Protein AF-0000000084470052 (afdb_homodimer)

Nearest PDB structures (foldseek):
  7vq7-assembly1_B  TM=6.741E-01  e=6.170E-05  Arabidopsis thaliana
  7vq3-assembly1_A  TM=6.318E-01  e=5.942E-04  Arabidopsis thaliana
  7vq7-assembly1_B  TM=6.779E-01  e=2.596E-05  Arabidopsis thaliana
  7vq3-assembly1_A  TM=6.323E-01  e=2.381E-04  Arabidopsis thaliana
  7voj-assembly1_B  TM=6.260E-01  e=2.100E-03  Arabidopsis thaliana

Foldseek 3Di:
DLVLLLLCLPFVSVVVLHLVSLVLLLLCLLQPLPDFDLLSVLLVVLLVVLLVVLLVLLLVLLVQLQVQADDADPVLLVVQLVVQVPDPPVVSVVLSLLLCRQFDQSSLVSLLLSLLQVLLVLVLLLVLQPPFSNNSSSLLSNLLSLQSSLRSRSDNDSDSCSSVSSVSSSVVSVVVNNVVCVVDGDWLVLVLLVLLCQQLVLVLVLLVLLLVVLVVLLVVVVVPPPDDPDDDCDPVNVVVLLVLLVVLLVSLVVSLVSLVSSVVSVVVNVVSLLCQQFIWDWFLDGSVLSNVLSVLSVLLSLLSVLSSVLSVVSNCLSVVCLLPFLQDDLVVLQVLVVVPDPPPPPPPPPPPPPDDPDDPDDDDDDDDDDDPPDDDDDDDDDDDDDDDDDDDYDDDYDYDDDYYDYDDDDDDYDDDDDDDDDDDPDDDDDDDDDDDDDDDDDDDDDDDDDDDDDDDDDDDDDDDPPDPPDVVVVVVVVVVVVVVVVVVCVVCVVVVVVDDNRACNLFSVVSVVVSVVQVVCSSVLSVLVSQLSVLCSQLSVLVSQLSVLVSVCSVCCRPDPPVSLVSLVVSLVSNVVSLVSSLVPLLSSCVVVQLCQVVPRDNPPVVQFHLPVSLLSSLSNNVSSNSSSVSSSVSSVSSSVSSVVRPDIDTDRHDPVSSVVCSVVSSPVCSPAADPPFPVVVVPVVQVVVVPPPPDPDDDDDDPVDDDDPDPVVNVVVVVVVVVVVCPTLSNVLSSLLSVLLSVLSVLSSDSNRVSVCFQLVSSLLSSLLSVLADSALLSSVVSLVLLLVLLLQLLVLLLVLQCQQANPALGDSVSSSVSCVVVVVVLSCCQPVPPDDNVSSSSNSSNSSCQNSVSNCCRPNDVRHPAHHRVSSSVSSSVSNNNNSVSNSVSCPPPPHDALLLVLLLLLLVLLVVLLVLVVLLVVQLPDQVLPPVVVVLVVSLVVLVSSLSNLVVSLVCLVSNQSNDDPPDGDPSSLVVRLSVLSNVLSSLSNVSSVLRSVAHSLLSVQLCLLQVVVPVVLVVLLSCLSNQLSVCSNVLAAAASDGPDLSLVVRVLHPDGHLATPQPDPDDPPDDRDDHSVNSSDPNVSSSSNSNVSSSSSSSSSSSSSSSSCSRRPHDDDDPPDPSPPCVVVSD/DLVLLLLCLPFVSVVVLHLVSLVLLLLCLLQPLPDFQLLSVLLVVLLVVLLVVLLVLLLVLLVQLQVQADDADPVLLVVQLVVQVPDPPVVSVVLSLLLCRQFDQSSLVSLLVSLLQVLLVLVLLLVLQPPFSNNSSSLLSNLLSLQSSLRSSSDNDSDSCSSVSSVSSSVVSVVVNSVVCVVDGDWLVLVLLVLLCQQLVLVLVLLVLLLVVLVVLLVVLVVPPPDDPDDDCDPVNVVVLLVLLVVLLVSLVVSLVSLVSSVVSVVVNVVSLLCQQFIWDWFLDGSVLSNVLSVLSVLLSLLSVLSSVLSVVSNCLSVVCLLPFLQDDLVVLQVLVVVVDDPPPPPPPPPCPDDDDPPDDDDPDDPPDDDDDDDDDDDDDDDDDDDDDDDDDDDDYDDDYDYYYDDDPDDDDDDYDYDYYDDDDDDDDDDDDDDDDDDDDDDDDDDDDDDDYDDDDDDDDDDPPDDPPDVPPVVVVVVVVVVVVVVVCVVCVVVVVVDDNRAQNLFSVVSVVVSVVQVVCSSVLSSLVSQLSVLCSQLSVLVSQLSVLVSVCSVCCRPDPPVSLVSLVVSLVSNVVSLVSSLVPLLSSCVVVQLCQVVPDDNPPVVQFRLPVSLLSSLSNNVSSNSSSVSSSVSSVSSSVSSVVRPDIDTDRHDPVSSVVCSVCSSPVCSPAADPPFPVVVVPVVQVVVVPPPPDPDDDDDDPVDDDDPDPVVNVVVVVVVVVVVCPTLSNVLSSLLSVLLSVLSVLSSDSNRVSVCFQLVSSLLSSLLSVLADSALLSSVVSLVLLLVLLLQLLVLLLVLQCQQANPALGDSVSSSVSCVVVVVVLSCCQPVPPDDNVSSSSNSSNSSCQNSVSNCCRPNDVRHPAHHRPSSSVSSSVSNNNNSVSNSVSCPPPPHDALLLVLLLLLLVLLVVLLVLVVLLVVQLQDLPLPPCVVVLVVSLVVLVSSLSNLVVSLVCLVSNQSPDDPPDGDPSSLVVRSSVLSNVLSSLSNVSSVLRSVAHSLLSVQLCLLQVVVPVVLVVLLSCLSNQLSVCSNVLAAAASDGPDLSLVVRVLHPDRHLATPQPPPDDPPDDRDDHSVNSSDPNVSSSSNSNVSSSSSSSSSSSSSSSSCSRRPHDDDDPPDDSPPCVVVSD

Solvent-accessible surface area (backbone atoms only — not comparable to full-atom values): 125231 Å² total; per-residue (Å²): 88,66,67,47,49,49,43,54,58,38,63,72,52,24,63,67,39,38,92,38,42,47,46,20,44,42,46,37,61,74,63,53,66,77,53,32,48,63,61,41,50,50,32,50,52,40,27,56,49,43,36,49,50,37,47,52,54,49,45,55,47,46,54,56,24,53,71,51,58,72,89,77,62,64,67,64,54,50,54,49,52,60,72,41,62,87,51,57,70,70,58,31,54,50,50,46,29,53,46,26,70,51,52,49,69,53,24,25,52,46,30,45,52,48,38,17,52,54,42,13,54,47,52,33,51,38,61,58,26,47,77,30,72,50,39,64,27,46,52,52,21,40,49,44,40,52,57,36,41,61,46,51,38,30,42,88,57,84,63,82,61,57,51,47,41,58,51,45,14,49,51,54,38,49,50,51,40,53,52,52,32,66,72,62,65,43,36,53,53,59,54,53,46,59,45,50,45,46,31,44,48,32,49,29,52,30,32,50,50,49,42,52,52,23,54,54,37,30,60,56,51,66,68,64,69,69,76,89,82,84,77,76,87,52,77,67,54,56,54,50,52,50,48,50,48,50,48,53,27,54,54,29,49,54,44,33,55,37,46,53,48,22,59,62,30,46,56,67,51,62,72,50,54,79,48,29,62,44,28,63,39,78,39,46,72,50,35,67,59,51,50,54,53,45,56,39,48,51,50,31,53,56,33,49,51,47,48,38,47,51,30,47,52,49,29,29,64,68,66,66,39,59,60,40,40,80,43,33,53,51,67,58,27,46,53,55,58,59,67,61,54,81,78,78,76,76,77,78,71,78,77,72,75,74,82,72,82,81,73,91,83,67,94,76,82,88,76,80,87,78,85,67,88,79,74,94,75,90,82,92,84,90,86,85,92,89,82,87,82,84,85,80,80,87,82,82,86,83,86,80,86,85,83,83,79,85,81,82,88,79,86,85,84,85,86,88,93,90,91,81,95,78,85,83,79,70,82,80,93,84,85,92,80,88,85,93,78,95,94,84,81,94,79,94,83,95,84,91,92,84,93,87,87,91,90,86,87,92,87,78,98,77,79,88,74,63,82,80,58,64,80,56,48,64,63,41,52,60,42,46,56,46,39,53,48,37,44,52,42,41,47,44,41,44,45,51,67,68,39,75,75,72,54,50,52,60,43,35,51,55,48,50,58,55,48,64,66,55,59,81,50,54,68,57,27,53,56,43,50,29,49,45,21,55,57,44,41,65,38,37,52,32,49,31,51,37,38,51,42,51,50,50,41,58,75,32,53,84,78,50,47,70,67,45,49,51,52,44,51,52,33,51,53,50,34,54,52,33,49,56,52,35,71,68,48,55,57,64,65,51,54,84,54,48,56,79,61,36,85,84,45,76,77,56,68,67,64,65,70,42,66,59,60,34,59,44,52,50,37,36,46,51,48,33,51,50,51,29,51,52,35,45,49,52,41,52,50,48,51,51,48,48,54,69,71,39,77,58,72,42,81,44,73,46,50,68,70,56,42,57,50,46,64,57,42,54,50,55,61,40,38,76,47,77,77,72,71,44,79,78,63,64,52,64,57,76,59,62,72,56,57,75,71,72,55,78,84,60,51,47,76,35,57,63,67,35,38,74,54,86,48,70,71,52,41,54,46,24,55,55,47,48,50,60,50,52,58,66,24,74,60,40,44,41,15,51,48,45,12,49,49,38,36,62,56,43,41,46,50,62,33,64,87,34,15,33,55,28,56,36,66,44,39,62,53,16,31,53,37,18,50,70,41,50,50,75,28,45,19,53,18,48,52,43,41,53,42,49,52,51,21,32,53,53,12,24,50,51,15,30,52,51,37,41,72,22,28,51,97,54,59,62,38,61,67,35,42,55,57,49,44,64,60,49,48,54,60,50,50,49,43,53,73,65,50,88,60,67,62,65,42,35,42,45,19,55,37,30,22,42,47,30,43,38,48,17,41,35,36,47,73,72,50,80,70,47,79,44,56,52,40,64,45,40,25,50,50,50,44,53,29,39,53,51,9,32,50,51,25,49,56,54,43,68,44,82,84,68,46,60,47,55,58,51,52,42,43,50,52,19,49,51,42,43,46,50,46,44,51,51,24,50,50,50,22,58,61,47,38,80,76,65,80,75,47,56,63,53,50,50,51,53,49,51,49,52,53,52,51,52,51,44,52,55,51,53,60,63,46,52,65,43,39,60,58,33,87,51,58,58,28,48,54,56,60,54,44,53,50,17,49,50,54,51,52,54,49,47,51,52,44,51,51,50,53,60,61,48,53,81,75,47,57,68,66,58,40,49,46,47,30,61,52,65,36,69,69,36,64,68,58,42,3,42,55,44,39,53,38,49,31,52,18,28,17,50,56,56,64,40,47,38,56,54,49,42,65,53,43,46,55,63,63,52,63,70,43,88,55,59,52,79,56,49,63,73,66,65,94,82,66,81,87,63,69,62,64,72,40,70,65,49,64,64,31,70,65,43,32,52,47,39,36,51,54,53,44,52,52,52,45,36,36,44,54,40,24,50,51,44,40,48,26,64,36,17,14,24,32,57,54,56,52,73,67,74,78,70,70,59,63,62,72,77,103,89,68,68,47,50,50,44,53,59,37,63,72,49,25,63,67,39,38,95,38,39,48,46,20,43,43,46,38,62,74,61,53,67,78,54,32,47,64,61,41,50,51,34,51,51,39,28,56,50,42,37,50,50,37,46,52,54,48,45,56,46,46,55,56,23,53,70,51,57,72,87,77,63,66,66,63,54,52,53,50,52,61,72,43,64,88,50,58,71,70,58,29,53,49,49,45,29,53,48,26,70,51,53,49,69,53,24,26,52,47,30,42,50,48,38,18,53,53,41,12,53,45,50,31,50,36,61,58,24,48,78,31,72,50,39,66,27,45,52,54,21,39,50,44,41,52,57,34,40,62,46,52,40,28,43,89,61,86,62,84,60,55,50,48,39,58,52,44,12,48,49,53,37,50,51,52,40,53,52,51,32,66,71,63,65,43,35,52,52,60,53,53,45,60,44,50,45,47,31,44,48,31,48,29,51,29,32,49,52,48,41,52,52,23,51,56,36,30,60,56,50,67,67,65,70,69,77,89,82,84,76,78,87,51,79,68,53,55,53,51,51,51,49,50,48,51,48,53,27,54,52,29,50,52,42,34,54,36,46,53,48,22,60,63,29,48,55,68,52,63,71,48,53,78,47,29,61,45,29,60,40,78,38,46,72,52,34,67,58,50,51,53,50,45,56,40,47,51,50,29,54,56,33,48,50,48,47,36,45,51,30,47,51,49,29,28,66,67,65,67,38,60,59,41,40,80,43,32,53,50,68,59,27,45,54,56,54,61,73,58,58,83,82,80,80,80,82,76,75,82,74,80,73,76,68,82,76,71,77,88,90,83,66,94,68,78,74,72,76,77,83,82,85,90,78,85,76,89,79,90,78,88,85,68,91,72,71,88,76,75,79,85,72,95,74,91,84,91,75,90,84,84,85,84,88,85,86,71,94,75,75,90,76,84,83,89,82,86,82,81,83,82,82,87,79,87,85,94,88,91,97,88,81,85,92,90,81,82,88,79,81,89,79,91,78,90,91,77,90,76,92,83,86,88,88,88,84,92,84,79,96,72,78,87,64,71,83,79,61,70,78,57,54,70,62,45,56,62,44,50,60,48,43,55,52,38,46,54,44,40,47,48,42,45,49,49,66,68,39,75,75,71,54,51,51,60,45,34,51,55,50,50,57,54,47,65,67,54,59,82,50,54,66,57,28,53,56,43,50,27,50,44,22,55,56,44,40,63,38,37,52,32,49,30,52,35,38,52,44,53,50,49,40,57,75,32,54,86,78,49,46,70,68,45,50,52,52,45,50,50,34,50,53,49,33,53,52,32,49,55,50,35,70,66,48,54,57,63,64,50,55,84,53,48,57,77,62,37,84,83,44,75,78,57,69,67,63,64,70,43,65,58,59,36,59,42,53,50,37,36,47,51,50,32,52,49,52,32,50,51,35,46,49,52,41,51,50,49,52,52,50,48,53,69,71,38,77,57,71,44,79,44,74,46,50,68,69,58,43,56,50,44,66,57,42,55,50,54,60,41,39,77,48,77,79,71,71,45,79,78,61,63,52,65,55,77,59,61,72,54,57,75,72,70,56,80,85,59,53,48,76,35,59,61,67,36,39,72,53,88,47,69,72,51,42,54,44,25,56,53,46,48,51,62,49,52,57,66,25,74,60,40,43,42,14,52,48,43,13,50,49,39,36,63,56,44,43,46,49,59,34,62,89,34,16,32,57,26,56,35,66,45,40,62,53,17,29,52,37,18,50,71,40,50,52,75,28,47,18,53,19,48,53,44,40,54,41,48,52,52,21,33,52,54,12,24,51,51,15,32,52,51,38,41,70,24,28,49,96,54,59,62,38,62,67,35,41,53,56,50,44,63,58,50,48,53,60,50,50,49,44,52,72,64,49,89,60,66,63,66,42,37,41,46,19,54,37,30,21,43,47,30,43,38,48,18,41,35,36,47,72,72,49,79,72,48,79,44,57,51,39,62,46,38,25,50,51,50,42,53,30,38,51,51,10,32,50,50,23,48,56,53,44,71,44,83,85,68,48,59,45,54,60,52,52,42,43,51,52,18,48,52,42,44,48,50,45,42,51,51,24,51,49,50,21,57,61,48,40,82,74,67,78,77,45,56,61,52,47,50,52,53,48,52,50,52,51,52,51,53,49,44,51,54,51,53,60,62,46,51,64,43,39,61,58,33,88,52,57,59,28,48,55,57,60,55,44,52,50,19,49,51,53,49,50,54,50,45,51,52,43,52,52,50,53,60,63,49,53,81,75,47,57,68,65,57,39,51,45,47,31,61,51,63,36,70,68,36,63,69,56,42,3,42,54,44,39,53,38,49,30,51,18,26,17,50,57,53,63,40,48,38,56,55,50,42,64,53,45,45,54,64,62,52,63,71,41,90,55,60,52,82,55,49,61,75,69,62,97,80,66,81,87,64,71,65,65,73,42,71,67,49,65,64,31,71,64,43,33,51,47,40,37,51,54,53,43,52,52,52,44,37,36,43,54,40,24,50,51,45,40,49,25,65,36,18,16,23,32,57,53,58,52,72,67,72,78,72,69,58,62,62,72,76,104

Organism: NCBI:txid879819

Sequence (2270 aa):
MWIGLLFLLIHPVGLEVGQAAFLVLIMSVMVPPSAPFVQFIEVMCNLYFYISLAWAWCCIGIRVADATRQPFDSAKVAAKMAQYAGESPTNQQMRVMFDGTYLQAGPAIVSCVWLSVGTAALLWWKMRTAPSPATLPLVLACILIDVTFTLVPLYPVADYLIPWIVYKPMCFQGAIALVCSILIPQSVSGQFRGRFNGVLTPLRDAMGDIESLFSDASSMSTFGAHGRQGSIVSFDERTEIDQKITAWGDRSAEIRVVLLKSLAGMHPLNAQQRYLDVDISYGRIPGRDLREIFNVLASVQTRASGFSFFFNTIVNKVRRTHLDSKGFNAQRSLSMATLSRPTSRSFSRPVSRPGSAISLKDLRDPRRSSASYRDVRRTSDVEDVPPTPRSVGFDDTPRDTPHEETTDAGTPDVSDDEASEREHREMWRGRAKHESLAHRLFHLPRSRDTSPHHDGDHDRSKERRRSRDRRRRRIKELKEHKDSLKGSALSLLDQLRKSQQPVGVYESQRYMDLESGNDRDLEKVIEQLELLSTSALPLVKALRGALTEACTWVVTSDKKRYAQARDVASATARLRVALAEFQEHRGVVTRPYRHLFDPSHKRDAHLSQSQHMGLFYCLVASYHLIEFSDSLLKLLDMLVDTDARRQRRRLWFPNLVKLFKQFRTSVKSDVSDGREETQEADSFNHAEENEDTDLLGQARRRNPDYKPYGSWGMGMLSRLATVPDILFSRSAMYGLKAGALGCLTSLPAFLASSASFYYYNRGIWCTIMAQMTLAVFAGDTFSSWVSRLLASFWGGLVGMVAWYIGSGSGPGNPYGIAAVTAVLFLPLMLFRVHWPGPPLTAIVFCTSVNLVIGYSYLNGHLFRMSNATWGFDVAWLRFVCVVIGITAAWIFSLVPPVYSAKRAIRYSYARAIANVGYILCQELSAANDPHSHANMEFNQHVRAELLSQRAKLTKLGMRHEFAQKELSLRGRWPKDVYAGLQSTLVETMSLLAMFNHLLPQMPPTWRKALLLRTRMCDPLFLGDVLAVISMTSSALRAATPLPQITPGPLIAKYHMNRYKGVELPDPAEGWEGMPTHVTADVLQSDDYMRYALGVSTIYALMSRLDSIVVVCKTLLGENYHIENLKLVETAQMIAMWIGLLFLLIHPVGLEVGQAAFLVLIMSVMVPPSAPFVQFIEVMCNLYFYISLAWAWCCIGIRVADATRQPFDSAKVAAKMAQYAGESPTNQQMRVMFDGTYLQAGPAIVSCVWLSVGTAALLWWKMRTAPSPATLPLVLACILIDVTFTLVPLYPVADYLIPWIVYKPMCFQGAIALVCSILIPQSVSGQFRGRFNGVLTPLRDAMGDIESLFSDASSMSTFGAHGRQGSIVSFDERTEIDQKITAWGDRSAEIRVVLLKSLAGMHPLNAQQRYLDVDISYGRIPGRDLREIFNVLASVQTRASGFSFFFNTIVNKVRRTHLDSKGFNAQRSLSMATLSRPTSRSFSRPVSRPGSAISLKDLRDPRRSSASYRDVRRTSDVEDVPPTPRSVGFDDTPRDTPHEETTDAGTPDVSDDEASEREHREMWRGRAKHESLAHRLFHLPRSRDTSPHHDGDHDRSKERRRSRDRRRRRIKELKEHKDSLKGSALSLLDQLRKSQQPVGVYESQRYMDLESGNDRDLEKVIEQLELLSTSALPLVKALRGALTEACTWVVTSDKKRYAQARDVASATARLRVALAEFQEHRGVVTRPYRHLFDPSHKRDAHLSQSQHMGLFYCLVASYHLIEFSDSLLKLLDMLVDTDARRQRRRLWFPNLVKLFKQFRTSVKSDVSDGREETQEADSFNHAEENEDTDLLGQARRRNPDYKPYGSWGMGMLSRLATVPDILFSRSAMYGLKAGALGCLTSLPAFLASSASFYYYNRGIWCTIMAQMTLAVFAGDTFSSWVSRLLASFWGGLVGMVAWYIGSGSGPGNPYGIAAVTAVLFLPLMLFRVHWPGPPLTAIVFCTSVNLVIGYSYLNGHLFRMSNATWGFDVAWLRFVCVVIGITAAWIFSLVPPVYSAKRAIRYSYARAIANVGYILCQELSAANDPHSHANMEFNQHVRAELLSQRAKLTKLGMRHEFAQKELSLRGRWPKDVYAGLQSTLVETMSLLAMFNHLLPQMPPTWRKALLLRTRMCDPLFLGDVLAVISMTSSALRAATPLPQITPGPLIAKYHMNRYKGVELPDPAEGWEGMPTHVTADVLQSDDYMRYALGVSTIYALMSRLDSIVVVCKTLLGENYHIENLKLVETAQMIA

Structure (mmCIF, N/CA/C/O backbone):
data_AF-0000000084470052-model_v1
#
loop_
_entity.id
_entity.type
_entity.pdbx_description
1 polymer 'ER transporter 6TM N-terminal domain-containing protein'
#
loop_
_atom_site.group_PDB
_atom_site.id
_atom_site.type_symbol
_atom_site.label_atom_id
_atom_site.label_alt_id
_atom_site.label_comp_id
_atom_site.label_asym_id
_atom_site.label_entity_id
_atom_site.label_seq_id
_atom_site.pdbx_PDB_ins_code
_atom_site.Cartn_x
_atom_site.Cartn_y
_atom_site.Cartn_z
_atom_site.occupancy
_atom_site.B_iso_or_equiv
_atom_site.auth_seq_id
_atom_site.auth_comp_id
_atom_site.auth_asym_id
_atom_site.auth_atom_id
_atom_site.pdbx_PDB_model_num
ATOM 1 N N . MET A 1 1 ? -46.375 -20.016 -1.114 1 91.88 1 MET A N 1
ATOM 2 C CA . MET A 1 1 ? -45.625 -21.203 -0.698 1 91.88 1 MET A CA 1
ATOM 3 C C . MET A 1 1 ? -46.562 -22.391 -0.484 1 91.88 1 MET A C 1
ATOM 5 O O . MET A 1 1 ? -46.312 -23.484 -1.006 1 91.88 1 MET A O 1
ATOM 9 N N . TRP A 1 2 ? -47.656 -22.141 0.213 1 93 2 TRP A N 1
ATOM 10 C CA . TRP A 1 2 ? -48.594 -23.234 0.495 1 93 2 TRP A CA 1
ATOM 11 C C . TRP A 1 2 ? -49.281 -23.703 -0.782 1 93 2 TRP A C 1
ATOM 13 O O . TRP A 1 2 ? -49.469 -24.906 -0.975 1 93 2 TRP A O 1
ATOM 23 N N . ILE A 1 3 ? -49.656 -22.797 -1.666 1 92.5 3 ILE A N 1
ATOM 24 C CA . ILE A 1 3 ? -50.25 -23.172 -2.945 1 92.5 3 ILE A CA 1
ATOM 25 C C . ILE A 1 3 ? -49.25 -24 -3.748 1 92.5 3 ILE A C 1
ATOM 27 O O . ILE A 1 3 ? -49.625 -24.969 -4.414 1 92.5 3 ILE A O 1
ATOM 31 N N . GLY A 1 4 ? -48 -23.594 -3.68 1 92 4 GLY A N 1
ATOM 32 C CA . GLY A 1 4 ? -46.969 -24.359 -4.359 1 92 4 GLY A CA 1
ATOM 33 C C . GLY A 1 4 ? -46.844 -25.781 -3.846 1 92 4 GLY A C 1
ATOM 34 O O . GLY A 1 4 ? -46.656 -26.719 -4.625 1 92 4 GLY A O 1
ATOM 35 N N . LEU A 1 5 ? -46.969 -25.953 -2.512 1 93.31 5 LEU A N 1
ATOM 36 C CA . LEU A 1 5 ? -46.906 -27.281 -1.92 1 93.31 5 LEU A CA 1
ATOM 37 C C . LEU A 1 5 ? -48.125 -28.094 -2.314 1 93.31 5 LEU A C 1
ATOM 39 O O . LEU A 1 5 ? -48.031 -29.297 -2.566 1 93.31 5 LEU A O 1
ATOM 43 N N . LEU A 1 6 ? -49.312 -27.469 -2.438 1 93.06 6 LEU A N 1
ATOM 44 C CA . LEU A 1 6 ? -50.531 -28.156 -2.84 1 93.06 6 LEU A CA 1
ATOM 45 C C . LEU A 1 6 ? -50.375 -28.703 -4.258 1 93.06 6 LEU A C 1
ATOM 47 O O . LEU A 1 6 ? -50.875 -29.797 -4.555 1 93.06 6 LEU A O 1
ATOM 51 N N . PHE A 1 7 ? -49.719 -27.906 -5.098 1 91.19 7 PHE A N 1
ATOM 52 C CA . PHE A 1 7 ? -49.5 -28.375 -6.461 1 91.19 7 PHE A CA 1
ATOM 53 C C . PHE A 1 7 ? -48.594 -29.609 -6.469 1 91.19 7 PHE A C 1
ATOM 55 O O . PHE A 1 7 ? -48.75 -30.484 -7.324 1 91.19 7 PHE A O 1
ATOM 62 N N . LEU A 1 8 ? -47.719 -29.719 -5.504 1 89.62 8 LEU A N 1
ATOM 63 C CA . LEU A 1 8 ? -46.844 -30.875 -5.395 1 89.62 8 LEU A CA 1
ATOM 64 C C . LEU A 1 8 ? -47.594 -32.062 -4.848 1 89.62 8 LEU A C 1
ATOM 66 O O . LEU A 1 8 ? -47.312 -33.219 -5.238 1 89.62 8 LEU A O 1
ATOM 70 N N . LEU A 1 9 ? -48.594 -31.859 -3.938 1 90.19 9 LEU A N 1
ATOM 71 C CA . LEU A 1 9 ? -49.312 -32.938 -3.264 1 90.19 9 LEU A CA 1
ATOM 72 C C . LEU A 1 9 ? -50.375 -33.531 -4.172 1 90.19 9 LEU A C 1
ATOM 74 O O . LEU A 1 9 ? -50.719 -34.719 -4.027 1 90.19 9 LEU A O 1
ATOM 78 N N . ILE A 1 10 ? -50.844 -32.719 -5.164 1 91.38 10 ILE A N 1
ATOM 79 C CA . ILE A 1 10 ? -51.781 -33.25 -6.137 1 91.38 10 ILE A CA 1
ATOM 80 C C . ILE A 1 10 ? -51.031 -34.094 -7.168 1 91.38 10 ILE A C 1
ATOM 82 O O . ILE A 1 10 ? -50.25 -33.594 -7.961 1 91.38 10 ILE A O 1
ATOM 86 N N . HIS A 1 11 ? -51.25 -35.375 -7.195 1 88.06 11 HIS A N 1
ATOM 87 C CA . HIS A 1 11 ? -50.469 -36.375 -7.902 1 88.06 11 HIS A CA 1
ATOM 88 C C . HIS A 1 11 ? -50.344 -36.031 -9.383 1 88.06 11 HIS A C 1
ATOM 90 O O . HIS A 1 11 ? -49.25 -36 -9.93 1 88.06 11 HIS A O 1
ATOM 96 N N . PRO A 1 12 ? -51.469 -35.625 -10.086 1 90.19 12 PRO A N 1
ATOM 97 C CA . PRO A 1 12 ? -51.281 -35.344 -11.508 1 90.19 12 PRO A CA 1
ATOM 98 C C . PRO A 1 12 ? -50.5 -34.062 -11.758 1 90.19 12 PRO A C 1
ATOM 100 O O . PRO A 1 12 ? -49.75 -34 -12.742 1 90.19 12 PRO A O 1
ATOM 103 N N . VAL A 1 13 ? -50.625 -33.156 -10.93 1 90.94 13 VAL A N 1
ATOM 104 C CA . VAL A 1 13 ? -49.875 -31.906 -11.086 1 90.94 13 VAL A CA 1
ATOM 105 C C . VAL A 1 13 ? -48.406 -32.125 -10.742 1 90.94 13 VAL A C 1
ATOM 107 O O . VAL A 1 13 ? -47.5 -31.625 -11.43 1 90.94 13 VAL A O 1
ATOM 110 N N . GLY A 1 14 ? -48.219 -32.906 -9.742 1 88.19 14 GLY A N 1
ATOM 111 C CA . GLY A 1 14 ? -46.844 -33.25 -9.375 1 88.19 14 GLY A CA 1
ATOM 112 C C . GLY A 1 14 ? -46.094 -33.969 -10.469 1 88.19 14 GLY A C 1
ATOM 113 O O . GLY A 1 14 ? -44.906 -33.719 -10.68 1 88.19 14 GLY A O 1
ATOM 114 N N . LEU A 1 15 ? -46.781 -34.812 -11.164 1 87 15 LEU A N 1
ATOM 115 C CA . LEU A 1 15 ? -46.156 -35.562 -12.258 1 87 15 LEU A CA 1
ATOM 116 C C . LEU A 1 15 ? -45.875 -34.656 -13.445 1 87 15 LEU A C 1
ATOM 118 O O . LEU A 1 15 ? -44.875 -34.812 -14.156 1 87 15 LEU A O 1
ATOM 122 N N . GLU A 1 16 ? -46.719 -33.594 -13.555 1 88.81 16 GLU A N 1
ATOM 123 C CA . GLU A 1 16 ? -46.562 -32.656 -14.664 1 88.81 16 GLU A CA 1
ATOM 124 C C . GLU A 1 16 ? -45.375 -31.719 -14.398 1 88.81 16 GLU A C 1
ATOM 126 O O . GLU A 1 16 ? -44.688 -31.328 -15.328 1 88.81 16 GLU A O 1
ATOM 131 N N . VAL A 1 17 ? -45.156 -31.328 -13.219 1 89.38 17 VAL A N 1
ATOM 132 C CA . VAL A 1 17 ? -44.062 -30.438 -12.883 1 89.38 17 VAL A CA 1
ATOM 133 C C . VAL A 1 17 ? -42.719 -31.156 -13.086 1 89.38 17 VAL A C 1
ATOM 135 O O . VAL A 1 17 ? -41.781 -30.578 -13.617 1 89.38 17 VAL A O 1
ATOM 138 N N . GLY A 1 18 ? -42.688 -32.375 -12.797 1 84.62 18 GLY A N 1
ATOM 139 C CA . GLY A 1 18 ? -41.531 -33.156 -13.172 1 84.62 18 GLY A CA 1
ATOM 140 C C . GLY A 1 18 ? -40.719 -33.656 -11.977 1 84.62 18 GLY A C 1
ATOM 141 O O . GLY A 1 18 ? -41.219 -33.625 -10.844 1 84.62 18 GLY A O 1
ATOM 142 N N . GLN A 1 19 ? -39.406 -33.969 -12.234 1 83 19 GLN A N 1
ATOM 143 C CA . GLN A 1 19 ? -38.531 -34.625 -11.258 1 83 19 GLN A CA 1
ATOM 144 C C . GLN A 1 19 ? -38.031 -33.625 -10.234 1 83 19 GLN A C 1
ATOM 146 O O . GLN A 1 19 ? -37.656 -33.969 -9.117 1 83 19 GLN A O 1
ATOM 151 N N . ALA A 1 20 ? -38.062 -32.438 -10.602 1 88.5 20 ALA A N 1
ATOM 152 C CA . ALA A 1 20 ? -37.594 -31.406 -9.664 1 88.5 20 ALA A CA 1
ATOM 153 C C . ALA A 1 20 ? -38.75 -30.516 -9.203 1 88.5 20 ALA A C 1
ATOM 155 O O . ALA A 1 20 ? -38.594 -29.297 -9.086 1 88.5 20 ALA A O 1
ATOM 156 N N . ALA A 1 21 ? -39.844 -31.047 -8.852 1 89.88 21 ALA A N 1
ATOM 157 C CA . ALA A 1 21 ? -41.031 -30.297 -8.43 1 89.88 21 ALA A CA 1
ATOM 158 C C . ALA A 1 21 ? -40.781 -29.594 -7.102 1 89.88 21 ALA A C 1
ATOM 160 O O . ALA A 1 21 ? -41.469 -28.609 -6.785 1 89.88 21 ALA A O 1
ATOM 161 N N . PHE A 1 22 ? -39.812 -30.109 -6.352 1 89.81 22 PHE A N 1
ATOM 162 C CA . PHE A 1 22 ? -39.5 -29.5 -5.062 1 89.81 22 PHE A CA 1
ATOM 163 C C . PHE A 1 22 ? -38.969 -28.078 -5.254 1 89.81 22 PHE A C 1
ATOM 165 O O . PHE A 1 22 ? -38.969 -27.281 -4.316 1 89.81 22 PHE A O 1
ATOM 172 N N . LEU A 1 23 ? -38.5 -27.672 -6.406 1 92.69 23 LEU A N 1
ATOM 173 C CA . LEU A 1 23 ? -37.906 -26.359 -6.684 1 92.69 23 LEU A CA 1
ATOM 174 C C . LEU A 1 23 ? -39 -25.281 -6.629 1 92.69 23 LEU A C 1
ATOM 176 O O . LEU A 1 23 ? -38.688 -24.094 -6.484 1 92.69 23 LEU A O 1
ATOM 180 N N . VAL A 1 24 ? -40.25 -25.688 -6.699 1 94.06 24 VAL A N 1
ATOM 181 C CA . VAL A 1 24 ? -41.344 -24.719 -6.555 1 94.06 24 VAL A CA 1
ATOM 182 C C . VAL A 1 24 ? -41.344 -24.125 -5.152 1 94.06 24 VAL A C 1
ATOM 184 O O . VAL A 1 24 ? -41.531 -22.922 -4.98 1 94.06 24 VAL A O 1
ATOM 187 N N . LEU A 1 25 ? -41.031 -24.969 -4.203 1 93.94 25 LEU A N 1
ATOM 188 C CA . LEU A 1 25 ? -40.969 -24.516 -2.82 1 93.94 25 LEU A CA 1
ATOM 189 C C . LEU A 1 25 ? -39.719 -23.672 -2.561 1 93.94 25 LEU A C 1
ATOM 191 O O . LEU A 1 25 ? -39.781 -22.688 -1.83 1 93.94 25 LEU A O 1
ATOM 195 N N . ILE A 1 26 ? -38.625 -24.047 -3.176 1 92.44 26 ILE A N 1
ATOM 196 C CA . ILE A 1 26 ? -37.375 -23.328 -2.98 1 92.44 26 ILE A CA 1
ATOM 197 C C . ILE A 1 26 ? -37.5 -21.938 -3.594 1 92.44 26 ILE A C 1
ATOM 199 O O . ILE A 1 26 ? -37.062 -20.953 -2.984 1 92.44 26 ILE A O 1
ATOM 203 N N . MET A 1 27 ? -38.031 -21.828 -4.699 1 94 27 MET A N 1
ATOM 204 C CA . MET A 1 27 ? -38.188 -20.531 -5.359 1 94 27 MET A CA 1
ATOM 205 C C . MET A 1 27 ? -39.125 -19.625 -4.59 1 94 27 MET A C 1
ATOM 207 O O . MET A 1 27 ? -38.969 -18.406 -4.566 1 94 27 MET A O 1
ATOM 211 N N . SER A 1 28 ? -40.156 -20.234 -3.949 1 93.62 28 SER A N 1
ATOM 212 C CA . SER A 1 28 ? -41.094 -19.438 -3.18 1 93.62 28 SER A CA 1
ATOM 213 C C . SER A 1 28 ? -40.438 -18.766 -1.991 1 93.62 28 SER A C 1
ATOM 215 O O . SER A 1 28 ? -40.875 -17.703 -1.552 1 93.62 28 SER A O 1
ATOM 217 N N . VAL A 1 29 ? -39.406 -19.391 -1.54 1 93 29 VAL A N 1
ATOM 218 C CA . VAL A 1 29 ? -38.688 -18.812 -0.409 1 93 29 VAL A CA 1
ATOM 219 C C . VAL A 1 29 ? -37.688 -17.781 -0.911 1 93 29 VAL A C 1
ATOM 221 O O . VAL A 1 29 ? -37.469 -16.75 -0.276 1 93 29 VAL A O 1
ATOM 224 N N . MET A 1 30 ? -37.031 -18.062 -2.004 1 92.56 30 MET A N 1
ATOM 225 C CA . MET A 1 30 ? -36 -17.188 -2.512 1 92.56 30 MET A CA 1
ATOM 226 C C . MET A 1 30 ? -36.594 -15.898 -3.092 1 92.56 30 MET A C 1
ATOM 228 O O . MET A 1 30 ? -36.031 -14.812 -2.877 1 92.56 30 MET A O 1
ATOM 232 N N . VAL A 1 31 ? -37.719 -16.047 -3.795 1 92.31 31 VAL A N 1
ATOM 233 C CA . VAL A 1 31 ? -38.344 -14.875 -4.414 1 92.31 31 VAL A CA 1
ATOM 234 C C . VAL A 1 31 ? -39.812 -14.773 -3.998 1 92.31 31 VAL A C 1
ATOM 236 O O . VAL A 1 31 ? -40.688 -14.953 -4.824 1 92.31 31 VAL A O 1
ATOM 239 N N . PRO A 1 32 ? -40 -14.336 -2.758 1 90.38 32 PRO A N 1
ATOM 240 C CA . PRO A 1 32 ? -41.375 -14.188 -2.328 1 90.38 32 PRO A CA 1
ATOM 241 C C . PRO A 1 32 ? -42.031 -12.914 -2.871 1 90.38 32 PRO A C 1
ATOM 243 O O . PRO A 1 32 ? -41.344 -11.938 -3.166 1 90.38 32 PRO A O 1
ATOM 246 N N . PRO A 1 33 ? -43.281 -12.969 -3.104 1 90.69 33 PRO A N 1
ATOM 247 C CA . PRO A 1 33 ? -44 -11.758 -3.521 1 90.69 33 PRO A CA 1
ATOM 248 C C . PRO A 1 33 ? -44.281 -10.82 -2.357 1 90.69 33 PRO A C 1
ATOM 250 O O . PRO A 1 33 ? -45.469 -10.5 -2.096 1 90.69 33 PRO A O 1
ATOM 253 N N . SER A 1 34 ? -43.281 -10.398 -1.661 1 87.06 34 SER A N 1
ATOM 254 C CA . SER A 1 34 ? -43.438 -9.508 -0.517 1 87.06 34 SER A CA 1
ATOM 255 C C . SER A 1 34 ? -43.188 -8.062 -0.904 1 87.06 34 SER A C 1
ATOM 257 O O . SER A 1 34 ? -43.625 -7.137 -0.232 1 87.06 34 SER A O 1
ATOM 259 N N . ALA A 1 35 ? -42.469 -7.902 -1.977 1 87.12 35 ALA A N 1
ATOM 260 C CA . ALA A 1 35 ? -42.156 -6.555 -2.438 1 87.12 35 ALA A CA 1
ATOM 261 C C . ALA A 1 35 ? -43.312 -5.973 -3.25 1 87.12 35 ALA A C 1
ATOM 263 O O . ALA A 1 35 ? -44.188 -6.703 -3.691 1 87.12 35 ALA A O 1
ATOM 264 N N . PRO A 1 36 ? -43.344 -4.668 -3.254 1 88.94 36 PRO A N 1
ATOM 265 C CA . PRO A 1 36 ? -44.375 -4.059 -4.074 1 88.94 36 PRO A CA 1
ATOM 266 C C . PRO A 1 36 ? -44.375 -4.57 -5.512 1 88.94 36 PRO A C 1
ATOM 268 O O . PRO A 1 36 ? -43.375 -5.133 -5.973 1 88.94 36 PRO A O 1
ATOM 271 N N . PHE A 1 37 ? -45.5 -4.371 -6.211 1 88.12 37 PHE A N 1
ATOM 272 C CA . PHE A 1 37 ? -45.781 -5.016 -7.484 1 88.12 37 PHE A CA 1
ATOM 273 C C . PHE A 1 37 ? -44.719 -4.684 -8.508 1 88.12 37 PHE A C 1
ATOM 275 O O . PHE A 1 37 ? -44.188 -5.574 -9.172 1 88.12 37 PHE A O 1
ATOM 282 N N . VAL A 1 38 ? -44.344 -3.479 -8.633 1 85.75 38 VAL A N 1
ATOM 283 C CA . VAL A 1 38 ? -43.406 -3.088 -9.672 1 85.75 38 VAL A CA 1
ATOM 284 C C . VAL A 1 38 ? -42.031 -3.662 -9.359 1 85.75 38 VAL A C 1
ATOM 286 O O . VAL A 1 38 ? -41.281 -4.074 -10.266 1 85.75 38 VAL A O 1
ATOM 289 N N . GLN A 1 39 ? -41.625 -3.684 -8.125 1 87.06 39 GLN A N 1
ATOM 290 C CA . GLN A 1 39 ? -40.344 -4.262 -7.738 1 87.06 39 GLN A CA 1
ATOM 291 C C . GLN A 1 39 ? -40.344 -5.773 -7.934 1 87.06 39 GLN A C 1
ATOM 293 O O . GLN A 1 39 ? -39.312 -6.355 -8.328 1 87.06 39 GLN A O 1
ATOM 298 N N . PHE A 1 40 ? -41.406 -6.352 -7.707 1 90 40 PHE A N 1
ATOM 299 C CA . PHE A 1 40 ? -41.531 -7.793 -7.879 1 90 40 PHE A CA 1
ATOM 300 C C . PHE A 1 40 ? -41.469 -8.172 -9.352 1 90 40 PHE A C 1
ATOM 302 O O . PHE A 1 40 ? -40.844 -9.172 -9.711 1 90 40 PHE A O 1
ATOM 309 N N . ILE A 1 41 ? -42.062 -7.359 -10.195 1 88.19 41 ILE A N 1
ATOM 310 C CA . ILE A 1 41 ? -42.031 -7.629 -11.625 1 88.19 41 ILE A CA 1
ATOM 311 C C . ILE A 1 41 ? -40.594 -7.477 -12.141 1 88.19 41 ILE A C 1
ATOM 313 O O . ILE A 1 41 ? -40.156 -8.219 -13.023 1 88.19 41 ILE A O 1
ATOM 317 N N . GLU A 1 42 ? -39.969 -6.566 -11.633 1 88.31 42 GLU A N 1
ATOM 318 C CA . GLU A 1 42 ? -38.562 -6.398 -12.031 1 88.31 42 GLU A CA 1
ATOM 319 C C . GLU A 1 42 ? -37.75 -7.621 -11.656 1 88.31 42 GLU A C 1
ATOM 321 O O . GLU A 1 42 ? -36.906 -8.078 -12.438 1 88.31 42 GLU A O 1
ATOM 326 N N . VAL A 1 43 ? -37.906 -8.125 -10.453 1 91.06 43 VAL A N 1
ATOM 327 C CA . VAL A 1 43 ? -37.156 -9.312 -10.016 1 91.06 43 VAL A CA 1
ATOM 328 C C . VAL A 1 43 ? -37.531 -10.5 -10.898 1 91.06 43 VAL A C 1
ATOM 330 O O . VAL A 1 43 ? -36.656 -11.297 -11.273 1 91.06 43 VAL A O 1
ATOM 333 N N . MET A 1 44 ? -38.812 -10.609 -11.297 1 92.81 44 MET A N 1
ATOM 334 C CA . MET A 1 44 ? -39.25 -11.719 -12.141 1 92.81 44 MET A CA 1
ATOM 335 C C . MET A 1 44 ? -38.688 -11.586 -13.555 1 92.81 44 MET A C 1
ATOM 337 O O . MET A 1 44 ? -38.344 -12.586 -14.172 1 92.81 44 MET A O 1
ATOM 341 N N . CYS A 1 45 ? -38.625 -10.391 -14.023 1 90.19 45 CYS A N 1
ATOM 342 C CA . CYS A 1 45 ? -38.031 -10.188 -15.344 1 90.19 45 CYS A CA 1
ATOM 343 C C . CYS A 1 45 ? -36.562 -10.547 -15.352 1 90.19 45 CYS A C 1
ATOM 345 O O . CYS A 1 45 ? -36.062 -11.148 -16.312 1 90.19 45 CYS A O 1
ATOM 347 N N . ASN A 1 46 ? -35.875 -10.219 -14.359 1 91.62 46 ASN A N 1
ATOM 348 C CA . ASN A 1 46 ? -34.469 -10.594 -14.258 1 91.62 46 ASN A CA 1
ATOM 349 C C . ASN A 1 46 ? -34.312 -12.102 -14.102 1 91.62 46 ASN A C 1
ATOM 351 O O . ASN A 1 46 ? -33.375 -12.688 -14.656 1 91.62 46 ASN A O 1
ATOM 355 N N . LEU A 1 47 ? -35.156 -12.68 -13.336 1 94.31 47 LEU A N 1
ATOM 356 C CA . LEU A 1 47 ? -35.094 -14.117 -13.125 1 94.31 47 LEU A CA 1
ATOM 357 C C . LEU A 1 47 ? -35.219 -14.875 -14.438 1 94.31 47 LEU A C 1
ATOM 359 O O . LEU A 1 47 ? -34.344 -15.688 -14.781 1 94.31 47 LEU A O 1
ATOM 363 N N . TYR A 1 48 ? -36.219 -14.547 -15.25 1 95.5 48 TYR A N 1
ATOM 364 C CA . TYR A 1 48 ? -36.469 -15.312 -16.469 1 95.5 48 TYR A CA 1
ATOM 365 C C . TYR A 1 48 ? -35.5 -14.906 -17.578 1 95.5 48 TYR A C 1
ATOM 367 O O . TYR A 1 48 ? -35.219 -15.703 -18.469 1 95.5 48 TYR A O 1
ATOM 375 N N . PHE A 1 49 ? -34.969 -13.758 -17.484 1 93.25 49 PHE A N 1
ATOM 376 C CA . PHE A 1 49 ? -33.938 -13.375 -18.438 1 93.25 49 PHE A CA 1
ATOM 377 C C . PHE A 1 49 ? -32.656 -14.156 -18.188 1 93.25 49 PHE A C 1
ATOM 379 O O . PHE A 1 49 ? -32.125 -14.766 -19.109 1 93.25 49 PHE A O 1
ATOM 386 N N . TYR A 1 50 ? -32.188 -14.25 -16.969 1 94.56 50 TYR A N 1
ATOM 387 C CA . TYR A 1 50 ? -30.906 -14.898 -16.672 1 94.56 50 TYR A CA 1
ATOM 388 C C . TYR A 1 50 ? -31.031 -16.422 -16.734 1 94.56 50 TYR A C 1
ATOM 390 O O . TYR A 1 50 ? -30.094 -17.125 -17.109 1 94.56 50 TYR A O 1
ATOM 398 N N . ILE A 1 51 ? -32.156 -16.938 -16.359 1 96 51 ILE A N 1
ATOM 399 C CA . ILE A 1 51 ? -32.344 -18.375 -16.438 1 96 51 ILE A CA 1
ATOM 400 C C . ILE A 1 51 ? -32.406 -18.812 -17.891 1 96 51 ILE A C 1
ATOM 402 O O . ILE A 1 51 ? -31.891 -19.875 -18.266 1 96 51 ILE A O 1
ATOM 406 N N . SER A 1 52 ? -33.031 -17.922 -18.719 1 96.5 52 SER A N 1
ATOM 407 C CA . SER A 1 52 ? -33.062 -18.219 -20.156 1 96.5 52 SER A CA 1
ATOM 408 C C . SER A 1 52 ? -31.656 -18.094 -20.766 1 96.5 52 SER A C 1
ATOM 410 O O . SER A 1 52 ? -31.312 -18.859 -21.672 1 96.5 52 SER A O 1
ATOM 412 N N . LEU A 1 53 ? -30.953 -17.203 -20.312 1 95.94 53 LEU A N 1
ATOM 413 C CA . LEU A 1 53 ? -29.562 -17.078 -20.766 1 95.94 53 LEU A CA 1
ATOM 414 C C . LEU A 1 53 ? -28.734 -18.281 -20.344 1 95.94 53 LEU A C 1
ATOM 416 O O . LEU A 1 53 ? -27.875 -18.734 -21.109 1 95.94 53 LEU A O 1
ATOM 420 N N . ALA A 1 54 ? -28.922 -18.719 -19.109 1 97.38 54 ALA A N 1
ATOM 421 C CA . ALA A 1 54 ? -28.234 -19.922 -18.641 1 97.38 54 ALA A CA 1
ATOM 422 C C . ALA A 1 54 ? -28.609 -21.141 -19.484 1 97.38 54 ALA A C 1
ATOM 424 O O . ALA A 1 54 ? -27.766 -21.984 -19.781 1 97.38 54 ALA A O 1
ATOM 425 N N . TRP A 1 55 ? -29.891 -21.203 -19.922 1 96.69 55 TRP A N 1
ATOM 426 C CA . TRP A 1 55 ? -30.359 -22.297 -20.781 1 96.69 55 TRP A CA 1
ATOM 427 C C . TRP A 1 55 ? -29.672 -22.234 -22.141 1 96.69 55 TRP A C 1
ATOM 429 O O . TRP A 1 55 ? -29.25 -23.266 -22.672 1 96.69 55 TRP A O 1
ATOM 439 N N . ALA A 1 56 ? -29.516 -21.094 -22.672 1 96.5 56 ALA A N 1
ATOM 440 C CA . ALA A 1 56 ? -28.812 -20.938 -23.938 1 96.5 56 ALA A CA 1
ATOM 441 C C . ALA A 1 56 ? -27.359 -21.359 -23.828 1 96.5 56 ALA A C 1
ATOM 443 O O . ALA A 1 56 ? -26.812 -22.016 -24.719 1 96.5 56 ALA A O 1
ATOM 444 N N . TRP A 1 57 ? -26.719 -20.984 -22.719 1 97 57 TRP A N 1
ATOM 445 C CA . TRP A 1 57 ? -25.344 -21.406 -22.453 1 97 57 TRP A CA 1
ATOM 446 C C . TRP A 1 57 ? -25.234 -22.922 -22.375 1 97 57 TRP A C 1
ATOM 448 O O . TRP A 1 57 ? -24.297 -23.516 -22.922 1 97 57 TRP A O 1
ATOM 458 N N . CYS A 1 58 ? -26.188 -23.547 -21.766 1 96.94 58 CYS A N 1
ATOM 459 C CA . CYS A 1 58 ? -26.172 -25 -21.625 1 96.94 58 CYS A CA 1
ATOM 460 C C . CYS A 1 58 ? -26.375 -25.672 -22.984 1 96.94 58 CYS A C 1
ATOM 462 O O . CYS A 1 58 ? -25.781 -26.703 -23.25 1 96.94 58 CYS A O 1
ATOM 464 N N . CYS A 1 59 ? -27.188 -25.062 -23.859 1 96.44 59 CYS A N 1
ATOM 465 C CA . CYS A 1 59 ? -27.422 -25.641 -25.188 1 96.44 59 CYS A CA 1
ATOM 466 C C . CYS A 1 59 ? -26.156 -25.609 -26.016 1 96.44 59 CYS A C 1
ATOM 468 O O . CYS A 1 59 ? -25.844 -26.578 -26.734 1 96.44 59 CYS A O 1
ATOM 470 N N . ILE A 1 60 ? -25.391 -24.594 -25.922 1 96 60 ILE A N 1
ATOM 471 C CA . ILE A 1 60 ? -24.125 -24.516 -26.641 1 96 60 ILE A CA 1
ATOM 472 C C . ILE A 1 60 ? -23.156 -25.547 -26.078 1 96 60 ILE A C 1
ATOM 474 O O . ILE A 1 60 ? -22.453 -26.219 -26.844 1 96 60 ILE A O 1
ATOM 478 N N . GLY A 1 61 ? -23.125 -25.719 -24.781 1 95.81 61 GLY A N 1
ATOM 479 C CA . GLY A 1 61 ? -22.25 -26.688 -24.156 1 95.81 61 GLY A CA 1
ATOM 480 C C . GLY A 1 61 ? -22.594 -28.125 -24.516 1 95.81 61 GLY A C 1
ATOM 481 O O . GLY A 1 61 ? -21.719 -28.953 -24.75 1 95.81 61 GLY A O 1
ATOM 482 N N . ILE A 1 62 ? -23.906 -28.453 -24.594 1 95.81 62 ILE A N 1
ATOM 483 C CA . ILE A 1 62 ? -24.375 -29.797 -24.938 1 95.81 62 ILE A CA 1
ATOM 484 C C . ILE A 1 62 ? -23.984 -30.109 -26.375 1 95.81 62 ILE A C 1
ATOM 486 O O . ILE A 1 62 ? -23.578 -31.219 -26.688 1 95.81 62 ILE A O 1
ATOM 490 N N . ARG A 1 63 ? -24.078 -29.078 -27.266 1 95.5 63 ARG A N 1
ATOM 491 C CA . ARG A 1 63 ? -23.703 -29.297 -28.656 1 95.5 63 ARG A CA 1
ATOM 492 C C . ARG A 1 63 ? -22.203 -29.578 -28.781 1 95.5 63 ARG A C 1
ATOM 494 O O . ARG A 1 63 ? -21.797 -30.438 -29.562 1 95.5 63 ARG A O 1
ATOM 501 N N . VAL A 1 64 ? -21.391 -28.922 -28 1 95.31 64 VAL A N 1
ATOM 502 C CA . VAL A 1 64 ? -19.953 -29.141 -28.031 1 95.31 64 VAL A CA 1
ATOM 503 C C . VAL A 1 64 ? -19.625 -30.5 -27.438 1 95.31 64 VAL A C 1
ATOM 505 O O . VAL A 1 64 ? -18.734 -31.203 -27.922 1 95.31 64 VAL A O 1
ATOM 508 N N . ALA A 1 65 ? -20.297 -30.906 -26.359 1 94.69 65 ALA A N 1
ATOM 509 C CA . ALA A 1 65 ? -20.078 -32.219 -25.734 1 94.69 65 ALA A CA 1
ATOM 510 C C . ALA A 1 65 ? -20.469 -33.344 -26.672 1 94.69 65 ALA A C 1
ATOM 512 O O . ALA A 1 65 ? -19.797 -34.375 -26.719 1 94.69 65 ALA A O 1
ATOM 513 N N . ASP A 1 66 ? -21.547 -33.156 -27.438 1 92.31 66 ASP A N 1
ATOM 514 C CA . ASP A 1 66 ? -22.016 -34.188 -28.375 1 92.31 66 ASP A CA 1
ATOM 515 C C . ASP A 1 66 ? -21.031 -34.344 -29.547 1 92.31 66 ASP A C 1
ATOM 517 O O . ASP A 1 66 ? -20.891 -35.438 -30.094 1 92.31 66 ASP A O 1
ATOM 521 N N . ALA A 1 67 ? -20.344 -33.344 -29.891 1 93.06 67 ALA A N 1
ATOM 522 C CA . ALA A 1 67 ? -19.375 -33.406 -30.984 1 93.06 67 ALA A CA 1
ATOM 523 C C . ALA A 1 67 ? -18.141 -34.188 -30.594 1 93.06 67 ALA A C 1
ATOM 525 O O . ALA A 1 67 ? -17.438 -34.75 -31.453 1 93.06 67 ALA A O 1
ATOM 526 N N . THR A 1 68 ? -17.875 -34.344 -29.312 1 91.31 68 THR A N 1
ATOM 527 C CA . THR A 1 68 ? -16.688 -35.062 -28.844 1 91.31 68 THR A CA 1
ATOM 528 C C . THR A 1 68 ? -17.031 -36.531 -28.531 1 91.31 68 THR A C 1
ATOM 530 O O . THR A 1 68 ? -16.141 -37.312 -28.219 1 91.31 68 THR A O 1
ATOM 533 N N . ARG A 1 69 ? -18.234 -37 -28.578 1 89.44 69 ARG A N 1
ATOM 534 C CA . ARG A 1 69 ? -18.688 -38.344 -28.188 1 89.44 69 ARG A CA 1
ATOM 535 C C . ARG A 1 69 ? -18.281 -39.375 -29.219 1 89.44 69 ARG A C 1
ATOM 537 O O . ARG A 1 69 ? -18.359 -39.125 -30.422 1 89.44 69 ARG A O 1
ATOM 544 N N . GLN A 1 70 ? -17.703 -40.469 -28.672 1 86.56 70 GLN A N 1
ATOM 545 C CA . GLN A 1 70 ? -17.344 -41.625 -29.484 1 86.56 70 GLN A CA 1
ATOM 546 C C . GLN A 1 70 ? -18.406 -42.719 -29.359 1 86.56 70 GLN A C 1
ATOM 548 O O . GLN A 1 70 ? -19.219 -42.719 -28.438 1 86.56 70 GLN A O 1
ATOM 553 N N . PRO A 1 71 ? -18.484 -43.656 -30.391 1 83.19 71 PRO A N 1
ATOM 554 C CA . PRO A 1 71 ? -19.484 -44.75 -30.328 1 83.19 71 PRO A CA 1
ATOM 555 C C . PRO A 1 71 ? -19.25 -45.688 -29.156 1 83.19 71 PRO A C 1
ATOM 557 O O . PRO A 1 71 ? -18.109 -45.938 -28.781 1 83.19 71 PRO A O 1
ATOM 560 N N . PHE A 1 72 ? -20.391 -45.969 -28.391 1 84.62 72 PHE A N 1
ATOM 561 C CA . PHE A 1 72 ? -20.375 -46.75 -27.156 1 84.62 72 PHE A CA 1
ATOM 562 C C . PHE A 1 72 ? -20.016 -48.188 -27.422 1 84.62 72 PHE A C 1
ATOM 564 O O . PHE A 1 72 ? -20.312 -48.719 -28.5 1 84.62 72 PHE A O 1
ATOM 571 N N . ASP A 1 73 ? -19.156 -48.75 -26.531 1 78.5 73 ASP A N 1
ATOM 572 C CA . ASP A 1 73 ? -18.859 -50.156 -26.562 1 78.5 73 ASP A CA 1
ATOM 573 C C . ASP A 1 73 ? -20.109 -51 -26.25 1 78.5 73 ASP A C 1
ATOM 575 O O . ASP A 1 73 ? -20.609 -50.969 -25.125 1 78.5 73 ASP A O 1
ATOM 579 N N . SER A 1 74 ? -20.719 -51.562 -27.203 1 79.81 74 SER A N 1
ATOM 580 C CA . SER A 1 74 ? -21.969 -52.312 -27.094 1 79.81 74 SER A CA 1
ATOM 581 C C . SER A 1 74 ? -21.828 -53.469 -26.078 1 79.81 74 SER A C 1
ATOM 583 O O . SER A 1 74 ? -22.797 -53.781 -25.391 1 79.81 74 SER A O 1
ATOM 585 N N . ALA A 1 75 ? -20.641 -53.969 -25.859 1 78.31 75 ALA A N 1
ATOM 586 C CA . ALA A 1 75 ? -20.469 -55.062 -24.922 1 78.31 75 ALA A CA 1
ATOM 587 C C . ALA A 1 75 ? -20.594 -54.562 -23.469 1 78.31 75 ALA A C 1
ATOM 589 O O . ALA A 1 75 ? -21.203 -55.25 -22.641 1 78.31 75 ALA A O 1
ATOM 590 N N . LYS A 1 76 ? -20.172 -53.375 -23.141 1 79.69 76 LYS A N 1
ATOM 591 C CA . LYS A 1 76 ? -20.266 -52.844 -21.781 1 79.69 76 LYS A CA 1
ATOM 592 C C . LYS A 1 76 ? -21.703 -52.469 -21.422 1 79.69 76 LYS A C 1
ATOM 594 O O . LYS A 1 76 ? -22.141 -52.688 -20.297 1 79.69 76 LYS A O 1
ATOM 599 N N . VAL A 1 77 ? -22.422 -52 -22.422 1 83.12 77 VAL A N 1
ATOM 600 C CA . VAL A 1 77 ? -23.812 -51.594 -22.203 1 83.12 77 VAL A CA 1
ATOM 601 C C . VAL A 1 77 ? -24.672 -52.844 -21.984 1 83.12 77 VAL A C 1
ATOM 603 O O . VAL A 1 77 ? -25.531 -52.844 -21.094 1 83.12 77 VAL A O 1
ATOM 606 N N . ALA A 1 78 ? -24.328 -53.906 -22.719 1 81.56 78 ALA A N 1
ATOM 607 C CA . ALA A 1 78 ? -25.109 -55.156 -22.594 1 81.56 78 ALA A CA 1
ATOM 608 C C . ALA A 1 78 ? -24.844 -55.844 -21.266 1 81.56 78 ALA A C 1
ATOM 610 O O . ALA A 1 78 ? -25.766 -56.375 -20.641 1 81.56 78 ALA A O 1
ATOM 611 N N . ALA A 1 79 ? -23.719 -55.75 -20.797 1 81.5 79 ALA A N 1
ATOM 612 C CA . ALA A 1 79 ? -23.359 -56.375 -19.531 1 81.5 79 ALA A CA 1
ATOM 613 C C . ALA A 1 79 ? -24.062 -55.688 -18.359 1 81.5 79 ALA A C 1
ATOM 615 O O . ALA A 1 79 ? -24.531 -56.344 -17.438 1 81.5 79 ALA A O 1
ATOM 616 N N . LYS A 1 80 ? -24.172 -54.344 -18.469 1 81.88 80 LYS A N 1
ATOM 617 C CA . LYS A 1 80 ? -24.797 -53.594 -17.375 1 81.88 80 LYS A CA 1
ATOM 618 C C . LYS A 1 80 ? -26.328 -53.719 -17.453 1 81.88 80 LYS A C 1
ATOM 620 O O . LYS A 1 80 ? -27 -53.75 -16.422 1 81.88 80 LYS A O 1
ATOM 625 N N . MET A 1 81 ? -26.859 -53.844 -18.609 1 82.5 81 MET A N 1
ATOM 626 C CA . MET A 1 81 ? -28.297 -54.062 -18.766 1 82.5 81 MET A CA 1
ATOM 627 C C . MET A 1 81 ? -28.703 -55.406 -18.203 1 82.5 81 MET A C 1
ATOM 629 O O . MET A 1 81 ? -29.797 -55.562 -17.625 1 82.5 81 MET A O 1
ATOM 633 N N . ALA A 1 82 ? -27.766 -56.344 -18.25 1 80.38 82 ALA A N 1
ATOM 634 C CA . ALA A 1 82 ? -28.047 -57.688 -17.734 1 80.38 82 ALA A CA 1
ATOM 635 C C . ALA A 1 82 ? -27.984 -57.688 -16.203 1 80.38 82 ALA A C 1
ATOM 637 O O . ALA A 1 82 ? -28.703 -58.469 -15.555 1 80.38 82 ALA A O 1
ATOM 638 N N . GLN A 1 83 ? -27.219 -56.812 -15.68 1 80.5 83 GLN A N 1
ATOM 639 C CA . GLN A 1 83 ? -27.078 -56.75 -14.227 1 80.5 83 GLN A CA 1
ATOM 640 C C . GLN A 1 83 ? -28.359 -56.25 -13.578 1 80.5 83 GLN A C 1
ATOM 642 O O . GLN A 1 83 ? -28.703 -56.656 -12.469 1 80.5 83 GLN A O 1
ATOM 647 N N . TYR A 1 84 ? -29.094 -55.344 -14.289 1 76.88 84 TYR A N 1
ATOM 648 C CA . TYR A 1 84 ? -30.312 -54.75 -13.727 1 76.88 84 TYR A CA 1
ATOM 649 C C . TYR A 1 84 ? -31.547 -55.344 -14.383 1 76.88 84 TYR A C 1
ATOM 651 O O . TYR A 1 84 ? -32.594 -54.719 -14.445 1 76.88 84 TYR A O 1
ATOM 659 N N . ALA A 1 85 ? -31.719 -56.469 -14.922 1 75.94 85 ALA A N 1
ATOM 660 C CA . ALA A 1 85 ? -32.812 -57.125 -15.641 1 75.94 85 ALA A CA 1
ATOM 661 C C . ALA A 1 85 ? -34.031 -57.312 -14.742 1 75.94 85 ALA A C 1
ATOM 663 O O . ALA A 1 85 ? -35.156 -57.375 -15.227 1 75.94 85 ALA A O 1
ATOM 664 N N . GLY A 1 86 ? -34 -57.25 -13.477 1 68.12 86 GLY A N 1
ATOM 665 C CA . GLY A 1 86 ? -35.125 -57.5 -12.609 1 68.12 86 GLY A CA 1
ATOM 666 C C . GLY A 1 86 ? -36.031 -56.312 -12.422 1 68.12 86 GLY A C 1
ATOM 667 O O . GLY A 1 86 ? -37.156 -56.438 -11.906 1 68.12 86 GLY A O 1
ATOM 668 N N . GLU A 1 87 ? -35.688 -55.156 -12.734 1 72.44 87 GLU A N 1
ATOM 669 C CA . GLU A 1 87 ? -36.469 -53.938 -12.484 1 72.44 87 GLU A CA 1
ATOM 670 C C . GLU A 1 87 ? -37.312 -53.562 -13.703 1 72.44 87 GLU A C 1
ATOM 672 O O . GLU A 1 87 ? -37.156 -54.156 -14.773 1 72.44 87 GLU A O 1
ATOM 677 N N . SER A 1 88 ? -38.375 -52.781 -13.594 1 73.44 88 SER A N 1
ATOM 678 C CA . SER A 1 88 ? -39.156 -52.25 -14.703 1 73.44 88 SER A CA 1
ATOM 679 C C . SER A 1 88 ? -38.281 -51.656 -15.789 1 73.44 88 SER A C 1
ATOM 681 O O . SER A 1 88 ? -37.188 -51.188 -15.508 1 73.44 88 SER A O 1
ATOM 683 N N . PRO A 1 89 ? -38.656 -51.844 -17.047 1 76.94 89 PRO A N 1
ATOM 684 C CA . PRO A 1 89 ? -37.844 -51.406 -18.156 1 76.94 89 PRO A CA 1
ATOM 685 C C . PRO A 1 89 ? -37.406 -49.938 -18.047 1 76.94 89 PRO A C 1
ATOM 687 O O . PRO A 1 89 ? -36.281 -49.594 -18.359 1 76.94 89 PRO A O 1
ATOM 690 N N . THR A 1 90 ? -38.281 -49.094 -17.594 1 74.94 90 THR A N 1
ATOM 691 C CA . THR A 1 90 ? -37.938 -47.688 -17.469 1 74.94 90 THR A CA 1
ATOM 692 C C . THR A 1 90 ? -36.906 -47.469 -16.359 1 74.94 90 THR A C 1
ATOM 694 O O . THR A 1 90 ? -36 -46.656 -16.516 1 74.94 90 THR A O 1
ATOM 697 N N . ASN A 1 91 ? -37.062 -48.156 -15.336 1 76.06 91 ASN A N 1
ATOM 698 C CA . ASN A 1 91 ? -36.125 -48.031 -14.219 1 76.06 91 ASN A CA 1
ATOM 699 C C . ASN A 1 91 ? -34.781 -48.656 -14.539 1 76.06 91 ASN A C 1
ATOM 701 O O . ASN A 1 91 ? -33.75 -48.188 -14.086 1 76.06 91 ASN A O 1
ATOM 705 N N . GLN A 1 92 ? -34.906 -49.688 -15.391 1 79.69 92 GLN A N 1
ATOM 706 C CA . GLN A 1 92 ? -33.656 -50.344 -15.805 1 79.69 92 GLN A CA 1
ATOM 707 C C . GLN A 1 92 ? -32.812 -49.406 -16.656 1 79.69 92 GLN A C 1
ATOM 709 O O . GLN A 1 92 ? -31.609 -49.281 -16.438 1 79.69 92 GLN A O 1
ATOM 714 N N . GLN A 1 93 ? -33.469 -48.719 -17.516 1 79.5 93 GLN A N 1
ATOM 715 C CA . GLN A 1 93 ? -32.75 -47.781 -18.375 1 79.5 93 GLN A CA 1
ATOM 716 C C . GLN A 1 93 ? -32.188 -46.625 -17.562 1 79.5 93 GLN A C 1
ATOM 718 O O . GLN A 1 93 ? -31.047 -46.188 -17.828 1 79.5 93 GLN A O 1
ATOM 723 N N . MET A 1 94 ? -32.875 -46.188 -16.594 1 78.94 94 MET A N 1
ATOM 724 C CA . MET A 1 94 ? -32.438 -45.062 -15.789 1 78.94 94 MET A CA 1
ATOM 725 C C . MET A 1 94 ? -31.266 -45.469 -14.898 1 78.94 94 MET A C 1
ATOM 727 O O . MET A 1 94 ? -30.328 -44.688 -14.711 1 78.94 94 MET A O 1
ATOM 731 N N . ARG A 1 95 ? -31.297 -46.625 -14.43 1 81.38 95 ARG A N 1
ATOM 732 C CA . ARG A 1 95 ? -30.219 -47.062 -13.547 1 81.38 95 ARG A CA 1
ATOM 733 C C . ARG A 1 95 ? -28.922 -47.281 -14.328 1 81.38 95 ARG A C 1
ATOM 735 O O . ARG A 1 95 ? -27.844 -47.031 -13.812 1 81.38 95 ARG A O 1
ATOM 742 N N . VAL A 1 96 ? -29.141 -47.781 -15.516 1 84.19 96 VAL A N 1
ATOM 743 C CA . VAL A 1 96 ? -27.953 -47.969 -16.344 1 84.19 96 VAL A CA 1
ATOM 744 C C . VAL A 1 96 ? -27.359 -46.625 -16.719 1 84.19 96 VAL A C 1
ATOM 746 O O . VAL A 1 96 ? -26.141 -46.469 -16.766 1 84.19 96 VAL A O 1
ATOM 749 N N . MET A 1 97 ? -28.188 -45.656 -16.922 1 83.12 97 MET A N 1
ATOM 750 C CA . MET A 1 97 ? -27.734 -44.312 -17.312 1 83.12 97 MET A CA 1
ATOM 751 C C . MET A 1 97 ? -27.016 -43.625 -16.141 1 83.12 97 MET A C 1
ATOM 753 O O . MET A 1 97 ? -25.953 -43.031 -16.344 1 83.12 97 MET A O 1
ATOM 757 N N . PHE A 1 98 ? -27.516 -43.719 -14.938 1 84.69 98 PHE A N 1
ATOM 758 C CA . PHE A 1 98 ? -27 -42.969 -13.82 1 84.69 98 PHE A CA 1
ATOM 759 C C . PHE A 1 98 ? -25.875 -43.719 -13.109 1 84.69 98 PHE A C 1
ATOM 761 O O . PHE A 1 98 ? -25.219 -43.156 -12.234 1 84.69 98 PHE A O 1
ATOM 768 N N . ASP A 1 99 ? -25.594 -44.969 -13.57 1 82.94 99 ASP A N 1
ATOM 769 C CA . ASP A 1 99 ? -24.453 -45.688 -13.055 1 82.94 99 ASP A CA 1
ATOM 770 C C . ASP A 1 99 ? -23.188 -45.344 -13.836 1 82.94 99 ASP A C 1
ATOM 772 O O . ASP A 1 99 ? -22.094 -45.812 -13.484 1 82.94 99 ASP A O 1
ATOM 776 N N . GLY A 1 100 ? -23.234 -44.406 -14.766 1 82.62 100 GLY A N 1
ATOM 777 C CA . GLY A 1 100 ? -22.078 -43.938 -15.477 1 82.62 100 GLY A CA 1
ATOM 778 C C . GLY A 1 100 ? -21.625 -44.844 -16.609 1 82.62 100 GLY A C 1
ATOM 779 O O . GLY A 1 100 ? -20.438 -44.906 -16.922 1 82.62 100 GLY A O 1
ATOM 780 N N . THR A 1 101 ? -22.484 -45.625 -17.172 1 83.69 101 THR A N 1
ATOM 781 C CA . THR A 1 101 ? -22.125 -46.562 -18.234 1 83.69 101 THR A CA 1
ATOM 782 C C . THR A 1 101 ? -21.812 -45.812 -19.516 1 83.69 101 THR A C 1
ATOM 784 O O . THR A 1 101 ? -20.953 -46.219 -20.297 1 83.69 101 THR A O 1
ATOM 787 N N . TYR A 1 102 ? -22.469 -44.75 -19.672 1 86.69 102 TYR A N 1
ATOM 788 C CA . TYR A 1 102 ? -22.297 -44 -20.906 1 86.69 102 TYR A CA 1
ATOM 789 C C . TYR A 1 102 ? -21.281 -42.875 -20.719 1 86.69 102 TYR A C 1
ATOM 791 O O . TYR A 1 102 ? -21.125 -42 -21.594 1 86.69 102 TYR A O 1
ATOM 799 N N . LEU A 1 103 ? -20.578 -42.812 -19.609 1 89.12 103 LEU A N 1
ATOM 800 C CA . LEU A 1 103 ? -19.641 -41.75 -19.312 1 89.12 103 LEU A CA 1
ATOM 801 C C . LEU A 1 103 ? -18.359 -41.906 -20.109 1 89.12 103 LEU A C 1
ATOM 803 O O . LEU A 1 103 ? -17.781 -43 -20.156 1 89.12 103 LEU A O 1
ATOM 807 N N . GLN A 1 104 ? -18.047 -40.906 -20.906 1 88.81 104 GLN A N 1
ATOM 808 C CA . GLN A 1 104 ? -16.797 -40.812 -21.672 1 88.81 104 GLN A CA 1
ATOM 809 C C . GLN A 1 104 ? -15.953 -39.625 -21.234 1 88.81 104 GLN A C 1
ATOM 811 O O . GLN A 1 104 ? -16.484 -38.656 -20.672 1 88.81 104 GLN A O 1
ATOM 816 N N . ALA A 1 105 ? -14.703 -39.656 -21.406 1 86.56 105 ALA A N 1
ATOM 817 C CA . ALA A 1 105 ? -13.789 -38.625 -20.953 1 86.56 105 ALA A CA 1
ATOM 818 C C . ALA A 1 105 ? -14 -37.312 -21.734 1 86.56 105 ALA A C 1
ATOM 820 O O . ALA A 1 105 ? -13.953 -36.219 -21.172 1 86.56 105 ALA A O 1
ATOM 821 N N . GLY A 1 106 ? -14.242 -37.375 -23.047 1 88.69 106 GLY A N 1
ATOM 822 C CA . GLY A 1 106 ? -14.422 -36.188 -23.859 1 88.69 106 GLY A CA 1
ATOM 823 C C . GLY A 1 106 ? -15.586 -35.312 -23.406 1 88.69 106 GLY A C 1
ATOM 824 O O . GLY A 1 106 ? -15.383 -34.188 -22.953 1 88.69 106 GLY A O 1
ATOM 825 N N . PRO A 1 107 ? -16.781 -35.969 -23.422 1 91.38 107 PRO A N 1
ATOM 826 C CA . PRO A 1 107 ? -17.922 -35.156 -22.984 1 91.38 107 PRO A CA 1
ATOM 827 C C . PRO A 1 107 ? -17.844 -34.781 -21.516 1 91.38 107 PRO A C 1
ATOM 829 O O . PRO A 1 107 ? -18.359 -33.719 -21.109 1 91.38 107 PRO A O 1
ATOM 832 N N . ALA A 1 108 ? -17.172 -35.5 -20.719 1 92.44 108 ALA A N 1
ATOM 833 C CA . ALA A 1 108 ? -17.047 -35.156 -19.297 1 92.44 108 ALA A CA 1
ATOM 834 C C . ALA A 1 108 ? -16.156 -33.938 -19.094 1 92.44 108 ALA A C 1
ATOM 836 O O . ALA A 1 108 ? -16.484 -33.062 -18.281 1 92.44 108 ALA A O 1
ATOM 837 N N . ILE A 1 109 ? -15.07 -33.812 -19.844 1 91.69 109 ILE A N 1
ATOM 838 C CA . ILE A 1 109 ? -14.164 -32.688 -19.703 1 91.69 109 ILE A CA 1
ATOM 839 C C . ILE A 1 109 ? -14.844 -31.422 -20.203 1 91.69 109 ILE A C 1
ATOM 841 O O . ILE A 1 109 ? -14.75 -30.359 -19.578 1 91.69 109 ILE A O 1
ATOM 845 N N . VAL A 1 110 ? -15.547 -31.594 -21.266 1 93.56 110 VAL A N 1
ATOM 846 C CA . VAL A 1 110 ? -16.234 -30.422 -21.828 1 93.56 110 VAL A CA 1
ATOM 847 C C . VAL A 1 110 ? -17.297 -29.938 -20.859 1 93.56 110 VAL A C 1
ATOM 849 O O . VAL A 1 110 ? -17.438 -28.734 -20.625 1 93.56 110 VAL A O 1
ATOM 852 N N . SER A 1 111 ? -18.047 -30.875 -20.297 1 94.44 111 SER A N 1
ATOM 853 C CA . SER A 1 111 ? -19.094 -30.484 -19.359 1 94.44 111 SER A CA 1
ATOM 854 C C . SER A 1 111 ? -18.5 -29.844 -18.109 1 94.44 111 SER A C 1
ATOM 856 O O . SER A 1 111 ? -19.062 -28.875 -17.562 1 94.44 111 SER A O 1
ATOM 858 N N . CYS A 1 112 ? -17.422 -30.312 -17.719 1 93.81 112 CYS A N 1
ATOM 859 C CA . CYS A 1 112 ? -16.797 -29.734 -16.531 1 93.81 112 CYS A CA 1
ATOM 860 C C . CYS A 1 112 ? -16.297 -28.328 -16.812 1 93.81 112 CYS A C 1
ATOM 862 O O . CYS A 1 112 ? -16.469 -27.422 -15.984 1 93.81 112 CYS A O 1
ATOM 864 N N . VAL A 1 113 ? -15.703 -28.062 -17.953 1 93.44 113 VAL A N 1
ATOM 865 C CA . VAL A 1 113 ? -15.172 -26.75 -18.297 1 93.44 113 VAL A CA 1
ATOM 866 C C . VAL A 1 113 ? -16.328 -25.766 -18.5 1 93.44 113 VAL A C 1
ATOM 868 O O . VAL A 1 113 ? -16.266 -24.625 -18.031 1 93.44 113 VAL A O 1
ATOM 871 N N . TRP A 1 114 ? -17.359 -26.234 -19.125 1 95.38 114 TRP A N 1
ATOM 872 C CA . TRP A 1 114 ? -18.484 -25.344 -19.375 1 95.38 114 TRP A CA 1
ATOM 873 C C . TRP A 1 114 ? -19.25 -25.047 -18.094 1 95.38 114 TRP A C 1
ATOM 875 O O . TRP A 1 114 ? -19.828 -23.969 -17.938 1 95.38 114 TRP A O 1
ATOM 885 N N . LEU A 1 115 ? -19.281 -25.969 -17.219 1 96.44 115 LEU A N 1
ATOM 886 C CA . LEU A 1 115 ? -19.875 -25.734 -15.914 1 96.44 115 LEU A CA 1
ATOM 887 C C . LEU A 1 115 ? -19.062 -24.688 -15.148 1 96.44 115 LEU A C 1
ATOM 889 O O . LEU A 1 115 ? -19.641 -23.75 -14.594 1 96.44 115 LEU A O 1
ATOM 893 N N . SER A 1 116 ? -17.781 -24.859 -15.141 1 95.25 116 SER A N 1
ATOM 894 C CA . SER A 1 116 ? -16.906 -23.969 -14.367 1 95.25 116 SER A CA 1
ATOM 895 C C . SER A 1 116 ? -16.891 -22.562 -14.961 1 95.25 116 SER A C 1
ATOM 897 O O . SER A 1 116 ? -17 -21.578 -14.227 1 95.25 116 SER A O 1
ATOM 899 N N . VAL A 1 117 ? -16.859 -22.391 -16.281 1 94.62 117 VAL A N 1
ATOM 900 C CA . VAL A 1 117 ? -16.781 -21.094 -16.922 1 94.62 117 VAL A CA 1
ATOM 901 C C . VAL A 1 117 ? -18.141 -20.391 -16.828 1 94.62 117 VAL A C 1
ATOM 903 O O . VAL A 1 117 ? -18.203 -19.172 -16.594 1 94.62 117 VAL A O 1
ATOM 906 N N . GLY A 1 118 ? -19.172 -21.141 -17.016 1 95.31 118 GLY A N 1
ATOM 907 C CA . GLY A 1 118 ? -20.5 -20.547 -16.922 1 95.31 118 GLY A CA 1
ATOM 908 C C . GLY A 1 118 ? -20.844 -20.047 -15.539 1 95.31 118 GLY A C 1
ATOM 909 O O . GLY A 1 118 ? -21.312 -18.922 -15.375 1 95.31 118 GLY A O 1
ATOM 910 N N . THR A 1 119 ? -20.578 -20.828 -14.555 1 95.75 119 THR A N 1
ATOM 911 C CA . THR A 1 119 ? -20.859 -20.406 -13.195 1 95.75 119 THR A CA 1
ATOM 912 C C . THR A 1 119 ? -19.906 -19.312 -12.75 1 95.75 119 THR A C 1
ATOM 914 O O . THR A 1 119 ? -20.281 -18.391 -12.016 1 95.75 119 THR A O 1
ATOM 917 N N . ALA A 1 120 ? -18.641 -19.359 -13.188 1 94.31 120 ALA A N 1
ATOM 918 C CA . ALA A 1 120 ? -17.672 -18.297 -12.852 1 94.31 120 ALA A CA 1
ATOM 919 C C . ALA A 1 120 ? -18.125 -16.953 -13.414 1 94.31 120 ALA A C 1
ATOM 921 O O . ALA A 1 120 ? -18.047 -15.938 -12.727 1 94.31 120 ALA A O 1
ATOM 922 N N . ALA A 1 121 ? -18.609 -16.938 -14.586 1 93.19 121 ALA A N 1
ATOM 923 C CA . ALA A 1 121 ? -19.047 -15.695 -15.227 1 93.19 121 ALA A CA 1
ATOM 924 C C . ALA A 1 121 ? -20.281 -15.125 -14.523 1 93.19 121 ALA A C 1
ATOM 926 O O . ALA A 1 121 ? -20.359 -13.914 -14.297 1 93.19 121 ALA A O 1
ATOM 927 N N . LEU A 1 122 ? -21.172 -15.961 -14.141 1 94.56 122 LEU A N 1
ATOM 928 C CA . LEU A 1 122 ? -22.375 -15.484 -13.484 1 94.56 122 LEU A CA 1
ATOM 929 C C . LEU A 1 122 ? -22.078 -15.008 -12.07 1 94.56 122 LEU A C 1
ATOM 931 O O . LEU A 1 122 ? -22.641 -14.008 -11.617 1 94.56 122 LEU A O 1
ATOM 935 N N . LEU A 1 123 ? -21.281 -15.742 -11.414 1 92.88 123 LEU A N 1
ATOM 936 C CA . LEU A 1 123 ? -20.938 -15.328 -10.055 1 92.88 123 LEU A CA 1
ATOM 937 C C . LEU A 1 123 ? -20.109 -14.047 -10.078 1 92.88 123 LEU A C 1
ATOM 939 O O . LEU A 1 123 ? -20.203 -13.227 -9.164 1 92.88 123 LEU A O 1
ATOM 943 N N . TRP A 1 124 ? -19.234 -13.906 -11.078 1 90.44 124 TRP A N 1
ATOM 944 C CA . TRP A 1 124 ? -18.5 -12.656 -11.25 1 90.44 124 TRP A CA 1
ATOM 945 C C . TRP A 1 124 ? -19.469 -11.492 -11.477 1 90.44 124 TRP A C 1
ATOM 947 O O . TRP A 1 124 ? -19.297 -10.422 -10.883 1 90.44 124 TRP A O 1
ATOM 957 N N . TRP A 1 125 ? -20.453 -11.781 -12.219 1 87.5 125 TRP A N 1
ATOM 958 C CA . TRP A 1 125 ? -21.453 -10.75 -12.484 1 87.5 125 TRP A CA 1
ATOM 959 C C . TRP A 1 125 ? -22.297 -10.469 -11.25 1 87.5 125 TRP A C 1
ATOM 961 O O . TRP A 1 125 ? -22.688 -9.328 -10.992 1 87.5 125 TRP A O 1
ATOM 971 N N . LYS A 1 126 ? -22.578 -11.391 -10.523 1 89.38 126 LYS A N 1
ATOM 972 C CA . LYS A 1 126 ? -23.328 -11.234 -9.281 1 89.38 126 LYS A CA 1
ATOM 973 C C . LYS A 1 126 ? -22.562 -10.367 -8.289 1 89.38 126 LYS A C 1
ATOM 975 O O . LYS A 1 126 ? -23.141 -9.508 -7.625 1 89.38 126 LYS A O 1
ATOM 980 N N . MET A 1 127 ? -21.312 -10.594 -8.242 1 85.06 127 MET A N 1
ATOM 981 C CA . MET A 1 127 ? -20.5 -9.852 -7.285 1 85.06 127 MET A CA 1
ATOM 982 C C . MET A 1 127 ? -20.406 -8.383 -7.676 1 85.06 127 MET A C 1
ATOM 984 O O . MET A 1 127 ? -20.422 -7.504 -6.812 1 85.06 127 MET A O 1
ATOM 988 N N . ARG A 1 128 ? -20.375 -8.078 -8.883 1 79.88 128 ARG A N 1
ATOM 989 C CA . ARG A 1 128 ? -20.234 -6.703 -9.352 1 79.88 128 ARG A CA 1
ATOM 990 C C . ARG A 1 128 ? -21.547 -5.93 -9.188 1 79.88 128 ARG A C 1
ATOM 992 O O . ARG A 1 128 ? -21.531 -4.711 -9 1 79.88 128 ARG A O 1
ATOM 999 N N . THR A 1 129 ? -22.609 -6.648 -9.188 1 77.75 129 THR A N 1
ATOM 1000 C CA . THR A 1 129 ? -23.891 -5.953 -9.172 1 77.75 129 THR A CA 1
ATOM 1001 C C . THR A 1 129 ? -24.562 -6.074 -7.801 1 77.75 129 THR A C 1
ATOM 1003 O O . THR A 1 129 ? -25.531 -5.383 -7.512 1 77.75 129 THR A O 1
ATOM 1006 N N . ALA A 1 130 ? -24.047 -6.824 -6.941 1 76.12 130 ALA A N 1
ATOM 1007 C CA . ALA A 1 130 ? -24.703 -7.031 -5.652 1 76.12 130 ALA A CA 1
ATOM 1008 C C . ALA A 1 130 ? -24.531 -5.812 -4.75 1 76.12 130 ALA A C 1
ATOM 1010 O O . ALA A 1 130 ? -23.469 -5.184 -4.73 1 76.12 130 ALA A O 1
ATOM 1011 N N . PRO A 1 131 ? -25.594 -5.348 -4.215 1 76.88 131 PRO A N 1
ATOM 1012 C CA . PRO A 1 131 ? -26.938 -5.906 -4.059 1 76.88 131 PRO A CA 1
ATOM 1013 C C . PRO A 1 131 ? -27.922 -5.363 -5.09 1 76.88 131 PRO A C 1
ATOM 1015 O O . PRO A 1 131 ? -28.062 -4.145 -5.238 1 76.88 131 PRO A O 1
ATOM 1018 N N . SER A 1 132 ? -28.312 -6.188 -6.016 1 80.12 132 SER A N 1
ATOM 1019 C CA . SER A 1 132 ? -29.25 -5.844 -7.07 1 80.12 132 SER A CA 1
ATOM 1020 C C . SER A 1 132 ? -30.406 -6.848 -7.133 1 80.12 132 SER A C 1
ATOM 1022 O O . SER A 1 132 ? -30.328 -7.914 -6.52 1 80.12 132 SER A O 1
ATOM 1024 N N . PRO A 1 133 ? -31.531 -6.379 -7.613 1 85.88 133 PRO A N 1
ATOM 1025 C CA . PRO A 1 133 ? -32.625 -7.328 -7.797 1 85.88 133 PRO A CA 1
ATOM 1026 C C . PRO A 1 133 ? -32.25 -8.523 -8.672 1 85.88 133 PRO A C 1
ATOM 1028 O O . PRO A 1 133 ? -32.969 -9.523 -8.703 1 85.88 133 PRO A O 1
ATOM 1031 N N . ALA A 1 134 ? -31.078 -8.453 -9.195 1 88.5 134 ALA A N 1
ATOM 1032 C CA . ALA A 1 134 ? -30.609 -9.555 -10.039 1 88.5 134 ALA A CA 1
ATOM 1033 C C . ALA A 1 134 ? -29.781 -10.555 -9.234 1 88.5 134 ALA A C 1
ATOM 1035 O O . ALA A 1 134 ? -29.406 -11.602 -9.742 1 88.5 134 ALA A O 1
ATOM 1036 N N . THR A 1 135 ? -29.672 -10.383 -7.945 1 89.31 135 THR A N 1
ATOM 1037 C CA . THR A 1 135 ? -28.766 -11.211 -7.164 1 89.31 135 THR A CA 1
ATOM 1038 C C . THR A 1 135 ? -29.312 -12.625 -7.012 1 89.31 135 THR A C 1
ATOM 1040 O O . THR A 1 135 ? -28.625 -13.602 -7.316 1 89.31 135 THR A O 1
ATOM 1043 N N . LEU A 1 136 ? -30.547 -12.812 -6.602 1 91.19 136 LEU A N 1
ATOM 1044 C CA . LEU A 1 136 ? -31.109 -14.133 -6.371 1 91.19 136 LEU A CA 1
ATOM 1045 C C . LEU A 1 136 ? -31.391 -14.844 -7.691 1 91.19 136 LEU A C 1
ATOM 1047 O O . LEU A 1 136 ? -31.156 -16.047 -7.82 1 91.19 136 LEU A O 1
ATOM 1051 N N . PRO A 1 137 ? -31.828 -14.047 -8.703 1 92.75 137 PRO A N 1
ATOM 1052 C CA . PRO A 1 137 ? -31.969 -14.688 -10.016 1 92.75 137 PRO A CA 1
ATOM 1053 C C . PRO A 1 137 ? -30.656 -15.234 -10.547 1 92.75 137 PRO A C 1
ATOM 1055 O O . PRO A 1 137 ? -30.641 -16.281 -11.195 1 92.75 137 PRO A O 1
ATOM 1058 N N . LEU A 1 138 ? -29.625 -14.625 -10.266 1 93.69 138 LEU A N 1
ATOM 1059 C CA . LEU A 1 138 ? -28.328 -15.102 -10.727 1 93.69 138 LEU A CA 1
ATOM 1060 C C . LEU A 1 138 ? -27.938 -16.375 -9.992 1 93.69 138 LEU A C 1
ATOM 1062 O O . LEU A 1 138 ? -27.281 -17.25 -10.57 1 93.69 138 LEU A O 1
ATOM 1066 N N . VAL A 1 139 ? -28.312 -16.5 -8.742 1 93.44 139 VAL A N 1
ATOM 1067 C CA . VAL A 1 139 ? -28.062 -17.719 -7.984 1 93.44 139 VAL A CA 1
ATOM 1068 C C . VAL A 1 139 ? -28.844 -18.875 -8.578 1 93.44 139 VAL A C 1
ATOM 1070 O O . VAL A 1 139 ? -28.312 -19.984 -8.75 1 93.44 139 VAL A O 1
ATOM 1073 N N . LEU A 1 140 ? -30.062 -18.641 -8.945 1 95.06 140 LEU A N 1
ATOM 1074 C CA . LEU A 1 140 ? -30.891 -19.688 -9.523 1 95.06 140 LEU A CA 1
ATOM 1075 C C . LEU A 1 140 ? -30.406 -20.078 -10.914 1 95.06 140 LEU A C 1
ATOM 1077 O O . LEU A 1 140 ? -30.5 -21.234 -11.312 1 95.06 140 LEU A O 1
ATOM 1081 N N . ALA A 1 141 ? -29.891 -19.094 -11.602 1 96.06 141 ALA A N 1
ATOM 1082 C CA . ALA A 1 141 ? -29.297 -19.391 -12.898 1 96.06 141 ALA A CA 1
ATOM 1083 C C . ALA A 1 141 ? -28.062 -20.281 -12.742 1 96.06 141 ALA A C 1
ATOM 1085 O O . ALA A 1 141 ? -27.812 -21.156 -13.57 1 96.06 141 ALA A O 1
ATOM 1086 N N . CYS A 1 142 ? -27.344 -20.109 -11.727 1 95.31 142 CYS A N 1
ATOM 1087 C CA . CYS A 1 142 ? -26.188 -20.953 -11.445 1 95.31 142 CYS A CA 1
ATOM 1088 C C . CYS A 1 142 ? -26.609 -22.375 -11.133 1 95.31 142 CYS A C 1
ATOM 1090 O O . CYS A 1 142 ? -25.969 -23.344 -11.562 1 95.31 142 CYS A O 1
ATOM 1092 N N . ILE A 1 143 ? -27.672 -22.484 -10.422 1 94.75 143 ILE A N 1
ATOM 1093 C CA . ILE A 1 143 ? -28.188 -23.797 -10.078 1 94.75 143 ILE A CA 1
ATOM 1094 C C . ILE A 1 143 ? -28.594 -24.547 -11.344 1 94.75 143 ILE A C 1
ATOM 1096 O O . ILE A 1 143 ? -28.344 -25.75 -11.477 1 94.75 143 ILE A O 1
ATOM 1100 N N . LEU A 1 144 ? -29.188 -23.859 -12.25 1 96.38 144 LEU A N 1
ATOM 1101 C CA . LEU A 1 144 ? -29.594 -24.469 -13.508 1 96.38 144 LEU A CA 1
ATOM 1102 C C . LEU A 1 144 ? -28.391 -25 -14.273 1 96.38 144 LEU A C 1
ATOM 1104 O O . LEU A 1 144 ? -28.406 -26.109 -14.797 1 96.38 144 LEU A O 1
ATOM 1108 N N . ILE A 1 145 ? -27.328 -24.281 -14.328 1 96.69 145 ILE A N 1
ATOM 1109 C CA . ILE A 1 145 ? -26.125 -24.703 -15.039 1 96.69 145 ILE A CA 1
ATOM 1110 C C . ILE A 1 145 ? -25.516 -25.922 -14.336 1 96.69 145 ILE A C 1
ATOM 1112 O O . ILE A 1 145 ? -25.094 -26.875 -14.992 1 96.69 145 ILE A O 1
ATOM 1116 N N . ASP A 1 146 ? -25.5 -25.875 -13.031 1 96.19 146 ASP A N 1
ATOM 1117 C CA . ASP A 1 146 ? -24.906 -26.953 -12.25 1 96.19 146 ASP A CA 1
ATOM 1118 C C . ASP A 1 146 ? -25.656 -28.266 -12.469 1 96.19 146 ASP A C 1
ATOM 1120 O O . ASP A 1 146 ? -25.047 -29.312 -12.711 1 96.19 146 ASP A O 1
ATOM 1124 N N . VAL A 1 147 ? -26.969 -28.219 -12.422 1 94.5 147 VAL A N 1
ATOM 1125 C CA . VAL A 1 147 ? -27.766 -29.422 -12.562 1 94.5 147 VAL A CA 1
ATOM 1126 C C . VAL A 1 147 ? -27.672 -29.953 -13.992 1 94.5 147 VAL A C 1
ATOM 1128 O O . VAL A 1 147 ? -27.516 -31.156 -14.195 1 94.5 147 VAL A O 1
ATOM 1131 N N . THR A 1 148 ? -27.609 -29.109 -14.953 1 95.44 148 THR A N 1
ATOM 1132 C CA . THR A 1 148 ? -27.625 -29.531 -16.344 1 95.44 148 THR A CA 1
ATOM 1133 C C . THR A 1 148 ? -26.312 -30.203 -16.719 1 95.44 148 THR A C 1
ATOM 1135 O O . THR A 1 148 ? -26.297 -31.312 -17.266 1 95.44 148 THR A O 1
ATOM 1138 N N . PHE A 1 149 ? -25.203 -29.656 -16.375 1 95.5 149 PHE A N 1
ATOM 1139 C CA . PHE A 1 149 ? -23.938 -30.172 -16.859 1 95.5 149 PHE A CA 1
ATOM 1140 C C . PHE A 1 149 ? -23.469 -31.359 -16.016 1 95.5 149 PHE A C 1
ATOM 1142 O O . PHE A 1 149 ? -22.562 -32.094 -16.406 1 95.5 149 PHE A O 1
ATOM 1149 N N . THR A 1 150 ? -24.062 -31.578 -14.844 1 93.25 150 THR A N 1
ATOM 1150 C CA . THR A 1 150 ? -23.75 -32.781 -14.094 1 93.25 150 THR A CA 1
ATOM 1151 C C . THR A 1 150 ? -24.562 -33.969 -14.617 1 93.25 150 THR A C 1
ATOM 1153 O O . THR A 1 150 ? -24.203 -35.125 -14.383 1 93.25 150 THR A O 1
ATOM 1156 N N . LEU A 1 151 ? -25.641 -33.688 -15.391 1 91.94 151 LEU A N 1
ATOM 1157 C CA . LEU A 1 151 ? -26.5 -34.75 -15.914 1 91.94 151 LEU A CA 1
ATOM 1158 C C . LEU A 1 151 ? -26.172 -35.062 -17.375 1 91.94 151 LEU A C 1
ATOM 1160 O O . LEU A 1 151 ? -26.344 -36.188 -17.844 1 91.94 151 LEU A O 1
ATOM 1164 N N . VAL A 1 152 ? -25.625 -34.156 -18.109 1 93 152 VAL A N 1
ATOM 1165 C CA . VAL A 1 152 ? -25.438 -34.25 -19.547 1 93 152 VAL A CA 1
ATOM 1166 C C . VAL A 1 152 ? -24.5 -35.406 -19.891 1 93 152 VAL A C 1
ATOM 1168 O O . VAL A 1 152 ? -24.797 -36.219 -20.75 1 93 152 VAL A O 1
ATOM 1171 N N . PRO A 1 153 ? -23.359 -35.594 -19.172 1 91.25 153 PRO A N 1
ATOM 1172 C CA . PRO A 1 153 ? -22.469 -36.688 -19.578 1 91.25 153 PRO A CA 1
ATOM 1173 C C . PRO A 1 153 ? -23.047 -38.062 -19.266 1 91.25 153 PRO A C 1
ATOM 1175 O O . PRO A 1 153 ? -22.562 -39.062 -19.797 1 91.25 153 PRO A O 1
ATOM 1178 N N . LEU A 1 154 ? -24.125 -38.125 -18.484 1 89.56 154 LEU A N 1
ATOM 1179 C CA . LEU A 1 154 ? -24.719 -39.406 -18.094 1 89.56 154 LEU A CA 1
ATOM 1180 C C . LEU A 1 154 ? -25.734 -39.875 -19.141 1 89.56 154 LEU A C 1
ATOM 1182 O O . LEU A 1 154 ? -26.078 -41.031 -19.188 1 89.56 154 LEU A O 1
ATOM 1186 N N . TYR A 1 155 ? -26.219 -38.969 -19.969 1 88.12 155 TYR A N 1
ATOM 1187 C CA . TYR A 1 155 ? -27.188 -39.312 -21 1 88.12 155 TYR A CA 1
ATOM 1188 C C . TYR A 1 155 ? -26.484 -39.812 -22.266 1 88.12 155 TYR A C 1
ATOM 1190 O O . TYR A 1 155 ? -25.438 -39.281 -22.625 1 88.12 155 TYR A O 1
ATOM 1198 N N . PRO A 1 156 ? -27.016 -40.844 -22.922 1 86 156 PRO A N 1
ATOM 1199 C CA . PRO A 1 156 ? -26.406 -41.375 -24.141 1 86 156 PRO A CA 1
ATOM 1200 C C . PRO A 1 156 ? -26.609 -40.438 -25.344 1 86 156 PRO A C 1
ATOM 1202 O O . PRO A 1 156 ? -25.812 -40.469 -26.297 1 86 156 PRO A O 1
ATOM 1205 N N . VAL A 1 157 ? -27.75 -39.688 -25.312 1 86 157 VAL A N 1
ATOM 1206 C CA . VAL A 1 157 ? -28.047 -38.812 -26.438 1 86 157 VAL A CA 1
ATOM 1207 C C . VAL A 1 157 ? -28.016 -37.344 -25.984 1 86 157 VAL A C 1
ATOM 1209 O O . VAL A 1 157 ? -28.172 -37.062 -24.797 1 86 157 VAL A O 1
ATOM 1212 N N . ALA A 1 158 ? -27.641 -36.5 -27.031 1 89.19 158 ALA A N 1
ATOM 1213 C CA . ALA A 1 158 ? -27.672 -35.062 -26.734 1 89.19 158 ALA A CA 1
ATOM 1214 C C . ALA A 1 158 ? -29.109 -34.594 -26.516 1 89.19 158 ALA A C 1
ATOM 1216 O O . ALA A 1 158 ? -29.906 -34.531 -27.453 1 89.19 158 ALA A O 1
ATOM 1217 N N . ASP A 1 159 ? -29.531 -34.438 -25.219 1 89.19 159 ASP A N 1
ATOM 1218 C CA . ASP A 1 159 ? -30.859 -33.938 -24.875 1 89.19 159 ASP A CA 1
ATOM 1219 C C . ASP A 1 159 ? -30.797 -32.438 -24.484 1 89.19 159 ASP A C 1
ATOM 1221 O O . ASP A 1 159 ? -30.328 -32.094 -23.406 1 89.19 159 ASP A O 1
ATOM 1225 N N . TYR A 1 160 ? -31.328 -31.578 -25.328 1 92.88 160 TYR A N 1
ATOM 1226 C CA . TYR A 1 160 ? -31.297 -30.125 -25.109 1 92.88 160 TYR A CA 1
ATOM 1227 C C . TYR A 1 160 ? -32.375 -29.703 -24.141 1 92.88 160 TYR A C 1
ATOM 1229 O O . TYR A 1 160 ? -32.438 -28.547 -23.734 1 92.88 160 TYR A O 1
ATOM 1237 N N . LEU A 1 161 ? -33.25 -30.656 -23.609 1 92.31 161 LEU A N 1
ATOM 1238 C CA . LEU A 1 161 ? -34.375 -30.312 -22.719 1 92.31 161 LEU A CA 1
ATOM 1239 C C . LEU A 1 161 ? -34.031 -30.688 -21.281 1 92.31 161 LEU A C 1
ATOM 1241 O O . LEU A 1 161 ? -34.875 -30.578 -20.406 1 92.31 161 LEU A O 1
ATOM 1245 N N . ILE A 1 162 ? -32.844 -30.984 -21.031 1 92.12 162 ILE A N 1
ATOM 1246 C CA . ILE A 1 162 ? -32.469 -31.312 -19.672 1 92.12 162 ILE A CA 1
ATOM 1247 C C . ILE A 1 162 ? -32.719 -30.109 -18.75 1 92.12 162 ILE A C 1
ATOM 1249 O O . ILE A 1 162 ? -33.25 -30.266 -17.656 1 92.12 162 ILE A O 1
ATOM 1253 N N . PRO A 1 163 ? -32.375 -28.875 -19.234 1 94.12 163 PRO A N 1
ATOM 1254 C CA . PRO A 1 163 ? -32.625 -27.734 -18.344 1 94.12 163 PRO A CA 1
ATOM 1255 C C . PRO A 1 163 ? -34.094 -27.516 -18.062 1 94.12 163 PRO A C 1
ATOM 1257 O O . PRO A 1 163 ? -34.469 -26.797 -17.125 1 94.12 163 PRO A O 1
ATOM 1260 N N . TRP A 1 164 ? -34.969 -28.141 -18.766 1 93.06 164 TRP A N 1
ATOM 1261 C CA . TRP A 1 164 ? -36.406 -28.031 -18.562 1 93.06 164 TRP A CA 1
ATOM 1262 C C . TRP A 1 164 ? -36.781 -28.594 -17.203 1 93.06 164 TRP A C 1
ATOM 1264 O O . TRP A 1 164 ? -37.812 -28.203 -16.625 1 93.06 164 TRP A O 1
ATOM 1274 N N . ILE A 1 165 ? -35.938 -29.375 -16.656 1 90 165 ILE A N 1
ATOM 1275 C CA . ILE A 1 165 ? -36.188 -29.984 -15.359 1 90 165 ILE A CA 1
ATOM 1276 C C . ILE A 1 165 ? -36.219 -28.906 -14.281 1 90 165 ILE A C 1
ATOM 1278 O O . ILE A 1 165 ? -37.031 -28.953 -13.367 1 90 165 ILE A O 1
ATOM 1282 N N . VAL A 1 166 ? -35.375 -27.906 -14.414 1 93.06 166 VAL A N 1
ATOM 1283 C CA . VAL A 1 166 ? -35.281 -26.844 -13.422 1 93.06 166 VAL A CA 1
ATOM 1284 C C . VAL A 1 166 ? -36.125 -25.656 -13.844 1 93.06 166 VAL A C 1
ATOM 1286 O O . VAL A 1 166 ? -36.75 -24.984 -13.008 1 93.06 166 VAL A O 1
ATOM 1289 N N . TYR A 1 167 ? -36.312 -25.438 -15.141 1 94.75 167 TYR A N 1
ATOM 1290 C CA . TYR A 1 167 ? -37 -24.266 -15.672 1 94.75 167 TYR A CA 1
ATOM 1291 C C . TYR A 1 167 ? -38.5 -24.391 -15.445 1 94.75 167 TYR A C 1
ATOM 1293 O O . TYR A 1 167 ? -39.156 -23.406 -15.086 1 94.75 167 TYR A O 1
ATOM 1301 N N . LYS A 1 168 ? -39.125 -25.562 -15.555 1 94.19 168 LYS A N 1
ATOM 1302 C CA . LYS A 1 168 ? -40.594 -25.781 -15.484 1 94.19 168 LYS A CA 1
ATOM 1303 C C . LYS A 1 168 ? -41.125 -25.484 -14.086 1 94.19 168 LYS A C 1
ATOM 1305 O O . LYS A 1 168 ? -42.062 -24.719 -13.922 1 94.19 168 LYS A O 1
ATOM 1310 N N . PRO A 1 169 ? -40.5 -26.062 -13.086 1 94.19 169 PRO A N 1
ATOM 1311 C CA . PRO A 1 169 ? -41 -25.703 -11.758 1 94.19 169 PRO A CA 1
ATOM 1312 C C . PRO A 1 169 ? -40.875 -24.219 -11.445 1 94.19 169 PRO A C 1
ATOM 1314 O O . PRO A 1 169 ? -41.719 -23.656 -10.727 1 94.19 169 PRO A O 1
ATOM 1317 N N . MET A 1 170 ? -39.906 -23.594 -11.914 1 94.56 170 MET A N 1
ATOM 1318 C CA . MET A 1 170 ? -39.719 -22.172 -11.656 1 94.56 170 MET A CA 1
ATOM 1319 C C . MET A 1 170 ? -40.812 -21.359 -12.352 1 94.56 170 MET A C 1
ATOM 1321 O O . MET A 1 170 ? -41.219 -20.312 -11.852 1 94.56 170 MET A O 1
ATOM 1325 N N . CYS A 1 171 ? -41.312 -21.797 -13.438 1 94.12 171 CYS A N 1
ATOM 1326 C CA . CYS A 1 171 ? -42.375 -21.109 -14.133 1 94.12 171 CYS A CA 1
ATOM 1327 C C . CYS A 1 171 ? -43.719 -21.281 -13.391 1 94.12 171 CYS A C 1
ATOM 1329 O O . CYS A 1 171 ? -44.5 -20.359 -13.328 1 94.12 171 CYS A O 1
ATOM 1331 N N . PHE A 1 172 ? -43.906 -22.438 -12.789 1 94.25 172 PHE A N 1
ATOM 1332 C CA . PHE A 1 172 ? -45.125 -22.656 -12.008 1 94.25 172 PHE A CA 1
ATOM 1333 C C . PHE A 1 172 ? -45.156 -21.734 -10.797 1 94.25 172 PHE A C 1
ATOM 1335 O O . PHE A 1 172 ? -46.156 -21.062 -10.539 1 94.25 172 PHE A O 1
ATOM 1342 N N . GLN A 1 173 ? -44.094 -21.734 -10.164 1 94.69 173 GLN A N 1
ATOM 1343 C CA . GLN A 1 173 ? -44.062 -20.875 -8.984 1 94.69 173 GLN A CA 1
ATOM 1344 C C . GLN A 1 173 ? -44.094 -19.391 -9.383 1 94.69 173 GLN A C 1
ATOM 1346 O O . GLN A 1 173 ? -44.688 -18.578 -8.664 1 94.69 173 GLN A O 1
ATOM 1351 N N . GLY A 1 174 ? -43.438 -19.016 -10.492 1 93.94 174 GLY A N 1
ATOM 1352 C CA . GLY A 1 174 ? -43.562 -17.656 -10.977 1 93.94 174 GLY A CA 1
ATOM 1353 C C . GLY A 1 174 ? -44.969 -17.234 -11.289 1 93.94 174 GLY A C 1
ATOM 1354 O O . GLY A 1 174 ? -45.375 -16.109 -10.992 1 93.94 174 GLY A O 1
ATOM 1355 N N . ALA A 1 175 ? -45.719 -18.125 -11.742 1 94 175 ALA A N 1
ATOM 1356 C CA . ALA A 1 175 ? -47.125 -17.844 -12.055 1 94 175 ALA A CA 1
ATOM 1357 C C . ALA A 1 175 ? -47.938 -17.688 -10.773 1 94 175 ALA A C 1
ATOM 1359 O O . ALA A 1 175 ? -48.812 -16.797 -10.68 1 94 175 ALA A O 1
ATOM 1360 N N . ILE A 1 176 ? -47.688 -18.516 -9.797 1 94.06 176 ILE A N 1
ATOM 1361 C CA . ILE A 1 176 ? -48.406 -18.406 -8.516 1 94.06 176 ILE A CA 1
ATOM 1362 C C . ILE A 1 176 ? -48.062 -17.078 -7.852 1 94.06 176 ILE A C 1
ATOM 1364 O O . ILE A 1 176 ? -48.938 -16.391 -7.344 1 94.06 176 ILE A O 1
ATOM 1368 N N . ALA A 1 177 ? -46.812 -16.812 -7.855 1 94.62 177 ALA A N 1
ATOM 1369 C CA . ALA A 1 177 ? -46.375 -15.578 -7.223 1 94.62 177 ALA A CA 1
ATOM 1370 C C . ALA A 1 177 ? -46.938 -14.359 -7.93 1 94.62 177 ALA A C 1
ATOM 1372 O O . ALA A 1 177 ? -47.312 -13.367 -7.285 1 94.62 177 ALA A O 1
ATOM 1373 N N . LEU A 1 178 ? -47.062 -14.383 -9.234 1 92.75 178 LEU A N 1
ATOM 1374 C CA . LEU A 1 178 ? -47.656 -13.281 -9.992 1 92.75 178 LEU A CA 1
ATOM 1375 C C . LEU A 1 178 ? -49.125 -13.109 -9.664 1 92.75 178 LEU A C 1
ATOM 1377 O O . LEU A 1 178 ? -49.625 -11.977 -9.5 1 92.75 178 LEU A O 1
ATOM 1381 N N . VAL A 1 179 ? -49.875 -14.18 -9.445 1 92.5 179 VAL A N 1
ATOM 1382 C CA . VAL A 1 179 ? -51.281 -14.117 -9.117 1 92.5 179 VAL A CA 1
ATOM 1383 C C . VAL A 1 179 ? -51.469 -13.578 -7.699 1 92.5 179 VAL A C 1
ATOM 1385 O O . VAL A 1 179 ? -52.344 -12.766 -7.445 1 92.5 179 VAL A O 1
ATOM 1388 N N . CYS A 1 180 ? -50.594 -14.031 -6.84 1 90.81 180 CYS A N 1
ATOM 1389 C CA . CYS A 1 180 ? -50.688 -13.555 -5.465 1 90.81 180 CYS A CA 1
ATOM 1390 C C . CYS A 1 180 ? -50.312 -12.07 -5.383 1 90.81 180 CYS A C 1
ATOM 1392 O O . CYS A 1 180 ? -50.906 -11.336 -4.57 1 90.81 180 CYS A O 1
ATOM 1394 N N . SER A 1 181 ? -49.469 -11.602 -6.195 1 91.38 181 SER A N 1
ATOM 1395 C CA . SER A 1 181 ? -49.062 -10.195 -6.188 1 91.38 181 SER A CA 1
ATOM 1396 C C . SER A 1 181 ? -50.188 -9.312 -6.754 1 91.38 181 SER A C 1
ATOM 1398 O O . SER A 1 181 ? -50.312 -8.148 -6.359 1 91.38 181 SER A O 1
ATOM 1400 N N . ILE A 1 182 ? -50.969 -9.859 -7.605 1 87.94 182 ILE A N 1
ATOM 1401 C CA . ILE A 1 182 ? -52.062 -9.109 -8.211 1 87.94 182 ILE A CA 1
ATOM 1402 C C . ILE A 1 182 ? -53.25 -9.109 -7.266 1 87.94 182 ILE A C 1
ATOM 1404 O O . ILE A 1 182 ? -53.969 -8.117 -7.172 1 87.94 182 ILE A O 1
ATOM 1408 N N . LEU A 1 183 ? -53.375 -10.125 -6.43 1 87.62 183 LEU A N 1
ATOM 1409 C CA . LEU A 1 183 ? -54.531 -10.234 -5.547 1 87.62 183 LEU A CA 1
ATOM 1410 C C . LEU A 1 183 ? -54.344 -9.367 -4.305 1 87.62 183 LEU A C 1
ATOM 1412 O O . LEU A 1 183 ? -55.312 -8.789 -3.801 1 87.62 183 LEU A O 1
ATOM 1416 N N . ILE A 1 184 ? -53.188 -9.305 -3.811 1 81.75 184 ILE A N 1
ATOM 1417 C CA . ILE A 1 184 ? -52.906 -8.477 -2.645 1 81.75 184 ILE A CA 1
ATOM 1418 C C . ILE A 1 184 ? -51.844 -7.43 -3 1 81.75 184 ILE A C 1
ATOM 1420 O O . ILE A 1 184 ? -50.688 -7.527 -2.568 1 81.75 184 ILE A O 1
ATOM 1424 N N . PRO A 1 185 ? -52.344 -6.438 -3.75 1 78.12 185 PRO A N 1
ATOM 1425 C CA . PRO A 1 185 ? -51.375 -5.508 -4.301 1 78.12 185 PRO A CA 1
ATOM 1426 C C . PRO A 1 185 ? -50.906 -4.457 -3.287 1 78.12 185 PRO A C 1
ATOM 1428 O O . PRO A 1 185 ? -51.688 -4.066 -2.412 1 78.12 185 PRO A O 1
ATOM 1431 N N . GLN A 1 186 ? -49.656 -4.418 -3.127 1 85.38 186 GLN A N 1
ATOM 1432 C CA . GLN A 1 186 ? -49.062 -3.277 -2.43 1 85.38 186 GLN A CA 1
ATOM 1433 C C . GLN A 1 186 ? -48.344 -2.359 -3.4 1 85.38 186 GLN A C 1
ATOM 1435 O O . GLN A 1 186 ? -47.594 -2.832 -4.281 1 85.38 186 GLN A O 1
ATOM 1440 N N . SER A 1 187 ? -48.75 -1.069 -3.33 1 87 187 SER A N 1
ATOM 1441 C CA . SER A 1 187 ? -48.094 -0.122 -4.215 1 87 187 SER A CA 1
ATOM 1442 C C . SER A 1 187 ? -46.906 0.527 -3.525 1 87 187 SER A C 1
ATOM 1444 O O . SER A 1 187 ? -46.812 0.535 -2.295 1 87 187 SER A O 1
ATOM 1446 N N . VAL A 1 188 ? -45.938 0.917 -4.277 1 89.38 188 VAL A N 1
ATOM 1447 C CA . VAL A 1 188 ? -44.781 1.601 -3.764 1 89.38 188 VAL A CA 1
ATOM 1448 C C . VAL A 1 188 ? -45.156 2.943 -3.158 1 89.38 188 VAL A C 1
ATOM 1450 O O . VAL A 1 188 ? -44.625 3.354 -2.129 1 89.38 188 VAL A O 1
ATOM 1453 N N . SER A 1 189 ? -46.125 3.598 -3.705 1 87.81 189 SER A N 1
ATOM 1454 C CA . SER A 1 189 ? -46.562 4.902 -3.223 1 87.81 189 SER A CA 1
ATOM 1455 C C . SER A 1 189 ? -47.219 4.793 -1.839 1 87.81 189 SER A C 1
ATOM 1457 O O . SER A 1 189 ? -47 5.66 -0.987 1 87.81 189 SER A O 1
ATOM 1459 N N . GLY A 1 190 ? -47.969 3.721 -1.695 1 83.56 190 GLY A N 1
ATOM 1460 C CA . GLY A 1 190 ? -48.562 3.518 -0.387 1 83.56 190 GLY A CA 1
ATOM 1461 C C . GLY A 1 190 ? -47.562 3.229 0.699 1 83.56 190 GLY A C 1
ATOM 1462 O O . GLY A 1 190 ? -47.656 3.76 1.808 1 83.56 190 GLY A O 1
ATOM 1463 N N . GLN A 1 191 ? -46.688 2.395 0.391 1 87.62 191 GLN A N 1
ATOM 1464 C CA . GLN A 1 191 ? -45.656 2.08 1.356 1 87.62 191 GLN A CA 1
ATOM 1465 C C . GLN A 1 191 ? -44.75 3.295 1.619 1 87.62 191 GLN A C 1
ATOM 1467 O O . GLN A 1 191 ? -44.312 3.52 2.75 1 87.62 191 GLN A O 1
ATOM 1472 N N . PHE A 1 192 ? -44.438 4.062 0.582 1 89.81 192 PHE A N 1
ATOM 1473 C CA . PHE A 1 192 ? -43.625 5.266 0.687 1 89.81 192 PHE A CA 1
ATOM 1474 C C . PHE A 1 192 ? -44.281 6.281 1.617 1 89.81 192 PHE A C 1
ATOM 1476 O O . PHE A 1 192 ? -43.594 6.898 2.445 1 89.81 192 PHE A O 1
ATOM 1483 N N . ARG A 1 193 ? -45.5 6.461 1.522 1 87.75 193 ARG A N 1
ATOM 1484 C CA . ARG A 1 193 ? -46.219 7.395 2.363 1 87.75 193 ARG A CA 1
ATOM 1485 C C . ARG A 1 193 ? -46.219 6.953 3.822 1 87.75 193 ARG A C 1
ATOM 1487 O O . ARG A 1 193 ? -46.031 7.777 4.723 1 87.75 193 ARG A O 1
ATOM 1494 N N . GLY A 1 194 ? -46.312 5.676 3.998 1 85.38 194 GLY A N 1
ATOM 1495 C CA . GLY A 1 194 ? -46.281 5.16 5.355 1 85.38 194 GLY A CA 1
ATOM 1496 C C . GLY A 1 194 ? -44.938 5.312 6.027 1 85.38 194 GLY A C 1
ATOM 1497 O O . GLY A 1 194 ? -44.844 5.449 7.25 1 85.38 194 GLY A O 1
ATOM 1498 N N . ARG A 1 195 ? -43.969 5.367 5.297 1 89.56 195 ARG A N 1
ATOM 1499 C CA . ARG A 1 195 ? -42.594 5.434 5.844 1 89.56 195 ARG A CA 1
ATOM 1500 C C . ARG A 1 195 ? -42.219 6.875 6.152 1 89.56 195 ARG A C 1
ATOM 1502 O O . ARG A 1 195 ? -41.156 7.121 6.734 1 89.56 195 ARG A O 1
ATOM 1509 N N . PHE A 1 196 ? -42.938 7.902 5.816 1 91.06 196 PHE A N 1
ATOM 1510 C CA . PHE A 1 196 ? -42.688 9.289 6.184 1 91.06 196 PHE A CA 1
ATOM 1511 C C . PHE A 1 196 ? -42.656 9.445 7.699 1 91.06 196 PHE A C 1
ATOM 1513 O O . PHE A 1 196 ? -41.875 10.25 8.227 1 91.06 196 PHE A O 1
ATOM 1520 N N . ASN A 1 197 ? -43.406 8.625 8.328 1 90.75 197 ASN A N 1
ATOM 1521 C CA . ASN A 1 197 ? -43.5 8.727 9.781 1 90.75 197 ASN A CA 1
ATOM 1522 C C . ASN A 1 197 ? -42.219 8.203 10.453 1 90.75 197 ASN A C 1
ATOM 1524 O O . ASN A 1 197 ? -41.969 8.5 11.617 1 90.75 197 ASN A O 1
ATOM 1528 N N . GLY A 1 198 ? -41.562 7.445 9.719 1 89.5 198 GLY A N 1
ATOM 1529 C CA . GLY A 1 198 ? -40.25 7.059 10.25 1 89.5 198 GLY A CA 1
ATOM 1530 C C . GLY A 1 198 ? -39.312 8.234 10.453 1 89.5 198 GLY A C 1
ATOM 1531 O O . GLY A 1 198 ? -38.438 8.195 11.305 1 89.5 198 GLY A O 1
ATOM 1532 N N . VAL A 1 199 ? -39.5 9.32 9.727 1 90.94 199 VAL A N 1
ATOM 1533 C CA . VAL A 1 199 ? -38.656 10.523 9.828 1 90.94 199 VAL A CA 1
ATOM 1534 C C . VAL A 1 199 ? -39.344 11.547 10.727 1 90.94 199 VAL A C 1
ATOM 1536 O O . VAL A 1 199 ? -38.688 12.172 11.57 1 90.94 199 VAL A O 1
ATOM 1539 N N . LEU A 1 200 ? -40.688 11.68 10.688 1 93.81 200 LEU A N 1
ATOM 1540 C CA . LEU A 1 200 ? -41.406 12.758 11.352 1 93.81 200 LEU A CA 1
ATOM 1541 C C . LEU A 1 200 ? -41.625 12.438 12.82 1 93.81 200 LEU A C 1
ATOM 1543 O O . LEU A 1 200 ? -41.594 13.328 13.672 1 93.81 200 LEU A O 1
ATOM 1547 N N . THR A 1 201 ? -41.781 11.195 13.195 1 93.38 201 THR A N 1
ATOM 1548 C CA . THR A 1 201 ? -42.094 10.844 14.57 1 93.38 201 THR A CA 1
ATOM 1549 C C . THR A 1 201 ? -40.906 11.125 15.484 1 93.38 201 THR A C 1
ATOM 1551 O O . THR A 1 201 ? -41.062 11.695 16.562 1 93.38 201 THR A O 1
ATOM 1554 N N . PRO A 1 202 ? -39.75 10.766 15.07 1 93 202 PRO A N 1
ATOM 1555 C CA . PRO A 1 202 ? -38.625 11.117 15.93 1 93 202 PRO A CA 1
ATOM 1556 C C . PRO A 1 202 ? -38.406 12.625 16.047 1 93 202 PRO A C 1
ATOM 1558 O O . PRO A 1 202 ? -37.969 13.117 17.094 1 93 202 PRO A O 1
ATOM 1561 N N . LEU A 1 203 ? -38.719 13.367 15.031 1 93.81 203 LEU A N 1
ATOM 1562 C CA . LEU A 1 203 ? -38.594 14.812 15.102 1 93.81 203 LEU A CA 1
ATOM 1563 C C . LEU A 1 203 ? -39.594 15.398 16.094 1 93.81 203 LEU A C 1
ATOM 1565 O O . LEU A 1 203 ? -39.281 16.328 16.828 1 93.81 203 LEU A O 1
ATOM 1569 N N . ARG A 1 204 ? -40.812 14.852 16.094 1 94.25 204 ARG A N 1
ATOM 1570 C CA . ARG A 1 204 ? -41.844 15.273 17.047 1 94.25 204 ARG A CA 1
ATOM 1571 C C . ARG A 1 204 ? -41.406 14.969 18.484 1 94.25 204 ARG A C 1
ATOM 1573 O O . ARG A 1 204 ? -41.562 15.82 19.359 1 94.25 204 ARG A O 1
ATOM 1580 N N . ASP A 1 205 ? -40.875 13.852 18.672 1 93.94 205 ASP A N 1
ATOM 1581 C CA . ASP A 1 205 ? -40.406 13.469 20 1 93.94 205 ASP A CA 1
ATOM 1582 C C . ASP A 1 205 ? -39.219 14.312 20.453 1 93.94 205 ASP A C 1
ATOM 1584 O O . ASP A 1 205 ? -39.094 14.641 21.641 1 93.94 205 ASP A O 1
ATOM 1588 N N . ALA A 1 206 ? -38.375 14.641 19.578 1 93.38 206 ALA A N 1
ATOM 1589 C CA . ALA A 1 206 ? -37.219 15.5 19.906 1 93.38 206 ALA A CA 1
ATOM 1590 C C . ALA A 1 206 ? -37.688 16.891 20.328 1 93.38 206 ALA A C 1
ATOM 1592 O O . ALA A 1 206 ? -37.156 17.484 21.266 1 93.38 206 ALA A O 1
ATOM 1593 N N . MET A 1 207 ? -38.719 17.391 19.609 1 93.69 207 MET A N 1
ATOM 1594 C CA . MET A 1 207 ? -39.25 18.703 19.969 1 93.69 207 MET A CA 1
ATOM 1595 C C . MET A 1 207 ? -39.938 18.641 21.328 1 93.69 207 MET A C 1
ATOM 1597 O O . MET A 1 207 ? -39.938 19.625 22.078 1 93.69 207 MET A O 1
ATOM 1601 N N . GLY A 1 208 ? -40.5 17.484 21.625 1 92.75 208 GLY A N 1
ATOM 1602 C CA . GLY A 1 208 ? -41.062 17.297 22.953 1 92.75 208 GLY A CA 1
ATOM 1603 C C . GLY A 1 208 ? -40.031 17.312 24.047 1 92.75 208 GLY A C 1
ATOM 1604 O O . GLY A 1 208 ? -40.219 17.906 25.109 1 92.75 208 GLY A O 1
ATOM 1605 N N . ASP A 1 209 ? -38.906 16.797 23.812 1 92.62 209 ASP A N 1
ATOM 1606 C CA . ASP A 1 209 ? -37.812 16.797 24.766 1 92.62 209 ASP A CA 1
ATOM 1607 C C . ASP A 1 209 ? -37.188 18.188 24.922 1 92.62 209 ASP A C 1
ATOM 1609 O O . ASP A 1 209 ? -36.781 18.578 26.016 1 92.62 209 ASP A O 1
ATOM 1613 N N . ILE A 1 210 ? -37.094 18.875 23.828 1 91.94 210 ILE A N 1
ATOM 1614 C CA . ILE A 1 210 ? -36.562 20.234 23.875 1 91.94 210 ILE A CA 1
ATOM 1615 C C . ILE A 1 210 ? -37.531 21.141 24.672 1 91.94 210 ILE A C 1
ATOM 1617 O O . ILE A 1 210 ? -37.062 21.984 25.438 1 91.94 210 ILE A O 1
ATOM 1621 N N . GLU A 1 211 ? -38.844 20.922 24.469 1 92.56 211 GLU A N 1
ATOM 1622 C CA . GLU A 1 211 ? -39.844 21.672 25.234 1 92.56 211 GLU A CA 1
ATOM 1623 C C . GLU A 1 211 ? -39.656 21.438 26.734 1 92.56 211 GLU A C 1
ATOM 1625 O O . GLU A 1 211 ? -39.719 22.375 27.516 1 92.56 211 GLU A O 1
ATOM 1630 N N . SER A 1 212 ? -39.438 20.266 27.062 1 91 212 SER A N 1
ATOM 1631 C CA . SER A 1 212 ? -39.25 19.953 28.469 1 91 212 SER A CA 1
ATOM 1632 C C . SER A 1 212 ? -37.969 20.578 29.016 1 91 212 SER A C 1
ATOM 1634 O O . SER A 1 212 ? -37.938 21.094 30.141 1 91 212 SER A O 1
ATOM 1636 N N . LEU A 1 213 ? -36.906 20.547 28.266 1 89.56 213 LEU A N 1
ATOM 1637 C CA . LEU A 1 213 ? -35.656 21.141 28.672 1 89.56 213 LEU A CA 1
ATOM 1638 C C . LEU A 1 213 ? -35.781 22.641 28.812 1 89.56 213 LEU A C 1
ATOM 1640 O O . LEU A 1 213 ? -35.312 23.219 29.812 1 89.56 213 LEU A O 1
ATOM 1644 N N . PHE A 1 214 ? -36.406 23.266 27.828 1 89 214 PHE A N 1
ATOM 1645 C CA . PHE A 1 214 ? -36.531 24.719 27.828 1 89 214 PHE A CA 1
ATOM 1646 C C . PHE A 1 214 ? -37.5 25.172 28.906 1 89 214 PHE A C 1
ATOM 1648 O O . PHE A 1 214 ? -37.312 26.234 29.5 1 89 214 PHE A O 1
ATOM 1655 N N . SER A 1 215 ? -38.531 24.438 29.219 1 87.62 215 SER A N 1
ATOM 1656 C CA . SER A 1 215 ? -39.469 24.781 30.266 1 87.62 215 SER A CA 1
ATOM 1657 C C . SER A 1 215 ? -38.812 24.688 31.641 1 87.62 215 SER A C 1
ATOM 1659 O O . SER A 1 215 ? -39.031 25.562 32.5 1 87.62 215 SER A O 1
ATOM 1661 N N . ASP A 1 216 ? -38 23.688 31.828 1 83.62 216 ASP A N 1
ATOM 1662 C CA . ASP A 1 216 ? -37.281 23.562 33.094 1 83.62 216 ASP A CA 1
ATOM 1663 C C . ASP A 1 216 ? -36.25 24.672 33.25 1 83.62 216 ASP A C 1
ATOM 1665 O O . ASP A 1 216 ? -36.062 25.172 34.344 1 83.62 216 ASP A O 1
ATOM 1669 N N . ALA A 1 217 ? -35.594 25.016 32.219 1 82.12 217 ALA A N 1
ATOM 1670 C CA . ALA A 1 217 ? -34.562 26.062 32.25 1 82.12 217 ALA A CA 1
ATOM 1671 C C . ALA A 1 217 ? -35.188 27.422 32.5 1 82.12 217 ALA A C 1
ATOM 1673 O O . ALA A 1 217 ? -34.625 28.266 33.188 1 82.12 217 ALA A O 1
ATOM 1674 N N . SER A 1 218 ? -36.344 27.688 31.906 1 77.25 218 SER A N 1
ATOM 1675 C CA . SER A 1 218 ? -37.031 28.953 32.094 1 77.25 218 SER A CA 1
ATOM 1676 C C . SER A 1 218 ? -37.562 29.109 33.5 1 77.25 218 SER A C 1
ATOM 1678 O O . SER A 1 218 ? -37.562 30.203 34.062 1 77.25 218 SER A O 1
ATOM 1680 N N . SER A 1 219 ? -38 28.062 34.094 1 69.19 219 SER A N 1
ATOM 1681 C CA . SER A 1 219 ? -38.531 28.125 35.469 1 69.19 219 SER A CA 1
ATOM 1682 C C . SER A 1 219 ? -37.406 28.359 36.469 1 69.19 219 SER A C 1
ATOM 1684 O O . SER A 1 219 ? -37.625 29.016 37.5 1 69.19 219 SER A O 1
ATOM 1686 N N . MET A 1 220 ? -36.25 27.969 36.156 1 60.22 220 MET A N 1
ATOM 1687 C CA . MET A 1 220 ? -35.094 28.156 37.062 1 60.22 220 MET A CA 1
ATOM 1688 C C . MET A 1 220 ? -34.594 29.594 37 1 60.22 220 MET A C 1
ATOM 1690 O O . MET A 1 220 ? -34.062 30.109 37.969 1 60.22 220 MET A O 1
ATOM 1694 N N . SER A 1 221 ? -34.562 30.281 35.875 1 56.34 221 SER A N 1
ATOM 1695 C CA . SER A 1 221 ? -34.125 31.672 35.75 1 56.34 221 SER A CA 1
ATOM 1696 C C . SER A 1 221 ? -35.062 32.625 36.469 1 56.34 221 SER A C 1
ATOM 1698 O O . SER A 1 221 ? -34.594 33.625 37.031 1 56.34 221 SER A O 1
ATOM 1700 N N . THR A 1 222 ? -36.344 32.5 36.438 1 46.91 222 THR A N 1
ATOM 1701 C CA . THR A 1 222 ? -37.281 33.438 37.094 1 46.91 222 THR A CA 1
ATOM 1702 C C . THR A 1 222 ? -37.125 33.406 38.594 1 46.91 222 THR A C 1
ATOM 1704 O O . THR A 1 222 ? -37.375 34.406 39.281 1 46.91 222 THR A O 1
ATOM 1707 N N . PHE A 1 223 ? -36.656 32.406 39.125 1 39.91 223 PHE A N 1
ATOM 1708 C CA . PHE A 1 223 ? -36.5 32.406 40.562 1 39.91 223 PHE A CA 1
ATOM 1709 C C . PHE A 1 223 ? -35.25 33.188 40.969 1 39.91 223 PHE A C 1
ATOM 1711 O O . PHE A 1 223 ? -35.125 33.688 42.094 1 39.91 223 PHE A O 1
ATOM 1718 N N . GLY A 1 224 ? -34.188 33.312 40.125 1 37.78 224 GLY A N 1
ATOM 1719 C CA . GLY A 1 224 ? -32.969 34 40.5 1 37.78 224 GLY A CA 1
ATOM 1720 C C . GLY A 1 224 ? -33.062 35.5 40.344 1 37.78 224 GLY A C 1
ATOM 1721 O O . GLY A 1 224 ? -32.125 36.219 40.656 1 37.78 224 GLY A O 1
ATOM 1722 N N . ALA A 1 225 ? -33.781 36.156 39.469 1 37 225 ALA A N 1
ATOM 1723 C CA . ALA A 1 225 ? -33.75 37.625 39.344 1 37 225 ALA A CA 1
ATOM 1724 C C . ALA A 1 225 ? -34.219 38.281 40.625 1 37 225 ALA A C 1
ATOM 1726 O O . ALA A 1 225 ? -34.125 39.5 40.781 1 37 225 ALA A O 1
ATOM 1727 N N . HIS A 1 226 ? -35.188 37.875 41.406 1 32.5 226 HIS A N 1
ATOM 1728 C CA . HIS A 1 226 ? -35.531 38.781 42.469 1 32.5 226 HIS A CA 1
ATOM 1729 C C . HIS A 1 226 ? -34.344 39.062 43.375 1 32.5 226 HIS A C 1
ATOM 1731 O O . HIS A 1 226 ? -34.031 40.219 43.688 1 32.5 226 HIS A O 1
ATOM 1737 N N . GLY A 1 227 ? -34.188 38.531 44.625 1 30.53 227 GLY A N 1
ATOM 1738 C CA . GLY A 1 227 ? -33.625 39.156 45.812 1 30.53 227 GLY A CA 1
ATOM 1739 C C . GLY A 1 227 ? -32.125 39.25 45.812 1 30.53 227 GLY A C 1
ATOM 1740 O O . GLY A 1 227 ? -31.531 39.844 46.688 1 30.53 227 GLY A O 1
ATOM 1741 N N . ARG A 1 228 ? -31.266 38.156 45.656 1 34.59 228 ARG A N 1
ATOM 1742 C CA . ARG A 1 228 ? -30 38.219 46.406 1 34.59 228 ARG A CA 1
ATOM 1743 C C . ARG A 1 228 ? -28.953 39.031 45.656 1 34.59 228 ARG A C 1
ATOM 1745 O O . ARG A 1 228 ? -28.531 38.625 44.562 1 34.59 228 ARG A O 1
ATOM 1752 N N . GLN A 1 229 ? -28.906 40.344 45.812 1 29.92 229 GLN A N 1
ATOM 1753 C CA . GLN A 1 229 ? -27.781 41.25 45.531 1 29.92 229 GLN A CA 1
ATOM 1754 C C . GLN A 1 229 ? -26.453 40.531 45.719 1 29.92 229 GLN A C 1
ATOM 1756 O O . GLN A 1 229 ? -25.625 40.531 44.781 1 29.92 229 GLN A O 1
ATOM 1761 N N . GLY A 1 230 ? -25.578 41.094 46.906 1 29.89 230 GLY A N 1
ATOM 1762 C CA . GLY A 1 230 ? -24.203 41.312 47.312 1 29.89 230 GLY A CA 1
ATOM 1763 C C . GLY A 1 230 ? -23.438 40.031 47.531 1 29.89 230 GLY A C 1
ATOM 1764 O O . GLY A 1 230 ? -22.234 40.031 47.812 1 29.89 230 GLY A O 1
ATOM 1765 N N . SER A 1 231 ? -24.031 39.094 48.438 1 27.56 231 SER A N 1
ATOM 1766 C CA . SER A 1 231 ? -23.141 38.281 49.281 1 27.56 231 SER A CA 1
ATOM 1767 C C . SER A 1 231 ? -22.281 37.344 48.438 1 27.56 231 SER A C 1
ATOM 1769 O O . SER A 1 231 ? -22.625 37.031 47.312 1 27.56 231 SER A O 1
ATOM 1771 N N . ILE A 1 232 ? -21.172 36.781 49.156 1 31.8 232 ILE A N 1
ATOM 1772 C CA . ILE A 1 232 ? -20.094 35.812 48.938 1 31.8 232 ILE A CA 1
ATOM 1773 C C . ILE A 1 232 ? -20.609 34.594 48.188 1 31.8 232 ILE A C 1
ATOM 1775 O O . ILE A 1 232 ? -21.609 34 48.594 1 31.8 232 ILE A O 1
ATOM 1779 N N . VAL A 1 233 ? -20.5 34.469 46.906 1 39.94 233 VAL A N 1
ATOM 1780 C CA . VAL A 1 233 ? -20.688 33.25 46.094 1 39.94 233 VAL A CA 1
ATOM 1781 C C . VAL A 1 233 ? -20.469 32 46.938 1 39.94 233 VAL A C 1
ATOM 1783 O O . VAL A 1 233 ? -19.344 31.734 47.375 1 39.94 233 VAL A O 1
ATOM 1786 N N . SER A 1 234 ? -21.281 31.641 48 1 36.53 234 SER A N 1
ATOM 1787 C CA . SER A 1 234 ? -21.141 30.516 48.938 1 36.53 234 SER A CA 1
ATOM 1788 C C . SER A 1 234 ? -20.891 29.219 48.188 1 36.53 234 SER A C 1
ATOM 1790 O O . SER A 1 234 ? -21.219 29.109 47 1 36.53 234 SER A O 1
ATOM 1792 N N . PHE A 1 235 ? -20.016 28.219 48.656 1 44.06 235 PHE A N 1
ATOM 1793 C CA . PHE A 1 235 ? -19.656 26.859 48.281 1 44.06 235 PHE A CA 1
ATOM 1794 C C . PHE A 1 235 ? -20.844 26.125 47.688 1 44.06 235 PHE A C 1
ATOM 1796 O O . PHE A 1 235 ? -20.672 25.359 46.719 1 44.06 235 PHE A O 1
ATOM 1803 N N . ASP A 1 236 ? -22.062 26.375 48.156 1 45.62 236 ASP A N 1
ATOM 1804 C CA . ASP A 1 236 ? -23.266 25.672 47.75 1 45.62 236 ASP A CA 1
ATOM 1805 C C . ASP A 1 236 ? -23.719 26.109 46.344 1 45.62 236 ASP A C 1
ATOM 1807 O O . ASP A 1 236 ? -24.234 25.312 45.562 1 45.62 236 ASP A O 1
ATOM 1811 N N . GLU A 1 237 ? -23.391 27.25 45.906 1 50.34 237 GLU A N 1
ATOM 1812 C CA . GLU A 1 237 ? -23.797 27.797 44.625 1 50.34 237 GLU A CA 1
ATOM 1813 C C . GLU A 1 237 ? -22.953 27.234 43.5 1 50.34 237 GLU A C 1
ATOM 1815 O O . GLU A 1 237 ? -23.453 26.953 42.406 1 50.34 237 GLU A O 1
ATOM 1820 N N . ARG A 1 238 ? -21.719 27.016 43.844 1 57.12 238 ARG A N 1
ATOM 1821 C CA . ARG A 1 238 ? -20.859 26.391 42.844 1 57.12 238 ARG A CA 1
ATOM 1822 C C . ARG A 1 238 ? -21.312 24.969 42.531 1 57.12 238 ARG A C 1
ATOM 1824 O O . ARG A 1 238 ? -21.266 24.531 41.375 1 57.12 238 ARG A O 1
ATOM 1831 N N . THR A 1 239 ? -21.75 24.344 43.594 1 61.84 239 THR A N 1
ATOM 1832 C CA . THR A 1 239 ? -22.203 22.969 43.375 1 61.84 239 THR A CA 1
ATOM 1833 C C . THR A 1 239 ? -23.5 22.953 42.562 1 61.84 239 THR A C 1
ATOM 1835 O O . THR A 1 239 ? -23.719 22.047 41.781 1 61.84 239 THR A O 1
ATOM 1838 N N . GLU A 1 240 ? -24.312 23.984 42.781 1 64.06 240 GLU A N 1
ATOM 1839 C CA . GLU A 1 240 ? -25.562 24.047 42.031 1 64.06 240 GLU A CA 1
ATOM 1840 C C . GLU A 1 240 ? -25.312 24.344 40.562 1 64.06 240 GLU A C 1
ATOM 1842 O O . GLU A 1 240 ? -25.953 23.781 39.688 1 64.06 240 GLU A O 1
ATOM 1847 N N . ILE A 1 241 ? -24.359 25.172 40.281 1 69.69 241 ILE A N 1
ATOM 1848 C CA . ILE A 1 241 ? -24.031 25.5 38.906 1 69.69 241 ILE A CA 1
ATOM 1849 C C . ILE A 1 241 ? -23.406 24.281 38.219 1 69.69 241 ILE A C 1
ATOM 1851 O O . ILE A 1 241 ? -23.688 24.016 37.031 1 69.69 241 ILE A O 1
ATOM 1855 N N . ASP A 1 242 ? -22.703 23.578 39.031 1 72.38 242 ASP A N 1
ATOM 1856 C CA . ASP A 1 242 ? -22.094 22.391 38.469 1 72.38 242 ASP A CA 1
ATOM 1857 C C . ASP A 1 242 ? -23.156 21.328 38.156 1 72.38 242 ASP A C 1
ATOM 1859 O O . ASP A 1 242 ? -23.047 20.625 37.125 1 72.38 242 ASP A O 1
ATOM 1863 N N . GLN A 1 243 ? -24.141 21.281 38.906 1 75.5 243 GLN A N 1
ATOM 1864 C CA . GLN A 1 243 ? -25.219 20.328 38.625 1 75.5 243 GLN A CA 1
ATOM 1865 C C . GLN A 1 243 ? -26.047 20.766 37.438 1 75.5 243 GLN A C 1
ATOM 1867 O O . GLN A 1 243 ? -26.469 19.922 36.625 1 75.5 243 GLN A O 1
ATOM 1872 N N . LYS A 1 244 ? -26.234 22.062 37.281 1 76.81 244 LYS A N 1
ATOM 1873 C CA . LYS A 1 244 ? -26.953 22.562 36.125 1 76.81 244 LYS A CA 1
ATOM 1874 C C . LYS A 1 244 ? -26.188 22.297 34.844 1 76.81 244 LYS A C 1
ATOM 1876 O O . LYS A 1 244 ? -26.766 21.922 33.812 1 76.81 244 LYS A O 1
ATOM 1881 N N . ILE A 1 245 ? -24.969 22.453 35 1 77 245 ILE A N 1
ATOM 1882 C CA . ILE A 1 245 ? -24.109 22.234 33.844 1 77 245 ILE A CA 1
ATOM 1883 C C . ILE A 1 245 ? -24.156 20.766 33.438 1 77 245 ILE A C 1
ATOM 1885 O O . ILE A 1 245 ? -24.328 20.453 32.25 1 77 245 ILE A O 1
ATOM 1889 N N . THR A 1 246 ? -24.094 19.906 34.344 1 79.69 246 THR A N 1
ATOM 1890 C CA . THR A 1 246 ? -24.125 18.469 34.031 1 79.69 246 THR A CA 1
ATOM 1891 C C . THR A 1 246 ? -25.5 18.047 33.531 1 79.69 246 THR A C 1
ATOM 1893 O O . THR A 1 246 ? -25.609 17.188 32.656 1 79.69 246 THR A O 1
ATOM 1896 N N . ALA A 1 247 ? -26.484 18.656 34.062 1 80.81 247 ALA A N 1
ATOM 1897 C CA . ALA A 1 247 ? -27.844 18.328 33.625 1 80.81 247 ALA A CA 1
ATOM 1898 C C . ALA A 1 247 ? -28.062 18.75 32.156 1 80.81 247 ALA A C 1
ATOM 1900 O O . ALA A 1 247 ? -28.672 18.031 31.375 1 80.81 247 ALA A O 1
ATOM 1901 N N . TRP A 1 248 ? -27.609 19.953 31.812 1 81.69 248 TRP A N 1
ATOM 1902 C CA . TRP A 1 248 ? -27.688 20.406 30.438 1 81.69 248 TRP A CA 1
ATOM 1903 C C . TRP A 1 248 ? -26.922 19.469 29.5 1 81.69 248 TRP A C 1
ATOM 1905 O O . TRP A 1 248 ? -27.375 19.188 28.391 1 81.69 248 TRP A O 1
ATOM 1915 N N . GLY A 1 249 ? -25.844 18.984 30.031 1 78.44 249 GLY A N 1
ATOM 1916 C CA . GLY A 1 249 ? -25.047 18.078 29.219 1 78.44 249 GLY A CA 1
ATOM 1917 C C . GLY A 1 249 ? -25.719 16.75 28.984 1 78.44 249 GLY A C 1
ATOM 1918 O O . GLY A 1 249 ? -25.781 16.281 27.844 1 78.44 249 GLY A O 1
ATOM 1919 N N . ASP A 1 250 ? -26.297 16.188 29.938 1 83.12 250 ASP A N 1
ATOM 1920 C CA . ASP A 1 250 ? -26.938 14.875 29.812 1 83.12 250 ASP A CA 1
ATOM 1921 C C . ASP A 1 250 ? -28.219 14.961 29 1 83.12 250 ASP A C 1
ATOM 1923 O O . ASP A 1 250 ? -28.453 14.109 28.141 1 83.12 250 ASP A O 1
ATOM 1927 N N . ARG A 1 251 ? -28.984 15.945 29.203 1 86.69 251 ARG A N 1
ATOM 1928 C CA . ARG A 1 251 ? -30.234 16.094 28.469 1 86.69 251 ARG A CA 1
ATOM 1929 C C . ARG A 1 251 ? -29.953 16.422 27 1 86.69 251 ARG A C 1
ATOM 1931 O O . ARG A 1 251 ? -30.688 15.969 26.109 1 86.69 251 ARG A O 1
ATOM 1938 N N . SER A 1 252 ? -28.969 17.219 26.812 1 86.75 252 SER A N 1
ATOM 1939 C CA . SER A 1 252 ? -28.609 17.547 25.438 1 86.75 252 SER A CA 1
ATOM 1940 C C . SER A 1 252 ? -28.109 16.297 24.703 1 86.75 252 SER A C 1
ATOM 1942 O O . SER A 1 252 ? -28.359 16.141 23.5 1 86.75 252 SER A O 1
ATOM 1944 N N . ALA A 1 253 ? -27.453 15.445 25.391 1 85.62 253 ALA A N 1
ATOM 1945 C CA . ALA A 1 253 ? -26.969 14.211 24.781 1 85.62 253 ALA A CA 1
ATOM 1946 C C . ALA A 1 253 ? -28.141 13.297 24.391 1 85.62 253 ALA A C 1
ATOM 1948 O O . ALA A 1 253 ? -28.109 12.664 23.328 1 85.62 253 ALA A O 1
ATOM 1949 N N . GLU A 1 254 ? -29.125 13.25 25.156 1 86.5 254 GLU A N 1
ATOM 1950 C CA . GLU A 1 254 ? -30.297 12.422 24.875 1 86.5 254 GLU A CA 1
ATOM 1951 C C . GLU A 1 254 ? -31.078 12.969 23.688 1 86.5 254 GLU A C 1
ATOM 1953 O O . GLU A 1 254 ? -31.578 12.203 22.859 1 86.5 254 GLU A O 1
ATOM 1958 N N . ILE A 1 255 ? -31.266 14.289 23.609 1 89.19 255 ILE A N 1
ATOM 1959 C CA . ILE A 1 255 ? -31.969 14.922 22.5 1 89.19 255 ILE A CA 1
ATOM 1960 C C . ILE A 1 255 ? -31.234 14.633 21.188 1 89.19 255 ILE A C 1
ATOM 1962 O O . ILE A 1 255 ? -31.875 14.391 20.156 1 89.19 255 ILE A O 1
ATOM 1966 N N . ARG A 1 256 ? -29.984 14.641 21.312 1 85.81 256 ARG A N 1
ATOM 1967 C CA . ARG A 1 256 ? -29.172 14.383 20.125 1 85.81 256 ARG A CA 1
ATOM 1968 C C . ARG A 1 256 ? -29.422 12.977 19.594 1 85.81 256 ARG A C 1
ATOM 1970 O O . ARG A 1 256 ? -29.531 12.773 18.391 1 85.81 256 ARG A O 1
ATOM 1977 N N . VAL A 1 257 ? -29.547 12.023 20.438 1 83 257 VAL A N 1
ATOM 1978 C CA . VAL A 1 257 ? -29.75 10.633 20.031 1 83 257 VAL A CA 1
ATOM 1979 C C . VAL A 1 257 ? -31.094 10.484 19.328 1 83 257 VAL A C 1
ATOM 1981 O O . VAL A 1 257 ? -31.219 9.773 18.328 1 83 257 VAL A O 1
ATOM 1984 N N . VAL A 1 258 ? -32.062 11.195 19.797 1 87.31 258 VAL A N 1
ATOM 1985 C CA . VAL A 1 258 ? -33.406 11.125 19.219 1 87.31 258 VAL A CA 1
ATOM 1986 C C . VAL A 1 258 ? -33.406 11.797 17.844 1 87.31 258 VAL A C 1
ATOM 1988 O O . VAL A 1 258 ? -34.094 11.328 16.922 1 87.31 258 VAL A O 1
ATOM 1991 N N . LEU A 1 259 ? -32.688 12.836 17.734 1 86.38 259 LEU A N 1
ATOM 1992 C CA . LEU A 1 259 ? -32.594 13.531 16.453 1 86.38 259 LEU A CA 1
ATOM 1993 C C . LEU A 1 259 ? -31.891 12.68 15.422 1 86.38 259 LEU A C 1
ATOM 1995 O O . LEU A 1 259 ? -32.25 12.688 14.242 1 86.38 259 LEU A O 1
ATOM 1999 N N . LEU A 1 260 ? -30.938 11.891 15.859 1 77.75 260 LEU A N 1
ATOM 2000 C CA . LEU A 1 260 ? -30.172 11.055 14.938 1 77.75 260 LEU A CA 1
ATOM 2001 C C . LEU A 1 260 ? -31.016 9.867 14.469 1 77.75 260 LEU A C 1
ATOM 2003 O O . LEU A 1 260 ? -30.75 9.305 13.398 1 77.75 260 LEU A O 1
ATOM 2007 N N . LYS A 1 261 ? -32.031 9.531 15.172 1 81.56 261 LYS A N 1
ATOM 2008 C CA . LYS A 1 261 ? -32.938 8.469 14.75 1 81.56 261 LYS A CA 1
ATOM 2009 C C . LYS A 1 261 ? -33.75 8.898 13.523 1 81.56 261 LYS A C 1
ATOM 2011 O O . LYS A 1 261 ? -34.156 8.062 12.711 1 81.56 261 LYS A O 1
ATOM 2016 N N . SER A 1 262 ? -34 10.18 13.422 1 87.19 262 SER A N 1
ATOM 2017 C CA . SER A 1 262 ? -34.719 10.695 12.25 1 87.19 262 SER A CA 1
ATOM 2018 C C . SER A 1 262 ? -33.875 10.531 10.984 1 87.19 262 SER A C 1
ATOM 2020 O O . SER A 1 262 ? -34.406 10.336 9.898 1 87.19 262 SER A O 1
ATOM 2022 N N . LEU A 1 263 ? -32.594 10.562 11.156 1 77.38 263 LEU A N 1
ATOM 2023 C CA . LEU A 1 263 ? -31.703 10.391 10.008 1 77.38 263 LEU A CA 1
ATOM 2024 C C . LEU A 1 263 ? -31.719 8.945 9.531 1 77.38 263 LEU A C 1
ATOM 2026 O O . LEU A 1 263 ? -31.641 8.68 8.328 1 77.38 263 LEU A O 1
ATOM 2030 N N . ALA A 1 264 ? -31.906 8.047 10.406 1 75.81 264 ALA A N 1
ATOM 2031 C CA . ALA A 1 264 ? -31.953 6.629 10.047 1 75.81 264 ALA A CA 1
ATOM 2032 C C . ALA A 1 264 ? -33.219 6.305 9.25 1 75.81 264 ALA A C 1
ATOM 2034 O O . ALA A 1 264 ? -33.25 5.359 8.461 1 75.81 264 ALA A O 1
ATOM 2035 N N . GLY A 1 265 ? -34.219 7.137 9.406 1 79.81 265 GLY A N 1
ATOM 2036 C CA . GLY A 1 265 ? -35.469 6.93 8.688 1 79.81 265 GLY A CA 1
ATOM 2037 C C . GLY A 1 265 ? -35.406 7.348 7.234 1 79.81 265 GLY A C 1
ATOM 2038 O O . GLY A 1 265 ? -36.25 6.961 6.426 1 79.81 265 GLY A O 1
ATOM 2039 N N . MET A 1 266 ? -34.344 7.984 6.809 1 81.75 266 MET A N 1
ATOM 2040 C CA . MET A 1 266 ? -34.219 8.492 5.445 1 81.75 266 MET A CA 1
ATOM 2041 C C . MET A 1 266 ? -33.719 7.402 4.504 1 81.75 266 MET A C 1
ATOM 2043 O O . MET A 1 266 ? -34.031 7.41 3.312 1 81.75 266 MET A O 1
ATOM 2047 N N . HIS A 1 267 ? -33.062 6.414 5.043 1 75.38 267 HIS A N 1
ATOM 2048 C CA . HIS A 1 267 ? -32.406 5.418 4.199 1 75.38 267 HIS A CA 1
ATOM 2049 C C . HIS A 1 267 ? -33.438 4.578 3.451 1 75.38 267 HIS A C 1
ATOM 2051 O O . HIS A 1 267 ? -33.375 4.41 2.234 1 75.38 267 HIS A O 1
ATOM 2057 N N . PRO A 1 268 ? -34.469 4.078 4.121 1 80 268 PRO A N 1
ATOM 2058 C CA . PRO A 1 268 ? -35.438 3.275 3.395 1 80 268 PRO A CA 1
ATOM 2059 C C . PRO A 1 268 ? -36.219 4.086 2.352 1 80 268 PRO A C 1
ATOM 2061 O O . PRO A 1 268 ? -36.625 3.543 1.327 1 80 268 PRO A O 1
ATOM 2064 N N . LEU A 1 269 ? -36.375 5.379 2.555 1 86.81 269 LEU A N 1
ATOM 2065 C CA . LEU A 1 269 ? -37.062 6.234 1.608 1 86.81 269 LEU A CA 1
ATOM 2066 C C . LEU A 1 269 ? -36.219 6.5 0.375 1 86.81 269 LEU A C 1
ATOM 2068 O O . LEU A 1 269 ? -36.719 6.484 -0.75 1 86.81 269 LEU A O 1
ATOM 2072 N N . ASN A 1 270 ? -35 6.652 0.55 1 78.56 270 ASN A N 1
ATOM 2073 C CA . ASN A 1 270 ? -34.125 6.875 -0.577 1 78.56 270 ASN A CA 1
ATOM 2074 C C . ASN A 1 270 ? -34 5.641 -1.47 1 78.56 270 ASN A C 1
ATOM 2076 O O . ASN A 1 270 ? -33.875 5.762 -2.689 1 78.56 270 ASN A O 1
ATOM 2080 N N . ALA A 1 271 ? -34.062 4.488 -0.826 1 75.25 271 ALA A N 1
ATOM 2081 C CA . ALA A 1 271 ? -33.969 3.246 -1.591 1 75.25 271 ALA A CA 1
ATOM 2082 C C . ALA A 1 271 ? -35.219 3.041 -2.457 1 75.25 271 ALA A C 1
ATOM 2084 O O . ALA A 1 271 ? -35.125 2.455 -3.539 1 75.25 271 ALA A O 1
ATOM 2085 N N . GLN A 1 272 ? -36.406 3.604 -2.068 1 83.44 272 GLN A N 1
ATOM 2086 C CA . GLN A 1 272 ? -37.656 3.373 -2.775 1 83.44 272 GLN A CA 1
ATOM 2087 C C . GLN A 1 272 ? -38 4.547 -3.688 1 83.44 272 GLN A C 1
ATOM 2089 O O . GLN A 1 272 ? -38.875 4.449 -4.527 1 83.44 272 GLN A O 1
ATOM 2094 N N . GLN A 1 273 ? -37.25 5.602 -3.611 1 84.12 273 GLN A N 1
ATOM 2095 C CA . GLN A 1 273 ? -37.562 6.812 -4.363 1 84.12 273 GLN A CA 1
ATOM 2096 C C . GLN A 1 273 ? -37.5 6.562 -5.867 1 84.12 273 GLN A C 1
ATOM 2098 O O . GLN A 1 273 ? -38.25 7.129 -6.641 1 84.12 273 GLN A O 1
ATOM 2103 N N . ARG A 1 274 ? -36.656 5.629 -6.277 1 78.75 274 ARG A N 1
ATOM 2104 C CA . ARG A 1 274 ? -36.438 5.402 -7.703 1 78.75 274 ARG A CA 1
ATOM 2105 C C . ARG A 1 274 ? -37.656 4.734 -8.344 1 78.75 274 ARG A C 1
ATOM 2107 O O . ARG A 1 274 ? -37.875 4.848 -9.555 1 78.75 274 ARG A O 1
ATOM 2114 N N . TYR A 1 275 ? -38.469 4.086 -7.477 1 84.31 275 TYR A N 1
ATOM 2115 C CA . TYR A 1 275 ? -39.594 3.311 -8.016 1 84.31 275 TYR A CA 1
ATOM 2116 C C . TYR A 1 275 ? -40.875 4.121 -7.996 1 84.31 275 TYR A C 1
ATOM 2118 O O . TYR A 1 275 ? -41.906 3.654 -8.469 1 84.31 275 TYR A O 1
ATOM 2126 N N . LEU A 1 276 ? -40.875 5.344 -7.543 1 86.25 276 LEU A N 1
ATOM 2127 C CA . LEU A 1 276 ? -42.094 6.133 -7.418 1 86.25 276 LEU A CA 1
ATOM 2128 C C . LEU A 1 276 ? -42.625 6.547 -8.789 1 86.25 276 LEU A C 1
ATOM 2130 O O . LEU A 1 276 ? -43.812 6.586 -9.016 1 86.25 276 LEU A O 1
ATOM 2134 N N . ASP A 1 277 ? -41.719 6.742 -9.727 1 80.94 277 ASP A N 1
ATOM 2135 C CA . ASP A 1 277 ? -42.125 7.23 -11.039 1 80.94 277 ASP A CA 1
ATOM 2136 C C . ASP A 1 277 ? -42.688 6.094 -11.891 1 80.94 277 ASP A C 1
ATOM 2138 O O . ASP A 1 277 ? -43.375 6.34 -12.875 1 80.94 277 ASP A O 1
ATOM 2142 N N . VAL A 1 278 ? -42.375 4.941 -11.5 1 84.31 278 VAL A N 1
ATOM 2143 C CA . VAL A 1 278 ? -42.812 3.82 -12.336 1 84.31 278 VAL A CA 1
ATOM 2144 C C . VAL A 1 278 ? -43.844 2.996 -11.602 1 84.31 278 VAL A C 1
ATOM 2146 O O . VAL A 1 278 ? -44.219 1.902 -12.039 1 84.31 278 VAL A O 1
ATOM 2149 N N . ASP A 1 279 ? -44.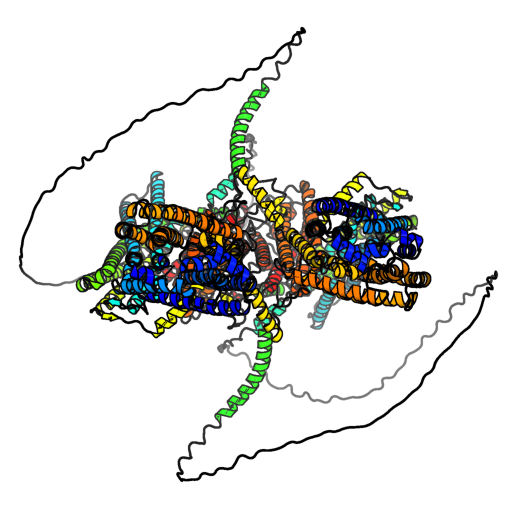469 3.525 -10.602 1 85.44 279 ASP A N 1
ATOM 2150 C CA . ASP A 1 279 ? -45.406 2.775 -9.773 1 85.44 279 ASP A CA 1
ATOM 2151 C C . ASP A 1 279 ? -46.812 2.865 -10.336 1 85.44 279 ASP A C 1
ATOM 2153 O O . ASP A 1 279 ? -47.156 3.791 -11.078 1 85.44 279 ASP A O 1
ATOM 2157 N N . ILE A 1 280 ? -47.562 1.75 -10.18 1 84.12 280 ILE A N 1
ATOM 2158 C CA . ILE A 1 280 ? -49 1.728 -10.422 1 84.12 280 ILE A CA 1
ATOM 2159 C C . ILE A 1 280 ? -49.75 1.855 -9.094 1 84.12 280 ILE A C 1
ATOM 2161 O O . ILE A 1 280 ? -49.625 1.005 -8.211 1 84.12 280 ILE A O 1
ATOM 2165 N N . SER A 1 281 ? -50.406 2.99 -8.883 1 85.38 281 SER A N 1
ATOM 2166 C CA . SER A 1 281 ? -51.062 3.178 -7.582 1 85.38 281 SER A CA 1
ATOM 2167 C C . SER A 1 281 ? -52.438 3.764 -7.73 1 85.38 281 SER A C 1
ATOM 2169 O O . SER A 1 281 ? -52.75 4.457 -8.711 1 85.38 281 SER A O 1
ATOM 2171 N N . TYR A 1 282 ? -53.219 3.27 -6.859 1 84.19 282 TYR A N 1
ATOM 2172 C CA . TYR A 1 282 ? -54.531 3.846 -6.711 1 84.19 282 TYR A CA 1
ATOM 2173 C C . TYR A 1 282 ? -54.625 4.715 -5.461 1 84.19 282 TYR A C 1
ATOM 2175 O O . TYR A 1 282 ? -54.438 4.223 -4.344 1 84.19 282 TYR A O 1
ATOM 2183 N N . GLY A 1 283 ? -54.625 5.957 -5.598 1 82.06 283 GLY A N 1
ATOM 2184 C CA . GLY A 1 283 ? -54.688 6.891 -4.484 1 82.06 283 GLY A CA 1
ATOM 2185 C C . GLY A 1 283 ? -54.875 8.328 -4.922 1 82.06 283 GLY A C 1
ATOM 2186 O O . GLY A 1 283 ? -55.062 8.602 -6.109 1 82.06 283 GLY A O 1
ATOM 2187 N N . ARG A 1 284 ? -54.906 9.172 -3.971 1 86.69 284 ARG A N 1
ATOM 2188 C CA . ARG A 1 284 ? -55.094 10.586 -4.238 1 86.69 284 ARG A CA 1
ATOM 2189 C C . ARG A 1 284 ? -53.781 11.25 -4.695 1 86.69 284 ARG A C 1
ATOM 2191 O O . ARG A 1 284 ? -53.812 12.094 -5.59 1 86.69 284 ARG A O 1
ATOM 2198 N N . ILE A 1 285 ? -52.75 10.766 -4.082 1 87.56 285 ILE A N 1
ATOM 2199 C CA . ILE A 1 285 ? -51.5 11.43 -4.332 1 87.56 285 ILE A CA 1
ATOM 2200 C C . ILE A 1 285 ? -50.625 10.562 -5.238 1 87.56 285 ILE A C 1
ATOM 2202 O O . ILE A 1 285 ? -50.281 9.43 -4.887 1 87.56 285 ILE A O 1
ATOM 2206 N N . PRO A 1 286 ? -50.312 11.109 -6.391 1 86.81 286 PRO A N 1
ATOM 2207 C CA . PRO A 1 286 ? -49.469 10.328 -7.293 1 86.81 286 PRO A CA 1
ATOM 2208 C C . PRO A 1 286 ? -48 10.281 -6.828 1 86.81 286 PRO A C 1
ATOM 2210 O O . PRO A 1 286 ? -47.625 10.992 -5.895 1 86.81 286 PRO A O 1
ATOM 2213 N N . GLY A 1 287 ? -47.188 9.414 -7.414 1 86.5 287 GLY A N 1
ATOM 2214 C CA . GLY A 1 287 ? -45.781 9.242 -7.086 1 86.5 287 GLY A CA 1
ATOM 2215 C C . GLY A 1 287 ? -44.969 10.492 -7.316 1 86.5 287 GLY A C 1
ATOM 2216 O O . GLY A 1 287 ? -44.031 10.781 -6.551 1 86.5 287 GLY A O 1
ATOM 2217 N N . ARG A 1 288 ? -45.219 11.258 -8.297 1 84.44 288 ARG A N 1
ATOM 2218 C CA . ARG A 1 288 ? -44.5 12.477 -8.594 1 84.44 288 ARG A CA 1
ATOM 2219 C C . ARG A 1 288 ? -44.625 13.492 -7.465 1 84.44 288 ARG A C 1
ATOM 2221 O O . ARG A 1 288 ? -43.656 14.148 -7.098 1 84.44 288 ARG A O 1
ATOM 2228 N N . ASP A 1 289 ? -45.844 13.641 -6.957 1 88.56 289 ASP A N 1
ATOM 2229 C CA . ASP A 1 289 ? -46.062 14.578 -5.859 1 88.56 289 ASP A CA 1
ATOM 2230 C C . ASP A 1 289 ? -45.375 14.086 -4.578 1 88.56 289 ASP A C 1
ATOM 2232 O O . ASP A 1 289 ? -44.875 14.883 -3.785 1 88.56 289 ASP A O 1
ATOM 2236 N N . LEU A 1 290 ? -45.469 12.812 -4.426 1 90.5 290 LEU A N 1
ATOM 2237 C CA . LEU A 1 290 ? -44.812 12.258 -3.246 1 90.5 290 LEU A CA 1
ATOM 2238 C C . LEU A 1 290 ? -43.281 12.5 -3.303 1 90.5 290 LEU A C 1
ATOM 2240 O O . LEU A 1 290 ? -42.656 12.703 -2.268 1 90.5 290 LEU A O 1
ATOM 2244 N N . ARG A 1 291 ? -42.75 12.453 -4.477 1 89.88 291 ARG A N 1
ATOM 2245 C CA . ARG A 1 291 ? -41.344 12.742 -4.637 1 89.88 291 ARG A CA 1
ATOM 2246 C C . ARG A 1 291 ? -41.031 14.195 -4.281 1 89.88 291 ARG A C 1
ATOM 2248 O O . ARG A 1 291 ? -40 14.484 -3.684 1 89.88 291 ARG A O 1
ATOM 2255 N N . GLU A 1 292 ? -41.844 15.039 -4.621 1 89.56 292 GLU A N 1
ATOM 2256 C CA . GLU A 1 292 ? -41.656 16.453 -4.273 1 89.56 292 GLU A CA 1
ATOM 2257 C C . GLU A 1 292 ? -41.781 16.672 -2.77 1 89.56 292 GLU A C 1
ATOM 2259 O O . GLU A 1 292 ? -41.031 17.453 -2.191 1 89.56 292 GLU A O 1
ATOM 2264 N N . ILE A 1 293 ? -42.75 15.977 -2.178 1 90.69 293 ILE A N 1
ATOM 2265 C CA . ILE A 1 293 ? -42.906 16.078 -0.73 1 90.69 293 ILE A CA 1
ATOM 2266 C C . ILE A 1 293 ? -41.656 15.5 -0.038 1 90.69 293 ILE A C 1
ATOM 2268 O O . ILE A 1 293 ? -41.219 16.031 0.981 1 90.69 293 ILE A O 1
ATOM 2272 N N . PHE A 1 294 ? -41.188 14.492 -0.63 1 90.5 294 PHE A N 1
ATOM 2273 C CA . PHE A 1 294 ? -40 13.859 -0.059 1 90.5 294 PHE A CA 1
ATOM 2274 C C . PHE A 1 294 ? -38.812 14.805 -0.112 1 90.5 294 PHE A C 1
ATOM 2276 O O . PHE A 1 294 ? -38 14.859 0.823 1 90.5 294 PHE A O 1
ATOM 2283 N N . ASN A 1 295 ? -38.625 15.547 -1.195 1 86.88 295 ASN A N 1
ATOM 2284 C CA . ASN A 1 295 ? -37.531 16.484 -1.308 1 86.88 295 ASN A CA 1
ATOM 2285 C C . ASN A 1 295 ? -37.594 17.562 -0.226 1 86.88 295 ASN A C 1
ATOM 2287 O O . ASN A 1 295 ? -36.562 17.938 0.334 1 86.88 295 ASN A O 1
ATOM 2291 N N . VAL A 1 296 ? -38.75 17.969 0.063 1 90.19 296 VAL A N 1
ATOM 2292 C CA . VAL A 1 296 ? -38.906 18.984 1.098 1 90.19 296 VAL A CA 1
ATOM 2293 C C . VAL A 1 296 ? -38.719 18.359 2.477 1 90.19 296 VAL A C 1
ATOM 2295 O O . VAL A 1 296 ? -38.156 18.984 3.377 1 90.19 296 VAL A O 1
ATOM 2298 N N . LEU A 1 297 ? -39.188 17.141 2.611 1 90.5 297 LEU A N 1
ATOM 2299 C CA . LEU A 1 297 ? -39 16.422 3.865 1 90.5 297 LEU A CA 1
ATOM 2300 C C . LEU A 1 297 ? -37.531 16.203 4.129 1 90.5 297 LEU A C 1
ATOM 2302 O O . LEU A 1 297 ? -37.062 16.281 5.273 1 90.5 297 LEU A O 1
ATOM 2306 N N . ALA A 1 298 ? -36.844 15.898 3.082 1 83.75 298 ALA A N 1
ATOM 2307 C CA . ALA A 1 298 ? -35.406 15.711 3.211 1 83.75 298 ALA A CA 1
ATOM 2308 C C . ALA A 1 298 ? -34.719 17 3.664 1 83.75 298 ALA A C 1
ATOM 2310 O O . ALA A 1 298 ? -33.75 16.953 4.434 1 83.75 298 ALA A O 1
ATOM 2311 N N . SER A 1 299 ? -35.219 18.078 3.211 1 83.69 299 SER A N 1
ATOM 2312 C CA . SER A 1 299 ? -34.656 19.359 3.631 1 83.69 299 SER A CA 1
ATOM 2313 C C . SER A 1 299 ? -34.938 19.625 5.105 1 83.69 299 SER A C 1
ATOM 2315 O O . SER A 1 299 ? -34.094 20.188 5.809 1 83.69 299 SER A O 1
ATOM 2317 N N . VAL A 1 300 ? -36.094 19.234 5.574 1 89.38 300 VAL A N 1
ATOM 2318 C CA . VAL A 1 300 ? -36.438 19.391 6.984 1 89.38 300 VAL A CA 1
ATOM 2319 C C . VAL A 1 300 ? -35.5 18.547 7.844 1 89.38 300 VAL A C 1
ATOM 2321 O O . VAL A 1 300 ? -35.031 19 8.883 1 89.38 300 VAL A O 1
ATOM 2324 N N . GLN A 1 301 ? -35.312 17.406 7.438 1 87.06 301 GLN A N 1
ATOM 2325 C CA . GLN A 1 301 ? -34.406 16.516 8.188 1 87.06 301 GLN A CA 1
ATOM 2326 C C . GLN A 1 301 ? -32.969 17.062 8.203 1 87.06 301 GLN A C 1
ATOM 2328 O O . GLN A 1 301 ? -32.281 16.922 9.195 1 87.06 301 GLN A O 1
ATOM 2333 N N . THR A 1 302 ? -32.531 17.578 7.129 1 78.25 302 THR A N 1
ATOM 2334 C CA . THR A 1 302 ? -31.203 18.141 7.07 1 78.25 302 THR A CA 1
ATOM 2335 C C . THR A 1 302 ? -31.062 19.312 8.031 1 78.25 302 THR A C 1
ATOM 2337 O O . THR A 1 302 ? -30 19.484 8.656 1 78.25 302 THR A O 1
ATOM 2340 N N . ARG A 1 303 ? -32.094 20.062 8.164 1 85 303 ARG A N 1
ATOM 2341 C CA . ARG A 1 303 ? -32.062 21.203 9.078 1 85 303 ARG A CA 1
ATOM 2342 C C . ARG A 1 303 ? -32.094 20.734 10.531 1 85 303 ARG A C 1
ATOM 2344 O O . ARG A 1 303 ? -31.562 21.406 11.414 1 85 303 ARG A O 1
ATOM 2351 N N . ALA A 1 304 ? -32.688 19.656 10.711 1 87.12 304 ALA A N 1
ATOM 2352 C CA . ALA A 1 304 ? -32.719 19.094 12.062 1 87.12 304 ALA A CA 1
ATOM 2353 C C . ALA A 1 304 ? -31.328 18.641 12.492 1 87.12 304 ALA A C 1
ATOM 2355 O O . ALA A 1 304 ? -31.016 18.609 13.68 1 87.12 304 ALA A O 1
ATOM 2356 N N . SER A 1 305 ? -30.562 18.328 11.57 1 81.56 305 SER A N 1
ATOM 2357 C CA . SER A 1 305 ? -29.188 17.953 11.883 1 81.56 305 SER A CA 1
ATOM 2358 C C . SER A 1 305 ? -28.391 19.141 12.398 1 81.56 305 SER A C 1
ATOM 2360 O O . SER A 1 305 ? -27.438 18.984 13.156 1 81.56 305 SER A O 1
ATOM 2362 N N . GLY A 1 306 ? -28.797 20.281 12 1 81.62 306 GLY A N 1
ATOM 2363 C CA . GLY A 1 306 ? -28.188 21.484 12.57 1 81.62 306 GLY A CA 1
ATOM 2364 C C . GLY A 1 306 ? -28.438 21.625 14.055 1 81.62 306 GLY A C 1
ATOM 2365 O O . GLY A 1 306 ? -27.531 22 14.812 1 81.62 306 GLY A O 1
ATOM 2366 N N . PHE A 1 307 ? -29.609 21.188 14.547 1 84.88 307 PHE A N 1
ATOM 2367 C CA . PHE A 1 307 ? -29.922 21.188 15.969 1 84.88 307 PHE A CA 1
ATOM 2368 C C . PHE A 1 307 ? -29.047 20.188 16.719 1 84.88 307 PHE A C 1
ATOM 2370 O O . PHE A 1 307 ? -28.625 20.453 17.859 1 84.88 307 PHE A O 1
ATOM 2377 N N . SER A 1 308 ? -28.891 19.172 16.047 1 83.44 308 SER A N 1
ATOM 2378 C CA . SER A 1 308 ? -28.047 18.172 16.672 1 83.44 308 SER A CA 1
ATOM 2379 C C . SER A 1 308 ? -26.625 18.688 16.875 1 83.44 308 SER A C 1
ATOM 2381 O O . SER A 1 308 ? -25.969 18.344 17.859 1 83.44 308 SER A O 1
ATOM 2383 N N . PHE A 1 309 ? -26.234 19.531 16.078 1 82.5 309 PHE A N 1
ATOM 2384 C CA . PHE A 1 309 ? -24.922 20.156 16.203 1 82.5 309 PHE A CA 1
ATOM 2385 C C . PHE A 1 309 ? -24.875 21.047 17.438 1 82.5 309 PHE A C 1
ATOM 2387 O O . PHE A 1 309 ? -23.891 21.047 18.172 1 82.5 309 PHE A O 1
ATOM 2394 N N . PHE A 1 310 ? -25.922 21.875 17.562 1 86.12 310 PHE A N 1
ATOM 2395 C CA . PHE A 1 310 ? -25.969 22.766 18.719 1 86.12 310 PHE A CA 1
ATOM 2396 C C . PHE A 1 310 ? -25.875 21.969 20.016 1 86.12 310 PHE A C 1
ATOM 2398 O O . PHE A 1 310 ? -25.062 22.281 20.891 1 86.12 310 PHE A O 1
ATOM 2405 N N . PHE A 1 311 ? -26.562 20.938 20.094 1 85.94 311 PHE A N 1
ATOM 2406 C CA . PHE A 1 311 ? -26.562 20.156 21.312 1 85.94 311 PHE A CA 1
ATOM 2407 C C . PHE A 1 311 ? -25.25 19.406 21.484 1 85.94 311 PHE A C 1
ATOM 2409 O O . PHE A 1 311 ? -24.797 19.188 22.609 1 85.94 311 PHE A O 1
ATOM 2416 N N . ASN A 1 312 ? -24.734 19.031 20.422 1 81.25 312 ASN A N 1
ATOM 2417 C CA . ASN A 1 312 ? -23.438 18.375 20.5 1 81.25 312 ASN A CA 1
ATOM 2418 C C . ASN A 1 312 ? -22.344 19.312 21 1 81.25 312 ASN A C 1
ATOM 2420 O O . ASN A 1 312 ? -21.453 18.906 21.734 1 81.25 312 ASN A O 1
ATOM 2424 N N . THR A 1 313 ? -22.406 20.5 20.562 1 82.5 313 THR A N 1
ATOM 2425 C CA . THR A 1 313 ? -21.422 21.5 20.969 1 82.5 313 THR A CA 1
ATOM 2426 C C . THR A 1 313 ? -21.516 21.766 22.469 1 82.5 313 THR A C 1
ATOM 2428 O O . THR A 1 313 ? -20.5 21.969 23.125 1 82.5 313 THR A O 1
ATOM 2431 N N . ILE A 1 314 ? -22.719 21.75 22.953 1 82 314 ILE A N 1
ATOM 2432 C CA . ILE A 1 314 ? -22.906 21.984 24.391 1 82 314 ILE A CA 1
ATOM 2433 C C . ILE A 1 314 ? -22.359 20.797 25.172 1 82 314 ILE A C 1
ATOM 2435 O O . ILE A 1 314 ? -21.688 20.984 26.188 1 82 314 ILE A O 1
ATOM 2439 N N . VAL A 1 315 ? -22.578 19.688 24.719 1 77.44 315 VAL A N 1
ATOM 2440 C CA . VAL A 1 315 ? -22.094 18.484 25.391 1 77.44 315 VAL A CA 1
ATOM 2441 C C . VAL A 1 315 ? -20.562 18.484 25.391 1 77.44 315 VAL A C 1
ATOM 2443 O O . VAL A 1 315 ? -19.938 18.203 26.422 1 77.44 315 VAL A O 1
ATOM 2446 N N . ASN A 1 316 ? -20.016 18.844 24.25 1 76.69 316 ASN A N 1
ATOM 2447 C CA . ASN A 1 316 ? -18.562 18.844 24.141 1 76.69 316 ASN A CA 1
ATOM 2448 C C . ASN A 1 316 ? -17.922 19.891 25.031 1 76.69 316 ASN A C 1
ATOM 2450 O O . ASN A 1 316 ? -16.844 19.672 25.578 1 76.69 316 ASN A O 1
ATOM 2454 N N . LYS A 1 317 ? -18.578 20.984 25.109 1 76.31 317 LYS A N 1
ATOM 2455 C CA . LYS A 1 317 ? -18.031 22.047 25.938 1 76.31 317 LYS A CA 1
ATOM 2456 C C . LYS A 1 317 ? -18.125 21.703 27.422 1 76.31 317 LYS A C 1
ATOM 2458 O O . LYS A 1 317 ? -17.188 21.938 28.188 1 76.31 317 LYS A O 1
ATOM 2463 N N . VAL A 1 318 ? -19.203 21.016 27.859 1 73.94 318 VAL A N 1
ATOM 2464 C CA . VAL A 1 318 ? -19.438 20.703 29.266 1 73.94 318 VAL A CA 1
ATOM 2465 C C . VAL A 1 318 ? -18.562 19.516 29.672 1 73.94 318 VAL A C 1
ATOM 2467 O O . VAL A 1 318 ? -17.938 19.531 30.734 1 73.94 318 VAL A O 1
ATOM 2470 N N . ARG A 1 319 ? -18.484 18.562 28.812 1 72.69 319 ARG A N 1
ATOM 2471 C CA . ARG A 1 319 ? -17.75 17.344 29.156 1 72.69 319 ARG A CA 1
ATOM 2472 C C . ARG A 1 319 ? -16.297 17.422 28.703 1 72.69 319 ARG A C 1
ATOM 2474 O O . ARG A 1 319 ? -15.484 16.562 29.047 1 72.69 319 ARG A O 1
ATOM 2481 N N . ARG A 1 320 ? -15.859 18.406 28.109 1 71.06 320 ARG A N 1
ATOM 2482 C CA . ARG A 1 320 ? -14.5 18.578 27.609 1 71.06 320 ARG A CA 1
ATOM 2483 C C . ARG A 1 320 ? -14.086 17.406 26.719 1 71.06 320 ARG A C 1
ATOM 2485 O O . ARG A 1 320 ? -13.023 16.812 26.922 1 71.06 320 ARG A O 1
ATOM 2492 N N . THR A 1 321 ? -14.961 17.031 25.859 1 69.38 321 THR A N 1
ATOM 2493 C CA . THR A 1 321 ? -14.719 15.852 25.031 1 69.38 321 THR A CA 1
ATOM 2494 C C . THR A 1 321 ? -14.5 16.25 23.578 1 69.38 321 THR A C 1
ATOM 2496 O O . THR A 1 321 ? -14.883 15.508 22.656 1 69.38 321 THR A O 1
ATOM 2499 N N . HIS A 1 322 ? -13.812 17.422 23.375 1 69.94 322 HIS A N 1
ATOM 2500 C CA . HIS A 1 322 ? -13.641 17.828 22 1 69.94 322 HIS A CA 1
ATOM 2501 C C . HIS A 1 322 ? -12.68 16.906 21.266 1 69.94 322 HIS A C 1
ATOM 2503 O O . HIS A 1 322 ? -12.812 16.688 20.047 1 69.94 322 HIS A O 1
ATOM 2509 N N . LEU A 1 323 ? -11.703 16.375 22.031 1 75.56 323 LEU A N 1
ATOM 2510 C CA . LEU A 1 323 ? -10.703 15.516 21.422 1 75.56 323 LEU A CA 1
ATOM 2511 C C . LEU A 1 323 ? -11.055 14.047 21.625 1 75.56 323 LEU A C 1
ATOM 2513 O O . LEU A 1 323 ? -10.453 13.164 21 1 75.56 323 LEU A O 1
ATOM 2517 N N . ASP A 1 324 ? -12.109 13.844 22.438 1 71.25 324 ASP A N 1
ATOM 2518 C CA . ASP A 1 324 ? -12.398 12.461 22.812 1 71.25 324 ASP A CA 1
ATOM 2519 C C . ASP A 1 324 ? -13.312 11.797 21.781 1 71.25 324 ASP A C 1
ATOM 2521 O O . ASP A 1 324 ? -14.125 12.461 21.156 1 71.25 324 ASP A O 1
ATOM 2525 N N . SER A 1 325 ? -12.828 10.688 21.469 1 69.75 325 SER A N 1
ATOM 2526 C CA . SER A 1 325 ? -13.656 9.789 20.672 1 69.75 325 SER A CA 1
ATOM 2527 C C . SER A 1 325 ? -13.844 8.445 21.359 1 69.75 325 SER A C 1
ATOM 2529 O O . SER A 1 325 ? -13.289 8.203 22.438 1 69.75 325 SER A O 1
ATOM 2531 N N . LYS A 1 326 ? -14.711 7.734 21.016 1 67.62 326 LYS A N 1
ATOM 2532 C CA . LYS A 1 326 ? -14.891 6.391 21.547 1 67.62 326 LYS A CA 1
ATOM 2533 C C . LYS A 1 326 ? -13.578 5.609 21.547 1 67.62 326 LYS A C 1
ATOM 2535 O O . LYS A 1 326 ? -13.367 4.734 22.391 1 67.62 326 LYS A O 1
ATOM 2540 N N . GLY A 1 327 ? -12.758 6.098 20.672 1 70.12 327 GLY A N 1
ATOM 2541 C CA . GLY A 1 327 ? -11.508 5.371 20.547 1 70.12 327 GLY A CA 1
ATOM 2542 C C . GLY A 1 327 ? -10.367 6.004 21.328 1 70.12 327 GLY A C 1
ATOM 2543 O O . GLY A 1 327 ? -9.328 5.379 21.531 1 70.12 327 GLY A O 1
ATOM 2544 N N . PHE A 1 328 ? -10.578 7.293 21.766 1 75.12 328 PHE A N 1
ATOM 2545 C CA . PHE A 1 328 ? -9.492 8.016 22.422 1 75.12 328 PHE A CA 1
ATOM 2546 C C . PHE A 1 328 ? -10.031 8.914 23.516 1 75.12 328 PHE A C 1
ATOM 2548 O O . PHE A 1 328 ? -11.078 9.547 23.359 1 75.12 328 PHE A O 1
ATOM 2555 N N . ASN A 1 329 ? -9.336 8.781 24.688 1 70.81 329 ASN A N 1
ATOM 2556 C CA . ASN A 1 329 ? -9.617 9.68 25.797 1 70.81 329 ASN A CA 1
ATOM 2557 C C . ASN A 1 329 ? -8.375 10.453 26.234 1 70.81 329 ASN A C 1
ATOM 2559 O O . ASN A 1 329 ? -7.387 9.852 26.656 1 70.81 329 ASN A O 1
ATOM 2563 N N . ALA A 1 330 ? -8.422 11.742 26.047 1 74.56 330 ALA A N 1
ATOM 2564 C CA . ALA A 1 330 ? -7.281 12.617 26.312 1 74.56 330 ALA A CA 1
ATOM 2565 C C . ALA A 1 330 ? -6.863 12.547 27.766 1 74.56 330 ALA A C 1
ATOM 2567 O O . ALA A 1 330 ? -5.672 12.484 28.078 1 74.56 330 ALA A O 1
ATOM 2568 N N . GLN A 1 331 ? -7.832 12.539 28.781 1 70.88 331 GLN A N 1
ATOM 2569 C CA . GLN A 1 331 ? -7.504 12.523 30.203 1 70.88 331 GLN A CA 1
ATOM 2570 C C . GLN A 1 331 ? -6.828 11.211 30.594 1 70.88 331 GLN A C 1
ATOM 2572 O O . GLN A 1 331 ? -5.891 11.203 31.391 1 70.88 331 GLN A O 1
ATOM 2577 N N . ARG A 1 332 ? -7.266 10.242 29.953 1 71 332 ARG A N 1
ATOM 2578 C CA . ARG A 1 332 ? -6.68 8.938 30.234 1 71 332 ARG A CA 1
ATOM 2579 C C . ARG A 1 332 ? -5.258 8.852 29.703 1 71 332 ARG A C 1
ATOM 2581 O O . ARG A 1 332 ? -4.379 8.273 30.344 1 71 332 ARG A O 1
ATOM 2588 N N . SER A 1 333 ? -5.082 9.422 28.594 1 72.31 333 SER A N 1
ATOM 2589 C CA . SER A 1 333 ? -3.75 9.383 28 1 72.31 333 SER A CA 1
ATOM 2590 C C . SER A 1 333 ? -2.752 10.188 28.828 1 72.31 333 SER A C 1
ATOM 2592 O O . SER A 1 333 ? -1.6 9.781 28.984 1 72.31 333 SER A O 1
ATOM 2594 N N . LEU A 1 334 ? -3.156 11.344 29.344 1 73.19 334 LEU A N 1
ATOM 2595 C CA . LEU A 1 334 ? -2.285 12.188 30.156 1 73.19 334 LEU A CA 1
ATOM 2596 C C . LEU A 1 334 ? -2.021 11.555 31.516 1 73.19 334 LEU A C 1
ATOM 2598 O O . LEU A 1 334 ? -0.899 11.609 32.031 1 73.19 334 LEU A O 1
ATOM 2602 N N . SER A 1 335 ? -3.088 11 32.094 1 63.19 335 SER A N 1
ATOM 2603 C CA . SER A 1 335 ? -2.928 10.344 33.375 1 63.19 335 SER A CA 1
ATOM 2604 C C . SER A 1 335 ? -1.963 9.164 33.281 1 63.19 335 SER A C 1
ATOM 2606 O O . SER A 1 335 ? -1.147 8.945 34.188 1 63.19 335 SER A O 1
ATOM 2608 N N . MET A 1 336 ? -2.053 8.586 32.219 1 63.28 336 MET A N 1
ATOM 2609 C CA . MET A 1 336 ? -1.171 7.445 32 1 63.28 336 MET A CA 1
ATOM 2610 C C . MET A 1 336 ? 0.266 7.898 31.766 1 63.28 336 MET A C 1
ATOM 2612 O O . MET A 1 336 ? 1.21 7.234 32.188 1 63.28 336 MET A O 1
ATOM 2616 N N . ALA A 1 337 ? 0.449 9.023 31.109 1 62.56 337 ALA A N 1
ATOM 2617 C CA . ALA A 1 337 ? 1.776 9.562 30.828 1 62.56 337 ALA A CA 1
ATOM 2618 C C . ALA A 1 337 ? 2.441 10.086 32.094 1 62.56 337 ALA A C 1
ATOM 2620 O O . ALA A 1 337 ? 3.656 9.961 32.281 1 62.56 337 ALA A O 1
ATOM 2621 N N . THR A 1 338 ? 1.682 10.773 33.062 1 54.16 338 THR A N 1
ATOM 2622 C CA . THR A 1 338 ? 2.207 11.305 34.312 1 54.16 338 THR A CA 1
ATOM 2623 C C . THR A 1 338 ? 2.578 10.18 35.25 1 54.16 338 THR A C 1
ATOM 2625 O O . THR A 1 338 ? 3.51 10.312 36.062 1 54.16 338 THR A O 1
ATOM 2628 N N . LEU A 1 339 ? 1.81 9.164 35.312 1 45.88 339 LEU A N 1
ATOM 2629 C CA . LEU A 1 339 ? 2.102 8.031 36.188 1 45.88 339 LEU A CA 1
ATOM 2630 C C . LEU A 1 339 ? 3.422 7.375 35.812 1 45.88 339 LEU A C 1
ATOM 2632 O O . LEU A 1 339 ? 4.082 6.762 36.656 1 45.88 339 LEU A O 1
ATOM 2636 N N . SER A 1 340 ? 3.861 7.395 34.719 1 42.78 340 SER A N 1
ATOM 2637 C CA . SER A 1 340 ? 5.078 6.711 34.281 1 42.78 340 SER A CA 1
ATOM 2638 C C . SER A 1 340 ? 6.32 7.523 34.625 1 42.78 340 SER A C 1
ATOM 2640 O O . SER A 1 340 ? 7.445 7.078 34.406 1 42.78 340 SER A O 1
ATOM 2642 N N . ARG A 1 341 ? 6.402 8.789 35.156 1 39.19 341 ARG A N 1
ATOM 2643 C CA . ARG A 1 341 ? 7.605 9.484 35.594 1 39.19 341 ARG A CA 1
ATOM 2644 C C . ARG A 1 341 ? 7.887 9.219 37.094 1 39.19 341 ARG A C 1
ATOM 2646 O O . ARG A 1 341 ? 7 9.375 37.938 1 39.19 341 ARG A O 1
ATOM 2653 N N . PRO A 1 342 ? 8.953 8.43 37.562 1 32.38 342 PRO A N 1
ATOM 2654 C CA . PRO A 1 342 ? 9.266 8.312 39 1 32.38 342 PRO A CA 1
ATOM 2655 C C . PRO A 1 342 ? 9.25 9.656 39.719 1 32.38 342 PRO A C 1
ATOM 2657 O O . PRO A 1 342 ? 9.656 10.672 39.125 1 32.38 342 PRO A O 1
ATOM 2660 N N . THR A 1 343 ? 8.484 9.766 40.812 1 27.69 343 THR A N 1
ATOM 2661 C CA . THR A 1 343 ? 8.539 10.922 41.688 1 27.69 343 THR A CA 1
ATOM 2662 C C . THR A 1 343 ? 9.93 11.078 42.281 1 27.69 343 THR A C 1
ATOM 2664 O O . THR A 1 343 ? 10.383 10.227 43.062 1 27.69 343 THR A O 1
ATOM 2667 N N . SER A 1 344 ? 11.023 11.453 41.844 1 26.75 344 SER A N 1
ATOM 2668 C CA . SER A 1 344 ? 12.133 11.875 42.656 1 26.75 344 SER A CA 1
ATOM 2669 C C . SER A 1 344 ? 11.656 12.773 43.812 1 26.75 344 SER A C 1
ATOM 2671 O O . SER A 1 344 ? 11.023 13.805 43.562 1 26.75 344 SER A O 1
ATOM 2673 N N . ARG A 1 345 ? 11.461 12.195 45.031 1 26.62 345 ARG A N 1
ATOM 2674 C CA . ARG A 1 345 ? 11.266 12.898 46.312 1 26.62 345 ARG A CA 1
ATOM 2675 C C . ARG A 1 345 ? 12.398 13.883 46.562 1 26.62 345 ARG A C 1
ATOM 2677 O O . ARG A 1 345 ? 13.57 13.492 46.594 1 26.62 345 ARG A O 1
ATOM 2684 N N . SER A 1 346 ? 12.266 15.07 46.281 1 24.69 346 SER A N 1
ATOM 2685 C CA . SER A 1 346 ? 13.125 16.125 46.812 1 24.69 346 SER A CA 1
ATOM 2686 C C . SER A 1 346 ? 13.273 16 48.312 1 24.69 346 SER A C 1
ATOM 2688 O O . SER A 1 346 ? 12.273 15.93 49.031 1 24.69 346 SER A O 1
ATOM 2690 N N . PHE A 1 347 ? 14.195 15.344 48.938 1 22.67 347 PHE A N 1
ATOM 2691 C CA . PHE A 1 347 ? 14.656 15.469 50.312 1 22.67 347 PHE A CA 1
ATOM 2692 C C . PHE A 1 347 ? 14.672 16.938 50.75 1 22.67 347 PHE A C 1
ATOM 2694 O O . PHE A 1 347 ? 15.266 17.781 50.062 1 22.67 347 PHE A O 1
ATOM 2701 N N . SER A 1 348 ? 13.742 17.312 51.562 1 21.14 348 SER A N 1
ATOM 2702 C CA . SER A 1 348 ? 13.547 18.656 52.125 1 21.14 348 SER A CA 1
ATOM 2703 C C . SER A 1 348 ? 14.758 19.094 52.938 1 21.14 348 SER A C 1
ATOM 2705 O O . SER A 1 348 ? 15.055 18.5 54 1 21.14 348 SER A O 1
ATOM 2707 N N . ARG A 1 349 ? 15.953 19.344 52.438 1 23.7 349 ARG A N 1
ATOM 2708 C CA . ARG A 1 349 ? 17.016 19.891 53.281 1 23.7 349 ARG A CA 1
ATOM 2709 C C . ARG A 1 349 ? 16.469 21 54.188 1 23.7 349 ARG A C 1
ATOM 2711 O O . ARG A 1 349 ? 15.625 21.797 53.781 1 23.7 349 ARG A O 1
ATOM 2718 N N . PRO A 1 350 ? 16.594 20.875 55.469 1 21.05 350 PRO A N 1
ATOM 2719 C CA . PRO A 1 350 ? 16.156 21.875 56.469 1 21.05 350 PRO A CA 1
ATOM 2720 C C . PRO A 1 350 ? 16.672 23.266 56.125 1 21.05 350 PRO A C 1
ATOM 2722 O O . PRO A 1 350 ? 17.766 23.422 55.594 1 21.05 350 PRO A O 1
ATOM 2725 N N . VAL A 1 351 ? 15.836 24.141 55.75 1 19.95 351 VAL A N 1
ATOM 2726 C CA . VAL A 1 351 ? 16.141 25.516 55.406 1 19.95 351 VAL A CA 1
ATOM 2727 C C . VAL A 1 351 ? 16.984 26.156 56.531 1 19.95 351 VAL A C 1
ATOM 2729 O O . VAL A 1 351 ? 16.531 26.266 57.656 1 19.95 351 VAL A O 1
ATOM 2732 N N . SER A 1 352 ? 18.203 25.703 56.75 1 18.48 352 SER A N 1
ATOM 2733 C CA . SER A 1 352 ? 18.922 26.547 57.719 1 18.48 352 SER A CA 1
ATOM 2734 C C . SER A 1 352 ? 18.703 28.031 57.406 1 18.48 352 SER A C 1
ATOM 2736 O O . SER A 1 352 ? 18.531 28.406 56.25 1 18.48 352 SER A O 1
ATOM 2738 N N . ARG A 1 353 ? 18.328 28.844 58.469 1 19.8 353 ARG A N 1
ATOM 2739 C CA . ARG A 1 353 ? 17.984 30.266 58.625 1 19.8 353 ARG A CA 1
ATOM 2740 C C . ARG A 1 353 ? 19.109 31.156 58.094 1 19.8 353 ARG A C 1
ATOM 2742 O O . ARG A 1 353 ? 20.141 31.312 58.75 1 19.8 353 ARG A O 1
ATOM 2749 N N . PRO A 1 354 ? 19.75 30.906 57 1 19.41 354 PRO A N 1
ATOM 2750 C CA . PRO A 1 354 ? 20.922 31.781 57 1 19.41 354 PRO A CA 1
ATOM 2751 C C . PRO A 1 354 ? 20.578 33.219 57.469 1 19.41 354 PRO A C 1
ATOM 2753 O O . PRO A 1 354 ? 19.438 33.656 57.344 1 19.41 354 PRO A O 1
ATOM 2756 N N . GLY A 1 355 ? 21.5 33.875 58.25 1 17.33 355 GLY A N 1
ATOM 2757 C CA . GLY A 1 355 ? 21.547 35.125 58.938 1 17.33 355 GLY A CA 1
ATOM 2758 C C . GLY A 1 355 ? 21.016 36.281 58.094 1 17.33 355 GLY A C 1
ATOM 2759 O O . GLY A 1 355 ? 20.766 36.125 56.906 1 17.33 355 GLY A O 1
ATOM 2760 N N . SER A 1 356 ? 21.047 37.562 58.781 1 16.48 356 SER A N 1
ATOM 2761 C CA . SER A 1 356 ? 20.609 38.969 58.781 1 16.48 356 SER A CA 1
ATOM 2762 C C . SER A 1 356 ? 21.25 39.75 57.656 1 16.48 356 SER A C 1
ATOM 2764 O O . SER A 1 356 ? 21.172 40.969 57.625 1 16.48 356 SER A O 1
ATOM 2766 N N . ALA A 1 357 ? 21.719 39.25 56.594 1 17.12 357 ALA A N 1
ATOM 2767 C CA . ALA A 1 357 ? 22.562 40.312 56.062 1 17.12 357 ALA A CA 1
ATOM 2768 C C . ALA A 1 357 ? 21.875 41.656 56.094 1 17.12 357 ALA A C 1
ATOM 2770 O O . ALA A 1 357 ? 20.641 41.75 56 1 17.12 357 ALA A O 1
ATOM 2771 N N . ILE A 1 358 ? 22.703 42.781 56.375 1 16.53 358 ILE A N 1
ATOM 2772 C CA . ILE A 1 358 ? 22.734 44.219 56.75 1 16.53 358 ILE A CA 1
ATOM 2773 C C . ILE A 1 358 ? 21.891 45 55.75 1 16.53 358 ILE A C 1
ATOM 2775 O O . ILE A 1 358 ? 21.781 44.625 54.562 1 16.53 358 ILE A O 1
ATOM 2779 N N . SER A 1 359 ? 21.281 46.125 56.25 1 16.12 359 SER A N 1
ATOM 2780 C CA . SER A 1 359 ? 20.453 47.312 56 1 16.12 359 SER A CA 1
ATOM 2781 C C . SER A 1 359 ? 21.047 48.156 54.875 1 16.12 359 SER A C 1
ATOM 2783 O O . SER A 1 359 ? 21.141 49.375 55.031 1 16.12 359 SER A O 1
ATOM 2785 N N . LEU A 1 360 ? 22 47.75 54.062 1 15.07 360 LEU A N 1
ATOM 2786 C CA . LEU A 1 360 ? 22.672 48.938 53.562 1 15.07 360 LEU A CA 1
ATOM 2787 C C . LEU A 1 360 ? 21.641 50 53.188 1 15.07 360 LEU A C 1
ATOM 2789 O O . LEU A 1 360 ? 20.75 49.75 52.375 1 15.07 360 LEU A O 1
ATOM 2793 N N . LYS A 1 361 ? 21.672 51.312 53.906 1 15.62 361 LYS A N 1
ATOM 2794 C CA . LYS A 1 361 ? 21.156 52.656 54.094 1 15.62 361 LYS A CA 1
ATOM 2795 C C . LYS A 1 361 ? 20.984 53.375 52.75 1 15.62 361 LYS A C 1
ATOM 2797 O O . LYS A 1 361 ? 19.891 53.844 52.438 1 15.62 361 LYS A O 1
ATOM 2802 N N . ASP A 1 362 ? 22 54.469 52.531 1 14.57 362 ASP A N 1
ATOM 2803 C CA . ASP A 1 362 ? 21.891 55.906 52.5 1 14.57 362 ASP A CA 1
ATOM 2804 C C . ASP A 1 362 ? 21.859 56.406 51.031 1 14.57 362 ASP A C 1
ATOM 2806 O O . ASP A 1 362 ? 21.766 57.625 50.781 1 14.57 362 ASP A O 1
ATOM 2810 N N . LEU A 1 363 ? 22.672 55.75 50.188 1 15.16 363 LEU A N 1
ATOM 2811 C CA . LEU A 1 363 ? 23.359 56.781 49.438 1 15.16 363 LEU A CA 1
ATOM 2812 C C . LEU A 1 363 ? 22.375 57.781 48.844 1 15.16 363 LEU A C 1
ATOM 2814 O O . LEU A 1 363 ? 21.328 57.406 48.312 1 15.16 363 LEU A O 1
ATOM 2818 N N . ARG A 1 364 ? 22.859 59.156 48.781 1 14.89 364 ARG A N 1
ATOM 2819 C CA . ARG A 1 364 ? 22.578 60.594 48.812 1 14.89 364 ARG A CA 1
ATOM 2820 C C . ARG A 1 364 ? 21.953 61.062 47.5 1 14.89 364 ARG A C 1
ATOM 2822 O O . ARG A 1 364 ? 20.922 61.75 47.5 1 14.89 364 ARG A O 1
ATOM 2829 N N . ASP A 1 365 ? 22.953 61.375 46.5 1 14.64 365 ASP A N 1
ATOM 2830 C CA . ASP A 1 365 ? 23.031 62.781 46.188 1 14.64 365 ASP A CA 1
ATOM 2831 C C . ASP A 1 365 ? 21.844 63.25 45.344 1 14.64 365 ASP A C 1
ATOM 2833 O O . ASP A 1 365 ? 21.141 62.406 44.75 1 14.64 365 ASP A O 1
ATOM 2837 N N . PRO A 1 366 ? 22.391 64.188 44.312 1 15.12 366 PRO A N 1
ATOM 2838 C CA . PRO A 1 366 ? 22.031 65.562 44.094 1 15.12 366 PRO A CA 1
ATOM 2839 C C . PRO A 1 366 ? 20.766 65.75 43.25 1 15.12 366 PRO A C 1
ATOM 2841 O O . PRO A 1 366 ? 20.281 64.75 42.688 1 15.12 366 PRO A O 1
ATOM 2844 N N . ARG A 1 367 ? 21.078 66.625 42.094 1 15.27 367 ARG A N 1
ATOM 2845 C CA . ARG A 1 367 ? 20.469 67.875 41.656 1 15.27 367 ARG A CA 1
ATOM 2846 C C . ARG A 1 367 ? 19.328 67.625 40.688 1 15.27 367 ARG A C 1
ATOM 2848 O O . ARG A 1 367 ? 18.234 68.125 40.875 1 15.27 367 ARG A O 1
ATOM 2855 N N . ARG A 1 368 ? 19.797 67.562 39.406 1 15.18 368 ARG A N 1
ATOM 2856 C CA . ARG A 1 368 ? 19.391 68.75 38.656 1 15.18 368 ARG A CA 1
ATOM 2857 C C . ARG A 1 368 ? 17.891 68.688 38.312 1 15.18 368 ARG A C 1
ATOM 2859 O O . ARG A 1 368 ? 17.25 67.688 38.5 1 15.18 368 ARG A O 1
ATOM 2866 N N . SER A 1 369 ? 17.766 68.875 37 1 14.84 369 SER A N 1
ATOM 2867 C CA . SER A 1 369 ? 17.156 70 36.375 1 14.84 369 SER A CA 1
ATOM 2868 C C . SER A 1 369 ? 15.641 69.938 36.375 1 14.84 369 SER A C 1
ATOM 2870 O O . SER A 1 369 ? 15.078 68.875 36.531 1 14.84 369 SER A O 1
ATOM 2872 N N . SER A 1 370 ? 15.094 71 35.812 1 13.69 370 SER A N 1
ATOM 2873 C CA . SER A 1 370 ? 14.031 72 36 1 13.69 370 SER A CA 1
ATOM 2874 C C . SER A 1 370 ? 12.68 71.438 35.594 1 13.69 370 SER A C 1
ATOM 2876 O O . SER A 1 370 ? 11.711 71.438 36.344 1 13.69 370 SER A O 1
ATOM 2878 N N . ALA A 1 371 ? 12.523 71.25 34.156 1 14.93 371 ALA A N 1
ATOM 2879 C CA . ALA A 1 371 ? 11.625 72.25 33.594 1 14.93 371 ALA A CA 1
ATOM 2880 C C . ALA A 1 371 ? 10.164 71.875 33.844 1 14.93 371 ALA A C 1
ATOM 2882 O O . ALA A 1 371 ? 9.812 70.688 33.844 1 14.93 371 ALA A O 1
ATOM 2883 N N . SER A 1 372 ? 9.5 72.875 34.406 1 13.28 372 SER A N 1
ATOM 2884 C CA . SER A 1 372 ? 8.18 73.188 34.938 1 13.28 372 SER A CA 1
ATOM 2885 C C . SER A 1 372 ? 7.09 72.938 33.906 1 13.28 372 SER A C 1
ATOM 2887 O O . SER A 1 372 ? 5.902 73.062 34.219 1 13.28 372 SER A O 1
ATOM 2889 N N . TYR A 1 373 ? 7.488 72.75 32.562 1 13.72 373 TYR A N 1
ATOM 2890 C CA . TYR A 1 373 ? 6.555 73.562 31.797 1 13.72 373 TYR A CA 1
ATOM 2891 C C . TYR A 1 373 ? 5.121 73.375 32.25 1 13.72 373 TYR A C 1
ATOM 2893 O O . TYR A 1 373 ? 4.699 72.188 32.406 1 13.72 373 TYR A O 1
ATOM 2901 N N . ARG A 1 374 ? 4.402 74.375 32.75 1 13.95 374 ARG A N 1
ATOM 2902 C CA . ARG A 1 374 ? 3.225 74.938 33.406 1 13.95 374 ARG A CA 1
ATOM 2903 C C . ARG A 1 374 ? 1.943 74.438 32.781 1 13.95 374 ARG A C 1
ATOM 2905 O O . ARG A 1 374 ? 1.053 73.938 33.469 1 13.95 374 ARG A O 1
ATOM 2912 N N . ASP A 1 375 ? 1.444 75.25 31.797 1 13 375 ASP A N 1
ATOM 2913 C CA . ASP A 1 375 ? 0.326 76.188 31.922 1 13 375 ASP A CA 1
ATOM 2914 C C . ASP A 1 375 ? -0.983 75.562 31.484 1 13 375 ASP A C 1
ATOM 2916 O O . ASP A 1 375 ? -2.025 75.75 32.125 1 13 375 ASP A O 1
ATOM 2920 N N . VAL A 1 376 ? -1.058 75.25 30.109 1 14.05 376 VAL A N 1
ATOM 2921 C CA . VAL A 1 376 ? -2.008 76 29.328 1 14.05 376 VAL A CA 1
ATOM 2922 C C . VAL A 1 376 ? -3.434 75.688 29.781 1 14.05 376 VAL A C 1
ATOM 2924 O O . VAL A 1 376 ? -3.811 74.5 29.891 1 14.05 376 VAL A O 1
ATOM 2927 N N . ARG A 1 377 ? -4.387 76.75 29.969 1 13.74 377 ARG A N 1
ATOM 2928 C CA . ARG A 1 377 ? -5.551 77.375 30.609 1 13.74 377 ARG A CA 1
ATOM 2929 C C . ARG A 1 377 ? -6.844 76.75 30.094 1 13.74 377 ARG A C 1
ATOM 2931 O O . ARG A 1 377 ? -7.777 76.5 30.875 1 13.74 377 ARG A O 1
ATOM 2938 N N . ARG A 1 378 ? -7.215 76.938 28.766 1 14.03 378 ARG A N 1
ATOM 2939 C CA . ARG A 1 378 ? -8.312 77.812 28.5 1 14.03 378 ARG A CA 1
ATOM 2940 C C . ARG A 1 378 ? -9.633 77.312 29.047 1 14.03 378 ARG A C 1
ATOM 2942 O O . ARG A 1 378 ? -9.789 76.062 29.188 1 14.03 378 ARG A O 1
ATOM 2949 N N . THR A 1 379 ? -10.75 78.25 29.031 1 13.02 379 THR A N 1
ATOM 2950 C CA . THR A 1 379 ? -11.938 78.812 29.656 1 13.02 379 THR A CA 1
ATOM 2951 C C . THR A 1 379 ? -13.148 77.938 29.438 1 13.02 379 THR A C 1
ATOM 2953 O O . THR A 1 379 ? -13.859 77.562 30.391 1 13.02 379 THR A O 1
ATOM 2956 N N . SER A 1 380 ? -14.008 78.125 28.281 1 13.39 380 SER A N 1
ATOM 2957 C CA . SER A 1 380 ? -15.273 78.875 28.375 1 13.39 380 SER A CA 1
ATOM 2958 C C . SER A 1 380 ? -16.391 77.938 28.875 1 13.39 380 SER A C 1
ATOM 2960 O O . SER A 1 380 ? -16.25 76.75 28.844 1 13.39 380 SER A O 1
ATOM 2962 N N . ASP A 1 381 ? -17.859 78.5 28.641 1 13.53 381 ASP A N 1
ATOM 2963 C CA . ASP A 1 381 ? -19.109 78.938 29.266 1 13.53 381 ASP A CA 1
ATOM 2964 C C . ASP A 1 381 ? -20.141 77.812 29.219 1 13.53 381 ASP A C 1
ATOM 2966 O O . ASP A 1 381 ? -20.797 77.5 30.219 1 13.53 381 ASP A O 1
ATOM 2970 N N . VAL A 1 382 ? -20.797 77.438 28.047 1 13.71 382 VAL A N 1
ATOM 2971 C CA . VAL A 1 382 ? -22.172 77.875 27.828 1 13.71 382 VAL A CA 1
ATOM 2972 C C . VAL A 1 382 ? -23.125 77 28.609 1 13.71 382 VAL A C 1
ATOM 2974 O O . VAL A 1 382 ? -22.828 75.812 28.859 1 13.71 382 VAL A O 1
ATOM 2977 N N . GLU A 1 383 ? -24.469 77.5 28.766 1 13.89 383 GLU A N 1
ATOM 2978 C CA . GLU A 1 383 ? -25.641 77.688 29.625 1 13.89 383 GLU A CA 1
ATOM 2979 C C . GLU A 1 383 ? -26.422 76.375 29.797 1 13.89 383 GLU A C 1
ATOM 2981 O O . GLU A 1 383 ? -26.672 75.938 30.906 1 13.89 383 GLU A O 1
ATOM 2986 N N . ASP A 1 384 ? -27.688 76.375 29.125 1 13.63 384 ASP A N 1
ATOM 2987 C CA . ASP A 1 384 ? -29.047 76.688 29.578 1 13.63 384 ASP A CA 1
ATOM 2988 C C . ASP A 1 384 ? -29.828 75.438 29.906 1 13.63 384 ASP A C 1
ATOM 2990 O O . ASP A 1 384 ? -29.266 74.312 29.844 1 13.63 384 ASP A O 1
ATOM 2994 N N . VAL A 1 385 ? -31.078 75.25 29.156 1 13.99 385 VAL A N 1
ATOM 2995 C CA . VAL A 1 385 ? -32.5 75.5 29.5 1 13.99 385 VAL A CA 1
ATOM 2996 C C . VAL A 1 385 ? -33.125 74.125 29.875 1 13.99 385 VAL A C 1
ATOM 2998 O O . VAL A 1 385 ? -32.656 73.062 29.453 1 13.99 385 VAL A O 1
ATOM 3001 N N . PRO A 1 386 ? -34.438 74.312 30.469 1 14.59 386 PRO A N 1
ATOM 3002 C CA . PRO A 1 386 ? -35.375 73.812 31.484 1 14.59 386 PRO A CA 1
ATOM 3003 C C . PRO A 1 386 ? -35.969 72.5 31.141 1 14.59 386 PRO A C 1
ATOM 3005 O O . PRO A 1 386 ? -35.844 71.5 31.906 1 14.59 386 PRO A O 1
ATOM 3008 N N . PRO A 1 387 ? -37.312 72.562 30.797 1 13.38 387 PRO A N 1
ATOM 3009 C CA . PRO A 1 387 ? -38.594 72.312 31.469 1 13.38 387 PRO A CA 1
ATOM 3010 C C . PRO A 1 387 ? -39.219 71 31.109 1 13.38 387 PRO A C 1
ATOM 3012 O O . PRO A 1 387 ? -39.594 70.188 31.984 1 13.38 387 PRO A O 1
ATOM 3015 N N . THR A 1 388 ? -39.844 71 29.891 1 13.68 388 THR A N 1
ATOM 3016 C CA . THR A 1 388 ? -41.312 71.062 29.766 1 13.68 388 THR A CA 1
ATOM 3017 C C . THR A 1 388 ? -41.906 69.688 29.75 1 13.68 388 THR A C 1
ATOM 3019 O O . THR A 1 388 ? -41.219 68.688 29.438 1 13.68 388 THR A O 1
ATOM 3022 N N . PRO A 1 389 ? -43.156 69.75 29.312 1 13.39 389 PRO A N 1
ATOM 3023 C CA . PRO A 1 389 ? -44.531 69.5 29.781 1 13.39 389 PRO A CA 1
ATOM 3024 C C . PRO A 1 389 ? -45.094 68.125 29.438 1 13.39 389 PRO A C 1
ATOM 3026 O O . PRO A 1 389 ? -45.656 67.5 30.297 1 13.39 389 PRO A O 1
ATOM 3029 N N . ARG A 1 390 ? -45.344 67.812 28.094 1 14.45 390 ARG A N 1
ATOM 3030 C CA . ARG A 1 390 ? -46.719 68 27.656 1 14.45 390 ARG A CA 1
ATOM 3031 C C . ARG A 1 390 ? -47.531 66.688 27.938 1 14.45 390 ARG A C 1
ATOM 3033 O O . ARG A 1 390 ? -46.938 65.625 28.078 1 14.45 390 ARG A O 1
ATOM 3040 N N . SER A 1 391 ? -48.562 66.875 27.188 1 13.45 391 SER A N 1
ATOM 3041 C CA . SER A 1 391 ? -50.031 66.75 27.141 1 13.45 391 SER A CA 1
ATOM 3042 C C . SER A 1 391 ? -50.469 65.312 27.109 1 13.45 391 SER A C 1
ATOM 3044 O O . SER A 1 391 ? -49.688 64.375 26.828 1 13.45 391 SER A O 1
ATOM 3046 N N . VAL A 1 392 ? -51.5 65.188 26.281 1 14 392 VAL A N 1
ATOM 3047 C CA . VAL A 1 392 ? -52.938 65.062 26.438 1 14 392 VAL A CA 1
ATOM 3048 C C . VAL A 1 392 ? -53.312 63.594 26.328 1 14 392 VAL A C 1
ATOM 3050 O O . VAL A 1 392 ? -53.969 63.031 27.219 1 14 392 VAL A O 1
ATOM 3053 N N . GLY A 1 393 ? -53.938 63.344 25.172 1 13.18 393 GLY A N 1
ATOM 3054 C CA . GLY A 1 393 ? -55.375 63.156 24.984 1 13.18 393 GLY A CA 1
ATOM 3055 C C . GLY A 1 393 ? -55.812 61.719 25.062 1 13.18 393 GLY A C 1
ATOM 3056 O O . GLY A 1 393 ? -54.969 60.812 25.125 1 13.18 393 GLY A O 1
ATOM 3057 N N . PHE A 1 394 ? -56.469 61.406 23.938 1 14.56 394 PHE A N 1
ATOM 3058 C CA . PHE A 1 394 ? -57.906 61.156 23.766 1 14.56 394 PHE A CA 1
ATOM 3059 C C . PHE A 1 394 ? -58.25 59.688 24.016 1 14.56 394 PHE A C 1
ATOM 3061 O O . PHE A 1 394 ? -57.344 58.844 23.984 1 14.56 394 PHE A O 1
ATOM 3068 N N . ASP A 1 395 ? -59.219 59.312 23.281 1 13.62 395 ASP A N 1
ATOM 3069 C CA . ASP A 1 395 ? -60.656 59.031 23.312 1 13.62 395 ASP A CA 1
ATOM 3070 C C . ASP A 1 395 ? -60.938 57.562 23.406 1 13.62 395 ASP A C 1
ATOM 3072 O O . ASP A 1 395 ? -61.656 57.094 24.297 1 13.62 395 ASP A O 1
ATOM 3076 N N . ASP A 1 396 ? -61.656 57.156 22.203 1 14.12 396 ASP A N 1
ATOM 3077 C CA . ASP A 1 396 ? -63.062 56.781 22.078 1 14.12 396 ASP A CA 1
ATOM 3078 C C . ASP A 1 396 ? -63.25 55.312 22.359 1 14.12 396 ASP A C 1
ATOM 3080 O O . ASP A 1 396 ? -62.312 54.531 22.328 1 14.12 396 ASP A O 1
ATOM 3084 N N . THR A 1 397 ? -64.062 54.844 21.469 1 14.09 397 THR A N 1
ATOM 3085 C CA . THR A 1 397 ? -65.438 54.375 21.469 1 14.09 397 THR A CA 1
ATOM 3086 C C . THR A 1 397 ? -65.5 52.875 21.703 1 14.09 397 THR A C 1
ATOM 3088 O O . THR A 1 397 ? -64.5 52.156 21.547 1 14.09 397 THR A O 1
ATOM 3091 N N . PRO A 1 398 ? -66.562 52.375 20.938 1 14.72 398 PRO A N 1
ATOM 3092 C CA . PRO A 1 398 ? -67.812 51.844 21.375 1 14.72 398 PRO A CA 1
ATOM 3093 C C . PRO A 1 398 ? -67.812 50.344 21.641 1 14.72 398 PRO A C 1
ATOM 3095 O O . PRO A 1 398 ? -68.188 49.906 22.734 1 14.72 398 PRO A O 1
ATOM 3098 N N . ARG A 1 399 ? -68.438 49.75 20.672 1 14.33 399 ARG A N 1
ATOM 3099 C CA . ARG A 1 399 ? -69.75 49.156 20.688 1 14.33 399 ARG A CA 1
ATOM 3100 C C . ARG A 1 399 ? -69.688 47.656 21.016 1 14.33 399 ARG A C 1
ATOM 3102 O O . ARG A 1 399 ? -68.625 47.031 20.875 1 14.33 399 ARG A O 1
ATOM 3109 N N . ASP A 1 400 ? -70.5 47.062 20.156 1 13.67 400 ASP A N 1
ATOM 3110 C CA . ASP A 1 400 ? -71.75 46.344 20.359 1 13.67 400 ASP A CA 1
ATOM 3111 C C . ASP A 1 400 ? -71.5 44.844 20.641 1 13.67 400 ASP A C 1
ATOM 3113 O O . ASP A 1 400 ? -71.938 44.312 21.656 1 13.67 400 ASP A O 1
ATOM 3117 N N . THR A 1 401 ? -72.062 44.125 19.688 1 14.12 401 THR A N 1
ATOM 3118 C CA . THR A 1 401 ? -73.312 43.375 19.875 1 14.12 401 THR A CA 1
ATOM 3119 C C . THR A 1 401 ? -73 41.969 20.328 1 14.12 401 THR A C 1
ATOM 3121 O O . THR A 1 401 ? -71.875 41.469 20.141 1 14.12 401 THR A O 1
ATOM 3124 N N . PRO A 1 402 ? -74 41.094 19.875 1 14.16 402 PRO A N 1
ATOM 3125 C CA . PRO A 1 402 ? -75 40.281 20.531 1 14.16 402 PRO A CA 1
ATOM 3126 C C . PRO A 1 402 ? -74.562 38.875 20.797 1 14.16 402 PRO A C 1
ATOM 3128 O O . PRO A 1 402 ? -74.438 38.469 21.969 1 14.16 402 PRO A O 1
ATOM 3131 N N . HIS A 1 403 ? -75.375 38.031 20.156 1 13.58 403 HIS A N 1
ATOM 3132 C CA . HIS A 1 403 ? -76.438 37.094 20.625 1 13.58 403 HIS A CA 1
ATOM 3133 C C . HIS A 1 403 ? -75.875 35.688 20.797 1 13.58 403 HIS A C 1
ATOM 3135 O O . HIS A 1 403 ? -76 35.094 21.859 1 13.58 403 HIS A O 1
ATOM 3141 N N . GLU A 1 404 ? -76.625 34.781 20 1 13.77 404 GLU A N 1
ATOM 3142 C CA . GLU A 1 404 ? -77.625 33.781 20.375 1 13.77 404 GLU A CA 1
ATOM 3143 C C . GLU A 1 404 ? -77 32.406 20.547 1 13.77 404 GLU A C 1
ATOM 3145 O O . GLU A 1 404 ? -77.125 31.781 21.594 1 13.77 404 GLU A O 1
ATOM 3150 N N . GLU A 1 405 ? -77.688 31.469 19.828 1 13.64 405 GLU A N 1
ATOM 3151 C CA . GLU A 1 405 ? -78.625 30.391 20.188 1 13.64 405 GLU A CA 1
ATOM 3152 C C . GLU A 1 405 ? -77.875 29.062 20.281 1 13.64 405 GLU A C 1
ATOM 3154 O O . GLU A 1 405 ? -77.938 28.359 21.297 1 13.64 405 GLU A O 1
ATOM 3159 N N . THR A 1 406 ? -78.312 28.203 19.344 1 13.68 406 THR A N 1
ATOM 3160 C CA . THR A 1 406 ? -79.188 27.094 19.547 1 13.68 406 THR A CA 1
ATOM 3161 C C . THR A 1 406 ? -78.438 25.797 19.75 1 13.68 406 THR A C 1
ATOM 3163 O O . THR A 1 406 ? -77.25 25.703 19.453 1 13.68 406 THR A O 1
ATOM 3166 N N . THR A 1 407 ? -79 24.844 19 1 13.62 407 THR A N 1
ATOM 3167 C CA . THR A 1 407 ? -79.812 23.703 19.344 1 13.62 407 THR A CA 1
ATOM 3168 C C . THR A 1 407 ? -79 22.438 19.531 1 13.62 407 THR A C 1
ATOM 3170 O O . THR A 1 407 ? -79.062 21.781 20.578 1 13.62 407 THR A O 1
ATOM 3173 N N . ASP A 1 408 ? -79.5 21.406 18.734 1 13.74 408 ASP A N 1
ATOM 3174 C CA . ASP A 1 408 ? -80.25 20.25 19.125 1 13.74 408 ASP A CA 1
ATOM 3175 C C . ASP A 1 408 ? -79.375 19.031 19.375 1 13.74 408 ASP A C 1
ATOM 3177 O O . ASP A 1 408 ? -79.5 18.391 20.422 1 13.74 408 ASP A O 1
ATOM 3181 N N . ALA A 1 409 ? -79.438 18.141 18.312 1 14.52 409 ALA A N 1
ATOM 3182 C CA . ALA A 1 409 ? -80.188 16.891 18.312 1 14.52 409 ALA A CA 1
ATOM 3183 C C . ALA A 1 409 ? -79.312 15.727 18.797 1 14.52 409 ALA A C 1
ATOM 3185 O O . ALA A 1 409 ? -78.125 15.773 18.656 1 14.52 409 ALA A O 1
ATOM 3186 N N . GLY A 1 410 ? -80.062 14.594 18.875 1 13.3 410 GLY A N 1
ATOM 3187 C CA . GLY A 1 410 ? -80.438 13.461 19.719 1 13.3 410 GLY A CA 1
ATOM 3188 C C . GLY A 1 410 ? -79.5 12.312 19.641 1 13.3 410 GLY A C 1
ATOM 3189 O O . GLY A 1 410 ? -79.062 11.797 20.672 1 13.3 410 GLY A O 1
ATOM 3190 N N . THR A 1 411 ? -79.562 11.633 18.438 1 14.3 411 THR A N 1
ATOM 3191 C CA . THR A 1 411 ? -80.188 10.328 18.562 1 14.3 411 THR A CA 1
ATOM 3192 C C . THR A 1 411 ? -79.25 9.305 19.172 1 14.3 411 THR A C 1
ATOM 3194 O O . THR A 1 411 ? -78 9.461 19.094 1 14.3 411 THR A O 1
ATOM 3197 N N . PRO A 1 412 ? -79.75 8.016 18.922 1 14.5 412 PRO A N 1
ATOM 3198 C CA . PRO A 1 412 ? -80.25 6.938 19.766 1 14.5 412 PRO A CA 1
ATOM 3199 C C . PRO A 1 412 ? -79.188 5.934 20.188 1 14.5 412 PRO A C 1
ATOM 3201 O O . PRO A 1 412 ? -78.75 5.926 21.344 1 14.5 412 PRO A O 1
ATOM 3204 N N . ASP A 1 413 ? -79.438 4.738 19.656 1 14.06 413 ASP A N 1
ATOM 3205 C CA . ASP A 1 413 ? -79.938 3.527 20.281 1 14.06 413 ASP A CA 1
ATOM 3206 C C . ASP A 1 413 ? -78.812 2.605 20.703 1 14.06 413 ASP A C 1
ATOM 3208 O O . ASP A 1 413 ? -77.688 2.732 20.219 1 14.06 413 ASP A O 1
ATOM 3212 N N . VAL A 1 414 ? -79.062 1.253 20.359 1 14.4 414 VAL A N 1
ATOM 3213 C CA . VAL A 1 414 ? -79.562 0.124 21.156 1 14.4 414 VAL A CA 1
ATOM 3214 C C . VAL A 1 414 ? -78.375 -0.766 21.531 1 14.4 414 VAL A C 1
ATOM 3216 O O . VAL A 1 414 ? -77.25 -0.529 21.078 1 14.4 414 VAL A O 1
ATOM 3219 N N . SER A 1 415 ? -78.438 -2.092 21.047 1 14 415 SER A N 1
ATOM 3220 C CA . SER A 1 415 ? -78.812 -3.25 21.844 1 14 415 SER A CA 1
ATOM 3221 C C . SER A 1 415 ? -77.562 -3.986 22.359 1 14 415 SER A C 1
ATOM 3223 O O . SER A 1 415 ? -77.438 -4.219 23.562 1 14 415 SER A O 1
ATOM 3225 N N . ASP A 1 416 ? -77.438 -5.398 21.922 1 13.85 416 ASP A N 1
ATOM 3226 C CA . ASP A 1 416 ? -77.75 -6.617 22.672 1 13.85 416 ASP A CA 1
ATOM 3227 C C . ASP A 1 416 ? -76.5 -7.203 23.312 1 13.85 416 ASP A C 1
ATOM 3229 O O . ASP A 1 416 ? -75.375 -6.859 22.938 1 13.85 416 ASP A O 1
ATOM 3233 N N . ASP A 1 417 ? -76.312 -8.672 23.141 1 14.15 417 ASP A N 1
ATOM 3234 C CA . ASP A 1 417 ? -76.5 -9.82 24.031 1 14.15 417 ASP A CA 1
ATOM 3235 C C . ASP A 1 417 ? -75.125 -10.281 24.609 1 14.15 417 ASP A C 1
ATOM 3237 O O . ASP A 1 417 ? -74.062 -9.961 24.062 1 14.15 417 ASP A O 1
ATOM 3241 N N . GLU A 1 418 ? -75.125 -11.695 25.094 1 14.29 418 GLU A N 1
ATOM 3242 C CA . GLU A 1 418 ? -75 -12.477 26.328 1 14.29 418 GLU A CA 1
ATOM 3243 C C . GLU A 1 418 ? -73.562 -12.961 26.547 1 14.29 418 GLU A C 1
ATOM 3245 O O . GLU A 1 418 ? -72.938 -12.703 27.594 1 14.29 418 GLU A O 1
ATOM 3250 N N . ALA A 1 419 ? -73.312 -14.484 26.641 1 14.54 419 ALA A N 1
ATOM 3251 C CA . ALA A 1 419 ? -73.25 -15.438 27.734 1 14.54 419 ALA A CA 1
ATOM 3252 C C . ALA A 1 419 ? -71.812 -15.883 27.984 1 14.54 419 ALA A C 1
ATOM 3254 O O . ALA A 1 419 ? -70.938 -15.617 27.172 1 14.54 419 ALA A O 1
ATOM 3255 N N . SER A 1 420 ? -71.562 -17.406 28.188 1 13.72 420 SER A N 1
ATOM 3256 C CA . SER A 1 420 ? -71.25 -18.312 29.297 1 13.72 420 SER A CA 1
ATOM 3257 C C . SER A 1 420 ? -69.812 -18.734 29.266 1 13.72 420 SER A C 1
ATOM 3259 O O . SER A 1 420 ? -69.125 -18.75 30.297 1 13.72 420 SER A O 1
ATOM 3261 N N . GLU A 1 421 ? -69.188 -19.516 28.234 1 14.01 421 GLU A N 1
ATOM 3262 C CA . GLU A 1 421 ? -68.812 -20.906 28.516 1 14.01 421 GLU A CA 1
ATOM 3263 C C . GLU A 1 421 ? -67.438 -20.969 29.219 1 14.01 421 GLU A C 1
ATOM 3265 O O . GLU A 1 421 ? -66.5 -20.297 28.812 1 14.01 421 GLU A O 1
ATOM 3270 N N . ARG A 1 422 ? -67.25 -21.703 30.391 1 14.72 422 ARG A N 1
ATOM 3271 C CA . ARG A 1 422 ? -66.562 -22.062 31.641 1 14.72 422 ARG A CA 1
ATOM 3272 C C . ARG A 1 422 ? -65.188 -22.672 31.375 1 14.72 422 ARG A C 1
ATOM 3274 O O . ARG A 1 422 ? -64.25 -22.266 31.984 1 14.72 422 ARG A O 1
ATOM 3281 N N . GLU A 1 423 ? -65.188 -24.016 30.969 1 14.12 423 GLU A N 1
ATOM 3282 C CA . GLU A 1 423 ? -64.75 -25.078 31.875 1 14.12 423 GLU A CA 1
ATOM 3283 C C . GLU A 1 423 ? -63.219 -25.219 31.891 1 14.12 423 GLU A C 1
ATOM 3285 O O . GLU A 1 423 ? -62.531 -24.641 31.047 1 14.12 423 GLU A O 1
ATOM 3290 N N . HIS A 1 424 ? -62.812 -26.547 31.797 1 13.96 424 HIS A N 1
ATOM 3291 C CA . HIS A 1 424 ? -62.156 -27.578 32.594 1 13.96 424 HIS A CA 1
ATOM 3292 C C . HIS A 1 424 ? -60.688 -27.734 32.188 1 13.96 424 HIS A C 1
ATOM 3294 O O . HIS A 1 424 ? -60.406 -28.062 31.031 1 13.96 424 HIS A O 1
ATOM 3300 N N . ARG A 1 425 ? -59.75 -27.031 32.594 1 13.66 425 ARG A N 1
ATOM 3301 C CA . ARG A 1 425 ? -58.312 -27 32.406 1 13.66 425 ARG A CA 1
ATOM 3302 C C . ARG A 1 425 ? -57.688 -28.328 32.844 1 13.66 425 ARG A C 1
ATOM 3304 O O . ARG A 1 425 ? -56.438 -28.438 32.938 1 13.66 425 ARG A O 1
ATOM 3311 N N . GLU A 1 426 ? -58.438 -29.266 33.375 1 13.62 426 GLU A N 1
ATOM 3312 C CA . GLU A 1 426 ? -57.719 -30.062 34.375 1 13.62 426 GLU A CA 1
ATOM 3313 C C . GLU A 1 426 ? -56.594 -30.875 33.719 1 13.62 426 GLU A C 1
ATOM 3315 O O . GLU A 1 426 ? -55.781 -31.484 34.438 1 13.62 426 GLU A O 1
ATOM 3320 N N . MET A 1 427 ? -56.562 -30.984 32.469 1 13.93 427 MET A N 1
ATOM 3321 C CA . MET A 1 427 ? -56.25 -32.406 32.219 1 13.93 427 MET A CA 1
ATOM 3322 C C . MET A 1 427 ? -54.969 -32.781 32.938 1 13.93 427 MET A C 1
ATOM 3324 O O . MET A 1 427 ? -54.125 -31.938 33.219 1 13.93 427 MET A O 1
ATOM 3328 N N . TRP A 1 428 ? -54.625 -34.156 32.75 1 13.53 428 TRP A N 1
ATOM 3329 C CA . TRP A 1 428 ? -54.219 -35.438 33.281 1 13.53 428 TRP A CA 1
ATOM 3330 C C . TRP A 1 428 ? -52.688 -35.531 33.406 1 13.53 428 TRP A C 1
ATOM 3332 O O . TRP A 1 428 ? -52.188 -35.875 34.5 1 13.53 428 TRP A O 1
ATOM 3342 N N . ARG A 1 429 ? -51.969 -36.156 32.438 1 14.35 429 ARG A N 1
ATOM 3343 C CA . ARG A 1 429 ? -51.531 -37.562 32.625 1 14.35 429 ARG A CA 1
ATOM 3344 C C . ARG A 1 429 ? -50.219 -37.625 33.406 1 14.35 429 ARG A C 1
ATOM 3346 O O . ARG A 1 429 ? -49.438 -36.656 33.406 1 14.35 429 ARG A O 1
ATOM 3353 N N . GLY A 1 430 ? -49.844 -38.844 33.875 1 13.7 430 GLY A N 1
ATOM 3354 C CA . GLY A 1 430 ? -49.312 -39.719 34.906 1 13.7 430 GLY A CA 1
ATOM 3355 C C . GLY A 1 430 ? -47.812 -39.75 34.969 1 13.7 430 GLY A C 1
ATOM 3356 O O . GLY A 1 430 ? -47.188 -39.25 35.906 1 13.7 430 GLY A O 1
ATOM 3357 N N . ARG A 1 431 ? -47.188 -40.938 34.438 1 14.3 431 ARG A N 1
ATOM 3358 C CA . ARG A 1 431 ? -46.594 -42.031 35.219 1 14.3 431 ARG A CA 1
ATOM 3359 C C . ARG A 1 431 ? -45.094 -41.781 35.469 1 14.3 431 ARG A C 1
ATOM 3361 O O . ARG A 1 431 ? -44.688 -41.625 36.625 1 14.3 431 ARG A O 1
ATOM 3368 N N . ALA A 1 432 ? -44.219 -42.781 34.906 1 14.12 432 ALA A N 1
ATOM 3369 C CA . ALA A 1 432 ? -43.5 -43.906 35.531 1 14.12 432 ALA A CA 1
ATOM 3370 C C . ALA A 1 432 ? -42.062 -43.469 35.906 1 14.12 432 ALA A C 1
ATOM 3372 O O . ALA A 1 432 ? -41.5 -42.594 35.25 1 14.12 432 ALA A O 1
ATOM 3373 N N . LYS A 1 433 ? -41.469 -43.969 37.062 1 14.17 433 LYS A N 1
ATOM 3374 C CA . LYS A 1 433 ? -40.5 -44.188 38.156 1 14.17 433 LYS A CA 1
ATOM 3375 C C . LYS A 1 433 ? -39.219 -44.812 37.625 1 14.17 433 LYS A C 1
ATOM 3377 O O . LYS A 1 433 ? -38.156 -44.75 38.25 1 14.17 433 LYS A O 1
ATOM 3382 N N . HIS A 1 434 ? -39.219 -45.688 36.625 1 14.09 434 HIS A N 1
ATOM 3383 C CA . HIS A 1 434 ? -38.531 -46.938 36.969 1 14.09 434 HIS A CA 1
ATOM 3384 C C . HIS A 1 434 ? -37.062 -46.688 37.312 1 14.09 434 HIS A C 1
ATOM 3386 O O . HIS A 1 434 ? -36.5 -45.688 36.906 1 14.09 434 HIS A O 1
ATOM 3392 N N . GLU A 1 435 ? -36.25 -47.844 37.656 1 14.21 435 GLU A N 1
ATOM 3393 C CA . GLU A 1 435 ? -35.469 -48.719 38.5 1 14.21 435 GLU A CA 1
ATOM 3394 C C . GLU A 1 435 ? -33.969 -48.562 38.219 1 14.21 435 GLU A C 1
ATOM 3396 O O . GLU A 1 435 ? -33.156 -48.312 39.125 1 14.21 435 GLU A O 1
ATOM 3401 N N . SER A 1 436 ? -33.312 -49.594 37.531 1 14.59 436 SER A N 1
ATOM 3402 C CA . SER A 1 436 ? -32.469 -50.656 38.062 1 14.59 436 SER A CA 1
ATOM 3403 C C . SER A 1 436 ? -31 -50.281 38.062 1 14.59 436 SER A C 1
ATOM 3405 O O . SER A 1 436 ? -30.594 -49.344 37.375 1 14.59 436 SER A O 1
ATOM 3407 N N . LEU A 1 437 ? -29.906 -51.375 37.969 1 13.78 437 LEU A N 1
ATOM 3408 C CA . LEU A 1 437 ? -29.016 -52.281 38.688 1 13.78 437 LEU A CA 1
ATOM 3409 C C . LEU A 1 437 ? -27.547 -52 38.344 1 13.78 437 LEU A C 1
ATOM 3411 O O . LEU A 1 437 ? -26.719 -51.906 39.25 1 13.78 437 LEU A O 1
ATOM 3415 N N . ALA A 1 438 ? -26.812 -52.312 37.156 1 14.84 438 ALA A N 1
ATOM 3416 C CA . ALA A 1 438 ? -25.875 -53.438 37.375 1 14.84 438 ALA A CA 1
ATOM 3417 C C . ALA A 1 438 ? -24.609 -52.938 38.062 1 14.84 438 ALA A C 1
ATOM 3419 O O . ALA A 1 438 ? -24.297 -51.75 38.062 1 14.84 438 ALA A O 1
ATOM 3420 N N . HIS A 1 439 ? -23.438 -53.938 38.188 1 14.51 439 HIS A N 1
ATOM 3421 C CA . HIS A 1 439 ? -22.422 -54.688 38.938 1 14.51 439 HIS A CA 1
ATOM 3422 C C . HIS A 1 439 ? -21.078 -53.969 38.906 1 14.51 439 HIS A C 1
ATOM 3424 O O . HIS A 1 439 ? -20.812 -53.125 38.031 1 14.51 439 HIS A O 1
ATOM 3430 N N . ARG A 1 440 ? -19.938 -54.438 39.969 1 14.66 440 ARG A N 1
ATOM 3431 C CA . ARG A 1 440 ? -18.812 -54.406 40.906 1 14.66 440 ARG A CA 1
ATOM 3432 C C . ARG A 1 440 ? -17.484 -54.625 40.156 1 14.66 440 ARG A C 1
ATOM 3434 O O . ARG A 1 440 ? -16.422 -54.375 40.75 1 14.66 440 ARG A O 1
ATOM 3441 N N . LEU A 1 441 ? -17.141 -55.344 39.219 1 14.46 441 LEU A N 1
ATOM 3442 C CA . LEU A 1 441 ? -16.234 -56.438 39.438 1 14.46 441 LEU A CA 1
ATOM 3443 C C . LEU A 1 441 ? -14.82 -55.969 39.719 1 14.46 441 LEU A C 1
ATOM 3445 O O . LEU A 1 441 ? -14.188 -56.375 40.688 1 14.46 441 LEU A O 1
ATOM 3449 N N . PHE A 1 442 ? -13.664 -56.438 39 1 15.29 442 PHE A N 1
ATOM 3450 C CA . PHE A 1 442 ? -12.594 -57.344 39.344 1 15.29 442 PHE A CA 1
ATOM 3451 C C . PHE A 1 442 ? -11.375 -56.594 39.875 1 15.29 442 PHE A C 1
ATOM 3453 O O . PHE A 1 442 ? -11.188 -55.438 39.562 1 15.29 442 PHE A O 1
ATOM 3460 N N . HIS A 1 443 ? -10.18 -57.375 40.625 1 14.66 443 HIS A N 1
ATOM 3461 C CA . HIS A 1 443 ? -9.203 -57.75 41.625 1 14.66 443 HIS A CA 1
ATOM 3462 C C . HIS A 1 443 ? -7.797 -57.312 41.219 1 14.66 443 HIS A C 1
ATOM 3464 O O . HIS A 1 443 ? -6.992 -56.938 42.094 1 14.66 443 HIS A O 1
ATOM 3470 N N . LEU A 1 444 ? -6.918 -57.469 40.219 1 15.69 444 LEU A N 1
ATOM 3471 C CA . LEU A 1 444 ? -5.824 -58.406 40.469 1 15.69 444 LEU A CA 1
ATOM 3472 C C . LEU A 1 444 ? -4.785 -57.781 41.375 1 15.69 444 LEU A C 1
ATOM 3474 O O . LEU A 1 444 ? -4.652 -56.562 41.438 1 15.69 444 LEU A O 1
ATOM 3478 N N . PRO A 1 445 ? -3.656 -58.625 42.156 1 15.02 445 PRO A N 1
ATOM 3479 C CA . PRO A 1 445 ? -2.83 -58.969 43.312 1 15.02 445 PRO A CA 1
ATOM 3480 C C . PRO A 1 445 ? -1.513 -58.188 43.375 1 15.02 445 PRO A C 1
ATOM 3482 O O . PRO A 1 445 ? -1.13 -57.688 44.438 1 15.02 445 PRO A O 1
ATOM 3485 N N . ARG A 1 446 ? -0.311 -58.344 42.625 1 15.34 446 ARG A N 1
ATOM 3486 C CA . ARG A 1 446 ? 0.804 -59.062 43.219 1 15.34 446 ARG A CA 1
ATOM 3487 C C . ARG A 1 446 ? 1.516 -58.25 44.25 1 15.34 446 ARG A C 1
ATOM 3489 O O . ARG A 1 446 ? 1.433 -57 44.25 1 15.34 446 ARG A O 1
ATOM 3496 N N . SER A 1 447 ? 2.852 -58.781 44.969 1 14.55 447 SER A N 1
ATOM 3497 C CA . SER A 1 447 ? 3.666 -59.219 46.094 1 14.55 447 SER A CA 1
ATOM 3498 C C . SER A 1 447 ? 4.73 -58.188 46.469 1 14.55 447 SER A C 1
ATOM 3500 O O . SER A 1 447 ? 4.859 -57.812 47.625 1 14.55 447 SER A O 1
ATOM 3502 N N . ARG A 1 448 ? 6.125 -58.219 46 1 15.14 448 ARG A N 1
ATOM 3503 C CA . ARG A 1 448 ? 7.246 -58.688 46.812 1 15.14 448 ARG A CA 1
ATOM 3504 C C . ARG A 1 448 ? 7.723 -57.594 47.75 1 15.14 448 ARG A C 1
ATOM 3506 O O . ARG A 1 448 ? 7.449 -56.438 47.531 1 15.14 448 ARG A O 1
ATOM 3513 N N . ASP A 1 449 ? 9.164 -57.625 48.219 1 14.8 449 ASP A N 1
ATOM 3514 C CA . ASP A 1 449 ? 10.031 -58.031 49.312 1 14.8 449 ASP A CA 1
ATOM 3515 C C . ASP A 1 449 ? 10.633 -56.812 50.031 1 14.8 449 ASP A C 1
ATOM 3517 O O . ASP A 1 449 ? 10.539 -55.688 49.531 1 14.8 449 ASP A O 1
ATOM 3521 N N . THR A 1 450 ? 12.125 -56.812 50.281 1 14.88 450 THR A N 1
ATOM 3522 C CA . THR A 1 450 ? 13.016 -57.094 51.406 1 14.88 450 THR A CA 1
ATOM 3523 C C . THR A 1 450 ? 13.633 -55.812 51.938 1 14.88 450 THR A C 1
ATOM 3525 O O . THR A 1 450 ? 13.547 -55.531 53.125 1 14.88 450 THR A O 1
ATOM 3528 N N . SER A 1 451 ? 15.156 -55.5 51.906 1 15.41 451 SER A N 1
ATOM 3529 C CA . SER A 1 451 ? 16.078 -55.656 53.031 1 15.41 451 SER A CA 1
ATOM 3530 C C . SER A 1 451 ? 16.297 -54.344 53.75 1 15.41 451 SER A C 1
ATOM 3532 O O . SER A 1 451 ? 16 -53.25 53.219 1 15.41 451 SER A O 1
ATOM 3534 N N . PRO A 1 452 ? 17.625 -54.125 54.531 1 15.99 452 PRO A N 1
ATOM 3535 C CA . PRO A 1 452 ? 18.062 -54 55.906 1 15.99 452 PRO A CA 1
ATOM 3536 C C . PRO A 1 452 ? 18.391 -52.562 56.281 1 15.99 452 PRO A C 1
ATOM 3538 O O . PRO A 1 452 ? 17.828 -52 57.25 1 15.99 452 PRO A O 1
ATOM 3541 N N . HIS A 1 453 ? 19.828 -52.094 56.406 1 15.22 453 HIS A N 1
ATOM 3542 C CA . HIS A 1 453 ? 20.625 -51.938 57.625 1 15.22 453 HIS A CA 1
ATOM 3543 C C . HIS A 1 453 ? 20.688 -50.469 58.031 1 15.22 453 HIS A C 1
ATOM 3545 O O . HIS A 1 453 ? 20.359 -50.156 59.188 1 15.22 453 HIS A O 1
ATOM 3551 N N . HIS A 1 454 ? 22.047 -49.75 58.094 1 15.5 454 HIS A N 1
ATOM 3552 C CA . HIS A 1 454 ? 22.922 -49.438 59.219 1 15.5 454 HIS A CA 1
ATOM 3553 C C . HIS A 1 454 ? 22.734 -48 59.688 1 15.5 454 HIS A C 1
ATOM 3555 O O . HIS A 1 454 ? 22.219 -47.156 58.938 1 15.5 454 HIS A O 1
ATOM 3561 N N . ASP A 1 455 ? 23.812 -47.344 60.531 1 15.76 455 ASP A N 1
ATOM 3562 C CA . ASP A 1 455 ? 24 -46.844 61.875 1 15.76 455 ASP A CA 1
ATOM 3563 C C . ASP A 1 455 ? 23.938 -45.312 61.906 1 15.76 455 ASP A C 1
ATOM 3565 O O . ASP A 1 455 ? 22.984 -44.719 62.406 1 15.76 455 ASP A O 1
ATOM 3569 N N . GLY A 1 456 ? 25.141 -44.531 62.469 1 15.56 456 GLY A N 1
ATOM 3570 C CA . GLY A 1 456 ? 25.375 -43.906 63.781 1 15.56 456 GLY A CA 1
ATOM 3571 C C . GLY A 1 456 ? 25.234 -42.375 63.75 1 15.56 456 GLY A C 1
ATOM 3572 O O . GLY A 1 456 ? 24.375 -41.812 64.438 1 15.56 456 GLY A O 1
ATOM 3573 N N . ASP A 1 457 ? 26.391 -41.5 63.688 1 16.22 457 ASP A N 1
ATOM 3574 C CA . ASP A 1 457 ? 27.016 -40.75 64.75 1 16.22 457 ASP A CA 1
ATOM 3575 C C . ASP A 1 457 ? 26.516 -39.312 64.812 1 16.22 457 ASP A C 1
ATOM 3577 O O . ASP A 1 457 ? 25.922 -38.844 65.75 1 16.22 457 ASP A O 1
ATOM 3581 N N . HIS A 1 458 ? 27.484 -38.219 64.562 1 17.52 458 HIS A N 1
ATOM 3582 C CA . HIS A 1 458 ? 28.172 -37.281 65.5 1 17.52 458 HIS A CA 1
ATOM 3583 C C . HIS A 1 458 ? 27.484 -35.938 65.5 1 17.52 458 HIS A C 1
ATOM 3585 O O . HIS A 1 458 ? 26.844 -35.531 64.5 1 17.52 458 HIS A O 1
ATOM 3591 N N . ASP A 1 459 ? 27.594 -34.969 66.625 1 16.78 459 ASP A N 1
ATOM 3592 C CA . ASP A 1 459 ? 26.953 -34.094 67.625 1 16.78 459 ASP A CA 1
ATOM 3593 C C . ASP A 1 459 ? 26.938 -32.656 67.125 1 16.78 459 ASP A C 1
ATOM 3595 O O . ASP A 1 459 ? 25.906 -31.984 67.125 1 16.78 459 ASP A O 1
ATOM 3599 N N . ARG A 1 460 ? 28.172 -31.812 67.125 1 16.59 460 ARG A N 1
ATOM 3600 C CA . ARG A 1 460 ? 28.438 -30.719 68.062 1 16.59 460 ARG A CA 1
ATOM 3601 C C . ARG A 1 460 ? 27.812 -29.422 67.562 1 16.59 460 ARG A C 1
ATOM 3603 O O . ARG A 1 460 ? 27.203 -28.688 68.312 1 16.59 460 ARG A O 1
ATOM 3610 N N . SER A 1 461 ? 28.422 -28.719 66.5 1 19.34 461 SER A N 1
ATOM 3611 C CA . SER A 1 461 ? 29.016 -27.391 66.562 1 19.34 461 SER A CA 1
ATOM 3612 C C . SER A 1 461 ? 27.969 -26.297 66.438 1 19.34 461 SER A C 1
ATOM 3614 O O . SER A 1 461 ? 27.312 -26.219 65.375 1 19.34 461 SER A O 1
ATOM 3616 N N . LYS A 1 462 ? 27.391 -25.672 67.562 1 19.23 462 LYS A N 1
ATOM 3617 C CA . LYS A 1 462 ? 26.234 -24.922 68.062 1 19.23 462 LYS A CA 1
ATOM 3618 C C . LYS A 1 462 ? 26.203 -23.5 67.5 1 19.23 462 LYS A C 1
ATOM 3620 O O . LYS A 1 462 ? 25.156 -23.047 67 1 19.23 462 LYS A O 1
ATOM 3625 N N . GLU A 1 463 ? 27.156 -22.641 67.938 1 17.8 463 GLU A N 1
ATOM 3626 C CA . GLU A 1 463 ? 26.828 -21.469 68.75 1 17.8 463 GLU A CA 1
ATOM 3627 C C . GLU A 1 463 ? 26.359 -20.312 67.875 1 17.8 463 GLU A C 1
ATOM 3629 O O . GLU A 1 463 ? 25.375 -19.641 68.188 1 17.8 463 GLU A O 1
ATOM 3634 N N . ARG A 1 464 ? 27.359 -19.672 67.188 1 20.34 464 ARG A N 1
ATOM 3635 C CA . ARG A 1 464 ? 27.703 -18.25 67.188 1 20.34 464 ARG A CA 1
ATOM 3636 C C . ARG A 1 464 ? 26.719 -17.484 66.312 1 20.34 464 ARG A C 1
ATOM 3638 O O . ARG A 1 464 ? 27.078 -16.438 65.75 1 20.34 464 ARG A O 1
ATOM 3645 N N . ARG A 1 465 ? 25.609 -17.906 65.812 1 19.5 465 ARG A N 1
ATOM 3646 C CA . ARG A 1 465 ? 24.891 -17.438 64.688 1 19.5 465 ARG A CA 1
ATOM 3647 C C . ARG A 1 465 ? 24 -16.25 65 1 19.5 465 ARG A C 1
ATOM 3649 O O . ARG A 1 465 ? 22.906 -16.094 64.5 1 19.5 465 ARG A O 1
ATOM 3656 N N . ARG A 1 466 ? 24.188 -15.781 66.25 1 19.77 466 ARG A N 1
ATOM 3657 C CA . ARG A 1 466 ? 23.016 -15.055 66.75 1 19.77 466 ARG A CA 1
ATOM 3658 C C . ARG A 1 466 ? 22.734 -13.82 65.938 1 19.77 466 ARG A C 1
ATOM 3660 O O . ARG A 1 466 ? 21.578 -13.516 65.625 1 19.77 466 ARG A O 1
ATOM 3667 N N . SER A 1 467 ? 23.766 -12.914 65.938 1 22.27 467 SER A N 1
ATOM 3668 C CA . SER A 1 467 ? 23.594 -11.477 66.125 1 22.27 467 SER A CA 1
ATOM 3669 C C . SER A 1 467 ? 23.031 -10.828 64.875 1 22.27 467 SER A C 1
ATOM 3671 O O . SER A 1 467 ? 22.859 -9.609 64.812 1 22.27 467 SER A O 1
ATOM 3673 N N . ARG A 1 468 ? 23.281 -11.375 63.719 1 21.58 468 ARG A N 1
ATOM 3674 C CA . ARG A 1 468 ? 23.109 -10.766 62.406 1 21.58 468 ARG A CA 1
ATOM 3675 C C . ARG A 1 468 ? 21.641 -10.484 62.125 1 21.58 468 ARG A C 1
ATOM 3677 O O . ARG A 1 468 ? 21.281 -10.125 61 1 21.58 468 ARG A O 1
ATOM 3684 N N . ASP A 1 469 ? 20.75 -10.773 63.062 1 23.56 469 ASP A N 1
ATOM 3685 C CA . ASP A 1 469 ? 19.391 -11.07 62.656 1 23.56 469 ASP A CA 1
ATOM 3686 C C . ASP A 1 469 ? 18.578 -9.789 62.469 1 23.56 469 ASP A C 1
ATOM 3688 O O . ASP A 1 469 ? 17.484 -9.805 61.875 1 23.56 469 ASP A O 1
ATOM 3692 N N . ARG A 1 470 ? 18.844 -8.805 63.344 1 25.09 470 ARG A N 1
ATOM 3693 C CA . ARG A 1 470 ? 17.828 -7.781 63.562 1 25.09 470 ARG A CA 1
ATOM 3694 C C . ARG A 1 470 ? 17.688 -6.887 62.344 1 25.09 470 ARG A C 1
ATOM 3696 O O . ARG A 1 470 ? 16.625 -6.32 62.094 1 25.09 470 ARG A O 1
ATOM 3703 N N . ARG A 1 471 ? 18.859 -6.348 61.812 1 26.45 471 ARG A N 1
ATOM 3704 C CA . ARG A 1 471 ? 18.906 -5.336 60.781 1 26.45 471 ARG A CA 1
ATOM 3705 C C . ARG A 1 471 ? 18.156 -5.809 59.531 1 26.45 471 ARG A C 1
ATOM 3707 O O . ARG A 1 471 ? 18.062 -5.074 58.531 1 26.45 471 ARG A O 1
ATOM 3714 N N . ARG A 1 472 ? 17.922 -7.113 59.438 1 25.8 472 ARG A N 1
ATOM 3715 C CA . ARG A 1 472 ? 17.25 -7.699 58.281 1 25.8 472 ARG A CA 1
ATOM 3716 C C . ARG A 1 472 ? 15.766 -7.359 58.281 1 25.8 472 ARG A C 1
ATOM 3718 O O . ARG A 1 472 ? 15.047 -7.703 57.344 1 25.8 472 ARG A O 1
ATOM 3725 N N . ARG A 1 473 ? 15.188 -7.078 59.469 1 28.58 473 ARG A N 1
ATOM 3726 C CA . ARG A 1 473 ? 13.734 -6.984 59.5 1 28.58 473 ARG A CA 1
ATOM 3727 C C . ARG A 1 473 ? 13.25 -5.723 58.812 1 28.58 473 ARG A C 1
ATOM 3729 O O . ARG A 1 473 ? 12.234 -5.746 58.094 1 28.58 473 ARG A O 1
ATOM 3736 N N . ARG A 1 474 ? 13.836 -4.523 59.312 1 29.52 474 ARG A N 1
ATOM 3737 C CA . ARG A 1 474 ? 13.266 -3.26 58.844 1 29.52 474 ARG A CA 1
ATOM 3738 C C . ARG A 1 474 ? 13.391 -3.119 57.344 1 29.52 474 ARG A C 1
ATOM 3740 O O . ARG A 1 474 ? 12.609 -2.414 56.719 1 29.52 474 ARG A O 1
ATOM 3747 N N . ILE A 1 475 ? 14.594 -3.625 56.75 1 29.83 475 ILE A N 1
ATOM 3748 C CA . ILE A 1 475 ? 14.742 -3.664 55.312 1 29.83 475 ILE A CA 1
ATOM 3749 C C . ILE A 1 475 ? 13.68 -4.574 54.688 1 29.83 475 ILE A C 1
ATOM 3751 O O . ILE A 1 475 ? 13.414 -4.52 53.5 1 29.83 475 ILE A O 1
ATOM 3755 N N . LYS A 1 476 ? 13.07 -5.559 55.5 1 31.62 476 LYS A N 1
ATOM 3756 C CA . LYS A 1 476 ? 12.008 -6.449 55.062 1 31.62 476 LYS A CA 1
ATOM 3757 C C . LYS A 1 476 ? 10.695 -5.691 54.906 1 31.62 476 LYS A C 1
ATOM 3759 O O . LYS A 1 476 ? 9.914 -5.977 53.969 1 31.62 476 LYS A O 1
ATOM 3764 N N . GLU A 1 477 ? 10.281 -4.934 56 1 33.19 477 GLU A N 1
ATOM 3765 C CA . GLU A 1 477 ? 9.023 -4.203 55.906 1 33.19 477 GLU A CA 1
ATOM 3766 C C . GLU A 1 477 ? 9.055 -3.166 54.781 1 33.19 477 GLU A C 1
ATOM 3768 O O . GLU A 1 477 ? 8.039 -2.93 54.125 1 33.19 477 GLU A O 1
ATOM 3773 N N . LEU A 1 478 ? 10.172 -2.25 54.688 1 30.66 478 LEU A N 1
ATOM 3774 C CA . LEU A 1 478 ? 10.281 -1.361 53.531 1 30.66 478 LEU A CA 1
ATOM 3775 C C . LEU A 1 478 ? 10.328 -2.158 52.25 1 30.66 478 LEU A C 1
ATOM 3777 O O . LEU A 1 478 ? 9.953 -1.649 51.188 1 30.66 478 LEU A O 1
ATOM 3781 N N . LYS A 1 479 ? 10.844 -3.482 52.219 1 31.5 479 LYS A N 1
ATOM 3782 C CA . LYS A 1 479 ? 10.766 -4.422 51.094 1 31.5 479 LYS A CA 1
ATOM 3783 C C . LYS A 1 479 ? 9.336 -4.883 50.875 1 31.5 479 LYS A C 1
ATOM 3785 O O . LYS A 1 479 ? 8.945 -5.164 49.719 1 31.5 479 LYS A O 1
ATOM 3790 N N . GLU A 1 480 ? 8.531 -5.18 52 1 33.25 480 GLU A N 1
ATOM 3791 C CA . GLU A 1 480 ? 7.141 -5.582 51.812 1 33.25 480 GLU A CA 1
ATOM 3792 C C . GLU A 1 480 ? 6.32 -4.457 51.188 1 33.25 480 GLU A C 1
ATOM 3794 O O . GLU A 1 480 ? 5.43 -4.707 50.375 1 33.25 480 GLU A O 1
ATOM 3799 N N . HIS A 1 481 ? 6.391 -3.195 51.844 1 31.14 481 HIS A N 1
ATOM 3800 C CA . HIS A 1 481 ? 5.68 -2.113 51.156 1 31.14 481 HIS A CA 1
ATOM 3801 C C . HIS A 1 481 ? 6.266 -1.845 49.781 1 31.14 481 HIS A C 1
ATOM 3803 O O . HIS A 1 481 ? 5.59 -1.285 48.906 1 31.14 481 HIS A O 1
ATOM 3809 N N . LYS A 1 482 ? 7.699 -1.962 49.562 1 31.12 482 LYS A N 1
ATOM 3810 C CA . LYS A 1 482 ? 8.266 -1.943 48.219 1 31.12 482 LYS A CA 1
ATOM 3811 C C . LYS A 1 482 ? 7.738 -3.105 47.375 1 31.12 482 LYS A C 1
ATOM 3813 O O . LYS A 1 482 ? 7.617 -2.994 46.156 1 31.12 482 LYS A O 1
ATOM 3818 N N . ASP A 1 483 ? 7.5 -4.289 48.031 1 32.97 483 ASP A N 1
ATOM 3819 C CA . ASP A 1 483 ? 6.918 -5.391 47.281 1 32.97 483 ASP A CA 1
ATOM 3820 C C . ASP A 1 483 ? 5.461 -5.109 46.906 1 32.97 483 ASP A C 1
ATOM 3822 O O . ASP A 1 483 ? 4.961 -5.566 45.875 1 32.97 483 ASP A O 1
ATOM 3826 N N . SER A 1 484 ? 4.648 -4.676 47.969 1 33.34 484 SER A N 1
ATOM 3827 C CA . SER A 1 484 ? 3.289 -4.332 47.562 1 33.34 484 SER A CA 1
ATOM 3828 C C . SER A 1 484 ? 3.287 -3.189 46.562 1 33.34 484 SER A C 1
ATOM 3830 O O . SER A 1 484 ? 2.406 -3.111 45.688 1 33.34 484 SER A O 1
ATOM 3832 N N . LEU A 1 485 ? 4.152 -2.189 46.75 1 32.06 485 LEU A N 1
ATOM 3833 C CA . LEU A 1 485 ? 4.352 -1.199 45.688 1 32.06 485 LEU A CA 1
ATOM 3834 C C . LEU A 1 485 ? 5.012 -1.831 44.469 1 32.06 485 LEU A C 1
ATOM 3836 O O . LEU A 1 485 ? 4.797 -1.38 43.344 1 32.06 485 LEU A O 1
ATOM 3840 N N . LYS A 1 486 ? 5.902 -2.92 44.688 1 34.91 486 LYS A N 1
ATOM 3841 C CA . LYS A 1 486 ? 6.391 -3.709 43.562 1 34.91 486 LYS A CA 1
ATOM 3842 C C . LYS A 1 486 ? 5.258 -4.477 42.875 1 34.91 486 LYS A C 1
ATOM 3844 O O . LYS A 1 486 ? 5.25 -4.641 41.656 1 34.91 486 LYS A O 1
ATOM 3849 N N . GLY A 1 487 ? 4.379 -5.102 43.688 1 34.19 487 GLY A N 1
ATOM 3850 C CA . GLY A 1 487 ? 3.236 -5.746 43.062 1 34.19 487 GLY A CA 1
ATOM 3851 C C . GLY A 1 487 ? 2.346 -4.777 42.312 1 34.19 487 GLY A C 1
ATOM 3852 O O . GLY A 1 487 ? 1.841 -5.105 41.25 1 34.19 487 GLY A O 1
ATOM 3853 N N . SER A 1 488 ? 1.883 -3.705 43.062 1 35.22 488 SER A N 1
ATOM 3854 C CA . SER A 1 488 ? 1.106 -2.701 42.344 1 35.22 488 SER A CA 1
ATOM 3855 C C . SER A 1 488 ? 1.936 -2.049 41.25 1 35.22 488 SER A C 1
ATOM 3857 O O . SER A 1 488 ? 1.396 -1.635 40.219 1 35.22 488 SER A O 1
ATOM 3859 N N . ALA A 1 489 ? 3.291 -1.83 41.469 1 35.75 489 ALA A N 1
ATOM 3860 C CA . ALA A 1 489 ? 4.184 -1.386 40.406 1 35.75 489 ALA A CA 1
ATOM 3861 C C . ALA A 1 489 ? 4.34 -2.465 39.344 1 35.75 489 ALA A C 1
ATOM 3863 O O . ALA A 1 489 ? 4.402 -2.162 38.156 1 35.75 489 ALA A O 1
ATOM 3864 N N . LEU A 1 490 ? 4.488 -3.768 39.812 1 36.56 490 LEU A N 1
ATOM 3865 C CA . LEU A 1 490 ? 4.496 -4.836 38.812 1 36.56 490 LEU A CA 1
ATOM 3866 C C . LEU A 1 490 ? 3.141 -4.949 38.125 1 36.56 490 LEU A C 1
ATOM 3868 O O . LEU A 1 490 ? 3.074 -5.152 36.906 1 36.56 490 LEU A O 1
ATOM 3872 N N . SER A 1 491 ? 2.018 -4.973 38.875 1 39.44 491 SER A N 1
ATOM 3873 C CA . SER A 1 491 ? 0.718 -4.949 38.219 1 39.44 491 SER A CA 1
ATOM 3874 C C . SER A 1 491 ? 0.542 -3.682 37.375 1 39.44 491 SER A C 1
ATOM 3876 O O . SER A 1 491 ? -0.022 -3.721 36.281 1 39.44 491 SER A O 1
ATOM 3878 N N . LEU A 1 492 ? 0.892 -2.508 38 1 38.16 492 LEU A N 1
ATOM 3879 C CA . LEU A 1 492 ? 0.915 -1.301 37.188 1 38.16 492 LEU A CA 1
ATOM 3880 C C . LEU A 1 492 ? 1.951 -1.419 36.062 1 38.16 492 LEU A C 1
ATOM 3882 O O . LEU A 1 492 ? 1.7 -1.01 34.938 1 38.16 492 LEU A O 1
ATOM 3886 N N . LEU A 1 493 ? 3.191 -1.916 36.469 1 38.59 493 LEU A N 1
ATOM 3887 C CA . LEU A 1 493 ? 4.152 -2.207 35.406 1 38.59 493 LEU A CA 1
ATOM 3888 C C . LEU A 1 493 ? 3.605 -3.266 34.469 1 38.59 493 LEU A C 1
ATOM 3890 O O . LEU A 1 493 ? 3.807 -3.178 33.25 1 38.59 493 LEU A O 1
ATOM 3894 N N . ASP A 1 494 ? 3.027 -4.371 35 1 42 494 ASP A N 1
ATOM 3895 C CA . ASP A 1 494 ? 2.379 -5.355 34.125 1 42 494 ASP A CA 1
ATOM 3896 C C . ASP A 1 494 ? 1.218 -4.73 33.375 1 42 494 ASP A C 1
ATOM 3898 O O . ASP A 1 494 ? 1.017 -5.023 32.188 1 42 494 ASP A O 1
ATOM 3902 N N . GLN A 1 495 ? 0.335 -4.02 34.125 1 43.72 495 GLN A N 1
ATOM 3903 C CA . GLN A 1 495 ? -0.695 -3.281 33.406 1 43.72 495 GLN A CA 1
ATOM 3904 C C . GLN A 1 495 ? -0.076 -2.242 32.5 1 43.72 495 GLN A C 1
ATOM 3906 O O . GLN A 1 495 ? -0.583 -2.006 31.391 1 43.72 495 GLN A O 1
ATOM 3911 N N . LEU A 1 496 ? 0.969 -1.57 33.031 1 43.69 496 LEU A N 1
ATOM 3912 C CA . LEU A 1 496 ? 1.709 -0.632 32.188 1 43.69 496 LEU A CA 1
ATOM 3913 C C . LEU A 1 496 ? 2.428 -1.362 31.047 1 43.69 496 LEU A C 1
ATOM 3915 O O . LEU A 1 496 ? 2.545 -0.835 29.938 1 43.69 496 LEU A O 1
ATOM 3919 N N . ARG A 1 497 ? 2.98 -2.527 31.422 1 44.88 497 ARG A N 1
ATOM 3920 C CA . ARG A 1 497 ? 3.602 -3.326 30.375 1 44.88 497 ARG A CA 1
ATOM 3921 C C . ARG A 1 497 ? 2.564 -3.803 29.359 1 44.88 497 ARG A C 1
ATOM 3923 O O . ARG A 1 497 ? 2.865 -3.938 28.172 1 44.88 497 ARG A O 1
ATOM 3930 N N . LYS A 1 498 ? 1.319 -4.285 30.016 1 51.19 498 LYS A N 1
ATOM 3931 C CA . LYS A 1 498 ? 0.271 -4.797 29.141 1 51.19 498 LYS A CA 1
ATOM 3932 C C . LYS A 1 498 ? -0.398 -3.666 28.359 1 51.19 498 LYS A C 1
ATOM 3934 O O . LYS A 1 498 ? -0.989 -3.896 27.297 1 51.19 498 LYS A O 1
ATOM 3939 N N . SER A 1 499 ? -0.442 -2.426 28.953 1 53.41 499 SER A N 1
ATOM 3940 C CA . SER A 1 499 ? -1.17 -1.346 28.297 1 53.41 499 SER A CA 1
ATOM 3941 C C . SER A 1 499 ? -0.304 -0.657 27.25 1 53.41 499 SER A C 1
ATOM 3943 O O . SER A 1 499 ? 0.895 -0.458 27.453 1 53.41 499 SER A O 1
ATOM 3945 N N . GLN A 1 500 ? -0.825 -0.731 26.047 1 66.31 500 GLN A N 1
ATOM 3946 C CA . GLN A 1 500 ? -0.179 -0.039 24.938 1 66.31 500 GLN A CA 1
ATOM 3947 C C . GLN A 1 500 ? 0.236 1.374 25.344 1 66.31 500 GLN A C 1
ATOM 3949 O O . GLN A 1 500 ? -0.43 2.016 26.156 1 66.31 500 GLN A O 1
ATOM 3954 N N . GLN A 1 501 ? 1.451 1.784 25.125 1 71.25 501 GLN A N 1
ATOM 3955 C CA . GLN A 1 501 ? 1.979 3.117 25.391 1 71.25 501 GLN A CA 1
ATOM 3956 C C . GLN A 1 501 ? 0.992 4.195 24.953 1 71.25 501 GLN A C 1
ATOM 3958 O O . GLN A 1 501 ? 0.331 4.062 23.922 1 71.25 501 GLN A O 1
ATOM 3963 N N . PRO A 1 502 ? 0.778 5.133 25.906 1 78.56 502 PRO A N 1
ATOM 3964 C CA . PRO A 1 502 ? -0.144 6.211 25.531 1 78.56 502 PRO A CA 1
ATOM 3965 C C . PRO A 1 502 ? 0.302 6.961 24.281 1 78.56 502 PRO A C 1
ATOM 3967 O O . PRO A 1 502 ? 1.501 7.156 24.062 1 78.56 502 PRO A O 1
ATOM 3970 N N . VAL A 1 503 ? -0.605 7.172 23.484 1 85.06 503 VAL A N 1
ATOM 3971 C CA . VAL A 1 503 ? -0.357 7.887 22.25 1 85.06 503 VAL A CA 1
ATOM 3972 C C . VAL A 1 503 ? -1.056 9.242 22.281 1 85.06 503 VAL A C 1
ATOM 3974 O O . VAL A 1 503 ? -1.97 9.461 23.078 1 85.06 503 VAL A O 1
ATOM 3977 N N . GLY A 1 504 ? -0.646 10.305 21.672 1 82.06 504 GLY A N 1
ATOM 3978 C CA . GLY A 1 504 ? -1.246 11.617 21.547 1 82.06 504 GLY A CA 1
ATOM 3979 C C . GLY A 1 504 ? -1.059 12.484 22.766 1 82.06 504 GLY A C 1
ATOM 3980 O O . GLY A 1 504 ? -1.96 13.234 23.156 1 82.06 504 GLY A O 1
ATOM 3981 N N . VAL A 1 505 ? 0.013 12.32 23.422 1 78.94 505 VAL A N 1
ATOM 3982 C CA . VAL A 1 505 ? 0.262 13.07 24.641 1 78.94 505 VAL A CA 1
ATOM 3983 C C . VAL A 1 505 ? 0.521 14.531 24.297 1 78.94 505 VAL A C 1
ATOM 3985 O O . VAL A 1 505 ? 0.06 15.43 25.016 1 78.94 505 VAL A O 1
ATOM 3988 N N . TYR A 1 506 ? 1.211 14.82 23.25 1 81.06 506 TYR A N 1
ATOM 3989 C CA . TYR A 1 506 ? 1.499 16.188 22.828 1 81.06 506 TYR A CA 1
ATOM 3990 C C . TYR A 1 506 ? 0.215 16.938 22.5 1 81.06 506 TYR A C 1
ATOM 3992 O O . TYR A 1 506 ? 0.014 18.062 22.969 1 81.06 506 TYR A O 1
ATOM 4000 N N . GLU A 1 507 ? -0.626 16.312 21.766 1 83.06 507 GLU A N 1
ATOM 4001 C CA . GLU A 1 507 ? -1.873 16.953 21.375 1 83.06 507 GLU A CA 1
ATOM 4002 C C . GLU A 1 507 ? -2.812 17.125 22.562 1 83.06 507 GLU A C 1
ATOM 4004 O O . GLU A 1 507 ? -3.486 18.141 22.688 1 83.06 507 GLU A O 1
ATOM 4009 N N . SER A 1 508 ? -2.82 16.094 23.453 1 81.94 508 SER A N 1
ATOM 4010 C CA . SER A 1 508 ? -3.721 16.156 24.594 1 81.94 508 SER A CA 1
ATOM 4011 C C . SER A 1 508 ? -3.275 17.219 25.594 1 81.94 508 SER A C 1
ATOM 4013 O O . SER A 1 508 ? -4.109 17.922 26.172 1 81.94 508 SER A O 1
ATOM 4015 N N . GLN A 1 509 ? -2.02 17.391 25.734 1 77.75 509 GLN A N 1
ATOM 4016 C CA . GLN A 1 509 ? -1.521 18.406 26.656 1 77.75 509 GLN A CA 1
ATOM 4017 C C . GLN A 1 509 ? -1.815 19.812 26.141 1 77.75 509 GLN A C 1
ATOM 4019 O O . GLN A 1 509 ? -2.273 20.672 26.906 1 77.75 509 GLN A O 1
ATOM 4024 N N . ARG A 1 510 ? -1.596 20 24.906 1 79.38 510 ARG A N 1
ATOM 4025 C CA . ARG A 1 510 ? -1.851 21.312 24.328 1 79.38 510 ARG A CA 1
ATOM 4026 C C . ARG A 1 510 ? -3.342 21.641 24.328 1 79.38 510 ARG A C 1
ATOM 4028 O O . ARG A 1 510 ? -3.736 22.781 24.516 1 79.38 510 ARG A O 1
ATOM 4035 N N . TYR A 1 511 ? -4.172 20.656 24.125 1 78.62 511 TYR A N 1
ATOM 4036 C CA . TYR A 1 511 ? -5.617 20.859 24.141 1 78.62 511 TYR A CA 1
ATOM 4037 C C . TYR A 1 511 ? -6.117 21.188 25.531 1 78.62 511 TYR A C 1
ATOM 4039 O O . TYR A 1 511 ? -6.961 22.062 25.703 1 78.62 511 TYR A O 1
ATOM 4047 N N . MET A 1 512 ? -5.59 20.484 26.516 1 75.69 512 MET A N 1
ATOM 4048 C CA . MET A 1 512 ? -6.023 20.734 27.891 1 75.69 512 MET A CA 1
ATOM 4049 C C . MET A 1 512 ? -5.59 22.109 28.359 1 75.69 512 MET A C 1
ATOM 4051 O O . MET A 1 512 ? -6.305 22.766 29.125 1 75.69 512 MET A O 1
ATOM 4055 N N . ASP A 1 513 ? -4.48 22.547 27.828 1 72.62 513 ASP A N 1
ATOM 4056 C CA . ASP A 1 513 ? -4.027 23.891 28.172 1 72.62 513 ASP A CA 1
ATOM 4057 C C . ASP A 1 513 ? -4.953 24.953 27.578 1 72.62 513 ASP A C 1
ATOM 4059 O O . ASP A 1 513 ? -5.223 25.969 28.203 1 72.62 513 ASP A O 1
ATOM 4063 N N . LEU A 1 514 ? -5.445 24.641 26.438 1 73.94 514 LEU A N 1
ATOM 4064 C CA . LEU A 1 514 ? -6.352 25.578 25.766 1 73.94 514 LEU A CA 1
ATOM 4065 C C . LEU A 1 514 ? -7.723 25.562 26.438 1 73.94 514 LEU A C 1
ATOM 4067 O O . LEU A 1 514 ? -8.344 26.625 26.609 1 73.94 514 LEU A O 1
ATOM 4071 N N . GLU A 1 515 ? -8.203 24.438 26.922 1 72.56 515 GLU A N 1
ATOM 4072 C CA . GLU A 1 515 ? -9.531 24.312 27.531 1 72.56 515 GLU A CA 1
ATOM 4073 C C . GLU A 1 515 ? -9.555 24.891 28.938 1 72.56 515 GLU A C 1
ATOM 4075 O O . GLU A 1 515 ? -10.578 25.438 29.375 1 72.56 515 GLU A O 1
ATOM 4080 N N . SER A 1 516 ? -8.469 24.734 29.594 1 69.88 516 SER A N 1
ATOM 4081 C CA . SER A 1 516 ? -8.422 25.297 30.938 1 69.88 516 SER A CA 1
ATOM 4082 C C . SER A 1 516 ? -8.508 26.812 30.922 1 69.88 516 SER A C 1
ATOM 4084 O O . SER A 1 516 ? -9.094 27.422 31.812 1 69.88 516 SER A O 1
ATOM 4086 N N . GLY A 1 517 ? -8.117 27.359 29.797 1 63.12 517 GLY A N 1
ATOM 4087 C CA . GLY A 1 517 ? -8.242 28.797 29.656 1 63.12 517 GLY A CA 1
ATOM 4088 C C . GLY A 1 517 ? -9.656 29.25 29.344 1 63.12 517 GLY A C 1
ATOM 4089 O O . GLY A 1 517 ? -10.086 30.312 29.766 1 63.12 517 GLY A O 1
ATOM 4090 N N . ASN A 1 518 ? -10.484 28.359 28.828 1 63.78 518 ASN A N 1
ATOM 4091 C CA . ASN A 1 518 ? -11.836 28.688 28.391 1 63.78 518 ASN A CA 1
ATOM 4092 C C . ASN A 1 518 ? -12.859 28.375 29.484 1 63.78 518 ASN A C 1
ATOM 4094 O O . ASN A 1 518 ? -14 28.844 29.422 1 63.78 518 ASN A O 1
ATOM 4098 N N . ASP A 1 519 ? -12.672 27.562 30.516 1 63.19 519 ASP A N 1
ATOM 4099 C CA . ASP A 1 519 ? -13.609 27.125 31.531 1 63.19 519 ASP A CA 1
ATOM 4100 C C . ASP A 1 519 ? -14.047 28.281 32.438 1 63.19 519 ASP A C 1
ATOM 4102 O O . ASP A 1 519 ? -15.102 28.219 33.062 1 63.19 519 ASP A O 1
ATOM 4106 N N . ARG A 1 520 ? -13.461 29.375 32.375 1 61.06 520 ARG A N 1
ATOM 4107 C CA . ARG A 1 520 ? -13.836 30.5 33.188 1 61.06 520 ARG A CA 1
ATOM 4108 C C . ARG A 1 520 ? -15.156 31.109 32.75 1 61.06 520 ARG A C 1
ATOM 4110 O O . ARG A 1 520 ? -15.891 31.688 33.531 1 61.06 520 ARG A O 1
ATOM 4117 N N . ASP A 1 521 ? -15.602 30.641 31.516 1 68.88 521 ASP A N 1
ATOM 4118 C CA . ASP A 1 521 ? -16.781 31.281 30.938 1 68.88 521 ASP A CA 1
ATOM 4119 C C . ASP A 1 521 ? -17.984 30.344 30.953 1 68.88 521 ASP A C 1
ATOM 4121 O O . ASP A 1 521 ? -19.031 30.656 30.406 1 68.88 521 ASP A O 1
ATOM 4125 N N . LEU A 1 522 ? -18.062 29.188 31.656 1 76.12 522 LEU A N 1
ATOM 4126 C CA . LEU A 1 522 ? -19.156 28.219 31.578 1 76.12 522 LEU A CA 1
ATOM 4127 C C . LEU A 1 522 ? -20.391 28.719 32.312 1 76.12 522 LEU A C 1
ATOM 4129 O O . LEU A 1 522 ? -21.516 28.438 31.875 1 76.12 522 LEU A O 1
ATOM 4133 N N . GLU A 1 523 ? -20.203 29.484 33.344 1 73.5 523 GLU A N 1
ATOM 4134 C CA . GLU A 1 523 ? -21.344 30.016 34.062 1 73.5 523 GLU A CA 1
ATOM 4135 C C . GLU A 1 523 ? -22.109 31.031 33.219 1 73.5 523 GLU A C 1
ATOM 4137 O O . GLU A 1 523 ? -23.344 31.031 33.219 1 73.5 523 GLU A O 1
ATOM 4142 N N . LYS A 1 524 ? -21.391 31.734 32.531 1 76.5 524 LYS A N 1
ATOM 4143 C CA . LYS A 1 524 ? -22.031 32.719 31.672 1 76.5 524 LYS A CA 1
ATOM 4144 C C . LYS A 1 524 ? -22.75 32.062 30.5 1 76.5 524 LYS A C 1
ATOM 4146 O O . LYS A 1 524 ? -23.781 32.531 30.031 1 76.5 524 LYS A O 1
ATOM 4151 N N . VAL A 1 525 ? -22.281 30.953 30.125 1 82.19 525 VAL A N 1
ATOM 4152 C CA . VAL A 1 525 ? -22.891 30.219 29.031 1 82.19 525 VAL A CA 1
ATOM 4153 C C . VAL A 1 525 ? -24.25 29.688 29.453 1 82.19 525 VAL A C 1
ATOM 4155 O O . VAL A 1 525 ? -25.219 29.75 28.688 1 82.19 525 VAL A O 1
ATOM 4158 N N . ILE A 1 526 ? -24.391 29.188 30.656 1 80.38 526 ILE A N 1
ATOM 4159 C CA . ILE A 1 526 ? -25.641 28.609 31.125 1 80.38 526 ILE A CA 1
ATOM 4160 C C . ILE A 1 526 ? -26.688 29.719 31.312 1 80.38 526 ILE A C 1
ATOM 4162 O O . ILE A 1 526 ? -27.859 29.531 31.016 1 80.38 526 ILE A O 1
ATOM 4166 N N . GLU A 1 527 ? -26.219 30.859 31.781 1 79.94 527 GLU A N 1
ATOM 4167 C CA . GLU A 1 527 ? -27.141 31.984 31.922 1 79.94 527 GLU A CA 1
ATOM 4168 C C . GLU A 1 527 ? -27.688 32.406 30.578 1 79.94 527 GLU A C 1
ATOM 4170 O O . GLU A 1 527 ? -28.875 32.75 30.469 1 79.94 527 GLU A O 1
ATOM 4175 N N . GLN A 1 528 ? -26.859 32.375 29.625 1 84.62 528 GLN A N 1
ATOM 4176 C CA . GLN A 1 528 ? -27.297 32.75 28.281 1 84.62 528 GLN A CA 1
ATOM 4177 C C . GLN A 1 528 ? -28.234 31.703 27.688 1 84.62 528 GLN A C 1
ATOM 4179 O O . GLN A 1 528 ? -29.188 32.031 26.984 1 84.62 528 GLN A O 1
ATOM 4184 N N . LEU A 1 529 ? -28.047 30.469 27.984 1 86.75 529 LEU A N 1
ATOM 4185 C CA . LEU A 1 529 ? -28.906 29.406 27.484 1 86.75 529 LEU A CA 1
ATOM 4186 C C . LEU A 1 529 ? -30.281 29.469 28.141 1 86.75 529 LEU A C 1
ATOM 4188 O O . LEU A 1 529 ? -31.297 29.109 27.516 1 86.75 529 LEU A O 1
ATOM 4192 N N . GLU A 1 530 ? -30.297 29.891 29.344 1 85.69 530 GLU A N 1
ATOM 4193 C CA . GLU A 1 530 ? -31.578 30.062 30.031 1 85.69 530 GLU A CA 1
ATOM 4194 C C . GLU A 1 530 ? -32.375 31.203 29.422 1 85.69 530 GLU A C 1
ATOM 4196 O O . GLU A 1 530 ? -33.594 31.125 29.312 1 85.69 530 GLU A O 1
ATOM 4201 N N . LEU A 1 531 ? -31.688 32.25 29.016 1 86.5 531 LEU A N 1
ATOM 4202 C CA . LEU A 1 531 ? -32.344 33.375 28.328 1 86.5 531 LEU A CA 1
ATOM 4203 C C . LEU A 1 531 ? -32.906 32.906 26.984 1 86.5 531 LEU A C 1
ATOM 4205 O O . LEU A 1 531 ? -34 33.312 26.594 1 86.5 531 LEU A O 1
ATOM 4209 N N . LEU A 1 532 ? -32.156 32.156 26.312 1 89.06 532 LEU A N 1
ATOM 4210 C CA . LEU A 1 532 ? -32.625 31.625 25.016 1 89.06 532 LEU A CA 1
ATOM 4211 C C . LEU A 1 532 ? -33.812 30.703 25.188 1 89.06 532 LEU A C 1
ATOM 4213 O O . LEU A 1 532 ? -34.75 30.734 24.375 1 89.06 532 LEU A O 1
ATOM 4217 N N . SER A 1 533 ? -33.781 29.906 26.25 1 88.94 533 SER A N 1
ATOM 4218 C CA . SER A 1 533 ? -34.875 28.969 26.484 1 88.94 533 SER A CA 1
ATOM 4219 C C . SER A 1 533 ? -36.188 29.688 26.75 1 88.94 533 SER A C 1
ATOM 4221 O O . SER A 1 533 ? -37.25 29.25 26.297 1 88.94 533 SER A O 1
ATOM 4223 N N . THR A 1 534 ? -36.156 30.766 27.391 1 87.44 534 THR A N 1
ATOM 4224 C CA . THR A 1 534 ? -37.344 31.531 27.703 1 87.44 534 THR A CA 1
ATOM 4225 C C . THR A 1 534 ? -37.906 32.188 26.438 1 87.44 534 THR A C 1
ATOM 4227 O O . THR A 1 534 ? -39.125 32.219 26.234 1 87.44 534 THR A O 1
ATOM 4230 N N . SER A 1 535 ? -37.062 32.625 25.594 1 88.75 535 SER A N 1
ATOM 4231 C CA . SER A 1 535 ? -37.5 33.281 24.375 1 88.75 535 SER A CA 1
ATOM 4232 C C . SER A 1 535 ? -37.938 32.25 23.328 1 88.75 535 SER A C 1
ATOM 4234 O O . SER A 1 535 ? -38.812 32.562 22.5 1 88.75 535 SER A O 1
ATOM 4236 N N . ALA A 1 536 ? -37.438 31.094 23.281 1 92.38 536 ALA A N 1
ATOM 4237 C CA . ALA A 1 536 ? -37.656 30.109 22.219 1 92.38 536 ALA A CA 1
ATOM 4238 C C . ALA A 1 536 ? -38.781 29.156 22.609 1 92.38 536 ALA A C 1
ATOM 4240 O O . ALA A 1 536 ? -39.312 28.422 21.75 1 92.38 536 ALA A O 1
ATOM 4241 N N . LEU A 1 537 ? -39.312 29.062 23.828 1 91.44 537 LEU A N 1
ATOM 4242 C CA . LEU A 1 537 ? -40.25 28.094 24.328 1 91.44 537 LEU A CA 1
ATOM 4243 C C . LEU A 1 537 ? -41.562 28.141 23.531 1 91.44 537 LEU A C 1
ATOM 4245 O O . LEU A 1 537 ? -42.062 27.109 23.078 1 91.44 537 LEU A O 1
ATOM 4249 N N . PRO A 1 538 ? -42.125 29.344 23.219 1 91.88 538 PRO A N 1
ATOM 4250 C CA . PRO A 1 538 ? -43.375 29.344 22.438 1 91.88 538 PRO A CA 1
ATOM 4251 C C . PRO A 1 538 ? -43.188 28.781 21.031 1 91.88 538 PRO A C 1
ATOM 4253 O O . PRO A 1 538 ? -44.094 28.125 20.5 1 91.88 538 PRO A O 1
ATOM 4256 N N . LEU A 1 539 ? -42.125 29.031 20.453 1 94.56 539 LEU A N 1
ATOM 4257 C CA . LEU A 1 539 ? -41.875 28.516 19.125 1 94.56 539 LEU A CA 1
ATOM 4258 C C . LEU A 1 539 ? -41.719 27 19.156 1 94.56 539 LEU A C 1
ATOM 4260 O O . LEU A 1 539 ? -42.219 26.297 18.266 1 94.56 539 LEU A O 1
ATOM 4264 N N . VAL A 1 540 ? -41.031 26.438 20.172 1 94.94 540 VAL A N 1
ATOM 4265 C CA . VAL A 1 540 ? -40.844 25 20.297 1 94.94 540 VAL A CA 1
ATOM 4266 C C . VAL A 1 540 ? -42.188 24.297 20.5 1 94.94 540 VAL A C 1
ATOM 4268 O O . VAL A 1 540 ? -42.406 23.219 19.969 1 94.94 540 VAL A O 1
ATOM 4271 N N . LYS A 1 541 ? -43.031 24.922 21.219 1 94 541 LYS A N 1
ATOM 4272 C CA . LYS A 1 541 ? -44.375 24.359 21.422 1 94 541 LYS A CA 1
ATOM 4273 C C . LYS A 1 541 ? -45.156 24.344 20.109 1 94 541 LYS A C 1
ATOM 4275 O O . LYS A 1 541 ? -45.875 23.359 19.812 1 94 541 LYS A O 1
ATOM 4280 N N . ALA A 1 542 ? -45.062 25.406 19.359 1 95.62 542 ALA A N 1
ATOM 4281 C CA . ALA A 1 542 ? -45.719 25.469 18.062 1 95.62 542 ALA A CA 1
ATOM 4282 C C . ALA A 1 542 ? -45.125 24.438 17.094 1 95.62 542 ALA A C 1
ATOM 4284 O O . ALA A 1 542 ? -45.875 23.859 16.281 1 95.62 542 ALA A O 1
ATOM 4285 N N . LEU A 1 543 ? -43.844 24.25 17.156 1 96.25 543 LEU A N 1
ATOM 4286 C CA . LEU A 1 543 ? -43.219 23.266 16.312 1 96.25 543 LEU A CA 1
ATOM 4287 C C . LEU A 1 543 ? -43.688 21.859 16.641 1 96.25 543 LEU A C 1
ATOM 4289 O O . LEU A 1 543 ? -43.938 21.047 15.742 1 96.25 543 LEU A O 1
ATOM 4293 N N . ARG A 1 544 ? -43.75 21.516 17.969 1 95.44 544 ARG A N 1
ATOM 4294 C CA . ARG A 1 544 ? -44.25 20.203 18.375 1 95.44 544 ARG A CA 1
ATOM 4295 C C . ARG A 1 544 ? -45.688 20 17.891 1 95.44 544 ARG A C 1
ATOM 4297 O O . ARG A 1 544 ? -46.031 18.922 17.406 1 95.44 544 ARG A O 1
ATOM 4304 N N . GLY A 1 545 ? -46.469 21.016 17.969 1 93.62 545 GLY A N 1
ATOM 4305 C CA . GLY A 1 545 ? -47.844 20.938 17.484 1 93.62 545 GLY A CA 1
ATOM 4306 C C . GLY A 1 545 ? -47.969 20.734 15.992 1 93.62 545 GLY A C 1
ATOM 4307 O O . GLY A 1 545 ? -48.781 19.938 15.523 1 93.62 545 GLY A O 1
ATOM 4308 N N . ALA A 1 546 ? -47.188 21.422 15.258 1 95.69 546 ALA A N 1
ATOM 4309 C CA . ALA A 1 546 ? -47.188 21.297 13.805 1 95.69 546 ALA A CA 1
ATOM 4310 C C . ALA A 1 546 ? -46.719 19.906 13.375 1 95.69 546 ALA A C 1
ATOM 4312 O O . ALA A 1 546 ? -47.25 19.328 12.422 1 95.69 546 ALA A O 1
ATOM 4313 N N . LEU A 1 547 ? -45.656 19.344 14.023 1 95.69 547 LEU A N 1
ATOM 4314 C CA . LEU A 1 547 ? -45.125 18.031 13.688 1 95.69 547 LEU A CA 1
ATOM 4315 C C . LEU A 1 547 ? -46.156 16.938 14.031 1 95.69 547 LEU A C 1
ATOM 4317 O O . LEU A 1 547 ? -46.25 15.93 13.32 1 95.69 547 LEU A O 1
ATOM 4321 N N . THR A 1 548 ? -46.906 17.125 15.07 1 93.56 548 THR A N 1
ATOM 4322 C CA . THR A 1 548 ? -47.938 16.156 15.438 1 93.56 548 THR A CA 1
ATOM 4323 C C . THR A 1 548 ? -49.031 16.094 14.375 1 93.56 548 THR A C 1
ATOM 4325 O O . THR A 1 548 ? -49.5 15.016 14.008 1 93.56 548 THR A O 1
ATOM 4328 N N . GLU A 1 549 ? -49.375 17.234 13.82 1 92.56 549 GLU A N 1
ATOM 4329 C CA . GLU A 1 549 ? -50.406 17.266 12.766 1 92.56 549 GLU A CA 1
ATOM 4330 C C . GLU A 1 549 ? -49.844 16.688 11.461 1 92.56 549 GLU A C 1
ATOM 4332 O O . GLU A 1 549 ? -50.594 16.078 10.695 1 92.56 549 GLU A O 1
ATOM 4337 N N . ALA A 1 550 ? -48.656 16.938 11.188 1 92.44 550 ALA A N 1
ATOM 4338 C CA . ALA A 1 550 ? -48.062 16.359 9.992 1 92.44 550 ALA A CA 1
ATOM 4339 C C . ALA A 1 550 ? -48 14.844 10.078 1 92.44 550 ALA A C 1
ATOM 4341 O O . ALA A 1 550 ? -48.219 14.148 9.078 1 92.44 550 ALA A O 1
ATOM 4342 N N . CYS A 1 551 ? -47.688 14.258 11.289 1 91.81 551 CYS A N 1
ATOM 4343 C CA . CYS A 1 551 ? -47.688 12.812 11.484 1 91.81 551 CYS A CA 1
ATOM 4344 C C . CYS A 1 551 ? -49.062 12.227 11.273 1 91.81 551 CYS A C 1
ATOM 4346 O O . CYS A 1 551 ? -49.219 11.164 10.68 1 91.81 551 CYS A O 1
ATOM 4348 N N . THR A 1 552 ? -50.031 12.945 11.68 1 89.5 552 THR A N 1
ATOM 4349 C CA . THR A 1 552 ? -51.406 12.477 11.531 1 89.5 552 THR A CA 1
ATOM 4350 C C . THR A 1 552 ? -51.875 12.578 10.078 1 89.5 552 THR A C 1
ATOM 4352 O O . THR A 1 552 ? -52.625 11.734 9.594 1 89.5 552 THR A O 1
ATOM 4355 N N . TRP A 1 553 ? -51.438 13.594 9.367 1 89.44 553 TRP A N 1
ATOM 4356 C CA . TRP A 1 553 ? -51.781 13.766 7.953 1 89.44 553 TRP A CA 1
ATOM 4357 C C . TRP A 1 553 ? -51.281 12.578 7.133 1 89.44 553 TRP A C 1
ATOM 4359 O O . TRP A 1 553 ? -51.938 12.133 6.203 1 89.44 553 TRP A O 1
ATOM 4369 N N . VAL A 1 554 ? -50.125 12.008 7.438 1 87.88 554 VAL A N 1
ATOM 4370 C CA . VAL A 1 554 ? -49.531 10.922 6.672 1 87.88 554 VAL A CA 1
ATOM 4371 C C . VAL A 1 554 ? -50.406 9.672 6.773 1 87.88 554 VAL A C 1
ATOM 4373 O O . VAL A 1 554 ? -50.562 8.938 5.793 1 87.88 554 VAL A O 1
ATOM 4376 N N . VAL A 1 555 ? -50.938 9.484 7.914 1 83.31 555 VAL A N 1
ATOM 4377 C CA . VAL A 1 555 ? -51.688 8.266 8.133 1 83.31 555 VAL A CA 1
ATOM 4378 C C . VAL A 1 555 ? -53.125 8.453 7.633 1 83.31 555 VAL A C 1
ATOM 4380 O O . VAL A 1 555 ? -53.719 7.535 7.051 1 83.31 555 VAL A O 1
ATOM 4383 N N . THR A 1 556 ? -53.719 9.68 7.652 1 79.62 556 THR A N 1
ATOM 4384 C CA . THR A 1 556 ? -55.156 9.859 7.449 1 79.62 556 THR A CA 1
ATOM 4385 C C . THR A 1 556 ? -55.438 10.586 6.133 1 79.62 556 THR A C 1
ATOM 4387 O O . THR A 1 556 ? -56.594 10.859 5.797 1 79.62 556 THR A O 1
ATOM 4390 N N . SER A 1 557 ? -54.5 10.883 5.41 1 76.12 557 SER A N 1
ATOM 4391 C CA . SER A 1 557 ? -54.688 11.734 4.238 1 76.12 557 SER A CA 1
ATOM 4392 C C . SER A 1 557 ? -55.688 11.133 3.279 1 76.12 557 SER A C 1
ATOM 4394 O O . SER A 1 557 ? -56.438 11.867 2.611 1 76.12 557 SER A O 1
ATOM 4396 N N . ASP A 1 558 ? -55.812 9.812 3.307 1 73.69 558 ASP A N 1
ATOM 4397 C CA . ASP A 1 558 ? -56.719 9.211 2.332 1 73.69 558 ASP A CA 1
ATOM 4398 C C . ASP A 1 558 ? -58.125 9.047 2.912 1 73.69 558 ASP A C 1
ATOM 4400 O O . ASP A 1 558 ? -59.125 9.078 2.176 1 73.69 558 ASP A O 1
ATOM 4404 N N . LYS A 1 559 ? -58.312 9 4.242 1 71.44 559 LYS A N 1
ATOM 4405 C CA . LYS A 1 559 ? -59.594 8.688 4.848 1 71.44 559 LYS A CA 1
ATOM 4406 C C . LYS A 1 559 ? -60.312 9.961 5.273 1 71.44 559 LYS A C 1
ATOM 4408 O O . LYS A 1 559 ? -61.531 10.117 5 1 71.44 559 LYS A O 1
ATOM 4413 N N . LYS A 1 560 ? -59.688 10.875 6.043 1 68.88 560 LYS A N 1
ATOM 4414 C CA . LYS A 1 560 ? -60.312 12.055 6.645 1 68.88 560 LYS A CA 1
ATOM 4415 C C . LYS A 1 560 ? -59.688 13.344 6.102 1 68.88 560 LYS A C 1
ATOM 4417 O O . LYS A 1 560 ? -59.094 14.117 6.852 1 68.88 560 LYS A O 1
ATOM 4422 N N . ARG A 1 561 ? -59.969 13.609 4.844 1 69.38 561 ARG A N 1
ATOM 4423 C CA . ARG A 1 561 ? -59.25 14.664 4.133 1 69.38 561 ARG A CA 1
ATOM 4424 C C . ARG A 1 561 ? -59.625 16.047 4.68 1 69.38 561 ARG A C 1
ATOM 4426 O O . ARG A 1 561 ? -58.75 16.859 4.957 1 69.38 561 ARG A O 1
ATOM 4433 N N . TYR A 1 562 ? -60.906 16.312 4.863 1 70.88 562 TYR A N 1
ATOM 4434 C CA . TYR A 1 562 ? -61.344 17.672 5.156 1 70.88 562 TYR A CA 1
ATOM 4435 C C . TYR A 1 562 ? -60.938 18.078 6.574 1 70.88 562 TYR A C 1
ATOM 4437 O O . TYR A 1 562 ? -60.438 19.172 6.797 1 70.88 562 TYR A O 1
ATOM 4445 N N . ALA A 1 563 ? -61.125 17.188 7.547 1 70.38 563 ALA A N 1
ATOM 4446 C CA . ALA A 1 563 ? -60.781 17.5 8.93 1 70.38 563 ALA A CA 1
ATOM 4447 C C . ALA A 1 563 ? -59.281 17.688 9.078 1 70.38 563 ALA A C 1
ATOM 4449 O O . ALA A 1 563 ? -58.812 18.609 9.75 1 70.38 563 ALA A O 1
ATOM 4450 N N . GLN A 1 564 ? -58.625 16.969 8.312 1 78.88 564 GLN A N 1
ATOM 4451 C CA . GLN A 1 564 ? -57.156 17 8.469 1 78.88 564 GLN A CA 1
ATOM 4452 C C . GLN A 1 564 ? -56.562 18.203 7.746 1 78.88 564 GLN A C 1
ATOM 4454 O O . GLN A 1 564 ? -55.594 18.797 8.211 1 78.88 564 GLN A O 1
ATOM 4459 N N . ALA A 1 565 ? -57.156 18.609 6.68 1 81.88 565 ALA A N 1
ATOM 4460 C CA . ALA A 1 565 ? -56.688 19.781 5.965 1 81.88 565 ALA A CA 1
ATOM 4461 C C . ALA A 1 565 ? -56.844 21.047 6.809 1 81.88 565 ALA A C 1
ATOM 4463 O O . ALA A 1 565 ? -56 21.922 6.809 1 81.88 565 ALA A O 1
ATOM 4464 N N . ARG A 1 566 ? -57.938 21.078 7.633 1 85.12 566 ARG A N 1
ATOM 4465 C CA . ARG A 1 566 ? -58.156 22.219 8.5 1 85.12 566 ARG A CA 1
ATOM 4466 C C . ARG A 1 566 ? -57.188 22.25 9.664 1 85.12 566 ARG A C 1
ATOM 4468 O O . ARG A 1 566 ? -56.688 23.312 10.047 1 85.12 566 ARG A O 1
ATOM 4475 N N . ASP A 1 567 ? -56.938 21.125 10.203 1 87.94 567 ASP A N 1
ATOM 4476 C CA . ASP A 1 567 ? -56.031 21.062 11.336 1 87.94 567 ASP A CA 1
ATOM 4477 C C . ASP A 1 567 ? -54.594 21.438 10.922 1 87.94 567 ASP A C 1
ATOM 4479 O O . ASP A 1 567 ? -53.906 22.125 11.648 1 87.94 567 ASP A O 1
ATOM 4483 N N . VAL A 1 568 ? -54.219 20.984 9.75 1 92.44 568 VAL A N 1
ATOM 4484 C CA . VAL A 1 568 ? -52.875 21.312 9.258 1 92.44 568 VAL A CA 1
ATOM 4485 C C . VAL A 1 568 ? -52.781 22.797 8.938 1 92.44 568 VAL A C 1
ATOM 4487 O O . VAL A 1 568 ? -51.781 23.438 9.211 1 92.44 568 VAL A O 1
ATOM 4490 N N . ALA A 1 569 ? -53.812 23.375 8.391 1 91.5 569 ALA A N 1
ATOM 4491 C CA . ALA A 1 569 ? -53.844 24.797 8.07 1 91.5 569 ALA A CA 1
ATOM 4492 C C . ALA A 1 569 ? -53.781 25.641 9.344 1 91.5 569 ALA A C 1
ATOM 4494 O O . ALA A 1 569 ? -53.094 26.672 9.391 1 91.5 569 ALA A O 1
ATOM 4495 N N . SER A 1 570 ? -54.5 25.203 10.414 1 91.62 570 SER A N 1
ATOM 4496 C CA . SER A 1 570 ? -54.469 25.922 11.68 1 91.62 570 SER A CA 1
ATOM 4497 C C . SER A 1 570 ? -53.094 25.828 12.344 1 91.62 570 SER A C 1
ATOM 4499 O O . SER A 1 570 ? -52.625 26.812 12.922 1 91.62 570 SER A O 1
ATOM 4501 N N . ALA A 1 571 ? -52.562 24.672 12.266 1 93.75 571 ALA A N 1
ATOM 4502 C CA . ALA A 1 571 ? -51.25 24.5 12.844 1 93.75 571 ALA A CA 1
ATOM 4503 C C . ALA A 1 571 ? -50.219 25.328 12.094 1 93.75 571 ALA A C 1
ATOM 4505 O O . ALA A 1 571 ? -49.281 25.859 12.695 1 93.75 571 ALA A O 1
ATOM 4506 N N . THR A 1 572 ? -50.344 25.438 10.75 1 95.06 572 THR A N 1
ATOM 4507 C CA . THR A 1 572 ? -49.438 26.234 9.93 1 95.06 572 THR A CA 1
ATOM 4508 C C . THR A 1 572 ? -49.531 27.719 10.297 1 95.06 572 THR A C 1
ATOM 4510 O O . THR A 1 572 ? -48.531 28.422 10.383 1 95.06 572 THR A O 1
ATOM 4513 N N . ALA A 1 573 ? -50.719 28.203 10.57 1 94 573 ALA A N 1
ATOM 4514 C CA . ALA A 1 573 ? -50.938 29.594 10.938 1 94 573 ALA A CA 1
ATOM 4515 C C . ALA A 1 573 ? -50.344 29.891 12.32 1 94 573 ALA A C 1
ATOM 4517 O O . ALA A 1 573 ? -49.75 30.938 12.531 1 94 573 ALA A O 1
ATOM 4518 N N . ARG A 1 574 ? -50.531 28.953 13.219 1 93.94 574 ARG A N 1
ATOM 4519 C CA . ARG A 1 574 ? -49.969 29.125 14.555 1 93.94 574 ARG A CA 1
ATOM 4520 C C . ARG A 1 574 ? -48.438 29.172 14.516 1 93.94 574 ARG A C 1
ATOM 4522 O O . ARG A 1 574 ? -47.812 29.938 15.234 1 93.94 574 ARG A O 1
ATOM 4529 N N . LEU A 1 575 ? -47.875 28.297 13.711 1 96.56 575 LEU A N 1
ATOM 4530 C CA . LEU A 1 575 ? -46.438 28.25 13.594 1 96.56 575 LEU A CA 1
ATOM 4531 C C . LEU A 1 575 ? -45.906 29.531 12.953 1 96.56 575 LEU A C 1
ATOM 4533 O O . LEU A 1 575 ? -44.844 30.031 13.344 1 96.56 575 LEU A O 1
ATOM 4537 N N . ARG A 1 576 ? -46.562 30.094 11.953 1 95.81 576 ARG A N 1
ATOM 4538 C CA . ARG A 1 576 ? -46.125 31.328 11.305 1 95.81 576 ARG A CA 1
ATOM 4539 C C . ARG A 1 576 ? -46.125 32.5 12.289 1 95.81 576 ARG A C 1
ATOM 4541 O O . ARG A 1 576 ? -45.219 33.312 12.273 1 95.81 576 ARG A O 1
ATOM 4548 N N . VAL A 1 577 ? -47.094 32.531 13.219 1 94.56 577 VAL A N 1
ATOM 4549 C CA . VAL A 1 577 ? -47.188 33.594 14.219 1 94.56 577 VAL A CA 1
ATOM 4550 C C . VAL A 1 577 ? -46.094 33.406 15.258 1 94.56 577 VAL A C 1
ATOM 4552 O O . VAL A 1 577 ? -45.406 34.375 15.641 1 94.56 577 VAL A O 1
ATOM 4555 N N . ALA A 1 578 ? -45.938 32.188 15.641 1 94.94 578 ALA A N 1
ATOM 4556 C CA . ALA A 1 578 ? -44.906 31.922 16.641 1 94.94 578 ALA A CA 1
ATOM 4557 C C . ALA A 1 578 ? -43.531 32.25 16.078 1 94.94 578 ALA A C 1
ATOM 4559 O O . ALA A 1 578 ? -42.656 32.719 16.812 1 94.94 578 ALA A O 1
ATOM 4560 N N . LEU A 1 579 ? -43.25 31.953 14.82 1 95.69 579 LEU A N 1
ATOM 4561 C CA . LEU A 1 579 ? -41.969 32.219 14.195 1 95.69 579 LEU A CA 1
ATOM 4562 C C . LEU A 1 579 ? -41.719 33.75 14.086 1 95.69 579 LEU A C 1
ATOM 4564 O O . LEU A 1 579 ? -40.625 34.219 14.359 1 95.69 579 LEU A O 1
ATOM 4568 N N . ALA A 1 580 ? -42.719 34.5 13.727 1 93.62 580 ALA A N 1
ATOM 4569 C CA . ALA A 1 580 ? -42.594 35.969 13.625 1 93.62 580 ALA A CA 1
ATOM 4570 C C . ALA A 1 580 ? -42.344 36.594 14.992 1 93.62 580 ALA A C 1
ATOM 4572 O O . ALA A 1 580 ? -41.531 37.531 15.109 1 93.62 580 ALA A O 1
ATOM 4573 N N . GLU A 1 581 ? -42.938 36.031 16.031 1 92.5 581 GLU A N 1
ATOM 4574 C CA . GLU A 1 581 ? -42.719 36.531 17.391 1 92.5 581 GLU A CA 1
ATOM 4575 C C . GLU A 1 581 ? -41.281 36.219 17.859 1 92.5 581 GLU A C 1
ATOM 4577 O O . GLU A 1 581 ? -40.656 37.031 18.531 1 92.5 581 GLU A O 1
ATOM 4582 N N . PHE A 1 582 ? -40.875 35.125 17.516 1 92.75 582 PHE A N 1
ATOM 4583 C CA . PHE A 1 582 ? -39.531 34.781 17.922 1 92.75 582 PHE A CA 1
ATOM 4584 C C . PHE A 1 582 ? -38.5 35.625 17.203 1 92.75 582 PHE A C 1
ATOM 4586 O O . PHE A 1 582 ? -37.469 36.031 17.781 1 92.75 582 PHE A O 1
ATOM 4593 N N . GLN A 1 583 ? -38.625 35.875 15.938 1 90.19 583 GLN A N 1
ATOM 4594 C CA . GLN A 1 583 ? -37.688 36.688 15.164 1 90.19 583 GLN A CA 1
ATOM 4595 C C . GLN A 1 583 ? -37.594 38.094 15.719 1 90.19 583 GLN A C 1
ATOM 4597 O O . GLN A 1 583 ? -36.531 38.719 15.656 1 90.19 583 GLN A O 1
ATOM 4602 N N . GLU A 1 584 ? -38.656 38.531 16.391 1 84.81 584 GLU A N 1
ATOM 4603 C CA . GLU A 1 584 ? -38.688 39.875 16.984 1 84.81 584 GLU A CA 1
ATOM 4604 C C . GLU A 1 584 ? -38.062 39.844 18.375 1 84.81 584 GLU A C 1
ATOM 4606 O O . GLU A 1 584 ? -37.344 40.781 18.75 1 84.81 584 GLU A O 1
ATOM 4611 N N . HIS A 1 585 ? -38.219 38.75 19.094 1 83.56 585 HIS A N 1
ATOM 4612 C CA . HIS A 1 585 ? -37.75 38.688 20.469 1 83.56 585 HIS A CA 1
ATOM 4613 C C . HIS A 1 585 ? -36.406 38.031 20.594 1 83.56 585 HIS A C 1
ATOM 4615 O O . HIS A 1 585 ? -35.875 37.906 21.703 1 83.56 585 HIS A O 1
ATOM 4621 N N . ARG A 1 586 ? -35.875 37.75 19.547 1 84 586 ARG A N 1
ATOM 4622 C CA . ARG A 1 586 ? -34.625 37.031 19.609 1 84 586 ARG A CA 1
ATOM 4623 C C . ARG A 1 586 ? -33.5 37.938 20.172 1 84 586 ARG A C 1
ATOM 4625 O O . ARG A 1 586 ? -32.5 37.406 20.688 1 84 586 ARG A O 1
ATOM 4632 N N . GLY A 1 587 ? -33.656 39.188 20.141 1 79.25 587 GLY A N 1
ATOM 4633 C CA . GLY A 1 587 ? -32.625 40.125 20.609 1 79.25 587 GLY A CA 1
ATOM 4634 C C . GLY A 1 587 ? -32.469 40.125 22.109 1 79.25 587 GLY A C 1
ATOM 4635 O O . GLY A 1 587 ? -31.516 40.719 22.625 1 79.25 587 GLY A O 1
ATOM 4636 N N . VAL A 1 588 ? -33.25 39.312 22.844 1 80.19 588 VAL A N 1
ATOM 4637 C CA . VAL A 1 588 ? -33.125 39.25 24.312 1 80.19 588 VAL A CA 1
ATOM 4638 C C . VAL A 1 588 ? -31.797 38.656 24.703 1 80.19 588 VAL A C 1
ATOM 4640 O O . VAL A 1 588 ? -31.25 38.969 25.75 1 80.19 588 VAL A O 1
ATOM 4643 N N . VAL A 1 589 ? -31.25 37.875 23.844 1 81.5 589 VAL A N 1
ATOM 4644 C CA . VAL A 1 589 ? -30 37.188 24.156 1 81.5 589 VAL A CA 1
ATOM 4645 C C . VAL A 1 589 ? -28.844 38.188 24.141 1 81.5 589 VAL A C 1
ATOM 4647 O O . VAL A 1 589 ? -27.828 37.938 24.781 1 81.5 589 VAL A O 1
ATOM 4650 N N . THR A 1 590 ? -28.938 39.281 23.453 1 80 590 THR A N 1
ATOM 4651 C CA . THR A 1 590 ? -27.844 40.25 23.328 1 80 590 THR A CA 1
ATOM 4652 C C . THR A 1 590 ? -27.938 41.312 24.422 1 80 590 THR A C 1
ATOM 4654 O O . THR A 1 590 ? -27.031 42.125 24.578 1 80 590 THR A O 1
ATOM 4657 N N . ARG A 1 591 ? -28.922 41.25 25.344 1 75.88 591 ARG A N 1
ATOM 4658 C CA . ARG A 1 591 ? -29.156 42.281 26.344 1 75.88 591 ARG A CA 1
ATOM 4659 C C . ARG A 1 591 ? -28 42.375 27.328 1 75.88 591 ARG A C 1
ATOM 4661 O O . ARG A 1 591 ? -27.531 43.469 27.672 1 75.88 591 ARG A O 1
ATOM 4668 N N . PRO A 1 592 ? -27.531 41.156 27.688 1 75 592 PRO A N 1
ATOM 4669 C CA . PRO A 1 592 ? -26.438 41.25 28.656 1 75 592 PRO A CA 1
ATOM 4670 C C . PRO A 1 592 ? -25.172 41.906 28.062 1 75 592 PRO A C 1
ATOM 4672 O O . PRO A 1 592 ? -24.312 42.375 28.797 1 75 592 PRO A O 1
ATOM 4675 N N . TYR A 1 593 ? -25.094 41.969 26.781 1 73.38 593 TYR A N 1
ATOM 4676 C CA . TYR A 1 593 ? -23.875 42.469 26.141 1 73.38 593 TYR A CA 1
ATOM 4677 C C . TYR A 1 593 ? -24.062 43.906 25.656 1 73.38 593 TYR A C 1
ATOM 4679 O O . TYR A 1 593 ? -23.141 44.531 25.141 1 73.38 593 TYR A O 1
ATOM 4687 N N . ARG A 1 594 ? -25.125 44.531 25.875 1 69.56 594 ARG A N 1
ATOM 4688 C CA . ARG A 1 594 ? -25.422 45.875 25.406 1 69.56 594 ARG A CA 1
ATOM 4689 C C . ARG A 1 594 ? -24.547 46.906 26.094 1 69.56 594 ARG A C 1
ATOM 4691 O O . ARG A 1 594 ? -24.203 47.938 25.516 1 69.56 594 ARG A O 1
ATOM 4698 N N . HIS A 1 595 ? -24.172 46.469 27.281 1 64.5 595 HIS A N 1
ATOM 4699 C CA . HIS A 1 595 ? -23.359 47.438 28.031 1 64.5 595 HIS A CA 1
ATOM 4700 C C . HIS A 1 595 ? -21.969 47.562 27.422 1 64.5 595 HIS A C 1
ATOM 4702 O O . HIS A 1 595 ? -21.297 48.562 27.609 1 64.5 595 HIS A O 1
ATOM 4708 N N . LEU A 1 596 ? -21.547 46.5 26.672 1 66.5 596 LEU A N 1
ATOM 4709 C CA . LEU A 1 596 ? -20.203 46.5 26.094 1 66.5 596 LEU A CA 1
ATOM 4710 C C . LEU A 1 596 ? -20.094 47.531 24.969 1 66.5 596 LEU A C 1
ATOM 4712 O O . LEU A 1 596 ? -19 48 24.656 1 66.5 596 LEU A O 1
ATOM 4716 N N . PHE A 1 597 ? -21.234 47.906 24.438 1 62.69 597 PHE A N 1
ATOM 4717 C CA . PHE A 1 597 ? -21.203 48.812 23.281 1 62.69 597 PHE A CA 1
ATOM 4718 C C . PHE A 1 597 ? -21.547 50.219 23.703 1 62.69 597 PHE A C 1
ATOM 4720 O O . PHE A 1 597 ? -21.562 51.156 22.875 1 62.69 597 PHE A O 1
ATOM 4727 N N . ASP A 1 598 ? -21.969 50.375 24.984 1 56.69 598 ASP A N 1
ATOM 4728 C CA . ASP A 1 598 ? -22.234 51.719 25.484 1 56.69 598 ASP A CA 1
ATOM 4729 C C . ASP A 1 598 ? -20.938 52.469 25.781 1 56.69 598 ASP A C 1
ATOM 4731 O O . ASP A 1 598 ? -20.062 51.969 26.5 1 56.69 598 ASP A O 1
ATOM 4735 N N . PRO A 1 599 ? -20.469 53.375 24.891 1 55.72 599 PRO A N 1
ATOM 4736 C CA . PRO A 1 599 ? -19.234 54.125 25.094 1 55.72 599 PRO A CA 1
ATOM 4737 C C . PRO A 1 599 ? -19.062 54.594 26.547 1 55.72 599 PRO A C 1
ATOM 4739 O O . PRO A 1 599 ? -17.953 54.938 26.969 1 55.72 599 PRO A O 1
ATOM 4742 N N . SER A 1 600 ? -20.156 54.844 27.266 1 51.22 600 SER A N 1
ATOM 4743 C CA . SER A 1 600 ? -20.031 55.375 28.609 1 51.22 600 SER A CA 1
ATOM 4744 C C . SER A 1 600 ? -19.5 54.344 29.594 1 51.22 600 SER A C 1
ATOM 4746 O O . SER A 1 600 ? -19.156 54.656 30.719 1 51.22 600 SER A O 1
ATOM 4748 N N . HIS A 1 601 ? -19.812 53.125 29.297 1 50.72 601 HIS A N 1
ATOM 4749 C CA . HIS A 1 601 ? -19.406 52.125 30.281 1 50.72 601 HIS A CA 1
ATOM 4750 C C . HIS A 1 601 ? -17.938 51.75 30.109 1 50.72 601 HIS A C 1
ATOM 4752 O O . HIS A 1 601 ? -17.438 51.688 28.984 1 50.72 601 HIS A O 1
ATOM 4758 N N . LYS A 1 602 ? -17.203 52.031 31.109 1 49.44 602 LYS A N 1
ATOM 4759 C CA . LYS A 1 602 ? -15.773 51.719 31.188 1 49.44 602 LYS A CA 1
ATOM 4760 C C . LYS A 1 602 ? -15.484 50.344 30.578 1 49.44 602 LYS A C 1
ATOM 4762 O O . LYS A 1 602 ? -16.188 49.375 30.859 1 49.44 602 LYS A O 1
ATOM 4767 N N . ARG A 1 603 ? -14.883 50.281 29.469 1 52.28 603 ARG A N 1
ATOM 4768 C CA . ARG A 1 603 ? -14.383 49.125 28.766 1 52.28 603 ARG A CA 1
ATOM 4769 C C . ARG A 1 603 ? -13.797 48.094 29.75 1 52.28 603 ARG A C 1
ATOM 4771 O O . ARG A 1 603 ? -12.758 48.344 30.359 1 52.28 603 ARG A O 1
ATOM 4778 N N . ASP A 1 604 ? -14.477 47.438 30.578 1 45.88 604 ASP A N 1
ATOM 4779 C CA . ASP A 1 604 ? -13.859 46.438 31.422 1 45.88 604 ASP A CA 1
ATOM 4780 C C . ASP A 1 604 ? -12.969 45.5 30.594 1 45.88 604 ASP A C 1
ATOM 4782 O O . ASP A 1 604 ? -13.43 44.875 29.641 1 45.88 604 ASP A O 1
ATOM 4786 N N . ALA A 1 605 ? -11.68 45.688 30.609 1 47.66 605 ALA A N 1
ATOM 4787 C CA . ALA A 1 605 ? -10.578 44.969 29.984 1 47.66 605 ALA A CA 1
ATOM 4788 C C . ALA A 1 605 ? -10.828 43.438 30.031 1 47.66 605 ALA A C 1
ATOM 4790 O O . ALA A 1 605 ? -10.43 42.719 29.125 1 47.66 605 ALA A O 1
ATOM 4791 N N . HIS A 1 606 ? -11.43 43 31.141 1 47.03 606 HIS A N 1
ATOM 4792 C CA . HIS A 1 606 ? -11.57 41.562 31.312 1 47.03 606 HIS A CA 1
ATOM 4793 C C . HIS A 1 606 ? -12.609 41 30.359 1 47.03 606 HIS A C 1
ATOM 4795 O O . HIS A 1 606 ? -12.508 39.812 29.953 1 47.03 606 HIS A O 1
ATOM 4801 N N . LEU A 1 607 ? -13.594 41.719 30.172 1 49.88 607 LEU A N 1
ATOM 4802 C CA . LEU A 1 607 ? -14.656 41.219 29.297 1 49.88 607 LEU A CA 1
ATOM 4803 C C . LEU A 1 607 ? -14.195 41.156 27.844 1 49.88 607 LEU A C 1
ATOM 4805 O O . LEU A 1 607 ? -14.711 40.375 27.062 1 49.88 607 LEU A O 1
ATOM 4809 N N . SER A 1 608 ? -13.258 42.125 27.547 1 48.72 608 SER A N 1
ATOM 4810 C CA . SER A 1 608 ? -12.758 42.125 26.172 1 48.72 608 SER A CA 1
ATOM 4811 C C . SER A 1 608 ? -11.984 40.844 25.875 1 48.72 608 SER A C 1
ATOM 4813 O O . SER A 1 608 ? -11.945 40.406 24.734 1 48.72 608 SER A O 1
ATOM 4815 N N . GLN A 1 609 ? -11.445 40.312 26.953 1 51.22 609 GLN A N 1
ATOM 4816 C CA . GLN A 1 609 ? -10.609 39.125 26.688 1 51.22 609 GLN A CA 1
ATOM 4817 C C . GLN A 1 609 ? -11.438 37.844 26.672 1 51.22 609 GLN A C 1
ATOM 4819 O O . GLN A 1 609 ? -10.945 36.781 26.281 1 51.22 609 GLN A O 1
ATOM 4824 N N . SER A 1 610 ? -12.75 37.969 27.125 1 55.72 610 SER A N 1
ATOM 4825 C CA . SER A 1 610 ? -13.492 36.719 27.25 1 55.72 610 SER A CA 1
ATOM 4826 C C . SER A 1 610 ? -14.078 36.312 25.906 1 55.72 610 SER A C 1
ATOM 4828 O O . SER A 1 610 ? -14.406 37.156 25.062 1 55.72 610 SER A O 1
ATOM 4830 N N . GLN A 1 611 ? -13.859 35.125 25.328 1 61.69 611 GLN A N 1
ATOM 4831 C CA . GLN A 1 611 ? -14.211 34.531 24.047 1 61.69 611 GLN A CA 1
ATOM 4832 C C . GLN A 1 611 ? -15.727 34.469 23.859 1 61.69 611 GLN A C 1
ATOM 4834 O O . GLN A 1 611 ? -16.219 34.344 22.734 1 61.69 611 GLN A O 1
ATOM 4839 N N . HIS A 1 612 ? -16.594 35.188 24.641 1 70.62 612 HIS A N 1
ATOM 4840 C CA . HIS A 1 612 ? -18.047 35.25 24.594 1 70.62 612 HIS A CA 1
ATOM 4841 C C . HIS A 1 612 ? -18.641 34.094 23.828 1 70.62 612 HIS A C 1
ATOM 4843 O O . HIS A 1 612 ? -19.469 34.25 22.953 1 70.62 612 HIS A O 1
ATOM 4849 N N . MET A 1 613 ? -18.328 32.875 24.172 1 77.44 613 MET A N 1
ATOM 4850 C CA . MET A 1 613 ? -18.797 31.641 23.516 1 77.44 613 MET A CA 1
ATOM 4851 C C . MET A 1 613 ? -20.297 31.453 23.719 1 77.44 613 MET A C 1
ATOM 4853 O O . MET A 1 613 ? -20.969 30.891 22.844 1 77.44 613 MET A O 1
ATOM 4857 N N . GLY A 1 614 ? -20.781 31.938 24.828 1 78.19 614 GLY A N 1
ATOM 4858 C CA . GLY A 1 614 ? -22.203 31.812 25.094 1 78.19 614 GLY A CA 1
ATOM 4859 C C . GLY A 1 614 ? -23.062 32.531 24.094 1 78.19 614 GLY A C 1
ATOM 4860 O O . GLY A 1 614 ? -24.109 32.031 23.672 1 78.19 614 GLY A O 1
ATOM 4861 N N . LEU A 1 615 ? -22.594 33.688 23.734 1 82.69 615 LEU A N 1
ATOM 4862 C CA . LEU A 1 615 ? -23.344 34.469 22.734 1 82.69 615 LEU A CA 1
ATOM 4863 C C . LEU A 1 615 ? -23.344 33.719 21.391 1 82.69 615 LEU A C 1
ATOM 4865 O O . LEU A 1 615 ? -24.359 33.688 20.719 1 82.69 615 LEU A O 1
ATOM 4869 N N . PHE A 1 616 ? -22.219 33.188 21.016 1 85 616 PHE A N 1
ATOM 4870 C CA . PHE A 1 616 ? -22.125 32.469 19.75 1 85 616 PHE A CA 1
ATOM 4871 C C . PHE A 1 616 ? -23.016 31.234 19.75 1 85 616 PHE A C 1
ATOM 4873 O O . PHE A 1 616 ? -23.656 30.922 18.75 1 85 616 PHE A O 1
ATOM 4880 N N . TYR A 1 617 ? -23.141 30.547 20.844 1 87.31 617 TYR A N 1
ATOM 4881 C CA . TYR A 1 617 ? -23.984 29.359 20.938 1 87.31 617 TYR A CA 1
ATOM 4882 C C . TYR A 1 617 ? -25.453 29.734 20.812 1 87.31 617 TYR A C 1
ATOM 4884 O O . TYR A 1 617 ? -26.234 29.016 20.172 1 87.31 617 TYR A O 1
ATOM 4892 N N . CYS A 1 618 ? -25.781 30.812 21.375 1 88.62 618 CYS A N 1
ATOM 4893 C CA . CYS A 1 618 ? -27.172 31.25 21.297 1 88.62 618 CYS A CA 1
ATOM 4894 C C . CYS A 1 618 ? -27.547 31.688 19.875 1 88.62 618 CYS A C 1
ATOM 4896 O O . CYS A 1 618 ? -28.656 31.422 19.406 1 88.62 618 CYS A O 1
ATOM 4898 N N . LEU A 1 619 ? -26.609 32.344 19.25 1 88.75 619 LEU A N 1
ATOM 4899 C CA . LEU A 1 619 ? -26.859 32.75 17.875 1 88.75 619 LEU A CA 1
ATOM 4900 C C . LEU A 1 619 ? -26.953 31.547 16.953 1 88.75 619 LEU A C 1
ATOM 4902 O O . LEU A 1 619 ? -27.766 31.516 16.031 1 88.75 619 LEU A O 1
ATOM 4906 N N . VAL A 1 620 ? -26.188 30.578 17.25 1 90.81 620 VAL A N 1
ATOM 4907 C CA . VAL A 1 620 ? -26.234 29.344 16.484 1 90.81 620 VAL A CA 1
ATOM 4908 C C . VAL A 1 620 ? -27.562 28.641 16.703 1 90.81 620 VAL A C 1
ATOM 4910 O O . VAL A 1 620 ? -28.188 28.172 15.75 1 90.81 620 VAL A O 1
ATOM 4913 N N . ALA A 1 621 ? -28.047 28.516 17.891 1 90.38 621 ALA A N 1
ATOM 4914 C CA . ALA A 1 621 ? -29.328 27.906 18.203 1 90.38 621 ALA A CA 1
ATOM 4915 C C . ALA A 1 621 ? -30.469 28.672 17.531 1 90.38 621 ALA A C 1
ATOM 4917 O O . ALA A 1 621 ? -31.406 28.062 17.016 1 90.38 621 ALA A O 1
ATOM 4918 N N . SER A 1 622 ? -30.391 30.016 17.562 1 91.06 622 SER A N 1
ATOM 4919 C CA . SER A 1 622 ? -31.438 30.828 16.953 1 91.06 622 SER A CA 1
ATOM 4920 C C . SER A 1 622 ? -31.484 30.625 15.438 1 91.06 622 SER A C 1
ATOM 4922 O O . SER A 1 622 ? -32.562 30.562 14.852 1 91.06 622 SER A O 1
ATOM 4924 N N . TYR A 1 623 ? -30.312 30.453 14.852 1 91.38 623 TYR A N 1
ATOM 4925 C CA . TYR A 1 623 ? -30.281 30.219 13.414 1 91.38 623 TYR A CA 1
ATOM 4926 C C . TYR A 1 623 ? -30.938 28.875 13.07 1 91.38 623 TYR A C 1
ATOM 4928 O O . TYR A 1 623 ? -31.75 28.797 12.148 1 91.38 623 TYR A O 1
ATOM 4936 N N . HIS A 1 624 ? -30.594 27.891 13.781 1 91.19 624 HIS A N 1
ATOM 4937 C CA . HIS A 1 624 ? -31.125 26.562 13.469 1 91.19 624 HIS A CA 1
ATOM 4938 C C . HIS A 1 624 ? -3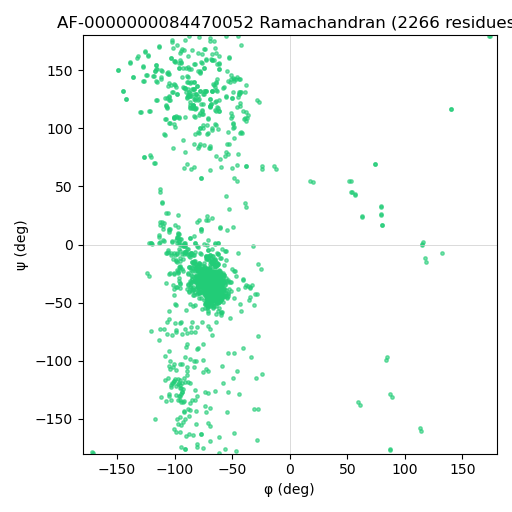2.625 26.484 13.773 1 91.19 624 HIS A C 1
ATOM 4940 O O . HIS A 1 624 ? -33.344 25.781 13.078 1 91.19 624 HIS A O 1
ATOM 4946 N N . LEU A 1 625 ? -33.031 27.141 14.758 1 91.5 625 LEU A N 1
ATOM 4947 C CA . LEU A 1 625 ? -34.469 27.172 15.078 1 91.5 625 LEU A CA 1
ATOM 4948 C C . LEU A 1 625 ? -35.25 27.859 13.961 1 91.5 625 LEU A C 1
ATOM 4950 O O . LEU A 1 625 ? -36.312 27.391 13.578 1 91.5 625 LEU A O 1
ATOM 4954 N N . ILE A 1 626 ? -34.719 28.922 13.461 1 91.88 626 ILE A N 1
ATOM 4955 C CA . ILE A 1 626 ? -35.406 29.656 12.406 1 91.88 626 ILE A CA 1
ATOM 4956 C C . ILE A 1 626 ? -35.406 28.844 11.117 1 91.88 626 ILE A C 1
ATOM 4958 O O . ILE A 1 626 ? -36.469 28.703 10.469 1 91.88 626 ILE A O 1
ATOM 4962 N N . GLU A 1 627 ? -34.25 28.312 10.82 1 90.31 627 GLU A N 1
ATOM 4963 C CA . GLU A 1 627 ? -34.156 27.547 9.578 1 90.31 627 GLU A CA 1
ATOM 4964 C C . GLU A 1 627 ? -35 26.281 9.625 1 90.31 627 GLU A C 1
ATOM 4966 O O . GLU A 1 627 ? -35.594 25.891 8.617 1 90.31 627 GLU A O 1
ATOM 4971 N N . PHE A 1 628 ? -35.031 25.641 10.727 1 92.19 628 PHE A N 1
ATOM 4972 C CA . PHE A 1 628 ? -35.875 24.469 10.875 1 92.19 628 PHE A CA 1
ATOM 4973 C C . PHE A 1 628 ? -37.344 24.828 10.766 1 92.19 628 PHE A C 1
ATOM 4975 O O . PHE A 1 628 ? -38.125 24.109 10.117 1 92.19 628 PHE A O 1
ATOM 4982 N N . SER A 1 629 ? -37.75 25.891 11.391 1 94.25 629 SER A N 1
ATOM 4983 C CA . SER A 1 629 ? -39.156 26.328 11.336 1 94.25 629 SER A CA 1
ATOM 4984 C C . SER A 1 629 ? -39.531 26.719 9.914 1 94.25 629 SER A C 1
ATOM 4986 O O . SER A 1 629 ? -40.656 26.391 9.469 1 94.25 629 SER A O 1
ATOM 4988 N N . ASP A 1 630 ? -38.656 27.328 9.234 1 92.56 630 ASP A N 1
ATOM 4989 C CA . ASP A 1 630 ? -38.938 27.703 7.855 1 92.56 630 ASP A CA 1
ATOM 4990 C C . ASP A 1 630 ? -39.062 26.469 6.965 1 92.56 630 ASP A C 1
ATOM 4992 O O . ASP A 1 630 ? -39.938 26.438 6.082 1 92.56 630 ASP A O 1
ATOM 4996 N N . SER A 1 631 ? -38.188 25.578 7.16 1 92.69 631 SER A N 1
ATOM 4997 C CA . SER A 1 631 ? -38.281 24.359 6.355 1 92.69 631 SER A CA 1
ATOM 4998 C C . SER A 1 631 ? -39.531 23.578 6.668 1 92.69 631 SER A C 1
ATOM 5000 O O . SER A 1 631 ? -40.125 22.969 5.777 1 92.69 631 SER A O 1
ATOM 5002 N N . LEU A 1 632 ? -39.875 23.5 7.91 1 95.12 632 LEU A N 1
ATOM 5003 C CA . LEU A 1 632 ? -41.094 22.797 8.281 1 95.12 632 LEU A CA 1
ATOM 5004 C C . LEU A 1 632 ? -42.312 23.516 7.711 1 95.12 632 LEU A C 1
ATOM 5006 O O . LEU A 1 632 ? -43.312 22.875 7.312 1 95.12 632 LEU A O 1
ATOM 5010 N N . LEU A 1 633 ? -42.344 24.875 7.664 1 95.44 633 LEU A N 1
ATOM 5011 C CA . LEU A 1 633 ? -43.438 25.641 7.074 1 95.44 633 LEU A CA 1
ATOM 5012 C C . LEU A 1 633 ? -43.562 25.328 5.586 1 95.44 633 LEU A C 1
ATOM 5014 O O . LEU A 1 633 ? -44.688 25.219 5.074 1 95.44 633 LEU A O 1
ATOM 5018 N N . LYS A 1 634 ? -42.469 25.188 4.945 1 94 634 LYS A N 1
ATOM 5019 C CA . LYS A 1 634 ? -42.5 24.828 3.531 1 94 634 LYS A CA 1
ATOM 5020 C C . LYS A 1 634 ? -43.125 23.453 3.336 1 94 634 LYS A C 1
ATOM 5022 O O . LYS A 1 634 ? -43.875 23.234 2.375 1 94 634 LYS A O 1
ATOM 5027 N N . LEU A 1 635 ? -42.812 22.531 4.23 1 94.62 635 LEU A N 1
ATOM 5028 C CA . LEU A 1 635 ? -43.406 21.203 4.148 1 94.62 635 LEU A CA 1
ATOM 5029 C C . LEU A 1 635 ? -44.906 21.25 4.395 1 94.62 635 LEU A C 1
ATOM 5031 O O . LEU A 1 635 ? -45.656 20.656 3.65 1 94.62 635 LEU A O 1
ATOM 5035 N N . LEU A 1 636 ? -45.344 21.984 5.387 1 94.44 636 LEU A N 1
ATOM 5036 C CA . LEU A 1 636 ? -46.781 22.078 5.715 1 94.44 636 LEU A CA 1
ATOM 5037 C C . LEU A 1 636 ? -47.531 22.797 4.609 1 94.44 636 LEU A C 1
ATOM 5039 O O . LEU A 1 636 ? -48.656 22.406 4.277 1 94.44 636 LEU A O 1
ATOM 5043 N N . ASP A 1 637 ? -46.938 23.797 4.043 1 93.25 637 ASP A N 1
ATOM 5044 C CA . ASP A 1 637 ? -47.562 24.484 2.92 1 93.25 637 ASP A CA 1
ATOM 5045 C C . ASP A 1 637 ? -47.719 23.531 1.729 1 93.25 637 ASP A C 1
ATOM 5047 O O . ASP A 1 637 ? -48.75 23.594 1.031 1 93.25 637 ASP A O 1
ATOM 5051 N N . MET A 1 638 ? -46.719 22.75 1.558 1 92.5 638 MET A N 1
ATOM 5052 C CA . MET A 1 638 ? -46.812 21.797 0.455 1 92.5 638 MET A CA 1
ATOM 5053 C C . MET A 1 638 ? -47.906 20.766 0.714 1 92.5 638 MET A C 1
ATOM 5055 O O . MET A 1 638 ? -48.562 20.312 -0.218 1 92.5 638 MET A O 1
ATOM 5059 N N . LEU A 1 639 ? -48.094 20.344 1.947 1 91 639 LEU A N 1
ATOM 5060 C CA . LEU A 1 639 ? -49.156 19.391 2.283 1 91 639 LEU A CA 1
ATOM 5061 C C . LEU A 1 639 ? -50.531 19.984 2.07 1 91 639 LEU A C 1
ATOM 5063 O O . LEU A 1 639 ? -51.406 19.328 1.528 1 91 639 LEU A O 1
ATOM 5067 N N . VAL A 1 640 ? -50.688 21.234 2.42 1 89.25 640 VAL A N 1
ATOM 5068 C CA . VAL A 1 640 ? -51.969 21.922 2.254 1 89.25 640 VAL A CA 1
ATOM 5069 C C . VAL A 1 640 ? -52.25 22.125 0.77 1 89.25 640 VAL A C 1
ATOM 5071 O O . VAL A 1 640 ? -53.375 21.938 0.318 1 89.25 640 VAL A O 1
ATOM 5074 N N . ASP A 1 641 ? -51.25 22.453 0.054 1 89.56 641 ASP A N 1
ATOM 5075 C CA . ASP A 1 641 ? -51.406 22.656 -1.382 1 89.56 641 ASP A CA 1
ATOM 5076 C C . ASP A 1 641 ? -51.75 21.359 -2.092 1 89.56 641 ASP A C 1
ATOM 5078 O O . ASP A 1 641 ? -52.562 21.344 -3.018 1 89.56 641 ASP A O 1
ATOM 5082 N N . THR A 1 642 ? -51.062 20.281 -1.713 1 89.19 642 THR A N 1
ATOM 5083 C CA . THR A 1 642 ? -51.344 18.984 -2.332 1 89.19 642 THR A CA 1
ATOM 5084 C C . THR A 1 642 ? -52.75 18.531 -2.014 1 89.19 642 THR A C 1
ATOM 5086 O O . THR A 1 642 ? -53.406 17.922 -2.857 1 89.19 642 THR A O 1
ATOM 5089 N N . ASP A 1 643 ? -53.219 18.812 -0.792 1 86.94 643 ASP A N 1
ATOM 5090 C CA . ASP A 1 643 ? -54.562 18.438 -0.418 1 86.94 643 ASP A CA 1
ATOM 5091 C C . ASP A 1 643 ? -55.594 19.234 -1.215 1 86.94 643 ASP A C 1
ATOM 5093 O O . ASP A 1 643 ? -56.688 18.734 -1.527 1 86.94 643 ASP A O 1
ATOM 5097 N N . ALA A 1 644 ? -55.25 20.438 -1.553 1 85.19 644 ALA A N 1
ATOM 5098 C CA . ALA A 1 644 ? -56.156 21.281 -2.322 1 85.19 644 ALA A CA 1
ATOM 5099 C C . ALA A 1 644 ? -56.156 20.891 -3.797 1 85.19 644 ALA A C 1
ATOM 5101 O O . ALA A 1 644 ? -57.188 20.953 -4.461 1 85.19 644 ALA A O 1
ATOM 5102 N N . ARG A 1 645 ? -55.031 20.391 -4.281 1 86.94 645 ARG A N 1
ATOM 5103 C CA . ARG A 1 645 ? -54.906 20.047 -5.699 1 86.94 645 ARG A CA 1
ATOM 5104 C C . ARG A 1 645 ? -55.5 18.672 -5.988 1 86.94 645 ARG A C 1
ATOM 5106 O O . ARG A 1 645 ? -56.094 18.453 -7.047 1 86.94 645 ARG A O 1
ATOM 5113 N N . ARG A 1 646 ? -55.188 17.812 -5.016 1 87.06 646 ARG A N 1
ATOM 5114 C CA . ARG A 1 646 ? -55.562 16.422 -5.258 1 87.06 646 ARG A CA 1
ATOM 5115 C C . ARG A 1 646 ? -56.75 16.016 -4.355 1 87.06 646 ARG A C 1
ATOM 5117 O O . ARG A 1 646 ? -56.531 15.43 -3.289 1 87.06 646 ARG A O 1
ATOM 5124 N N . GLN A 1 647 ? -57.938 16.078 -4.758 1 81.88 647 GLN A N 1
ATOM 5125 C CA . GLN A 1 647 ? -59.094 15.859 -3.896 1 81.88 647 GLN A CA 1
ATOM 5126 C C . GLN A 1 647 ? -59.719 14.492 -4.152 1 81.88 647 GLN A C 1
ATOM 5128 O O . GLN A 1 647 ? -60.344 13.906 -3.258 1 81.88 647 GLN A O 1
ATOM 5133 N N . ARG A 1 648 ? -59.531 13.945 -5.344 1 82.94 648 ARG A N 1
ATOM 5134 C CA . ARG A 1 648 ? -60.219 12.688 -5.676 1 82.94 648 ARG A CA 1
ATOM 5135 C C . ARG A 1 648 ? -59.188 11.586 -5.945 1 82.94 648 ARG A C 1
ATOM 5137 O O . ARG A 1 648 ? -58.062 11.859 -6.375 1 82.94 648 ARG A O 1
ATOM 5144 N N . ARG A 1 649 ? -59.562 10.367 -5.535 1 86.31 649 ARG A N 1
ATOM 5145 C CA . ARG A 1 649 ? -58.719 9.195 -5.785 1 86.31 649 ARG A CA 1
ATOM 5146 C C . ARG A 1 649 ? -58.75 8.805 -7.258 1 86.31 649 ARG A C 1
ATOM 5148 O O . ARG A 1 649 ? -59.781 8.906 -7.914 1 86.31 649 ARG A O 1
ATOM 5155 N N . ARG A 1 650 ? -57.594 8.578 -7.844 1 84.94 650 ARG A N 1
ATOM 5156 C CA . ARG A 1 650 ? -57.469 8.156 -9.234 1 84.94 650 ARG A CA 1
ATOM 5157 C C . ARG A 1 650 ? -56.406 7.078 -9.383 1 84.94 650 ARG A C 1
ATOM 5159 O O . ARG A 1 650 ? -55.625 6.848 -8.461 1 84.94 650 ARG A O 1
ATOM 5166 N N . LEU A 1 651 ? -56.562 6.293 -10.492 1 86.38 651 LEU A N 1
ATOM 5167 C CA . LEU A 1 651 ? -55.531 5.305 -10.836 1 86.38 651 LEU A CA 1
ATOM 5168 C C . LEU A 1 651 ? -54.406 5.949 -11.625 1 86.38 651 LEU A C 1
ATOM 5170 O O . LEU A 1 651 ? -54.656 6.555 -12.672 1 86.38 651 LEU A O 1
ATOM 5174 N N . TRP A 1 652 ? -53.312 5.887 -11.031 1 86.75 652 TRP A N 1
ATOM 5175 C CA . TRP A 1 652 ? -52.156 6.488 -11.656 1 86.75 652 TRP A CA 1
ATOM 5176 C C . TRP A 1 652 ? -51.312 5.434 -12.391 1 86.75 652 TRP A C 1
ATOM 5178 O O . TRP A 1 652 ? -51.062 4.355 -11.852 1 86.75 652 TRP A O 1
ATOM 5188 N N . PHE A 1 653 ? -50.906 5.582 -13.656 1 82.31 653 PHE A N 1
ATOM 5189 C CA . PHE A 1 653 ? -50.125 4.648 -14.469 1 82.31 653 PHE A CA 1
ATOM 5190 C C . PHE A 1 653 ? -48.688 5.137 -14.633 1 82.31 653 PHE A C 1
ATOM 5192 O O . PHE A 1 653 ? -48.438 6.344 -14.617 1 82.31 653 PHE A O 1
ATOM 5199 N N . PRO A 1 654 ? -47.75 4.086 -14.742 1 80.69 654 PRO A N 1
ATOM 5200 C CA . PRO A 1 654 ? -46.344 4.453 -14.906 1 80.69 654 PRO A CA 1
ATOM 5201 C C . PRO A 1 654 ? -46.031 4.965 -16.312 1 80.69 654 PRO A C 1
ATOM 5203 O O . PRO A 1 654 ? -46.781 4.684 -17.25 1 80.69 654 PRO A O 1
ATOM 5206 N N . ASN A 1 655 ? -44.969 5.875 -16.375 1 77.56 655 ASN A N 1
ATOM 5207 C CA . ASN A 1 655 ? -44.406 6.246 -17.672 1 77.56 655 ASN A CA 1
ATOM 5208 C C . ASN A 1 655 ? -43.531 5.129 -18.234 1 77.56 655 ASN A C 1
ATOM 5210 O O . ASN A 1 655 ? -42.562 4.719 -17.609 1 77.56 655 ASN A O 1
ATOM 5214 N N . LEU A 1 656 ? -43.875 4.48 -19.266 1 72.56 656 LEU A N 1
ATOM 5215 C CA . LEU A 1 656 ? -43.219 3.314 -19.859 1 72.56 656 LEU A CA 1
ATOM 5216 C C . LEU A 1 656 ? -41.781 3.607 -20.188 1 72.56 656 LEU A C 1
ATOM 5218 O O . LEU A 1 656 ? -40.906 2.738 -20.031 1 72.56 656 LEU A O 1
ATOM 5222 N N . VAL A 1 657 ? -41.469 4.75 -20.578 1 70.38 657 VAL A N 1
ATOM 5223 C CA . VAL A 1 657 ? -40.094 5.094 -20.938 1 70.38 657 VAL A CA 1
ATOM 5224 C C . VAL A 1 657 ? -39.188 5.07 -19.688 1 70.38 657 VAL A C 1
ATOM 5226 O O . VAL A 1 657 ? -38.094 4.555 -19.719 1 70.38 657 VAL A O 1
ATOM 5229 N N . LYS A 1 658 ? -39.719 5.488 -18.641 1 77.19 658 LYS A N 1
ATOM 5230 C CA . LYS A 1 658 ? -38.938 5.535 -17.406 1 77.19 658 LYS A CA 1
ATOM 5231 C C . LYS A 1 658 ? -38.781 4.148 -16.781 1 77.19 658 LYS A C 1
ATOM 5233 O O . LYS A 1 658 ? -37.781 3.859 -16.125 1 77.19 658 LYS A O 1
ATOM 5238 N N . LEU A 1 659 ? -39.75 3.383 -17.094 1 75.19 659 LEU A N 1
ATOM 5239 C CA . LEU A 1 659 ? -39.688 2.008 -16.609 1 75.19 659 LEU A CA 1
ATOM 5240 C C . LEU A 1 659 ? -38.5 1.263 -17.25 1 75.19 659 LEU A C 1
ATOM 5242 O O . LEU A 1 659 ? -37.781 0.551 -16.578 1 75.19 659 LEU A O 1
ATOM 5246 N N . PHE A 1 660 ? -38.281 1.502 -18.547 1 72.81 660 PHE A N 1
ATOM 5247 C CA . PHE A 1 660 ? -37.219 0.811 -19.234 1 72.81 660 PHE A CA 1
ATOM 5248 C C . PHE A 1 660 ? -35.844 1.361 -18.812 1 72.81 660 PHE A C 1
ATOM 5250 O O . PHE A 1 660 ? -34.875 0.611 -18.688 1 72.81 660 PHE A O 1
ATOM 5257 N N . LYS A 1 661 ? -35.844 2.57 -18.547 1 73.56 661 LYS A N 1
ATOM 5258 C CA . LYS A 1 661 ? -34.594 3.166 -18.094 1 73.56 661 LYS A CA 1
ATOM 5259 C C . LYS A 1 661 ? -34.25 2.68 -16.688 1 73.56 661 LYS A C 1
ATOM 5261 O O . LYS A 1 661 ? -33.062 2.449 -16.391 1 73.56 661 LYS A O 1
ATOM 5266 N N . GLN A 1 662 ? -35.219 2.434 -15.938 1 74.44 662 GLN A N 1
ATOM 5267 C CA . GLN A 1 662 ? -35 1.955 -14.578 1 74.44 662 GLN A CA 1
ATOM 5268 C C . GLN A 1 662 ? -34.469 0.528 -14.578 1 74.44 662 GLN A C 1
ATOM 5270 O O . GLN A 1 662 ? -33.594 0.19 -13.773 1 74.44 662 GLN A O 1
ATOM 5275 N N . PHE A 1 663 ? -34.969 -0.157 -15.484 1 68.5 663 PHE A N 1
ATOM 5276 C CA . PHE A 1 663 ? -34.5 -1.536 -15.57 1 68.5 663 PHE A CA 1
ATOM 5277 C C . PHE A 1 663 ? -33 -1.585 -15.914 1 68.5 663 PHE A C 1
ATOM 5279 O O . PHE A 1 663 ? -32.281 -2.443 -15.414 1 68.5 663 PHE A O 1
ATOM 5286 N N . ARG A 1 664 ? -32.562 -0.556 -16.578 1 64.5 664 ARG A N 1
ATOM 5287 C CA . ARG A 1 664 ? -31.172 -0.514 -17 1 64.5 664 ARG A CA 1
ATOM 5288 C C . ARG A 1 664 ? -30.281 0.049 -15.914 1 64.5 664 ARG A C 1
ATOM 5290 O O . ARG A 1 664 ? -29.172 -0.458 -15.68 1 64.5 664 ARG A O 1
ATOM 5297 N N . THR A 1 665 ? -30.734 0.997 -15.195 1 63.22 665 THR A N 1
ATOM 5298 C CA . THR A 1 665 ? -29.891 1.713 -14.242 1 63.22 665 THR A CA 1
ATOM 5299 C C . THR A 1 665 ? -29.828 0.972 -12.906 1 63.22 665 THR A C 1
ATOM 5301 O O . THR A 1 665 ? -28.875 1.122 -12.148 1 63.22 665 THR A O 1
ATOM 5304 N N . SER A 1 666 ? -30.828 0.277 -12.664 1 58.62 666 SER A N 1
ATOM 5305 C CA . SER A 1 666 ? -30.875 -0.42 -11.383 1 58.62 666 SER A CA 1
ATOM 5306 C C . SER A 1 666 ? -29.719 -1.414 -11.25 1 58.62 666 SER A C 1
ATOM 5308 O O . SER A 1 666 ? -29.188 -1.616 -10.164 1 58.62 666 SER A O 1
ATOM 5310 N N . VAL A 1 667 ? -29.344 -1.842 -12.344 1 52.72 667 VAL A N 1
ATOM 5311 C CA . VAL A 1 667 ? -28.25 -2.816 -12.297 1 52.72 667 VAL A CA 1
ATOM 5312 C C . VAL A 1 667 ? -26.922 -2.096 -12.141 1 52.72 667 VAL A C 1
ATOM 5314 O O . VAL A 1 667 ? -26.047 -2.562 -11.414 1 52.72 667 VAL A O 1
ATOM 5317 N N . LYS A 1 668 ? -26.719 -0.836 -12.734 1 51.28 668 LYS A N 1
ATOM 5318 C CA . LYS A 1 668 ? -25.438 -0.12 -12.742 1 51.28 668 LYS A CA 1
ATOM 5319 C C . LYS A 1 668 ? -25.219 0.628 -11.43 1 51.28 668 LYS A C 1
ATOM 5321 O O . LYS A 1 668 ? -24.094 0.709 -10.938 1 51.28 668 LYS A O 1
ATOM 5326 N N . SER A 1 669 ? -26.203 1.43 -11.047 1 48.41 669 SER A N 1
ATOM 5327 C CA . SER A 1 669 ? -26.062 2.424 -9.984 1 48.41 669 SER A CA 1
ATOM 5328 C C . SER A 1 669 ? -25.641 1.775 -8.672 1 48.41 669 SER A C 1
ATOM 5330 O O . SER A 1 669 ? -24.922 2.379 -7.879 1 48.41 669 SER A O 1
ATOM 5332 N N . ASP A 1 670 ? -26.188 0.618 -8.461 1 44.5 670 ASP A N 1
ATOM 5333 C CA . ASP A 1 670 ? -25.891 0.109 -7.121 1 44.5 670 ASP A CA 1
ATOM 5334 C C . ASP A 1 670 ? -24.438 -0.344 -7.012 1 44.5 670 ASP A C 1
ATOM 5336 O O . ASP A 1 670 ? -24.016 -0.842 -5.965 1 44.5 670 ASP A O 1
ATOM 5340 N N . VAL A 1 671 ? -23.812 -0.383 -8.141 1 39.66 671 VAL A N 1
ATOM 5341 C CA . VAL A 1 671 ? -22.391 -0.697 -8.203 1 39.66 671 VAL A CA 1
ATOM 5342 C C . VAL A 1 671 ? -21.594 0.366 -7.445 1 39.66 671 VAL A C 1
ATOM 5344 O O . VAL A 1 671 ? -20.562 0.065 -6.84 1 39.66 671 VAL A O 1
ATOM 5347 N N . SER A 1 672 ? -22 1.523 -7.539 1 38.56 672 SER A N 1
ATOM 5348 C CA . SER A 1 672 ? -21.25 2.611 -6.918 1 38.56 672 SER A CA 1
ATOM 5349 C C . SER A 1 672 ? -21.188 2.451 -5.402 1 38.56 672 SER A C 1
ATOM 5351 O O . SER A 1 672 ? -20.547 3.244 -4.711 1 38.56 672 SER A O 1
ATOM 5353 N N . ASP A 1 673 ? -22.062 1.629 -4.906 1 37.91 673 ASP A N 1
ATOM 5354 C CA . ASP A 1 673 ? -22.094 1.54 -3.449 1 37.91 673 ASP A CA 1
ATOM 5355 C C . ASP A 1 673 ? -20.844 0.879 -2.9 1 37.91 673 ASP A C 1
ATOM 5357 O O . ASP A 1 673 ? -20.031 0.345 -3.662 1 37.91 673 ASP A O 1
ATOM 5361 N N . GLY A 1 674 ? -20.859 0.21 -1.562 1 36.03 674 GLY A N 1
ATOM 5362 C CA . GLY A 1 674 ? -19.891 -0.057 -0.509 1 36.03 674 GLY A CA 1
ATOM 5363 C C . GLY A 1 674 ? -18.844 -1.08 -0.906 1 36.03 674 GLY A C 1
ATOM 5364 O O . GLY A 1 674 ? -17.875 -1.308 -0.171 1 36.03 674 GLY A O 1
ATOM 5365 N N . ARG A 1 675 ? -19.281 -2.346 -1.532 1 35.16 675 ARG A N 1
ATOM 5366 C CA . ARG A 1 675 ? -18.359 -3.469 -1.375 1 35.16 675 ARG A CA 1
ATOM 5367 C C . ARG A 1 675 ? -17.109 -3.277 -2.223 1 35.16 675 ARG A C 1
ATOM 5369 O O . ARG A 1 675 ? -16.031 -3.746 -1.857 1 35.16 675 ARG A O 1
ATOM 5376 N N . GLU A 1 676 ? -17.328 -3.139 -3.562 1 37.12 676 GLU A N 1
ATOM 5377 C CA . GLU A 1 676 ? -16.125 -3.326 -4.359 1 37.12 676 GLU A CA 1
ATOM 5378 C C . GLU A 1 676 ? -15.156 -2.152 -4.188 1 37.12 676 GLU A C 1
ATOM 5380 O O . GLU A 1 676 ? -15.047 -1.3 -5.07 1 37.12 676 GLU A O 1
ATOM 5385 N N . GLU A 1 677 ? -15.156 -1.401 -3.27 1 35.66 677 GLU A N 1
ATOM 5386 C CA . GLU A 1 677 ? -14.016 -0.495 -3.385 1 35.66 677 GLU A CA 1
ATOM 5387 C C . GLU A 1 677 ? -12.727 -1.26 -3.674 1 35.66 677 GLU A C 1
ATOM 5389 O O . GLU A 1 677 ? -12.156 -1.888 -2.779 1 35.66 677 GLU A O 1
ATOM 5394 N N . THR A 1 678 ? -12.648 -2.043 -4.727 1 33.97 678 THR A N 1
ATOM 5395 C CA . THR A 1 678 ? -11.453 -2.674 -5.27 1 33.97 678 THR A CA 1
ATOM 5396 C C . THR A 1 678 ? -10.211 -1.844 -4.953 1 33.97 678 THR A C 1
ATOM 5398 O O . THR A 1 678 ? -10.258 -0.612 -4.988 1 33.97 678 THR A O 1
ATOM 5401 N N . GLN A 1 679 ? -9.344 -2.326 -4.406 1 37.34 679 GLN A N 1
ATOM 5402 C CA . GLN A 1 679 ? -7.98 -1.819 -4.391 1 37.34 679 GLN A CA 1
ATOM 5403 C C . GLN A 1 679 ? -7.656 -1.076 -5.684 1 37.34 679 GLN A C 1
ATOM 5405 O O . GLN A 1 679 ? -6.785 -0.201 -5.703 1 37.34 679 GLN A O 1
ATOM 5410 N N . GLU A 1 680 ? -8.062 -1.604 -6.836 1 35.12 680 GLU A N 1
ATOM 5411 C CA . GLU A 1 680 ? -7.695 -1.019 -8.117 1 35.12 680 GLU A CA 1
ATOM 5412 C C . GLU A 1 680 ? -8.312 0.366 -8.297 1 35.12 680 GLU A C 1
ATOM 5414 O O . GLU A 1 680 ? -7.797 1.191 -9.047 1 35.12 680 GLU A O 1
ATOM 5419 N N . ALA A 1 681 ? -9.602 0.533 -8.008 1 36.31 681 ALA A N 1
ATOM 5420 C CA . ALA A 1 681 ? -10.234 1.846 -8.102 1 36.31 681 ALA A CA 1
ATOM 5421 C C . ALA A 1 681 ? -9.609 2.83 -7.117 1 36.31 681 ALA A C 1
ATOM 5423 O O . ALA A 1 681 ? -10.281 3.746 -6.637 1 36.31 681 ALA A O 1
ATOM 5424 N N . ASP A 1 682 ? -8.828 2.492 -6.324 1 36.12 682 ASP A N 1
ATOM 5425 C CA . ASP A 1 682 ? -8.078 3.561 -5.672 1 36.12 682 ASP A CA 1
ATOM 5426 C C . ASP A 1 682 ? -7.957 4.781 -6.578 1 36.12 682 ASP A C 1
ATOM 5428 O O . ASP A 1 682 ? -7.141 5.672 -6.328 1 36.12 682 ASP A O 1
ATOM 5432 N N . SER A 1 683 ? -8.195 4.602 -7.809 1 32.94 683 SER A N 1
ATOM 5433 C CA . SER A 1 683 ? -8.203 5.871 -8.531 1 32.94 683 SER A CA 1
ATOM 5434 C C . SER A 1 683 ? -9.188 6.855 -7.906 1 32.94 683 SER A C 1
ATOM 5436 O O . SER A 1 683 ? -10.344 6.508 -7.648 1 32.94 683 SER A O 1
ATOM 5438 N N . PHE A 1 684 ? -8.891 7.465 -6.934 1 34.28 684 PHE A N 1
ATOM 5439 C CA . PHE A 1 684 ? -9.625 8.688 -6.641 1 34.28 684 PHE A CA 1
ATOM 5440 C C . PHE A 1 684 ? -10.445 9.133 -7.848 1 34.28 684 PHE A C 1
ATOM 5442 O O . PHE A 1 684 ? -9.891 9.648 -8.82 1 34.28 684 PHE A O 1
ATOM 5449 N N . ASN A 1 685 ? -11.367 8.477 -8.211 1 34 685 ASN A N 1
ATOM 5450 C CA . ASN A 1 685 ? -12.305 8.711 -9.305 1 34 685 ASN A CA 1
ATOM 5451 C C . ASN A 1 685 ? -12.617 10.195 -9.461 1 34 685 ASN A C 1
ATOM 5453 O O . ASN A 1 685 ? -13.258 10.602 -10.438 1 34 685 ASN A O 1
ATOM 5457 N N . HIS A 1 686 ? -12.68 10.875 -8.422 1 35.88 686 HIS A N 1
ATOM 5458 C CA . HIS A 1 686 ? -13.102 12.227 -8.758 1 35.88 686 HIS A CA 1
ATOM 5459 C C . HIS A 1 686 ? -12.195 12.836 -9.82 1 35.88 686 HIS A C 1
ATOM 5461 O O . HIS A 1 686 ? -12.57 13.805 -10.484 1 35.88 686 HIS A O 1
ATOM 5467 N N . ALA A 1 687 ? -10.922 12.477 -9.844 1 35.97 687 ALA A N 1
ATOM 5468 C CA . ALA A 1 687 ? -10.008 13.133 -10.773 1 35.97 687 ALA A CA 1
ATOM 5469 C C . ALA A 1 687 ? -10.203 12.602 -12.195 1 35.97 687 ALA A C 1
ATOM 5471 O O . ALA A 1 687 ? -9.773 13.234 -13.164 1 35.97 687 ALA A O 1
ATOM 5472 N N . GLU A 1 688 ? -10.5 11.375 -12.445 1 34.44 688 GLU A N 1
ATOM 5473 C CA . GLU A 1 688 ? -10.594 10.93 -13.836 1 34.44 688 GLU A CA 1
ATOM 5474 C C . GLU A 1 688 ? -11.711 11.648 -14.57 1 34.44 688 GLU A C 1
ATOM 5476 O O . GLU A 1 688 ? -11.648 11.828 -15.789 1 34.44 688 GLU A O 1
ATOM 5481 N N . GLU A 1 689 ? -12.836 11.68 -14.039 1 34.03 689 GLU A N 1
ATOM 5482 C CA . GLU A 1 689 ? -13.844 12.297 -14.906 1 34.03 689 GLU A CA 1
ATOM 5483 C C . GLU A 1 689 ? -13.414 13.703 -15.336 1 34.03 689 GLU A C 1
ATOM 5485 O O . GLU A 1 689 ? -13.922 14.234 -16.328 1 34.03 689 GLU A O 1
ATOM 5490 N N . ASN A 1 690 ? -12.898 14.469 -14.547 1 33.22 690 ASN A N 1
ATOM 5491 C CA . ASN A 1 690 ? -12.664 15.812 -15.078 1 33.22 690 ASN A CA 1
ATOM 5492 C C . ASN A 1 690 ? -11.422 15.859 -15.961 1 33.22 690 ASN A C 1
ATOM 5494 O O . ASN A 1 690 ? -10.422 16.484 -15.594 1 33.22 690 ASN A O 1
ATOM 5498 N N . GLU A 1 691 ? -11.008 14.836 -16.453 1 34.34 691 GLU A N 1
ATOM 5499 C CA . GLU A 1 691 ? -9.938 14.922 -17.453 1 34.34 691 GLU A CA 1
ATOM 5500 C C . GLU A 1 691 ? -10.086 16.172 -18.312 1 34.34 691 GLU A C 1
ATOM 5502 O O . GLU A 1 691 ? -9.102 16.703 -18.828 1 34.34 691 GLU A O 1
ATOM 5507 N N . ASP A 1 692 ? -11.312 16.375 -18.781 1 32.84 692 ASP A N 1
ATOM 5508 C CA . ASP A 1 692 ? -11.375 17.312 -19.906 1 32.84 692 ASP A CA 1
ATOM 5509 C C . ASP A 1 692 ? -10.938 18.719 -19.484 1 32.84 692 ASP A C 1
ATOM 5511 O O . ASP A 1 692 ? -10.758 19.594 -20.328 1 32.84 692 ASP A O 1
ATOM 5515 N N . THR A 1 693 ? -11.438 19.219 -18.375 1 33.41 693 THR A N 1
ATOM 5516 C CA . THR A 1 693 ? -11.211 20.656 -18.344 1 33.41 693 THR A CA 1
ATOM 5517 C C . THR A 1 693 ? -9.812 20.969 -17.828 1 33.41 693 THR A C 1
ATOM 5519 O O . THR A 1 693 ? -9.539 20.812 -16.641 1 33.41 693 THR A O 1
ATOM 5522 N N . ASP A 1 694 ? -8.891 20.625 -18.547 1 37.72 694 ASP A N 1
ATOM 5523 C CA . ASP A 1 694 ? -7.473 20.953 -18.438 1 37.72 694 ASP A CA 1
ATOM 5524 C C . ASP A 1 694 ? -7.277 22.391 -17.984 1 37.72 694 ASP A C 1
ATOM 5526 O O . ASP A 1 694 ? -7 23.281 -18.797 1 37.72 694 ASP A O 1
ATOM 5530 N N . LEU A 1 695 ? -8.109 22.906 -17.219 1 37.5 695 LEU A N 1
ATOM 5531 C CA . LEU A 1 695 ? -7.727 24.266 -16.844 1 37.5 695 LEU A CA 1
ATOM 5532 C C . LEU A 1 695 ? -6.406 24.266 -16.078 1 37.5 695 LEU A C 1
ATOM 5534 O O . LEU A 1 695 ? -6.152 23.375 -15.266 1 37.5 695 LEU A O 1
ATOM 5538 N N . LEU A 1 696 ? -5.477 24.812 -16.516 1 38.66 696 LEU A N 1
ATOM 5539 C CA . LEU A 1 696 ? -4.145 25.172 -16.047 1 38.66 696 LEU A CA 1
ATOM 5540 C C . LEU A 1 696 ? -4.176 25.547 -14.57 1 38.66 696 LEU A C 1
ATOM 5542 O O . LEU A 1 696 ? -5.035 26.312 -14.133 1 38.66 696 LEU A O 1
ATOM 5546 N N . GLY A 1 697 ? -3.568 24.766 -13.547 1 55.16 697 GLY A N 1
ATOM 5547 C CA . GLY A 1 697 ? -3.451 24.953 -12.109 1 55.16 697 GLY A CA 1
ATOM 5548 C C . GLY A 1 697 ? -4.184 23.891 -11.305 1 55.16 697 GLY A C 1
ATOM 5549 O O . GLY A 1 697 ? -4.215 23.953 -10.078 1 55.16 697 GLY A O 1
ATOM 5550 N N . GLN A 1 698 ? -4.715 23.016 -12.07 1 68.38 698 GLN A N 1
ATOM 5551 C CA . GLN A 1 698 ? -5.48 22.031 -11.312 1 68.38 698 GLN A CA 1
ATOM 5552 C C . GLN A 1 698 ? -4.609 20.844 -10.898 1 68.38 698 GLN A C 1
ATOM 5554 O O . GLN A 1 698 ? -3.648 20.516 -11.594 1 68.38 698 GLN A O 1
ATOM 5559 N N . ALA A 1 699 ? -4.688 20.5 -9.648 1 78.56 699 ALA A N 1
ATOM 5560 C CA . ALA A 1 699 ? -3.947 19.391 -9.047 1 78.56 699 ALA A CA 1
ATOM 5561 C C . ALA A 1 699 ? -4.367 18.062 -9.656 1 78.56 699 ALA A C 1
ATOM 5563 O O . ALA A 1 699 ? -5.562 17.812 -9.844 1 78.56 699 ALA A O 1
ATOM 5564 N N . ARG A 1 700 ? -3.312 17.422 -10.375 1 78.06 700 ARG A N 1
ATOM 5565 C CA . ARG A 1 700 ? -3.596 16.094 -10.914 1 78.06 700 ARG A CA 1
ATOM 5566 C C . ARG A 1 700 ? -2.699 15.031 -10.281 1 78.06 700 ARG A C 1
ATOM 5568 O O . ARG A 1 700 ? -1.571 15.328 -9.875 1 78.06 700 ARG A O 1
ATOM 5575 N N . ARG A 1 701 ? -3.227 13.898 -10.195 1 81.56 701 ARG A N 1
ATOM 5576 C CA . ARG A 1 701 ? -2.475 12.766 -9.656 1 81.56 701 ARG A CA 1
ATOM 5577 C C . ARG A 1 701 ? -1.553 12.172 -10.719 1 81.56 701 ARG A C 1
ATOM 5579 O O . ARG A 1 701 ? -1.896 12.141 -11.898 1 81.56 701 ARG A O 1
ATOM 5586 N N . ARG A 1 702 ? -0.335 11.867 -10.367 1 81.94 702 ARG A N 1
ATOM 5587 C CA . ARG A 1 702 ? 0.635 11.195 -11.227 1 81.94 702 ARG A CA 1
ATOM 5588 C C . ARG A 1 702 ? 1.009 9.828 -10.656 1 81.94 702 ARG A C 1
ATOM 5590 O O . ARG A 1 702 ? 0.965 9.625 -9.438 1 81.94 702 ARG A O 1
ATOM 5597 N N . ASN A 1 703 ? 1.157 8.836 -11.555 1 78.12 703 ASN A N 1
ATOM 5598 C CA . ASN A 1 703 ? 1.643 7.531 -11.117 1 78.12 703 ASN A CA 1
ATOM 5599 C C . ASN A 1 703 ? 3.168 7.488 -11.055 1 78.12 703 ASN A C 1
ATOM 5601 O O . ASN A 1 703 ? 3.84 7.777 -12.047 1 78.12 703 ASN A O 1
ATOM 5605 N N . PRO A 1 704 ? 3.717 7.242 -9.93 1 85 704 PRO A N 1
ATOM 5606 C CA . PRO A 1 704 ? 5.172 7.266 -9.758 1 85 704 PRO A CA 1
ATOM 5607 C C . PRO A 1 704 ? 5.867 6.121 -10.492 1 85 704 PRO A C 1
ATOM 5609 O O . PRO A 1 704 ? 7.078 6.176 -10.727 1 85 704 PRO A O 1
ATOM 5612 N N . ASP A 1 705 ? 5.172 5.086 -10.93 1 81.12 705 ASP A N 1
ATOM 5613 C CA . ASP A 1 705 ? 5.816 3.92 -11.523 1 81.12 705 ASP A CA 1
ATOM 5614 C C . ASP A 1 705 ? 5.852 4.023 -13.047 1 81.12 705 ASP A C 1
ATOM 5616 O O . ASP A 1 705 ? 6.641 3.34 -13.703 1 81.12 705 ASP A O 1
ATOM 5620 N N . TYR A 1 706 ? 4.93 4.902 -13.609 1 81.44 706 TYR A N 1
ATOM 5621 C CA . TYR A 1 706 ? 4.879 4.969 -15.07 1 81.44 706 TYR A CA 1
ATOM 5622 C C . TYR A 1 706 ? 4.633 6.395 -15.539 1 81.44 706 TYR A C 1
ATOM 5624 O O . TYR A 1 706 ? 3.791 7.105 -14.984 1 81.44 706 TYR A O 1
ATOM 5632 N N . LYS A 1 707 ? 5.477 6.883 -16.375 1 78.19 707 LYS A N 1
ATOM 5633 C CA . LYS A 1 707 ? 5.199 8.102 -17.125 1 78.19 707 LYS A CA 1
ATOM 5634 C C . LYS A 1 707 ? 4.43 7.793 -18.406 1 78.19 707 LYS A C 1
ATOM 5636 O O . LYS A 1 707 ? 4.812 6.898 -19.172 1 78.19 707 LYS A O 1
ATOM 5641 N N . PRO A 1 708 ? 3.254 8.352 -18.547 1 74.12 708 PRO A N 1
ATOM 5642 C CA . PRO A 1 708 ? 2.459 8.047 -19.734 1 74.12 708 PRO A CA 1
ATOM 5643 C C . PRO A 1 708 ? 3.225 8.281 -21.031 1 74.12 708 PRO A C 1
ATOM 5645 O O . PRO A 1 708 ? 4.098 9.156 -21.094 1 74.12 708 PRO A O 1
ATOM 5648 N N . TYR A 1 709 ? 2.957 7.285 -22.016 1 70.25 709 TYR A N 1
ATOM 5649 C CA . TYR A 1 709 ? 3.625 7.363 -23.297 1 70.25 709 TYR A CA 1
ATOM 5650 C C . TYR A 1 709 ? 3.141 8.57 -24.094 1 70.25 709 TYR A C 1
ATOM 5652 O O . TYR A 1 709 ? 1.976 8.961 -23.984 1 70.25 709 TYR A O 1
ATOM 5660 N N . GLY A 1 710 ? 4.012 9.305 -24.625 1 64.12 710 GLY A N 1
ATOM 5661 C CA . GLY A 1 710 ? 3.652 10.445 -25.438 1 64.12 710 GLY A CA 1
ATOM 5662 C C . GLY A 1 710 ? 3.084 10.062 -26.797 1 64.12 710 GLY A C 1
ATOM 5663 O O . GLY A 1 710 ? 2.256 10.781 -27.344 1 64.12 710 GLY A O 1
ATOM 5664 N N . SER A 1 711 ? 3.451 8.859 -27.25 1 67.06 711 SER A N 1
ATOM 5665 C CA . SER A 1 711 ? 3.062 8.508 -28.609 1 67.06 711 SER A CA 1
ATOM 5666 C C . SER A 1 711 ? 1.722 7.781 -28.625 1 67.06 711 SER A C 1
ATOM 5668 O O . SER A 1 711 ? 1.342 7.133 -27.656 1 67.06 711 SER A O 1
ATOM 5670 N N . TRP A 1 712 ? 0.815 8.148 -29.531 1 63.66 712 TRP A N 1
ATOM 5671 C CA . TRP A 1 712 ? -0.533 7.609 -29.688 1 63.66 712 TRP A CA 1
ATOM 5672 C C . TRP A 1 712 ? -0.503 6.086 -29.812 1 63.66 712 TRP A C 1
ATOM 5674 O O . TRP A 1 712 ? -1.351 5.398 -29.234 1 63.66 712 TRP A O 1
ATOM 5684 N N . GLY A 1 713 ? 0.449 5.539 -30.578 1 62.16 713 GLY A N 1
ATOM 5685 C CA . GLY A 1 713 ? 0.516 4.098 -30.719 1 62.16 713 GLY A CA 1
ATOM 5686 C C . GLY A 1 713 ? 0.82 3.373 -29.422 1 62.16 713 GLY A C 1
ATOM 5687 O O . GLY A 1 713 ? 0.204 2.35 -29.125 1 62.16 713 GLY A O 1
ATOM 5688 N N . MET A 1 714 ? 1.637 3.977 -28.781 1 71.94 714 MET A N 1
ATOM 5689 C CA . MET A 1 714 ? 2.029 3.365 -27.516 1 71.94 714 MET A CA 1
ATOM 5690 C C . MET A 1 714 ? 0.949 3.561 -26.453 1 71.94 714 MET A C 1
ATOM 5692 O O . MET A 1 714 ? 0.837 2.766 -25.516 1 71.94 714 MET A O 1
ATOM 5696 N N . GLY A 1 715 ? 0.139 4.594 -26.703 1 70.94 715 GLY A N 1
ATOM 5697 C CA . GLY A 1 715 ? -0.993 4.797 -25.812 1 70.94 715 GLY A CA 1
ATOM 5698 C C . GLY A 1 715 ? -2.051 3.715 -25.938 1 70.94 715 GLY A C 1
ATOM 5699 O O . GLY A 1 715 ? -2.66 3.316 -24.938 1 70.94 715 GLY A O 1
ATOM 5700 N N . MET A 1 716 ? -2.193 3.18 -27.141 1 72.56 716 MET A N 1
ATOM 5701 C CA . MET A 1 716 ? -3.141 2.088 -27.359 1 72.56 716 MET A CA 1
ATOM 5702 C C . MET A 1 716 ? -2.656 0.81 -26.688 1 72.56 716 MET A C 1
ATOM 5704 O O . MET A 1 716 ? -3.461 0.027 -26.172 1 72.56 716 MET A O 1
ATOM 5708 N N . LEU A 1 717 ? -1.354 0.715 -26.766 1 71.19 717 LEU A N 1
ATOM 5709 C CA . LEU A 1 717 ? -0.789 -0.452 -26.094 1 71.19 717 LEU A CA 1
ATOM 5710 C C . LEU A 1 717 ? -1.008 -0.374 -24.594 1 71.19 717 LEU A C 1
ATOM 5712 O O . LEU A 1 717 ? -1.243 -1.395 -23.938 1 71.19 717 LEU A O 1
ATOM 5716 N N . SER A 1 718 ? -1 0.898 -24.219 1 76.56 718 SER A N 1
ATOM 5717 C CA . SER A 1 718 ? -1.225 1.079 -22.781 1 76.56 718 SER A CA 1
ATOM 5718 C C . SER A 1 718 ? -2.654 0.712 -22.406 1 76.56 718 SER A C 1
ATOM 5720 O O . SER A 1 718 ? -2.904 0.265 -21.281 1 76.56 718 SER A O 1
ATOM 5722 N N . ARG A 1 719 ? -3.525 0.853 -23.281 1 76.19 719 ARG A N 1
ATOM 5723 C CA . ARG A 1 719 ? -4.91 0.491 -23 1 76.19 719 ARG A CA 1
ATOM 5724 C C . ARG A 1 719 ? -5.094 -1.023 -23 1 76.19 719 ARG A C 1
ATOM 5726 O O . ARG A 1 719 ? -5.965 -1.552 -22.312 1 76.19 719 ARG A O 1
ATOM 5733 N N . LEU A 1 720 ? -4.215 -1.706 -23.734 1 76.31 720 LEU A N 1
ATOM 5734 C CA . LEU A 1 720 ? -4.258 -3.164 -23.734 1 76.31 720 LEU A CA 1
ATOM 5735 C C . LEU A 1 720 ? -3.781 -3.725 -22.406 1 76.31 720 LEU A C 1
ATOM 5737 O O . LEU A 1 720 ? -4.145 -4.84 -22.016 1 76.31 720 LEU A O 1
ATOM 5741 N N . ALA A 1 721 ? -2.992 -2.895 -21.859 1 74.06 721 ALA A N 1
ATOM 5742 C CA . ALA A 1 721 ? -2.494 -3.324 -20.562 1 74.06 721 ALA A CA 1
ATOM 5743 C C . ALA A 1 721 ? -3.611 -3.33 -19.516 1 74.06 721 ALA A C 1
ATOM 5745 O O . ALA A 1 721 ? -3.484 -3.955 -18.469 1 74.06 721 ALA A O 1
ATOM 5746 N N . THR A 1 722 ? -4.773 -2.791 -19.875 1 74.12 722 THR A N 1
ATOM 5747 C CA . THR A 1 722 ? -5.898 -2.783 -18.938 1 74.12 722 THR A CA 1
ATOM 5748 C C . THR A 1 722 ? -6.582 -4.148 -18.906 1 74.12 722 THR A C 1
ATOM 5750 O O . THR A 1 722 ? -7.273 -4.477 -17.938 1 74.12 722 THR A O 1
ATOM 5753 N N . VAL A 1 723 ? -6.305 -4.98 -19.906 1 73.81 723 VAL A N 1
ATOM 5754 C CA . VAL A 1 723 ? -6.953 -6.285 -20 1 73.81 723 VAL A CA 1
ATOM 5755 C C . VAL A 1 723 ? -6.418 -7.207 -18.922 1 73.81 723 VAL A C 1
ATOM 5757 O O . VAL A 1 723 ? -7.191 -7.781 -18.141 1 73.81 723 VAL A O 1
ATOM 5760 N N . PRO A 1 724 ? -5.102 -7.344 -18.859 1 73.31 724 PRO A N 1
ATOM 5761 C CA . PRO A 1 724 ? -4.641 -8.18 -17.75 1 73.31 724 PRO A CA 1
ATOM 5762 C C . PRO A 1 724 ? -5.035 -7.609 -16.391 1 73.31 724 PRO A C 1
ATOM 5764 O O . PRO A 1 724 ? -5.238 -8.367 -15.438 1 73.31 724 PRO A O 1
ATOM 5767 N N . ASP A 1 725 ? -5.273 -6.305 -16.359 1 70.88 725 ASP A N 1
ATOM 5768 C CA . ASP A 1 725 ? -5.684 -5.707 -15.094 1 70.88 725 ASP A CA 1
ATOM 5769 C C . ASP A 1 725 ? -7.102 -6.133 -14.719 1 70.88 725 ASP A C 1
ATOM 5771 O O . ASP A 1 725 ? -7.402 -6.348 -13.547 1 70.88 725 ASP A O 1
ATOM 5775 N N . ILE A 1 726 ? -7.848 -6.312 -15.695 1 70.56 726 ILE A N 1
ATOM 5776 C CA . ILE A 1 726 ? -9.219 -6.75 -15.453 1 70.56 726 ILE A CA 1
ATOM 5777 C C . ILE A 1 726 ? -9.227 -8.227 -15.078 1 70.56 726 ILE A C 1
ATOM 5779 O O . ILE A 1 726 ? -9.969 -8.641 -14.18 1 70.56 726 ILE A O 1
ATOM 5783 N N . LEU A 1 727 ? -8.312 -8.961 -15.68 1 73 727 LEU A N 1
ATOM 5784 C CA . LEU A 1 727 ? -8.273 -10.398 -15.445 1 73 727 LEU A CA 1
ATOM 5785 C C . LEU A 1 727 ? -7.688 -10.703 -14.07 1 73 727 LEU A C 1
ATOM 5787 O O . LEU A 1 727 ? -8.078 -11.68 -13.43 1 73 727 LEU A O 1
ATOM 5791 N N . PHE A 1 728 ? -6.922 -9.789 -13.672 1 71.69 728 PHE A N 1
ATOM 5792 C CA . PHE A 1 728 ? -6.289 -10.055 -12.391 1 71.69 728 PHE A CA 1
ATOM 5793 C C . PHE A 1 728 ? -6.852 -9.148 -11.305 1 71.69 728 PHE A C 1
ATOM 5795 O O . PHE A 1 728 ? -6.25 -8.992 -10.242 1 71.69 728 PHE A O 1
ATOM 5802 N N . SER A 1 729 ? -7.992 -8.672 -11.695 1 76.31 729 SER A N 1
ATOM 5803 C CA . SER A 1 729 ? -8.68 -7.879 -10.68 1 76.31 729 SER A CA 1
ATOM 5804 C C . SER A 1 729 ? -9.25 -8.766 -9.578 1 76.31 729 SER A C 1
ATOM 5806 O O . SER A 1 729 ? -9.328 -9.992 -9.734 1 76.31 729 SER A O 1
ATOM 5808 N N . ARG A 1 730 ? -9.516 -8.227 -8.406 1 78.06 730 ARG A N 1
ATOM 5809 C CA . ARG A 1 730 ? -10.055 -8.961 -7.258 1 78.06 730 ARG A CA 1
ATOM 5810 C C . ARG A 1 730 ? -11.352 -9.664 -7.621 1 78.06 730 ARG A C 1
ATOM 5812 O O . ARG A 1 730 ? -11.578 -10.812 -7.211 1 78.06 730 ARG A O 1
ATOM 5819 N N . SER A 1 731 ? -12.188 -8.961 -8.43 1 83 731 SER A N 1
ATOM 5820 C CA . SER A 1 731 ? -13.469 -9.547 -8.805 1 83 731 SER A CA 1
ATOM 5821 C C . SER A 1 731 ? -13.289 -10.695 -9.789 1 83 731 SER A C 1
ATOM 5823 O O . SER A 1 731 ? -13.969 -11.719 -9.688 1 83 731 SER A O 1
ATOM 5825 N N . ALA A 1 732 ? -12.344 -10.5 -10.664 1 82.81 732 ALA A N 1
ATOM 5826 C CA . ALA A 1 732 ? -12.094 -11.555 -11.641 1 82.81 732 ALA A CA 1
ATOM 5827 C C . ALA A 1 732 ? -11.438 -12.766 -10.992 1 82.81 732 ALA A C 1
ATOM 5829 O O . ALA A 1 732 ? -11.734 -13.906 -11.352 1 82.81 732 ALA A O 1
ATOM 5830 N N . MET A 1 733 ? -10.617 -12.508 -10.086 1 84.19 733 MET A N 1
ATOM 5831 C CA . MET A 1 733 ? -9.984 -13.617 -9.383 1 84.19 733 MET A CA 1
ATOM 5832 C C . MET A 1 733 ? -11.008 -14.375 -8.531 1 84.19 733 MET A C 1
ATOM 5834 O O . MET A 1 733 ? -10.898 -15.586 -8.359 1 84.19 733 MET A O 1
ATOM 5838 N N . TYR A 1 734 ? -11.953 -13.719 -7.965 1 87.88 734 TYR A N 1
ATOM 5839 C CA . TYR A 1 734 ? -13.047 -14.383 -7.262 1 87.88 734 TYR A CA 1
ATOM 5840 C C . TYR A 1 734 ? -13.82 -15.297 -8.203 1 87.88 734 TYR A C 1
ATOM 5842 O O . TYR A 1 734 ? -14.117 -16.438 -7.855 1 87.88 734 TYR A O 1
ATOM 5850 N N . GLY A 1 735 ? -14.133 -14.711 -9.359 1 87.69 735 GLY A N 1
ATOM 5851 C CA . GLY A 1 735 ? -14.836 -15.523 -10.344 1 87.69 735 GLY A CA 1
ATOM 5852 C C . GLY A 1 735 ? -14.07 -16.766 -10.742 1 87.69 735 GLY A C 1
ATOM 5853 O O . GLY A 1 735 ? -14.641 -17.859 -10.844 1 87.69 735 GLY A O 1
ATOM 5854 N N . LEU A 1 736 ? -12.82 -16.625 -10.891 1 87.06 736 LEU A N 1
ATOM 5855 C CA . LEU A 1 736 ? -11.992 -17.766 -11.273 1 87.06 736 LEU A CA 1
ATOM 5856 C C . LEU A 1 736 ? -11.906 -18.781 -10.141 1 87.06 736 LEU A C 1
ATOM 5858 O O . LEU A 1 736 ? -11.938 -19.984 -10.375 1 87.06 736 LEU A O 1
ATOM 5862 N N . LYS A 1 737 ? -11.844 -18.281 -8.961 1 89.88 737 LYS A N 1
ATOM 5863 C CA . LYS A 1 737 ? -11.797 -19.188 -7.812 1 89.88 737 LYS A CA 1
ATOM 5864 C C . LYS A 1 737 ? -13.133 -19.891 -7.621 1 89.88 737 LYS A C 1
ATOM 5866 O O . LYS A 1 737 ? -13.164 -21.078 -7.273 1 89.88 737 LYS A O 1
ATOM 5871 N N . ALA A 1 738 ? -14.141 -19.141 -7.773 1 92.31 738 ALA A N 1
ATOM 5872 C CA . ALA A 1 738 ? -15.461 -19.75 -7.645 1 92.31 738 ALA A CA 1
ATOM 5873 C C . ALA A 1 738 ? -15.68 -20.812 -8.719 1 92.31 738 ALA A C 1
ATOM 5875 O O . ALA A 1 738 ? -16.266 -21.875 -8.445 1 92.31 738 ALA A O 1
ATOM 5876 N N . GLY A 1 739 ? -15.219 -20.547 -9.922 1 91.25 739 GLY A N 1
ATOM 5877 C CA . GLY A 1 739 ? -15.312 -21.547 -10.984 1 91.25 739 GLY A CA 1
ATOM 5878 C C . GLY A 1 739 ? -14.453 -22.766 -10.734 1 91.25 739 GLY A C 1
ATOM 5879 O O . GLY A 1 739 ? -14.891 -23.891 -10.969 1 91.25 739 GLY A O 1
ATOM 5880 N N . ALA A 1 740 ? -13.273 -22.578 -10.195 1 91.56 740 ALA A N 1
ATOM 5881 C CA . ALA A 1 740 ? -12.398 -23.688 -9.875 1 91.56 740 ALA A CA 1
ATOM 5882 C C . ALA A 1 740 ? -12.984 -24.547 -8.766 1 91.56 740 ALA A C 1
ATOM 5884 O O . ALA A 1 740 ? -12.867 -25.781 -8.789 1 91.56 740 ALA A O 1
ATOM 5885 N N . LEU A 1 741 ? -13.594 -23.875 -7.797 1 94 741 LEU A N 1
ATOM 5886 C CA . LEU A 1 741 ? -14.242 -24.609 -6.715 1 94 741 LEU A CA 1
ATOM 5887 C C . LEU A 1 741 ? -15.414 -25.422 -7.246 1 94 741 LEU A C 1
ATOM 5889 O O . LEU A 1 741 ? -15.633 -26.562 -6.812 1 94 741 LEU A O 1
ATOM 5893 N N . GLY A 1 742 ? -16.156 -24.844 -8.156 1 93.06 742 GLY A N 1
ATOM 5894 C CA . GLY A 1 742 ? -17.219 -25.594 -8.797 1 93.06 742 GLY A CA 1
ATOM 5895 C C . GLY A 1 742 ? -16.719 -26.812 -9.555 1 93.06 742 GLY A C 1
ATOM 5896 O O . GLY A 1 742 ? -17.344 -27.875 -9.5 1 93.06 742 GLY A O 1
ATOM 5897 N N . CYS A 1 743 ? -15.594 -26.641 -10.125 1 91.81 743 CYS A N 1
ATOM 5898 C CA . CYS A 1 743 ? -14.992 -27.75 -10.852 1 91.81 743 CYS A CA 1
ATOM 5899 C C . CYS A 1 743 ? -14.508 -28.844 -9.898 1 91.81 743 CYS A C 1
ATOM 5901 O O . CYS A 1 743 ? -14.766 -30.031 -10.117 1 91.81 743 CYS A O 1
ATOM 5903 N N . LEU A 1 744 ? -13.922 -28.469 -8.781 1 92.5 744 LEU A N 1
ATOM 5904 C CA . LEU A 1 744 ? -13.359 -29.438 -7.84 1 92.5 744 LEU A CA 1
ATOM 5905 C C . LEU A 1 744 ? -14.461 -30.188 -7.117 1 92.5 744 LEU A C 1
ATOM 5907 O O . LEU A 1 744 ? -14.32 -31.391 -6.855 1 92.5 744 LEU A O 1
ATOM 5911 N N . THR A 1 745 ? -15.5 -29.547 -6.77 1 94.06 745 THR A N 1
ATOM 5912 C CA . THR A 1 745 ? -16.578 -30.188 -6.031 1 94.06 745 THR A CA 1
ATOM 5913 C C . THR A 1 745 ? -17.438 -31.047 -6.961 1 94.06 745 THR A C 1
ATOM 5915 O O . THR A 1 745 ? -18.094 -31.984 -6.516 1 94.06 745 THR A O 1
ATOM 5918 N N . SER A 1 746 ? -17.453 -30.781 -8.273 1 94.69 746 SER A N 1
ATOM 5919 C CA . SER A 1 746 ? -18.234 -31.578 -9.219 1 94.69 746 SER A CA 1
ATOM 5920 C C . SER A 1 746 ? -17.375 -32.656 -9.891 1 94.69 746 SER A C 1
ATOM 5922 O O . SER A 1 746 ? -17.875 -33.438 -10.688 1 94.69 746 SER A O 1
ATOM 5924 N N . LEU A 1 747 ? -16.172 -32.781 -9.539 1 91.88 747 LEU A N 1
ATOM 5925 C CA . LEU A 1 747 ? -15.242 -33.688 -10.164 1 91.88 747 LEU A CA 1
ATOM 5926 C C . LEU A 1 747 ? -15.727 -35.125 -10 1 91.88 747 LEU A C 1
ATOM 5928 O O . LEU A 1 747 ? -15.656 -35.938 -10.945 1 91.88 747 LEU A O 1
ATOM 5932 N N . PRO A 1 748 ? -16.312 -35.5 -8.82 1 91 748 PRO A N 1
ATOM 5933 C CA . PRO A 1 748 ? -16.766 -36.875 -8.672 1 91 748 PRO A CA 1
ATOM 5934 C C . PRO A 1 748 ? -17.922 -37.219 -9.625 1 91 748 PRO A C 1
ATOM 5936 O O . PRO A 1 748 ? -18.188 -38.406 -9.867 1 91 748 PRO A O 1
ATOM 5939 N N . ALA A 1 749 ? -18.562 -36.25 -10.164 1 91.94 749 ALA A N 1
ATOM 5940 C CA . ALA A 1 749 ? -19.656 -36.5 -11.102 1 91.94 749 ALA A CA 1
ATOM 5941 C C . ALA A 1 749 ? -19.109 -36.875 -12.477 1 91.94 749 ALA A C 1
ATOM 5943 O O . ALA A 1 749 ? -19.812 -37.5 -13.273 1 91.94 749 ALA A O 1
ATOM 5944 N N . PHE A 1 750 ? -17.828 -36.625 -12.797 1 91.44 750 PHE A N 1
ATOM 5945 C CA . PHE A 1 750 ? -17.281 -36.781 -14.133 1 91.44 750 PHE A CA 1
ATOM 5946 C C . PHE A 1 750 ? -16.312 -37.969 -14.172 1 91.44 750 PHE A C 1
ATOM 5948 O O . PHE A 1 750 ? -15.758 -38.281 -15.227 1 91.44 750 PHE A O 1
ATOM 5955 N N . LEU A 1 751 ? -16.234 -38.656 -13.008 1 87.69 751 LEU A N 1
ATOM 5956 C CA . LEU A 1 751 ? -15.406 -39.844 -12.945 1 87.69 751 LEU A CA 1
ATOM 5957 C C . LEU A 1 751 ? -16.266 -41.094 -12.961 1 87.69 751 LEU A C 1
ATOM 5959 O O . LEU A 1 751 ? -17.312 -41.156 -12.305 1 87.69 751 LEU A O 1
ATOM 5963 N N . ALA A 1 752 ? -15.875 -42.188 -13.719 1 83 752 ALA A N 1
ATOM 5964 C CA . ALA A 1 752 ? -16.672 -43.375 -13.922 1 83 752 ALA A CA 1
ATOM 5965 C C . ALA A 1 752 ? -16.859 -44.125 -12.609 1 83 752 ALA A C 1
ATOM 5967 O O . ALA A 1 752 ? -17.922 -44.688 -12.359 1 83 752 ALA A O 1
ATOM 5968 N N . SER A 1 753 ? -15.898 -44.031 -11.719 1 82.69 753 SER A N 1
ATOM 5969 C CA . SER A 1 753 ? -15.961 -44.812 -10.477 1 82.69 753 SER A CA 1
ATOM 5970 C C . SER A 1 753 ? -16.844 -44.094 -9.445 1 82.69 753 SER A C 1
ATOM 5972 O O . SER A 1 753 ? -17.438 -44.75 -8.586 1 82.69 753 SER A O 1
ATOM 5974 N N . SER A 1 754 ? -17.062 -42.781 -9.5 1 89.44 754 SER A N 1
ATOM 5975 C CA . SER A 1 754 ? -17.75 -42.062 -8.445 1 89.44 754 SER A CA 1
ATOM 5976 C C . SER A 1 754 ? -19 -41.375 -8.984 1 89.44 754 SER A C 1
ATOM 5978 O O . SER A 1 754 ? -19.719 -40.688 -8.234 1 89.44 754 SER A O 1
ATOM 5980 N N . ALA A 1 755 ? -19.328 -41.5 -10.242 1 88.62 755 ALA A N 1
ATOM 5981 C CA . ALA A 1 755 ? -20.484 -40.812 -10.828 1 88.62 755 ALA A CA 1
ATOM 5982 C C . ALA A 1 755 ? -21.781 -41.312 -10.211 1 88.62 755 ALA A C 1
ATOM 5984 O O . ALA A 1 755 ? -22.688 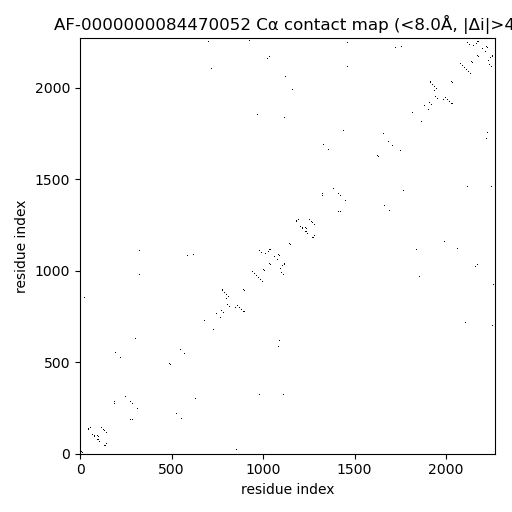-40.531 -9.938 1 88.62 755 ALA A O 1
ATOM 5985 N N . SER A 1 756 ? -21.859 -42.719 -10.031 1 87.31 756 SER A N 1
ATOM 5986 C CA . SER A 1 756 ? -23.078 -43.25 -9.43 1 87.31 756 SER A CA 1
ATOM 5987 C C . SER A 1 756 ? -23.234 -42.812 -7.98 1 87.31 756 SER A C 1
ATOM 5989 O O . SER A 1 756 ? -24.344 -42.531 -7.531 1 87.31 756 SER A O 1
ATOM 5991 N N . PHE A 1 757 ? -22.141 -42.656 -7.297 1 88.56 757 PHE A N 1
ATOM 5992 C CA . PHE A 1 757 ? -22.156 -42.219 -5.91 1 88.56 757 PHE A CA 1
ATOM 5993 C C . PHE A 1 757 ? -22.594 -40.75 -5.824 1 88.56 757 PHE A C 1
ATOM 5995 O O . PHE A 1 757 ? -23.375 -40.375 -4.953 1 88.56 757 PHE A O 1
ATOM 6002 N N . TYR A 1 758 ? -22.094 -39.938 -6.68 1 91.56 758 TYR A N 1
ATOM 6003 C CA . TYR A 1 758 ? -22.422 -38.531 -6.703 1 91.56 758 TYR A CA 1
ATOM 6004 C C . TYR A 1 758 ? -23.906 -38.312 -7.012 1 91.56 758 TYR A C 1
ATOM 6006 O O . TYR A 1 758 ? -24.547 -37.438 -6.402 1 91.56 758 TYR A O 1
ATOM 6014 N N . TYR A 1 759 ? -24.469 -39.031 -7.91 1 88.69 759 TYR A N 1
ATOM 6015 C CA . TYR A 1 759 ? -25.844 -38.844 -8.32 1 88.69 759 TYR A CA 1
ATOM 6016 C C . TYR A 1 759 ? -26.812 -39.344 -7.238 1 88.69 759 TYR A C 1
ATOM 6018 O O . TYR A 1 759 ? -27.719 -38.625 -6.84 1 88.69 759 TYR A O 1
ATOM 6026 N N . TYR A 1 760 ? -26.578 -40.5 -6.629 1 88.88 760 TYR A N 1
ATOM 6027 C CA . TYR A 1 760 ? -27.547 -41.094 -5.707 1 88.88 760 TYR A CA 1
ATOM 6028 C C . TYR A 1 760 ? -27.422 -40.5 -4.316 1 88.88 760 TYR A C 1
ATOM 6030 O O . TYR A 1 760 ? -28.359 -40.531 -3.529 1 88.88 760 TYR A O 1
ATOM 6038 N N . ASN A 1 761 ? -26.266 -39.844 -4.035 1 89.56 761 ASN A N 1
ATOM 6039 C CA . ASN A 1 761 ? -26.125 -39.156 -2.756 1 89.56 761 ASN A CA 1
ATOM 6040 C C . ASN A 1 761 ? -26.25 -37.656 -2.908 1 89.56 761 ASN A C 1
ATOM 6042 O O . ASN A 1 761 ? -25.922 -36.906 -1.99 1 89.56 761 ASN A O 1
ATOM 6046 N N . ARG A 1 762 ? -26.719 -37.219 -4.039 1 90.19 762 ARG A N 1
ATOM 6047 C CA . ARG A 1 762 ? -27.016 -35.844 -4.34 1 90.19 762 ARG A CA 1
ATOM 6048 C C . ARG A 1 762 ? -25.812 -34.938 -4.051 1 90.19 762 ARG A C 1
ATOM 6050 O O . ARG A 1 762 ? -25.938 -33.938 -3.336 1 90.19 762 ARG A O 1
ATOM 6057 N N . GLY A 1 763 ? -24.734 -35.312 -4.645 1 91.25 763 GLY A N 1
ATOM 6058 C CA . GLY A 1 763 ? -23.531 -34.5 -4.562 1 91.25 763 GLY A CA 1
ATOM 6059 C C . GLY A 1 763 ? -23.719 -33.094 -5.129 1 91.25 763 GLY A C 1
ATOM 6060 O O . GLY A 1 763 ? -22.938 -32.188 -4.816 1 91.25 763 GLY A O 1
ATOM 6061 N N . ILE A 1 764 ? -24.875 -32.875 -5.836 1 91.69 764 ILE A N 1
ATOM 6062 C CA . ILE A 1 764 ? -25.141 -31.594 -6.461 1 91.69 764 ILE A CA 1
ATOM 6063 C C . ILE A 1 764 ? -25.391 -30.531 -5.383 1 91.69 764 ILE A C 1
ATOM 6065 O O . ILE A 1 764 ? -25.094 -29.359 -5.574 1 91.69 764 ILE A O 1
ATOM 6069 N N . TRP A 1 765 ? -25.969 -30.984 -4.23 1 93.81 765 TRP A N 1
ATOM 6070 C CA . TRP A 1 765 ? -26.219 -30.047 -3.133 1 93.81 765 TRP A CA 1
ATOM 6071 C C . TRP A 1 765 ? -24.906 -29.516 -2.568 1 93.81 765 TRP A C 1
ATOM 6073 O O . TRP A 1 765 ? -24.828 -28.375 -2.135 1 93.81 765 TRP A O 1
ATOM 6083 N N . CYS A 1 766 ? -23.859 -30.328 -2.637 1 94.88 766 CYS A N 1
ATOM 6084 C CA . CYS A 1 766 ? -22.531 -29.906 -2.184 1 94.88 766 CYS A CA 1
ATOM 6085 C C . CYS A 1 766 ? -21.969 -28.828 -3.096 1 94.88 766 CYS A C 1
ATOM 6087 O O . CYS A 1 766 ? -21.438 -27.828 -2.619 1 94.88 766 CYS A O 1
ATOM 6089 N N . THR A 1 767 ? -22.125 -29.062 -4.391 1 95.25 767 THR A N 1
ATOM 6090 C CA . THR A 1 767 ? -21.562 -28.125 -5.359 1 95.25 767 THR A CA 1
ATOM 6091 C C . THR A 1 767 ? -22.281 -26.781 -5.289 1 95.25 767 THR A C 1
ATOM 6093 O O . THR A 1 767 ? -21.625 -25.734 -5.297 1 95.25 767 THR A O 1
ATOM 6096 N N . ILE A 1 768 ? -23.547 -26.781 -5.121 1 93.75 768 ILE A N 1
ATOM 6097 C CA . ILE A 1 768 ? -24.328 -25.547 -5.059 1 93.75 768 ILE A CA 1
ATOM 6098 C C . ILE A 1 768 ? -23.969 -24.781 -3.795 1 93.75 768 ILE A C 1
ATOM 6100 O O . ILE A 1 768 ? -23.734 -23.562 -3.848 1 93.75 768 ILE A O 1
ATOM 6104 N N . MET A 1 769 ? -23.906 -25.453 -2.705 1 94.88 769 MET A N 1
ATOM 6105 C CA . MET A 1 769 ? -23.609 -24.797 -1.439 1 94.88 769 MET A CA 1
ATOM 6106 C C . MET A 1 769 ? -22.172 -24.266 -1.415 1 94.88 769 MET A C 1
ATOM 6108 O O . MET A 1 769 ? -21.906 -23.219 -0.819 1 94.88 769 MET A O 1
ATOM 6112 N N . ALA A 1 770 ? -21.312 -24.984 -2.025 1 95.19 770 ALA A N 1
ATOM 6113 C CA . ALA A 1 770 ? -19.922 -24.516 -2.084 1 95.19 770 ALA A CA 1
ATOM 6114 C C . ALA A 1 770 ? -19.812 -23.234 -2.889 1 95.19 770 ALA A C 1
ATOM 6116 O O . ALA A 1 770 ? -19.156 -22.281 -2.455 1 95.19 770 ALA A O 1
ATOM 6117 N N . GLN A 1 771 ? -20.516 -23.156 -3.967 1 93.06 771 GLN A N 1
ATOM 6118 C CA . GLN A 1 771 ? -20.453 -22 -4.848 1 93.06 771 GLN A CA 1
ATOM 6119 C C . GLN A 1 771 ? -21.094 -20.781 -4.203 1 93.06 771 GLN A C 1
ATOM 6121 O O . GLN A 1 771 ? -20.594 -19.656 -4.324 1 93.06 771 GLN A O 1
ATOM 6126 N N . MET A 1 772 ? -22.062 -20.984 -3.486 1 91.5 772 MET A N 1
ATOM 6127 C CA . MET A 1 772 ? -22.828 -19.875 -2.947 1 91.5 772 MET A CA 1
ATOM 6128 C C . MET A 1 772 ? -22.203 -19.344 -1.658 1 91.5 772 MET A C 1
ATOM 6130 O O . MET A 1 772 ? -22.469 -18.219 -1.253 1 91.5 772 MET A O 1
ATOM 6134 N N . THR A 1 773 ? -21.422 -20.141 -1.062 1 92.69 773 THR A N 1
ATOM 6135 C CA . THR A 1 773 ? -20.844 -19.734 0.212 1 92.69 773 THR A CA 1
ATOM 6136 C C . THR A 1 773 ? -19.547 -18.969 -0.009 1 92.69 773 THR A C 1
ATOM 6138 O O . THR A 1 773 ? -19.172 -18.125 0.814 1 92.69 773 THR A O 1
ATOM 6141 N N . LEU A 1 774 ? -18.906 -19.203 -1.1 1 91.94 774 LEU A N 1
ATOM 6142 C CA . LEU A 1 774 ? -17.625 -18.562 -1.342 1 91.94 774 LEU A CA 1
ATOM 6143 C C . LEU A 1 774 ? -17.797 -17.062 -1.563 1 91.94 774 LEU A C 1
ATOM 6145 O O . LEU A 1 774 ? -18.641 -16.641 -2.367 1 91.94 774 LEU A O 1
ATOM 6149 N N . ALA A 1 775 ? -17.172 -16.297 -0.695 1 88.56 775 ALA A N 1
ATOM 6150 C CA . ALA A 1 775 ? -17.172 -14.844 -0.821 1 88.56 775 ALA A CA 1
ATOM 6151 C C . ALA A 1 775 ? -15.781 -14.32 -1.131 1 88.56 775 ALA A C 1
ATOM 6153 O O . ALA A 1 775 ? -14.82 -15.094 -1.211 1 88.56 775 ALA A O 1
ATOM 6154 N N . VAL A 1 776 ? -15.727 -13.039 -1.45 1 83.62 776 VAL A N 1
ATOM 6155 C CA . VAL A 1 776 ? -14.461 -12.43 -1.838 1 83.62 776 VAL A CA 1
ATOM 6156 C C . VAL A 1 776 ? -13.516 -12.383 -0.635 1 83.62 776 VAL A C 1
ATOM 6158 O O . VAL A 1 776 ? -12.328 -12.703 -0.752 1 83.62 776 VAL A O 1
ATOM 6161 N N . PHE A 1 777 ? -14.109 -12.047 0.559 1 83.12 777 PHE A N 1
ATOM 6162 C CA . PHE A 1 777 ? -13.281 -11.914 1.747 1 83.12 777 PHE A CA 1
ATOM 6163 C C . PHE A 1 777 ? -13.367 -13.164 2.615 1 83.12 777 PHE A C 1
ATOM 6165 O O . PHE A 1 777 ? -14.445 -13.734 2.785 1 83.12 777 PHE A O 1
ATOM 6172 N N . ALA A 1 778 ? -12.266 -13.602 3.125 1 82.5 778 ALA A N 1
ATOM 6173 C CA . ALA A 1 778 ? -12.219 -14.812 3.943 1 82.5 778 ALA A CA 1
ATOM 6174 C C . ALA A 1 778 ? -13.086 -14.664 5.191 1 82.5 778 ALA A C 1
ATOM 6176 O O . ALA A 1 778 ? -13.664 -15.648 5.672 1 82.5 778 ALA A O 1
ATOM 6177 N N . GLY A 1 779 ? -13.164 -13.477 5.781 1 80.75 779 GLY A N 1
ATOM 6178 C CA . GLY A 1 779 ? -14.016 -13.266 6.941 1 80.75 779 GLY A CA 1
ATOM 6179 C C . GLY A 1 779 ? -15.492 -13.43 6.633 1 80.75 779 GLY A C 1
ATOM 6180 O O . GLY A 1 779 ? -16.234 -13.977 7.441 1 80.75 779 GLY A O 1
ATOM 6181 N N . ASP A 1 780 ? -15.883 -12.992 5.461 1 85.06 780 ASP A N 1
ATOM 6182 C CA . ASP A 1 780 ? -17.281 -13.141 5.043 1 85.06 780 ASP A CA 1
ATOM 6183 C C . ASP A 1 780 ? -17.609 -14.609 4.781 1 85.06 780 ASP A C 1
ATOM 6185 O O . ASP A 1 780 ? -18.734 -15.055 5.055 1 85.06 780 ASP A O 1
ATOM 6189 N N . THR A 1 781 ? -16.625 -15.344 4.223 1 89.25 781 THR A N 1
ATOM 6190 C CA . THR A 1 781 ? -16.859 -16.75 3.955 1 89.25 781 THR A CA 1
ATOM 6191 C C . THR A 1 781 ? -17 -17.531 5.258 1 89.25 781 THR A C 1
ATOM 6193 O O . THR A 1 781 ? -17.844 -18.422 5.363 1 89.25 781 THR A O 1
ATOM 6196 N N . PHE A 1 782 ? -16.281 -17.219 6.262 1 87.06 782 PHE A N 1
ATOM 6197 C CA . PHE A 1 782 ? -16.375 -17.906 7.539 1 87.06 782 PHE A CA 1
ATOM 6198 C C . PHE A 1 782 ? -17.703 -17.578 8.234 1 87.06 782 PHE A C 1
ATOM 6200 O O . PHE A 1 782 ? -18.328 -18.453 8.836 1 87.06 782 PHE A O 1
ATOM 6207 N N . SER A 1 783 ? -18.031 -16.312 8.195 1 87 783 SER A N 1
ATOM 6208 C CA . SER A 1 783 ? -19.297 -15.93 8.789 1 87 783 SER A CA 1
ATOM 6209 C C . SER A 1 783 ? -20.469 -16.641 8.102 1 87 783 SER A C 1
ATOM 6211 O O . SER A 1 783 ? -21.422 -17.047 8.758 1 87 783 SER A O 1
ATOM 6213 N N . SER A 1 784 ? -20.375 -16.734 6.777 1 89.81 784 SER A N 1
ATOM 6214 C CA . SER A 1 784 ? -21.406 -17.453 6.039 1 89.81 784 SER A CA 1
ATOM 6215 C C . SER A 1 784 ? -21.375 -18.938 6.363 1 89.81 784 SER A C 1
ATOM 6217 O O . SER A 1 784 ? -22.406 -19.594 6.395 1 89.81 784 SER A O 1
ATOM 6219 N N . TRP A 1 785 ? -20.156 -19.484 6.602 1 92.06 785 TRP A N 1
ATOM 6220 C CA . TRP A 1 785 ? -20.031 -20.891 6.984 1 92.06 785 TRP A CA 1
ATOM 6221 C C . TRP A 1 785 ? -20.766 -21.172 8.289 1 92.06 785 TRP A C 1
ATOM 6223 O O . TRP A 1 785 ? -21.516 -22.141 8.391 1 92.06 785 TRP A O 1
ATOM 6233 N N . VAL A 1 786 ? -20.688 -20.266 9.305 1 89.62 786 VAL A N 1
ATOM 6234 C CA . VAL A 1 786 ? -21.312 -20.453 10.609 1 89.62 786 VAL A CA 1
ATOM 6235 C C . VAL A 1 786 ? -22.828 -20.297 10.484 1 89.62 786 VAL A C 1
ATOM 6237 O O . VAL A 1 786 ? -23.594 -21.094 11.039 1 89.62 786 VAL A O 1
ATOM 6240 N N . SER A 1 787 ? -23.188 -19.297 9.758 1 91.44 787 SER A N 1
ATOM 6241 C CA . SER A 1 787 ? -24.609 -19.031 9.609 1 91.44 787 SER A CA 1
ATOM 6242 C C . SER A 1 787 ? -25.297 -20.172 8.859 1 91.44 787 SER A C 1
ATOM 6244 O O . SER A 1 787 ? -26.391 -20.594 9.242 1 91.44 787 SER A O 1
ATOM 6246 N N . ARG A 1 788 ? -24.672 -20.641 7.82 1 93.81 788 ARG A N 1
ATOM 6247 C CA . ARG A 1 788 ? -25.297 -21.703 7.031 1 93.81 788 ARG A CA 1
ATOM 6248 C C . ARG A 1 788 ? -25.266 -23.031 7.785 1 93.81 788 ARG A C 1
ATOM 6250 O O . ARG A 1 788 ? -26.156 -23.859 7.613 1 93.81 788 ARG A O 1
ATOM 6257 N N . LEU A 1 789 ? -24.234 -23.203 8.57 1 94.75 789 LEU A N 1
ATOM 6258 C CA . LEU A 1 789 ? -24.172 -24.406 9.391 1 94.75 789 LEU A CA 1
ATOM 6259 C C . LEU A 1 789 ? -25.328 -24.438 10.391 1 94.75 789 LEU A C 1
ATOM 6261 O O . LEU A 1 789 ? -26.031 -25.453 10.5 1 94.75 789 LEU A O 1
ATOM 6265 N N . LEU A 1 790 ? -25.609 -23.312 11.008 1 94 790 LEU A N 1
ATOM 6266 C CA . LEU A 1 790 ? -26.672 -23.234 12 1 94 790 LEU A CA 1
ATOM 6267 C C . LEU A 1 790 ? -28.047 -23.25 11.32 1 94 790 LEU A C 1
ATOM 6269 O O . LEU A 1 790 ? -28.969 -23.906 11.805 1 94 790 LEU A O 1
ATOM 6273 N N . ALA A 1 791 ? -28.109 -22.531 10.273 1 95.25 791 ALA A N 1
ATOM 6274 C CA . ALA A 1 791 ? -29.375 -22.469 9.57 1 95.25 791 ALA A CA 1
ATOM 6275 C C . ALA A 1 791 ? -29.781 -23.844 9.016 1 95.25 791 ALA A C 1
ATOM 6277 O O . ALA A 1 791 ? -30.938 -24.234 9.102 1 95.25 791 ALA A O 1
ATOM 6278 N N . SER A 1 792 ? -28.828 -24.547 8.422 1 95.88 792 SER A N 1
ATOM 6279 C CA . SER A 1 792 ? -29.141 -25.859 7.848 1 95.88 792 SER A CA 1
ATOM 6280 C C . SER A 1 792 ? -29.438 -26.875 8.938 1 95.88 792 SER A C 1
ATOM 6282 O O . SER A 1 792 ? -30.281 -27.766 8.758 1 95.88 792 SER A O 1
ATOM 6284 N N . PHE A 1 793 ? -28.75 -26.812 10.047 1 95.94 793 PHE A N 1
ATOM 6285 C CA . PHE A 1 793 ? -28.984 -27.75 11.141 1 95.94 793 PHE A CA 1
ATOM 6286 C C . PHE A 1 793 ? -30.391 -27.578 11.695 1 95.94 793 PHE A C 1
ATOM 6288 O O . PHE A 1 793 ? -31.156 -28.531 11.789 1 95.94 793 PHE A O 1
ATOM 6295 N N . TRP A 1 794 ? -30.766 -26.312 11.977 1 95.25 794 TRP A N 1
ATOM 6296 C CA . TRP A 1 794 ? -32.094 -26.031 12.531 1 95.25 794 TRP A CA 1
ATOM 6297 C C . TRP A 1 794 ? -33.188 -26.203 11.461 1 95.25 794 TRP A C 1
ATOM 6299 O O . TRP A 1 794 ? -34.281 -26.625 11.766 1 95.25 794 TRP A O 1
ATOM 6309 N N . GLY A 1 795 ? -32.906 -25.828 10.273 1 95.75 795 GLY A N 1
ATOM 6310 C CA . GLY A 1 795 ? -33.844 -26.047 9.188 1 95.75 795 GLY A CA 1
ATOM 6311 C C . GLY A 1 795 ? -34.125 -27.516 8.945 1 95.75 795 GLY A C 1
ATOM 6312 O O . GLY A 1 795 ? -35.281 -27.891 8.734 1 95.75 795 GLY A O 1
ATOM 6313 N N . GLY A 1 796 ? -33.062 -28.312 8.891 1 95.19 796 GLY A N 1
ATOM 6314 C CA . GLY A 1 796 ? -33.25 -29.75 8.758 1 95.19 796 GLY A CA 1
ATOM 6315 C C . GLY A 1 796 ? -34.062 -30.344 9.891 1 95.19 796 GLY A C 1
ATOM 6316 O O . GLY A 1 796 ? -34.906 -31.203 9.672 1 95.19 796 GLY A O 1
ATOM 6317 N N . LEU A 1 797 ? -33.812 -29.844 11.102 1 95 797 LEU A N 1
ATOM 6318 C CA . LEU A 1 797 ? -34.531 -30.359 12.273 1 95 797 LEU A CA 1
ATOM 6319 C C . LEU A 1 797 ? -36 -30 12.211 1 95 797 LEU A C 1
ATOM 6321 O O . LEU A 1 797 ? -36.875 -30.844 12.453 1 95 797 LEU A O 1
ATOM 6325 N N . VAL A 1 798 ? -36.375 -28.781 11.875 1 95.44 798 VAL A N 1
ATOM 6326 C CA . VAL A 1 798 ? -37.75 -28.344 11.781 1 95.44 798 VAL A CA 1
ATOM 6327 C C . VAL A 1 798 ? -38.469 -29.062 10.641 1 95.44 798 VAL A C 1
ATOM 6329 O O . VAL A 1 798 ? -39.625 -29.453 10.758 1 95.44 798 VAL A O 1
ATOM 6332 N N . GLY A 1 799 ? -37.781 -29.203 9.523 1 94.56 799 GLY A N 1
ATOM 6333 C CA . GLY A 1 799 ? -38.344 -29.953 8.414 1 94.56 799 GLY A CA 1
ATOM 6334 C C . GLY A 1 799 ? -38.625 -31.406 8.758 1 94.56 799 GLY A C 1
ATOM 6335 O O . GLY A 1 799 ? -39.688 -31.938 8.367 1 94.56 799 GLY A O 1
ATOM 6336 N N . MET A 1 800 ? -37.75 -32 9.539 1 94 800 MET A N 1
ATOM 6337 C CA . MET A 1 800 ? -37.938 -33.375 9.953 1 94 800 MET A CA 1
ATOM 6338 C C . MET A 1 800 ? -39.125 -33.531 10.906 1 94 800 MET A C 1
ATOM 6340 O O . MET A 1 800 ? -39.906 -34.438 10.797 1 94 800 MET A O 1
ATOM 6344 N N . VAL A 1 801 ? -39.188 -32.562 11.836 1 93.69 801 VAL A N 1
ATOM 6345 C CA . VAL A 1 801 ? -40.281 -32.594 12.797 1 93.69 801 VAL A CA 1
ATOM 6346 C C . VAL A 1 801 ? -41.625 -32.406 12.078 1 93.69 801 VAL A C 1
ATOM 6348 O O . VAL A 1 801 ? -42.594 -33.062 12.391 1 93.69 801 VAL A O 1
ATOM 6351 N N . ALA A 1 802 ? -41.656 -31.516 11.117 1 94.25 802 ALA A N 1
ATOM 6352 C CA . ALA A 1 802 ? -42.875 -31.266 10.336 1 94.25 802 ALA A CA 1
ATOM 6353 C C . ALA A 1 802 ? -43.25 -32.531 9.547 1 94.25 802 ALA A C 1
ATOM 6355 O O . ALA A 1 802 ? -44.438 -32.844 9.422 1 94.25 802 ALA A O 1
ATOM 6356 N N . TRP A 1 803 ? -42.312 -33.25 9 1 93.19 803 TRP A N 1
ATOM 6357 C CA . TRP A 1 803 ? -42.562 -34.469 8.234 1 93.19 803 TRP A CA 1
ATOM 6358 C C . TRP A 1 803 ? -43.156 -35.562 9.133 1 93.19 803 TRP A C 1
ATOM 6360 O O . TRP A 1 803 ? -44.156 -36.188 8.781 1 93.19 803 TRP A O 1
ATOM 6370 N N . TYR A 1 804 ? -42.562 -35.75 10.352 1 92.94 804 TYR A N 1
ATOM 6371 C CA . TYR A 1 804 ? -43 -36.844 11.227 1 92.94 804 TYR A CA 1
ATOM 6372 C C . TYR A 1 804 ? -44.375 -36.531 11.852 1 92.94 804 TYR A C 1
ATOM 6374 O O . TYR A 1 804 ? -45.156 -37.438 12.141 1 92.94 804 TYR A O 1
ATOM 6382 N N . ILE A 1 805 ? -44.688 -35.312 12.031 1 92.5 805 ILE A N 1
ATOM 6383 C CA . ILE A 1 805 ? -46.031 -34.938 12.539 1 92.5 805 ILE A CA 1
ATOM 6384 C C . ILE A 1 805 ? -47.062 -35.188 11.461 1 92.5 805 ILE A C 1
ATOM 6386 O O . ILE A 1 805 ? -48.156 -35.688 11.758 1 92.5 805 ILE A O 1
ATOM 6390 N N . GLY A 1 806 ? -46.812 -34.875 10.281 1 90.25 806 GLY A N 1
ATOM 6391 C CA . GLY A 1 806 ? -47.781 -35 9.195 1 90.25 806 GLY A CA 1
ATOM 6392 C C . GLY A 1 806 ? -47.906 -36.406 8.672 1 90.25 806 GLY A C 1
ATOM 6393 O O . GLY A 1 806 ? -49 -36.844 8.305 1 90.25 806 GLY A O 1
ATOM 6394 N N . SER A 1 807 ? -46.812 -37.188 8.484 1 88.44 807 SER A N 1
ATOM 6395 C CA . SER A 1 807 ? -46.844 -38.469 7.797 1 88.44 807 SER A CA 1
ATOM 6396 C C . SER A 1 807 ? -46.375 -39.594 8.719 1 88.44 807 SER A C 1
ATOM 6398 O O . SER A 1 807 ? -46.406 -40.75 8.344 1 88.44 807 SER A O 1
ATOM 6400 N N . GLY A 1 808 ? -46.031 -39.375 9.953 1 81.88 808 GLY A N 1
ATOM 6401 C CA . GLY A 1 808 ? -45.531 -40.438 10.812 1 81.88 808 GLY A CA 1
ATOM 6402 C C . GLY A 1 808 ? -44.25 -41.062 10.281 1 81.88 808 GLY A C 1
ATOM 6403 O O . GLY A 1 808 ? -43.344 -40.344 9.812 1 81.88 808 GLY A O 1
ATOM 6404 N N . SER A 1 809 ? -44.062 -42.406 10.32 1 80.12 809 SER A N 1
ATOM 6405 C CA . SER A 1 809 ? -42.875 -43.125 9.844 1 80.12 809 SER A CA 1
ATOM 6406 C C . SER A 1 809 ? -43.094 -43.656 8.43 1 80.12 809 SER A C 1
ATOM 6408 O O . SER A 1 809 ? -42.219 -44.375 7.895 1 80.12 809 SER A O 1
ATOM 6410 N N . GLY A 1 810 ? -44.188 -43.094 7.734 1 78.75 810 GLY A N 1
ATOM 6411 C CA . GLY A 1 810 ? -44.531 -43.625 6.434 1 78.75 810 GLY A CA 1
ATOM 6412 C C . GLY A 1 810 ? -44.062 -42.75 5.281 1 78.75 810 GLY A C 1
ATOM 6413 O O . GLY A 1 810 ? -43.375 -41.75 5.488 1 78.75 810 GLY A O 1
ATOM 6414 N N . PRO A 1 811 ? -44.25 -43.25 3.959 1 80.06 811 PRO A N 1
ATOM 6415 C CA . PRO A 1 811 ? -43.781 -42.562 2.752 1 80.06 811 PRO A CA 1
ATOM 6416 C C . PRO A 1 811 ? -44.438 -41.219 2.514 1 80.06 811 PRO A C 1
ATOM 6418 O O . PRO A 1 811 ? -43.906 -40.375 1.791 1 80.06 811 PRO A O 1
ATOM 6421 N N . GLY A 1 812 ? -45.562 -40.812 3.141 1 81.69 812 GLY A N 1
ATOM 6422 C CA . GLY A 1 812 ? -46.125 -39.5 2.994 1 81.69 812 GLY A CA 1
ATOM 6423 C C . GLY A 1 812 ? -47.625 -39.469 2.902 1 81.69 812 GLY A C 1
ATOM 6424 O O . GLY A 1 812 ? -48.219 -40.219 2.096 1 81.69 812 GLY A O 1
ATOM 6425 N N . ASN A 1 813 ? -48.344 -38.875 3.82 1 87.19 813 ASN A N 1
ATOM 6426 C CA . ASN A 1 813 ? -49.781 -38.625 3.756 1 87.19 813 ASN A CA 1
ATOM 6427 C C . ASN A 1 813 ? -50.062 -37.219 3.248 1 87.19 813 ASN A C 1
ATOM 6429 O O . ASN A 1 813 ? -49.75 -36.219 3.92 1 87.19 813 ASN A O 1
ATOM 6433 N N . PRO A 1 814 ? -50.594 -37.125 1.986 1 89.69 814 PRO A N 1
ATOM 6434 C CA . PRO A 1 814 ? -50.781 -35.781 1.408 1 89.69 814 PRO A CA 1
ATOM 6435 C C . PRO A 1 814 ? -51.688 -34.875 2.275 1 89.69 814 PRO A C 1
ATOM 6437 O O . PRO A 1 814 ? -51.438 -33.688 2.379 1 89.69 814 PRO A O 1
ATOM 6440 N N . TYR A 1 815 ? -52.656 -35.406 3.002 1 90.75 815 TYR A N 1
ATOM 6441 C CA . TYR A 1 815 ? -53.562 -34.625 3.816 1 90.75 815 TYR A CA 1
ATOM 6442 C C . TYR A 1 815 ? -52.875 -34.188 5.113 1 90.75 815 TYR A C 1
ATOM 6444 O O . TYR A 1 815 ? -53.062 -33.031 5.551 1 90.75 815 TYR A O 1
ATOM 6452 N N . GLY A 1 816 ? -52.125 -35.031 5.707 1 91.44 816 GLY A N 1
ATOM 6453 C CA . GLY A 1 816 ? -51.406 -34.656 6.918 1 91.44 816 GLY A CA 1
ATOM 6454 C C . GLY A 1 816 ? -50.344 -33.625 6.688 1 91.44 816 GLY A C 1
ATOM 6455 O O . GLY A 1 816 ? -50.219 -32.656 7.469 1 91.44 816 GLY A O 1
ATOM 6456 N N . ILE A 1 817 ? -49.594 -33.719 5.621 1 92.69 817 ILE A N 1
ATOM 6457 C CA . ILE A 1 817 ? -48.531 -32.781 5.309 1 92.69 817 ILE A CA 1
ATOM 6458 C C . ILE A 1 817 ? -49.156 -31.422 4.961 1 92.69 817 ILE A C 1
ATOM 6460 O O . ILE A 1 817 ? -48.594 -30.375 5.336 1 92.69 817 ILE A O 1
ATOM 6464 N N . ALA A 1 818 ? -50.25 -31.406 4.223 1 94.06 818 ALA A N 1
ATOM 6465 C CA . ALA A 1 818 ? -50.938 -30.172 3.867 1 94.06 818 ALA A CA 1
ATOM 6466 C C . ALA A 1 818 ? -51.406 -29.438 5.113 1 94.06 818 ALA A C 1
ATOM 6468 O O . ALA A 1 818 ? -51.312 -28.203 5.199 1 94.06 818 ALA A O 1
ATOM 6469 N N . ALA A 1 819 ? -51.906 -30.188 6.113 1 93.44 819 ALA A N 1
ATOM 6470 C CA . ALA A 1 819 ? -52.406 -29.578 7.336 1 93.44 819 ALA A CA 1
ATOM 6471 C C . ALA A 1 819 ? -51.281 -29 8.195 1 93.44 819 ALA A C 1
ATOM 6473 O O . ALA A 1 819 ? -51.406 -27.875 8.695 1 93.44 819 ALA A O 1
ATOM 6474 N N . VAL A 1 820 ? -50.281 -29.719 8.336 1 93.62 820 VAL A N 1
ATOM 6475 C CA . VAL A 1 820 ? -49.188 -29.281 9.18 1 93.62 820 VAL A CA 1
ATOM 6476 C C . VAL A 1 820 ? -48.5 -28.078 8.539 1 93.62 820 VAL A C 1
ATOM 6478 O O . VAL A 1 820 ? -48.094 -27.125 9.227 1 93.62 820 VAL A O 1
ATOM 6481 N N . THR A 1 821 ? -48.312 -28.125 7.258 1 93.94 821 THR A N 1
ATOM 6482 C CA . THR A 1 821 ? -47.594 -27.047 6.582 1 93.94 821 THR A CA 1
ATOM 6483 C C . THR A 1 821 ? -48.469 -25.797 6.496 1 93.94 821 THR A C 1
ATOM 6485 O O . THR A 1 821 ? -47.938 -24.672 6.406 1 93.94 821 THR A O 1
ATOM 6488 N N . ALA A 1 822 ? -49.719 -25.891 6.488 1 94.12 822 ALA A N 1
ATOM 6489 C CA . ALA A 1 822 ? -50.594 -24.719 6.5 1 94.12 822 ALA A CA 1
ATOM 6490 C C . ALA A 1 822 ? -50.344 -23.875 7.746 1 94.12 822 ALA A C 1
ATOM 6492 O O . ALA A 1 822 ? -50.406 -22.641 7.684 1 94.12 822 ALA A O 1
ATOM 6493 N N . VAL A 1 823 ? -50.031 -24.5 8.797 1 93.12 823 VAL A N 1
ATOM 6494 C CA . VAL A 1 823 ? -49.781 -23.797 10.047 1 93.12 823 VAL A CA 1
ATOM 6495 C C . VAL A 1 823 ? -48.312 -23.375 10.117 1 93.12 823 VAL A C 1
ATOM 6497 O O . VAL A 1 823 ? -48 -22.25 10.516 1 93.12 823 VAL A O 1
ATOM 6500 N N . LEU A 1 824 ? -47.406 -24.188 9.688 1 94.44 824 LEU A N 1
ATOM 6501 C CA . LEU A 1 824 ? -45.969 -23.953 9.82 1 94.44 824 LEU A CA 1
ATOM 6502 C C . LEU A 1 824 ? -45.5 -22.875 8.844 1 94.44 824 LEU A C 1
ATOM 6504 O O . LEU A 1 824 ? -44.594 -22.125 9.148 1 94.44 824 LEU A O 1
ATOM 6508 N N . PHE A 1 825 ? -46.094 -22.766 7.699 1 94.88 825 PHE A N 1
ATOM 6509 C CA . PHE A 1 825 ? -45.625 -21.844 6.664 1 94.88 825 PHE A CA 1
ATOM 6510 C C . PHE A 1 825 ? -45.906 -20.406 7.059 1 94.88 825 PHE A C 1
ATOM 6512 O O . PHE A 1 825 ? -45.219 -19.484 6.602 1 94.88 825 PHE A O 1
ATOM 6519 N N . LEU A 1 826 ? -46.781 -20.172 7.902 1 92.5 826 LEU A N 1
ATOM 6520 C CA . LEU A 1 826 ? -47.062 -18.812 8.344 1 92.5 826 LEU A CA 1
ATOM 6521 C C . LEU A 1 826 ? -45.906 -18.266 9.18 1 92.5 826 LEU A C 1
ATOM 6523 O O . LEU A 1 826 ? -45.312 -17.234 8.844 1 92.5 826 LEU A O 1
ATOM 6527 N N . PRO A 1 827 ? -45.5 -19.016 10.234 1 92.12 827 PRO A N 1
ATOM 6528 C CA . PRO A 1 827 ? -44.344 -18.516 10.969 1 92.12 827 PRO A CA 1
ATOM 6529 C C . PRO A 1 827 ? -43.062 -18.562 10.148 1 92.12 827 PRO A C 1
ATOM 6531 O O . PRO A 1 827 ? -42.188 -17.719 10.32 1 92.12 827 PRO A O 1
ATOM 6534 N N . LEU A 1 828 ? -42.906 -19.453 9.219 1 93.31 828 LEU A N 1
ATOM 6535 C CA . LEU A 1 828 ? -41.719 -19.562 8.375 1 93.31 828 LEU A CA 1
ATOM 6536 C C . LEU A 1 828 ? -41.594 -18.344 7.457 1 93.31 828 LEU A C 1
ATOM 6538 O O . LEU A 1 828 ? -40.5 -17.781 7.297 1 93.31 828 LEU A O 1
ATOM 6542 N N . MET A 1 829 ? -42.688 -17.984 6.887 1 92.12 829 MET A N 1
ATOM 6543 C CA . MET A 1 829 ? -42.656 -16.844 5.98 1 92.12 829 MET A CA 1
ATOM 6544 C C . MET A 1 829 ? -42.469 -15.531 6.758 1 92.12 829 MET A C 1
ATOM 6546 O O . MET A 1 829 ? -41.844 -14.594 6.262 1 92.12 829 MET A O 1
ATOM 6550 N N . LEU A 1 830 ? -43 -15.453 7.988 1 91.06 830 LEU A N 1
ATOM 6551 C CA . LEU A 1 830 ? -42.75 -14.289 8.836 1 91.06 830 LEU A CA 1
ATOM 6552 C C . LEU A 1 830 ? -41.281 -14.188 9.195 1 91.06 830 LEU A C 1
ATOM 6554 O O . LEU A 1 830 ? -40.719 -13.086 9.25 1 91.06 830 LEU A O 1
ATOM 6558 N N . PHE A 1 831 ? -40.75 -15.367 9.328 1 90.44 831 PHE A N 1
ATOM 6559 C CA . PHE A 1 831 ? -39.312 -15.398 9.609 1 90.44 831 PHE A CA 1
ATOM 6560 C C . PHE A 1 831 ? -38.5 -14.992 8.375 1 90.44 831 PHE A C 1
ATOM 6562 O O . PHE A 1 831 ? -37.5 -14.281 8.492 1 90.44 831 PHE A O 1
ATOM 6569 N N . ARG A 1 832 ? -38.812 -15.305 7.246 1 92.12 832 ARG A N 1
ATOM 6570 C CA . ARG A 1 832 ? -38.094 -15.008 6.004 1 92.12 832 ARG A CA 1
ATOM 6571 C C . ARG A 1 832 ? -38.188 -13.523 5.672 1 92.12 832 ARG A C 1
ATOM 6573 O O . ARG A 1 832 ? -37.188 -12.914 5.27 1 92.12 832 ARG A O 1
ATOM 6580 N N . VAL A 1 833 ? -39.281 -12.914 5.902 1 86.88 833 VAL A N 1
ATOM 6581 C CA . VAL A 1 833 ? -39.531 -11.562 5.406 1 86.88 833 VAL A CA 1
ATOM 6582 C C . VAL A 1 833 ? -39.188 -10.547 6.496 1 86.88 833 VAL A C 1
ATOM 6584 O O . VAL A 1 833 ? -38.625 -9.484 6.207 1 86.88 833 VAL A O 1
ATOM 6587 N N . HIS A 1 834 ? -39.406 -10.883 7.781 1 84.44 834 HIS A N 1
ATOM 6588 C CA . HIS A 1 834 ? -39.281 -9.852 8.805 1 84.44 834 HIS A CA 1
ATOM 6589 C C . HIS A 1 834 ? -38.125 -10.117 9.727 1 84.44 834 HIS A C 1
ATOM 6591 O O . HIS A 1 834 ? -37.875 -9.359 10.672 1 84.44 834 HIS A O 1
ATOM 6597 N N . TRP A 1 835 ? -37.344 -11.047 9.438 1 81.31 835 TRP A N 1
ATOM 6598 C CA . TRP A 1 835 ? -36.156 -11.328 10.25 1 81.31 835 TRP A CA 1
ATOM 6599 C C . TRP A 1 835 ? -35.125 -10.203 10.133 1 81.31 835 TRP A C 1
ATOM 6601 O O . TRP A 1 835 ? -34.781 -9.789 9.023 1 81.31 835 TRP A O 1
ATOM 6611 N N . PRO A 1 836 ? -34.75 -9.562 11.25 1 78.12 836 PRO A N 1
ATOM 6612 C CA . PRO A 1 836 ? -33.812 -8.438 11.227 1 78.12 836 PRO A CA 1
ATOM 6613 C C . PRO A 1 836 ? -32.375 -8.867 10.914 1 78.12 836 PRO A C 1
ATOM 6615 O O . PRO A 1 836 ? -31.547 -8.023 10.586 1 78.12 836 PRO A O 1
ATOM 6618 N N . GLY A 1 837 ? -32.062 -10.094 10.789 1 74 837 GLY A N 1
ATOM 6619 C CA . GLY A 1 837 ? -30.719 -10.562 10.539 1 74 837 GLY A CA 1
ATOM 6620 C C . GLY A 1 837 ? -30.406 -10.695 9.055 1 74 837 GLY A C 1
ATOM 6621 O O . GLY A 1 837 ? -31.125 -10.164 8.211 1 74 837 GLY A O 1
ATOM 6622 N N . PRO A 1 838 ? -29.234 -11.188 8.734 1 77.88 838 PRO A N 1
ATOM 6623 C CA . PRO A 1 838 ? -28.875 -11.375 7.328 1 77.88 838 PRO A CA 1
ATOM 6624 C C . PRO A 1 838 ? -29.891 -12.227 6.57 1 77.88 838 PRO A C 1
ATOM 6626 O O . PRO A 1 838 ? -30.297 -13.289 7.051 1 77.88 838 PRO A O 1
ATOM 6629 N N . PRO A 1 839 ? -30.328 -11.688 5.516 1 83.06 839 PRO A N 1
ATOM 6630 C CA . PRO A 1 839 ? -31.375 -12.391 4.754 1 83.06 839 PRO A CA 1
ATOM 6631 C C . PRO A 1 839 ? -30.922 -13.773 4.281 1 83.06 839 PRO A C 1
ATOM 6633 O O . PRO A 1 839 ? -31.75 -14.672 4.133 1 83.06 839 PRO A O 1
ATOM 6636 N N . LEU A 1 840 ? -29.703 -13.969 4.102 1 85.12 840 LEU A N 1
ATOM 6637 C CA . LEU A 1 840 ? -29.219 -15.242 3.57 1 85.12 840 LEU A CA 1
ATOM 6638 C C . LEU A 1 840 ? -29.422 -16.359 4.582 1 85.12 840 LEU A C 1
ATOM 6640 O O . LEU A 1 840 ? -29.688 -17.516 4.203 1 85.12 840 LEU A O 1
ATOM 6644 N N . THR A 1 841 ? -29.375 -16 5.883 1 88.38 841 THR A N 1
ATOM 6645 C CA . THR A 1 841 ? -29.609 -17.016 6.914 1 88.38 841 THR A CA 1
ATOM 6646 C C . THR A 1 841 ? -31.062 -17.453 6.918 1 88.38 841 THR A C 1
ATOM 6648 O O . THR A 1 841 ? -31.359 -18.641 7.051 1 88.38 841 THR A O 1
ATOM 6651 N N . ALA A 1 842 ? -31.875 -16.516 6.734 1 92.25 842 ALA A N 1
ATOM 6652 C CA . ALA A 1 842 ? -33.312 -16.844 6.695 1 92.25 842 ALA A CA 1
ATOM 6653 C C . ALA A 1 842 ? -33.625 -17.641 5.449 1 92.25 842 ALA A C 1
ATOM 6655 O O . ALA A 1 842 ? -34.469 -18.547 5.5 1 92.25 842 ALA A O 1
ATOM 6656 N N . ILE A 1 843 ? -33 -17.406 4.375 1 92.44 843 ILE A N 1
ATOM 6657 C CA . ILE A 1 843 ? -33.281 -18.109 3.129 1 92.44 843 ILE A CA 1
ATOM 6658 C C . ILE A 1 843 ? -32.812 -19.562 3.242 1 92.44 843 ILE A C 1
ATOM 6660 O O . ILE A 1 843 ? -33.531 -20.484 2.875 1 92.44 843 ILE A O 1
ATOM 6664 N N . VAL A 1 844 ? -31.609 -19.766 3.762 1 92.88 844 VAL A N 1
ATOM 6665 C CA . VAL A 1 844 ? -31.062 -21.109 3.855 1 92.88 844 VAL A CA 1
ATOM 6666 C C . VAL A 1 844 ? -31.859 -21.922 4.867 1 92.88 844 VAL A C 1
ATOM 6668 O O . VAL A 1 844 ? -32.094 -23.109 4.664 1 92.88 844 VAL A O 1
ATOM 6671 N N . PHE A 1 845 ? -32.344 -21.297 5.961 1 94.5 845 PHE A N 1
ATOM 6672 C CA . PHE A 1 845 ? -33.156 -21.969 6.961 1 94.5 845 PHE A CA 1
ATOM 6673 C C . PHE A 1 845 ? -34.469 -22.438 6.348 1 94.5 845 PHE A C 1
ATOM 6675 O O . PHE A 1 845 ? -34.812 -23.625 6.438 1 94.5 845 PHE A O 1
ATOM 6682 N N . CYS A 1 846 ? -35.156 -21.562 5.637 1 94.69 846 CYS A N 1
ATOM 6683 C CA . CYS A 1 846 ? -36.438 -21.891 5.051 1 94.69 846 CYS A CA 1
ATOM 6684 C C . CYS A 1 846 ? -36.281 -22.875 3.895 1 94.69 846 CYS A C 1
ATOM 6686 O O . CYS A 1 846 ? -37.125 -23.75 3.693 1 94.69 846 CYS A O 1
ATOM 6688 N N . THR A 1 847 ? -35.219 -22.719 3.131 1 94.25 847 THR A N 1
ATOM 6689 C CA . THR A 1 847 ? -34.969 -23.641 2.021 1 94.25 847 THR A CA 1
ATOM 6690 C C . THR A 1 847 ? -34.719 -25.047 2.535 1 94.25 847 THR A C 1
ATOM 6692 O O . THR A 1 847 ? -35.188 -26.016 1.94 1 94.25 847 THR A O 1
ATOM 6695 N N . SER A 1 848 ? -33.969 -25.188 3.609 1 95.38 848 SER A N 1
ATOM 6696 C CA . SER A 1 848 ? -33.688 -26.516 4.16 1 95.38 848 SER A CA 1
ATOM 6697 C C . SER A 1 848 ? -34.938 -27.172 4.703 1 95.38 848 SER A C 1
ATOM 6699 O O . SER A 1 848 ? -35.125 -28.375 4.547 1 95.38 848 SER A O 1
ATOM 6701 N N . VAL A 1 849 ? -35.844 -26.406 5.289 1 95.5 849 VAL A N 1
ATOM 6702 C CA . VAL A 1 849 ? -37.094 -26.938 5.773 1 95.5 849 VAL A CA 1
ATOM 6703 C C . VAL A 1 849 ? -37.906 -27.484 4.602 1 95.5 849 VAL A C 1
ATOM 6705 O O . VAL A 1 849 ? -38.406 -28.609 4.645 1 95.5 849 VAL A O 1
ATOM 6708 N N . ASN A 1 850 ? -38 -26.688 3.576 1 94.88 850 ASN A N 1
ATOM 6709 C CA . ASN A 1 850 ? -38.812 -27.062 2.426 1 94.88 850 ASN A CA 1
ATOM 6710 C C . ASN A 1 850 ? -38.188 -28.188 1.626 1 94.88 850 ASN A C 1
ATOM 6712 O O . ASN A 1 850 ? -38.906 -29.016 1.037 1 94.88 850 ASN A O 1
ATOM 6716 N N . LEU A 1 851 ? -36.875 -28.203 1.55 1 93.25 851 LEU A N 1
ATOM 6717 C CA . LEU A 1 851 ? -36.219 -29.281 0.832 1 93.25 851 LEU A CA 1
ATOM 6718 C C . LEU A 1 851 ? -36.438 -30.625 1.518 1 93.25 851 LEU A C 1
ATOM 6720 O O . LEU A 1 851 ? -36.625 -31.641 0.849 1 93.25 851 LEU A O 1
ATOM 6724 N N . VAL A 1 852 ? -36.438 -30.625 2.826 1 92.94 852 VAL A N 1
ATOM 6725 C CA . VAL A 1 852 ? -36.656 -31.875 3.562 1 92.94 852 VAL A CA 1
ATOM 6726 C C . VAL A 1 852 ? -38.094 -32.344 3.346 1 92.94 852 VAL A C 1
ATOM 6728 O O . VAL A 1 852 ? -38.344 -33.531 3.066 1 92.94 852 VAL A O 1
ATOM 6731 N N . ILE A 1 853 ? -39.031 -31.484 3.342 1 91.81 853 ILE A N 1
ATOM 6732 C CA . ILE A 1 853 ? -40.438 -31.828 3.176 1 91.81 853 ILE A CA 1
ATOM 6733 C C . ILE A 1 853 ? -40.719 -32.219 1.725 1 91.81 853 ILE A C 1
ATOM 6735 O O . ILE A 1 853 ? -41.281 -33.281 1.457 1 91.81 853 ILE A O 1
ATOM 6739 N N . GLY A 1 854 ? -40.281 -31.328 0.818 1 89.69 854 GLY A N 1
ATOM 6740 C CA . GLY A 1 854 ? -40.562 -31.547 -0.591 1 89.69 854 GLY A CA 1
ATOM 6741 C C . GLY A 1 854 ? -39.875 -32.781 -1.158 1 89.69 854 GLY A C 1
ATOM 6742 O O . GLY A 1 854 ? -40.469 -33.562 -1.899 1 89.69 854 GLY A O 1
ATOM 6743 N N . TYR A 1 855 ? -38.625 -32.906 -0.837 1 89.62 855 TYR A N 1
ATOM 6744 C CA . TYR A 1 855 ? -37.844 -34.031 -1.364 1 89.62 855 TYR A CA 1
ATOM 6745 C C . TYR A 1 855 ? -38.281 -35.344 -0.745 1 89.62 855 TYR A C 1
ATOM 6747 O O . TYR A 1 855 ? -38.281 -36.406 -1.406 1 89.62 855 TYR A O 1
ATOM 6755 N N . SER A 1 856 ? -38.719 -35.375 0.537 1 89.62 856 SER A N 1
ATOM 6756 C CA . SER A 1 856 ? -39.219 -36.594 1.181 1 89.62 856 SER A CA 1
ATOM 6757 C C . SER A 1 856 ? -40.531 -37.062 0.527 1 89.62 856 SER A C 1
ATOM 6759 O O . SER A 1 856 ? -40.75 -38.25 0.345 1 89.62 856 SER A O 1
ATOM 6761 N N . TYR A 1 857 ? -41.344 -36.125 0.167 1 89.88 857 TYR A N 1
ATOM 6762 C CA . TYR A 1 857 ? -42.594 -36.5 -0.49 1 89.88 857 TYR A CA 1
ATOM 6763 C C . TYR A 1 857 ? -42.344 -37 -1.902 1 89.88 857 TYR A C 1
ATOM 6765 O O . TYR A 1 857 ? -43 -37.938 -2.357 1 89.88 857 TYR A O 1
ATOM 6773 N N . LEU A 1 858 ? -41.406 -36.438 -2.621 1 87.38 858 LEU A N 1
ATOM 6774 C CA . LEU A 1 858 ? -41.094 -36.844 -3.982 1 87.38 858 LEU A CA 1
ATOM 6775 C C . LEU A 1 858 ? -40.531 -38.25 -4 1 87.38 858 LEU A C 1
ATOM 6777 O O . LEU A 1 858 ? -40.875 -39.062 -4.863 1 87.38 858 LEU A O 1
ATOM 6781 N N . ASN A 1 859 ? -39.625 -38.562 -3.035 1 84.69 859 ASN A N 1
ATOM 6782 C CA . ASN A 1 859 ? -39.031 -39.906 -2.965 1 84.69 859 ASN A CA 1
ATOM 6783 C C . ASN A 1 859 ? -40.062 -40.969 -2.576 1 84.69 859 ASN A C 1
ATOM 6785 O O . ASN A 1 859 ? -39.938 -42.125 -2.973 1 84.69 859 ASN A O 1
ATOM 6789 N N . GLY A 1 860 ? -41.062 -40.625 -1.861 1 80.75 860 GLY A N 1
ATOM 6790 C CA . GLY A 1 860 ? -42.031 -41.562 -1.386 1 80.75 860 GLY A CA 1
ATOM 6791 C C . GLY A 1 860 ? -43.156 -41.844 -2.395 1 80.75 860 GLY A C 1
ATOM 6792 O O . GLY A 1 860 ? -43.656 -42.938 -2.49 1 80.75 860 GLY A O 1
ATOM 6793 N N . HIS A 1 861 ? -43.5 -40.875 -3.162 1 80.19 861 HIS A N 1
ATOM 6794 C CA . HIS A 1 861 ? -44.719 -41.062 -3.955 1 80.19 861 HIS A CA 1
ATOM 6795 C C . HIS A 1 861 ? -44.438 -40.875 -5.441 1 80.19 861 HIS A C 1
ATOM 6797 O O . HIS A 1 861 ? -45.125 -41.438 -6.281 1 80.19 861 HIS A O 1
ATOM 6803 N N . LEU A 1 862 ? -43.438 -40.156 -5.848 1 74.44 862 LEU A N 1
ATOM 6804 C CA . LEU A 1 862 ? -43.344 -39.781 -7.254 1 74.44 862 LEU A CA 1
ATOM 6805 C C . LEU A 1 862 ? -42.156 -40.469 -7.922 1 74.44 862 LEU A C 1
ATOM 6807 O O . LEU A 1 862 ? -42.344 -41.281 -8.836 1 74.44 862 LEU A O 1
ATOM 6811 N N . PHE A 1 863 ? -40.969 -40.062 -7.629 1 73.69 863 PHE A N 1
ATOM 6812 C CA . PHE A 1 863 ? -39.75 -40.562 -8.305 1 73.69 863 PHE A CA 1
ATOM 6813 C C . PHE A 1 863 ? -38.719 -41 -7.297 1 73.69 863 PHE A C 1
ATOM 6815 O O . PHE A 1 863 ? -38.406 -40.281 -6.363 1 73.69 863 PHE A O 1
ATOM 6822 N N . ARG A 1 864 ? -38.406 -42.312 -7.258 1 67.88 864 ARG A N 1
ATOM 6823 C CA . ARG A 1 864 ? -37.344 -42.719 -6.355 1 67.88 864 ARG A CA 1
ATOM 6824 C C . ARG A 1 864 ? -35.969 -42.406 -6.957 1 67.88 864 ARG A C 1
ATOM 6826 O O . ARG A 1 864 ? -35.438 -43.188 -7.742 1 67.88 864 ARG A O 1
ATOM 6833 N N . MET A 1 865 ? -35.5 -41.219 -6.793 1 70.19 865 MET A N 1
ATOM 6834 C CA . MET A 1 865 ? -34.312 -40.75 -7.492 1 70.19 865 MET A CA 1
ATOM 6835 C C . MET A 1 865 ? -33.062 -40.844 -6.598 1 70.19 865 MET A C 1
ATOM 6837 O O . MET A 1 865 ? -31.938 -40.75 -7.078 1 70.19 865 MET A O 1
ATOM 6841 N N . SER A 1 866 ? -33.188 -41.062 -5.266 1 76.62 866 SER A N 1
ATOM 6842 C CA . SER A 1 866 ? -32.031 -41.062 -4.379 1 76.62 866 SER A CA 1
ATOM 6843 C C . SER A 1 866 ? -32.031 -42.281 -3.447 1 76.62 866 SER A C 1
ATOM 6845 O O . SER A 1 866 ? -33.031 -43 -3.365 1 76.62 866 SER A O 1
ATOM 6847 N N . ASN A 1 867 ? -30.875 -42.594 -2.857 1 79.06 867 ASN A N 1
ATOM 6848 C CA . ASN A 1 867 ? -30.75 -43.656 -1.863 1 79.06 867 ASN A CA 1
ATOM 6849 C C . ASN A 1 867 ? -31.406 -43.25 -0.546 1 79.06 867 ASN A C 1
ATOM 6851 O O . ASN A 1 867 ? -31.703 -44.125 0.28 1 79.06 867 ASN A O 1
ATOM 6855 N N . ALA A 1 868 ? -31.75 -41.875 -0.523 1 81.38 868 ALA A N 1
ATOM 6856 C CA . ALA A 1 868 ? -32.375 -41.438 0.712 1 81.38 868 ALA A CA 1
ATOM 6857 C C . ALA A 1 868 ? -33.906 -41.719 0.667 1 81.38 868 ALA A C 1
ATOM 6859 O O . ALA A 1 868 ? -34.531 -41.5 -0.362 1 81.38 868 ALA A O 1
ATOM 6860 N N . THR A 1 869 ? -34.406 -42.281 1.748 1 83.19 869 THR A N 1
ATOM 6861 C CA . THR A 1 869 ? -35.844 -42.594 1.803 1 83.19 869 THR A CA 1
ATOM 6862 C C . THR A 1 869 ? -36.656 -41.375 2.166 1 83.19 869 THR A C 1
ATOM 6864 O O . THR A 1 869 ? -36.938 -40.531 1.311 1 83.19 869 THR A O 1
ATOM 6867 N N . TRP A 1 870 ? -37.062 -41.281 3.463 1 87.69 870 TRP A N 1
ATOM 6868 C CA . TRP A 1 870 ? -37.875 -40.094 3.816 1 87.69 870 TRP A CA 1
ATOM 6869 C C . TRP A 1 870 ? -37.625 -39.688 5.266 1 87.69 870 TRP A C 1
ATOM 6871 O O . TRP A 1 870 ? -37.094 -40.469 6.055 1 87.69 870 TRP A O 1
ATOM 6881 N N . GLY A 1 871 ? -37.75 -38.406 5.551 1 88 871 GLY A N 1
ATOM 6882 C CA . GLY A 1 871 ? -37.719 -37.844 6.895 1 88 871 GLY A CA 1
ATOM 6883 C C . GLY A 1 871 ? -36.281 -37.594 7.391 1 88 871 GLY A C 1
ATOM 6884 O O . GLY A 1 871 ? -35.625 -36.656 6.969 1 88 871 GLY A O 1
ATOM 6885 N N . PHE A 1 872 ? -35.75 -38.562 8.18 1 90.44 872 PHE A N 1
ATOM 6886 C CA . PHE A 1 872 ? -34.406 -38.406 8.781 1 90.44 872 PHE A CA 1
ATOM 6887 C C . PHE A 1 872 ? -33.312 -38.625 7.738 1 90.44 872 PHE A C 1
ATOM 6889 O O . PHE A 1 872 ? -32.312 -37.906 7.762 1 90.44 872 PHE A O 1
ATOM 6896 N N . ASP A 1 873 ? -33.5 -39.469 6.801 1 90.75 873 ASP A N 1
ATOM 6897 C CA . ASP A 1 873 ? -32.5 -39.75 5.801 1 90.75 873 ASP A CA 1
ATOM 6898 C C . ASP A 1 873 ? -32.25 -38.562 4.883 1 90.75 873 ASP A C 1
ATOM 6900 O O . ASP A 1 873 ? -31.109 -38.25 4.531 1 90.75 873 ASP A O 1
ATOM 6904 N N . VAL A 1 874 ? -33.312 -37.906 4.559 1 91.31 874 VAL A N 1
ATOM 6905 C CA . VAL A 1 874 ? -33.188 -36.75 3.674 1 91.31 874 VAL A CA 1
ATOM 6906 C C . VAL A 1 874 ? -32.562 -35.594 4.438 1 91.31 874 VAL A C 1
ATOM 6908 O O . VAL A 1 874 ? -31.688 -34.875 3.914 1 91.31 874 VAL A O 1
ATOM 6911 N N . ALA A 1 875 ? -32.969 -35.406 5.68 1 94.31 875 ALA A N 1
ATOM 6912 C CA . ALA A 1 875 ? -32.406 -34.344 6.492 1 94.31 875 ALA A CA 1
ATOM 6913 C C . ALA A 1 875 ? -30.938 -34.562 6.77 1 94.31 875 ALA A C 1
ATOM 6915 O O . ALA A 1 875 ? -30.141 -33.625 6.723 1 94.31 875 ALA A O 1
ATOM 6916 N N . TRP A 1 876 ? -30.578 -35.719 7.051 1 93.62 876 TRP A N 1
ATOM 6917 C CA . TRP A 1 876 ? -29.172 -36.062 7.316 1 93.62 876 TRP A CA 1
ATOM 6918 C C . TRP A 1 876 ? -28.328 -35.906 6.059 1 93.62 876 TRP A C 1
ATOM 6920 O O . TRP A 1 876 ? -27.219 -35.344 6.121 1 93.62 876 TRP A O 1
ATOM 6930 N N . LEU A 1 877 ? -28.844 -36.344 4.957 1 93.31 877 LEU A N 1
ATOM 6931 C CA . LEU A 1 877 ? -28.125 -36.219 3.699 1 93.31 877 LEU A CA 1
ATOM 6932 C C . LEU A 1 877 ? -27.922 -34.719 3.359 1 93.31 877 LEU A C 1
ATOM 6934 O O . LEU A 1 877 ? -26.844 -34.344 2.922 1 93.31 877 LEU A O 1
ATOM 6938 N N . ARG A 1 878 ? -28.953 -33.969 3.516 1 93.25 878 ARG A N 1
ATOM 6939 C CA . ARG A 1 878 ? -28.844 -32.531 3.242 1 93.25 878 ARG A CA 1
ATOM 6940 C C . ARG A 1 878 ? -27.812 -31.859 4.156 1 93.25 878 ARG A C 1
ATOM 6942 O O . ARG A 1 878 ? -26.984 -31.078 3.699 1 93.25 878 ARG A O 1
ATOM 6949 N N . PHE A 1 879 ? -27.891 -32.25 5.391 1 95.25 879 PHE A N 1
ATOM 6950 C CA . PHE A 1 879 ? -26.984 -31.641 6.355 1 95.25 879 PHE A CA 1
ATOM 6951 C C . PHE A 1 879 ? -25.531 -32 6.043 1 95.25 879 PHE A C 1
ATOM 6953 O O . PHE A 1 879 ? -24.656 -31.141 6.062 1 95.25 879 PHE A O 1
ATOM 6960 N N . VAL A 1 880 ? -25.266 -33.219 5.75 1 94.88 880 VAL A N 1
ATOM 6961 C CA . VAL A 1 880 ? -23.906 -33.688 5.461 1 94.88 880 VAL A CA 1
ATOM 6962 C C . VAL A 1 880 ? -23.406 -33 4.18 1 94.88 880 VAL A C 1
ATOM 6964 O O . VAL A 1 880 ? -22.25 -32.562 4.109 1 94.88 880 VAL A O 1
ATOM 6967 N N . CYS A 1 881 ? -24.266 -32.906 3.172 1 94.69 881 CYS A N 1
ATOM 6968 C CA . CYS A 1 881 ? -23.859 -32.312 1.905 1 94.69 881 CYS A CA 1
ATOM 6969 C C . CYS A 1 881 ? -23.578 -30.828 2.08 1 94.69 881 CYS A C 1
ATOM 6971 O O . CYS A 1 881 ? -22.625 -30.312 1.498 1 94.69 881 CYS A O 1
ATOM 6973 N N . VAL A 1 882 ? -24.375 -30.266 2.842 1 95.62 882 VAL A N 1
ATOM 6974 C CA . VAL A 1 882 ? -24.172 -28.844 3.074 1 95.62 882 VAL A CA 1
ATOM 6975 C C . VAL A 1 882 ? -22.875 -28.625 3.832 1 95.62 882 VAL A C 1
ATOM 6977 O O . VAL A 1 882 ? -22.078 -27.75 3.475 1 95.62 882 VAL A O 1
ATOM 6980 N N . VAL A 1 883 ? -22.594 -29.438 4.848 1 96.12 883 VAL A N 1
ATOM 6981 C CA . VAL A 1 883 ? -21.391 -29.297 5.652 1 96.12 883 VAL A CA 1
ATOM 6982 C C . VAL A 1 883 ? -20.156 -29.516 4.781 1 96.12 883 VAL A C 1
ATOM 6984 O O . VAL A 1 883 ? -19.172 -28.797 4.902 1 96.12 883 VAL A O 1
ATOM 6987 N N . ILE A 1 884 ? -20.234 -30.406 3.838 1 95.81 884 ILE A N 1
ATOM 6988 C CA . ILE A 1 884 ? -19.109 -30.656 2.943 1 95.81 884 ILE A CA 1
ATOM 6989 C C . ILE A 1 884 ? -18.938 -29.484 1.987 1 95.81 884 ILE A C 1
ATOM 6991 O O . ILE A 1 884 ? -17.812 -29.016 1.775 1 95.81 884 ILE A O 1
ATOM 6995 N N . GLY A 1 885 ? -20.031 -29.062 1.482 1 95.75 885 GLY A N 1
ATOM 6996 C CA . GLY A 1 885 ? -19.953 -27.953 0.55 1 95.75 885 GLY A CA 1
ATOM 6997 C C . GLY A 1 885 ? -19.422 -26.672 1.179 1 95.75 885 GLY A C 1
ATOM 6998 O O . GLY A 1 885 ? -18.516 -26.047 0.643 1 95.75 885 GLY A O 1
ATOM 6999 N N . ILE A 1 886 ? -19.922 -26.328 2.318 1 95.56 886 ILE A N 1
ATOM 7000 C CA . ILE A 1 886 ? -19.531 -25.078 2.961 1 95.56 886 ILE A CA 1
ATOM 7001 C C . ILE A 1 886 ? -18.094 -25.188 3.473 1 95.56 886 ILE A C 1
ATOM 7003 O O . ILE A 1 886 ? -17.344 -24.203 3.441 1 95.56 886 ILE A O 1
ATOM 7007 N N . THR A 1 887 ? -17.703 -26.344 3.971 1 95.56 887 THR A N 1
ATOM 7008 C CA . THR A 1 887 ? -16.344 -26.531 4.453 1 95.56 887 THR A CA 1
ATOM 7009 C C . THR A 1 887 ? -15.344 -26.5 3.297 1 95.56 887 THR A C 1
ATOM 7011 O O . THR A 1 887 ? -14.234 -25.984 3.438 1 95.56 887 THR A O 1
ATOM 7014 N N . ALA A 1 888 ? -15.758 -27.016 2.156 1 94.94 888 ALA A N 1
ATOM 7015 C CA . ALA A 1 888 ? -14.914 -26.906 0.971 1 94.94 888 ALA A CA 1
ATOM 7016 C C . ALA A 1 888 ? -14.711 -25.453 0.561 1 94.94 888 ALA A C 1
ATOM 7018 O O . ALA A 1 888 ? -13.609 -25.062 0.179 1 94.94 888 ALA A O 1
ATOM 7019 N N . ALA A 1 889 ? -15.766 -24.766 0.621 1 94.81 889 ALA A N 1
ATOM 7020 C CA . ALA A 1 889 ? -15.672 -23.344 0.29 1 94.81 889 ALA A CA 1
ATOM 7021 C C . ALA A 1 889 ? -14.766 -22.609 1.279 1 94.81 889 ALA A C 1
ATOM 7023 O O . ALA A 1 889 ? -13.977 -21.75 0.887 1 94.81 889 ALA A O 1
ATOM 7024 N N . TRP A 1 890 ? -14.828 -22.922 2.598 1 91.75 890 TRP A N 1
ATOM 7025 C CA . TRP A 1 890 ? -14.008 -22.297 3.625 1 91.75 890 TRP A CA 1
ATOM 7026 C C . TRP A 1 890 ? -12.531 -22.625 3.434 1 91.75 890 TRP A C 1
ATOM 7028 O O . TRP A 1 890 ? -11.672 -21.75 3.516 1 91.75 890 TRP A O 1
ATOM 7038 N N . ILE A 1 891 ? -12.219 -23.781 3.072 1 88.44 891 ILE A N 1
ATOM 7039 C CA . ILE A 1 891 ? -10.836 -24.219 2.865 1 88.44 891 ILE A CA 1
ATOM 7040 C C . ILE A 1 891 ? -10.273 -23.562 1.611 1 88.44 891 ILE A C 1
ATOM 7042 O O . ILE A 1 891 ? -9.125 -23.109 1.604 1 88.44 891 ILE A O 1
ATOM 7046 N N . PHE A 1 892 ? -11.125 -23.516 0.629 1 90.12 892 PHE A N 1
ATOM 7047 C CA . PHE A 1 892 ? -10.672 -22.953 -0.635 1 90.12 892 PHE A CA 1
ATOM 7048 C C . PHE A 1 892 ? -10.477 -21.438 -0.512 1 90.12 892 PHE A C 1
ATOM 7050 O O . PHE A 1 892 ? -9.75 -20.844 -1.303 1 90.12 892 PHE A O 1
ATOM 7057 N N . SER A 1 893 ? -11.211 -20.844 0.435 1 87.69 893 SER A N 1
ATOM 7058 C CA . SER A 1 893 ? -11.062 -19.406 0.639 1 87.69 893 SER A CA 1
ATOM 7059 C C . SER A 1 893 ? -9.68 -19.078 1.198 1 87.69 893 SER A C 1
ATOM 7061 O O . SER A 1 893 ? -9.211 -17.938 1.074 1 87.69 893 SER A O 1
ATOM 7063 N N . LEU A 1 894 ? -8.945 -20.125 1.743 1 80.19 894 LEU A N 1
ATOM 7064 C CA . LEU A 1 894 ? -7.617 -19.906 2.318 1 80.19 894 LEU A CA 1
ATOM 7065 C C . LEU A 1 894 ? -6.531 -20.094 1.265 1 80.19 894 LEU A C 1
ATOM 7067 O O . LEU A 1 894 ? -5.367 -19.766 1.5 1 80.19 894 LEU A O 1
ATOM 7071 N N . VAL A 1 895 ? -6.957 -20.547 0.062 1 78.44 895 VAL A N 1
ATOM 7072 C CA . VAL A 1 895 ? -6.016 -20.719 -1.039 1 78.44 895 VAL A CA 1
ATOM 7073 C C . VAL A 1 895 ? -5.703 -19.359 -1.666 1 78.44 895 VAL A C 1
ATOM 7075 O O . VAL A 1 895 ? -6.609 -18.578 -1.944 1 78.44 895 VAL A O 1
ATOM 7078 N N . PRO A 1 896 ? -4.402 -19.062 -1.884 1 75.12 896 PRO A N 1
ATOM 7079 C CA . PRO A 1 896 ? -4.047 -17.766 -2.455 1 75.12 896 PRO A CA 1
ATOM 7080 C C . PRO A 1 896 ? -4.582 -17.562 -3.873 1 75.12 896 PRO A C 1
ATOM 7082 O O . PRO A 1 896 ? -4.66 -18.531 -4.641 1 75.12 896 PRO A O 1
ATOM 7085 N N . PRO A 1 897 ? -5.062 -16.359 -4.16 1 77.62 897 PRO A N 1
ATOM 7086 C CA . PRO A 1 897 ? -4.914 -15.055 -3.521 1 77.62 897 PRO A CA 1
ATOM 7087 C C . PRO A 1 897 ? -5.973 -14.789 -2.453 1 77.62 897 PRO A C 1
ATOM 7089 O O . PRO A 1 897 ? -7.16 -15.047 -2.678 1 77.62 897 PRO A O 1
ATOM 7092 N N . VAL A 1 898 ? -5.496 -14.414 -1.188 1 76.81 898 VAL A N 1
ATOM 7093 C CA . VAL A 1 898 ? -6.402 -14.195 -0.067 1 76.81 898 VAL A CA 1
ATOM 7094 C C . VAL A 1 898 ? -6.555 -12.695 0.188 1 76.81 898 VAL A C 1
ATOM 7096 O O . VAL A 1 898 ? -5.562 -11.961 0.208 1 76.81 898 VAL A O 1
ATOM 7099 N N . TYR A 1 899 ? -7.84 -12.195 0.176 1 78.5 899 TYR A N 1
ATOM 7100 C CA . TYR A 1 899 ? -8.117 -10.797 0.491 1 78.5 899 TYR A CA 1
ATOM 7101 C C . TYR A 1 899 ? -8.719 -10.664 1.882 1 78.5 899 TYR A C 1
ATOM 7103 O O . TYR A 1 899 ? -9.625 -11.422 2.25 1 78.5 899 TYR A O 1
ATOM 7111 N N . SER A 1 900 ? -8.125 -9.797 2.721 1 80.44 900 SER A N 1
ATOM 7112 C CA . SER A 1 900 ? -8.594 -9.602 4.09 1 80.44 900 SER A CA 1
ATOM 7113 C C . SER A 1 900 ? -9.617 -8.477 4.168 1 80.44 900 SER A C 1
ATOM 7115 O O . SER A 1 900 ? -9.461 -7.434 3.521 1 80.44 900 SER A O 1
ATOM 7117 N N . ALA A 1 901 ? -10.703 -8.672 4.875 1 83.44 901 ALA A N 1
ATOM 7118 C CA . ALA A 1 901 ? -11.727 -7.652 5.102 1 83.44 901 ALA A CA 1
ATOM 7119 C C . ALA A 1 901 ? -11.188 -6.52 5.973 1 83.44 901 ALA A C 1
ATOM 7121 O O . ALA A 1 901 ? -11.609 -5.371 5.832 1 83.44 901 ALA A O 1
ATOM 7122 N N . LYS A 1 902 ? -10.281 -6.852 6.879 1 87.5 902 LYS A N 1
ATOM 7123 C CA . LYS A 1 902 ? -9.711 -5.848 7.773 1 87.5 902 LYS A CA 1
ATOM 7124 C C . LYS A 1 902 ? -8.93 -4.793 6.988 1 87.5 902 LYS A C 1
ATOM 7126 O O . LYS A 1 902 ? -9.07 -3.596 7.246 1 87.5 902 LYS A O 1
ATOM 7131 N N . ARG A 1 903 ? -8.219 -5.234 6.02 1 86.12 903 ARG A N 1
ATOM 7132 C CA . ARG A 1 903 ? -7.441 -4.309 5.203 1 86.12 903 ARG A CA 1
ATOM 7133 C C . ARG A 1 903 ? -8.352 -3.473 4.309 1 86.12 903 ARG A C 1
ATOM 7135 O O . ARG A 1 903 ? -8.086 -2.293 4.066 1 86.12 903 ARG A O 1
ATOM 7142 N N . ALA A 1 904 ? -9.383 -4.074 3.871 1 85.56 904 ALA A N 1
ATOM 7143 C CA . ALA A 1 904 ? -10.328 -3.352 3.02 1 85.56 904 ALA A CA 1
ATOM 7144 C C . ALA A 1 904 ? -11.023 -2.232 3.793 1 85.56 904 ALA A C 1
ATOM 7146 O O . ALA A 1 904 ? -11.25 -1.149 3.254 1 85.56 904 ALA A O 1
ATOM 7147 N N . ILE A 1 905 ? -11.367 -2.451 5.02 1 89.81 905 ILE A N 1
ATOM 7148 C CA . ILE A 1 905 ? -12.008 -1.437 5.852 1 89.81 905 ILE A CA 1
ATOM 7149 C C . ILE A 1 905 ? -11.031 -0.294 6.113 1 89.81 905 ILE A C 1
ATOM 7151 O O . ILE A 1 905 ? -11.414 0.878 6.086 1 89.81 905 ILE A O 1
ATOM 7155 N N . ARG A 1 906 ? -9.812 -0.655 6.387 1 90.88 906 ARG A N 1
ATOM 7156 C CA . ARG A 1 906 ? -8.789 0.366 6.609 1 90.88 906 ARG A CA 1
ATOM 7157 C C . ARG A 1 906 ? -8.625 1.251 5.379 1 90.88 906 ARG A C 1
ATOM 7159 O O . ARG A 1 906 ? -8.539 2.475 5.496 1 90.88 906 ARG A O 1
ATOM 7166 N N . TYR A 1 907 ? -8.664 0.727 4.195 1 88.38 907 TYR A N 1
ATOM 7167 C CA . TYR A 1 907 ? -8.523 1.485 2.957 1 88.38 907 TYR A CA 1
ATOM 7168 C C . TYR A 1 907 ? -9.727 2.389 2.732 1 88.38 907 TYR A C 1
ATOM 7170 O O . TYR A 1 907 ? -9.586 3.518 2.254 1 88.38 907 TYR A O 1
ATOM 7178 N N . SER A 1 908 ? -10.82 1.87 3.104 1 91 908 SER A N 1
ATOM 7179 C CA . SER A 1 908 ? -12.031 2.672 2.926 1 91 908 SER A CA 1
ATOM 7180 C C . SER A 1 908 ? -12.031 3.883 3.854 1 91 908 SER A C 1
ATOM 7182 O O . SER A 1 908 ? -12.461 4.969 3.463 1 91 908 SER A O 1
ATOM 7184 N N . TYR A 1 909 ? -11.578 3.693 5.07 1 93.94 909 TYR A N 1
ATOM 7185 C CA . TYR A 1 909 ? -11.492 4.828 5.98 1 93.94 909 TYR A CA 1
ATOM 7186 C C . TYR A 1 909 ? -10.438 5.824 5.52 1 93.94 909 TYR A C 1
ATOM 7188 O O . TYR A 1 909 ? -10.609 7.035 5.66 1 93.94 909 TYR A O 1
ATOM 7196 N N . ALA A 1 910 ? -9.312 5.355 5.02 1 93.62 910 ALA A N 1
ATOM 7197 C CA . ALA A 1 910 ? -8.289 6.25 4.484 1 93.62 910 ALA A CA 1
ATOM 7198 C C . ALA A 1 910 ? -8.836 7.082 3.328 1 93.62 910 ALA A C 1
ATOM 7200 O O . ALA A 1 910 ? -8.562 8.281 3.24 1 93.62 910 ALA A O 1
ATOM 7201 N N . ARG A 1 911 ? -9.664 6.527 2.564 1 90.88 911 ARG A N 1
ATOM 7202 C CA . ARG A 1 911 ? -10.281 7.242 1.449 1 90.88 911 ARG A CA 1
ATOM 7203 C C . ARG A 1 911 ? -11.297 8.266 1.945 1 90.88 911 ARG A C 1
ATOM 7205 O O . ARG A 1 911 ? -11.422 9.344 1.367 1 90.88 911 ARG A O 1
ATOM 7212 N N . ALA A 1 912 ? -11.961 7.844 2.912 1 93.12 912 ALA A N 1
ATOM 7213 C CA . ALA A 1 912 ? -12.93 8.773 3.484 1 93.12 912 ALA A CA 1
ATOM 7214 C C . ALA A 1 912 ? -12.242 10.023 4.027 1 93.12 912 ALA A C 1
ATOM 7216 O O . ALA A 1 912 ? -12.742 11.141 3.857 1 93.12 912 ALA A O 1
ATOM 7217 N N . ILE A 1 913 ? -11.102 9.883 4.656 1 94.88 913 ILE A N 1
ATOM 7218 C CA . ILE A 1 913 ? -10.352 11.016 5.18 1 94.88 913 ILE A CA 1
ATOM 7219 C C . ILE A 1 913 ? -9.844 11.875 4.023 1 94.88 913 ILE A C 1
ATOM 7221 O O . ILE A 1 913 ? -9.883 13.102 4.09 1 94.88 913 ILE A O 1
ATOM 7225 N N . ALA A 1 914 ? -9.367 11.242 3.008 1 93 914 ALA A N 1
ATOM 7226 C CA . ALA A 1 914 ? -8.891 11.984 1.84 1 93 914 ALA A CA 1
ATOM 7227 C C . ALA A 1 914 ? -10.031 12.773 1.196 1 93 914 ALA A C 1
ATOM 7229 O O . ALA A 1 914 ? -9.82 13.898 0.729 1 93 914 ALA A O 1
ATOM 7230 N N . ASN A 1 915 ? -11.211 12.258 1.19 1 91.5 915 ASN A N 1
ATOM 7231 C CA . ASN A 1 915 ? -12.359 12.938 0.604 1 91.5 915 ASN A CA 1
ATOM 7232 C C . ASN A 1 915 ? -12.789 14.133 1.448 1 91.5 915 ASN A C 1
ATOM 7234 O O . ASN A 1 915 ? -13.367 15.094 0.928 1 91.5 915 ASN A O 1
ATOM 7238 N N . VAL A 1 916 ? -12.523 14.047 2.752 1 93.88 916 VAL A N 1
ATOM 7239 C CA . VAL A 1 916 ? -12.781 15.203 3.604 1 93.88 916 VAL A CA 1
ATOM 7240 C C . VAL A 1 916 ? -11.945 16.391 3.123 1 93.88 916 VAL A C 1
ATOM 7242 O O . VAL A 1 916 ? -12.453 17.516 3.037 1 93.88 916 VAL A O 1
ATOM 7245 N N . GLY A 1 917 ? -10.68 16.078 2.791 1 92.38 917 GLY A N 1
ATOM 7246 C CA . GLY A 1 917 ? -9.828 17.156 2.287 1 92.38 917 GLY A CA 1
ATOM 7247 C C . GLY A 1 917 ? -10.266 17.672 0.933 1 92.38 917 GLY A C 1
ATOM 7248 O O . GLY A 1 917 ? -10.242 18.875 0.691 1 92.38 917 GLY A O 1
ATOM 7249 N N . TYR A 1 918 ? -10.766 16.844 0.168 1 90.62 918 TYR A N 1
ATOM 7250 C CA . TYR A 1 918 ? -11.227 17.234 -1.161 1 90.62 918 TYR A CA 1
ATOM 7251 C C . TYR A 1 918 ? -12.469 18.109 -1.076 1 90.62 918 TYR A C 1
ATOM 7253 O O . TYR A 1 918 ? -12.555 19.156 -1.729 1 90.62 918 TYR A O 1
ATOM 7261 N N . ILE A 1 919 ? -13.43 17.781 -0.261 1 92.12 919 ILE A N 1
ATOM 7262 C CA . ILE A 1 919 ? -14.672 18.531 -0.119 1 92.12 919 ILE A CA 1
ATOM 7263 C C . ILE A 1 919 ? -14.383 19.875 0.535 1 92.12 919 ILE A C 1
ATOM 7265 O O . ILE A 1 919 ? -14.961 20.891 0.149 1 92.12 919 ILE A O 1
ATOM 7269 N N . LEU A 1 920 ? -13.531 19.859 1.532 1 92.75 920 LEU A N 1
ATOM 7270 C CA . LEU A 1 920 ? -13.156 21.125 2.178 1 92.75 920 LEU A CA 1
ATOM 7271 C C . LEU A 1 920 ? -12.57 22.094 1.165 1 92.75 920 LEU A C 1
ATOM 7273 O O . LEU A 1 920 ? -12.93 23.281 1.163 1 92.75 920 LEU A O 1
ATOM 7277 N N . CYS A 1 921 ? -11.703 21.641 0.302 1 90.69 921 CYS A N 1
ATOM 7278 C CA . CYS A 1 921 ? -11.078 22.516 -0.684 1 90.69 921 CYS A CA 1
ATOM 7279 C C . CYS A 1 921 ? -12.094 23 -1.712 1 90.69 921 CYS A C 1
ATOM 7281 O O . CYS A 1 921 ? -12 24.125 -2.205 1 90.69 921 CYS A O 1
ATOM 7283 N N . GLN A 1 922 ? -13.078 22.188 -2.027 1 88.06 922 GLN A N 1
ATOM 7284 C CA . GLN A 1 922 ? -14.141 22.609 -2.932 1 88.06 922 GLN A CA 1
ATOM 7285 C C . GLN A 1 922 ? -15 23.703 -2.293 1 88.06 922 GLN A C 1
ATOM 7287 O O . GLN A 1 922 ? -15.398 24.656 -2.957 1 88.06 922 GLN A O 1
ATOM 7292 N N . GLU A 1 923 ? -15.273 23.578 -1.041 1 90 923 GLU A N 1
ATOM 7293 C CA . GLU A 1 923 ? -16.078 24.578 -0.336 1 90 923 GLU A CA 1
ATOM 7294 C C . GLU A 1 923 ? -15.312 25.891 -0.193 1 90 923 GLU A C 1
ATOM 7296 O O . GLU A 1 923 ? -15.898 26.969 -0.293 1 90 923 GLU A O 1
ATOM 7301 N N . LEU A 1 924 ? -14.039 25.781 0.033 1 89.75 924 LEU A N 1
ATOM 7302 C CA . LEU A 1 924 ? -13.227 27 0.151 1 89.75 924 LEU A CA 1
ATOM 7303 C C . LEU A 1 924 ? -13.086 27.688 -1.2 1 89.75 924 LEU A C 1
ATOM 7305 O O . LEU A 1 924 ? -12.992 28.922 -1.267 1 89.75 924 LEU A O 1
ATOM 7309 N N . SER A 1 925 ? -13.047 26.859 -2.266 1 85.38 925 SER A N 1
ATOM 7310 C CA . SER A 1 925 ? -13.023 27.438 -3.602 1 85.38 925 SER A CA 1
ATOM 7311 C C . SER A 1 925 ? -14.305 28.219 -3.885 1 85.38 925 SER A C 1
ATOM 7313 O O . SER A 1 925 ? -14.266 29.297 -4.5 1 85.38 925 SER A O 1
ATOM 7315 N N . ALA A 1 926 ? -15.391 27.734 -3.361 1 83.5 926 ALA A N 1
ATOM 7316 C CA . ALA A 1 926 ? -16.672 28.422 -3.518 1 83.5 926 ALA A CA 1
ATOM 7317 C C . ALA A 1 926 ? -16.734 29.656 -2.631 1 83.5 926 ALA A C 1
ATOM 7319 O O . ALA A 1 926 ? -17.344 30.672 -3.01 1 83.5 926 ALA A O 1
ATOM 7320 N N . ALA A 1 927 ? -16.141 29.594 -1.445 1 84.5 927 ALA A N 1
ATOM 7321 C CA . ALA A 1 927 ? -16.172 30.719 -0.509 1 84.5 927 ALA A CA 1
ATOM 7322 C C . ALA A 1 927 ? -15.32 31.875 -1.019 1 84.5 927 ALA A C 1
ATOM 7324 O O . ALA A 1 927 ? -15.617 33.031 -0.747 1 84.5 927 ALA A O 1
ATOM 7325 N N . ASN A 1 928 ? -14.289 31.531 -1.797 1 80.56 928 ASN A N 1
ATOM 7326 C CA . ASN A 1 928 ? -13.383 32.562 -2.289 1 80.56 928 ASN A CA 1
ATOM 7327 C C . ASN A 1 928 ? -13.844 33.125 -3.627 1 80.56 928 ASN A C 1
ATOM 7329 O O . ASN A 1 928 ? -13.289 34.125 -4.121 1 80.56 928 ASN A O 1
ATOM 7333 N N . ASP A 1 929 ? -14.859 32.5 -4.156 1 75.62 929 ASP A N 1
ATOM 7334 C CA . ASP A 1 929 ? -15.359 33 -5.441 1 75.62 929 ASP A CA 1
ATOM 7335 C C . ASP A 1 929 ? -16.172 34.281 -5.277 1 75.62 929 ASP A C 1
ATOM 7337 O O . ASP A 1 929 ? -17.172 34.281 -4.543 1 75.62 929 ASP A O 1
ATOM 7341 N N . PRO A 1 930 ? -15.656 35.375 -5.84 1 66.19 930 PRO A N 1
ATOM 7342 C CA . PRO A 1 930 ? -16.391 36.625 -5.695 1 66.19 930 PRO A CA 1
ATOM 7343 C C . PRO A 1 930 ? -17.734 36.594 -6.418 1 66.19 930 PRO A C 1
ATOM 7345 O O . PRO A 1 930 ? -18.656 37.344 -6.055 1 66.19 930 PRO A O 1
ATOM 7348 N N . HIS A 1 931 ? -17.922 35.812 -7.488 1 60.94 931 HIS A N 1
ATOM 7349 C CA . HIS A 1 931 ? -19.141 35.875 -8.281 1 60.94 931 HIS A CA 1
ATOM 7350 C C . HIS A 1 931 ? -20.188 34.875 -7.773 1 60.94 931 HIS A C 1
ATOM 7352 O O . HIS A 1 931 ? -20.156 33.688 -8.141 1 60.94 931 HIS A O 1
ATOM 7358 N N . SER A 1 932 ? -20.734 35 -6.613 1 55.09 932 SER A N 1
ATOM 7359 C CA . SER A 1 932 ? -21.562 34.188 -5.727 1 55.09 932 SER A CA 1
ATOM 7360 C C . SER A 1 932 ? -22.672 33.469 -6.504 1 55.09 932 SER A C 1
ATOM 7362 O O . SER A 1 932 ? -23.125 32.406 -6.094 1 55.09 932 SER A O 1
ATOM 7364 N N . HIS A 1 933 ? -23.484 34.281 -7.371 1 48.28 933 HIS A N 1
ATOM 7365 C CA . HIS A 1 933 ? -24.797 33.844 -7.852 1 48.28 933 HIS A CA 1
ATOM 7366 C C . HIS A 1 933 ? -24.703 32.438 -8.484 1 48.28 933 HIS A C 1
ATOM 7368 O O . HIS A 1 933 ? -25.703 31.719 -8.531 1 48.28 933 HIS A O 1
ATOM 7374 N N . ALA A 1 934 ? -23.969 32.375 -9.5 1 46.59 934 ALA A N 1
ATOM 7375 C CA . ALA A 1 934 ? -23.875 31.344 -10.539 1 46.59 934 ALA A CA 1
ATOM 7376 C C . ALA A 1 934 ? -23.688 29.953 -9.922 1 46.59 934 ALA A C 1
ATOM 7378 O O . ALA A 1 934 ? -23.969 28.938 -10.562 1 46.59 934 ALA A O 1
ATOM 7379 N N . ASN A 1 935 ? -22.984 29.609 -8.672 1 53.38 935 ASN A N 1
ATOM 7380 C CA . ASN A 1 935 ? -22.5 28.25 -8.547 1 53.38 935 ASN A CA 1
ATOM 7381 C C . ASN A 1 935 ? -23.469 27.375 -7.754 1 53.38 935 ASN A C 1
ATOM 7383 O O . ASN A 1 935 ? -23.094 26.797 -6.727 1 53.38 935 ASN A O 1
ATOM 7387 N N . MET A 1 936 ? -24.797 27.859 -7.82 1 55.34 936 MET A N 1
ATOM 7388 C CA . MET A 1 936 ? -25.797 26.953 -7.262 1 55.34 936 MET A CA 1
ATOM 7389 C C . MET A 1 936 ? -25.547 25.516 -7.73 1 55.34 936 MET A C 1
ATOM 7391 O O . MET A 1 936 ? -25.766 24.578 -6.969 1 55.34 936 MET A O 1
ATOM 7395 N N . GLU A 1 937 ? -25.172 25.484 -8.938 1 56.69 937 GLU A N 1
ATOM 7396 C CA . GLU A 1 937 ? -24.906 24.156 -9.453 1 56.69 937 GLU A CA 1
ATOM 7397 C C . GLU A 1 937 ? -23.75 23.484 -8.719 1 56.69 937 GLU A C 1
ATOM 7399 O O . GLU A 1 937 ? -23.797 22.297 -8.43 1 56.69 937 GLU A O 1
ATOM 7404 N N . PHE A 1 938 ? -22.859 24.391 -8.352 1 62.5 938 PHE A N 1
ATOM 7405 C CA . PHE A 1 938 ? -21.703 23.859 -7.625 1 62.5 938 PHE A CA 1
ATOM 7406 C C . PHE A 1 938 ? -22.109 23.375 -6.242 1 62.5 938 PHE A C 1
ATOM 7408 O O . PHE A 1 938 ? -21.656 22.312 -5.793 1 62.5 938 PHE A O 1
ATOM 7415 N N . ASN A 1 939 ? -23.062 24.094 -5.742 1 70.31 939 ASN A N 1
ATOM 7416 C CA . ASN A 1 939 ? -23.516 23.703 -4.414 1 70.31 939 ASN A CA 1
ATOM 7417 C C . ASN A 1 939 ? -24.312 22.391 -4.445 1 70.31 939 ASN A C 1
ATOM 7419 O O . ASN A 1 939 ? -24.203 21.578 -3.527 1 70.31 939 ASN A O 1
ATOM 7423 N N . GLN A 1 940 ? -24.938 22.188 -5.605 1 71.5 940 GLN A N 1
ATOM 7424 C CA . GLN A 1 940 ? -25.719 20.953 -5.691 1 71.5 940 GLN A CA 1
ATOM 7425 C C . GLN A 1 940 ? -24.812 19.75 -5.898 1 71.5 940 GLN A C 1
ATOM 7427 O O . GLN A 1 940 ? -25.062 18.672 -5.352 1 71.5 940 GLN A O 1
ATOM 7432 N N . HIS A 1 941 ? -23.781 20.016 -6.559 1 76.5 941 HIS A N 1
ATOM 7433 C CA . HIS A 1 941 ? -22.828 18.922 -6.777 1 76.5 941 HIS A CA 1
ATOM 7434 C C . HIS A 1 941 ? -22.125 18.531 -5.484 1 76.5 941 HIS A C 1
ATOM 7436 O O . HIS A 1 941 ? -21.984 17.344 -5.184 1 76.5 941 HIS A O 1
ATOM 7442 N N . VAL A 1 942 ? -21.75 19.562 -4.707 1 81.38 942 VAL A N 1
ATOM 7443 C CA . VAL A 1 942 ? -21.047 19.297 -3.455 1 81.38 942 VAL A CA 1
ATOM 7444 C C . VAL A 1 942 ? -22 18.625 -2.459 1 81.38 942 VAL A C 1
ATOM 7446 O O . VAL A 1 942 ? -21.594 17.734 -1.703 1 81.38 942 VAL A O 1
ATOM 7449 N N . ARG A 1 943 ? -23.266 18.984 -2.588 1 76.19 943 ARG A N 1
ATOM 7450 C CA . ARG A 1 943 ? -24.25 18.391 -1.702 1 76.19 943 ARG A CA 1
ATOM 7451 C C . ARG A 1 943 ? -24.469 16.922 -2.037 1 76.19 943 ARG A C 1
ATOM 7453 O O . ARG A 1 943 ? -24.547 16.078 -1.139 1 76.19 943 ARG A O 1
ATOM 7460 N N . ALA A 1 944 ? -24.469 16.672 -3.262 1 72.38 944 ALA A N 1
ATOM 7461 C CA . ALA A 1 944 ? -24.656 15.281 -3.691 1 72.38 944 ALA A CA 1
ATOM 7462 C C . ALA A 1 944 ? -23.453 14.422 -3.289 1 72.38 944 ALA A C 1
ATOM 7464 O O . ALA A 1 944 ? -23.625 13.273 -2.889 1 72.38 944 ALA A O 1
ATOM 7465 N N . GLU A 1 945 ? -22.344 15.031 -3.369 1 80 945 GLU A N 1
ATOM 7466 C CA . GLU A 1 945 ? -21.125 14.312 -2.98 1 80 945 GLU A CA 1
ATOM 7467 C C . GLU A 1 945 ? -21.094 14.055 -1.476 1 80 945 GLU A C 1
ATOM 7469 O O . GLU A 1 945 ? -20.672 12.992 -1.031 1 80 945 GLU A O 1
ATOM 7474 N N . LEU A 1 946 ? -21.531 14.992 -0.755 1 83.44 946 LEU A N 1
ATOM 7475 C CA . LEU A 1 946 ? -21.547 14.859 0.698 1 83.44 946 LEU A CA 1
ATOM 7476 C C . LEU A 1 946 ? -22.547 13.789 1.132 1 83.44 946 LEU A C 1
ATOM 7478 O O . LEU A 1 946 ? -22.266 12.992 2.027 1 83.44 946 LEU A O 1
ATOM 7482 N N . LEU A 1 947 ? -23.641 13.648 0.422 1 71.12 947 LEU A N 1
ATOM 7483 C CA . LEU A 1 947 ? -24.641 12.648 0.747 1 71.12 947 LEU A CA 1
ATOM 7484 C C . LEU A 1 947 ? -24.156 11.25 0.385 1 71.12 947 LEU A C 1
ATOM 7486 O O . LEU A 1 947 ? -24.391 10.297 1.134 1 71.12 947 LEU A O 1
ATOM 7490 N N . SER A 1 948 ? -23.5 11.25 -0.683 1 75.38 948 SER A N 1
ATOM 7491 C CA . SER A 1 948 ? -22.953 9.961 -1.099 1 75.38 948 SER A CA 1
ATOM 7492 C C . SER A 1 948 ? -21.891 9.469 -0.125 1 75.38 948 SER A C 1
ATOM 7494 O O . SER A 1 948 ? -21.844 8.281 0.195 1 75.38 948 SER A O 1
ATOM 7496 N N . GLN A 1 949 ? -21.078 10.398 0.373 1 83.69 949 GLN A N 1
ATOM 7497 C CA . GLN A 1 949 ? -20.016 10.023 1.299 1 83.69 949 GLN A CA 1
ATOM 7498 C C . GLN A 1 949 ? -20.578 9.617 2.654 1 83.69 949 GLN A C 1
ATOM 7500 O O . GLN A 1 949 ? -20.062 8.711 3.305 1 83.69 949 GLN A O 1
ATOM 7505 N N . ARG A 1 950 ? -21.656 10.227 3.082 1 78.44 950 ARG A N 1
ATOM 7506 C CA . ARG A 1 950 ? -22.297 9.867 4.344 1 78.44 950 ARG A CA 1
ATOM 7507 C C . ARG A 1 950 ? -22.922 8.477 4.258 1 78.44 950 ARG A C 1
ATOM 7509 O O . ARG A 1 950 ? -22.844 7.699 5.211 1 78.44 950 ARG A O 1
ATOM 7516 N N . ALA A 1 951 ? -23.422 8.188 3.105 1 72.19 951 ALA A N 1
ATOM 7517 C CA . ALA A 1 951 ? -24.016 6.871 2.904 1 72.19 951 ALA A CA 1
ATOM 7518 C C . ALA A 1 951 ? -22.938 5.781 2.912 1 72.19 951 ALA A C 1
ATOM 7520 O O . ALA A 1 951 ? -23.156 4.707 3.477 1 72.19 951 ALA A O 1
ATOM 7521 N N . LYS A 1 952 ? -21.906 6.113 2.324 1 81.31 952 LYS A N 1
ATOM 7522 C CA . LYS A 1 952 ? -20.797 5.156 2.289 1 81.31 952 LYS A CA 1
ATOM 7523 C C . LYS A 1 952 ? -20.234 4.906 3.688 1 81.31 952 LYS A C 1
ATOM 7525 O O . LYS A 1 952 ? -19.875 3.775 4.023 1 81.31 952 LYS A O 1
ATOM 7530 N N . LEU A 1 953 ? -20.188 5.918 4.508 1 87.12 953 LEU A N 1
ATOM 7531 C CA . LEU A 1 953 ? -19.656 5.781 5.859 1 87.12 953 LEU A CA 1
ATOM 7532 C C . LEU A 1 953 ? -20.594 4.949 6.727 1 87.12 953 LEU A C 1
ATOM 7534 O O . LEU A 1 953 ? -20.141 4.172 7.57 1 87.12 953 LEU A O 1
ATOM 7538 N N . THR A 1 954 ? -21.859 5.055 6.5 1 76.19 954 THR A N 1
ATOM 7539 C CA . THR A 1 954 ? -22.828 4.262 7.262 1 76.19 954 THR A CA 1
ATOM 7540 C C . THR A 1 954 ? -22.75 2.791 6.867 1 76.19 954 THR A C 1
ATOM 7542 O O . THR A 1 954 ? -22.828 1.907 7.723 1 76.19 954 THR A O 1
ATOM 7545 N N . LYS A 1 955 ? -22.562 2.609 5.586 1 76.06 955 LYS A N 1
ATOM 7546 C CA . LYS A 1 955 ? -22.391 1.234 5.121 1 76.06 955 LYS A CA 1
ATOM 7547 C C . LYS A 1 955 ? -21.125 0.612 5.68 1 76.06 955 LYS A C 1
ATOM 7549 O O . LYS A 1 955 ? -21.094 -0.577 6.008 1 76.06 955 LYS A O 1
ATOM 7554 N N . LEU A 1 956 ? -20.094 1.437 5.793 1 86.38 956 LEU A N 1
ATOM 7555 C CA . LEU A 1 956 ? -18.828 0.959 6.344 1 86.38 956 LEU A CA 1
ATOM 7556 C C . LEU A 1 956 ? -18.984 0.576 7.812 1 86.38 956 LEU A C 1
ATOM 7558 O O . LEU A 1 956 ? -18.344 -0.367 8.281 1 86.38 956 LEU A O 1
ATOM 7562 N N . GLY A 1 957 ? -19.859 1.259 8.508 1 85 957 GLY A N 1
ATOM 7563 C CA . GLY A 1 957 ? -20.109 0.925 9.906 1 85 957 GLY A CA 1
ATOM 7564 C C . GLY A 1 957 ? -20.766 -0.436 10.086 1 85 957 GLY A C 1
ATOM 7565 O O . GLY A 1 957 ? -20.453 -1.155 11.039 1 85 957 GLY A O 1
ATOM 7566 N N . MET A 1 958 ? -21.438 -0.886 9.062 1 76.81 958 MET A N 1
ATOM 7567 C CA . MET A 1 958 ? -22.109 -2.186 9.125 1 76.81 958 MET A CA 1
ATOM 7568 C C . MET A 1 958 ? -21.125 -3.314 8.844 1 76.81 958 MET A C 1
ATOM 7570 O O . MET A 1 958 ? -21.312 -4.441 9.305 1 76.81 958 MET A O 1
ATOM 7574 N N . ARG A 1 959 ? -20.094 -2.969 8.242 1 84.12 959 ARG A N 1
ATOM 7575 C CA . ARG A 1 959 ? -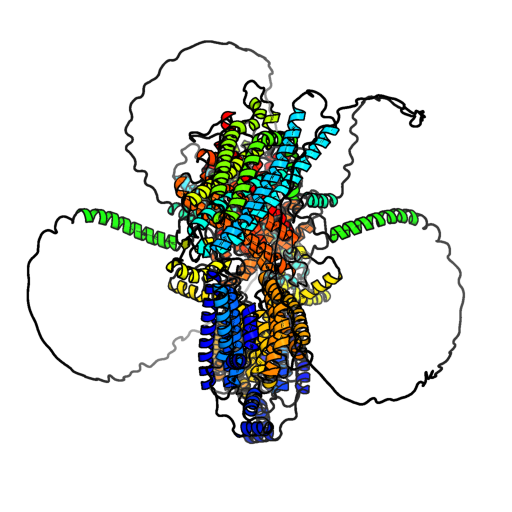19.094 -3.979 7.871 1 84.12 959 ARG A CA 1
ATOM 7576 C C . ARG A 1 959 ? -18.156 -4.277 9.031 1 84.12 959 ARG A C 1
ATOM 7578 O O . ARG A 1 959 ? -17.391 -5.246 8.992 1 84.12 959 ARG A O 1
ATOM 7585 N N . HIS A 1 960 ? -18.219 -3.508 10.125 1 87.31 960 HIS A N 1
ATOM 7586 C CA . HIS A 1 960 ? -17.359 -3.742 11.281 1 87.31 960 HIS A CA 1
ATOM 7587 C C . HIS A 1 960 ? -17.609 -5.113 11.891 1 87.31 960 HIS A C 1
ATOM 7589 O O . HIS A 1 960 ? -16.688 -5.777 12.352 1 87.31 960 HIS A O 1
ATOM 7595 N N . GLU A 1 961 ? -18.797 -5.602 11.75 1 78.12 961 GLU A N 1
ATOM 7596 C CA . GLU A 1 961 ? -19.156 -6.883 12.352 1 78.12 961 GLU A CA 1
ATOM 7597 C C . GLU A 1 961 ? -18.531 -8.047 11.586 1 78.12 961 GLU A C 1
ATOM 7599 O O . GLU A 1 961 ? -18.141 -9.055 12.18 1 78.12 961 GLU A O 1
ATOM 7604 N N . PHE A 1 962 ? -18.359 -7.824 10.352 1 76.38 962 PHE A N 1
ATOM 7605 C CA . PHE A 1 962 ? -17.781 -8.875 9.523 1 76.38 962 PHE A CA 1
ATOM 7606 C C . PHE A 1 962 ? -16.266 -8.922 9.688 1 76.38 962 PHE A C 1
ATOM 7608 O O . PHE A 1 962 ? -15.672 -10 9.633 1 76.38 962 PHE A O 1
ATOM 7615 N N . ALA A 1 963 ? -15.711 -7.793 9.906 1 82.06 963 ALA A N 1
ATOM 7616 C CA . ALA A 1 963 ? -14.258 -7.75 10.062 1 82.06 963 ALA A CA 1
ATOM 7617 C C . ALA A 1 963 ? -13.828 -8.391 11.375 1 82.06 963 ALA A C 1
ATOM 7619 O O . ALA A 1 963 ? -12.766 -9.016 11.453 1 82.06 963 ALA A O 1
ATOM 7620 N N . GLN A 1 964 ? -14.703 -8.32 12.391 1 81.88 964 GLN A N 1
ATOM 7621 C CA . GLN A 1 964 ? -14.367 -8.883 13.688 1 81.88 964 GLN A CA 1
ATOM 7622 C C . GLN A 1 964 ? -14.391 -10.406 13.648 1 81.88 964 GLN A C 1
ATOM 7624 O O . GLN A 1 964 ? -13.664 -11.07 14.391 1 81.88 964 GLN A O 1
ATOM 7629 N N . LYS A 1 965 ? -15.109 -10.906 12.695 1 76.69 965 LYS A N 1
ATOM 7630 C CA . LYS A 1 965 ? -15.289 -12.352 12.648 1 76.69 965 LYS A CA 1
ATOM 7631 C C . LYS A 1 965 ? -14.195 -13.008 11.812 1 76.69 965 LYS A C 1
ATOM 7633 O O . LYS A 1 965 ? -14.086 -14.242 11.781 1 76.69 965 LYS A O 1
ATOM 7638 N N . GLU A 1 966 ? -13.391 -12.211 11.188 1 76.56 966 GLU A N 1
ATOM 7639 C CA . GLU A 1 966 ? -12.266 -12.789 10.461 1 76.56 966 GLU A CA 1
ATOM 7640 C C . GLU A 1 966 ? -11.227 -13.375 11.422 1 76.56 966 GLU A C 1
ATOM 7642 O O . GLU A 1 966 ? -10.75 -12.68 12.32 1 76.56 966 GLU A O 1
ATOM 7647 N N . LEU A 1 967 ? -11.008 -14.641 11.32 1 70.62 967 LEU A N 1
ATOM 7648 C CA . LEU A 1 967 ? -10.102 -15.336 12.227 1 70.62 967 LEU A CA 1
ATOM 7649 C C . LEU A 1 967 ? -8.656 -14.953 11.945 1 70.62 967 LEU A C 1
ATOM 7651 O O . LEU A 1 967 ? -8.211 -14.992 10.797 1 70.62 967 LEU A O 1
ATOM 7655 N N . SER A 1 968 ? -8.109 -14.172 12.867 1 73.38 968 SER A N 1
ATOM 7656 C CA . SER A 1 968 ? -6.676 -13.898 12.766 1 73.38 968 SER A CA 1
ATOM 7657 C C . SER A 1 968 ? -5.914 -14.484 13.945 1 73.38 968 SER A C 1
ATOM 7659 O O . SER A 1 968 ? -6.375 -14.422 15.086 1 73.38 968 SER A O 1
ATOM 7661 N N . LEU A 1 969 ? -4.957 -15.273 13.68 1 72 969 LEU A N 1
ATOM 7662 C CA . LEU A 1 969 ? -4.125 -15.867 14.727 1 72 969 LEU A CA 1
ATOM 7663 C C . LEU A 1 969 ? -3.221 -14.812 15.352 1 72 969 LEU A C 1
ATOM 7665 O O . LEU A 1 969 ? -2.637 -15.047 16.422 1 72 969 LEU A O 1
ATOM 7669 N N . ARG A 1 970 ? -3.178 -13.641 14.75 1 74.75 970 ARG A N 1
ATOM 7670 C CA . ARG A 1 970 ? -2.215 -12.648 15.203 1 74.75 970 ARG A CA 1
ATOM 7671 C C . ARG A 1 970 ? -2.801 -11.797 16.328 1 74.75 970 ARG A C 1
ATOM 7673 O O . ARG A 1 970 ? -2.068 -11.305 17.188 1 74.75 970 ARG A O 1
ATOM 7680 N N . GLY A 1 971 ? -4.07 -11.492 16.328 1 77.44 971 GLY A N 1
ATOM 7681 C CA . GLY A 1 971 ? -4.688 -10.648 17.328 1 77.44 971 GLY A CA 1
ATOM 7682 C C . GLY A 1 971 ? -6.137 -10.312 17.031 1 77.44 971 GLY A C 1
ATOM 7683 O O . GLY A 1 971 ? -6.68 -10.75 16.016 1 77.44 971 GLY A O 1
ATOM 7684 N N . ARG A 1 972 ? -6.656 -9.531 18 1 81.69 972 ARG A N 1
ATOM 7685 C CA . ARG A 1 972 ? -8.047 -9.102 17.844 1 81.69 972 ARG A CA 1
ATOM 7686 C C . ARG A 1 972 ? -8.133 -7.797 17.062 1 81.69 972 ARG A C 1
ATOM 7688 O O . ARG A 1 972 ? -7.238 -6.953 17.156 1 81.69 972 ARG A O 1
ATOM 7695 N N . TRP A 1 973 ? -9.125 -7.703 16.188 1 87.56 973 TRP A N 1
ATOM 7696 C CA . TRP A 1 973 ? -9.367 -6.469 15.445 1 87.56 973 TRP A CA 1
ATOM 7697 C C . TRP A 1 973 ? -9.883 -5.371 16.375 1 87.56 973 TRP A C 1
ATOM 7699 O O . TRP A 1 973 ? -10.781 -5.602 17.172 1 87.56 973 TRP A O 1
ATOM 7709 N N . PRO A 1 974 ? -9.234 -4.152 16.438 1 87.94 974 PRO A N 1
ATOM 7710 C CA . PRO A 1 974 ? -9.672 -3.059 17.297 1 87.94 974 PRO A CA 1
ATOM 7711 C C . PRO A 1 974 ? -10.984 -2.434 16.844 1 87.94 974 PRO A C 1
ATOM 7713 O O . PRO A 1 974 ? -10.992 -1.333 16.297 1 87.94 974 PRO A O 1
ATOM 7716 N N . LYS A 1 975 ? -12.117 -2.977 17.188 1 88.56 975 LYS A N 1
ATOM 7717 C CA . LYS A 1 975 ? -13.438 -2.543 16.734 1 88.56 975 LYS A CA 1
ATOM 7718 C C . LYS A 1 975 ? -13.82 -1.2 17.359 1 88.56 975 LYS A C 1
ATOM 7720 O O . LYS A 1 975 ? -14.398 -0.342 16.688 1 88.56 975 LYS A O 1
ATOM 7725 N N . ASP A 1 976 ? -13.438 -0.894 18.594 1 87.62 976 ASP A N 1
ATOM 7726 C CA . ASP A 1 976 ? -13.844 0.32 19.297 1 87.62 976 ASP A CA 1
ATOM 7727 C C . ASP A 1 976 ? -13.141 1.548 18.719 1 87.62 976 ASP A C 1
ATOM 7729 O O . ASP A 1 976 ? -13.75 2.615 18.609 1 87.62 976 ASP A O 1
ATOM 7733 N N . VAL A 1 977 ? -11.914 1.364 18.359 1 91.12 977 VAL A N 1
ATOM 7734 C CA . VAL A 1 977 ? -11.188 2.508 17.812 1 91.12 977 VAL A CA 1
ATOM 7735 C C . VAL A 1 977 ? -11.727 2.848 16.422 1 91.12 977 VAL A C 1
ATOM 7737 O O . VAL A 1 977 ? -11.875 4.023 16.078 1 91.12 977 VAL A O 1
ATOM 7740 N N . TYR A 1 978 ? -12.078 1.804 15.594 1 92.88 978 TYR A N 1
ATOM 7741 C CA . TYR A 1 978 ? -12.641 2.07 14.281 1 92.88 978 TYR A CA 1
ATOM 7742 C C . TYR A 1 978 ? -14.055 2.627 14.391 1 92.88 978 TYR A C 1
ATOM 7744 O O . TYR A 1 978 ? -14.477 3.426 13.555 1 92.88 978 TYR A O 1
ATOM 7752 N N . ALA A 1 979 ? -14.758 2.25 15.422 1 91.19 979 ALA A N 1
ATOM 7753 C CA . ALA A 1 979 ? -16.078 2.85 15.656 1 91.19 979 ALA A CA 1
ATOM 7754 C C . ALA A 1 979 ? -15.945 4.324 16.031 1 91.19 979 ALA A C 1
ATOM 7756 O O . ALA A 1 979 ? -16.766 5.145 15.633 1 91.19 979 ALA A O 1
ATOM 7757 N N . GLY A 1 980 ? -14.891 4.602 16.812 1 89.88 980 GLY A N 1
ATOM 7758 C CA . GLY A 1 980 ? -14.609 5.992 17.125 1 89.88 980 GLY A CA 1
ATOM 7759 C C . GLY A 1 980 ? -14.234 6.809 15.906 1 89.88 980 GLY A C 1
ATOM 7760 O O . GLY A 1 980 ? -14.648 7.961 15.773 1 89.88 980 GLY A O 1
ATOM 7761 N N . LEU A 1 981 ? -13.453 6.23 15.031 1 93.56 981 LEU A N 1
ATOM 7762 C CA . LEU A 1 981 ? -13.07 6.91 13.797 1 93.56 981 LEU A CA 1
ATOM 7763 C C . LEU A 1 981 ? -14.289 7.141 12.906 1 93.56 981 LEU A C 1
ATOM 7765 O O . LEU A 1 981 ? -14.43 8.211 12.312 1 93.56 981 LEU A O 1
ATOM 7769 N N . GLN A 1 982 ? -15.227 6.16 12.812 1 92.94 982 GLN A N 1
ATOM 7770 C CA . GLN A 1 982 ? -16.438 6.285 12 1 92.94 982 GLN A CA 1
ATOM 7771 C C . GLN A 1 982 ? -17.328 7.402 12.523 1 92.94 982 GLN A C 1
ATOM 7773 O O . GLN A 1 982 ? -17.844 8.203 11.742 1 92.94 982 GLN A O 1
ATOM 7778 N N . SER A 1 983 ? -17.469 7.457 13.828 1 87.81 983 SER A N 1
ATOM 7779 C CA . SER A 1 983 ? -18.328 8.484 14.406 1 87.81 983 SER A CA 1
ATOM 7780 C C . SER A 1 983 ? -17.75 9.883 14.18 1 87.81 983 SER A C 1
ATOM 7782 O O . SER A 1 983 ? -18.484 10.828 13.891 1 87.81 983 SER A O 1
ATOM 7784 N N . THR A 1 984 ? -16.438 10.023 14.305 1 91.31 984 THR A N 1
ATOM 7785 C CA . THR A 1 984 ? -15.797 11.312 14.086 1 91.31 984 THR A CA 1
ATOM 7786 C C . THR A 1 984 ? -15.906 11.734 12.625 1 91.31 984 THR A C 1
ATOM 7788 O O . THR A 1 984 ? -16.109 12.914 12.32 1 91.31 984 THR A O 1
ATOM 7791 N N . LEU A 1 985 ? -15.805 10.812 11.727 1 93.56 985 LEU A N 1
ATOM 7792 C CA . LEU A 1 985 ? -15.867 11.133 10.305 1 93.56 985 LEU A CA 1
ATOM 7793 C C . LEU A 1 985 ? -17.297 11.5 9.891 1 93.56 985 LEU A C 1
ATOM 7795 O O . LEU A 1 985 ? -17.484 12.383 9.062 1 93.56 985 LEU A O 1
ATOM 7799 N N . VAL A 1 986 ? -18.312 10.805 10.477 1 87.12 986 VAL A N 1
ATOM 7800 C CA . VAL A 1 986 ? -19.703 11.156 10.195 1 87.12 986 VAL A CA 1
ATOM 7801 C C . VAL A 1 986 ? -19.984 12.57 10.695 1 87.12 986 VAL A C 1
ATOM 7803 O O . VAL A 1 986 ? -20.641 13.359 10.008 1 87.12 986 VAL A O 1
ATOM 7806 N N . GLU A 1 987 ? -19.422 12.93 11.828 1 86 987 GLU A N 1
ATOM 7807 C CA . GLU A 1 987 ? -19.594 14.281 12.359 1 86 987 GLU A CA 1
ATOM 7808 C C . GLU A 1 987 ? -18.875 15.305 11.484 1 86 987 GLU A C 1
ATOM 7810 O O . GLU A 1 987 ? -19.391 16.406 11.273 1 86 987 GLU A O 1
ATOM 7815 N N . THR A 1 988 ? -17.703 14.969 11.023 1 91.75 988 THR A N 1
ATOM 7816 C CA . THR A 1 988 ? -16.969 15.875 10.164 1 91.75 988 THR A CA 1
ATOM 7817 C C . THR A 1 988 ? -17.719 16.125 8.859 1 91.75 988 THR A C 1
ATOM 7819 O O . THR A 1 988 ? -17.797 17.266 8.383 1 91.75 988 THR A O 1
ATOM 7822 N N . MET A 1 989 ? -18.375 15.109 8.344 1 89.94 989 MET A N 1
ATOM 7823 C CA . MET A 1 989 ? -19.141 15.273 7.113 1 89.94 989 MET A CA 1
ATOM 7824 C C . MET A 1 989 ? -20.391 16.109 7.355 1 89.94 989 MET A C 1
ATOM 7826 O O . MET A 1 989 ? -20.797 16.875 6.488 1 89.94 989 MET A O 1
ATOM 7830 N N . SER A 1 990 ? -20.969 15.984 8.539 1 84.62 990 SER A N 1
ATOM 7831 C CA . SER A 1 990 ? -22.125 16.797 8.875 1 84.62 990 SER A CA 1
ATOM 7832 C C . SER A 1 990 ? -21.766 18.266 9.023 1 84.62 990 SER A C 1
ATOM 7834 O O . SER A 1 990 ? -22.531 19.141 8.641 1 84.62 990 SER A O 1
ATOM 7836 N N . LEU A 1 991 ? -20.578 18.516 9.523 1 90 991 LEU A N 1
ATOM 7837 C CA . LEU A 1 991 ? -20.109 19.891 9.648 1 90 991 LEU A CA 1
ATOM 7838 C C . LEU A 1 991 ? -19.812 20.5 8.281 1 90 991 LEU A C 1
ATOM 7840 O O . LEU A 1 991 ? -20.094 21.672 8.039 1 90 991 LEU A O 1
ATOM 7844 N N . LEU A 1 992 ? -19.266 19.703 7.395 1 92.12 992 LEU A N 1
ATOM 7845 C CA . LEU A 1 992 ? -19 20.188 6.043 1 92.12 992 LEU A CA 1
ATOM 7846 C C . LEU A 1 992 ? -20.297 20.453 5.297 1 92.12 992 LEU A C 1
ATOM 7848 O O . LEU A 1 992 ? -20.391 21.391 4.508 1 92.12 992 LEU A O 1
ATOM 7852 N N . ALA A 1 993 ? -21.297 19.641 5.566 1 86.19 993 ALA A N 1
ATOM 7853 C CA . ALA A 1 993 ? -22.609 19.859 4.957 1 86.19 993 ALA A CA 1
ATOM 7854 C C . ALA A 1 993 ? -23.234 21.156 5.453 1 86.19 993 ALA A C 1
ATOM 7856 O O . ALA A 1 993 ? -23.844 21.906 4.68 1 86.19 993 ALA A O 1
ATOM 7857 N N . MET A 1 994 ? -23 21.5 6.734 1 85.5 994 MET A N 1
ATOM 7858 C CA . MET A 1 994 ? -23.5 22.734 7.305 1 85.5 994 MET A CA 1
ATOM 7859 C C . MET A 1 994 ? -22.781 23.938 6.707 1 85.5 994 MET A C 1
ATOM 7861 O O . MET A 1 994 ? -23.406 24.969 6.418 1 85.5 994 MET A O 1
ATOM 7865 N N . PHE A 1 995 ? -21.531 23.844 6.52 1 89.62 995 PHE A N 1
ATOM 7866 C CA . PHE A 1 995 ? -20.75 24.922 5.934 1 89.62 995 PHE A CA 1
ATOM 7867 C C . PHE A 1 995 ? -21.156 25.172 4.488 1 89.62 995 PHE A C 1
ATOM 7869 O O . PHE A 1 995 ? -21.25 26.312 4.051 1 89.62 995 PHE A O 1
ATOM 7876 N N . ASN A 1 996 ? -21.453 24.062 3.801 1 87.56 996 ASN A N 1
ATOM 7877 C CA . ASN A 1 996 ? -21.875 24.188 2.412 1 87.56 996 ASN A CA 1
ATOM 7878 C C . ASN A 1 996 ? -23.25 24.844 2.309 1 87.56 996 ASN A C 1
ATOM 7880 O O . ASN A 1 996 ? -23.531 25.562 1.342 1 87.56 996 ASN A O 1
ATOM 7884 N N . HIS A 1 997 ? -24.031 24.641 3.305 1 81.69 997 HIS A N 1
ATOM 7885 C CA . HIS A 1 997 ? -25.375 25.219 3.314 1 81.69 997 HIS A CA 1
ATOM 7886 C C . HIS A 1 997 ? -25.328 26.703 3.652 1 81.69 997 HIS A C 1
ATOM 7888 O O . HIS A 1 997 ? -26.156 27.484 3.156 1 81.69 997 HIS A O 1
ATOM 7894 N N . LEU A 1 998 ? -24.391 27.109 4.43 1 87.75 998 LEU A N 1
ATOM 7895 C CA . LEU A 1 998 ? -24.297 28.484 4.93 1 87.75 998 LEU A CA 1
ATOM 7896 C C . LEU A 1 998 ? -23.703 29.406 3.877 1 87.75 998 LEU A C 1
ATOM 7898 O O . LEU A 1 998 ? -24.109 30.578 3.771 1 87.75 998 LEU A O 1
ATOM 7902 N N . LEU A 1 999 ? -22.859 28.969 3.025 1 87.44 999 LEU A N 1
ATOM 7903 C CA . LEU A 1 999 ? -22.031 29.812 2.162 1 87.44 999 LEU A CA 1
ATOM 7904 C C . LEU A 1 999 ? -22.906 30.547 1.149 1 87.44 999 LEU A C 1
ATOM 7906 O O . LEU A 1 999 ? -22.734 31.75 0.958 1 87.44 999 LEU A O 1
ATOM 7910 N N . PRO A 1 1000 ? -23.906 29.844 0.598 1 82.94 1000 PRO A N 1
ATOM 7911 C CA . PRO A 1 1000 ? -24.703 30.594 -0.382 1 82.94 1000 PRO A CA 1
ATOM 7912 C C . PRO A 1 1000 ? -25.594 31.656 0.263 1 82.94 1000 PRO A C 1
ATOM 7914 O O . PRO A 1 1000 ? -26.016 32.594 -0.41 1 82.94 1000 PRO A O 1
ATOM 7917 N N . GLN A 1 1001 ? -25.797 31.688 1.573 1 84.56 1001 GLN A N 1
ATOM 7918 C CA . GLN A 1 1001 ? -26.672 32.625 2.26 1 84.56 1001 GLN A CA 1
ATOM 7919 C C . GLN A 1 1001 ? -25.906 33.875 2.715 1 84.56 1001 GLN A C 1
ATOM 7921 O O . GLN A 1 1001 ? -26.516 34.875 3.088 1 84.56 1001 GLN A O 1
ATOM 7926 N N . MET A 1 1002 ? -24.594 33.844 2.586 1 86.75 1002 MET A N 1
ATOM 7927 C CA . MET A 1 1002 ? -23.781 34.969 3.062 1 86.75 1002 MET A CA 1
ATOM 7928 C C . MET A 1 1002 ? -23.344 35.875 1.902 1 86.75 1002 MET A C 1
ATOM 7930 O O . MET A 1 1002 ? -22.906 35.375 0.864 1 86.75 1002 MET A O 1
ATOM 7934 N N . PRO A 1 1003 ? -23.562 37.188 2.137 1 84.69 1003 PRO A N 1
ATOM 7935 C CA . PRO A 1 1003 ? -23 38.125 1.138 1 84.69 1003 PRO A CA 1
ATOM 7936 C C . PRO A 1 1003 ? -21.484 38.031 1.054 1 84.69 1003 PRO A C 1
ATOM 7938 O O . PRO A 1 1003 ? -20.828 37.594 2.002 1 84.69 1003 PRO A O 1
ATOM 7941 N N . PRO A 1 1004 ? -20.828 38.375 -0.027 1 82.5 1004 PRO A N 1
ATOM 7942 C CA . PRO A 1 1004 ? -19.391 38.219 -0.248 1 82.5 1004 PRO A CA 1
ATOM 7943 C C . PRO A 1 1004 ? -18.547 38.969 0.783 1 82.5 1004 PRO A C 1
ATOM 7945 O O . PRO A 1 1004 ? -17.469 38.5 1.14 1 82.5 1004 PRO A O 1
ATOM 7948 N N . THR A 1 1005 ? -19 40.094 1.302 1 82 1005 THR A N 1
ATOM 7949 C CA . THR A 1 1005 ? -18.219 40.844 2.275 1 82 1005 THR A CA 1
ATOM 7950 C C . THR A 1 1005 ? -18.109 40.062 3.592 1 82 1005 THR A C 1
ATOM 7952 O O . THR A 1 1005 ? -17.047 40.031 4.211 1 82 1005 THR A O 1
ATOM 7955 N N . TRP A 1 1006 ? -19.266 39.438 3.941 1 84.88 1006 TRP A N 1
ATOM 7956 C CA . TRP A 1 1006 ? -19.266 38.688 5.184 1 84.88 1006 TRP A CA 1
ATOM 7957 C C . TRP A 1 1006 ? -18.516 37.375 5.016 1 84.88 1006 TRP A C 1
ATOM 7959 O O . TRP A 1 1006 ? -17.953 36.844 5.977 1 84.88 1006 TRP A O 1
ATOM 7969 N N . ARG A 1 1007 ? -18.516 36.906 3.803 1 87.06 1007 ARG A N 1
ATOM 7970 C CA . ARG A 1 1007 ? -17.75 35.688 3.541 1 87.06 1007 ARG A CA 1
ATOM 7971 C C . ARG A 1 1007 ? -16.25 35.938 3.693 1 87.06 1007 ARG A C 1
ATOM 7973 O O . ARG A 1 1007 ? -15.531 35.125 4.25 1 87.06 1007 ARG A O 1
ATOM 7980 N N . LYS A 1 1008 ? -15.828 36.969 3.193 1 83.25 1008 LYS A N 1
ATOM 7981 C CA . LYS A 1 1008 ? -14.414 37.344 3.309 1 83.25 1008 LYS A CA 1
ATOM 7982 C C . LYS A 1 1008 ? -14.031 37.562 4.766 1 83.25 1008 LYS A C 1
ATOM 7984 O O . LYS A 1 1008 ? -12.922 37.219 5.184 1 83.25 1008 LYS A O 1
ATOM 7989 N N . ALA A 1 1009 ? -14.945 38.219 5.527 1 84.75 1009 ALA A N 1
ATOM 7990 C CA . ALA A 1 1009 ? -14.688 38.438 6.949 1 84.75 1009 ALA A CA 1
ATOM 7991 C C . ALA A 1 1009 ? -14.57 37.094 7.688 1 84.75 1009 ALA A C 1
ATOM 7993 O O . ALA A 1 1009 ? -13.75 36.938 8.594 1 84.75 1009 ALA A O 1
ATOM 7994 N N . LEU A 1 1010 ? -15.398 36.219 7.273 1 88.19 1010 LEU A N 1
ATOM 7995 C CA . LEU A 1 1010 ? -15.375 34.906 7.879 1 88.19 1010 LEU A CA 1
ATOM 7996 C C . LEU A 1 1010 ? -14.055 34.188 7.586 1 88.19 1010 LEU A C 1
ATOM 7998 O O . LEU A 1 1010 ? -13.445 33.625 8.484 1 88.19 1010 LEU A O 1
ATOM 8002 N N . LEU A 1 1011 ? -13.547 34.281 6.379 1 88 1011 LEU A N 1
ATOM 8003 C CA . LEU A 1 1011 ? -12.328 33.594 5.977 1 88 1011 LEU A CA 1
ATOM 8004 C C . LEU A 1 1011 ? -11.109 34.25 6.641 1 88 1011 LEU A C 1
ATOM 8006 O O . LEU A 1 1011 ? -10.148 33.531 6.984 1 88 1011 LEU A O 1
ATOM 8010 N N . LEU A 1 1012 ? -11.141 35.469 6.836 1 83.31 1012 LEU A N 1
ATOM 8011 C CA . LEU A 1 1012 ? -10.023 36.156 7.48 1 83.31 1012 LEU A CA 1
ATOM 8012 C C . LEU A 1 1012 ? -9.977 35.844 8.969 1 83.31 1012 LEU A C 1
ATOM 8014 O O . LEU A 1 1012 ? -8.906 35.625 9.531 1 83.31 1012 LEU A O 1
ATOM 8018 N N . ARG A 1 1013 ? -11.203 35.75 9.57 1 84.69 1013 ARG A N 1
ATOM 8019 C CA . ARG A 1 1013 ? -11.266 35.469 11 1 84.69 1013 ARG A CA 1
ATOM 8020 C C . ARG A 1 1013 ? -10.836 34.031 11.281 1 84.69 1013 ARG A C 1
ATOM 8022 O O . ARG A 1 1013 ? -10.188 33.75 12.297 1 84.69 1013 ARG A O 1
ATOM 8029 N N . THR A 1 1014 ? -11.203 33.156 10.406 1 88.81 1014 THR A N 1
ATOM 8030 C CA . THR A 1 1014 ? -10.906 31.75 10.617 1 88.81 1014 THR A CA 1
ATOM 8031 C C . THR A 1 1014 ? -9.57 31.375 9.969 1 88.81 1014 THR A C 1
ATOM 8033 O O . THR A 1 1014 ? -9.125 30.234 10.07 1 88.81 1014 THR A O 1
ATOM 8036 N N . ARG A 1 1015 ? -8.82 32.156 9.352 1 87.12 1015 ARG A N 1
ATOM 8037 C CA . ARG A 1 1015 ? -7.516 31.984 8.727 1 87.12 1015 ARG A CA 1
ATOM 8038 C C . ARG A 1 1015 ? -7.586 30.969 7.59 1 87.12 1015 ARG A C 1
ATOM 8040 O O . ARG A 1 1015 ? -6.59 30.312 7.27 1 87.12 1015 ARG A O 1
ATOM 8047 N N . MET A 1 1016 ? -8.781 30.828 7.055 1 89.06 1016 MET A N 1
ATOM 8048 C CA . MET A 1 1016 ? -8.914 29.859 5.969 1 89.06 1016 MET A CA 1
ATOM 8049 C C . MET A 1 1016 ? -8.469 30.469 4.645 1 89.06 1016 MET A C 1
ATOM 8051 O O . MET A 1 1016 ? -8.445 29.781 3.621 1 89.06 1016 MET A O 1
ATOM 8055 N N . CYS A 1 1017 ? -8.047 31.703 4.738 1 83.06 1017 CYS A N 1
ATOM 8056 C CA . CYS A 1 1017 ? -7.496 32.344 3.545 1 83.06 1017 CYS A CA 1
ATOM 8057 C C . CYS A 1 1017 ? -5.977 32.438 3.645 1 83.06 1017 CYS A C 1
ATOM 8059 O O . CYS A 1 1017 ? -5.312 32.812 2.674 1 83.06 1017 CYS A O 1
ATOM 8061 N N . ASP A 1 1018 ? -5.445 32.062 4.824 1 81.56 1018 ASP A N 1
ATOM 8062 C CA . ASP A 1 1018 ? -4 32.062 5.047 1 81.56 1018 ASP A CA 1
ATOM 8063 C C . ASP A 1 1018 ? -3.359 30.766 4.562 1 81.56 1018 ASP A C 1
ATOM 8065 O O . ASP A 1 1018 ? -3.641 29.688 5.098 1 81.56 1018 ASP A O 1
ATOM 8069 N N . PRO A 1 1019 ? -2.516 30.828 3.635 1 84.75 1019 PRO A N 1
ATOM 8070 C CA . PRO A 1 1019 ? -1.892 29.625 3.105 1 84.75 1019 PRO A CA 1
ATOM 8071 C C . PRO A 1 1019 ? -1.034 28.891 4.141 1 84.75 1019 PRO A C 1
ATOM 8073 O O . PRO A 1 1019 ? -0.857 27.672 4.059 1 84.75 1019 PRO A O 1
ATOM 8076 N N . LEU A 1 1020 ? -0.49 29.578 5.145 1 83.5 1020 LEU A N 1
ATOM 8077 C CA . LEU A 1 1020 ? 0.325 28.922 6.16 1 83.5 1020 LEU A CA 1
ATOM 8078 C C . LEU A 1 1020 ? -0.524 28 7.027 1 83.5 1020 LEU A C 1
ATOM 8080 O O . LEU A 1 1020 ? -0.126 26.875 7.309 1 83.5 1020 LEU A O 1
ATOM 8084 N N . PHE A 1 1021 ? -1.709 28.594 7.426 1 89.62 1021 PHE A N 1
ATOM 8085 C CA . PHE A 1 1021 ? -2.596 27.766 8.234 1 89.62 1021 PHE A CA 1
ATOM 8086 C C . PHE A 1 1021 ? -3.25 26.688 7.387 1 89.62 1021 PHE A C 1
ATOM 8088 O O . PHE A 1 1021 ? -3.414 25.547 7.84 1 89.62 1021 PHE A O 1
ATOM 8095 N N . LEU A 1 1022 ? -3.592 27 6.117 1 90.69 1022 LEU A N 1
ATOM 8096 C CA . LEU A 1 1022 ? -4.199 26.031 5.219 1 90.69 1022 LEU A CA 1
ATOM 8097 C C . LEU A 1 1022 ? -3.223 24.906 4.891 1 90.69 1022 LEU A C 1
ATOM 8099 O O . LEU A 1 1022 ? -3.629 23.75 4.715 1 90.69 1022 LEU A O 1
ATOM 8103 N N . GLY A 1 1023 ? -1.943 25.25 4.766 1 89.5 1023 GLY A N 1
ATOM 8104 C CA . GLY A 1 1023 ? -0.936 24.219 4.543 1 89.5 1023 GLY A CA 1
ATOM 8105 C C . GLY A 1 1023 ? -0.852 23.203 5.672 1 89.5 1023 GLY A C 1
ATOM 8106 O O . GLY A 1 1023 ? -0.655 22.016 5.434 1 89.5 1023 GLY A O 1
ATOM 8107 N N . ASP A 1 1024 ? -1.077 23.641 6.895 1 92.06 1024 ASP A N 1
ATOM 8108 C CA . ASP A 1 1024 ? -1.061 22.734 8.047 1 92.06 1024 ASP A CA 1
ATOM 8109 C C . ASP A 1 1024 ? -2.299 21.844 8.055 1 92.06 1024 ASP A C 1
ATOM 8111 O O . ASP A 1 1024 ? -2.211 20.656 8.391 1 92.06 1024 ASP A O 1
ATOM 8115 N N . VAL A 1 1025 ? -3.424 22.438 7.707 1 94.19 1025 VAL A N 1
ATOM 8116 C CA . VAL A 1 1025 ? -4.668 21.672 7.711 1 94.19 1025 VAL A CA 1
ATOM 8117 C C . VAL A 1 1025 ? -4.605 20.578 6.652 1 94.19 1025 VAL A C 1
ATOM 8119 O O . VAL A 1 1025 ? -4.922 19.422 6.934 1 94.19 1025 VAL A O 1
ATOM 8122 N N . LEU A 1 1026 ? -4.156 20.906 5.48 1 93.75 1026 LEU A N 1
ATOM 8123 C CA . LEU A 1 1026 ? -4.102 19.938 4.391 1 93.75 1026 LEU A CA 1
ATOM 8124 C C . LEU A 1 1026 ? -3.016 18.891 4.645 1 93.75 1026 LEU A C 1
ATOM 8126 O O . LEU A 1 1026 ? -3.154 17.734 4.242 1 93.75 1026 LEU A O 1
ATOM 8130 N N . ALA A 1 1027 ? -1.988 19.281 5.34 1 93.38 1027 ALA A N 1
ATOM 8131 C CA . ALA A 1 1027 ? -0.943 18.328 5.695 1 93.38 1027 ALA A CA 1
ATOM 8132 C C . ALA A 1 1027 ? -1.464 17.281 6.684 1 93.38 1027 ALA A C 1
ATOM 8134 O O . ALA A 1 1027 ? -1.135 16.109 6.578 1 93.38 1027 ALA A O 1
ATOM 8135 N N . VAL A 1 1028 ? -2.209 17.766 7.637 1 94.44 1028 VAL A N 1
ATOM 8136 C CA . VAL A 1 1028 ? -2.756 16.844 8.633 1 94.44 1028 VAL A CA 1
ATOM 8137 C C . VAL A 1 1028 ? -3.701 15.852 7.965 1 94.44 1028 VAL A C 1
ATOM 8139 O O . VAL A 1 1028 ? -3.662 14.656 8.258 1 94.44 1028 VAL A O 1
ATOM 8142 N N . ILE A 1 1029 ? -4.504 16.297 7.016 1 95.06 1029 ILE A N 1
ATOM 8143 C CA . ILE A 1 1029 ? -5.445 15.422 6.32 1 95.06 1029 ILE A CA 1
ATOM 8144 C C . ILE A 1 1029 ? -4.68 14.438 5.438 1 95.06 1029 ILE A C 1
ATOM 8146 O O . ILE A 1 1029 ? -4.949 13.234 5.457 1 95.06 1029 ILE A O 1
ATOM 8150 N N . SER A 1 1030 ? -3.688 14.945 4.754 1 93.88 1030 SER A N 1
ATOM 8151 C CA . SER A 1 1030 ? -2.928 14.102 3.834 1 93.88 1030 SER A CA 1
ATOM 8152 C C . SER A 1 1030 ? -2.074 13.086 4.586 1 93.88 1030 SER A C 1
ATOM 8154 O O . SER A 1 1030 ? -2.002 11.922 4.203 1 93.88 1030 SER A O 1
ATOM 8156 N N . MET A 1 1031 ? -1.418 13.5 5.621 1 93.62 1031 MET A N 1
ATOM 8157 C CA . MET A 1 1031 ? -0.554 12.602 6.391 1 93.62 1031 MET A CA 1
ATOM 8158 C C . MET A 1 1031 ? -1.368 11.5 7.062 1 93.62 1031 MET A C 1
ATOM 8160 O O . MET A 1 1031 ? -0.955 10.344 7.078 1 93.62 1031 MET A O 1
ATOM 8164 N N . THR A 1 1032 ? -2.512 11.836 7.598 1 94.5 1032 THR A N 1
ATOM 8165 C CA . THR A 1 1032 ? -3.342 10.844 8.273 1 94.5 1032 THR A CA 1
ATOM 8166 C C . THR A 1 1032 ? -3.936 9.859 7.273 1 94.5 1032 THR A C 1
ATOM 8168 O O . THR A 1 1032 ? -3.963 8.648 7.527 1 94.5 1032 THR A O 1
ATOM 8171 N N . SER A 1 1033 ? -4.379 10.375 6.156 1 94.88 1033 SER A N 1
ATOM 8172 C CA . SER A 1 1033 ? -4.961 9.508 5.137 1 94.88 1033 SER A CA 1
ATOM 8173 C C . SER A 1 1033 ? -3.92 8.555 4.551 1 94.88 1033 SER A C 1
ATOM 8175 O O . SER A 1 1033 ? -4.152 7.352 4.457 1 94.88 1033 SER A O 1
ATOM 8177 N N . SER A 1 1034 ? -2.73 9.078 4.203 1 92.94 1034 SER A N 1
ATOM 8178 C CA . SER A 1 1034 ? -1.687 8.25 3.602 1 92.94 1034 SER A CA 1
ATOM 8179 C C . SER A 1 1034 ? -1.102 7.273 4.617 1 92.94 1034 SER A C 1
ATOM 8181 O O . SER A 1 1034 ? -0.753 6.145 4.27 1 92.94 1034 SER A O 1
ATOM 8183 N N . ALA A 1 1035 ? -0.983 7.723 5.867 1 93.31 1035 ALA A N 1
ATOM 8184 C CA . ALA A 1 1035 ? -0.445 6.844 6.902 1 93.31 1035 ALA A CA 1
ATOM 8185 C C . ALA A 1 1035 ? -1.396 5.684 7.188 1 93.31 1035 ALA A C 1
ATOM 8187 O O . ALA A 1 1035 ? -0.956 4.555 7.406 1 93.31 1035 ALA A O 1
ATOM 8188 N N . LEU A 1 1036 ? -2.676 5.949 7.195 1 93.5 1036 LEU A N 1
ATOM 8189 C CA . LEU A 1 1036 ? -3.654 4.891 7.434 1 93.5 1036 LEU A CA 1
ATOM 8190 C C . LEU A 1 1036 ? -3.684 3.906 6.27 1 93.5 1036 LEU A C 1
ATOM 8192 O O . LEU A 1 1036 ? -3.84 2.701 6.473 1 93.5 1036 LEU A O 1
ATOM 8196 N N . ARG A 1 1037 ? -3.498 4.434 5.105 1 92.12 1037 ARG A N 1
ATOM 8197 C CA . ARG A 1 1037 ? -3.482 3.57 3.928 1 92.12 1037 ARG A CA 1
ATOM 8198 C C . ARG A 1 1037 ? -2.24 2.686 3.912 1 92.12 1037 ARG A C 1
ATOM 8200 O O . ARG A 1 1037 ? -2.324 1.493 3.613 1 92.12 1037 ARG A O 1
ATOM 8207 N N . ALA A 1 1038 ? -1.117 3.252 4.238 1 89.06 1038 ALA A N 1
ATOM 8208 C CA . ALA A 1 1038 ? 0.144 2.514 4.23 1 89.06 1038 ALA A CA 1
ATOM 8209 C C . ALA A 1 1038 ? 0.357 1.776 5.551 1 89.06 1038 ALA A C 1
ATOM 8211 O O . ALA A 1 1038 ? 1.257 0.941 5.664 1 89.06 1038 ALA A O 1
ATOM 8212 N N . ALA A 1 1039 ? -0.41 1.923 6.574 1 89.94 1039 ALA A N 1
ATOM 8213 C CA . ALA A 1 1039 ? -0.26 1.349 7.91 1 89.94 1039 ALA A CA 1
ATOM 8214 C C . ALA A 1 1039 ? 1.084 1.73 8.523 1 89.94 1039 ALA A C 1
ATOM 8216 O O . ALA A 1 1039 ? 1.806 0.872 9.031 1 89.94 1039 ALA A O 1
ATOM 8217 N N . THR A 1 1040 ? 1.493 3.08 8.359 1 89.69 1040 THR A N 1
ATOM 8218 C CA . THR A 1 1040 ? 2.707 3.611 8.969 1 89.69 1040 THR A CA 1
ATOM 8219 C C . THR A 1 1040 ? 2.367 4.504 10.156 1 89.69 1040 THR A C 1
ATOM 8221 O O . THR A 1 1040 ? 1.302 5.121 10.195 1 89.69 1040 THR A O 1
ATOM 8224 N N . PRO A 1 1041 ? 3.191 4.484 11.078 1 91.5 1041 PRO A N 1
ATOM 8225 C CA . PRO A 1 1041 ? 2.914 5.316 12.25 1 91.5 1041 PRO A CA 1
ATOM 8226 C C . PRO A 1 1041 ? 2.994 6.812 11.945 1 91.5 1041 PRO A C 1
ATOM 8228 O O . PRO A 1 1041 ? 3.551 7.203 10.914 1 91.5 1041 PRO A O 1
ATOM 8231 N N . LEU A 1 1042 ? 2.355 7.605 12.773 1 93.75 1042 LEU A N 1
ATOM 8232 C CA . LEU A 1 1042 ? 2.371 9.062 12.664 1 93.75 1042 LEU A CA 1
ATOM 8233 C C . LEU A 1 1042 ? 3.432 9.664 13.578 1 93.75 1042 LEU A C 1
ATOM 8235 O O . LEU A 1 1042 ? 3.846 9.031 14.555 1 93.75 1042 LEU A O 1
ATOM 8239 N N . PRO A 1 1043 ? 3.93 10.836 13.156 1 92.19 1043 PRO A N 1
ATOM 8240 C CA . PRO A 1 1043 ? 4.922 11.469 14.023 1 92.19 1043 PRO A CA 1
ATOM 8241 C C . PRO A 1 1043 ? 4.359 11.812 15.398 1 92.19 1043 PRO A C 1
ATOM 8243 O O . PRO A 1 1043 ? 3.162 12.086 15.539 1 92.19 1043 PRO A O 1
ATOM 8246 N N . GLN A 1 1044 ? 5.188 11.828 16.406 1 88.81 1044 GLN A N 1
ATOM 8247 C CA . GLN A 1 1044 ? 4.773 12.164 17.766 1 88.81 1044 GLN A CA 1
ATOM 8248 C C . GLN A 1 1044 ? 4.363 13.625 17.875 1 88.81 1044 GLN A C 1
ATOM 8250 O O . GLN A 1 1044 ? 3.404 13.961 18.578 1 88.81 1044 GLN A O 1
ATOM 8255 N N . ILE A 1 1045 ? 5.137 14.453 17.156 1 88.56 1045 ILE A N 1
ATOM 8256 C CA . ILE A 1 1045 ? 4.809 15.867 17.125 1 88.56 1045 ILE A CA 1
ATOM 8257 C C . ILE A 1 1045 ? 4.234 16.234 15.75 1 88.56 1045 ILE A C 1
ATOM 8259 O O . ILE A 1 1045 ? 4.914 16.109 14.734 1 88.56 1045 ILE A O 1
ATOM 8263 N N . THR A 1 1046 ? 2.977 16.484 15.727 1 88.69 1046 THR A N 1
ATOM 8264 C CA . THR A 1 1046 ? 2.295 16.875 14.5 1 88.69 1046 THR A CA 1
ATOM 8265 C C . THR A 1 1046 ? 2.029 18.391 14.484 1 88.69 1046 THR A C 1
ATOM 8267 O O . THR A 1 1046 ? 2.191 19.062 15.508 1 88.69 1046 THR A O 1
ATOM 8270 N N . PRO A 1 1047 ? 1.796 18.891 13.273 1 86.88 1047 PRO A N 1
ATOM 8271 C CA . PRO A 1 1047 ? 1.438 20.312 13.242 1 86.88 1047 PRO A CA 1
ATOM 8272 C C . PRO A 1 1047 ? 0.133 20.609 13.984 1 86.88 1047 PRO A C 1
ATOM 8274 O O . PRO A 1 1047 ? -0.199 21.781 14.211 1 86.88 1047 PRO A O 1
ATOM 8277 N N . GLY A 1 1048 ? -0.429 19.609 14.531 1 79 1048 GLY A N 1
ATOM 8278 C CA . GLY A 1 1048 ? -1.616 19.766 15.359 1 79 1048 GLY A CA 1
ATOM 8279 C C . GLY A 1 1048 ? -1.303 19.875 16.828 1 79 1048 GLY A C 1
ATOM 8280 O O . GLY A 1 1048 ? -0.159 19.688 17.25 1 79 1048 GLY A O 1
ATOM 8281 N N . PRO A 1 1049 ? -2.172 20.453 17.516 1 86.44 1049 PRO A N 1
ATOM 8282 C CA . PRO A 1 1049 ? -3.609 20.656 17.328 1 86.44 1049 PRO A CA 1
ATOM 8283 C C . PRO A 1 1049 ? -3.926 21.922 16.531 1 86.44 1049 PRO A C 1
ATOM 8285 O O . PRO A 1 1049 ? -3.43 23 16.859 1 86.44 1049 PRO A O 1
ATOM 8288 N N . LEU A 1 1050 ? -4.672 21.766 15.555 1 90 1050 LEU A N 1
ATOM 8289 C CA . LEU A 1 1050 ? -5.027 22.844 14.641 1 90 1050 LEU A CA 1
ATOM 8290 C C . LEU A 1 1050 ? -5.801 23.938 15.375 1 90 1050 LEU A C 1
ATOM 8292 O O . LEU A 1 1050 ? -5.715 25.125 15.008 1 90 1050 LEU A O 1
ATOM 8296 N N . ILE A 1 1051 ? -6.484 23.641 16.5 1 86.88 1051 ILE A N 1
ATOM 8297 C CA . ILE A 1 1051 ? -7.258 24.609 17.266 1 86.88 1051 ILE A CA 1
ATOM 8298 C C . ILE A 1 1051 ? -6.312 25.625 17.922 1 86.88 1051 ILE A C 1
ATOM 8300 O O . ILE A 1 1051 ? -6.648 26.797 18.062 1 86.88 1051 ILE A O 1
ATOM 8304 N N . ALA A 1 1052 ? -5.148 25.109 18.281 1 81.56 1052 ALA A N 1
ATOM 8305 C CA . ALA A 1 1052 ? -4.18 26.016 18.906 1 81.56 1052 ALA A CA 1
ATOM 8306 C C . ALA A 1 1052 ? -3.65 27.031 17.891 1 81.56 1052 ALA A C 1
ATOM 8308 O O . ALA A 1 1052 ? -3.465 28.203 18.219 1 81.56 1052 ALA A O 1
ATOM 8309 N N . LYS A 1 1053 ? -3.473 26.578 16.672 1 83.19 1053 LYS A N 1
ATOM 8310 C CA . LYS A 1 1053 ? -2.994 27.484 15.633 1 83.19 1053 LYS A CA 1
ATOM 8311 C C . LYS A 1 1053 ? -4.117 28.375 15.133 1 83.19 1053 LYS A C 1
ATOM 8313 O O . LYS A 1 1053 ? -3.861 29.484 14.656 1 83.19 1053 LYS A O 1
ATOM 8318 N N . TYR A 1 1054 ? -5.316 27.844 15.305 1 83.5 1054 TYR A N 1
ATOM 8319 C CA . TYR A 1 1054 ? -6.504 28.625 14.953 1 83.5 1054 TYR A CA 1
ATOM 8320 C C . TYR A 1 1054 ? -6.637 29.844 15.852 1 83.5 1054 TYR A C 1
ATOM 8322 O O . TYR A 1 1054 ? -7.008 30.922 15.391 1 83.5 1054 TYR A O 1
ATOM 8330 N N . HIS A 1 1055 ? -6.215 29.766 17.109 1 75.31 1055 HIS A N 1
ATOM 8331 C CA . HIS A 1 1055 ? -6.375 30.844 18.078 1 75.31 1055 HIS A CA 1
ATOM 8332 C C . HIS A 1 1055 ? -5.23 31.844 17.984 1 75.31 1055 HIS A C 1
ATOM 8334 O O . HIS A 1 1055 ? -5.285 32.906 18.594 1 75.31 1055 HIS A O 1
ATOM 8340 N N . MET A 1 1056 ? -4.219 31.484 17.172 1 67.38 1056 MET A N 1
ATOM 8341 C CA . MET A 1 1056 ? -3.107 32.438 17.016 1 67.38 1056 MET A CA 1
ATOM 8342 C C . MET A 1 1056 ? -3.484 33.562 16.094 1 67.38 1056 MET A C 1
ATOM 8344 O O . MET A 1 1056 ? -2.688 34.5 15.875 1 67.38 1056 MET A O 1
ATOM 8348 N N . ASN A 1 1057 ? -4.879 33.625 15.82 1 64.94 1057 ASN A N 1
ATOM 8349 C CA . ASN A 1 1057 ? -5.348 34.719 14.953 1 64.94 1057 ASN A CA 1
ATOM 8350 C C . ASN A 1 1057 ? -5.441 36.031 15.703 1 64.94 1057 ASN A C 1
ATOM 8352 O O . ASN A 1 1057 ? -5.609 36.062 16.922 1 64.94 1057 ASN A O 1
ATOM 8356 N N . ARG A 1 1058 ? -5.215 37.031 14.938 1 57.09 1058 ARG A N 1
ATOM 8357 C CA . ARG A 1 1058 ? -5.215 38.406 15.477 1 57.09 1058 ARG A CA 1
ATOM 8358 C C . ARG A 1 1058 ? -6.598 38.781 15.977 1 57.09 1058 ARG A C 1
ATOM 8360 O O . ARG A 1 1058 ? -6.723 39.562 16.922 1 57.09 1058 ARG A O 1
ATOM 8367 N N . TYR A 1 1059 ? -7.641 38.156 15.391 1 55.53 1059 TYR A N 1
ATOM 8368 C CA . TYR A 1 1059 ? -9 38.625 15.672 1 55.53 1059 TYR A CA 1
ATOM 8369 C C . TYR A 1 1059 ? -9.664 37.719 16.719 1 55.53 1059 TYR A C 1
ATOM 8371 O O . TYR A 1 1059 ? -9.727 36.5 16.562 1 55.53 1059 TYR A O 1
ATOM 8379 N N . LYS A 1 1060 ? -9.719 38.25 17.969 1 61 1060 LYS A N 1
ATOM 8380 C CA . LYS A 1 1060 ? -10.312 37.469 19.062 1 61 1060 LYS A CA 1
ATOM 8381 C C . LYS A 1 1060 ? -11.617 38.094 19.531 1 61 1060 LYS A C 1
ATOM 8383 O O . LYS A 1 1060 ? -11.844 39.312 19.344 1 61 1060 LYS A O 1
ATOM 8388 N N . GLY A 1 1061 ? -12.516 37.438 19.875 1 59.41 1061 GLY A N 1
ATOM 8389 C CA . GLY A 1 1061 ? -13.742 37.875 20.516 1 59.41 1061 GLY A CA 1
ATOM 8390 C C . GLY A 1 1061 ? -14.828 38.281 19.531 1 59.41 1061 GLY A C 1
ATOM 8391 O O . GLY A 1 1061 ? -15.141 37.5 18.609 1 59.41 1061 GLY A O 1
ATOM 8392 N N . VAL A 1 1062 ? -15.391 39.438 19.688 1 59.22 1062 VAL A N 1
ATOM 8393 C CA . VAL A 1 1062 ? -16.516 39.906 18.875 1 59.22 1062 VAL A CA 1
ATOM 8394 C C . VAL A 1 1062 ? -16 40.812 17.766 1 59.22 1062 VAL A C 1
ATOM 8396 O O . VAL A 1 1062 ? -16.75 41.188 16.859 1 59.22 1062 VAL A O 1
ATOM 8399 N N . GLU A 1 1063 ? -14.594 40.906 17.656 1 62.88 1063 GLU A N 1
ATOM 8400 C CA . GLU A 1 1063 ? -14.008 41.875 16.734 1 62.88 1063 GLU A CA 1
ATOM 8401 C C . GLU A 1 1063 ? -14 41.344 15.297 1 62.88 1063 GLU A C 1
ATOM 8403 O O . GLU A 1 1063 ? -13.82 40.125 15.086 1 62.88 1063 GLU A O 1
ATOM 8408 N N . LEU A 1 1064 ? -14.516 42.219 14.461 1 66.69 1064 LEU A N 1
ATOM 8409 C CA . LEU A 1 1064 ? -14.469 41.938 13.031 1 66.69 1064 LEU A CA 1
ATOM 8410 C C . LEU A 1 1064 ? -13.117 42.344 12.445 1 66.69 1064 LEU A C 1
ATOM 8412 O O . LEU A 1 1064 ? -12.469 43.25 12.945 1 66.69 1064 LEU A O 1
ATOM 8416 N N . PRO A 1 1065 ? -12.484 41.5 11.617 1 67 1065 PRO A N 1
ATOM 8417 C CA . PRO A 1 1065 ? -11.211 41.875 10.984 1 67 1065 PRO A CA 1
ATOM 8418 C C . PRO A 1 1065 ? -11.273 43.25 10.312 1 67 1065 PRO A C 1
ATOM 8420 O O . PRO A 1 1065 ? -12.32 43.656 9.805 1 67 1065 PRO A O 1
ATOM 8423 N N . ASP A 1 1066 ? -10.273 44.125 10.719 1 56.91 1066 ASP A N 1
ATOM 8424 C CA . ASP A 1 1066 ? -10.172 45.469 10.172 1 56.91 1066 ASP A CA 1
ATOM 8425 C C . ASP A 1 1066 ? -10.234 45.469 8.648 1 56.91 1066 ASP A C 1
ATOM 8427 O O . ASP A 1 1066 ? -9.516 44.688 8.008 1 56.91 1066 ASP A O 1
ATOM 8431 N N . PRO A 1 1067 ? -11.445 45.906 8.094 1 51.78 1067 PRO A N 1
ATOM 8432 C CA . PRO A 1 1067 ? -11.516 45.969 6.629 1 51.78 1067 PRO A CA 1
ATOM 8433 C C . PRO A 1 1067 ? -10.297 46.625 5.996 1 51.78 1067 PRO A C 1
ATOM 8435 O O . PRO A 1 1067 ? -10.008 47.781 6.266 1 51.78 1067 PRO A O 1
ATOM 8438 N N . ALA A 1 1068 ? -9.195 46.062 6.031 1 48.72 1068 ALA A N 1
ATOM 8439 C CA . ALA A 1 1068 ? -8.227 46.844 5.27 1 48.72 1068 ALA A CA 1
ATOM 8440 C C . ALA A 1 1068 ? -8.922 47.656 4.164 1 48.72 1068 ALA A C 1
ATOM 8442 O O . ALA A 1 1068 ? -10.125 47.5 3.955 1 48.72 1068 ALA A O 1
ATOM 8443 N N . GLU A 1 1069 ? -8.242 47.812 2.801 1 41.97 1069 GLU A N 1
ATOM 8444 C CA . GLU A 1 1069 ? -8.438 48.594 1.585 1 41.97 1069 GLU A CA 1
ATOM 8445 C C . GLU A 1 1069 ? -9.648 48.094 0.799 1 41.97 1069 GLU A C 1
ATOM 8447 O O . GLU A 1 1069 ? -9.703 46.938 0.382 1 41.97 1069 GLU A O 1
ATOM 8452 N N . GLY A 1 1070 ? -10.875 48.594 0.699 1 47.56 1070 GLY A N 1
ATOM 8453 C CA . GLY A 1 1070 ? -11.891 48.75 -0.335 1 47.56 1070 GLY A CA 1
ATOM 8454 C C . GLY A 1 1070 ? -13.141 47.938 -0.056 1 47.56 1070 GLY A C 1
ATOM 8455 O O . GLY A 1 1070 ? -13.891 47.594 -0.979 1 47.56 1070 GLY A O 1
ATOM 8456 N N . TRP A 1 1071 ? -13.188 47.156 1.118 1 55.69 1071 TRP A N 1
ATOM 8457 C CA . TRP A 1 1071 ? -14.398 46.344 1.068 1 55.69 1071 TRP A CA 1
ATOM 8458 C C . TRP A 1 1071 ? -15.617 47.156 1.461 1 55.69 1071 TRP A C 1
ATOM 8460 O O . TRP A 1 1071 ? -15.695 47.656 2.58 1 55.69 1071 TRP A O 1
ATOM 8470 N N . GLU A 1 1072 ? -16.328 47.656 0.735 1 55.94 1072 GLU A N 1
ATOM 8471 C CA . GLU A 1 1072 ? -17.531 48.469 0.89 1 55.94 1072 GLU A CA 1
ATOM 8472 C C . GLU A 1 1072 ? -18.641 47.719 1.591 1 55.94 1072 GLU A C 1
ATOM 8474 O O . GLU A 1 1072 ? -18.938 46.562 1.223 1 55.94 1072 GLU A O 1
ATOM 8479 N N . GLY A 1 1073 ? -19.172 48.062 2.863 1 60.25 1073 GLY A N 1
ATOM 8480 C CA . GLY A 1 1073 ? -20.391 47.594 3.51 1 60.25 1073 GLY A CA 1
ATOM 8481 C C . GLY A 1 1073 ? -20.141 46.844 4.801 1 60.25 1073 GLY A C 1
ATOM 8482 O O . GLY A 1 1073 ? -21.078 46.469 5.508 1 60.25 1073 GLY A O 1
ATOM 8483 N N . MET A 1 1074 ? -18.859 46.469 5.094 1 65.69 1074 MET A N 1
ATOM 8484 C CA . MET A 1 1074 ? -18.672 45.719 6.332 1 65.69 1074 MET A CA 1
ATOM 8485 C C . MET A 1 1074 ? -18.469 46.656 7.516 1 65.69 1074 MET A C 1
ATOM 8487 O O . MET A 1 1074 ? -17.734 47.625 7.422 1 65.69 1074 MET A O 1
ATOM 8491 N N . PRO A 1 1075 ? -19.312 46.344 8.523 1 65.56 1075 PRO A N 1
ATOM 8492 C CA . PRO A 1 1075 ? -19.156 47.219 9.688 1 65.56 1075 PRO A CA 1
ATOM 8493 C C . PRO A 1 1075 ? -17.781 47.062 10.344 1 65.56 1075 PRO A C 1
ATOM 8495 O O . PRO A 1 1075 ? -17.25 45.969 10.445 1 65.56 1075 PRO A O 1
ATOM 8498 N N . THR A 1 1076 ? -17.016 48 10.492 1 62.88 1076 THR A N 1
ATOM 8499 C CA . THR A 1 1076 ? -15.695 48 11.102 1 62.88 1076 THR A CA 1
ATOM 8500 C C . THR A 1 1076 ? -15.781 47.688 12.594 1 62.88 1076 THR A C 1
ATOM 8502 O O . THR A 1 1076 ? -14.867 47.062 13.156 1 62.88 1076 THR A O 1
ATOM 8505 N N . HIS A 1 1077 ? -16.969 48.094 13.227 1 64.94 1077 HIS A N 1
ATOM 8506 C CA . HIS A 1 1077 ? -17.141 47.844 14.656 1 64.94 1077 HIS A CA 1
ATOM 8507 C C . HIS A 1 1077 ? -18.438 47.125 14.945 1 64.94 1077 HIS A C 1
ATOM 8509 O O . HIS A 1 1077 ? -19.438 47.312 14.227 1 64.94 1077 HIS A O 1
ATOM 8515 N N . VAL A 1 1078 ? -18.375 46.219 15.852 1 73.94 1078 VAL A N 1
ATOM 8516 C CA . VAL A 1 1078 ? -19.547 45.469 16.234 1 73.94 1078 VAL A CA 1
ATOM 8517 C C . VAL A 1 1078 ? -20.438 46.281 17.141 1 73.94 1078 VAL A C 1
ATOM 8519 O O . VAL A 1 1078 ? -20.047 46.656 18.25 1 73.94 1078 VAL A O 1
ATOM 8522 N N . THR A 1 1079 ? -21.5 46.844 16.562 1 73.88 1079 THR A N 1
ATOM 8523 C CA . THR A 1 1079 ? -22.516 47.562 17.344 1 73.88 1079 THR A CA 1
ATOM 8524 C C . THR A 1 1079 ? -23.656 46.625 17.719 1 73.88 1079 THR A C 1
ATOM 8526 O O . THR A 1 1079 ? -23.672 45.469 17.328 1 73.88 1079 THR A O 1
ATOM 8529 N N . ALA A 1 1080 ? -24.516 47.062 18.625 1 75.12 1080 ALA A N 1
ATOM 8530 C CA . ALA A 1 1080 ? -25.656 46.281 19.062 1 75.12 1080 ALA A CA 1
ATOM 8531 C C . ALA A 1 1080 ? -26.547 45.906 17.875 1 75.12 1080 ALA A C 1
ATOM 8533 O O . ALA A 1 1080 ? -27.109 44.812 17.828 1 75.12 1080 ALA A O 1
ATOM 8534 N N . ASP A 1 1081 ? -26.594 46.812 16.875 1 76.94 1081 ASP A N 1
ATOM 8535 C CA . ASP A 1 1081 ? -27.438 46.562 15.703 1 76.94 1081 ASP A CA 1
ATOM 8536 C C . ASP A 1 1081 ? -26.812 45.469 14.82 1 76.94 1081 ASP A C 1
ATOM 8538 O O . ASP A 1 1081 ? -27.531 44.656 14.219 1 76.94 1081 ASP A O 1
ATOM 8542 N N . VAL A 1 1082 ? -25.547 45.5 14.773 1 81.81 1082 VAL A N 1
ATOM 8543 C CA . VAL A 1 1082 ? -24.875 44.469 13.969 1 81.81 1082 VAL A CA 1
ATOM 8544 C C . VAL A 1 1082 ? -25.016 43.125 14.633 1 81.81 1082 VAL A C 1
ATOM 8546 O O . VAL A 1 1082 ? -25.188 42.094 13.953 1 81.81 1082 VAL A O 1
ATOM 8549 N N . LEU A 1 1083 ? -25 43.156 15.906 1 80.62 1083 LEU A N 1
ATOM 8550 C CA . LEU A 1 1083 ? -25.125 41.906 16.641 1 80.62 1083 LEU A CA 1
ATOM 8551 C C . LEU A 1 1083 ? -26.516 41.281 16.453 1 80.62 1083 LEU A C 1
ATOM 8553 O O . LEU A 1 1083 ? -26.672 40.062 16.5 1 80.62 1083 LEU A O 1
ATOM 8557 N N . GLN A 1 1084 ? -27.484 42.125 16.266 1 82.19 1084 GLN A N 1
ATOM 8558 C CA . GLN A 1 1084 ? -28.844 41.625 16.109 1 82.19 1084 GLN A CA 1
ATOM 8559 C C . GLN A 1 1084 ? -29.188 41.375 14.648 1 82.19 1084 GLN A C 1
ATOM 8561 O O . GLN A 1 1084 ? -30.219 40.781 14.344 1 82.19 1084 GLN A O 1
ATOM 8566 N N . SER A 1 1085 ? -28.266 41.656 13.797 1 85.56 1085 SER A N 1
ATOM 8567 C CA . SER A 1 1085 ? -28.516 41.469 12.375 1 85.56 1085 SER A CA 1
ATOM 8568 C C . SER A 1 1085 ? -28.453 39.969 12.008 1 85.56 1085 SER A C 1
ATOM 8570 O O . SER A 1 1085 ? -27.828 39.188 12.711 1 85.56 1085 SER A O 1
ATOM 8572 N N . ASP A 1 1086 ? -29.109 39.625 10.938 1 87.62 1086 ASP A N 1
ATOM 8573 C CA . ASP A 1 1086 ? -29.125 38.25 10.438 1 87.62 1086 ASP A CA 1
ATOM 8574 C C . ASP A 1 1086 ? -27.766 37.875 9.859 1 87.62 1086 ASP A C 1
ATOM 8576 O O . ASP A 1 1086 ? -27.375 36.719 9.922 1 87.62 1086 ASP A O 1
ATOM 8580 N N . ASP A 1 1087 ? -27.016 38.844 9.414 1 87.44 1087 ASP A N 1
ATOM 8581 C CA . ASP A 1 1087 ? -25.719 38.531 8.82 1 87.44 1087 ASP A CA 1
ATOM 8582 C C . ASP A 1 1087 ? -24.703 38.156 9.891 1 87.44 1087 ASP A C 1
ATOM 8584 O O . ASP A 1 1087 ? -23.844 37.312 9.664 1 87.44 1087 ASP A O 1
ATOM 8588 N N . TYR A 1 1088 ? -24.844 38.812 10.977 1 87.31 1088 TYR A N 1
ATOM 8589 C CA . TYR A 1 1088 ? -23.906 38.438 12.047 1 87.31 1088 TYR A CA 1
ATOM 8590 C C . TYR A 1 1088 ? -24.234 37.062 12.617 1 87.31 1088 TYR A C 1
ATOM 8592 O O . TYR A 1 1088 ? -23.344 36.344 13.062 1 87.31 1088 TYR A O 1
ATOM 8600 N N . MET A 1 1089 ? -25.5 36.781 12.617 1 89.56 1089 MET A N 1
ATOM 8601 C CA . MET A 1 1089 ? -25.891 35.469 13.062 1 89.56 1089 MET A CA 1
ATOM 8602 C C . MET A 1 1089 ? -25.312 34.375 12.148 1 89.56 1089 MET A C 1
ATOM 8604 O O . MET A 1 1089 ? -24.797 33.375 12.625 1 89.56 1089 MET A O 1
ATOM 8608 N N . ARG A 1 1090 ? -25.328 34.625 10.891 1 91.62 1090 ARG A N 1
ATOM 8609 C CA . ARG A 1 1090 ? -24.75 33.688 9.93 1 91.62 1090 ARG A CA 1
ATOM 8610 C C . ARG A 1 1090 ? -23.234 33.656 10.062 1 91.62 1090 ARG A C 1
ATOM 8612 O O . ARG A 1 1090 ? -22.609 32.594 9.906 1 91.62 1090 ARG A O 1
ATOM 8619 N N . TYR A 1 1091 ? -22.656 34.844 10.297 1 89.56 1091 TYR A N 1
ATOM 8620 C CA . TYR A 1 1091 ? -21.219 34.938 10.531 1 89.56 1091 TYR A CA 1
ATOM 8621 C C . TYR A 1 1091 ? -20.812 34.125 11.758 1 89.56 1091 TYR A C 1
ATOM 8623 O O . TYR A 1 1091 ? -19.828 33.406 11.727 1 89.56 1091 TYR A O 1
ATOM 8631 N N . ALA A 1 1092 ? -21.625 34.219 12.781 1 87.94 1092 ALA A N 1
ATOM 8632 C CA . ALA A 1 1092 ? -21.328 33.469 14.016 1 87.94 1092 ALA A CA 1
ATOM 8633 C C . ALA A 1 1092 ? -21.469 31.969 13.797 1 87.94 1092 ALA A C 1
ATOM 8635 O O . ALA A 1 1092 ? -20.703 31.188 14.367 1 87.94 1092 ALA A O 1
ATOM 8636 N N . LEU A 1 1093 ? -22.438 31.609 13.031 1 91.31 1093 LEU A N 1
ATOM 8637 C CA . LEU A 1 1093 ? -22.578 30.188 12.711 1 91.31 1093 LEU A CA 1
ATOM 8638 C C . LEU A 1 1093 ? -21.375 29.688 11.922 1 91.31 1093 LEU A C 1
ATOM 8640 O O . LEU A 1 1093 ? -20.875 28.578 12.18 1 91.31 1093 LEU A O 1
ATOM 8644 N N . GLY A 1 1094 ? -20.906 30.438 10.977 1 91.5 1094 GLY A N 1
ATOM 8645 C CA . GLY A 1 1094 ? -19.75 30.047 10.211 1 91.5 1094 GLY A CA 1
ATOM 8646 C C . GLY A 1 1094 ? -18.5 29.875 11.055 1 91.5 1094 GLY A C 1
ATOM 8647 O O . GLY A 1 1094 ? -17.766 28.891 10.914 1 91.5 1094 GLY A O 1
ATOM 8648 N N . VAL A 1 1095 ? -18.25 30.734 11.977 1 90.06 1095 VAL A N 1
ATOM 8649 C CA . VAL A 1 1095 ? -17.078 30.688 12.844 1 90.06 1095 VAL A CA 1
ATOM 8650 C C . VAL A 1 1095 ? -17.156 29.469 13.758 1 90.06 1095 VAL A C 1
ATOM 8652 O O . VAL A 1 1095 ? -16.172 28.75 13.93 1 90.06 1095 VAL A O 1
ATOM 8655 N N . SER A 1 1096 ? -18.328 29.219 14.266 1 88.75 1096 SER A N 1
ATOM 8656 C CA . SER A 1 1096 ? -18.484 28.062 15.148 1 88.75 1096 SER A CA 1
ATOM 8657 C C . SER A 1 1096 ? -18.344 26.75 14.391 1 88.75 1096 SER A C 1
ATOM 8659 O O . SER A 1 1096 ? -17.828 25.781 14.93 1 88.75 1096 SER A O 1
ATOM 8661 N N . THR A 1 1097 ? -18.797 26.719 13.156 1 91.56 1097 THR A N 1
ATOM 8662 C CA . THR A 1 1097 ? -18.703 25.5 12.352 1 91.56 1097 THR A CA 1
ATOM 8663 C C . THR A 1 1097 ? -17.25 25.203 11.992 1 91.56 1097 THR A C 1
ATOM 8665 O O . THR A 1 1097 ? -16.812 24.047 12.07 1 91.56 1097 THR A O 1
ATOM 8668 N N . ILE A 1 1098 ? -16.484 26.156 11.609 1 92.94 1098 ILE A N 1
ATOM 8669 C CA . ILE A 1 1098 ? -15.094 25.938 11.234 1 92.94 1098 ILE A CA 1
ATOM 8670 C C . ILE A 1 1098 ? -14.281 25.562 12.477 1 92.94 1098 ILE A C 1
ATOM 8672 O O . ILE A 1 1098 ? -13.367 24.75 12.398 1 92.94 1098 ILE A O 1
ATOM 8676 N N . TYR A 1 1099 ? -14.602 26.219 13.586 1 89.44 1099 TYR A N 1
ATOM 8677 C CA . TYR A 1 1099 ? -13.945 25.828 14.836 1 89.44 1099 TYR A CA 1
ATOM 8678 C C . TYR A 1 1099 ? -14.203 24.375 15.172 1 89.44 1099 TYR A C 1
ATOM 8680 O O . TYR A 1 1099 ? -13.289 23.641 15.555 1 89.44 1099 TYR A O 1
ATOM 8688 N N . ALA A 1 1100 ? -15.422 23.953 15.07 1 89.81 1100 ALA A N 1
ATOM 8689 C CA . ALA A 1 1100 ? -15.766 22.562 15.336 1 89.81 1100 ALA A CA 1
ATOM 8690 C C . ALA A 1 1100 ? -15.109 21.625 14.32 1 89.81 1100 ALA A C 1
ATOM 8692 O O . ALA A 1 1100 ? -14.734 20.5 14.664 1 89.81 1100 ALA A O 1
ATOM 8693 N N . LEU A 1 1101 ? -15.039 22.094 13.102 1 93.31 1101 LEU A N 1
ATOM 8694 C CA . LEU A 1 1101 ? -14.391 21.297 12.062 1 93.31 1101 LEU A CA 1
ATOM 8695 C C . LEU A 1 1101 ? -12.914 21.078 12.398 1 93.31 1101 LEU A C 1
ATOM 8697 O O . LEU A 1 1101 ? -12.406 19.969 12.242 1 93.31 1101 LEU A O 1
ATOM 8701 N N . MET A 1 1102 ? -12.195 22.094 12.875 1 92.88 1102 MET A N 1
ATOM 8702 C CA . MET A 1 1102 ? -10.789 21.969 13.242 1 92.88 1102 MET A CA 1
ATOM 8703 C C . MET A 1 1102 ? -10.625 21.047 14.445 1 92.88 1102 MET A C 1
ATOM 8705 O O . MET A 1 1102 ? -9.672 20.266 14.516 1 92.88 1102 MET A O 1
ATOM 8709 N N . SER A 1 1103 ? -11.547 21.062 15.305 1 89.56 1103 SER A N 1
ATOM 8710 C CA . SER A 1 1103 ? -11.484 20.188 16.469 1 89.56 1103 SER A CA 1
ATOM 8711 C C . SER A 1 1103 ? -11.68 18.734 16.062 1 89.56 1103 SER A C 1
ATOM 8713 O O . SER A 1 1103 ? -11.039 17.844 16.625 1 89.56 1103 SER A O 1
ATOM 8715 N N . ARG A 1 1104 ? -12.508 18.547 15.141 1 92.06 1104 ARG A N 1
ATOM 8716 C CA . ARG A 1 1104 ? -12.742 17.188 14.703 1 92.06 1104 ARG A CA 1
ATOM 8717 C C . ARG A 1 1104 ? -11.562 16.656 13.891 1 92.06 1104 ARG A C 1
ATOM 8719 O O . ARG A 1 1104 ? -11.258 15.469 13.93 1 92.06 1104 ARG A O 1
ATOM 8726 N N . LEU A 1 1105 ? -10.93 17.516 13.125 1 93.62 1105 LEU A N 1
ATOM 8727 C CA . LEU A 1 1105 ? -9.734 17.094 12.406 1 93.62 1105 LEU A CA 1
ATOM 8728 C C . LEU A 1 1105 ? -8.625 16.688 13.375 1 93.62 1105 LEU A C 1
ATOM 8730 O O . LEU A 1 1105 ? -7.891 15.734 13.125 1 93.62 1105 LEU A O 1
ATOM 8734 N N . ASP A 1 1106 ? -8.562 17.391 14.508 1 92.62 1106 ASP A N 1
ATOM 8735 C CA . ASP A 1 1106 ? -7.594 17.016 15.531 1 92.62 1106 ASP A CA 1
ATOM 8736 C C . ASP A 1 1106 ? -7.953 15.672 16.172 1 92.62 1106 ASP A C 1
ATOM 8738 O O . ASP A 1 1106 ? -7.07 14.883 16.5 1 92.62 1106 ASP A O 1
ATOM 8742 N N . SER A 1 1107 ? -9.227 15.453 16.328 1 91.62 1107 SER A N 1
ATOM 8743 C CA . SER A 1 1107 ? -9.656 14.18 16.875 1 91.62 1107 SER A CA 1
ATOM 8744 C C . SER A 1 1107 ? -9.328 13.023 15.938 1 91.62 1107 SER A C 1
ATOM 8746 O O . SER A 1 1107 ? -9.031 11.914 16.391 1 91.62 1107 SER A O 1
ATOM 8748 N N . ILE A 1 1108 ? -9.391 13.289 14.656 1 93.56 1108 ILE A N 1
ATOM 8749 C CA . ILE A 1 1108 ? -9.062 12.258 13.68 1 93.56 1108 ILE A CA 1
ATOM 8750 C C . ILE A 1 1108 ? -7.582 11.891 13.797 1 93.56 1108 ILE A C 1
ATOM 8752 O O . ILE A 1 1108 ? -7.219 10.719 13.695 1 93.56 1108 ILE A O 1
ATOM 8756 N N . VAL A 1 1109 ? -6.727 12.891 14.062 1 92.94 1109 VAL A N 1
ATOM 8757 C CA . VAL A 1 1109 ? -5.297 12.633 14.18 1 92.94 1109 VAL A CA 1
ATOM 8758 C C . VAL A 1 1109 ? -5.031 11.758 15.398 1 92.94 1109 VAL A C 1
ATOM 8760 O O . VAL A 1 1109 ? -4.27 10.789 15.32 1 92.94 1109 VAL A O 1
ATOM 8763 N N . VAL A 1 1110 ? -5.699 11.977 16.531 1 91.56 1110 VAL A N 1
ATOM 8764 C CA . VAL A 1 1110 ? -5.43 11.242 17.75 1 91.56 1110 VAL A CA 1
ATOM 8765 C C . VAL A 1 1110 ? -6 9.828 17.656 1 91.56 1110 VAL A C 1
ATOM 8767 O O . VAL A 1 1110 ? -5.41 8.875 18.172 1 91.56 1110 VAL A O 1
ATOM 8770 N N . VAL A 1 1111 ? -7.109 9.711 17.016 1 92.81 1111 VAL A N 1
ATOM 8771 C CA . VAL A 1 1111 ? -7.684 8.383 16.828 1 92.81 1111 VAL A CA 1
ATOM 8772 C C . VAL A 1 1111 ? -6.781 7.559 15.914 1 92.81 1111 VAL A C 1
ATOM 8774 O O . VAL A 1 1111 ? -6.559 6.371 16.156 1 92.81 1111 VAL A O 1
ATOM 8777 N N . CYS A 1 1112 ? -6.277 8.18 14.844 1 93.06 1112 CYS A N 1
ATOM 8778 C CA . CYS A 1 1112 ? -5.379 7.469 13.938 1 93.06 1112 CYS A CA 1
ATOM 8779 C C . CYS A 1 1112 ? -4.066 7.129 14.633 1 93.06 1112 CYS A C 1
ATOM 8781 O O . CYS A 1 1112 ? -3.465 6.086 14.359 1 93.06 1112 CYS A O 1
ATOM 8783 N N . LYS A 1 1113 ? -3.576 8.016 15.57 1 91.81 1113 LYS A N 1
ATOM 8784 C CA . LYS A 1 1113 ? -2.385 7.688 16.344 1 91.81 1113 LYS A CA 1
ATOM 8785 C C . LYS A 1 1113 ? -2.629 6.477 17.25 1 91.81 1113 LYS A C 1
ATOM 8787 O O . LYS A 1 1113 ? -1.721 5.676 17.484 1 91.81 1113 LYS A O 1
ATOM 8792 N N . THR A 1 1114 ? -3.84 6.316 17.719 1 90.81 1114 THR A N 1
ATOM 8793 C CA . THR A 1 1114 ? -4.172 5.168 18.562 1 90.81 1114 THR A CA 1
ATOM 8794 C C . THR A 1 1114 ? -4.168 3.883 17.734 1 90.81 1114 THR A C 1
ATOM 8796 O O . THR A 1 1114 ? -3.863 2.807 18.25 1 90.81 1114 THR A O 1
ATOM 8799 N N . LEU A 1 1115 ? -4.48 3.986 16.5 1 92.06 1115 LEU A N 1
ATOM 8800 C CA . LEU A 1 1115 ? -4.516 2.824 15.617 1 92.06 1115 LEU A CA 1
ATOM 8801 C C . LEU A 1 1115 ? -3.123 2.504 15.078 1 92.06 1115 LEU A C 1
ATOM 8803 O O . LEU A 1 1115 ? -2.732 1.337 15.016 1 92.06 1115 LEU A O 1
ATOM 8807 N N . LEU A 1 1116 ? -2.35 3.506 14.648 1 92.56 1116 LEU A N 1
ATOM 8808 C CA . LEU A 1 1116 ? -1.106 3.32 13.906 1 92.56 1116 LEU A CA 1
ATOM 8809 C C . LEU A 1 1116 ? 0.098 3.385 14.844 1 92.56 1116 LEU A C 1
ATOM 8811 O O . LEU A 1 1116 ? 1.16 2.84 14.531 1 92.56 1116 LEU A O 1
ATOM 8815 N N . GLY A 1 1117 ? -0.021 4.027 15.969 1 89.81 1117 GLY A N 1
ATOM 8816 C CA . GLY A 1 1117 ? 1.129 4.277 16.812 1 89.81 1117 GLY A CA 1
ATOM 8817 C C . GLY A 1 1117 ? 1.88 5.543 16.453 1 89.81 1117 GLY A C 1
ATOM 8818 O O . GLY A 1 1117 ? 1.355 6.398 15.734 1 89.81 1117 GLY A O 1
ATOM 8819 N N . GLU A 1 1118 ? 2.99 5.848 17.109 1 89.31 1118 GLU A N 1
ATOM 8820 C CA . GLU A 1 1118 ? 3.785 7.055 16.891 1 89.31 1118 GLU A CA 1
ATOM 8821 C C . GLU A 1 1118 ? 5.234 6.707 16.562 1 89.31 1118 GLU A C 1
ATOM 8823 O O . GLU A 1 1118 ? 5.707 5.617 16.891 1 89.31 1118 GLU A O 1
ATOM 8828 N N . ASN A 1 1119 ? 5.797 7.586 15.672 1 88.06 1119 ASN A N 1
ATOM 8829 C CA . ASN A 1 1119 ? 7.219 7.48 15.344 1 88.06 1119 ASN A CA 1
ATOM 8830 C C . ASN A 1 1119 ? 7.945 8.805 15.578 1 88.06 1119 ASN A C 1
ATOM 8832 O O . ASN A 1 1119 ? 7.309 9.828 15.812 1 88.06 1119 ASN A O 1
ATOM 8836 N N . TYR A 1 1120 ? 9.281 8.883 15.609 1 87.62 1120 TYR A N 1
ATOM 8837 C CA . TYR A 1 1120 ? 10.141 10.055 15.719 1 87.62 1120 TYR A CA 1
ATOM 8838 C C . TYR A 1 1120 ? 10.117 10.617 17.141 1 87.62 1120 TYR A C 1
ATOM 8840 O O . TYR A 1 1120 ? 9.602 11.711 17.375 1 87.62 1120 TYR A O 1
ATOM 8848 N N . HIS A 1 1121 ? 10.641 9.961 18.016 1 83.06 1121 HIS A N 1
ATOM 8849 C CA . HIS A 1 1121 ? 10.68 10.391 19.422 1 83.06 1121 HIS A CA 1
ATOM 8850 C C . HIS A 1 1121 ? 11.898 11.273 19.672 1 83.06 1121 HIS A C 1
ATOM 8852 O O . HIS A 1 1121 ? 13 10.977 19.219 1 83.06 1121 HIS A O 1
ATOM 8858 N N . ILE A 1 1122 ? 11.734 12.453 20.234 1 83.69 1122 ILE A N 1
ATOM 8859 C CA . ILE A 1 1122 ? 12.805 13.344 20.672 1 83.69 1122 ILE A CA 1
ATOM 8860 C C . ILE A 1 1122 ? 12.891 13.359 22.188 1 83.69 1122 ILE A C 1
ATOM 8862 O O . ILE A 1 1122 ? 11.953 13.805 22.859 1 83.69 1122 ILE A O 1
ATOM 8866 N N . GLU A 1 1123 ? 13.969 12.984 22.625 1 77.94 1123 GLU A N 1
ATOM 8867 C CA . GLU A 1 1123 ? 14.172 12.938 24.062 1 77.94 1123 GLU A CA 1
ATOM 8868 C C . GLU A 1 1123 ? 14.555 14.305 24.609 1 77.94 1123 GLU A C 1
ATOM 8870 O O . GLU A 1 1123 ? 15.289 15.055 23.969 1 77.94 1123 GLU A O 1
ATOM 8875 N N . ASN A 1 1124 ? 14.094 14.797 25.75 1 70.75 1124 ASN A N 1
ATOM 8876 C CA . ASN A 1 1124 ? 14.523 15.953 26.516 1 70.75 1124 ASN A CA 1
ATOM 8877 C C . ASN A 1 1124 ? 13.961 17.25 25.938 1 70.75 1124 ASN A C 1
ATOM 8879 O O . ASN A 1 1124 ? 14.562 18.312 26.078 1 70.75 1124 ASN A O 1
ATOM 8883 N N . LEU A 1 1125 ? 12.93 17.109 25.094 1 72.12 1125 LEU A N 1
ATOM 8884 C CA . LEU A 1 1125 ? 12.305 18.328 24.609 1 72.12 1125 LEU A CA 1
ATOM 8885 C C . LEU A 1 1125 ? 11.305 18.875 25.625 1 72.12 1125 LEU A C 1
ATOM 8887 O O . LEU A 1 1125 ? 10.453 18.125 26.125 1 72.12 1125 LEU A O 1
ATOM 8891 N N . LYS A 1 1126 ? 11.594 20.031 26.297 1 59.53 1126 LYS A N 1
ATOM 8892 C CA . LYS A 1 1126 ? 10.672 20.641 27.25 1 59.53 1126 LYS A CA 1
ATOM 8893 C C . LYS A 1 1126 ? 9.469 21.25 26.531 1 59.53 1126 LYS A C 1
ATOM 8895 O O . LYS A 1 1126 ? 9.617 22.156 25.703 1 59.53 1126 LYS A O 1
ATOM 8900 N N . LEU A 1 1127 ? 8.328 20.594 26.391 1 58.53 1127 LEU A N 1
ATOM 8901 C CA . LEU A 1 1127 ? 7.121 21.047 25.719 1 58.53 1127 LEU A CA 1
ATOM 8902 C C . LEU A 1 1127 ? 6.562 22.297 26.406 1 58.53 1127 LEU A C 1
ATOM 8904 O O . LEU A 1 1127 ? 5.844 23.078 25.781 1 58.53 1127 LEU A O 1
ATOM 8908 N N . VAL A 1 1128 ? 6.637 22.656 27.766 1 47.53 1128 VAL A N 1
ATOM 8909 C CA . VAL A 1 1128 ? 5.891 23.656 28.531 1 47.53 1128 VAL A CA 1
ATOM 8910 C C . VAL A 1 1128 ? 6.48 25.047 28.297 1 47.53 1128 VAL A C 1
ATOM 8912 O O . VAL A 1 1128 ? 5.75 26.031 28.281 1 47.53 1128 VAL A O 1
ATOM 8915 N N . GLU A 1 1129 ? 7.691 25.234 28.281 1 41.84 1129 GLU A N 1
ATOM 8916 C CA . GLU A 1 1129 ? 8.211 26.594 28.438 1 41.84 1129 GLU A CA 1
ATOM 8917 C C . GLU A 1 1129 ? 7.871 27.453 27.219 1 41.84 1129 GLU A C 1
ATOM 8919 O O . GLU A 1 1129 ? 7.832 28.688 27.312 1 41.84 1129 GLU A O 1
ATOM 8924 N N . THR A 1 1130 ? 7.641 26.984 26.156 1 39.69 1130 THR A N 1
ATOM 8925 C CA . THR A 1 1130 ? 7.559 27.797 24.938 1 39.69 1130 THR A CA 1
ATOM 8926 C C . THR A 1 1130 ? 6.191 28.453 24.828 1 39.69 1130 THR A C 1
ATOM 8928 O O . THR A 1 1130 ? 5.949 29.234 23.906 1 39.69 1130 THR A O 1
ATOM 8931 N N . ALA A 1 1131 ? 5.203 28.062 25.406 1 39.31 1131 ALA A N 1
ATOM 8932 C CA . ALA A 1 1131 ? 3.93 28.766 25.422 1 39.31 1131 ALA A CA 1
ATOM 8933 C C . ALA A 1 1131 ? 4.109 30.203 25.891 1 39.31 1131 ALA A C 1
ATOM 8935 O O . ALA A 1 1131 ? 3.395 31.109 25.453 1 39.31 1131 ALA A O 1
ATOM 8936 N N . GLN A 1 1132 ? 5.055 30.453 26.734 1 35.44 1132 GLN A N 1
ATOM 8937 C CA . GLN A 1 1132 ? 5.215 31.828 27.234 1 35.44 1132 GLN A CA 1
ATOM 8938 C C . GLN A 1 1132 ? 5.902 32.719 26.203 1 35.44 1132 GLN A C 1
ATOM 8940 O O . GLN A 1 1132 ? 5.871 33.938 26.312 1 35.44 1132 GLN A O 1
ATOM 8945 N N . MET A 1 1133 ? 6.621 32.188 25.312 1 35.31 1133 MET A N 1
ATOM 8946 C CA . MET A 1 1133 ? 7.336 33.031 24.375 1 35.31 1133 MET A CA 1
ATOM 8947 C C . MET A 1 1133 ? 6.414 33.5 23.25 1 35.31 1133 MET A C 1
ATOM 8949 O O . MET A 1 1133 ? 6.754 34.406 22.5 1 35.31 1133 MET A O 1
ATOM 8953 N N . ILE A 1 1134 ? 5.465 32.781 22.938 1 36.19 1134 ILE A N 1
ATOM 8954 C CA . ILE A 1 1134 ? 4.531 33.219 21.891 1 36.19 1134 ILE A CA 1
ATOM 8955 C C . ILE A 1 1134 ? 3.455 34.125 22.5 1 36.19 1134 ILE A C 1
ATOM 8957 O O . ILE A 1 1134 ? 2.736 34.812 21.781 1 36.19 1134 ILE A O 1
ATOM 8961 N N . ALA A 1 1135 ? 3.146 34.281 23.812 1 33.5 1135 ALA A N 1
ATOM 8962 C CA . ALA A 1 1135 ? 2.252 35.312 24.375 1 33.5 1135 ALA A CA 1
ATOM 8963 C C . ALA A 1 1135 ? 2.938 36.656 24.453 1 33.5 1135 ALA A C 1
ATOM 8965 O O . ALA A 1 1135 ? 4.09 36.75 24.875 1 33.5 1135 ALA A O 1
ATOM 8966 N N . MET B 1 1 ? 42.719 -22.875 -15.641 1 92.12 1 MET B N 1
ATOM 8967 C CA . MET B 1 1 ? 41.844 -23.281 -16.719 1 92.12 1 MET B CA 1
ATOM 8968 C C . MET B 1 1 ? 42.562 -24.125 -17.75 1 92.12 1 MET B C 1
ATOM 8970 O O . MET B 1 1 ? 42.094 -25.219 -18.109 1 92.12 1 MET B O 1
ATOM 8974 N N . TRP B 1 2 ? 43.75 -23.656 -18.156 1 93.06 2 TRP B N 1
ATOM 8975 C CA . TRP B 1 2 ? 44.5 -24.375 -19.172 1 93.06 2 TRP B CA 1
ATOM 8976 C C . TRP B 1 2 ? 45 -25.719 -18.641 1 93.06 2 TRP B C 1
ATOM 8978 O O . TRP B 1 2 ? 45 -26.719 -19.344 1 93.06 2 TRP B O 1
ATOM 8988 N N . ILE B 1 3 ? 45.469 -25.766 -17.391 1 92.44 3 ILE B N 1
ATOM 8989 C CA . ILE B 1 3 ? 45.906 -27.016 -16.781 1 92.44 3 ILE B CA 1
ATOM 8990 C C . ILE B 1 3 ? 44.719 -27.984 -16.719 1 92.44 3 ILE B C 1
ATOM 8992 O O . ILE B 1 3 ? 44.875 -29.188 -16.922 1 92.44 3 ILE B O 1
ATOM 8996 N N . GLY B 1 4 ? 43.562 -27.438 -16.406 1 91.75 4 GLY B N 1
ATOM 8997 C CA . GLY B 1 4 ? 42.375 -28.281 -16.391 1 91.75 4 GLY B CA 1
ATOM 8998 C C . GLY B 1 4 ? 42.062 -28.891 -17.75 1 91.75 4 GLY B C 1
ATOM 8999 O O . GLY B 1 4 ? 41.656 -30.062 -17.828 1 91.75 4 GLY B O 1
ATOM 9000 N N . LEU B 1 5 ? 42.25 -28.109 -18.828 1 93.31 5 LEU B N 1
ATOM 9001 C CA . LEU B 1 5 ? 42.031 -28.625 -20.172 1 93.31 5 LEU B CA 1
ATOM 9002 C C . LEU B 1 5 ? 43.062 -29.672 -20.531 1 93.31 5 LEU B C 1
ATOM 9004 O O . LEU B 1 5 ? 42.75 -30.672 -21.188 1 93.31 5 LEU B O 1
ATOM 9008 N N . LEU B 1 6 ? 44.312 -29.516 -20.062 1 92.81 6 LEU B N 1
ATOM 9009 C CA . LEU B 1 6 ? 45.344 -30.5 -20.328 1 92.81 6 LEU B CA 1
ATOM 9010 C C . LEU B 1 6 ? 45.031 -31.844 -19.688 1 92.81 6 LEU B C 1
ATOM 9012 O O . LEU B 1 6 ? 45.312 -32.875 -20.266 1 92.81 6 LEU B O 1
ATOM 9016 N N . PHE B 1 7 ? 44.438 -31.734 -18.5 1 91.06 7 PHE B N 1
ATOM 9017 C CA . PHE B 1 7 ? 44.031 -32.969 -17.844 1 91.06 7 PHE B CA 1
ATOM 9018 C C . PHE B 1 7 ? 42.938 -33.688 -18.641 1 91.06 7 PHE B C 1
ATOM 9020 O O . PHE B 1 7 ? 42.875 -34.906 -18.641 1 91.06 7 PHE B O 1
ATOM 9027 N N . LEU B 1 8 ? 42.156 -32.938 -19.344 1 89.19 8 LEU B N 1
ATOM 9028 C CA . LEU B 1 8 ? 41.094 -33.531 -20.172 1 89.19 8 LEU B CA 1
ATOM 9029 C C . LEU B 1 8 ? 41.656 -34.125 -21.453 1 89.19 8 LEU B C 1
ATOM 9031 O O . LEU B 1 8 ? 41.156 -35.125 -21.953 1 89.19 8 LEU B O 1
ATOM 9035 N N . LEU B 1 9 ? 42.781 -33.531 -22.016 1 89.88 9 LEU B N 1
ATOM 9036 C CA . LEU B 1 9 ? 43.344 -33.938 -23.297 1 89.88 9 LEU B CA 1
ATOM 9037 C C . LEU B 1 9 ? 44.219 -35.156 -23.141 1 89.88 9 LEU B C 1
ATOM 9039 O O . LEU B 1 9 ? 44.375 -35.938 -24.078 1 89.88 9 LEU B O 1
ATOM 9043 N N . ILE B 1 10 ? 44.719 -35.375 -21.859 1 91.06 10 ILE B N 1
ATOM 9044 C CA . ILE B 1 10 ? 45.469 -36.594 -21.594 1 91.06 10 ILE B CA 1
ATOM 9045 C C . ILE B 1 10 ? 44.531 -37.781 -21.406 1 91.06 10 ILE B C 1
ATOM 9047 O O . ILE B 1 10 ? 43.781 -37.812 -20.422 1 91.06 10 ILE B O 1
ATOM 9051 N N . HIS B 1 11 ? 44.531 -38.688 -22.297 1 87.81 11 HIS B N 1
ATOM 9052 C CA . HIS B 1 11 ? 43.531 -39.75 -22.453 1 87.81 11 HIS B CA 1
ATOM 9053 C C . HIS B 1 11 ? 43.375 -40.531 -21.141 1 87.81 11 HIS B C 1
ATOM 9055 O O . HIS B 1 11 ? 42.25 -40.688 -20.656 1 87.81 11 HIS B O 1
ATOM 9061 N N . PRO B 1 12 ? 44.469 -40.938 -20.453 1 89.94 12 PRO B N 1
ATOM 9062 C CA . PRO B 1 12 ? 44.219 -41.688 -19.219 1 89.94 12 PRO B CA 1
ATOM 9063 C C . PRO B 1 12 ? 43.625 -40.844 -18.109 1 89.94 12 PRO B C 1
ATOM 9065 O O . PRO B 1 12 ? 42.844 -41.344 -17.297 1 89.94 12 PRO B O 1
ATOM 9068 N N . VAL B 1 13 ? 43.969 -39.625 -18.078 1 90.81 13 VAL B N 1
ATOM 9069 C CA . VAL B 1 13 ? 43.438 -38.75 -17.047 1 90.81 13 VAL B CA 1
ATOM 9070 C C . VAL B 1 13 ? 42 -38.406 -17.359 1 90.81 13 VAL B C 1
ATOM 9072 O O . VAL B 1 13 ? 41.156 -38.375 -16.453 1 90.81 13 VAL B O 1
ATOM 9075 N N . GLY B 1 14 ? 41.75 -38.219 -18.594 1 87.94 14 GLY B N 1
ATOM 9076 C CA . GLY B 1 14 ? 40.375 -37.938 -19 1 87.94 14 GLY B CA 1
ATOM 9077 C C . GLY B 1 14 ? 39.438 -39.094 -18.672 1 87.94 14 GLY B C 1
ATOM 9078 O O . GLY B 1 14 ? 38.281 -38.844 -18.266 1 87.94 14 GLY B O 1
ATOM 9079 N N . LEU B 1 15 ? 39.906 -40.312 -18.828 1 86.81 15 LEU B N 1
ATOM 9080 C CA . LEU B 1 15 ? 39.094 -41.469 -18.516 1 86.81 15 LEU B CA 1
ATOM 9081 C C . LEU B 1 15 ? 38.906 -41.625 -17.016 1 86.81 15 LEU B C 1
ATOM 9083 O O . LEU B 1 15 ? 37.844 -42.062 -16.578 1 86.81 15 LEU B O 1
ATOM 9087 N N . GLU B 1 16 ? 39.906 -41.094 -16.266 1 88.5 16 GLU B N 1
ATOM 9088 C CA . GLU B 1 16 ? 39.781 -41.188 -14.812 1 88.5 16 GLU B CA 1
ATOM 9089 C C . GLU B 1 16 ? 38.812 -40.156 -14.266 1 88.5 16 GLU B C 1
ATOM 9091 O O . GLU B 1 16 ? 38.125 -40.406 -13.289 1 88.5 16 GLU B O 1
ATOM 9096 N N . VAL B 1 17 ? 38.75 -39.031 -14.82 1 89.31 17 VAL B N 1
ATOM 9097 C CA . VAL B 1 17 ? 37.844 -37.969 -14.367 1 89.31 17 VAL B CA 1
ATOM 9098 C C . VAL B 1 17 ? 36.406 -38.406 -14.648 1 89.31 17 VAL B C 1
ATOM 9100 O O . VAL B 1 17 ? 35.5 -38.188 -13.805 1 89.31 17 VAL B O 1
ATOM 9103 N N . GLY B 1 18 ? 36.188 -39.031 -15.688 1 84.56 18 GLY B N 1
ATOM 9104 C CA . GLY B 1 18 ? 34.875 -39.625 -15.898 1 84.56 18 GLY B CA 1
ATOM 9105 C C . GLY B 1 18 ? 34.125 -39 -17.031 1 84.56 18 GLY B C 1
ATOM 9106 O O . GLY B 1 18 ? 34.688 -38.281 -17.859 1 84.56 18 GLY B O 1
ATOM 9107 N N . GLN B 1 19 ? 32.75 -39.219 -17 1 82.75 19 GLN B N 1
ATOM 9108 C CA . GLN B 1 19 ? 31.859 -38.812 -18.094 1 82.75 19 GLN B CA 1
ATOM 9109 C C . GLN B 1 19 ? 31.594 -37.312 -18.094 1 82.75 19 GLN B C 1
ATOM 9111 O O . GLN B 1 19 ? 31.25 -36.719 -19.125 1 82.75 19 GLN B O 1
ATOM 9116 N N . ALA B 1 20 ? 31.797 -36.75 -16.984 1 88.62 20 ALA B N 1
ATOM 9117 C CA . ALA B 1 20 ? 31.578 -35.281 -16.922 1 88.62 20 ALA B CA 1
ATOM 9118 C C . ALA B 1 20 ? 32.875 -34.562 -16.703 1 88.62 20 ALA B C 1
ATOM 9120 O O . ALA B 1 20 ? 32.938 -33.594 -15.93 1 88.62 20 ALA B O 1
ATOM 9121 N N . ALA B 1 21 ? 33.906 -34.844 -17.406 1 89.81 21 ALA B N 1
ATOM 9122 C CA . ALA B 1 21 ? 35.219 -34.25 -17.25 1 89.81 21 ALA B CA 1
ATOM 9123 C C . ALA B 1 21 ? 35.219 -32.781 -17.688 1 89.81 21 ALA B C 1
ATOM 9125 O O . ALA B 1 21 ? 36.062 -32 -17.281 1 89.81 21 ALA B O 1
ATOM 9126 N N . PHE B 1 22 ? 34.219 -32.469 -18.531 1 89.69 22 PHE B N 1
ATOM 9127 C CA . PHE B 1 22 ? 34.125 -31.094 -19 1 89.69 22 PHE B CA 1
ATOM 9128 C C . PHE B 1 22 ? 33.812 -30.141 -17.844 1 89.69 22 PHE B C 1
ATOM 9130 O O . PHE B 1 22 ? 34.031 -28.938 -17.953 1 89.69 22 PHE B O 1
ATOM 9137 N N . LEU B 1 23 ? 33.312 -30.578 -16.703 1 92.69 23 LEU B N 1
ATOM 9138 C CA . LEU B 1 23 ? 32.969 -29.75 -15.562 1 92.69 23 LEU B CA 1
ATOM 9139 C C . LEU B 1 23 ? 34.188 -29.141 -14.914 1 92.69 23 LEU B C 1
ATOM 9141 O O . LEU B 1 23 ? 34.094 -28.156 -14.172 1 92.69 23 LEU B O 1
ATOM 9145 N N . VAL B 1 24 ? 35.375 -29.688 -15.219 1 94 24 VAL B N 1
ATOM 9146 C CA . VAL B 1 24 ? 36.625 -29.109 -14.727 1 94 24 VAL B CA 1
ATOM 9147 C C . VAL B 1 24 ? 36.812 -27.703 -15.312 1 94 24 VAL B C 1
ATOM 9149 O O . VAL B 1 24 ? 37.188 -26.781 -14.602 1 94 24 VAL B O 1
ATOM 9152 N N . LEU B 1 25 ? 36.438 -27.578 -16.562 1 93.88 25 LEU B N 1
ATOM 9153 C CA . LEU B 1 25 ? 36.562 -26.281 -17.234 1 93.88 25 LEU B CA 1
ATOM 9154 C C . LEU B 1 25 ? 35.5 -25.312 -16.75 1 93.88 25 LEU B C 1
ATOM 9156 O O . LEU B 1 25 ? 35.75 -24.125 -16.594 1 93.88 25 LEU B O 1
ATOM 9160 N N . ILE B 1 26 ? 34.312 -25.828 -16.516 1 92.5 26 ILE B N 1
ATOM 9161 C CA . ILE B 1 26 ? 33.219 -24.969 -16.078 1 92.5 26 ILE B CA 1
ATOM 9162 C C . ILE B 1 26 ? 33.5 -24.438 -14.672 1 92.5 26 ILE B C 1
ATOM 9164 O O . ILE B 1 26 ? 33.281 -23.25 -14.391 1 92.5 26 ILE B O 1
ATOM 9168 N N . MET B 1 27 ? 33.969 -25.219 -13.828 1 94 27 MET B N 1
ATOM 9169 C CA . MET B 1 27 ? 34.281 -24.797 -12.469 1 94 27 MET B CA 1
ATOM 9170 C C . MET B 1 27 ? 35.438 -23.797 -12.453 1 94 27 MET B C 1
ATOM 9172 O O . MET B 1 27 ? 35.469 -22.891 -11.609 1 94 27 MET B O 1
ATOM 9176 N N . SER B 1 28 ? 36.375 -23.938 -13.383 1 93.56 28 SER B N 1
ATOM 9177 C CA . SER B 1 28 ? 37.5 -23.016 -13.445 1 93.56 28 SER B CA 1
ATOM 9178 C C . SER B 1 28 ? 37.031 -21.594 -13.781 1 93.56 28 SER B C 1
ATOM 9180 O O . SER B 1 28 ? 37.688 -20.625 -13.383 1 93.56 28 SER B O 1
ATOM 9182 N N . VAL B 1 29 ? 35.969 -21.562 -14.477 1 93.06 29 VAL B N 1
ATOM 9183 C CA . VAL B 1 29 ? 35.438 -20.25 -14.844 1 93.06 29 VAL B CA 1
ATOM 9184 C C . VAL B 1 29 ? 34.594 -19.703 -13.711 1 93.06 29 VAL B C 1
ATOM 9186 O O . VAL B 1 29 ? 34.594 -18.5 -13.438 1 93.06 29 VAL B O 1
ATOM 9189 N N . MET B 1 30 ? 33.844 -20.531 -13.078 1 92.62 30 MET B N 1
ATOM 9190 C CA . MET B 1 30 ? 32.906 -20.094 -12.039 1 92.62 30 MET B CA 1
ATOM 9191 C C . MET B 1 30 ? 33.656 -19.703 -10.773 1 92.62 30 MET B C 1
ATOM 9193 O O . MET B 1 30 ? 33.312 -18.688 -10.133 1 92.62 30 MET B O 1
ATOM 9197 N N . VAL B 1 31 ? 34.688 -20.484 -10.438 1 92.44 31 VAL B N 1
ATOM 9198 C CA . VAL B 1 31 ? 35.438 -20.203 -9.219 1 92.44 31 VAL B CA 1
ATOM 9199 C C . VAL B 1 31 ? 36.906 -20.094 -9.539 1 92.44 31 VAL B C 1
ATOM 9201 O O . VAL B 1 31 ? 37.719 -20.938 -9.133 1 92.44 31 VAL B O 1
ATOM 9204 N N . PRO B 1 32 ? 37.281 -18.953 -10.148 1 90.5 32 PRO B N 1
ATOM 9205 C CA . PRO B 1 32 ? 38.719 -18.797 -10.438 1 90.5 32 PRO B CA 1
ATOM 9206 C C . PRO B 1 32 ? 39.531 -18.391 -9.203 1 90.5 32 PRO B C 1
ATOM 9208 O O . PRO B 1 32 ? 38.969 -17.797 -8.266 1 90.5 32 PRO B O 1
ATOM 9211 N N . PRO B 1 33 ? 40.719 -18.812 -9.133 1 90.5 33 PRO B N 1
ATOM 9212 C CA . PRO B 1 33 ? 41.594 -18.391 -8.031 1 90.5 33 PRO B CA 1
ATOM 9213 C C . PRO B 1 33 ? 42.125 -16.969 -8.219 1 90.5 33 PRO B C 1
ATOM 9215 O O . PRO B 1 33 ? 43.344 -16.766 -8.266 1 90.5 33 PRO B O 1
ATOM 9218 N N . SER B 1 34 ? 41.25 -16 -8.359 1 87.06 34 SER B N 1
ATOM 9219 C CA . SER B 1 34 ? 41.625 -14.609 -8.562 1 87.06 34 SER B CA 1
ATOM 9220 C C . SER B 1 34 ? 41.594 -13.828 -7.258 1 87.06 34 SER B C 1
ATOM 9222 O O . SER B 1 34 ? 42.25 -12.789 -7.125 1 87.06 34 SER B O 1
ATOM 9224 N N . ALA B 1 35 ? 40.844 -14.336 -6.34 1 87.25 35 ALA B N 1
ATOM 9225 C CA . ALA B 1 35 ? 40.719 -13.656 -5.051 1 87.25 35 ALA B CA 1
ATOM 9226 C C . ALA B 1 35 ? 41.875 -14.016 -4.133 1 87.25 35 ALA B C 1
ATOM 9228 O O . ALA B 1 35 ? 42.594 -14.984 -4.383 1 87.25 35 ALA B O 1
ATOM 9229 N N . PRO B 1 36 ? 42.125 -13.125 -3.225 1 89.06 36 PRO B N 1
ATOM 9230 C CA . PRO B 1 36 ? 43.188 -13.445 -2.277 1 89.06 36 PRO B CA 1
ATOM 9231 C C . PRO B 1 36 ? 43 -14.805 -1.611 1 89.06 36 PRO B C 1
ATOM 9233 O O . PRO B 1 36 ? 41.906 -15.344 -1.613 1 89.06 36 PRO B O 1
ATOM 9236 N N . PHE B 1 37 ? 44.094 -15.344 -1.051 1 88.12 37 PHE B N 1
ATOM 9237 C CA . PHE B 1 37 ? 44.156 -16.734 -0.61 1 88.12 37 PHE B CA 1
ATOM 9238 C C . PHE B 1 37 ? 43.094 -17.031 0.424 1 88.12 37 PHE B C 1
ATOM 9240 O O . PHE B 1 37 ? 42.344 -18.016 0.309 1 88.12 37 PHE B O 1
ATOM 9247 N N . VAL B 1 38 ? 42.906 -16.203 1.368 1 85.81 38 VAL B N 1
ATOM 9248 C CA . VAL B 1 38 ? 41.969 -16.5 2.443 1 85.81 38 VAL B CA 1
ATOM 9249 C C . VAL B 1 38 ? 40.531 -16.453 1.905 1 85.81 38 VAL B C 1
ATOM 9251 O O . VAL B 1 38 ? 39.688 -17.234 2.311 1 85.81 38 VAL B O 1
ATOM 9254 N N . GLN B 1 39 ? 40.25 -15.531 1.034 1 87 39 GLN B N 1
ATOM 9255 C CA . GLN B 1 39 ? 38.906 -15.453 0.437 1 87 39 GLN B CA 1
ATOM 9256 C C . GLN B 1 39 ? 38.656 -16.641 -0.479 1 87 39 GLN B C 1
ATOM 9258 O O . GLN B 1 39 ? 37.531 -17.156 -0.536 1 87 39 GLN B O 1
ATOM 9263 N N . PHE B 1 40 ? 39.656 -17.078 -1.104 1 89.88 40 PHE B N 1
ATOM 9264 C CA . PHE B 1 40 ? 39.5 -18.234 -1.993 1 89.88 40 PHE B CA 1
ATOM 9265 C C . PHE B 1 40 ? 39.25 -19.5 -1.196 1 89.88 40 PHE B C 1
ATOM 9267 O O . PHE B 1 40 ? 38.469 -20.344 -1.602 1 89.88 40 PHE B O 1
ATOM 9274 N N . ILE B 1 41 ? 39.906 -19.625 -0.067 1 88.12 41 ILE B N 1
ATOM 9275 C CA . ILE B 1 41 ? 39.719 -20.797 0.771 1 88.12 41 ILE B CA 1
ATOM 9276 C C . ILE B 1 41 ? 38.312 -20.812 1.335 1 88.12 41 ILE B C 1
ATOM 9278 O O . ILE B 1 41 ? 37.688 -21.875 1.478 1 88.12 41 ILE B O 1
ATOM 9282 N N . GLU B 1 42 ? 37.875 -19.703 1.636 1 88.31 42 GLU B N 1
ATOM 9283 C CA . GLU B 1 42 ? 36.5 -19.625 2.127 1 88.31 42 GLU B CA 1
ATOM 9284 C C . GLU B 1 42 ? 35.531 -20.078 1.061 1 88.31 42 GLU B C 1
ATOM 9286 O O . GLU B 1 42 ? 34.562 -20.812 1.355 1 88.31 42 GLU B O 1
ATOM 9291 N N . VAL B 1 43 ? 35.656 -19.625 -0.158 1 91.06 43 VAL B N 1
ATOM 9292 C CA . VAL B 1 43 ? 34.781 -20.031 -1.246 1 91.06 43 VAL B CA 1
ATOM 9293 C C . VAL B 1 43 ? 34.875 -21.531 -1.47 1 91.06 43 VAL B C 1
ATOM 9295 O O . VAL B 1 43 ? 33.875 -22.203 -1.696 1 91.06 43 VAL B O 1
ATOM 9298 N N . MET B 1 44 ? 36.094 -22.109 -1.34 1 92.69 44 MET B N 1
ATOM 9299 C CA . MET B 1 44 ? 36.281 -23.531 -1.535 1 92.69 44 MET B CA 1
ATOM 9300 C C . MET B 1 44 ? 35.656 -24.344 -0.402 1 92.69 44 MET B C 1
ATOM 9302 O O . MET B 1 44 ? 35.094 -25.406 -0.633 1 92.69 44 MET B O 1
ATOM 9306 N N . CYS B 1 45 ? 35.75 -23.812 0.773 1 90.19 45 CYS B N 1
ATOM 9307 C CA . CYS B 1 45 ? 35.094 -24.5 1.896 1 90.19 45 CYS B CA 1
ATOM 9308 C C . CYS B 1 45 ? 33.594 -24.5 1.744 1 90.19 45 CYS B C 1
ATOM 9310 O O . CYS B 1 45 ? 32.938 -25.5 2.043 1 90.19 45 CYS B O 1
ATOM 9312 N N . ASN B 1 46 ? 33.031 -23.453 1.297 1 91.69 46 ASN B N 1
ATOM 9313 C CA . ASN B 1 46 ? 31.609 -23.422 1.057 1 91.69 46 ASN B CA 1
ATOM 9314 C C . ASN B 1 46 ? 31.203 -24.328 -0.099 1 91.69 46 ASN B C 1
ATOM 9316 O O . ASN B 1 46 ? 30.156 -24.969 -0.051 1 91.69 46 ASN B O 1
ATOM 9320 N N . LEU B 1 47 ? 32.031 -24.359 -1.104 1 94.31 47 LEU B N 1
ATOM 9321 C CA . LEU B 1 47 ? 31.719 -25.203 -2.258 1 94.31 47 LEU B CA 1
ATOM 9322 C C . LEU B 1 47 ? 31.625 -26.672 -1.854 1 94.31 47 LEU B C 1
ATOM 9324 O O . LEU B 1 47 ? 30.625 -27.328 -2.123 1 94.31 47 LEU B O 1
ATOM 9328 N N . TYR B 1 48 ? 32.594 -27.188 -1.098 1 95.5 48 TYR B N 1
ATOM 9329 C CA . TYR B 1 48 ? 32.625 -28.609 -0.782 1 95.5 48 TYR B CA 1
ATOM 9330 C C . TYR B 1 48 ? 31.672 -28.938 0.359 1 95.5 48 TYR B C 1
ATOM 9332 O O . TYR B 1 48 ? 31.203 -30.062 0.473 1 95.5 48 TYR B O 1
ATOM 9340 N N . PHE B 1 49 ? 31.359 -27.969 1.116 1 93.38 49 PHE B N 1
ATOM 9341 C CA . PHE B 1 49 ? 30.328 -28.188 2.131 1 93.38 49 PHE B CA 1
ATOM 9342 C C . PHE B 1 49 ? 28.953 -28.344 1.49 1 93.38 49 PHE B C 1
ATOM 9344 O O . PHE B 1 49 ? 28.25 -29.312 1.767 1 93.38 49 PHE B O 1
ATOM 9351 N N . TYR B 1 50 ? 28.547 -27.469 0.582 1 94.62 50 TYR B N 1
ATOM 9352 C CA . TYR B 1 50 ? 27.219 -27.5 0.001 1 94.62 50 TYR B CA 1
ATOM 9353 C C . TYR B 1 50 ? 27.094 -28.625 -1.027 1 94.62 50 TYR B C 1
ATOM 9355 O O . TYR B 1 50 ? 26.016 -29.219 -1.184 1 94.62 50 TYR B O 1
ATOM 9363 N N . ILE B 1 51 ? 28.125 -28.922 -1.734 1 96 51 ILE B N 1
ATOM 9364 C CA . ILE B 1 51 ? 28.062 -30.016 -2.695 1 96 51 ILE B CA 1
ATOM 9365 C C . ILE B 1 51 ? 27.953 -31.359 -1.956 1 96 51 ILE B C 1
ATOM 9367 O O . ILE B 1 51 ? 27.25 -32.25 -2.402 1 96 51 ILE B O 1
ATOM 9371 N N . SER B 1 52 ? 28.656 -31.422 -0.782 1 96.5 52 SER B N 1
ATOM 9372 C CA . SER B 1 52 ? 28.531 -32.625 0.023 1 96.5 52 SER B CA 1
ATOM 9373 C C . SER B 1 52 ? 27.141 -32.75 0.644 1 96.5 52 SER B C 1
ATOM 9375 O O . SER B 1 52 ? 26.594 -33.844 0.777 1 96.5 52 SER B O 1
ATOM 9377 N N . LEU B 1 53 ? 26.609 -31.656 0.993 1 96 53 LEU B N 1
ATOM 9378 C CA . LEU B 1 53 ? 25.25 -31.656 1.509 1 96 53 LEU B CA 1
ATOM 9379 C C . LEU B 1 53 ? 24.25 -32.062 0.423 1 96 53 LEU B C 1
ATOM 9381 O O . LEU B 1 53 ? 23.281 -32.781 0.697 1 96 53 LEU B O 1
ATOM 9385 N N . ALA B 1 54 ? 24.469 -31.547 -0.793 1 97.44 54 ALA B N 1
ATOM 9386 C CA . ALA B 1 54 ? 23.625 -31.938 -1.918 1 97.44 54 ALA B CA 1
ATOM 9387 C C . ALA B 1 54 ? 23.734 -33.438 -2.195 1 97.44 54 ALA B C 1
ATOM 9389 O O . ALA B 1 54 ? 22.734 -34.094 -2.516 1 97.44 54 ALA B O 1
ATOM 9390 N N . TRP B 1 55 ? 24.938 -34 -2.02 1 96.75 55 TRP B N 1
ATOM 9391 C CA . TRP B 1 55 ? 25.141 -35.438 -2.193 1 96.75 55 TRP B CA 1
ATOM 9392 C C . TRP B 1 55 ? 24.375 -36.219 -1.137 1 96.75 55 TRP B C 1
ATOM 9394 O O . TRP B 1 55 ? 23.75 -37.25 -1.446 1 96.75 55 TRP B O 1
ATOM 9404 N N . ALA B 1 56 ? 24.375 -35.781 0.058 1 96.56 56 ALA B N 1
ATOM 9405 C CA . ALA B 1 56 ? 23.625 -36.438 1.124 1 96.56 56 ALA B CA 1
ATOM 9406 C C . ALA B 1 56 ? 22.125 -36.406 0.836 1 96.56 56 ALA B C 1
ATOM 9408 O O . ALA B 1 56 ? 21.422 -37.406 1.062 1 96.56 56 ALA B O 1
ATOM 9409 N N . TRP B 1 57 ? 21.656 -35.25 0.345 1 97.12 57 TRP B N 1
ATOM 9410 C CA . TRP B 1 57 ? 20.25 -35.125 -0.036 1 97.12 57 TRP B CA 1
ATOM 9411 C C . TRP B 1 57 ? 19.891 -36.125 -1.141 1 97.12 57 TRP B C 1
ATOM 9413 O O . TRP B 1 57 ? 18.828 -36.75 -1.104 1 97.12 57 TRP B O 1
ATOM 9423 N N . CYS B 1 58 ? 20.766 -36.312 -2.09 1 96.88 58 CYS B N 1
ATOM 9424 C CA . CYS B 1 58 ? 20.516 -37.219 -3.197 1 96.88 58 CYS B CA 1
ATOM 9425 C C . CYS B 1 58 ? 20.5 -38.656 -2.715 1 96.88 58 CYS B C 1
ATOM 9427 O O . CYS B 1 58 ? 19.719 -39.469 -3.201 1 96.88 58 CYS B O 1
ATOM 9429 N N . CYS B 1 59 ? 21.344 -39 -1.716 1 96.44 59 CYS B N 1
ATOM 9430 C CA . CYS B 1 59 ? 21.375 -40.344 -1.193 1 96.44 59 CYS B CA 1
ATOM 9431 C C . CYS B 1 59 ? 20.062 -40.719 -0.5 1 96.44 59 CYS B C 1
ATOM 9433 O O . CYS B 1 59 ? 19.562 -41.812 -0.645 1 96.44 59 CYS B O 1
ATOM 9435 N N . ILE B 1 60 ? 19.5 -39.781 0.185 1 96.06 60 ILE B N 1
ATOM 9436 C CA . ILE B 1 60 ? 18.203 -40 0.835 1 96.06 60 ILE B CA 1
ATOM 9437 C C . ILE B 1 60 ? 17.109 -40.188 -0.22 1 96.06 60 ILE B C 1
ATOM 9439 O O . ILE B 1 60 ? 16.266 -41.062 -0.104 1 96.06 60 ILE B O 1
ATOM 9443 N N . GLY B 1 61 ? 17.156 -39.375 -1.257 1 95.75 61 GLY B N 1
ATOM 9444 C CA . GLY B 1 61 ? 16.188 -39.5 -2.328 1 95.75 61 GLY B CA 1
ATOM 9445 C C . GLY B 1 61 ? 16.266 -40.812 -3.086 1 95.75 61 GLY B C 1
ATOM 9446 O O . GLY B 1 61 ? 15.25 -41.375 -3.447 1 95.75 61 GLY B O 1
ATOM 9447 N N . ILE B 1 62 ? 17.516 -41.312 -3.361 1 95.69 62 ILE B N 1
ATOM 9448 C CA . ILE B 1 62 ? 17.719 -42.562 -4.078 1 95.69 62 ILE B CA 1
ATOM 9449 C C . ILE B 1 62 ? 17.188 -43.719 -3.242 1 95.69 62 ILE B C 1
ATOM 9451 O O . ILE B 1 62 ? 16.578 -44.656 -3.777 1 95.69 62 ILE B O 1
ATOM 9455 N N . ARG B 1 63 ? 17.391 -43.625 -1.887 1 95.5 63 ARG B N 1
ATOM 9456 C CA . ARG B 1 63 ? 16.875 -44.688 -1.021 1 95.5 63 ARG B CA 1
ATOM 9457 C C . ARG B 1 63 ? 15.352 -44.719 -1.04 1 95.5 63 ARG B C 1
ATOM 9459 O O . ARG B 1 63 ? 14.75 -45.781 -1.065 1 95.5 63 ARG B O 1
ATOM 9466 N N . VAL B 1 64 ? 14.719 -43.562 -1.087 1 95.38 64 VAL B N 1
ATOM 9467 C CA . VAL B 1 64 ? 13.266 -43.5 -1.12 1 95.38 64 VAL B CA 1
ATOM 9468 C C . VAL B 1 64 ? 12.75 -43.969 -2.479 1 95.38 64 VAL B C 1
ATOM 9470 O O . VAL B 1 64 ? 11.727 -44.656 -2.557 1 95.38 64 VAL B O 1
ATOM 9473 N N . ALA B 1 65 ? 13.438 -43.656 -3.59 1 94.44 65 ALA B N 1
ATOM 9474 C CA . ALA B 1 65 ? 13.055 -44.094 -4.93 1 94.44 65 ALA B CA 1
ATOM 9475 C C . ALA B 1 65 ? 13.172 -45.594 -5.066 1 94.44 65 ALA B C 1
ATOM 9477 O O . ALA B 1 65 ? 12.344 -46.25 -5.711 1 94.44 65 ALA B O 1
ATOM 9478 N N . ASP B 1 66 ? 14.219 -46.188 -4.449 1 92.19 66 ASP B N 1
ATOM 9479 C CA . ASP B 1 66 ? 14.43 -47.625 -4.52 1 92.19 66 ASP B CA 1
ATOM 9480 C C . ASP B 1 66 ? 13.359 -48.406 -3.742 1 92.19 66 ASP B C 1
ATOM 9482 O O . ASP B 1 66 ? 12.992 -49.5 -4.102 1 92.19 66 ASP B O 1
ATOM 9486 N N . ALA B 1 67 ? 12.82 -47.812 -2.744 1 93 67 ALA B N 1
ATOM 9487 C CA . ALA B 1 67 ? 11.781 -48.438 -1.936 1 93 67 ALA B CA 1
ATOM 9488 C C . ALA B 1 67 ? 10.461 -48.5 -2.697 1 93 67 ALA B C 1
ATOM 9490 O O . ALA B 1 67 ? 9.625 -49.375 -2.416 1 93 67 ALA B O 1
ATOM 9491 N N . THR B 1 68 ? 10.258 -47.656 -3.705 1 91.25 68 THR B N 1
ATOM 9492 C CA . THR B 1 68 ? 9 -47.656 -4.453 1 91.25 68 THR B CA 1
ATOM 9493 C C . THR B 1 68 ? 9.125 -48.5 -5.723 1 91.25 68 THR B C 1
ATOM 9495 O O . THR B 1 68 ? 8.141 -48.688 -6.441 1 91.25 68 THR B O 1
ATOM 9498 N N . ARG B 1 69 ? 10.242 -49.062 -6.109 1 89.25 69 ARG B N 1
ATOM 9499 C CA . ARG B 1 69 ? 10.484 -49.812 -7.348 1 89.25 69 ARG B CA 1
ATOM 9500 C C . ARG B 1 69 ? 9.828 -51.188 -7.309 1 89.25 69 ARG B C 1
ATOM 9502 O O . ARG B 1 69 ? 9.859 -51.875 -6.281 1 89.25 69 ARG B O 1
ATOM 9509 N N . GLN B 1 70 ? 9.125 -51.438 -8.43 1 86.31 70 GLN B N 1
ATOM 9510 C CA . GLN B 1 70 ? 8.523 -52.75 -8.633 1 86.31 70 GLN B CA 1
ATOM 9511 C C . GLN B 1 70 ? 9.383 -53.625 -9.555 1 86.31 70 GLN B C 1
ATOM 9513 O O . GLN B 1 70 ? 10.25 -53.094 -10.266 1 86.31 70 GLN B O 1
ATOM 9518 N N . PRO B 1 71 ? 9.234 -55.031 -9.477 1 83.06 71 PRO B N 1
ATOM 9519 C CA . PRO B 1 71 ? 10.047 -55.875 -10.336 1 83.06 71 PRO B CA 1
ATOM 9520 C C . PRO B 1 71 ? 9.75 -55.688 -11.82 1 83.06 71 PRO B C 1
ATOM 9522 O O . PRO B 1 71 ? 8.602 -55.438 -12.195 1 83.06 71 PRO B O 1
ATOM 9525 N N . PHE B 1 72 ? 10.875 -55.531 -12.648 1 84.31 72 PHE B N 1
ATOM 9526 C CA . PHE B 1 72 ? 10.82 -55.219 -14.07 1 84.31 72 PHE B CA 1
ATOM 9527 C C . PHE B 1 72 ? 10.203 -56.344 -14.867 1 84.31 72 PHE B C 1
ATOM 9529 O O . PHE B 1 72 ? 10.328 -57.531 -14.484 1 84.31 72 PHE B O 1
ATOM 9536 N N . ASP B 1 73 ? 9.336 -55.969 -15.82 1 78.25 73 ASP B N 1
ATOM 9537 C CA . ASP B 1 73 ? 8.805 -56.938 -16.766 1 78.25 73 ASP B CA 1
ATOM 9538 C C . ASP B 1 73 ? 9.914 -57.5 -17.656 1 78.25 73 ASP B C 1
ATOM 9540 O O . ASP B 1 73 ? 10.5 -56.781 -18.469 1 78.25 73 ASP B O 1
ATOM 9544 N N . SER B 1 74 ? 10.352 -58.688 -17.406 1 79.44 74 SER B N 1
ATOM 9545 C CA . SER B 1 74 ? 11.461 -59.344 -18.094 1 79.44 74 SER B CA 1
ATOM 9546 C C . SER B 1 74 ? 11.211 -59.375 -19.609 1 79.44 74 SER B C 1
ATOM 9548 O O . SER B 1 74 ? 12.156 -59.312 -20.391 1 79.44 74 SER B O 1
ATOM 9550 N N . ALA B 1 75 ? 9.977 -59.406 -20.031 1 77.75 75 ALA B N 1
ATOM 9551 C CA . ALA B 1 75 ? 9.695 -59.469 -21.453 1 77.75 75 ALA B CA 1
ATOM 9552 C C . ALA B 1 75 ? 10.008 -58.156 -22.156 1 77.75 75 ALA B C 1
ATOM 9554 O O . ALA B 1 75 ? 10.555 -58.156 -23.266 1 77.75 75 ALA B O 1
ATOM 9555 N N . LYS B 1 76 ? 9.805 -57 -21.547 1 79.31 76 LYS B N 1
ATOM 9556 C CA . LYS B 1 76 ? 10.078 -55.719 -22.156 1 79.31 76 LYS B CA 1
ATOM 9557 C C . LYS B 1 76 ? 11.578 -55.438 -22.234 1 79.31 76 LYS B C 1
ATOM 9559 O O . LYS B 1 76 ? 12.062 -54.906 -23.234 1 79.31 76 LYS B O 1
ATOM 9564 N N . VAL B 1 77 ? 12.305 -55.938 -21.234 1 82.75 77 VAL B N 1
ATOM 9565 C CA . VAL B 1 77 ? 13.75 -55.75 -21.203 1 82.75 77 VAL B CA 1
ATOM 9566 C C . VAL B 1 77 ? 14.406 -56.594 -22.281 1 82.75 77 VAL B C 1
ATOM 9568 O O . VAL B 1 77 ? 15.312 -56.156 -22.984 1 82.75 77 VAL B O 1
ATOM 9571 N N . ALA B 1 78 ? 13.836 -57.812 -22.484 1 81.12 78 ALA B N 1
ATOM 9572 C CA . ALA B 1 78 ? 14.406 -58.719 -23.469 1 81.12 78 ALA B CA 1
ATOM 9573 C C . ALA B 1 78 ? 14.125 -58.219 -24.891 1 81.12 78 ALA B C 1
ATOM 9575 O O . ALA B 1 78 ? 14.984 -58.312 -25.766 1 81.12 78 ALA B O 1
ATOM 9576 N N . ALA B 1 79 ? 13.062 -57.656 -25.078 1 81 79 ALA B N 1
ATOM 9577 C CA . ALA B 1 79 ? 12.711 -57.156 -26.406 1 81 79 ALA B CA 1
ATOM 9578 C C . ALA B 1 79 ? 13.594 -55.969 -26.797 1 81 79 ALA B C 1
ATOM 9580 O O . ALA B 1 79 ? 14.016 -55.875 -27.953 1 81 79 ALA B O 1
ATOM 9581 N N . LYS B 1 80 ? 13.906 -55.125 -25.797 1 81.38 80 LYS B N 1
ATOM 9582 C CA . LYS B 1 80 ? 14.734 -53.969 -26.109 1 81.38 80 LYS B CA 1
ATOM 9583 C C . LYS B 1 80 ? 16.203 -54.344 -26.234 1 81.38 80 LYS B C 1
ATOM 9585 O O . LYS B 1 80 ? 16.938 -53.781 -27.031 1 81.38 80 LYS B O 1
ATOM 9590 N N . MET B 1 81 ? 16.609 -55.344 -25.531 1 82.06 81 MET B N 1
ATOM 9591 C CA . MET B 1 81 ? 17.984 -55.844 -25.656 1 82.06 81 MET B CA 1
ATOM 9592 C C . MET B 1 81 ? 18.203 -56.469 -27.031 1 82.06 81 MET B C 1
ATOM 9594 O O . MET B 1 81 ? 19.297 -56.344 -27.594 1 82.06 81 MET B O 1
ATOM 9598 N N . ALA B 1 82 ? 17.109 -57 -27.594 1 79.94 82 ALA B N 1
ATOM 9599 C CA . ALA B 1 82 ? 17.203 -57.625 -28.906 1 79.94 82 ALA B CA 1
ATOM 9600 C C . ALA B 1 82 ? 17.266 -56.562 -30 1 79.94 82 ALA B C 1
ATOM 9602 O O . ALA B 1 82 ? 17.891 -56.75 -31.047 1 79.94 82 ALA B O 1
ATOM 9603 N N . GLN B 1 83 ? 16.688 -55.438 -29.703 1 80.19 83 GLN B N 1
ATOM 9604 C CA . GLN B 1 83 ? 16.688 -54.375 -30.688 1 80.19 83 GLN B CA 1
ATOM 9605 C C . GLN B 1 83 ? 18.078 -53.781 -30.875 1 80.19 83 GLN B C 1
ATOM 9607 O O . GLN B 1 83 ? 18.438 -53.344 -31.984 1 80.19 83 GLN B O 1
ATOM 9612 N N . TYR B 1 84 ? 18.906 -53.781 -29.781 1 76.56 84 TYR B N 1
ATOM 9613 C CA . TYR B 1 84 ? 20.234 -53.188 -29.859 1 76.56 84 TYR B CA 1
ATOM 9614 C C . TYR B 1 84 ? 21.312 -54.281 -29.875 1 76.56 84 TYR B C 1
ATOM 9616 O O . TYR B 1 84 ? 22.438 -54.062 -29.453 1 76.56 84 TYR B O 1
ATOM 9624 N N . ALA B 1 85 ? 21.234 -55.469 -30.281 1 75.25 85 ALA B N 1
ATOM 9625 C CA . ALA B 1 85 ? 22.125 -56.625 -30.281 1 75.25 85 ALA B CA 1
ATOM 9626 C C . ALA B 1 85 ? 23.375 -56.344 -31.125 1 75.25 85 ALA B C 1
ATOM 9628 O O . ALA B 1 85 ? 24.438 -56.906 -30.891 1 75.25 85 ALA B O 1
ATOM 9629 N N . GLY B 1 86 ? 23.453 -55.406 -31.984 1 67.44 86 GLY B N 1
ATOM 9630 C CA . GLY B 1 86 ? 24.594 -55.188 -32.875 1 67.44 86 GLY B CA 1
ATOM 9631 C C . GLY B 1 86 ? 25.703 -54.375 -32.219 1 67.44 86 GLY B C 1
ATOM 9632 O O . GLY B 1 86 ? 26.812 -54.312 -32.75 1 67.44 86 GLY B O 1
ATOM 9633 N N . GLU B 1 87 ? 25.531 -53.719 -31.172 1 72.12 87 GLU B N 1
ATOM 9634 C CA . GLU B 1 87 ? 26.516 -52.812 -30.562 1 72.12 87 GLU B CA 1
ATOM 9635 C C . GLU B 1 87 ? 27.297 -53.531 -29.453 1 72.12 87 GLU B C 1
ATOM 9637 O O . GLU B 1 87 ? 26.953 -54.656 -29.094 1 72.12 87 GLU B O 1
ATOM 9642 N N . SER B 1 88 ? 28.5 -53.125 -29.094 1 72.56 88 SER B N 1
ATOM 9643 C CA . SER B 1 88 ? 29.281 -53.656 -27.984 1 72.56 88 SER B CA 1
ATOM 9644 C C . SER B 1 88 ? 28.422 -53.844 -26.734 1 72.56 88 SER B C 1
ATOM 9646 O O . SER B 1 88 ? 27.453 -53.125 -26.531 1 72.56 88 SER B O 1
ATOM 9648 N N . PRO B 1 89 ? 28.688 -54.906 -26.016 1 76.69 89 PRO B N 1
ATOM 9649 C CA . PRO B 1 89 ? 27.844 -55.219 -24.859 1 76.69 89 PRO B CA 1
ATOM 9650 C C . PRO B 1 89 ? 27.688 -54.062 -23.891 1 76.69 89 PRO B C 1
ATOM 9652 O O . PRO B 1 89 ? 26.609 -53.844 -23.359 1 76.69 89 PRO B O 1
ATOM 9655 N N . THR B 1 90 ? 28.734 -53.312 -23.672 1 74.38 90 THR B N 1
ATOM 9656 C CA . THR B 1 90 ? 28.641 -52.188 -22.75 1 74.38 90 THR B CA 1
ATOM 9657 C C . THR B 1 90 ? 27.75 -51.094 -23.328 1 74.38 90 THR B C 1
ATOM 9659 O O . THR B 1 90 ? 26.969 -50.469 -22.594 1 74.38 90 THR B O 1
ATOM 9662 N N . ASN B 1 91 ? 27.875 -50.875 -24.516 1 75.75 91 ASN B N 1
ATOM 9663 C CA . ASN B 1 91 ? 27.062 -49.844 -25.172 1 75.75 91 ASN B CA 1
ATOM 9664 C C . ASN B 1 91 ? 25.594 -50.281 -25.297 1 75.75 91 ASN B C 1
ATOM 9666 O O . ASN B 1 91 ? 24.688 -49.438 -25.219 1 75.75 91 ASN B O 1
ATOM 9670 N N . GLN B 1 92 ? 25.5 -51.594 -25.422 1 79.06 92 GLN B N 1
ATOM 9671 C CA . GLN B 1 92 ? 24.141 -52.125 -25.5 1 79.06 92 GLN B CA 1
ATOM 9672 C C . GLN B 1 92 ? 23.391 -51.906 -24.188 1 79.06 92 GLN B C 1
ATOM 9674 O O . GLN B 1 92 ? 22.234 -51.469 -24.188 1 79.06 92 GLN B O 1
ATOM 9679 N N . GLN B 1 93 ? 24.094 -52.156 -23.141 1 79.25 93 GLN B N 1
ATOM 9680 C CA . GLN B 1 93 ? 23.469 -51.969 -21.844 1 79.25 93 GLN B CA 1
ATOM 9681 C C . GLN B 1 93 ? 23.156 -50.5 -21.562 1 79.25 93 GLN B C 1
ATOM 9683 O O . GLN B 1 93 ? 22.094 -50.188 -21.016 1 79.25 93 GLN B O 1
ATOM 9688 N N . MET B 1 94 ? 24 -49.656 -21.984 1 78.75 94 MET B N 1
ATOM 9689 C CA . MET B 1 94 ? 23.812 -48.25 -21.75 1 78.75 94 MET B CA 1
ATOM 9690 C C . MET B 1 94 ? 22.672 -47.688 -22.594 1 78.75 94 MET B C 1
ATOM 9692 O O . MET B 1 94 ? 21.891 -46.844 -22.125 1 78.75 94 MET B O 1
ATOM 9696 N N . ARG B 1 95 ? 22.547 -48.188 -23.719 1 80.69 95 ARG B N 1
ATOM 9697 C CA . ARG B 1 95 ? 21.484 -47.688 -24.594 1 80.69 95 ARG B CA 1
ATOM 9698 C C . ARG B 1 95 ? 20.109 -48.156 -24.109 1 80.69 95 ARG B C 1
ATOM 9700 O O . ARG B 1 95 ? 19.125 -47.438 -24.234 1 80.69 95 ARG B O 1
ATOM 9707 N N . VAL B 1 96 ? 20.156 -49.344 -23.625 1 83.94 96 VAL B N 1
ATOM 9708 C CA . VAL B 1 96 ? 18.891 -49.844 -23.094 1 83.94 96 VAL B CA 1
ATOM 9709 C C . VAL B 1 96 ? 18.5 -49.062 -21.844 1 83.94 96 VAL B C 1
ATOM 9711 O O . VAL B 1 96 ? 17.312 -48.781 -21.641 1 83.94 96 VAL B O 1
ATOM 9714 N N . MET B 1 97 ? 19.453 -48.688 -21.094 1 82.94 97 MET B N 1
ATOM 9715 C CA . MET B 1 97 ? 19.203 -47.969 -19.859 1 82.94 97 MET B CA 1
ATOM 9716 C C . MET B 1 97 ? 18.703 -46.562 -20.156 1 82.94 97 MET B C 1
ATOM 9718 O O . MET B 1 97 ? 17.75 -46.094 -19.547 1 82.94 97 MET B O 1
ATOM 9722 N N . PHE B 1 98 ? 19.266 -45.875 -21.125 1 84.62 98 PHE B N 1
ATOM 9723 C CA . PHE B 1 98 ? 18.969 -44.469 -21.359 1 84.62 98 PHE B CA 1
ATOM 9724 C C . PHE B 1 98 ? 17.797 -44.281 -22.312 1 84.62 98 PHE B C 1
ATOM 9726 O O . PHE B 1 98 ? 17.297 -43.188 -22.516 1 84.62 98 PHE B O 1
ATOM 9733 N N . ASP B 1 99 ? 17.297 -45.438 -22.844 1 82.69 99 ASP B N 1
ATOM 9734 C CA . ASP B 1 99 ? 16.078 -45.375 -23.656 1 82.69 99 ASP B CA 1
ATOM 9735 C C . ASP B 1 99 ? 14.836 -45.469 -22.781 1 82.69 99 ASP B C 1
ATOM 9737 O O . ASP B 1 99 ? 13.711 -45.344 -23.281 1 82.69 99 ASP B O 1
ATOM 9741 N N . GLY B 1 100 ? 14.961 -45.469 -21.484 1 82.56 100 GLY B N 1
ATOM 9742 C CA . GLY B 1 100 ? 13.836 -45.438 -20.547 1 82.56 100 GLY B CA 1
ATOM 9743 C C . GLY B 1 100 ? 13.164 -46.781 -20.359 1 82.56 100 GLY B C 1
ATOM 9744 O O . GLY B 1 100 ? 11.961 -46.844 -20.125 1 82.56 100 GLY B O 1
ATOM 9745 N N . THR B 1 101 ? 13.844 -47.875 -20.562 1 83.12 101 THR B N 1
ATOM 9746 C CA . THR B 1 101 ? 13.258 -49.188 -20.422 1 83.12 101 THR B CA 1
ATOM 9747 C C . THR B 1 101 ? 12.977 -49.5 -18.953 1 83.12 101 THR B C 1
ATOM 9749 O O . THR B 1 101 ? 12 -50.188 -18.641 1 83.12 101 THR B O 1
ATOM 9752 N N . TYR B 1 102 ? 13.789 -48.969 -18.156 1 86.38 102 TYR B N 1
ATOM 9753 C CA . TYR B 1 102 ? 13.656 -49.281 -16.734 1 86.38 102 TYR B CA 1
ATOM 9754 C C . TYR B 1 102 ? 12.859 -48.188 -16.016 1 86.38 102 TYR B C 1
ATOM 9756 O O . TYR B 1 102 ? 12.781 -48.188 -14.789 1 86.38 102 TYR B O 1
ATOM 9764 N N . LEU B 1 103 ? 12.258 -47.281 -16.734 1 89 103 LEU B N 1
ATOM 9765 C CA . LEU B 1 103 ? 11.539 -46.156 -16.125 1 89 103 LEU B CA 1
ATOM 9766 C C . LEU B 1 103 ? 10.18 -46.594 -15.594 1 89 103 LEU B C 1
ATOM 9768 O O . LEU B 1 103 ? 9.438 -47.312 -16.281 1 89 103 LEU B O 1
ATOM 9772 N N . GLN B 1 104 ? 9.992 -46.406 -14.281 1 88.69 104 GLN B N 1
ATOM 9773 C CA . GLN B 1 104 ? 8.727 -46.688 -13.609 1 88.69 104 GLN B CA 1
ATOM 9774 C C . GLN B 1 104 ? 8.125 -45.406 -13.039 1 88.69 104 GLN B C 1
ATOM 9776 O O . GLN B 1 104 ? 8.844 -44.438 -12.789 1 88.69 104 GLN B O 1
ATOM 9781 N N . ALA B 1 105 ? 6.871 -45.312 -12.859 1 86.38 105 ALA B N 1
ATOM 9782 C CA . ALA B 1 105 ? 6.176 -44.125 -12.398 1 86.38 105 ALA B CA 1
ATOM 9783 C C . ALA B 1 105 ? 6.531 -43.812 -10.945 1 86.38 105 ALA B C 1
ATOM 9785 O O . ALA B 1 105 ? 6.707 -42.656 -10.586 1 86.38 105 ALA B O 1
ATOM 9786 N N . GLY B 1 106 ? 6.664 -44.812 -10.047 1 88.75 106 GLY B N 1
ATOM 9787 C CA . GLY B 1 106 ? 6.973 -44.562 -8.648 1 88.75 106 GLY B CA 1
ATOM 9788 C C . GLY B 1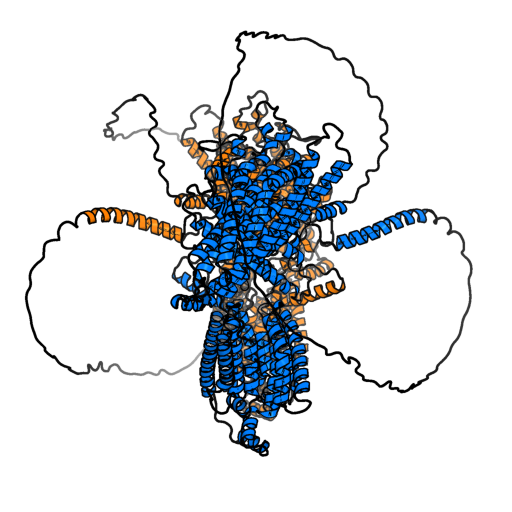 106 ? 8.289 -43.844 -8.445 1 88.75 106 GLY B C 1
ATOM 9789 O O . GLY B 1 106 ? 8.312 -42.688 -7.965 1 88.75 106 GLY B O 1
ATOM 9790 N N . PRO B 1 107 ? 9.344 -44.5 -8.961 1 91.25 107 PRO B N 1
ATOM 9791 C CA . PRO B 1 107 ? 10.633 -43.844 -8.797 1 91.25 107 PRO B CA 1
ATOM 9792 C C . PRO B 1 107 ? 10.719 -42.531 -9.57 1 91.25 107 PRO B C 1
ATOM 9794 O O . PRO B 1 107 ? 11.43 -41.594 -9.156 1 91.25 107 PRO B O 1
ATOM 9797 N N . ALA B 1 108 ? 10.016 -42.344 -10.594 1 92.38 108 ALA B N 1
ATOM 9798 C CA . ALA B 1 108 ? 10.039 -41.125 -11.375 1 92.38 108 ALA B CA 1
ATOM 9799 C C . ALA B 1 108 ? 9.391 -39.969 -10.602 1 92.38 108 ALA B C 1
ATOM 9801 O O . ALA B 1 108 ? 9.906 -38.844 -10.586 1 92.38 108 ALA B O 1
ATOM 9802 N N . ILE B 1 109 ? 8.281 -40.219 -9.922 1 91.81 109 ILE B N 1
ATOM 9803 C CA . ILE B 1 109 ? 7.59 -39.188 -9.164 1 91.81 109 ILE B CA 1
ATOM 9804 C C . ILE B 1 109 ? 8.438 -38.781 -7.965 1 91.81 109 ILE B C 1
ATOM 9806 O O . ILE B 1 109 ? 8.562 -37.594 -7.668 1 91.81 109 ILE B O 1
ATOM 9810 N N . VAL B 1 110 ? 9.031 -39.75 -7.367 1 93.5 110 VAL B N 1
ATOM 9811 C CA . VAL B 1 110 ? 9.852 -39.438 -6.203 1 93.5 110 VAL B CA 1
ATOM 9812 C C . VAL B 1 110 ? 11.055 -38.594 -6.625 1 93.5 110 VAL B C 1
ATOM 9814 O O . VAL B 1 110 ? 11.406 -37.625 -5.953 1 93.5 110 VAL B O 1
ATOM 9817 N N . SER B 1 111 ? 11.656 -39 -7.723 1 94.38 111 SER B N 1
ATOM 9818 C CA . SER B 1 111 ? 12.82 -38.25 -8.188 1 94.38 111 SER B CA 1
ATOM 9819 C C . SER B 1 111 ? 12.43 -36.812 -8.602 1 94.38 111 SER B C 1
ATOM 9821 O O . SER B 1 111 ? 13.18 -35.875 -8.352 1 94.38 111 SER B O 1
ATOM 9823 N N . CYS B 1 112 ? 11.328 -36.688 -9.133 1 93.75 112 CYS B N 1
ATOM 9824 C CA . CYS B 1 112 ? 10.883 -35.375 -9.539 1 93.75 112 CYS B CA 1
ATOM 9825 C C . CYS B 1 112 ? 10.602 -34.5 -8.328 1 93.75 112 CYS B C 1
ATOM 9827 O O . CYS B 1 112 ? 10.984 -33.312 -8.297 1 93.75 112 CYS B O 1
ATOM 9829 N N . VAL B 1 113 ? 9.984 -35 -7.289 1 93.38 113 VAL B N 1
ATOM 9830 C CA . VAL B 1 113 ? 9.648 -34.25 -6.09 1 93.38 113 VAL B CA 1
ATOM 9831 C C . VAL B 1 113 ? 10.93 -33.906 -5.332 1 93.38 113 VAL B C 1
ATOM 9833 O O . VAL B 1 113 ? 11.094 -32.75 -4.879 1 93.38 113 VAL B O 1
ATOM 9836 N N . TRP B 1 114 ? 11.82 -34.844 -5.281 1 95.31 114 TRP B N 1
ATOM 9837 C CA . TRP B 1 114 ? 13.062 -34.562 -4.551 1 95.31 114 TRP B CA 1
ATOM 9838 C C . TRP B 1 114 ? 13.953 -33.625 -5.316 1 95.31 114 TRP B C 1
ATOM 9840 O O . TRP B 1 114 ? 14.719 -32.844 -4.711 1 95.31 114 TRP B O 1
ATOM 9850 N N . LEU B 1 115 ? 13.898 -33.656 -6.586 1 96.44 115 LEU B N 1
ATOM 9851 C CA . LEU B 1 115 ? 14.625 -32.688 -7.387 1 96.44 115 LEU B CA 1
ATOM 9852 C C . LEU B 1 115 ? 14.062 -31.281 -7.16 1 96.44 115 LEU B C 1
ATOM 9854 O O . LEU B 1 115 ? 14.82 -30.328 -6.93 1 96.44 115 LEU B O 1
ATOM 9858 N N . SER B 1 116 ? 12.766 -31.156 -7.207 1 95.12 116 SER B N 1
ATOM 9859 C CA . SER B 1 116 ? 12.125 -29.859 -7.09 1 95.12 116 SER B CA 1
ATOM 9860 C C . SER B 1 116 ? 12.289 -29.281 -5.684 1 95.12 116 SER B C 1
ATOM 9862 O O . SER B 1 116 ? 12.609 -28.109 -5.523 1 95.12 116 SER B O 1
ATOM 9864 N N . VAL B 1 117 ? 12.18 -30.078 -4.621 1 94.69 117 VAL B N 1
ATOM 9865 C CA . VAL B 1 117 ? 12.273 -29.594 -3.244 1 94.69 117 VAL B CA 1
ATOM 9866 C C . VAL B 1 117 ? 13.727 -29.281 -2.908 1 94.69 117 VAL B C 1
ATOM 9868 O O . VAL B 1 117 ? 14.016 -28.281 -2.23 1 94.69 117 VAL B O 1
ATOM 9871 N N . GLY B 1 118 ? 14.609 -30.109 -3.363 1 95.44 118 GLY B N 1
ATOM 9872 C CA . GLY B 1 118 ? 16.016 -29.875 -3.1 1 95.44 118 GLY B CA 1
ATOM 9873 C C . GLY B 1 118 ? 16.531 -28.609 -3.76 1 95.44 118 GLY B C 1
ATOM 9874 O O . GLY B 1 118 ? 17.203 -27.781 -3.117 1 95.44 118 GLY B O 1
ATOM 9875 N N . THR B 1 119 ? 16.219 -28.422 -4.992 1 95.75 119 THR B N 1
ATOM 9876 C CA . THR B 1 119 ? 16.688 -27.234 -5.688 1 95.75 119 THR B CA 1
ATOM 9877 C C . THR B 1 119 ? 15.953 -25.984 -5.172 1 95.75 119 THR B C 1
ATOM 9879 O O . THR B 1 119 ? 16.547 -24.906 -5.09 1 95.75 119 THR B O 1
ATOM 9882 N N . ALA B 1 120 ? 14.664 -26.109 -4.82 1 94.31 120 ALA B N 1
ATOM 9883 C CA . ALA B 1 120 ? 13.922 -24.984 -4.266 1 94.31 120 ALA B CA 1
ATOM 9884 C C . ALA B 1 120 ? 14.547 -24.5 -2.951 1 94.31 120 ALA B C 1
ATOM 9886 O O . ALA B 1 120 ? 14.688 -23.297 -2.725 1 94.31 120 ALA B O 1
ATOM 9887 N N . ALA B 1 121 ? 14.93 -25.391 -2.127 1 93.31 121 ALA B N 1
ATOM 9888 C CA . ALA B 1 121 ? 15.516 -25.031 -0.833 1 93.31 121 ALA B CA 1
ATOM 9889 C C . ALA B 1 121 ? 16.875 -24.359 -1.007 1 93.31 121 ALA B C 1
ATOM 9891 O O . ALA B 1 121 ? 17.172 -23.375 -0.327 1 93.31 121 ALA B O 1
ATOM 9892 N N . LEU B 1 122 ? 17.641 -24.828 -1.924 1 94.56 122 LEU B N 1
ATOM 9893 C CA . LEU B 1 122 ? 18.969 -24.25 -2.137 1 94.56 122 LEU B CA 1
ATOM 9894 C C . LEU B 1 122 ? 18.859 -22.875 -2.789 1 94.56 122 LEU B C 1
ATOM 9896 O O . LEU B 1 122 ? 19.609 -21.953 -2.447 1 94.56 122 LEU B O 1
ATOM 9900 N N . LEU B 1 123 ? 17.984 -22.797 -3.721 1 92.75 123 LEU B N 1
ATOM 9901 C CA . LEU B 1 123 ? 17.828 -21.5 -4.375 1 92.75 123 LEU B CA 1
ATOM 9902 C C . LEU B 1 123 ? 17.219 -20.484 -3.42 1 92.75 123 LEU B C 1
ATOM 9904 O O . LEU B 1 123 ? 17.516 -19.297 -3.502 1 92.75 123 LEU B O 1
ATOM 9908 N N . TRP B 1 124 ? 16.312 -20.922 -2.545 1 90.5 124 TRP B N 1
ATOM 9909 C CA . TRP B 1 124 ? 15.789 -20.047 -1.501 1 90.5 124 TRP B CA 1
ATOM 9910 C C . TRP B 1 124 ? 16.906 -19.562 -0.594 1 90.5 124 TRP B C 1
ATOM 9912 O O . TRP B 1 124 ? 16.969 -18.375 -0.263 1 90.5 124 TRP B O 1
ATOM 9922 N N . TRP B 1 125 ? 17.797 -20.438 -0.326 1 87.44 125 TRP B N 1
ATOM 9923 C CA . TRP B 1 125 ? 18.922 -20.078 0.52 1 87.44 125 TRP B CA 1
ATOM 9924 C C . TRP B 1 125 ? 19.891 -19.172 -0.226 1 87.44 125 TRP B C 1
ATOM 9926 O O . TRP B 1 125 ? 20.484 -18.266 0.368 1 87.44 125 TRP B O 1
ATOM 9936 N N . LYS B 1 126 ? 20.062 -19.359 -1.398 1 89.38 126 LYS B N 1
ATOM 9937 C CA . LYS B 1 126 ? 20.922 -18.516 -2.221 1 89.38 126 LYS B CA 1
ATOM 9938 C C . LYS B 1 126 ? 20.375 -17.078 -2.279 1 89.38 126 LYS B C 1
ATOM 9940 O O . LYS B 1 126 ? 21.141 -16.125 -2.188 1 89.38 126 LYS B O 1
ATOM 9945 N N . MET B 1 127 ? 19.125 -17.016 -2.408 1 85 127 MET B N 1
ATOM 9946 C CA . MET B 1 127 ? 18.516 -15.695 -2.521 1 85 127 MET B CA 1
ATOM 9947 C C . MET B 1 127 ? 18.641 -14.922 -1.21 1 85 127 MET B C 1
ATOM 9949 O O . MET B 1 127 ? 18.844 -13.711 -1.215 1 85 127 MET B O 1
ATOM 9953 N N . ARG B 1 128 ? 18.562 -15.523 -0.125 1 80 128 ARG B N 1
ATOM 9954 C CA . ARG B 1 128 ? 18.609 -14.875 1.178 1 80 128 ARG B CA 1
ATOM 9955 C C . ARG B 1 128 ? 20.031 -14.438 1.513 1 80 128 ARG B C 1
ATOM 9957 O O . ARG B 1 128 ? 20.234 -13.461 2.234 1 80 128 ARG B O 1
ATOM 9964 N N . THR B 1 129 ? 20.969 -15.117 0.93 1 78 129 THR B N 1
ATOM 9965 C CA . THR B 1 129 ? 22.359 -14.836 1.319 1 78 129 THR B CA 1
ATOM 9966 C C . THR B 1 129 ? 23.078 -14.086 0.212 1 78 129 THR B C 1
ATOM 9968 O O . THR B 1 129 ? 24.188 -13.57 0.425 1 78 129 THR B O 1
ATOM 9971 N N . ALA B 1 130 ? 22.531 -13.922 -0.887 1 76.25 130 ALA B N 1
ATOM 9972 C CA . ALA B 1 130 ? 23.234 -13.281 -1.997 1 76.25 130 ALA B CA 1
ATOM 9973 C C . ALA B 1 130 ? 23.344 -11.781 -1.779 1 76.25 130 ALA B C 1
ATOM 9975 O O . ALA B 1 130 ? 22.406 -11.141 -1.298 1 76.25 130 ALA B O 1
ATOM 9976 N N . PRO B 1 131 ? 24.5 -11.273 -1.909 1 77.06 131 PRO B N 1
ATOM 9977 C CA . PRO B 1 131 ? 25.734 -11.781 -2.49 1 77.06 131 PRO B CA 1
ATOM 9978 C C . PRO B 1 131 ? 26.719 -12.289 -1.436 1 77.06 131 PRO B C 1
ATOM 9980 O O . PRO B 1 131 ? 27.031 -11.562 -0.487 1 77.06 131 PRO B O 1
ATOM 9983 N N . SER B 1 132 ? 26.891 -13.57 -1.378 1 80.38 132 SER B N 1
ATOM 9984 C CA . SER B 1 132 ? 27.797 -14.219 -0.445 1 80.38 132 SER B CA 1
ATOM 9985 C C . SER B 1 132 ? 28.766 -15.156 -1.173 1 80.38 132 SER B C 1
ATOM 9987 O O . SER B 1 132 ? 28.562 -15.461 -2.35 1 80.38 132 SER B O 1
ATOM 9989 N N . PRO B 1 133 ? 29.906 -15.367 -0.581 1 85.94 133 PRO B N 1
ATOM 9990 C CA . PRO B 1 133 ? 30.812 -16.344 -1.181 1 85.94 133 PRO B CA 1
ATOM 9991 C C . PRO B 1 133 ? 30.172 -17.719 -1.364 1 85.94 133 PRO B C 1
ATOM 9993 O O . PRO B 1 133 ? 30.703 -18.562 -2.094 1 85.94 133 PRO B O 1
ATOM 9996 N N . ALA B 1 134 ? 29.016 -17.828 -0.875 1 88.44 134 ALA B N 1
ATOM 9997 C CA . ALA B 1 134 ? 28.312 -19.109 -1.013 1 88.44 134 ALA B CA 1
ATOM 9998 C C . ALA B 1 134 ? 27.391 -19.109 -2.229 1 88.44 134 ALA B C 1
ATOM 10000 O O . ALA B 1 134 ? 26.797 -20.125 -2.566 1 88.44 134 ALA B O 1
ATOM 10001 N N . THR B 1 135 ? 27.406 -18.062 -3.01 1 89.25 135 THR B N 1
ATOM 10002 C CA . THR B 1 135 ? 26.422 -17.938 -4.086 1 89.25 135 THR B CA 1
ATOM 10003 C C . THR B 1 135 ? 26.75 -18.922 -5.219 1 89.25 135 THR B C 1
ATOM 10005 O O . THR B 1 135 ? 25.891 -19.703 -5.637 1 89.25 135 THR B O 1
ATOM 10008 N N . LEU B 1 136 ? 27.953 -18.969 -5.715 1 91.12 136 LEU B N 1
ATOM 10009 C CA . LEU B 1 136 ? 28.297 -19.828 -6.84 1 91.12 136 LEU B CA 1
ATOM 10010 C C . LEU B 1 136 ? 28.375 -21.297 -6.41 1 91.12 136 LEU B C 1
ATOM 10012 O O . LEU B 1 136 ? 27.938 -22.188 -7.145 1 91.12 136 LEU B O 1
ATOM 10016 N N . PRO B 1 137 ? 28.859 -21.531 -5.152 1 92.69 137 PRO B N 1
ATOM 10017 C CA . PRO B 1 137 ? 28.797 -22.906 -4.668 1 92.69 137 PRO B CA 1
ATOM 10018 C C . PRO B 1 137 ? 27.375 -23.438 -4.586 1 92.69 137 PRO B C 1
ATOM 10020 O O . PRO B 1 137 ? 27.125 -24.609 -4.855 1 92.69 137 PRO B O 1
ATOM 10023 N N . LEU B 1 138 ? 26.484 -22.641 -4.297 1 93.69 138 LEU B N 1
ATOM 10024 C CA . LEU B 1 138 ? 25.094 -23.062 -4.219 1 93.69 138 LEU B CA 1
ATOM 10025 C C . LEU B 1 138 ? 24.547 -23.375 -5.609 1 93.69 138 LEU B C 1
ATOM 10027 O O . LEU B 1 138 ? 23.719 -24.281 -5.766 1 93.69 138 LEU B O 1
ATOM 10031 N N . VAL B 1 139 ? 25 -22.656 -6.605 1 93.38 139 VAL B N 1
ATOM 10032 C CA . VAL B 1 139 ? 24.594 -22.938 -7.98 1 93.38 139 VAL B CA 1
ATOM 10033 C C . VAL B 1 139 ? 25.125 -24.297 -8.414 1 93.38 139 VAL B C 1
ATOM 10035 O O . VAL B 1 139 ? 24.406 -25.094 -9.031 1 93.38 139 VAL B O 1
ATOM 10038 N N . LEU B 1 140 ? 26.344 -24.594 -8.078 1 95 140 LEU B N 1
ATOM 10039 C CA . LEU B 1 140 ? 26.938 -25.875 -8.445 1 95 140 LEU B CA 1
ATOM 10040 C C . LEU B 1 140 ? 26.297 -27.031 -7.688 1 95 140 LEU B C 1
ATOM 10042 O O . LEU B 1 140 ? 26.156 -28.125 -8.219 1 95 140 LEU B O 1
ATOM 10046 N N . ALA B 1 141 ? 25.906 -26.734 -6.477 1 96 141 ALA B N 1
ATOM 10047 C CA . ALA B 1 141 ? 25.172 -27.75 -5.723 1 96 141 ALA B CA 1
ATOM 10048 C C . ALA B 1 141 ? 23.828 -28.031 -6.371 1 96 141 ALA B C 1
ATOM 10050 O O . ALA B 1 141 ? 23.359 -29.188 -6.371 1 96 141 ALA B O 1
ATOM 10051 N N . CYS B 1 142 ? 23.219 -27.078 -6.93 1 95.31 142 CYS B N 1
ATOM 10052 C CA . CYS B 1 142 ? 21.953 -27.281 -7.641 1 95.31 142 CYS B CA 1
ATOM 10053 C C . CYS B 1 142 ? 22.172 -28.125 -8.891 1 95.31 142 CYS B C 1
ATOM 10055 O O . CYS B 1 142 ? 21.344 -28.984 -9.211 1 95.31 142 CYS B O 1
ATOM 10057 N N . ILE B 1 143 ? 23.25 -27.906 -9.547 1 94.75 143 ILE B N 1
ATOM 10058 C CA . ILE B 1 143 ? 23.562 -28.672 -10.75 1 94.75 143 ILE B CA 1
ATOM 10059 C C . ILE B 1 143 ? 23.75 -30.156 -10.383 1 94.75 143 ILE B C 1
ATOM 10061 O O . ILE B 1 143 ? 23.297 -31.031 -11.109 1 94.75 143 ILE B O 1
ATOM 10065 N N . LEU B 1 144 ? 24.375 -30.391 -9.289 1 96.38 144 LEU B N 1
ATOM 10066 C CA . LEU B 1 144 ? 24.578 -31.766 -8.852 1 96.38 144 LEU B CA 1
ATOM 10067 C C . LEU B 1 144 ? 23.25 -32.469 -8.586 1 96.38 144 LEU B C 1
ATOM 10069 O O . LEU B 1 144 ? 23.047 -33.625 -8.992 1 96.38 144 LEU B O 1
ATOM 10073 N N . ILE B 1 145 ? 22.328 -31.828 -7.984 1 96.62 145 ILE B N 1
ATOM 10074 C CA . ILE B 1 145 ? 21.016 -32.406 -7.695 1 96.62 145 ILE B CA 1
ATOM 10075 C C . ILE B 1 145 ? 20.266 -32.656 -9 1 96.62 145 ILE B C 1
ATOM 10077 O O . ILE B 1 145 ? 19.641 -33.688 -9.172 1 96.62 145 ILE B O 1
ATOM 10081 N N . ASP B 1 146 ? 20.359 -31.719 -9.906 1 96.19 146 ASP B N 1
ATOM 10082 C CA . ASP B 1 146 ? 19.641 -31.828 -11.172 1 96.19 146 ASP B CA 1
ATOM 10083 C C . ASP B 1 146 ? 20.156 -33.031 -11.984 1 96.19 146 ASP B C 1
ATOM 10085 O O . ASP B 1 146 ? 19.359 -33.812 -12.492 1 96.19 146 ASP B O 1
ATOM 10089 N N . VAL B 1 147 ? 21.453 -33.188 -12.062 1 94.44 147 VAL B N 1
ATOM 10090 C CA . VAL B 1 147 ? 22.031 -34.25 -12.852 1 94.44 147 VAL B CA 1
ATOM 10091 C C . VAL B 1 147 ? 21.734 -35.594 -12.203 1 94.44 147 VAL B C 1
ATOM 10093 O O . VAL B 1 147 ? 21.375 -36.562 -12.883 1 94.44 147 VAL B O 1
ATOM 10096 N N . THR B 1 148 ? 21.75 -35.688 -10.922 1 95.44 148 THR B N 1
ATOM 10097 C CA . THR B 1 148 ? 21.594 -36.938 -10.219 1 95.44 148 THR B CA 1
ATOM 10098 C C . THR B 1 148 ? 20.172 -37.469 -10.336 1 95.44 148 THR B C 1
ATOM 10100 O O . THR B 1 148 ? 19.938 -38.594 -10.719 1 95.44 148 THR B O 1
ATOM 10103 N N . PHE B 1 149 ? 19.188 -36.625 -10.125 1 95.5 149 PHE B N 1
ATOM 10104 C CA . PHE B 1 149 ? 17.812 -37.125 -10.055 1 95.5 149 PHE B CA 1
ATOM 10105 C C . PHE B 1 149 ? 17.234 -37.281 -11.453 1 95.5 149 PHE B C 1
ATOM 10107 O O . PHE B 1 149 ? 16.188 -37.906 -11.625 1 95.5 149 PHE B O 1
ATOM 10114 N N . THR B 1 150 ? 17.859 -36.719 -12.492 1 93.12 150 THR B N 1
ATOM 10115 C CA . THR B 1 150 ? 17.406 -37 -13.852 1 93.12 150 THR B CA 1
ATOM 10116 C C . THR B 1 150 ? 17.969 -38.344 -14.352 1 93.12 150 THR B C 1
ATOM 10118 O O . THR B 1 150 ? 17.438 -38.906 -15.305 1 93.12 150 THR B O 1
ATOM 10121 N N . LEU B 1 151 ? 19.031 -38.875 -13.68 1 91.75 151 LEU B N 1
ATOM 10122 C CA . LEU B 1 151 ? 19.672 -40.094 -14.102 1 91.75 151 LEU B CA 1
ATOM 10123 C C . LEU B 1 151 ? 19.188 -41.281 -13.242 1 91.75 151 LEU B C 1
ATOM 10125 O O . LEU B 1 151 ? 19.141 -42.406 -13.703 1 91.75 151 LEU B O 1
ATOM 10129 N N . VAL B 1 152 ? 18.734 -41.062 -12.062 1 92.75 152 VAL B N 1
ATOM 10130 C CA . VAL B 1 152 ? 18.438 -42.094 -11.086 1 92.75 152 VAL B CA 1
ATOM 10131 C C . VAL B 1 152 ? 17.297 -42.969 -11.602 1 92.75 152 VAL B C 1
ATOM 10133 O O . VAL B 1 152 ? 17.391 -44.219 -11.57 1 92.75 152 VAL B O 1
ATOM 10136 N N . PRO B 1 153 ? 16.188 -42.406 -12.156 1 91.12 153 PRO B N 1
ATOM 10137 C CA . PRO B 1 153 ? 15.102 -43.281 -12.578 1 91.12 153 PRO B CA 1
ATOM 10138 C C . PRO B 1 153 ? 15.469 -44.156 -13.797 1 91.12 153 PRO B C 1
ATOM 10140 O O . PRO B 1 153 ? 14.789 -45.125 -14.086 1 91.12 153 PRO B O 1
ATOM 10143 N N . LEU B 1 154 ? 16.594 -43.844 -14.484 1 89.38 154 LEU B N 1
ATOM 10144 C CA . LEU B 1 154 ? 16.984 -44.562 -15.68 1 89.38 154 LEU B CA 1
ATOM 10145 C C . LEU B 1 154 ? 17.828 -45.781 -15.328 1 89.38 154 LEU B C 1
ATOM 10147 O O . LEU B 1 154 ? 17.984 -46.688 -16.141 1 89.38 154 LEU B O 1
ATOM 10151 N N . TYR B 1 155 ? 18.406 -45.844 -14.156 1 87.88 155 TYR B N 1
ATOM 10152 C CA . TYR B 1 155 ? 19.219 -46.969 -13.719 1 87.88 155 TYR B CA 1
ATOM 10153 C C . TYR B 1 155 ? 18.344 -48.031 -13.094 1 87.88 155 TYR B C 1
ATOM 10155 O O . TYR B 1 155 ? 17.359 -47.75 -12.398 1 87.88 155 TYR B O 1
ATOM 10163 N N . PRO B 1 156 ? 18.641 -49.312 -13.398 1 85.75 156 PRO B N 1
ATOM 10164 C CA . PRO B 1 156 ? 17.859 -50.438 -12.852 1 85.75 156 PRO B CA 1
ATOM 10165 C C . PRO B 1 156 ? 18.109 -50.656 -11.359 1 85.75 156 PRO B C 1
ATOM 10167 O O . PRO B 1 156 ? 17.266 -51.219 -10.664 1 85.75 156 PRO B O 1
ATOM 10170 N N . VAL B 1 157 ? 19.359 -50.281 -10.914 1 85.81 157 VAL B N 1
ATOM 10171 C CA . VAL B 1 157 ? 19.719 -50.531 -9.516 1 85.81 157 VAL B CA 1
ATOM 10172 C C . VAL B 1 157 ? 19.953 -49.188 -8.82 1 85.81 157 VAL B C 1
ATOM 10174 O O . VAL B 1 157 ? 20.219 -48.156 -9.477 1 85.81 157 VAL B O 1
ATOM 10177 N N . ALA B 1 158 ? 19.656 -49.25 -7.457 1 89.44 158 ALA B N 1
ATOM 10178 C CA . ALA B 1 158 ? 19.938 -48.062 -6.66 1 89.44 158 ALA B CA 1
ATOM 10179 C C . ALA B 1 158 ? 21.453 -47.812 -6.574 1 89.44 158 ALA B C 1
ATOM 10181 O O . ALA B 1 158 ? 22.172 -48.531 -5.879 1 89.44 158 ALA B O 1
ATOM 10182 N N . ASP B 1 159 ? 21.984 -46.875 -7.434 1 89.38 159 ASP B N 1
ATOM 10183 C CA . ASP B 1 159 ? 23.391 -46.531 -7.414 1 89.38 159 ASP B CA 1
ATOM 10184 C C . ASP B 1 159 ? 23.609 -45.219 -6.652 1 89.38 159 ASP B C 1
ATOM 10186 O O . ASP B 1 159 ? 23.281 -44.125 -7.152 1 89.38 159 ASP B O 1
ATOM 10190 N N . TYR B 1 160 ? 24.203 -45.25 -5.477 1 92.94 160 TYR B N 1
ATOM 10191 C CA . TYR B 1 160 ? 24.438 -44.094 -4.621 1 92.94 160 TYR B CA 1
ATOM 10192 C C . TYR B 1 160 ? 25.641 -43.312 -5.09 1 92.94 160 TYR B C 1
ATOM 10194 O O . TYR B 1 160 ? 25.922 -42.219 -4.582 1 92.94 160 TYR B O 1
ATOM 10202 N N . LEU B 1 161 ? 26.375 -43.75 -6.18 1 92.12 161 LEU B N 1
ATOM 10203 C CA . LEU B 1 161 ? 27.594 -43.094 -6.645 1 92.12 161 LEU B CA 1
ATOM 10204 C C . LEU B 1 161 ? 27.328 -42.281 -7.914 1 92.12 161 LEU B C 1
ATOM 10206 O O . LEU B 1 161 ? 28.25 -41.75 -8.531 1 92.12 161 LEU B O 1
ATOM 10210 N N . ILE B 1 162 ? 26.141 -42.125 -8.219 1 92 162 ILE B N 1
ATOM 10211 C CA . ILE B 1 162 ? 25.812 -41.344 -9.406 1 92 162 ILE B CA 1
ATOM 10212 C C . ILE B 1 162 ? 26.312 -39.906 -9.242 1 92 162 ILE B C 1
ATOM 10214 O O . ILE B 1 162 ? 26.906 -39.344 -10.164 1 92 162 ILE B O 1
ATOM 10218 N N . PRO B 1 163 ? 26.156 -39.312 -8.008 1 94.12 163 PRO B N 1
ATOM 10219 C CA . PRO B 1 163 ? 26.641 -37.938 -7.867 1 94.12 163 PRO B CA 1
ATOM 10220 C C . PRO B 1 163 ? 28.156 -37.844 -8.016 1 94.12 163 PRO B C 1
ATOM 10222 O O . PRO B 1 163 ? 28.688 -36.75 -8.211 1 94.12 163 PRO B O 1
ATOM 10225 N N . TRP B 1 164 ? 28.844 -38.906 -7.98 1 92.94 164 TRP B N 1
ATOM 10226 C CA . TRP B 1 164 ? 30.281 -38.938 -8.148 1 92.94 164 TRP B CA 1
ATOM 10227 C C . TRP B 1 164 ? 30.688 -38.469 -9.539 1 92.94 164 TRP B C 1
ATOM 10229 O O . TRP B 1 164 ? 31.797 -37.969 -9.734 1 92.94 164 TRP B O 1
ATOM 10239 N N . ILE B 1 165 ? 29.75 -38.469 -10.414 1 89.81 165 ILE B N 1
ATOM 10240 C CA . ILE B 1 165 ? 30 -38.031 -11.781 1 89.81 165 ILE B CA 1
ATOM 10241 C C . ILE B 1 165 ? 30.281 -36.531 -11.805 1 89.81 165 ILE B C 1
ATOM 10243 O O . ILE B 1 165 ? 31.156 -36.062 -12.547 1 89.81 165 ILE B O 1
ATOM 10247 N N . VAL B 1 166 ? 29.609 -35.812 -10.961 1 92.88 166 VAL B N 1
ATOM 10248 C CA . VAL B 1 166 ? 29.766 -34.344 -10.93 1 92.88 166 VAL B CA 1
ATOM 10249 C C . VAL B 1 166 ? 30.781 -33.969 -9.852 1 92.88 166 VAL B C 1
ATOM 10251 O O . VAL B 1 166 ? 31.547 -33 -10.016 1 92.88 166 VAL B O 1
ATOM 10254 N N . TYR B 1 167 ? 30.891 -34.719 -8.781 1 94.75 167 TYR B N 1
ATOM 10255 C CA . TYR B 1 167 ? 31.734 -34.406 -7.633 1 94.75 167 TYR B CA 1
ATOM 10256 C C . TYR B 1 167 ? 33.219 -34.562 -7.965 1 94.75 167 TYR B C 1
ATOM 10258 O O . TYR B 1 167 ? 34.031 -33.75 -7.578 1 94.75 167 TYR B O 1
ATOM 10266 N N . LYS B 1 168 ? 33.625 -35.562 -8.766 1 94.06 168 LYS B N 1
ATOM 10267 C CA . LYS B 1 168 ? 35 -35.906 -9.055 1 94.06 168 LYS B CA 1
ATOM 10268 C C . LYS B 1 168 ? 35.688 -34.812 -9.883 1 94.06 168 LYS B C 1
ATOM 10270 O O . LYS B 1 168 ? 36.75 -34.344 -9.516 1 94.06 168 LYS B O 1
ATOM 10275 N N . PRO B 1 169 ? 35.062 -34.438 -10.945 1 94.12 169 PRO B N 1
ATOM 10276 C CA . PRO B 1 169 ? 35.719 -33.344 -11.688 1 94.12 169 PRO B CA 1
ATOM 10277 C C . PRO B 1 169 ? 35.875 -32.062 -10.867 1 94.12 169 PRO B C 1
ATOM 10279 O O . PRO B 1 169 ? 36.844 -31.312 -11.039 1 94.12 169 PRO B O 1
ATOM 10282 N N . MET B 1 170 ? 34.969 -31.797 -10.039 1 94.5 170 MET B N 1
ATOM 10283 C CA . MET B 1 170 ? 35.062 -30.594 -9.219 1 94.5 170 MET B CA 1
ATOM 10284 C C . MET B 1 170 ? 36.219 -30.688 -8.219 1 94.5 170 MET B C 1
ATOM 10286 O O . MET B 1 170 ? 36.812 -29.672 -7.871 1 94.5 170 MET B O 1
ATOM 10290 N N . CYS B 1 171 ? 36.562 -31.828 -7.773 1 94.12 171 CYS B N 1
ATOM 10291 C CA . CYS B 1 171 ? 37.688 -32.031 -6.863 1 94.12 171 CYS B CA 1
ATOM 10292 C C . CYS B 1 171 ? 39 -31.844 -7.594 1 94.12 171 CYS B C 1
ATOM 10294 O O . CYS B 1 171 ? 39.938 -31.281 -7.039 1 94.12 171 CYS B O 1
ATOM 10296 N N . PHE B 1 172 ? 39.031 -32.281 -8.836 1 94.12 172 PHE B N 1
ATOM 10297 C CA . PHE B 1 172 ? 40.25 -32.062 -9.609 1 94.12 172 PHE B CA 1
ATOM 10298 C C . PHE B 1 172 ? 40.531 -30.594 -9.836 1 94.12 172 PHE B C 1
ATOM 10300 O O . PHE B 1 172 ? 41.656 -30.125 -9.625 1 94.12 172 PHE B O 1
ATOM 10307 N N . GLN B 1 173 ? 39.531 -29.969 -10.227 1 94.62 173 GLN B N 1
ATOM 10308 C CA . GLN B 1 173 ? 39.719 -28.547 -10.469 1 94.62 173 GLN B CA 1
ATOM 10309 C C . GLN B 1 173 ? 40 -27.797 -9.164 1 94.62 173 GLN B C 1
ATOM 10311 O O . GLN B 1 173 ? 40.75 -26.828 -9.141 1 94.62 173 GLN B O 1
ATOM 10316 N N . GLY B 1 174 ? 39.344 -28.188 -8.07 1 93.88 174 GLY B N 1
ATOM 10317 C CA . GLY B 1 174 ? 39.625 -27.594 -6.777 1 93.88 174 GLY B CA 1
ATOM 10318 C C . GLY B 1 174 ? 41.062 -27.75 -6.352 1 93.88 174 GLY B C 1
ATOM 10319 O O . GLY B 1 174 ? 41.656 -26.828 -5.805 1 93.88 174 GLY B O 1
ATOM 10320 N N . ALA B 1 175 ? 41.625 -28.828 -6.699 1 93.88 175 ALA B N 1
ATOM 10321 C CA . ALA B 1 175 ? 43.031 -29.078 -6.371 1 93.88 175 ALA B CA 1
ATOM 10322 C C . ALA B 1 175 ? 43.969 -28.219 -7.223 1 93.88 175 ALA B C 1
ATOM 10324 O O . ALA B 1 175 ? 44.938 -27.672 -6.727 1 93.88 175 ALA B O 1
ATOM 10325 N N . ILE B 1 176 ? 43.656 -28.094 -8.492 1 94 176 ILE B N 1
ATOM 10326 C CA . ILE B 1 176 ? 44.469 -27.25 -9.375 1 94 176 ILE B CA 1
ATOM 10327 C C . ILE B 1 176 ? 44.406 -25.797 -8.898 1 94 176 ILE B C 1
ATOM 10329 O O . ILE B 1 176 ? 45.406 -25.109 -8.844 1 94 176 ILE B O 1
ATOM 10333 N N . ALA B 1 177 ? 43.219 -25.406 -8.633 1 94.56 177 ALA B N 1
ATOM 10334 C CA . ALA B 1 177 ? 43.031 -24.031 -8.195 1 94.56 177 ALA B CA 1
ATOM 10335 C C . ALA B 1 177 ? 43.75 -23.766 -6.875 1 94.56 177 ALA B C 1
ATOM 10337 O O . ALA B 1 177 ? 44.312 -22.688 -6.668 1 94.56 177 ALA B O 1
ATOM 10338 N N . LEU B 1 178 ? 43.781 -24.703 -5.969 1 92.75 178 LEU B N 1
ATOM 10339 C CA . LEU B 1 178 ? 44.469 -24.547 -4.695 1 92.75 178 LEU B CA 1
ATOM 10340 C C . LEU B 1 178 ? 45.969 -24.453 -4.906 1 92.75 178 LEU B C 1
ATOM 10342 O O . LEU B 1 178 ? 46.656 -23.641 -4.266 1 92.75 178 LEU B O 1
ATOM 10346 N N . VAL B 1 179 ? 46.531 -25.172 -5.844 1 92.38 179 VAL B N 1
ATOM 10347 C CA . VAL B 1 179 ? 47.969 -25.141 -6.129 1 92.38 179 VAL B CA 1
ATOM 10348 C C . VAL B 1 179 ? 48.344 -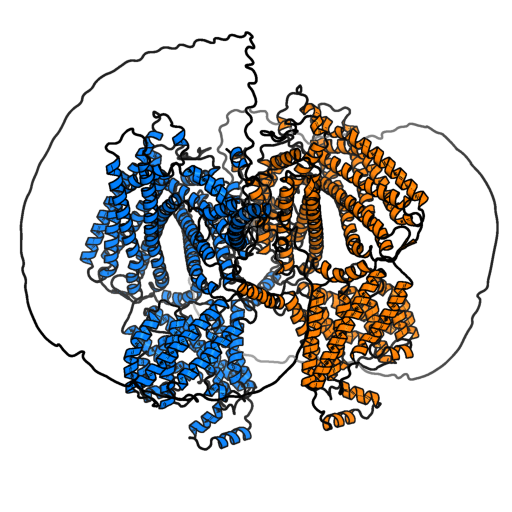23.797 -6.781 1 92.38 179 VAL B C 1
ATOM 10350 O O . VAL B 1 179 ? 49.375 -23.203 -6.453 1 92.38 179 VAL B O 1
ATOM 10353 N N . CYS B 1 180 ? 47.438 -23.375 -7.656 1 90.81 180 CYS B N 1
ATOM 10354 C CA . CYS B 1 180 ? 47.719 -22.094 -8.305 1 90.81 180 CYS B CA 1
ATOM 10355 C C . CYS B 1 180 ? 47.625 -20.953 -7.312 1 90.81 180 CYS B C 1
ATOM 10357 O O . CYS B 1 180 ? 48.375 -19.969 -7.418 1 90.81 180 CYS B O 1
ATOM 10359 N N . SER B 1 181 ? 46.781 -21.047 -6.359 1 91.38 181 SER B N 1
ATOM 10360 C CA . SER B 1 181 ? 46.625 -19.984 -5.359 1 91.38 181 SER B CA 1
ATOM 10361 C C . SER B 1 181 ? 47.844 -19.953 -4.414 1 91.38 181 SER B C 1
ATOM 10363 O O . SER B 1 181 ? 48.188 -18.891 -3.898 1 91.38 181 SER B O 1
ATOM 10365 N N . ILE B 1 182 ? 48.438 -21.047 -4.223 1 87.69 182 ILE B N 1
ATOM 10366 C CA . ILE B 1 182 ? 49.625 -21.125 -3.34 1 87.69 182 ILE B CA 1
ATOM 10367 C C . ILE B 1 182 ? 50.875 -20.672 -4.09 1 87.69 182 ILE B C 1
ATOM 10369 O O . ILE B 1 182 ? 51.75 -20.031 -3.514 1 87.69 182 ILE B O 1
ATOM 10373 N N . LEU B 1 183 ? 50.875 -20.828 -5.398 1 87.25 183 LEU B N 1
ATOM 10374 C CA . LEU B 1 183 ? 52.062 -20.484 -6.184 1 87.25 183 LEU B CA 1
ATOM 10375 C C . LEU B 1 183 ? 52.125 -18.984 -6.453 1 87.25 183 LEU B C 1
ATOM 10377 O O . LEU B 1 183 ? 53.188 -18.391 -6.477 1 87.25 183 LEU B O 1
ATOM 10381 N N . ILE B 1 184 ? 51 -18.391 -6.695 1 81.5 184 ILE B N 1
ATOM 10382 C CA . ILE B 1 184 ? 50.969 -16.953 -6.938 1 81.5 184 ILE B CA 1
ATOM 10383 C C . ILE B 1 184 ? 50.062 -16.297 -5.891 1 81.5 184 ILE B C 1
ATOM 10385 O O . ILE B 1 184 ? 48.938 -15.867 -6.199 1 81.5 184 ILE B O 1
ATOM 10389 N N . PRO B 1 185 ? 50.656 -16.188 -4.703 1 77.88 185 PRO B N 1
ATOM 10390 C CA . PRO B 1 185 ? 49.781 -15.758 -3.604 1 77.88 185 PRO B CA 1
ATOM 10391 C C . PRO B 1 185 ? 49.594 -14.242 -3.566 1 77.88 185 PRO B C 1
ATOM 10393 O O . PRO B 1 185 ? 50.5 -13.492 -3.975 1 77.88 185 PRO B O 1
ATOM 10396 N N . GLN B 1 186 ? 48.375 -13.914 -3.58 1 84.88 186 GLN B N 1
ATOM 10397 C CA . GLN B 1 186 ? 48.062 -12.531 -3.248 1 84.88 186 GLN B CA 1
ATOM 10398 C C . GLN B 1 186 ? 47.406 -12.438 -1.867 1 84.88 186 GLN B C 1
ATOM 10400 O O . GLN B 1 186 ? 46.531 -13.242 -1.53 1 84.88 186 GLN B O 1
ATOM 10405 N N . SER B 1 187 ? 48.062 -11.562 -1.031 1 86.56 187 SER B N 1
ATOM 10406 C CA . SER B 1 187 ? 47.5 -11.406 0.305 1 86.56 187 SER B CA 1
ATOM 10407 C C . SER B 1 187 ? 46.469 -10.273 0.346 1 86.56 187 SER B C 1
ATOM 10409 O O . SER B 1 187 ? 46.469 -9.398 -0.52 1 86.56 187 SER B O 1
ATOM 10411 N N . VAL B 1 188 ? 45.562 -10.383 1.214 1 89.19 188 VAL B N 1
ATOM 10412 C CA . VAL B 1 188 ? 44.531 -9.352 1.4 1 89.19 188 VAL B CA 1
ATOM 10413 C C . VAL B 1 188 ? 45.188 -8.062 1.874 1 89.19 188 VAL B C 1
ATOM 10415 O O . VAL B 1 188 ? 44.781 -6.969 1.456 1 89.19 188 VAL B O 1
ATOM 10418 N N . SER B 1 189 ? 46.219 -8.133 2.662 1 87.88 189 SER B N 1
ATOM 10419 C CA . SER B 1 189 ? 46.875 -6.961 3.195 1 87.88 189 SER B CA 1
ATOM 10420 C C . SER B 1 189 ? 47.594 -6.176 2.09 1 87.88 189 SER B C 1
ATOM 10422 O O . SER B 1 189 ? 47.594 -4.941 2.098 1 87.88 189 SER B O 1
ATOM 10424 N N . GLY B 1 190 ? 48.156 -6.945 1.19 1 83.81 190 GLY B N 1
ATOM 10425 C CA . GLY B 1 190 ? 48.812 -6.273 0.074 1 83.81 190 GLY B CA 1
ATOM 10426 C C . GLY B 1 190 ? 47.844 -5.555 -0.837 1 83.81 190 GLY B C 1
ATOM 10427 O O . GLY B 1 190 ? 48.094 -4.426 -1.266 1 83.81 190 GLY B O 1
ATOM 10428 N N . GLN B 1 191 ? 46.844 -6.223 -1.157 1 87.62 191 GLN B N 1
ATOM 10429 C CA . GLN B 1 191 ? 45.844 -5.598 -1.996 1 87.62 191 GLN B CA 1
ATOM 10430 C C . GLN B 1 191 ? 45.188 -4.418 -1.28 1 87.62 191 GLN B C 1
ATOM 10432 O O . GLN B 1 191 ? 44.875 -3.402 -1.904 1 87.62 191 GLN B O 1
ATOM 10437 N N . PHE B 1 192 ? 44.906 -4.551 0.022 1 89.81 192 PHE B N 1
ATOM 10438 C CA . PHE B 1 192 ? 44.312 -3.5 0.839 1 89.81 192 PHE B CA 1
ATOM 10439 C C . PHE B 1 192 ? 45.188 -2.252 0.839 1 89.81 192 PHE B C 1
ATOM 10441 O O . PHE B 1 192 ? 44.688 -1.135 0.712 1 89.81 192 PHE B O 1
ATOM 10448 N N . ARG B 1 193 ? 46.406 -2.389 0.958 1 88 193 ARG B N 1
ATOM 10449 C CA . ARG B 1 193 ? 47.344 -1.273 0.959 1 88 193 ARG B CA 1
ATOM 10450 C C . ARG B 1 193 ? 47.375 -0.565 -0.392 1 88 193 ARG B C 1
ATOM 10452 O O . ARG B 1 193 ? 47.406 0.666 -0.453 1 88 193 ARG B O 1
ATOM 10459 N N . GLY B 1 194 ? 47.281 -1.353 -1.421 1 85.56 194 GLY B N 1
ATOM 10460 C CA . GLY B 1 194 ? 47.25 -0.762 -2.75 1 85.56 194 GLY B CA 1
ATOM 10461 C C . GLY B 1 194 ? 46 0.034 -3.037 1 85.56 194 GLY B C 1
ATOM 10462 O O . GLY B 1 194 ? 46.031 0.991 -3.812 1 85.56 194 GLY B O 1
ATOM 10463 N N . ARG B 1 195 ? 45 -0.274 -2.416 1 89.56 195 ARG B N 1
ATOM 10464 C CA . ARG B 1 195 ? 43.719 0.378 -2.678 1 89.56 195 ARG B CA 1
ATOM 10465 C C . ARG B 1 195 ? 43.594 1.665 -1.871 1 89.56 195 ARG B C 1
ATOM 10467 O O . ARG B 1 195 ? 42.625 2.418 -2.051 1 89.56 195 ARG B O 1
ATOM 10474 N N . PHE B 1 196 ? 44.469 2.016 -0.962 1 91 196 PHE B N 1
ATOM 10475 C CA . PHE B 1 196 ? 44.438 3.285 -0.248 1 91 196 PHE B CA 1
ATOM 10476 C C . PHE B 1 196 ? 44.562 4.453 -1.22 1 91 196 PHE B C 1
ATOM 10478 O O . PHE B 1 196 ? 43.969 5.512 -0.994 1 91 196 PHE B O 1
ATOM 10485 N N . ASN B 1 197 ? 45.219 4.18 -2.295 1 90.88 197 ASN B N 1
ATOM 10486 C CA . ASN B 1 197 ? 45.406 5.25 -3.268 1 90.88 197 ASN B CA 1
ATOM 10487 C C . ASN B 1 197 ? 44.125 5.559 -4.031 1 90.88 197 ASN B C 1
ATOM 10489 O O . ASN B 1 197 ? 44 6.621 -4.641 1 90.88 197 ASN B O 1
ATOM 10493 N N . GLY B 1 198 ? 43.281 4.648 -4 1 89.38 198 GLY B N 1
ATOM 10494 C CA . GLY B 1 198 ? 42 4.973 -4.566 1 89.38 198 GLY B CA 1
ATOM 10495 C C . GLY B 1 198 ? 41.281 6.094 -3.83 1 89.38 198 GLY B C 1
ATOM 10496 O O . GLY B 1 198 ? 40.469 6.809 -4.418 1 89.38 198 GLY B O 1
ATOM 10497 N N . VAL B 1 199 ? 41.594 6.32 -2.557 1 90.75 199 VAL B N 1
ATOM 10498 C CA . VAL B 1 199 ? 40.969 7.367 -1.741 1 90.75 199 VAL B CA 1
ATOM 10499 C C . VAL B 1 199 ? 41.906 8.594 -1.715 1 90.75 199 VAL B C 1
ATOM 10501 O O . VAL B 1 199 ? 41.406 9.727 -1.854 1 90.75 199 VAL B O 1
ATOM 10504 N N . LEU B 1 200 ? 43.219 8.438 -1.678 1 93.88 200 LEU B N 1
ATOM 10505 C CA . LEU B 1 200 ? 44.156 9.523 -1.456 1 93.88 200 LEU B CA 1
ATOM 10506 C C . LEU B 1 200 ? 44.438 10.273 -2.754 1 93.88 200 LEU B C 1
ATOM 10508 O O . LEU B 1 200 ? 44.625 11.5 -2.746 1 93.88 200 LEU B O 1
ATOM 10512 N N . THR B 1 201 ? 44.406 9.648 -3.896 1 93.38 201 THR B N 1
ATOM 10513 C CA . THR B 1 201 ? 44.75 10.305 -5.152 1 93.38 201 THR B CA 1
ATOM 10514 C C . THR B 1 201 ? 43.688 11.336 -5.531 1 93.38 201 THR B C 1
ATOM 10516 O O . THR B 1 201 ? 44.031 12.461 -5.918 1 93.38 201 THR B O 1
ATOM 10519 N N . PRO B 1 202 ? 42.469 10.984 -5.41 1 92.81 202 PRO B N 1
ATOM 10520 C CA . PRO B 1 202 ? 41.469 12.023 -5.703 1 92.81 202 PRO B CA 1
ATOM 10521 C C . PRO B 1 202 ? 41.531 13.195 -4.73 1 92.81 202 PRO B C 1
ATOM 10523 O O . PRO B 1 202 ? 41.25 14.336 -5.109 1 92.81 202 PRO B O 1
ATOM 10526 N N . LEU B 1 203 ? 41.875 12.953 -3.514 1 93.69 203 LEU B N 1
ATOM 10527 C CA . LEU B 1 203 ? 42.031 14.039 -2.549 1 93.69 203 LEU B CA 1
ATOM 10528 C C . LEU B 1 203 ? 43.188 14.953 -2.918 1 93.69 203 LEU B C 1
ATOM 10530 O O . LEU B 1 203 ? 43.094 16.172 -2.787 1 93.69 203 LEU B O 1
ATOM 10534 N N . ARG B 1 204 ? 44.281 14.383 -3.361 1 94.19 204 ARG B N 1
ATOM 10535 C CA . ARG B 1 204 ? 45.438 15.164 -3.82 1 94.19 204 ARG B CA 1
ATOM 10536 C C . ARG B 1 204 ? 45.062 16.016 -5.027 1 94.19 204 ARG B C 1
ATOM 10538 O O . ARG B 1 204 ? 45.406 17.203 -5.09 1 94.19 204 ARG B O 1
ATOM 10545 N N . ASP B 1 205 ? 44.344 15.461 -5.922 1 93.88 205 ASP B N 1
ATOM 10546 C CA . ASP B 1 205 ? 43.938 16.188 -7.117 1 93.88 205 ASP B CA 1
ATOM 10547 C C . ASP B 1 205 ? 42.938 17.297 -6.77 1 93.88 205 ASP B C 1
ATOM 10549 O O . ASP B 1 205 ? 42.969 18.375 -7.379 1 93.88 205 ASP B O 1
ATOM 10553 N N . ALA B 1 206 ? 42.094 17.078 -5.855 1 93.25 206 ALA B N 1
ATOM 10554 C CA . ALA B 1 206 ? 41.156 18.094 -5.414 1 93.25 206 ALA B CA 1
ATOM 10555 C C . ALA B 1 206 ? 41.875 19.281 -4.781 1 93.25 206 ALA B C 1
ATOM 10557 O O . ALA B 1 206 ? 41.531 20.438 -5.012 1 93.25 206 ALA B O 1
ATOM 10558 N N . MET B 1 207 ? 42.906 18.953 -3.98 1 93.69 207 MET B N 1
ATOM 10559 C CA . MET B 1 207 ? 43.688 20.031 -3.375 1 93.69 207 MET B CA 1
ATOM 10560 C C . MET B 1 207 ? 44.469 20.797 -4.434 1 93.69 207 MET B C 1
ATOM 10562 O O . MET B 1 207 ? 44.688 22 -4.297 1 93.69 207 MET B O 1
ATOM 10566 N N . GLY B 1 208 ? 44.812 20.094 -5.484 1 92.69 208 GLY B N 1
ATOM 10567 C CA . GLY B 1 208 ? 45.438 20.797 -6.602 1 92.69 208 GLY B CA 1
ATOM 10568 C C . GLY B 1 208 ? 44.5 21.75 -7.305 1 92.69 208 GLY B C 1
ATOM 10569 O O . GLY B 1 208 ? 44.875 22.859 -7.66 1 92.69 208 GLY B O 1
ATOM 10570 N N . ASP B 1 209 ? 43.312 21.406 -7.43 1 92.5 209 ASP B N 1
ATOM 10571 C CA . ASP B 1 209 ? 42.281 22.266 -8.047 1 92.5 209 ASP B CA 1
ATOM 10572 C C . ASP B 1 209 ? 41.938 23.438 -7.145 1 92.5 209 ASP B C 1
ATOM 10574 O O . ASP B 1 209 ? 41.688 24.547 -7.629 1 92.5 209 ASP B O 1
ATOM 10578 N N . ILE B 1 210 ? 41.875 23.188 -5.875 1 92 210 ILE B N 1
ATOM 10579 C CA . ILE B 1 210 ? 41.594 24.266 -4.926 1 92 210 ILE B CA 1
ATOM 10580 C C . ILE B 1 210 ? 42.75 25.281 -4.938 1 92 210 ILE B C 1
ATOM 10582 O O . ILE B 1 210 ? 42.5 26.484 -4.871 1 92 210 ILE B O 1
ATOM 10586 N N . GLU B 1 211 ? 44 24.766 -5.016 1 92.56 211 GLU B N 1
ATOM 10587 C CA . GLU B 1 211 ? 45.156 25.641 -5.105 1 92.56 211 GLU B CA 1
ATOM 10588 C C . GLU B 1 211 ? 45.062 26.547 -6.332 1 92.56 211 GLU B C 1
ATOM 10590 O O . GLU B 1 211 ? 45.344 27.75 -6.25 1 92.56 211 GLU B O 1
ATOM 10595 N N . SER B 1 212 ? 44.656 26 -7.379 1 91 212 SER B N 1
ATOM 10596 C CA . SER B 1 212 ? 44.5 26.797 -8.602 1 91 212 SER B CA 1
ATOM 10597 C C . SER B 1 212 ? 43.406 27.844 -8.469 1 91 212 SER B C 1
ATOM 10599 O O . SER B 1 212 ? 43.562 28.969 -8.914 1 91 212 SER B O 1
ATOM 10601 N N . LEU B 1 213 ? 42.312 27.469 -7.879 1 89.25 213 LEU B N 1
ATOM 10602 C CA . LEU B 1 213 ? 41.188 28.391 -7.68 1 89.25 213 LEU B CA 1
ATOM 10603 C C . LEU B 1 213 ? 41.594 29.531 -6.738 1 89.25 213 LEU B C 1
ATOM 10605 O O . LEU B 1 213 ? 41.312 30.688 -7.02 1 89.25 213 LEU B O 1
ATOM 10609 N N . PHE B 1 214 ? 42.219 29.156 -5.641 1 88.81 214 PHE B N 1
ATOM 10610 C CA . PHE B 1 214 ? 42.594 30.156 -4.641 1 88.81 214 PHE B CA 1
ATOM 10611 C C . PHE B 1 214 ? 43.719 31.047 -5.156 1 88.81 214 PHE B C 1
ATOM 10613 O O . PHE B 1 214 ? 43.75 32.219 -4.832 1 88.81 214 PHE B O 1
ATOM 10620 N N . SER B 1 215 ? 44.625 30.547 -5.938 1 87.31 215 SER B N 1
ATOM 10621 C CA . SER B 1 215 ? 45.688 31.359 -6.512 1 87.31 215 SER B CA 1
ATOM 10622 C C . SER B 1 215 ? 45.125 32.375 -7.512 1 87.31 215 SER B C 1
ATOM 10624 O O . SER B 1 215 ? 45.562 33.531 -7.523 1 87.31 215 SER B O 1
ATOM 10626 N N . ASP B 1 216 ? 44.188 31.953 -8.281 1 83.31 216 ASP B N 1
ATOM 10627 C CA . ASP B 1 216 ? 43.562 32.844 -9.234 1 83.31 216 ASP B CA 1
ATOM 10628 C C . ASP B 1 216 ? 42.719 33.938 -8.508 1 83.31 216 ASP B C 1
ATOM 10630 O O . ASP B 1 216 ? 42.719 35.094 -8.93 1 83.31 216 ASP B O 1
ATOM 10634 N N . ALA B 1 217 ? 42.062 33.531 -7.477 1 82 217 ALA B N 1
ATOM 10635 C CA . ALA B 1 217 ? 41.25 34.469 -6.715 1 82 217 ALA B CA 1
ATOM 10636 C C . ALA B 1 217 ? 42.094 35.5 -5.965 1 82 217 ALA B C 1
ATOM 10638 O O . ALA B 1 217 ? 41.75 36.656 -5.84 1 82 217 ALA B O 1
ATOM 10639 N N . SER B 1 218 ? 43.25 35.031 -5.43 1 76.94 218 SER B N 1
ATOM 10640 C CA . SER B 1 218 ? 44.125 35.938 -4.711 1 76.94 218 SER B CA 1
ATOM 10641 C C . SER B 1 218 ? 44.781 36.938 -5.652 1 76.94 218 SER B C 1
ATOM 10643 O O . SER B 1 218 ? 45 38.094 -5.281 1 76.94 218 SER B O 1
ATOM 10645 N N . SER B 1 219 ? 45.062 36.594 -6.836 1 68.56 219 SER B N 1
ATOM 10646 C CA . SER B 1 219 ? 45.688 37.469 -7.801 1 68.56 219 SER B CA 1
ATOM 10647 C C . SER B 1 219 ? 44.719 38.531 -8.281 1 68.56 219 SER B C 1
ATOM 10649 O O . SER B 1 219 ? 45.094 39.688 -8.562 1 68.56 219 SER B O 1
ATOM 10651 N N . MET B 1 220 ? 43.469 38.25 -8.227 1 60.16 220 MET B N 1
ATOM 10652 C CA . MET B 1 220 ? 42.438 39.188 -8.656 1 60.16 220 MET B CA 1
ATOM 10653 C C . MET B 1 220 ? 42.188 40.219 -7.566 1 60.16 220 MET B C 1
ATOM 10655 O O . MET B 1 220 ? 41.812 41.375 -7.867 1 60.16 220 MET B O 1
ATOM 10659 N N . SER B 1 221 ? 42.219 39.906 -6.258 1 56.75 221 SER B N 1
ATOM 10660 C CA . SER B 1 221 ? 42 40.844 -5.152 1 56.75 221 SER B CA 1
ATOM 10661 C C . SER B 1 221 ? 43.125 41.875 -5.062 1 56.75 221 SER B C 1
ATOM 10663 O O . SER B 1 221 ? 42.875 43.031 -4.719 1 56.75 221 SER B O 1
ATOM 10665 N N . THR B 1 222 ? 44.375 41.531 -5.164 1 47.47 222 THR B N 1
ATOM 10666 C CA . THR B 1 222 ? 45.5 42.469 -5.035 1 47.47 222 THR B CA 1
ATOM 10667 C C . THR B 1 222 ? 45.406 43.531 -6.105 1 47.47 222 THR B C 1
ATOM 10669 O O . THR B 1 222 ? 45.875 44.656 -5.895 1 47.47 222 THR B O 1
ATOM 10672 N N . PHE B 1 223 ? 44.781 43.312 -7.121 1 39.69 223 PHE B N 1
ATOM 10673 C CA . PHE B 1 223 ? 44.719 44.375 -8.125 1 39.69 223 PHE B CA 1
ATOM 10674 C C . PHE B 1 223 ? 43.656 45.375 -7.758 1 39.69 223 PHE B C 1
ATOM 10676 O O . PHE B 1 223 ? 43.688 46.531 -8.195 1 39.69 223 PHE B O 1
ATOM 10683 N N . GLY B 1 224 ? 42.562 45.031 -7.008 1 37.47 224 GLY B N 1
ATOM 10684 C CA . GLY B 1 224 ? 41.469 45.938 -6.68 1 37.47 224 GLY B CA 1
ATOM 10685 C C . GLY B 1 224 ? 41.781 46.844 -5.484 1 37.47 224 GLY B C 1
ATOM 10686 O O . GLY B 1 224 ? 41 47.688 -5.121 1 37.47 224 GLY B O 1
ATOM 10687 N N . ALA B 1 225 ? 42.562 46.562 -4.434 1 37.31 225 ALA B N 1
ATOM 10688 C CA . ALA B 1 225 ? 42.719 47.469 -3.305 1 37.31 225 ALA B CA 1
ATOM 10689 C C . ALA B 1 225 ? 43.375 48.781 -3.75 1 37.31 225 ALA B C 1
ATOM 10691 O O . ALA B 1 225 ? 43.5 49.719 -2.963 1 37.31 225 ALA B O 1
ATOM 10692 N N . HIS B 1 226 ? 44.281 48.875 -4.668 1 32.72 226 HIS B N 1
ATOM 10693 C CA . HIS B 1 226 ? 44.812 50.219 -4.781 1 32.72 226 HIS B CA 1
ATOM 10694 C C . HIS B 1 226 ? 43.719 51.25 -5.082 1 32.72 226 HIS B C 1
ATOM 10696 O O . HIS B 1 226 ? 43.625 52.281 -4.41 1 32.72 226 HIS B O 1
ATOM 10702 N N . GLY B 1 227 ? 43.656 52.062 -6.223 1 30.64 227 GLY B N 1
ATOM 10703 C CA . GLY B 1 227 ? 43.25 53.438 -6.438 1 30.64 227 GLY B CA 1
ATOM 10704 C C . GLY B 1 227 ? 41.75 53.656 -6.375 1 30.64 227 GLY B C 1
ATOM 10705 O O . GLY B 1 227 ? 41.281 54.781 -6.535 1 30.64 227 GLY B O 1
ATOM 10706 N N . ARG B 1 228 ? 40.812 52.938 -7.156 1 32.97 228 ARG B N 1
ATOM 10707 C CA . ARG B 1 228 ? 39.656 53.688 -7.559 1 32.97 228 ARG B CA 1
ATOM 10708 C C . ARG B 1 228 ? 38.625 53.781 -6.422 1 32.97 228 ARG B C 1
ATOM 10710 O O . ARG B 1 228 ? 38.062 52.75 -6.02 1 32.97 228 ARG B O 1
ATOM 10717 N N . GLN B 1 229 ? 38.75 54.719 -5.449 1 30.44 229 GLN B N 1
ATOM 10718 C CA . GLN B 1 229 ? 37.719 55.25 -4.535 1 30.44 229 GLN B CA 1
ATOM 10719 C C . GLN B 1 229 ? 36.312 55.094 -5.129 1 30.44 229 GLN B C 1
ATOM 10721 O O . GLN B 1 229 ? 35.438 54.531 -4.496 1 30.44 229 GLN B O 1
ATOM 10726 N N . GLY B 1 230 ? 35.688 56.5 -5.512 1 30.3 230 GLY B N 1
ATOM 10727 C CA . GLY B 1 230 ? 34.375 57.156 -5.586 1 30.3 230 GLY B CA 1
ATOM 10728 C C . GLY B 1 230 ? 33.469 56.562 -6.641 1 30.3 230 GLY B C 1
ATOM 10729 O O . GLY B 1 230 ? 32.344 56.969 -6.797 1 30.3 230 GLY B O 1
ATOM 10730 N N . SER B 1 231 ? 34.031 56.406 -7.957 1 27.61 231 SER B N 1
ATOM 10731 C CA . SER B 1 231 ? 33.125 56.625 -9.094 1 27.61 231 SER B CA 1
ATOM 10732 C C . SER B 1 231 ? 32.062 55.531 -9.141 1 27.61 231 SER B C 1
ATOM 10734 O O . SER B 1 231 ? 32.25 54.438 -8.57 1 27.61 231 SER B O 1
ATOM 10736 N N . ILE B 1 232 ? 30.938 55.812 -9.953 1 32.28 232 ILE B N 1
ATOM 10737 C CA . ILE B 1 232 ? 29.703 55.188 -10.43 1 32.28 232 ILE B CA 1
ATOM 10738 C C . ILE B 1 232 ? 29.984 53.75 -10.859 1 32.28 232 ILE B C 1
ATOM 10740 O O . ILE B 1 232 ? 30.906 53.5 -11.648 1 32.28 232 ILE B O 1
ATOM 10744 N N . VAL B 1 233 ? 29.781 52.719 -10.07 1 40.16 233 VAL B N 1
ATOM 10745 C CA . VAL B 1 233 ? 29.734 51.312 -10.406 1 40.16 233 VAL B CA 1
ATOM 10746 C C . VAL B 1 233 ? 29.359 51.125 -11.883 1 40.16 233 VAL B C 1
ATOM 10748 O O . VAL B 1 233 ? 28.234 51.438 -12.289 1 40.16 233 VAL B O 1
ATOM 10751 N N . SER B 1 234 ? 30.172 51.5 -12.93 1 36.53 234 SER B N 1
ATOM 10752 C CA . SER B 1 234 ? 29.938 51.438 -14.367 1 36.53 234 SER B CA 1
ATOM 10753 C C . SER B 1 234 ? 29.438 50.062 -14.773 1 36.53 234 SER B C 1
ATOM 10755 O O . SER B 1 234 ? 29.656 49.062 -14.055 1 36.53 234 SER B O 1
ATOM 10757 N N . PHE B 1 235 ? 28.453 49.875 -15.797 1 43.88 235 PHE B N 1
ATOM 10758 C CA . PHE B 1 235 ? 27.844 48.75 -16.469 1 43.88 235 PHE B CA 1
ATOM 10759 C C . PHE B 1 235 ? 28.844 47.594 -16.641 1 43.88 235 PHE B C 1
ATOM 10761 O O . PHE B 1 235 ? 28.484 46.438 -16.516 1 43.88 235 PHE B O 1
ATOM 10768 N N . ASP B 1 236 ? 30.125 47.906 -16.922 1 45.66 236 ASP B N 1
ATOM 10769 C CA . ASP B 1 236 ? 31.172 46.906 -17.203 1 45.66 236 ASP B CA 1
ATOM 10770 C C . ASP B 1 236 ? 31.578 46.156 -15.93 1 45.66 236 ASP B C 1
ATOM 10772 O O . ASP B 1 236 ? 31.891 44.969 -15.969 1 45.66 236 ASP B O 1
ATOM 10776 N N . GLU B 1 237 ? 31.438 46.688 -14.82 1 50.31 237 GLU B N 1
ATOM 10777 C CA . GLU B 1 237 ? 31.828 46.094 -13.555 1 50.31 237 GLU B CA 1
ATOM 10778 C C . GLU B 1 237 ? 30.812 45.062 -13.094 1 50.31 237 GLU B C 1
ATOM 10780 O O . GLU B 1 237 ? 31.188 44.031 -12.547 1 50.31 237 GLU B O 1
ATOM 10785 N N . ARG B 1 238 ? 29.609 45.375 -13.43 1 56.56 238 ARG B N 1
ATOM 10786 C CA . ARG B 1 238 ? 28.594 44.375 -13.094 1 56.56 238 ARG B CA 1
ATOM 10787 C C . ARG B 1 238 ? 28.766 43.094 -13.906 1 56.56 238 ARG B C 1
ATOM 10789 O O . ARG B 1 238 ? 28.562 42 -13.391 1 56.56 238 ARG B O 1
ATOM 10796 N N . THR B 1 239 ? 29.156 43.344 -15.156 1 61.59 239 THR B N 1
ATOM 10797 C CA . THR B 1 239 ? 29.359 42.156 -15.984 1 61.59 239 THR B CA 1
ATOM 10798 C C . THR B 1 239 ? 30.562 41.375 -15.508 1 61.59 239 THR B C 1
ATOM 10800 O O . THR B 1 239 ? 30.562 40.125 -15.578 1 61.59 239 THR B O 1
ATOM 10803 N N . GLU B 1 240 ? 31.562 42.094 -14.984 1 63.66 240 GLU B N 1
ATOM 10804 C CA . GLU B 1 240 ? 32.75 41.375 -14.492 1 63.66 240 GLU B CA 1
ATOM 10805 C C . GLU B 1 240 ? 32.438 40.594 -13.211 1 63.66 240 GLU B C 1
ATOM 10807 O O . GLU B 1 240 ? 32.906 39.469 -13.023 1 63.66 240 GLU B O 1
ATOM 10812 N N . ILE B 1 241 ? 31.625 41.156 -12.391 1 68.81 241 ILE B N 1
ATOM 10813 C CA . ILE B 1 241 ? 31.234 40.5 -11.148 1 68.81 241 ILE B CA 1
ATOM 10814 C C . ILE B 1 241 ? 30.375 39.281 -11.469 1 68.81 241 ILE B C 1
ATOM 10816 O O . ILE B 1 241 ? 30.516 38.219 -10.844 1 68.81 241 ILE B O 1
ATOM 10820 N N . ASP B 1 242 ? 29.625 39.5 -12.5 1 71.94 242 ASP B N 1
ATOM 10821 C CA . ASP B 1 242 ? 28.781 38.375 -12.883 1 71.94 242 ASP B CA 1
ATOM 10822 C C . ASP B 1 242 ? 29.625 37.219 -13.469 1 71.94 242 ASP B C 1
ATOM 10824 O O . ASP B 1 242 ? 29.328 36.062 -13.234 1 71.94 242 ASP B O 1
ATOM 10828 N N . GLN B 1 243 ? 30.641 37.562 -14.102 1 75.19 243 GLN B N 1
ATOM 10829 C CA . GLN B 1 243 ? 31.516 36.531 -14.648 1 75.19 243 GLN B CA 1
ATOM 10830 C C . GLN B 1 243 ? 32.312 35.844 -13.531 1 75.19 243 GLN B C 1
ATOM 10832 O O . GLN B 1 243 ? 32.531 34.625 -13.578 1 75.19 243 GLN B O 1
ATOM 10837 N N . LYS B 1 244 ? 32.719 36.594 -12.539 1 76.75 244 LYS B N 1
ATOM 10838 C CA . LYS B 1 244 ? 33.438 36.031 -11.406 1 76.75 244 LYS B CA 1
ATOM 10839 C C . LYS B 1 244 ? 32.531 35.062 -10.625 1 76.75 244 LYS B C 1
ATOM 10841 O O . LYS B 1 244 ? 32.969 34 -10.203 1 76.75 244 LYS B O 1
ATOM 10846 N N . ILE B 1 245 ? 31.375 35.531 -10.555 1 76.56 245 ILE B N 1
ATOM 10847 C CA . ILE B 1 245 ? 30.406 34.719 -9.82 1 76.56 245 ILE B CA 1
ATOM 10848 C C . ILE B 1 245 ? 30.172 33.406 -10.555 1 76.56 245 ILE B C 1
ATOM 10850 O O . ILE B 1 245 ? 30.203 32.312 -9.945 1 76.56 245 ILE B O 1
ATOM 10854 N N . THR B 1 246 ? 30.062 33.438 -11.82 1 79.25 246 THR B N 1
ATOM 10855 C CA . THR B 1 246 ? 29.812 32.219 -12.602 1 79.25 246 THR B CA 1
ATOM 10856 C C . THR B 1 246 ? 31.062 31.344 -12.633 1 79.25 246 THR B C 1
ATOM 10858 O O . THR B 1 246 ? 30.953 30.109 -12.602 1 79.25 246 THR B O 1
ATOM 10861 N N . ALA B 1 247 ? 32.156 31.938 -12.641 1 80.5 247 ALA B N 1
ATOM 10862 C CA . ALA B 1 247 ? 33.406 31.172 -12.625 1 80.5 247 ALA B CA 1
ATOM 10863 C C . ALA B 1 247 ? 33.594 30.422 -11.305 1 80.5 247 ALA B C 1
ATOM 10865 O O . ALA B 1 247 ? 34 29.266 -11.289 1 80.5 247 ALA B O 1
ATOM 10866 N N . TRP B 1 248 ? 33.312 31.094 -10.211 1 81.44 248 TRP B N 1
ATOM 10867 C CA . TRP B 1 248 ? 33.375 30.453 -8.906 1 81.44 248 TRP B CA 1
ATOM 10868 C C . TRP B 1 248 ? 32.406 29.281 -8.844 1 81.44 248 TRP B C 1
ATOM 10870 O O . TRP B 1 248 ? 32.719 28.219 -8.281 1 81.44 248 TRP B O 1
ATOM 10880 N N . GLY B 1 249 ? 31.297 29.5 -9.477 1 78.06 249 GLY B N 1
ATOM 10881 C CA . GLY B 1 249 ? 30.297 28.453 -9.484 1 78.06 249 GLY B CA 1
ATOM 10882 C C . GLY B 1 249 ? 30.719 27.234 -10.281 1 78.06 249 GLY B C 1
ATOM 10883 O O . GLY B 1 249 ? 30.609 26.094 -9.797 1 78.06 249 GLY B O 1
ATOM 10884 N N . ASP B 1 250 ? 31.266 27.406 -11.398 1 82.94 250 ASP B N 1
ATOM 10885 C CA . ASP B 1 250 ? 31.656 26.297 -12.266 1 82.94 250 ASP B CA 1
ATOM 10886 C C . ASP B 1 250 ? 32.875 25.562 -11.695 1 82.94 250 ASP B C 1
ATOM 10888 O O . ASP B 1 250 ? 32.906 24.328 -11.688 1 82.94 250 ASP B O 1
ATOM 10892 N N . ARG B 1 251 ? 33.781 26.266 -11.203 1 86.69 251 ARG B N 1
ATOM 10893 C CA . ARG B 1 251 ? 35 25.641 -10.648 1 86.69 251 ARG B CA 1
ATOM 10894 C C . ARG B 1 251 ? 34.688 24.906 -9.359 1 86.69 251 ARG B C 1
ATOM 10896 O O . ARG B 1 251 ? 35.25 23.844 -9.094 1 86.69 251 ARG B O 1
ATOM 10903 N N . SER B 1 252 ? 33.812 25.5 -8.602 1 86.56 252 SER B N 1
ATOM 10904 C CA . SER B 1 252 ? 33.406 24.828 -7.375 1 86.56 252 SER B CA 1
ATOM 10905 C C . SER B 1 252 ? 32.656 23.531 -7.676 1 86.56 252 SER B C 1
ATOM 10907 O O . SER B 1 252 ? 32.812 22.547 -6.957 1 86.56 252 SER B O 1
ATOM 10909 N N . ALA B 1 253 ? 31.938 23.531 -8.734 1 85.19 253 ALA B N 1
ATOM 10910 C CA . ALA B 1 253 ? 31.203 22.328 -9.125 1 85.19 253 ALA B CA 1
ATOM 10911 C C . ALA B 1 253 ? 32.156 21.219 -9.555 1 85.19 253 ALA B C 1
ATOM 10913 O O . ALA B 1 253 ? 31.953 20.062 -9.219 1 85.19 253 ALA B O 1
ATOM 10914 N N . GLU B 1 254 ? 33.188 21.547 -10.195 1 86.19 254 GLU B N 1
ATOM 10915 C CA . GLU B 1 254 ? 34.188 20.578 -10.648 1 86.19 254 GLU B CA 1
ATOM 10916 C C . GLU B 1 254 ? 34.969 20 -9.469 1 86.19 254 GLU B C 1
ATOM 10918 O O . GLU B 1 254 ? 35.25 18.797 -9.438 1 86.19 254 GLU B O 1
ATOM 10923 N N . ILE B 1 255 ? 35.344 20.844 -8.508 1 89.19 255 ILE B N 1
ATOM 10924 C CA . ILE B 1 255 ? 36.062 20.391 -7.328 1 89.19 255 ILE B CA 1
ATOM 10925 C C . ILE B 1 255 ? 35.219 19.406 -6.539 1 89.19 255 ILE B C 1
ATOM 10927 O O . ILE B 1 255 ? 35.719 18.406 -6.016 1 89.19 255 ILE B O 1
ATOM 10931 N N . ARG B 1 256 ? 34 19.703 -6.539 1 85.69 256 ARG B N 1
ATOM 10932 C CA . ARG B 1 256 ? 33.062 18.844 -5.809 1 85.69 256 ARG B CA 1
ATOM 10933 C C . ARG B 1 256 ? 33.031 17.453 -6.426 1 85.69 256 ARG B C 1
ATOM 10935 O O . ARG B 1 256 ? 33.031 16.453 -5.707 1 85.69 256 ARG B O 1
ATOM 10942 N N . VAL B 1 257 ? 33.062 17.344 -7.703 1 82.69 257 VAL B N 1
ATOM 10943 C CA . VAL B 1 257 ? 33 16.062 -8.391 1 82.69 257 VAL B CA 1
ATOM 10944 C C . VAL B 1 257 ? 34.25 15.242 -8.094 1 82.69 257 VAL B C 1
ATOM 10946 O O . VAL B 1 257 ? 34.156 14.031 -7.871 1 82.69 257 VAL B O 1
ATOM 10949 N N . VAL B 1 258 ? 35.344 15.891 -7.992 1 87.06 258 VAL B N 1
ATOM 10950 C CA . VAL B 1 258 ? 36.594 15.211 -7.719 1 87.06 258 VAL B CA 1
ATOM 10951 C C . VAL B 1 258 ? 36.625 14.734 -6.266 1 87.06 258 VAL B C 1
ATOM 10953 O O . VAL B 1 258 ? 37.125 13.648 -5.973 1 87.06 258 VAL B O 1
ATOM 10956 N N . LEU B 1 259 ? 36.062 15.516 -5.418 1 86.19 259 LEU B N 1
ATOM 10957 C CA . LEU B 1 259 ? 36.031 15.125 -4.012 1 86.19 259 LEU B CA 1
ATOM 10958 C C . LEU B 1 259 ? 35.094 13.93 -3.807 1 86.19 259 LEU B C 1
ATOM 10960 O O . LEU B 1 259 ? 35.375 13.055 -2.984 1 86.19 259 LEU B O 1
ATOM 10964 N N . LEU B 1 260 ? 34.062 13.852 -4.602 1 77.69 260 LEU B N 1
ATOM 10965 C CA . LEU B 1 260 ? 33.094 12.75 -4.469 1 77.69 260 LEU B CA 1
ATOM 10966 C C . LEU B 1 260 ? 33.688 11.453 -5.016 1 77.69 260 LEU B C 1
ATOM 10968 O O . LEU B 1 260 ? 33.281 10.367 -4.621 1 77.69 260 LEU B O 1
ATOM 10972 N N . LYS B 1 261 ? 34.719 11.539 -5.824 1 81.44 261 LYS B N 1
ATOM 10973 C CA . LYS B 1 261 ? 35.375 10.344 -6.312 1 81.44 261 LYS B CA 1
ATOM 10974 C C . LYS B 1 261 ? 36.156 9.648 -5.195 1 81.44 261 LYS B C 1
ATOM 10976 O O . LYS B 1 261 ? 36.344 8.43 -5.223 1 81.44 261 LYS B O 1
ATOM 10981 N N . SER B 1 262 ? 36.594 10.422 -4.234 1 86.94 262 SER B N 1
ATOM 10982 C CA . SER B 1 262 ? 37.281 9.844 -3.09 1 86.94 262 SER B CA 1
ATOM 10983 C C . SER B 1 262 ? 36.344 8.992 -2.246 1 86.94 262 SER B C 1
ATOM 10985 O O . SER B 1 262 ? 36.781 8 -1.641 1 86.94 262 SER B O 1
ATOM 10987 N N . LEU B 1 263 ? 35.125 9.352 -2.262 1 76.94 263 LEU B N 1
ATOM 10988 C CA . LEU B 1 263 ? 34.125 8.578 -1.51 1 76.94 263 LEU B CA 1
ATOM 10989 C C . LEU B 1 263 ? 33.875 7.234 -2.176 1 76.94 263 LEU B C 1
ATOM 10991 O O . LEU B 1 263 ? 33.656 6.227 -1.494 1 76.94 263 LEU B O 1
ATOM 10995 N N . ALA B 1 264 ? 33.969 7.184 -3.441 1 75.75 264 ALA B N 1
ATOM 10996 C CA . ALA B 1 264 ? 33.75 5.941 -4.176 1 75.75 264 ALA B CA 1
ATOM 10997 C C . ALA B 1 264 ? 34.875 4.945 -3.912 1 75.75 264 ALA B C 1
ATOM 10999 O O . ALA B 1 264 ? 34.688 3.732 -4.008 1 75.75 264 ALA B O 1
ATOM 11000 N N . GLY B 1 265 ? 36.031 5.465 -3.502 1 79.56 265 GLY B N 1
ATOM 11001 C CA . GLY B 1 265 ? 37.156 4.605 -3.215 1 79.56 265 GLY B CA 1
ATOM 11002 C C . GLY B 1 265 ? 37.062 3.902 -1.874 1 79.56 265 GLY B C 1
ATOM 11003 O O . GLY B 1 265 ? 37.75 2.926 -1.621 1 79.56 265 GLY B O 1
ATOM 11004 N N . MET B 1 266 ? 36.094 4.23 -1.065 1 81.75 266 MET B N 1
ATOM 11005 C CA . MET B 1 266 ? 35.969 3.658 0.271 1 81.75 266 MET B CA 1
ATOM 11006 C C . MET B 1 266 ? 35.219 2.334 0.222 1 81.75 266 MET B C 1
ATOM 11008 O O . MET B 1 266 ? 35.406 1.459 1.062 1 81.75 266 MET B O 1
ATOM 11012 N N . HIS B 1 267 ? 34.438 2.117 -0.812 1 75.31 267 HIS B N 1
ATOM 11013 C CA . HIS B 1 267 ? 33.594 0.941 -0.859 1 75.31 267 HIS B CA 1
ATOM 11014 C C . HIS B 1 267 ? 34.406 -0.338 -0.978 1 75.31 267 HIS B C 1
ATOM 11016 O O . HIS B 1 267 ? 34.188 -1.283 -0.212 1 75.31 267 HIS B O 1
ATOM 11022 N N . PRO B 1 268 ? 35.375 -0.379 -1.869 1 79.94 268 PRO B N 1
ATOM 11023 C CA . PRO B 1 268 ? 36.156 -1.611 -1.969 1 79.94 268 PRO B CA 1
ATOM 11024 C C . PRO B 1 268 ? 36.969 -1.898 -0.707 1 79.94 268 PRO B C 1
ATOM 11026 O O . PRO B 1 268 ? 37.219 -3.062 -0.382 1 79.94 268 PRO B O 1
ATOM 11029 N N . LEU B 1 269 ? 37.344 -0.886 0.044 1 86.75 269 LEU B N 1
ATOM 11030 C CA . LEU B 1 269 ? 38.094 -1.063 1.272 1 86.75 269 LEU B CA 1
ATOM 11031 C C . LEU B 1 269 ? 37.219 -1.591 2.395 1 86.75 269 LEU B C 1
ATOM 11033 O O . LEU B 1 269 ? 37.625 -2.475 3.152 1 86.75 269 LEU B O 1
ATOM 11037 N N . ASN B 1 270 ? 36.062 -1.159 2.445 1 78.38 270 ASN B N 1
ATOM 11038 C CA . ASN B 1 270 ? 35.125 -1.637 3.463 1 78.38 270 ASN B CA 1
ATOM 11039 C C . ASN B 1 270 ? 34.75 -3.102 3.246 1 78.38 270 ASN B C 1
ATOM 11041 O O . ASN B 1 270 ? 34.562 -3.844 4.207 1 78.38 270 ASN B O 1
ATOM 11045 N N . ALA B 1 271 ? 34.688 -3.473 1.986 1 74.88 271 ALA B N 1
ATOM 11046 C CA . ALA B 1 271 ? 34.344 -4.855 1.674 1 74.88 271 ALA B CA 1
ATOM 11047 C C . ALA B 1 271 ? 35.469 -5.809 2.068 1 74.88 271 ALA B C 1
ATOM 11049 O O . ALA B 1 271 ? 35.219 -6.961 2.434 1 74.88 271 ALA B O 1
ATOM 11050 N N . GLN B 1 272 ? 36.75 -5.336 2.109 1 83.44 272 GLN B N 1
ATOM 11051 C CA . GLN B 1 272 ? 37.906 -6.199 2.369 1 83.44 272 GLN B CA 1
ATOM 11052 C C . G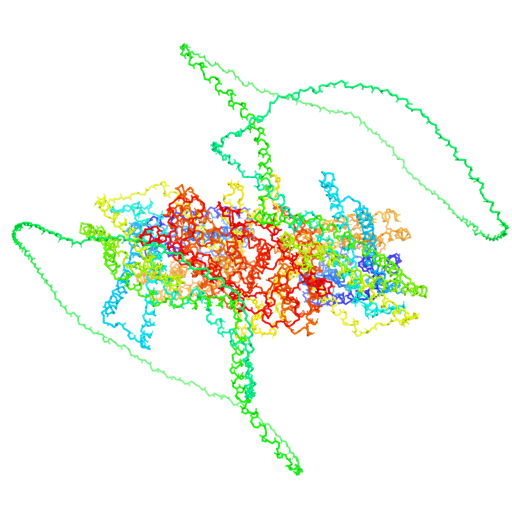LN B 1 272 ? 38.344 -6.078 3.818 1 83.44 272 GLN B C 1
ATOM 11054 O O . GLN B 1 272 ? 39.156 -6.887 4.289 1 83.44 272 GLN B O 1
ATOM 11059 N N . GLN B 1 273 ? 37.812 -5.172 4.539 1 84.06 273 GLN B N 1
ATOM 11060 C CA . GLN B 1 273 ? 38.281 -4.902 5.902 1 84.06 273 GLN B CA 1
ATOM 11061 C C . GLN B 1 273 ? 38.031 -6.105 6.809 1 84.06 273 GLN B C 1
ATOM 11063 O O . GLN B 1 273 ? 38.812 -6.375 7.711 1 84.06 273 GLN B O 1
ATOM 11068 N N . ARG B 1 274 ? 37.062 -6.906 6.508 1 78.69 274 ARG B N 1
ATOM 11069 C CA . ARG B 1 274 ? 36.688 -8.016 7.383 1 78.69 274 ARG B CA 1
ATOM 11070 C C . ARG B 1 274 ? 37.719 -9.133 7.305 1 78.69 274 ARG B C 1
ATOM 11072 O O . ARG B 1 274 ? 37.875 -9.93 8.234 1 78.69 274 ARG B O 1
ATOM 11079 N N . TYR B 1 275 ? 38.5 -9.125 6.18 1 84.19 275 TYR B N 1
ATOM 11080 C CA . TYR B 1 275 ? 39.406 -10.234 5.957 1 84.19 275 TYR B CA 1
ATOM 11081 C C . TYR B 1 275 ? 40.812 -9.875 6.422 1 84.19 275 TYR B C 1
ATOM 11083 O O . TYR B 1 275 ? 41.75 -10.695 6.363 1 84.19 275 TYR B O 1
ATOM 11091 N N . LEU B 1 276 ? 41.031 -8.703 6.953 1 86.25 276 LEU B N 1
ATOM 11092 C CA . LEU B 1 276 ? 42.375 -8.273 7.336 1 86.25 276 LEU B CA 1
ATOM 11093 C C . LEU B 1 276 ? 42.875 -9.023 8.57 1 86.25 276 LEU B C 1
ATOM 11095 O O . LEU B 1 276 ? 44.031 -9.359 8.68 1 86.25 276 LEU B O 1
ATOM 11099 N N . ASP B 1 277 ? 41.938 -9.375 9.43 1 81 277 ASP B N 1
ATOM 11100 C CA . ASP B 1 277 ? 42.344 -10.016 10.68 1 81 277 ASP B CA 1
ATOM 11101 C C . ASP B 1 277 ? 42.656 -11.5 10.461 1 81 277 ASP B C 1
ATOM 11103 O O . ASP B 1 277 ? 43.312 -12.125 11.289 1 81 277 ASP B O 1
ATOM 11107 N N . VAL B 1 278 ? 42.188 -11.977 9.398 1 84.25 278 VAL B N 1
ATOM 11108 C CA . VAL B 1 278 ? 42.344 -13.406 9.195 1 84.25 278 VAL B CA 1
ATOM 11109 C C . VAL B 1 278 ? 43.312 -13.648 8.023 1 84.25 278 VAL B C 1
ATOM 11111 O O . VAL B 1 278 ? 43.469 -14.781 7.562 1 84.25 278 VAL B O 1
ATOM 11114 N N . ASP B 1 279 ? 44.062 -12.688 7.629 1 85.5 279 ASP B N 1
ATOM 11115 C CA . ASP B 1 279 ? 44.938 -12.797 6.457 1 85.5 279 ASP B CA 1
ATOM 11116 C C . ASP B 1 279 ? 46.312 -13.367 6.832 1 85.5 279 ASP B C 1
ATOM 11118 O O . ASP B 1 279 ? 46.719 -13.289 7.988 1 85.5 279 ASP B O 1
ATOM 11122 N N . ILE B 1 280 ? 46.875 -14.164 5.918 1 83.88 280 ILE B N 1
ATOM 11123 C CA . ILE B 1 280 ? 48.25 -14.594 5.984 1 83.88 280 ILE B CA 1
ATOM 11124 C C . ILE B 1 280 ? 49.094 -13.711 5.078 1 83.88 280 ILE B C 1
ATOM 11126 O O . ILE B 1 280 ? 48.906 -13.672 3.863 1 83.88 280 ILE B O 1
ATOM 11130 N N . SER B 1 281 ? 49.938 -12.875 5.672 1 85.31 281 SER B N 1
ATOM 11131 C CA . SER B 1 281 ? 50.688 -11.953 4.828 1 85.31 281 SER B CA 1
ATOM 11132 C C . SER B 1 281 ? 52.156 -11.883 5.254 1 85.31 281 SER B C 1
ATOM 11134 O O . SER B 1 281 ? 52.5 -12.125 6.418 1 85.31 281 SER B O 1
ATOM 11136 N N . TYR B 1 282 ? 52.906 -11.742 4.242 1 83.94 282 TYR B N 1
ATOM 11137 C CA . TYR B 1 282 ? 54.312 -11.461 4.457 1 83.94 282 TYR B CA 1
ATOM 11138 C C . TYR B 1 282 ? 54.625 -10 4.16 1 83.94 282 TYR B C 1
ATOM 11140 O O . TYR B 1 282 ? 54.469 -9.539 3.027 1 83.94 282 TYR B O 1
ATOM 11148 N N . GLY B 1 283 ? 54.812 -9.234 5.109 1 81.88 283 GLY B N 1
ATOM 11149 C CA . GLY B 1 283 ? 55.094 -7.816 4.953 1 81.88 283 GLY B CA 1
ATOM 11150 C C . GLY B 1 283 ? 55.5 -7.145 6.254 1 81.88 283 GLY B C 1
ATOM 11151 O O . GLY B 1 283 ? 55.656 -7.809 7.281 1 81.88 283 GLY B O 1
ATOM 11152 N N . ARG B 1 284 ? 55.75 -5.883 6.164 1 86.81 284 ARG B N 1
ATOM 11153 C CA . ARG B 1 284 ? 56.156 -5.113 7.332 1 86.81 284 ARG B CA 1
ATOM 11154 C C . ARG B 1 284 ? 54.938 -4.746 8.195 1 86.81 284 ARG B C 1
ATOM 11156 O O . ARG B 1 284 ? 55.031 -4.773 9.43 1 86.81 284 ARG B O 1
ATOM 11163 N N . ILE B 1 285 ? 53.906 -4.504 7.477 1 87.62 285 ILE B N 1
ATOM 11164 C CA . ILE B 1 285 ? 52.719 -3.992 8.195 1 87.62 285 ILE B CA 1
ATOM 11165 C C . ILE B 1 285 ? 51.656 -5.082 8.297 1 87.62 285 ILE B C 1
ATOM 11167 O O . ILE B 1 285 ? 51.188 -5.574 7.277 1 87.62 285 ILE B O 1
ATOM 11171 N N . PRO B 1 286 ? 51.375 -5.441 9.531 1 86.69 286 PRO B N 1
ATOM 11172 C CA . PRO B 1 286 ? 50.344 -6.469 9.688 1 86.69 286 PRO B CA 1
ATOM 11173 C C . PRO B 1 286 ? 48.938 -5.938 9.414 1 86.69 286 PRO B C 1
ATOM 11175 O O . PRO B 1 286 ? 48.75 -4.727 9.266 1 86.69 286 PRO B O 1
ATOM 11178 N N . GLY B 1 287 ? 47.938 -6.812 9.281 1 86.31 287 GLY B N 1
ATOM 11179 C CA . GLY B 1 287 ? 46.562 -6.465 9.016 1 86.31 287 GLY B CA 1
ATOM 11180 C C . GLY B 1 287 ? 45.938 -5.613 10.102 1 86.31 287 GLY B C 1
ATOM 11181 O O . GLY B 1 287 ? 45.156 -4.719 9.82 1 86.31 287 GLY B O 1
ATOM 11182 N N . ARG B 1 288 ? 46.281 -5.801 11.32 1 84.25 288 ARG B N 1
ATOM 11183 C CA . ARG B 1 288 ? 45.719 -5.031 12.43 1 84.25 288 ARG B CA 1
ATOM 11184 C C . ARG B 1 288 ? 46.094 -3.557 12.32 1 84.25 288 ARG B C 1
ATOM 11186 O O . ARG B 1 288 ? 45.281 -2.676 12.57 1 84.25 288 ARG B O 1
ATOM 11193 N N . ASP B 1 289 ? 47.344 -3.303 11.977 1 88.5 289 ASP B N 1
ATOM 11194 C CA . ASP B 1 289 ? 47.781 -1.921 11.828 1 88.5 289 ASP B CA 1
ATOM 11195 C C . ASP B 1 289 ? 47.156 -1.266 10.609 1 88.5 289 ASP B C 1
ATOM 11197 O O . ASP B 1 289 ? 46.844 -0.072 10.633 1 88.5 289 ASP B O 1
ATOM 11201 N N . LEU B 1 290 ? 47.031 -2.07 9.602 1 90.56 290 LEU B N 1
ATOM 11202 C CA . LEU B 1 290 ? 46.375 -1.526 8.414 1 90.56 290 LEU B CA 1
ATOM 11203 C C . LEU B 1 290 ? 44.906 -1.143 8.719 1 90.56 290 LEU B C 1
ATOM 11205 O O . LEU B 1 290 ? 44.406 -0.17 8.172 1 90.56 290 LEU B O 1
ATOM 11209 N N . ARG B 1 291 ? 44.281 -1.901 9.57 1 89.81 291 ARG B N 1
ATOM 11210 C CA . ARG B 1 291 ? 42.938 -1.569 9.977 1 89.81 291 ARG B CA 1
ATOM 11211 C C . ARG B 1 291 ? 42.906 -0.255 10.75 1 89.81 291 ARG B C 1
ATOM 11213 O O . ARG B 1 291 ? 41.969 0.54 10.586 1 89.81 291 ARG B O 1
ATOM 11220 N N . GLU B 1 292 ? 43.844 -0.04 11.531 1 89.44 292 GLU B N 1
ATOM 11221 C CA . GLU B 1 292 ? 43.906 1.217 12.266 1 89.44 292 GLU B CA 1
ATOM 11222 C C . GLU B 1 292 ? 44.156 2.393 11.336 1 89.44 292 GLU B C 1
ATOM 11224 O O . GLU B 1 292 ? 43.594 3.471 11.508 1 89.44 292 GLU B O 1
ATOM 11229 N N . ILE B 1 293 ? 45.031 2.172 10.375 1 90.62 293 ILE B N 1
ATOM 11230 C CA . ILE B 1 293 ? 45.312 3.221 9.391 1 90.62 293 ILE B CA 1
ATOM 11231 C C . ILE B 1 293 ? 44.062 3.506 8.578 1 90.62 293 ILE B C 1
ATOM 11233 O O . ILE B 1 293 ? 43.781 4.66 8.25 1 90.62 293 ILE B O 1
ATOM 11237 N N . PHE B 1 294 ? 43.375 2.469 8.328 1 90.44 294 PHE B N 1
ATOM 11238 C CA . PHE B 1 294 ? 42.156 2.629 7.562 1 90.44 294 PHE B CA 1
ATOM 11239 C C . PHE B 1 294 ? 41.125 3.457 8.336 1 90.44 294 PHE B C 1
ATOM 11241 O O . PHE B 1 294 ? 40.406 4.281 7.754 1 90.44 294 PHE B O 1
ATOM 11248 N N . ASN B 1 295 ? 41 3.24 9.641 1 86.69 295 ASN B N 1
ATOM 11249 C CA . ASN B 1 295 ? 40.062 4.008 10.445 1 86.69 295 ASN B CA 1
ATOM 11250 C C . ASN B 1 295 ? 40.375 5.5 10.414 1 86.69 295 ASN B C 1
ATOM 11252 O O . ASN B 1 295 ? 39.469 6.332 10.344 1 86.69 295 ASN B O 1
ATOM 11256 N N . VAL B 1 296 ? 41.625 5.793 10.422 1 90.06 296 VAL B N 1
ATOM 11257 C CA . VAL B 1 296 ? 42.031 7.195 10.375 1 90.06 296 VAL B CA 1
ATOM 11258 C C . VAL B 1 296 ? 41.844 7.742 8.961 1 90.06 296 VAL B C 1
ATOM 11260 O O . VAL B 1 296 ? 41.438 8.898 8.781 1 90.06 296 VAL B O 1
ATOM 11263 N N . LEU B 1 297 ? 42.125 6.906 7.988 1 90.5 297 LEU B N 1
ATOM 11264 C CA . LEU B 1 297 ? 41.875 7.309 6.605 1 90.5 297 LEU B CA 1
ATOM 11265 C C . LEU B 1 297 ? 40.406 7.59 6.359 1 90.5 297 LEU B C 1
ATOM 11267 O O . LEU B 1 297 ? 40.062 8.523 5.629 1 90.5 297 LEU B O 1
ATOM 11271 N N . ALA B 1 298 ? 39.625 6.766 6.938 1 83.25 298 ALA B N 1
ATOM 11272 C CA . ALA B 1 298 ? 38.156 6.969 6.812 1 83.25 298 ALA B CA 1
ATOM 11273 C C . ALA B 1 298 ? 37.75 8.297 7.426 1 83.25 298 ALA B C 1
ATOM 11275 O O . ALA B 1 298 ? 36.844 8.977 6.91 1 83.25 298 ALA B O 1
ATOM 11276 N N . SER B 1 299 ? 38.406 8.656 8.469 1 83.31 299 SER B N 1
ATOM 11277 C CA . SER B 1 299 ? 38.094 9.945 9.094 1 83.31 299 SER B CA 1
ATOM 11278 C C . SER B 1 299 ? 38.531 11.102 8.203 1 83.31 299 SER B C 1
ATOM 11280 O O . SER B 1 299 ? 37.844 12.133 8.148 1 83.31 299 SER B O 1
ATOM 11282 N N . VAL B 1 300 ? 39.625 10.945 7.527 1 89.06 300 VAL B N 1
ATOM 11283 C CA . VAL B 1 300 ? 40.094 11.977 6.605 1 89.06 300 VAL B CA 1
ATOM 11284 C C . VAL B 1 300 ? 39.094 12.141 5.465 1 89.06 300 VAL B C 1
ATOM 11286 O O . VAL B 1 300 ? 38.75 13.266 5.066 1 89.06 300 VAL B O 1
ATOM 11289 N N . GLN B 1 301 ? 38.656 11.094 4.969 1 86.88 301 GLN B N 1
ATOM 11290 C CA . GLN B 1 301 ? 37.688 11.156 3.875 1 86.88 301 GLN B CA 1
ATOM 11291 C C . GLN B 1 301 ? 36.375 11.781 4.332 1 86.88 301 GLN B C 1
ATOM 11293 O O . GLN B 1 301 ? 35.719 12.5 3.566 1 86.88 301 GLN B O 1
ATOM 11298 N N . THR B 1 302 ? 35.969 11.477 5.492 1 77.81 302 THR B N 1
ATOM 11299 C CA . THR B 1 302 ? 34.719 12.055 6.012 1 77.81 302 THR B CA 1
ATOM 11300 C C . THR B 1 302 ? 34.875 13.57 6.148 1 77.81 302 THR B C 1
ATOM 11302 O O . THR B 1 302 ? 33.906 14.305 5.891 1 77.81 302 THR B O 1
ATOM 11305 N N . ARG B 1 303 ? 36 14.008 6.508 1 84.56 303 ARG B N 1
ATOM 11306 C CA . ARG B 1 303 ? 36.219 15.445 6.645 1 84.56 303 ARG B CA 1
ATOM 11307 C C . ARG B 1 303 ? 36.312 16.125 5.277 1 84.56 303 ARG B C 1
ATOM 11309 O O . ARG B 1 303 ? 35.969 17.297 5.141 1 84.56 303 ARG B O 1
ATOM 11316 N N . ALA B 1 304 ? 36.719 15.383 4.355 1 87.06 304 ALA B N 1
ATOM 11317 C CA . ALA B 1 304 ? 36.75 15.922 2.998 1 87.06 304 ALA B CA 1
ATOM 11318 C C . ALA B 1 304 ? 35.344 16.141 2.467 1 87.06 304 ALA B C 1
ATOM 11320 O O . ALA B 1 304 ? 35.094 17 1.619 1 87.06 304 ALA B O 1
ATOM 11321 N N . SER B 1 305 ? 34.469 15.422 2.953 1 81.25 305 SER B N 1
ATOM 11322 C CA . SER B 1 305 ? 33.094 15.617 2.555 1 81.25 305 SER B CA 1
ATOM 11323 C C . SER B 1 305 ? 32.531 16.938 3.074 1 81.25 305 SER B C 1
ATOM 11325 O O . SER B 1 305 ? 31.625 17.516 2.482 1 81.25 305 SER B O 1
ATOM 11327 N N . GLY B 1 306 ? 33.094 17.391 4.113 1 81.5 306 GLY B N 1
ATOM 11328 C CA . GLY B 1 306 ? 32.75 18.734 4.578 1 81.5 306 GLY B CA 1
ATOM 11329 C C . GLY B 1 306 ? 33.125 19.828 3.602 1 81.5 306 GLY B C 1
ATOM 11330 O O . GLY B 1 306 ? 32.375 20.766 3.379 1 81.5 306 GLY B O 1
ATOM 11331 N N . PHE B 1 307 ? 34.219 19.641 2.861 1 84.62 307 PHE B N 1
ATOM 11332 C CA . PHE B 1 307 ? 34.625 20.594 1.829 1 84.62 307 PHE B CA 1
ATOM 11333 C C . PHE B 1 307 ? 33.656 20.562 0.657 1 84.62 307 PHE B C 1
ATOM 11335 O O . PHE B 1 307 ? 33.375 21.609 0.058 1 84.62 307 PHE B O 1
ATOM 11342 N N . SER B 1 308 ? 33.312 19.406 0.438 1 83.06 308 SER B N 1
ATOM 11343 C CA . SER B 1 308 ? 32.344 19.297 -0.655 1 83.06 308 SER B CA 1
ATOM 11344 C C . SER B 1 308 ? 31.047 20.047 -0.342 1 83.06 308 SER B C 1
ATOM 11346 O O . SER B 1 308 ? 30.422 20.609 -1.24 1 83.06 308 SER B O 1
ATOM 11348 N N . PHE B 1 309 ? 30.766 20.141 0.855 1 82.75 309 PHE B N 1
ATOM 11349 C CA . PHE B 1 309 ? 29.594 20.906 1.277 1 82.75 309 PHE B CA 1
ATOM 11350 C C . PHE B 1 309 ? 29.781 22.391 1.028 1 82.75 309 PHE B C 1
ATOM 11352 O O . PHE B 1 309 ? 28.875 23.078 0.568 1 82.75 309 PHE B O 1
ATOM 11359 N N . PHE B 1 310 ? 30.969 22.875 1.432 1 86 310 PHE B N 1
ATOM 11360 C CA . PHE B 1 310 ? 31.25 24.297 1.226 1 86 310 PHE B CA 1
ATOM 11361 C C . PHE B 1 310 ? 31.109 24.656 -0.248 1 86 310 PHE B C 1
ATOM 11363 O O . PHE B 1 310 ? 30.422 25.625 -0.596 1 86 310 PHE B O 1
ATOM 11370 N N . PHE B 1 311 ? 31.609 23.859 -1.058 1 85.94 311 PHE B N 1
ATOM 11371 C CA . PHE B 1 311 ? 31.578 24.172 -2.48 1 85.94 311 PHE B CA 1
ATOM 11372 C C . PHE B 1 311 ? 30.172 23.984 -3.043 1 85.94 311 PHE B C 1
ATOM 11374 O O . PHE B 1 311 ? 29.766 24.703 -3.961 1 85.94 311 PHE B O 1
ATOM 11381 N N . ASN B 1 312 ? 29.516 23.078 -2.5 1 81.12 312 ASN B N 1
ATOM 11382 C CA . ASN B 1 312 ? 28.141 22.891 -2.932 1 81.12 312 ASN B CA 1
ATOM 11383 C C . ASN B 1 312 ? 27.266 24.078 -2.547 1 81.12 312 ASN B C 1
ATOM 11385 O O . ASN B 1 312 ? 26.359 24.469 -3.297 1 81.12 312 ASN B O 1
ATOM 11389 N N . THR B 1 313 ? 27.5 24.594 -1.427 1 82.56 313 THR B N 1
ATOM 11390 C CA . THR B 1 313 ? 26.734 25.734 -0.958 1 82.56 313 THR B CA 1
ATOM 11391 C C . THR B 1 313 ? 26.984 26.953 -1.844 1 82.56 313 THR B C 1
ATOM 11393 O O . THR B 1 313 ? 26.062 27.734 -2.111 1 82.56 313 THR B O 1
ATOM 11396 N N . ILE B 1 314 ? 28.172 27.094 -2.275 1 81.94 314 ILE B N 1
ATOM 11397 C CA . ILE B 1 314 ? 28.516 28.203 -3.15 1 81.94 314 ILE B CA 1
ATOM 11398 C C . ILE B 1 314 ? 27.828 28.031 -4.504 1 81.94 314 ILE B C 1
ATOM 11400 O O . ILE B 1 314 ? 27.266 28.984 -5.051 1 81.94 314 ILE B O 1
ATOM 11404 N N . VAL B 1 315 ? 27.828 26.875 -4.973 1 77.19 315 VAL B N 1
ATOM 11405 C CA . VAL B 1 315 ? 27.188 26.594 -6.254 1 77.19 315 VAL B CA 1
ATOM 11406 C C . VAL B 1 315 ? 25.688 26.859 -6.145 1 77.19 315 VAL B C 1
ATOM 11408 O O . VAL B 1 315 ? 25.094 27.484 -7.027 1 77.19 315 VAL B O 1
ATOM 11411 N N . ASN B 1 316 ? 25.125 26.422 -5.055 1 76.62 316 ASN B N 1
ATOM 11412 C CA . ASN B 1 316 ? 23.688 26.578 -4.867 1 76.62 316 ASN B CA 1
ATOM 11413 C C . ASN B 1 316 ? 23.312 28.047 -4.738 1 76.62 316 ASN B C 1
ATOM 11415 O O . ASN B 1 316 ? 22.25 28.469 -5.207 1 76.62 316 ASN B O 1
ATOM 11419 N N . LYS B 1 317 ? 24.141 28.734 -4.074 1 76.25 317 LYS B N 1
ATOM 11420 C CA . LYS B 1 317 ? 23.844 30.156 -3.889 1 76.25 317 LYS B CA 1
ATOM 11421 C C . LYS B 1 317 ? 23.984 30.922 -5.203 1 76.25 317 LYS B C 1
ATOM 11423 O O . LYS B 1 317 ? 23.141 31.766 -5.527 1 76.25 317 LYS B O 1
ATOM 11428 N N . VAL B 1 318 ? 24.953 30.562 -6.043 1 73.56 318 VAL B N 1
ATOM 11429 C CA . VAL B 1 318 ? 25.234 31.281 -7.281 1 73.56 318 VAL B CA 1
ATOM 11430 C C . VAL B 1 318 ? 24.219 30.891 -8.352 1 73.56 318 VAL B C 1
ATOM 11432 O O . VAL B 1 318 ? 23.672 31.75 -9.055 1 73.56 318 VAL B O 1
ATOM 11435 N N . ARG B 1 319 ? 23.906 29.641 -8.383 1 72.38 319 ARG B N 1
ATOM 11436 C CA . ARG B 1 319 ? 23.016 29.172 -9.438 1 72.38 319 ARG B CA 1
ATOM 11437 C C . ARG B 1 319 ? 21.562 29.156 -8.961 1 72.38 319 ARG B C 1
ATOM 11439 O O . ARG B 1 319 ? 20.656 28.938 -9.75 1 72.38 319 ARG B O 1
ATOM 11446 N N . ARG B 1 320 ? 21.25 29.5 -7.816 1 70.62 320 ARG B N 1
ATOM 11447 C CA . ARG B 1 320 ? 19.906 29.5 -7.258 1 70.62 320 ARG B CA 1
ATOM 11448 C C . ARG B 1 320 ? 19.25 28.141 -7.414 1 70.62 320 ARG B C 1
ATOM 11450 O O . ARG B 1 320 ? 18.109 28.047 -7.906 1 70.62 320 ARG B O 1
ATOM 11457 N N . THR B 1 321 ? 19.984 27.141 -7.117 1 68.94 321 THR B N 1
ATOM 11458 C CA . THR B 1 321 ? 19.484 25.781 -7.344 1 68.94 321 THR B CA 1
ATOM 11459 C C . THR B 1 321 ? 19.219 25.078 -6.02 1 68.94 321 THR B C 1
ATOM 11461 O O . THR B 1 321 ? 19.406 23.859 -5.914 1 68.94 321 THR B O 1
ATOM 11464 N N . HIS B 1 322 ? 18.734 25.875 -5.016 1 69.19 322 HIS B N 1
ATOM 11465 C CA . HIS B 1 322 ? 18.531 25.219 -3.729 1 69.19 322 HIS B CA 1
ATOM 11466 C C . HIS B 1 322 ? 17.375 24.219 -3.797 1 69.19 322 HIS B C 1
ATOM 11468 O O . HIS B 1 322 ? 17.406 23.188 -3.111 1 69.19 322 HIS B O 1
ATOM 11474 N N . LEU B 1 323 ? 16.391 24.547 -4.645 1 75.38 323 LEU B N 1
ATOM 11475 C CA . LEU B 1 323 ? 15.227 23.688 -4.754 1 75.38 323 LEU B CA 1
ATOM 11476 C C . LEU B 1 323 ? 15.352 22.75 -5.949 1 75.38 323 LEU B C 1
ATOM 11478 O O . LEU B 1 323 ? 14.578 21.797 -6.09 1 75.38 323 LEU B O 1
ATOM 11482 N N . ASP B 1 324 ? 16.391 23.016 -6.75 1 71.19 324 ASP B N 1
ATOM 11483 C CA . ASP B 1 324 ? 16.484 22.266 -8 1 71.19 324 ASP B CA 1
ATOM 11484 C C . ASP B 1 324 ? 17.203 20.938 -7.797 1 71.19 324 ASP B C 1
ATOM 11486 O O . ASP B 1 324 ? 18.078 20.812 -6.93 1 71.19 324 ASP B O 1
ATOM 11490 N N . SER B 1 325 ? 16.531 20.016 -8.297 1 69.44 325 SER B N 1
ATOM 11491 C CA . SER B 1 325 ? 17.141 18.688 -8.398 1 69.44 325 SER B CA 1
ATOM 11492 C C . SER B 1 325 ? 17.141 18.203 -9.836 1 69.44 325 SER B C 1
ATOM 11494 O O . SER B 1 325 ? 16.656 18.875 -10.742 1 69.44 325 SER B O 1
ATOM 11496 N N . LYS B 1 326 ? 17.859 17.297 -10.141 1 68.44 326 LYS B N 1
ATOM 11497 C CA . LYS B 1 326 ? 17.844 16.703 -11.469 1 68.44 326 LYS B CA 1
ATOM 11498 C C . LYS B 1 326 ? 16.422 16.375 -11.914 1 68.44 326 LYS B C 1
ATOM 11500 O O . LYS B 1 326 ? 16.125 16.375 -13.117 1 68.44 326 LYS B O 1
ATOM 11505 N N . GLY B 1 327 ? 15.633 16.25 -10.883 1 70.19 327 GLY B N 1
ATOM 11506 C CA . GLY B 1 327 ? 14.266 15.859 -11.203 1 70.19 327 GLY B CA 1
ATOM 11507 C C . GLY B 1 327 ? 13.312 17.031 -11.25 1 70.19 327 GLY B C 1
ATOM 11508 O O . GLY B 1 327 ? 12.195 16.922 -11.766 1 70.19 327 GLY B O 1
ATOM 11509 N N . PHE B 1 328 ? 13.75 18.234 -10.68 1 75.31 328 PHE B N 1
ATOM 11510 C CA . PHE B 1 328 ? 12.852 19.375 -10.578 1 75.31 328 PHE B CA 1
ATOM 11511 C C . PHE B 1 328 ? 13.609 20.688 -10.781 1 75.31 328 PHE B C 1
ATOM 11513 O O . PHE B 1 328 ? 14.734 20.828 -10.289 1 75.31 328 PHE B O 1
ATOM 11520 N N . ASN B 1 329 ? 12.969 21.5 -11.656 1 71 329 ASN B N 1
ATOM 11521 C CA . ASN B 1 329 ? 13.477 22.844 -11.844 1 71 329 ASN B CA 1
ATOM 11522 C C . ASN B 1 329 ? 12.406 23.891 -11.531 1 71 329 ASN B C 1
ATOM 11524 O O . ASN B 1 329 ? 11.359 23.938 -12.18 1 71 329 ASN B O 1
ATOM 11528 N N . ALA B 1 330 ? 12.656 24.656 -10.5 1 74.62 330 ALA B N 1
ATOM 11529 C CA . ALA B 1 330 ? 11.695 25.641 -10.008 1 74.62 330 ALA B CA 1
ATOM 11530 C C . ALA B 1 330 ? 11.375 26.688 -11.086 1 74.62 330 ALA B C 1
ATOM 11532 O O . ALA B 1 330 ? 10.211 27.047 -11.273 1 74.62 330 ALA B O 1
ATOM 11533 N N . GLN B 1 331 ? 12.391 27.203 -11.867 1 70 331 GLN B N 1
ATOM 11534 C CA . GLN B 1 331 ? 12.164 28.219 -12.875 1 70 331 GLN B CA 1
ATOM 11535 C C . GLN B 1 331 ? 11.305 27.688 -14.023 1 70 331 GLN B C 1
ATOM 11537 O O . GLN B 1 331 ? 10.438 28.406 -14.539 1 70 331 GLN B O 1
ATOM 11542 N N . ARG B 1 332 ? 11.547 26.5 -14.273 1 70.88 332 ARG B N 1
ATOM 11543 C CA . ARG B 1 332 ? 10.781 25.891 -15.344 1 70.88 332 ARG B CA 1
ATOM 11544 C C . ARG B 1 332 ? 9.32 25.688 -14.93 1 70.88 332 ARG B C 1
ATOM 11546 O O . ARG B 1 332 ? 8.414 25.891 -15.742 1 70.88 332 ARG B O 1
ATOM 11553 N N . SER B 1 333 ? 9.156 25.359 -13.727 1 72.38 333 SER B N 1
ATOM 11554 C CA . SER B 1 333 ? 7.797 25.141 -13.234 1 72.38 333 SER B CA 1
ATOM 11555 C C . SER B 1 333 ? 7.004 26.438 -13.203 1 72.38 333 SER B C 1
ATOM 11557 O O . SER B 1 333 ? 5.816 26.453 -13.531 1 72.38 333 SER B O 1
ATOM 11559 N N . LEU B 1 334 ? 7.629 27.547 -12.773 1 73.12 334 LEU B N 1
ATOM 11560 C CA . LEU B 1 334 ? 6.965 28.844 -12.703 1 73.12 334 LEU B CA 1
ATOM 11561 C C . LEU B 1 334 ? 6.695 29.391 -14.102 1 73.12 334 LEU B C 1
ATOM 11563 O O . LEU B 1 334 ? 5.633 29.969 -14.352 1 73.12 334 LEU B O 1
ATOM 11567 N N . SER B 1 335 ? 7.691 29.219 -14.961 1 62.16 335 SER B N 1
ATOM 11568 C CA . SER B 1 335 ? 7.512 29.688 -16.328 1 62.16 335 SER B CA 1
ATOM 11569 C C . SER B 1 335 ? 6.359 28.953 -17.016 1 62.16 335 SER B C 1
ATOM 11571 O O . SER B 1 335 ? 5.586 29.562 -17.75 1 62.16 335 SER B O 1
ATOM 11573 N N . MET B 1 336 ? 6.27 27.812 -16.625 1 63.06 336 MET B N 1
ATOM 11574 C CA . MET B 1 336 ? 5.199 27.016 -17.219 1 63.06 336 MET B CA 1
ATOM 11575 C C . MET B 1 336 ? 3.844 27.406 -16.641 1 63.06 336 MET B C 1
ATOM 11577 O O . MET B 1 336 ? 2.834 27.406 -17.344 1 63.06 336 MET B O 1
ATOM 11581 N N . ALA B 1 337 ? 3.797 27.797 -15.344 1 62.78 337 ALA B N 1
ATOM 11582 C CA . ALA B 1 337 ? 2.561 28.188 -14.672 1 62.78 337 ALA B CA 1
ATOM 11583 C C . ALA B 1 337 ? 2.078 29.562 -15.156 1 62.78 337 ALA B C 1
ATOM 11585 O O . ALA B 1 337 ? 0.874 29.781 -15.273 1 62.78 337 ALA B O 1
ATOM 11586 N N . THR B 1 338 ? 2.988 30.625 -15.312 1 54.5 338 THR B N 1
ATOM 11587 C CA . THR B 1 338 ? 2.648 31.969 -15.773 1 54.5 338 THR B CA 1
ATOM 11588 C C . THR B 1 338 ? 2.146 31.938 -17.219 1 54.5 338 THR B C 1
ATOM 11590 O O . THR B 1 338 ? 1.313 32.75 -17.609 1 54.5 338 THR B O 1
ATOM 11593 N N . LEU B 1 339 ? 2.727 31.156 -17.953 1 45.78 339 LEU B N 1
ATOM 11594 C CA . LEU B 1 339 ? 2.287 31.047 -19.344 1 45.78 339 LEU B CA 1
ATOM 11595 C C . LEU B 1 339 ? 0.843 30.562 -19.422 1 45.78 339 LEU B C 1
ATOM 11597 O O . LEU B 1 339 ? 0.141 30.844 -20.391 1 45.78 339 LEU B O 1
ATOM 11601 N N . SER B 1 340 ? 0.31 30.016 -18.391 1 43.34 340 SER B N 1
ATOM 11602 C CA . SER B 1 340 ? -1.039 29.469 -18.453 1 43.34 340 SER B CA 1
ATOM 11603 C C . SER B 1 340 ? -2.072 30.469 -17.953 1 43.34 340 SER B C 1
ATOM 11605 O O . SER B 1 340 ? -3.275 30.219 -18.016 1 43.34 340 SER B O 1
ATOM 11607 N N . ARG B 1 341 ? -1.953 31.719 -17.203 1 40.31 341 ARG B N 1
ATOM 11608 C CA . ARG B 1 341 ? -2.963 32.688 -16.781 1 40.31 341 ARG B CA 1
ATOM 11609 C C . ARG B 1 341 ? -3.23 33.719 -17.875 1 40.31 341 ARG B C 1
ATOM 11611 O O . ARG B 1 341 ? -2.295 34.312 -18.422 1 40.31 341 ARG B O 1
ATOM 11618 N N . PRO B 1 342 ? -4.535 33.906 -18.391 1 31.48 342 PRO B N 1
ATOM 11619 C CA . PRO B 1 342 ? -4.801 35.031 -19.297 1 31.48 342 PRO B CA 1
ATOM 11620 C C . PRO B 1 342 ? -4.539 36.375 -18.656 1 31.48 342 PRO B C 1
ATOM 11622 O O . PRO B 1 342 ? -4.789 36.562 -17.453 1 31.48 342 PRO B O 1
ATOM 11625 N N . THR B 1 343 ? -3.768 37.312 -19.078 1 29.09 343 THR B N 1
ATOM 11626 C CA . THR B 1 343 ? -3.523 38.688 -18.656 1 29.09 343 THR B CA 1
ATOM 11627 C C . THR B 1 343 ? -4.82 39.5 -18.641 1 29.09 343 THR B C 1
ATOM 11629 O O . THR B 1 343 ? -5.438 39.719 -19.688 1 29.09 343 THR B O 1
ATOM 11632 N N . SER B 1 344 ? -5.781 39.469 -17.75 1 26.69 344 SER B N 1
ATOM 11633 C CA . SER B 1 344 ? -6.809 40.5 -17.719 1 26.69 344 SER B CA 1
ATOM 11634 C C . SER B 1 344 ? -6.188 41.906 -17.703 1 26.69 344 SER B C 1
ATOM 11636 O O . SER B 1 344 ? -5.32 42.188 -16.875 1 26.69 344 SER B O 1
ATOM 11638 N N . ARG B 1 345 ? -6.316 42.812 -18.781 1 27.98 345 ARG B N 1
ATOM 11639 C CA . ARG B 1 345 ? -5.965 44.219 -18.984 1 27.98 345 ARG B CA 1
ATOM 11640 C C . ARG B 1 345 ? -6.754 45.125 -18.062 1 27.98 345 ARG B C 1
ATOM 11642 O O . ARG B 1 345 ? -7.984 45.156 -18.125 1 27.98 345 ARG B O 1
ATOM 11649 N N . SER B 1 346 ? -6.512 45.281 -16.781 1 24.84 346 SER B N 1
ATOM 11650 C CA . SER B 1 346 ? -7.066 46.406 -16 1 24.84 346 SER B CA 1
ATOM 11651 C C . SER B 1 346 ? -7.098 47.688 -16.828 1 24.84 346 SER B C 1
ATOM 11653 O O . SER B 1 346 ? -6.102 48.031 -17.453 1 24.84 346 SER B O 1
ATOM 11655 N N . PHE B 1 347 ? -8.258 48.219 -17.281 1 23.34 347 PHE B N 1
ATOM 11656 C CA . PHE B 1 347 ? -8.539 49.562 -17.812 1 23.34 347 PHE B CA 1
ATOM 11657 C C . PHE B 1 347 ? -8.109 50.625 -16.844 1 23.34 347 PHE B C 1
ATOM 11659 O O . PHE B 1 347 ? -8.625 50.719 -15.727 1 23.34 347 PHE B O 1
ATOM 11666 N N . SER B 1 348 ? -6.945 51.125 -16.766 1 22.5 348 SER B N 1
ATOM 11667 C CA . SER B 1 348 ? -6.355 52.219 -16 1 22.5 348 SER B CA 1
ATOM 11668 C C . SER B 1 348 ? -7.152 53.531 -16.172 1 22.5 348 SER B C 1
ATOM 11670 O O . SER B 1 348 ? -7.406 53.938 -17.297 1 22.5 348 SER B O 1
ATOM 11672 N N . ARG B 1 349 ? -8.195 53.812 -15.414 1 24.14 349 ARG B N 1
ATOM 11673 C CA . ARG B 1 349 ? -8.805 55.156 -15.367 1 24.14 349 ARG B CA 1
ATOM 11674 C C . ARG B 1 349 ? -7.746 56.25 -15.438 1 24.14 349 ARG B C 1
ATOM 11676 O O . ARG B 1 349 ? -6.672 56.125 -14.844 1 24.14 349 ARG B O 1
ATOM 11683 N N . PRO B 1 350 ? -8.055 57.375 -16.312 1 23.73 350 PRO B N 1
ATOM 11684 C CA . PRO B 1 350 ? -7.137 58.469 -16.578 1 23.73 350 PRO B CA 1
ATOM 11685 C C . PRO B 1 350 ? -6.914 59.375 -15.367 1 23.73 350 PRO B C 1
ATOM 11687 O O . PRO B 1 350 ? -7.875 59.906 -14.797 1 23.73 350 PRO B O 1
ATOM 11690 N N . VAL B 1 351 ? -6.383 59 -14.328 1 20.25 351 VAL B N 1
ATOM 11691 C CA . VAL B 1 351 ? -6.062 60 -13.32 1 20.25 351 VAL B CA 1
ATOM 11692 C C . VAL B 1 351 ? -5.512 61.281 -13.992 1 20.25 351 VAL B C 1
ATOM 11694 O O . VAL B 1 351 ? -4.652 61.188 -14.875 1 20.25 351 VAL B O 1
ATOM 11697 N N . SER B 1 352 ? -6.32 62.469 -13.859 1 18.72 352 SER B N 1
ATOM 11698 C CA . SER B 1 352 ? -6.059 63.844 -14.203 1 18.72 352 SER B CA 1
ATOM 11699 C C . SER B 1 352 ? -4.75 64.312 -13.594 1 18.72 352 SER B C 1
ATOM 11701 O O . SER B 1 352 ? -4.746 64.938 -12.508 1 18.72 352 SER B O 1
ATOM 11703 N N . ARG B 1 353 ? -3.838 63.625 -13.398 1 18.41 353 ARG B N 1
ATOM 11704 C CA . ARG B 1 353 ? -2.635 64.375 -13.008 1 18.41 353 ARG B CA 1
ATOM 11705 C C . ARG B 1 353 ? -2.348 65.5 -13.969 1 18.41 353 ARG B C 1
ATOM 11707 O O . ARG B 1 353 ? -2.357 65.312 -15.188 1 18.41 353 ARG B O 1
ATOM 11714 N N . PRO B 1 354 ? -2.537 66.812 -13.586 1 19.03 354 PRO B N 1
ATOM 11715 C CA . PRO B 1 354 ? -2.303 68.188 -14.141 1 19.03 354 PRO B CA 1
ATOM 11716 C C . PRO B 1 354 ? -1.082 68.188 -15.062 1 19.03 354 PRO B C 1
ATOM 11718 O O . PRO B 1 354 ? -0.331 67.25 -15.148 1 19.03 354 PRO B O 1
ATOM 11721 N N . GLY B 1 355 ? -0.291 69.375 -14.922 1 15.96 355 GLY B N 1
ATOM 11722 C CA . GLY B 1 355 ? 0.614 70.188 -15.766 1 15.96 355 GLY B CA 1
ATOM 11723 C C . GLY B 1 355 ? 1.933 69.438 -16.016 1 15.96 355 GLY B C 1
ATOM 11724 O O . GLY B 1 355 ? 2.875 70.062 -16.531 1 15.96 355 GLY B O 1
ATOM 11725 N N . SER B 1 356 ? 2.199 68.375 -15.688 1 16.09 356 SER B N 1
ATOM 11726 C CA . SER B 1 356 ? 3.631 68.562 -15.93 1 16.09 356 SER B CA 1
ATOM 11727 C C . SER B 1 356 ? 3.895 69.125 -17.312 1 16.09 356 SER B C 1
ATOM 11729 O O . SER B 1 356 ? 3.086 69 -18.219 1 16.09 356 SER B O 1
ATOM 11731 N N . ALA B 1 357 ? 4.91 70 -17.312 1 16.34 357 ALA B N 1
ATOM 11732 C CA . ALA B 1 357 ? 5.746 70.812 -18.188 1 16.34 357 ALA B CA 1
ATOM 11733 C C . ALA B 1 357 ? 6.102 70.062 -19.469 1 16.34 357 ALA B C 1
ATOM 11735 O O . ALA B 1 357 ? 6.266 68.812 -19.422 1 16.34 357 ALA B O 1
ATOM 11736 N N . ILE B 1 358 ? 5.953 70.625 -20.547 1 16.11 358 ILE B N 1
ATOM 11737 C CA . ILE B 1 358 ? 6.18 70.375 -21.969 1 16.11 358 ILE B CA 1
ATOM 11738 C C . ILE B 1 358 ? 7.598 69.875 -22.172 1 16.11 358 ILE B C 1
ATOM 11740 O O . ILE B 1 358 ? 7.977 69.562 -23.297 1 16.11 358 ILE B O 1
ATOM 11744 N N . SER B 1 359 ? 8.352 69.438 -21.188 1 15.75 359 SER B N 1
ATOM 11745 C CA . SER B 1 359 ? 9.609 69.75 -21.859 1 15.75 359 SER B CA 1
ATOM 11746 C C . SER B 1 359 ? 9.57 69.375 -23.328 1 15.75 359 SER B C 1
ATOM 11748 O O . SER B 1 359 ? 8.805 68.438 -23.719 1 15.75 359 SER B O 1
ATOM 11750 N N . LEU B 1 360 ? 10.609 69.812 -23.969 1 15.33 360 LEU B N 1
ATOM 11751 C CA . LEU B 1 360 ? 11.008 70.25 -25.312 1 15.33 360 LEU B CA 1
ATOM 11752 C C . LEU B 1 360 ? 10.859 69.062 -26.281 1 15.33 360 LEU B C 1
ATOM 11754 O O . LEU B 1 360 ? 10.93 67.875 -25.875 1 15.33 360 LEU B O 1
ATOM 11758 N N . LYS B 1 361 ? 10.68 69.25 -27.562 1 16 361 LYS B N 1
ATOM 11759 C CA . LYS B 1 361 ? 10.383 69.062 -28.969 1 16 361 LYS B CA 1
ATOM 11760 C C . LYS B 1 361 ? 11.219 67.875 -29.547 1 16 361 LYS B C 1
ATOM 11762 O O . LYS B 1 361 ? 10.695 66.812 -29.781 1 16 361 LYS B O 1
ATOM 11767 N N . ASP B 1 362 ? 11.953 68.25 -30.719 1 15.38 362 ASP B N 1
ATOM 11768 C CA . ASP B 1 362 ? 12.086 68 -32.156 1 15.38 362 ASP B CA 1
ATOM 11769 C C . ASP B 1 362 ? 13.148 66.938 -32.469 1 15.38 362 ASP B C 1
ATOM 11771 O O . ASP B 1 362 ? 12.898 66 -33.219 1 15.38 362 ASP B O 1
ATOM 11775 N N . LEU B 1 363 ? 14.469 67.5 -32.344 1 14.66 363 LEU B N 1
ATOM 11776 C CA . LEU B 1 363 ? 15.336 67.688 -33.5 1 14.66 363 LEU B CA 1
ATOM 11777 C C . LEU B 1 363 ? 16.016 66.375 -33.906 1 14.66 363 LEU B C 1
ATOM 11779 O O . LEU B 1 363 ? 16.594 66.25 -34.969 1 14.66 363 LEU B O 1
ATOM 11783 N N . ARG B 1 364 ? 16.422 65.438 -32.969 1 16.19 364 ARG B N 1
ATOM 11784 C CA . ARG B 1 364 ? 17.766 65.125 -33.438 1 16.19 364 ARG B CA 1
ATOM 11785 C C . ARG B 1 364 ? 17.734 64.25 -34.688 1 16.19 364 ARG B C 1
ATOM 11787 O O . ARG B 1 364 ? 17.25 63.156 -34.688 1 16.19 364 ARG B O 1
ATOM 11794 N N . ASP B 1 365 ? 17.609 65 -35.812 1 15.45 365 ASP B N 1
ATOM 11795 C CA . ASP B 1 365 ? 17.609 64.562 -37.188 1 15.45 365 ASP B CA 1
ATOM 11796 C C . ASP B 1 365 ? 18.656 63.469 -37.469 1 15.45 365 ASP B C 1
ATOM 11798 O O . ASP B 1 365 ? 18.328 62.375 -37.938 1 15.45 365 ASP B O 1
ATOM 11802 N N . PRO B 1 366 ? 19.828 64.062 -37.812 1 15.5 366 PRO B N 1
ATOM 11803 C CA . PRO B 1 366 ? 20.469 63.812 -39.094 1 15.5 366 PRO B CA 1
ATOM 11804 C C . PRO B 1 366 ? 21.438 62.625 -39.062 1 15.5 366 PRO B C 1
ATOM 11806 O O . PRO B 1 366 ? 22.438 62.688 -38.344 1 15.5 366 PRO B O 1
ATOM 11809 N N . ARG B 1 367 ? 21 61.469 -38.938 1 16.7 367 ARG B N 1
ATOM 11810 C CA . ARG B 1 367 ? 21.891 60.312 -38.844 1 16.7 367 ARG B CA 1
ATOM 11811 C C . ARG B 1 367 ? 22.984 60.406 -39.938 1 16.7 367 ARG B C 1
ATOM 11813 O O . ARG B 1 367 ? 23.766 59.469 -40.094 1 16.7 367 ARG B O 1
ATOM 11820 N N . ARG B 1 368 ? 22.641 61.125 -41.125 1 14.63 368 ARG B N 1
ATOM 11821 C CA . ARG B 1 368 ? 23.312 60.312 -42.156 1 14.63 368 ARG B CA 1
ATOM 11822 C C . ARG B 1 368 ? 24.828 60.375 -42 1 14.63 368 ARG B C 1
ATOM 11824 O O . ARG B 1 368 ? 25.547 59.562 -42.594 1 14.63 368 ARG B O 1
ATOM 11831 N N . SER B 1 369 ? 25.219 61.688 -41.5 1 14 369 SER B N 1
ATOM 11832 C CA . SER B 1 369 ? 26.281 62.219 -42.344 1 14 369 SER B CA 1
ATOM 11833 C C . SER B 1 369 ? 27.375 61.188 -42.562 1 14 369 SER B C 1
ATOM 11835 O O . SER B 1 369 ? 27.453 60.188 -41.844 1 14 369 SER B O 1
ATOM 11837 N N . SER B 1 370 ? 28.516 61.812 -43 1 13.55 370 SER B N 1
ATOM 11838 C CA . SER B 1 370 ? 29.594 61.875 -43.969 1 13.55 370 SER B CA 1
ATOM 11839 C C . SER B 1 370 ? 30.75 60.969 -43.531 1 13.55 370 SER B C 1
ATOM 11841 O O . SER B 1 370 ? 31.547 60.531 -44.375 1 13.55 370 SER B O 1
ATOM 11843 N N . ALA B 1 371 ? 31.172 61.156 -42.25 1 14.55 371 ALA B N 1
ATOM 11844 C CA . ALA B 1 371 ? 32.562 61.625 -42.25 1 14.55 371 ALA B CA 1
ATOM 11845 C C . ALA B 1 371 ? 33.469 60.562 -42.906 1 14.55 371 ALA B C 1
ATOM 11847 O O . ALA B 1 371 ? 33.125 59.375 -42.938 1 14.55 371 ALA B O 1
ATOM 11848 N N . SER B 1 372 ? 34.656 61.094 -43.281 1 14.55 372 SER B N 1
ATOM 11849 C CA . SER B 1 372 ? 35.812 61.156 -44.188 1 14.55 372 SER B CA 1
ATOM 11850 C C . SER B 1 372 ? 36.625 59.875 -44.125 1 14.55 372 SER B C 1
ATOM 11852 O O . SER B 1 372 ? 36.375 59 -43.281 1 14.55 372 SER B O 1
ATOM 11854 N N . TYR B 1 373 ? 37.969 60.25 -43.844 1 15.05 373 TYR B N 1
ATOM 11855 C CA . TYR B 1 373 ? 39.25 60.031 -44.5 1 15.05 373 TYR B CA 1
ATOM 11856 C C . TYR B 1 373 ? 39.812 58.625 -44.219 1 15.05 373 TYR B C 1
ATOM 11858 O O . TYR B 1 373 ? 39.5 58.031 -43.188 1 15.05 373 TYR B O 1
ATOM 11866 N N . ARG B 1 374 ? 40.125 57.875 -45.312 1 14.57 374 ARG B N 1
ATOM 11867 C CA . ARG B 1 374 ? 40.781 56.688 -45.844 1 14.57 374 ARG B CA 1
ATOM 11868 C C . ARG B 1 374 ? 42 56.312 -45 1 14.57 374 ARG B C 1
ATOM 11870 O O . ARG B 1 374 ? 42.281 55.125 -44.844 1 14.57 374 ARG B O 1
ATOM 11877 N N . ASP B 1 375 ? 42.875 57.375 -44.812 1 13.76 375 ASP B N 1
ATOM 11878 C CA . ASP B 1 375 ? 44.219 57.312 -45.375 1 13.76 375 ASP B CA 1
ATOM 11879 C C . ASP B 1 375 ? 45.094 56.312 -44.594 1 13.76 375 ASP B C 1
ATOM 11881 O O . ASP B 1 375 ? 45.625 55.375 -45.188 1 13.76 375 ASP B O 1
ATOM 11885 N N . VAL B 1 376 ? 46 56.938 -43.844 1 15.44 376 VAL B N 1
ATOM 11886 C CA . VAL B 1 376 ? 47.438 56.969 -44.094 1 15.44 376 VAL B CA 1
ATOM 11887 C C . VAL B 1 376 ? 48.125 55.781 -43.438 1 15.44 376 VAL B C 1
ATOM 11889 O O . VAL B 1 376 ? 47.594 55.219 -42.469 1 15.44 376 VAL B O 1
ATOM 11892 N N . ARG B 1 377 ? 49.438 55.5 -43.938 1 14.02 377 ARG B N 1
ATOM 11893 C CA . ARG B 1 377 ? 50.688 54.844 -44.219 1 14.02 377 ARG B CA 1
ATOM 11894 C C . ARG B 1 377 ? 51.5 54.656 -42.969 1 14.02 377 ARG B C 1
ATOM 11896 O O . ARG B 1 377 ? 52.688 54.25 -43.031 1 14.02 377 ARG B O 1
ATOM 11903 N N . ARG B 1 378 ? 50.969 55.094 -41.781 1 13.58 378 ARG B N 1
ATOM 11904 C CA . ARG B 1 378 ? 52.094 55.562 -40.969 1 13.58 378 ARG B CA 1
ATOM 11905 C C . ARG B 1 378 ? 53.219 54.531 -40.969 1 13.58 378 ARG B C 1
ATOM 11907 O O . ARG B 1 378 ? 52.969 53.312 -40.938 1 13.58 378 ARG B O 1
ATOM 11914 N N . THR B 1 379 ? 54.531 55.094 -41.031 1 12.86 379 THR B N 1
ATOM 11915 C CA . THR B 1 379 ? 56 55.125 -41.125 1 12.86 379 THR B CA 1
ATOM 11916 C C . THR B 1 379 ? 56.625 54.156 -40.125 1 12.86 379 THR B C 1
ATOM 11918 O O . THR B 1 379 ? 57.438 53.312 -40.531 1 12.86 379 THR B O 1
ATOM 11921 N N . SER B 1 380 ? 57.375 54.844 -39.125 1 13.9 380 SER B N 1
ATOM 11922 C CA . SER B 1 380 ? 58.812 54.875 -38.969 1 13.9 380 SER B CA 1
ATOM 11923 C C . SER B 1 380 ? 59.312 53.625 -38.25 1 13.9 380 SER B C 1
ATOM 11925 O O . SER B 1 380 ? 58.531 52.875 -37.656 1 13.9 380 SER B O 1
ATOM 11927 N N . ASP B 1 381 ? 60.406 53.875 -37.344 1 13.34 381 ASP B N 1
ATOM 11928 C CA . ASP B 1 381 ? 61.844 53.688 -37.219 1 13.34 381 ASP B CA 1
ATOM 11929 C C . ASP B 1 381 ? 62.156 52.562 -36.25 1 13.34 381 ASP B C 1
ATOM 11931 O O . ASP B 1 381 ? 62.969 51.656 -36.562 1 13.34 381 ASP B O 1
ATOM 11935 N N . VAL B 1 382 ? 62.344 53 -34.844 1 14.87 382 VAL B N 1
ATOM 11936 C CA . VAL B 1 382 ? 63.719 52.875 -34.406 1 14.87 382 VAL B CA 1
ATOM 11937 C C . VAL B 1 382 ? 64.125 51.406 -34.281 1 14.87 382 VAL B C 1
ATOM 11939 O O . VAL B 1 382 ? 63.219 50.531 -34.125 1 14.87 382 VAL B O 1
ATOM 11942 N N . GLU B 1 383 ? 65.25 51.344 -33.688 1 15.21 383 GLU B N 1
ATOM 11943 C CA . GLU B 1 383 ? 66.688 50.844 -33.719 1 15.21 383 GLU B CA 1
ATOM 11944 C C . GLU B 1 383 ? 66.75 49.438 -33.219 1 15.21 383 GLU B C 1
ATOM 11946 O O . GLU B 1 383 ? 65.812 48.906 -32.625 1 15.21 383 GLU B O 1
ATOM 11951 N N . ASP B 1 384 ? 67.75 49.406 -32.375 1 13.52 384 ASP B N 1
ATOM 11952 C CA . ASP B 1 384 ? 69.125 48.875 -32.438 1 13.52 384 ASP B CA 1
ATOM 11953 C C . ASP B 1 384 ? 69.125 47.5 -31.719 1 13.52 384 ASP B C 1
ATOM 11955 O O . ASP B 1 384 ? 69.75 46.562 -32.219 1 13.52 384 ASP B O 1
ATOM 11959 N N . VAL B 1 385 ? 68.875 47.781 -30.297 1 15.84 385 VAL B N 1
ATOM 11960 C CA . VAL B 1 385 ? 70.125 47.344 -29.672 1 15.84 385 VAL B CA 1
ATOM 11961 C C . VAL B 1 385 ? 70.312 45.844 -29.875 1 15.84 385 VAL B C 1
ATOM 11963 O O . VAL B 1 385 ? 69.312 45.094 -29.922 1 15.84 385 VAL B O 1
ATOM 11966 N N . PRO B 1 386 ? 71.5 45.75 -30.062 1 15.62 386 PRO B N 1
ATOM 11967 C CA . PRO B 1 386 ? 72.5 44.844 -30.625 1 15.62 386 PRO B CA 1
ATOM 11968 C C . PRO B 1 386 ? 72.438 43.438 -30.062 1 15.62 386 PRO B C 1
ATOM 11970 O O . PRO B 1 386 ? 72.25 42.469 -30.828 1 15.62 386 PRO B O 1
ATOM 11973 N N . PRO B 1 387 ? 73.312 43.5 -29.078 1 13.92 387 PRO B N 1
ATOM 11974 C CA . PRO B 1 387 ? 74.562 42.75 -29.234 1 13.92 387 PRO B CA 1
ATOM 11975 C C . PRO B 1 387 ? 74.438 41.281 -28.797 1 13.92 387 PRO B C 1
ATOM 11977 O O . PRO B 1 387 ? 74.875 40.375 -29.484 1 13.92 387 PRO B O 1
ATOM 11980 N N . THR B 1 388 ? 74.188 41.281 -27.219 1 15.76 388 THR B N 1
ATOM 11981 C CA . THR B 1 388 ? 75.25 40.594 -26.531 1 15.76 388 THR B CA 1
ATOM 11982 C C . THR B 1 388 ? 75.188 39.094 -26.891 1 15.76 388 THR B C 1
ATOM 11984 O O . THR B 1 388 ? 74.125 38.531 -27.156 1 15.76 388 THR B O 1
ATOM 11987 N N . PRO B 1 389 ? 76.312 38.875 -27.156 1 16.58 389 PRO B N 1
ATOM 11988 C CA . PRO B 1 389 ? 77.062 37.875 -27.969 1 16.58 389 PRO B CA 1
ATOM 11989 C C . PRO B 1 389 ? 76.562 36.469 -27.75 1 16.58 389 PRO B C 1
ATOM 11991 O O . PRO B 1 389 ? 75.562 36.219 -27.078 1 16.58 389 PRO B O 1
ATOM 11994 N N . ARG B 1 390 ? 77.625 35.688 -27.469 1 13.48 390 ARG B N 1
ATOM 11995 C CA . ARG B 1 390 ? 78.5 34.594 -27.797 1 13.48 390 ARG B CA 1
ATOM 11996 C C . ARG B 1 390 ? 78.25 33.406 -26.891 1 13.48 390 ARG B C 1
ATOM 11998 O O . ARG B 1 390 ? 78.688 32.281 -27.156 1 13.48 390 ARG B O 1
ATOM 12005 N N . SER B 1 391 ? 77.875 33.781 -25.656 1 14.34 391 SER B N 1
ATOM 12006 C CA . SER B 1 391 ? 78.688 33.031 -24.703 1 14.34 391 SER B CA 1
ATOM 12007 C C . SER B 1 391 ? 78.75 31.562 -25.047 1 14.34 391 SER B C 1
ATOM 12009 O O . SER B 1 391 ? 77.812 31.047 -25.719 1 14.34 391 SER B O 1
ATOM 12011 N N . VAL B 1 392 ? 79.438 30.859 -24.188 1 15.91 392 VAL B N 1
ATOM 12012 C CA . VAL B 1 392 ? 80.562 30.047 -23.906 1 15.91 392 VAL B CA 1
ATOM 12013 C C . VAL B 1 392 ? 80.312 28.578 -24.234 1 15.91 392 VAL B C 1
ATOM 12015 O O . VAL B 1 392 ? 79.125 28.156 -24.234 1 15.91 392 VAL B O 1
ATOM 12018 N N . GLY B 1 393 ? 81.375 27.844 -24.578 1 13.25 393 GLY B N 1
ATOM 12019 C CA . GLY B 1 393 ? 82.188 26.719 -25.047 1 13.25 393 GLY B CA 1
ATOM 12020 C C . GLY B 1 393 ? 81.812 25.406 -24.391 1 13.25 393 GLY B C 1
ATOM 12021 O O . GLY B 1 393 ? 82.125 24.328 -24.906 1 13.25 393 GLY B O 1
ATOM 12022 N N . PHE B 1 394 ? 81.625 25.438 -22.906 1 14.67 394 PHE B N 1
ATOM 12023 C CA . PHE B 1 394 ? 82.5 24.391 -22.375 1 14.67 394 PHE B CA 1
ATOM 12024 C C . PHE B 1 394 ? 82.312 23.078 -23.094 1 14.67 394 PHE B C 1
ATOM 12026 O O . PHE B 1 394 ? 81.188 22.75 -23.5 1 14.67 394 PHE B O 1
ATOM 12033 N N . ASP B 1 395 ? 83.438 22.281 -23.609 1 12.66 395 ASP B N 1
ATOM 12034 C CA . ASP B 1 395 ? 84.312 21.25 -24.141 1 12.66 395 ASP B CA 1
ATOM 12035 C C . ASP B 1 395 ? 83.812 19.844 -23.75 1 12.66 395 ASP B C 1
ATOM 12037 O O . ASP B 1 395 ? 83.812 18.922 -24.562 1 12.66 395 ASP B O 1
ATOM 12041 N N . ASP B 1 396 ? 84.125 19.422 -22.344 1 14.35 396 ASP B N 1
ATOM 12042 C CA . ASP B 1 396 ? 85.125 18.328 -22.297 1 14.35 396 ASP B CA 1
ATOM 12043 C C . ASP B 1 396 ? 84.562 17.094 -23.031 1 14.35 396 ASP B C 1
ATOM 12045 O O . ASP B 1 396 ? 83.375 16.969 -23.25 1 14.35 396 ASP B O 1
ATOM 12049 N N . THR B 1 397 ? 85.25 15.836 -22.812 1 13.45 397 THR B N 1
ATOM 12050 C CA . THR B 1 397 ? 86.188 14.727 -23.109 1 13.45 397 THR B CA 1
ATOM 12051 C C . THR B 1 397 ? 85.375 13.43 -23.281 1 13.45 397 THR B C 1
ATOM 12053 O O . THR B 1 397 ? 84.25 13.312 -22.828 1 13.45 397 THR B O 1
ATOM 12056 N N . PRO B 1 398 ? 86.125 12.344 -22.891 1 14.66 398 PRO B N 1
ATOM 12057 C CA . PRO B 1 398 ? 86.75 11.352 -23.75 1 14.66 398 PRO B CA 1
ATOM 12058 C C . PRO B 1 398 ? 85.812 10.273 -24.234 1 14.66 398 PRO B C 1
ATOM 12060 O O . PRO B 1 398 ? 84.688 10.219 -23.75 1 14.66 398 PRO B O 1
ATOM 12063 N N . ARG B 1 399 ? 86.312 9 -24.047 1 13.12 399 ARG B N 1
ATOM 12064 C CA . ARG B 1 399 ? 86.875 7.777 -24.625 1 13.12 399 ARG B CA 1
ATOM 12065 C C . ARG B 1 399 ? 85.938 6.613 -24.469 1 13.12 399 ARG B C 1
ATOM 12067 O O . ARG B 1 399 ? 85.812 5.797 -25.391 1 13.12 399 ARG B O 1
ATOM 12074 N N . ASP B 1 400 ? 85.875 5.887 -23.266 1 13.46 400 ASP B N 1
ATOM 12075 C CA . ASP B 1 400 ? 86.438 4.539 -23.422 1 13.46 400 ASP B CA 1
ATOM 12076 C C . ASP B 1 400 ? 85.438 3.635 -24.141 1 13.46 400 ASP B C 1
ATOM 12078 O O . ASP B 1 400 ? 84.188 3.91 -24.125 1 13.46 400 ASP B O 1
ATOM 12082 N N . THR B 1 401 ? 85.688 2.25 -24.016 1 13.79 401 THR B N 1
ATOM 12083 C CA . THR B 1 401 ? 86.062 1.045 -24.75 1 13.79 401 THR B CA 1
ATOM 12084 C C . THR B 1 401 ? 84.812 0.22 -25.094 1 13.79 401 THR B C 1
ATOM 12086 O O . THR B 1 401 ? 84.625 -0.133 -26.25 1 13.79 401 THR B O 1
ATOM 12089 N N . PRO B 1 402 ? 84.875 -1.213 -24.734 1 13.86 402 PRO B N 1
ATOM 12090 C CA . PRO B 1 402 ? 85.188 -2.381 -25.578 1 13.86 402 PRO B CA 1
ATOM 12091 C C . PRO B 1 402 ? 83.875 -3.131 -25.984 1 13.86 402 PRO B C 1
ATOM 12093 O O . PRO B 1 402 ? 83.688 -3.377 -27.172 1 13.86 402 PRO B O 1
ATOM 12096 N N . HIS B 1 403 ? 83.625 -4.379 -25.297 1 13.46 403 HIS B N 1
ATOM 12097 C CA . HIS B 1 403 ? 83.875 -5.719 -25.828 1 13.46 403 HIS B CA 1
ATOM 12098 C C . HIS B 1 403 ? 82.562 -6.352 -26.328 1 13.46 403 HIS B C 1
ATOM 12100 O O . HIS B 1 403 ? 82.5 -6.84 -27.453 1 13.46 403 HIS B O 1
ATOM 12106 N N . GLU B 1 404 ? 82.062 -7.602 -25.672 1 13.65 404 GLU B N 1
ATOM 12107 C CA . GLU B 1 404 ? 82.312 -8.984 -26.078 1 13.65 404 GLU B CA 1
ATOM 12108 C C . GLU B 1 404 ? 81.062 -9.562 -26.75 1 13.65 404 GLU B C 1
ATOM 12110 O O . GLU B 1 404 ? 81.125 -10.07 -27.859 1 13.65 404 GLU B O 1
ATOM 12115 N N . GLU B 1 405 ? 80.562 -10.844 -26.312 1 13.9 405 GLU B N 1
ATOM 12116 C CA . GLU B 1 405 ? 80.75 -12.18 -26.875 1 13.9 405 GLU B CA 1
ATOM 12117 C C . GLU B 1 405 ? 79.5 -12.625 -27.625 1 13.9 405 GLU B C 1
ATOM 12119 O O . GLU B 1 405 ? 78.5 -11.906 -27.656 1 13.9 405 GLU B O 1
ATOM 12124 N N . THR B 1 406 ? 79 -13.93 -27.406 1 13.82 406 THR B N 1
ATOM 12125 C CA . THR B 1 406 ? 79.188 -15.195 -28.109 1 13.82 406 THR B CA 1
ATOM 12126 C C . THR B 1 406 ? 77.938 -15.547 -28.922 1 13.82 406 THR B C 1
ATOM 12128 O O . THR B 1 406 ? 78.062 -15.797 -30.125 1 13.82 406 THR B O 1
ATOM 12131 N N . THR B 1 407 ? 77.438 -16.828 -28.719 1 14.31 407 THR B N 1
ATOM 12132 C CA . THR B 1 407 ? 77.5 -18.031 -29.531 1 14.31 407 THR B CA 1
ATOM 12133 C C . THR B 1 407 ? 76.25 -18.188 -30.391 1 14.31 407 THR B C 1
ATOM 12135 O O . THR B 1 407 ? 75.25 -17.5 -30.172 1 14.31 407 THR B O 1
ATOM 12138 N N . ASP B 1 408 ? 75.875 -19.578 -30.641 1 13.24 408 ASP B N 1
ATOM 12139 C CA . ASP B 1 408 ? 75.875 -20.562 -31.719 1 13.24 408 ASP B CA 1
ATOM 12140 C C . ASP B 1 408 ? 74.438 -20.703 -32.344 1 13.24 408 ASP B C 1
ATOM 12142 O O . ASP B 1 408 ? 74.312 -21.234 -33.438 1 13.24 408 ASP B O 1
ATOM 12146 N N . ALA B 1 409 ? 73.375 -20.578 -31.547 1 14.63 409 ALA B N 1
ATOM 12147 C CA . ALA B 1 409 ? 72.562 -21.828 -31.578 1 14.63 409 ALA B CA 1
ATOM 12148 C C . ALA B 1 409 ? 71.875 -22 -32.938 1 14.63 409 ALA B C 1
ATOM 12150 O O . ALA B 1 409 ? 71.062 -21.156 -33.281 1 14.63 409 ALA B O 1
ATOM 12151 N N . GLY B 1 410 ? 72.75 -22.656 -33.969 1 13.31 410 GLY B N 1
ATOM 12152 C CA . GLY B 1 410 ? 72.562 -23.016 -35.344 1 13.31 410 GLY B CA 1
ATOM 12153 C C . GLY B 1 410 ? 71.125 -23.438 -35.656 1 13.31 410 GLY B C 1
ATOM 12154 O O . GLY B 1 410 ? 70.5 -22.891 -36.562 1 13.31 410 GLY B O 1
ATOM 12155 N N . THR B 1 411 ? 71 -24.844 -35.625 1 13.48 411 THR B N 1
ATOM 12156 C CA . THR B 1 411 ? 70.875 -25.688 -36.781 1 13.48 411 THR B CA 1
ATOM 12157 C C . THR B 1 411 ? 69.375 -25.891 -37.125 1 13.48 411 THR B C 1
ATOM 12159 O O . THR B 1 411 ? 69 -25.859 -38.281 1 13.48 411 THR B O 1
ATOM 12162 N N . PRO B 1 412 ? 68.625 -26.75 -36.219 1 14.68 412 PRO B N 1
ATOM 12163 C CA . PRO B 1 412 ? 68.375 -28.062 -36.812 1 14.68 412 PRO B CA 1
ATOM 12164 C C . PRO B 1 412 ? 67.438 -28.031 -37.969 1 14.68 412 PRO B C 1
ATOM 12166 O O . PRO B 1 412 ? 66.562 -27.109 -38.062 1 14.68 412 PRO B O 1
ATOM 12169 N N . ASP B 1 413 ? 67.5 -29.062 -38.781 1 13.4 413 ASP B N 1
ATOM 12170 C CA . ASP B 1 413 ? 67.312 -29.75 -40.062 1 13.4 413 ASP B CA 1
ATOM 12171 C C . ASP B 1 413 ? 65.812 -29.969 -40.375 1 13.4 413 ASP B C 1
ATOM 12173 O O . ASP B 1 413 ? 65.375 -29.719 -41.5 1 13.4 413 ASP B O 1
ATOM 12177 N N . VAL B 1 414 ? 65.188 -30.938 -39.625 1 14.52 414 VAL B N 1
ATOM 12178 C CA . VAL B 1 414 ? 64.938 -32.125 -40.438 1 14.52 414 VAL B CA 1
ATOM 12179 C C . VAL B 1 414 ? 63.812 -31.859 -41.438 1 14.52 414 VAL B C 1
ATOM 12181 O O . VAL B 1 414 ? 63.094 -30.875 -41.281 1 14.52 414 VAL B O 1
ATOM 12184 N N . SER B 1 415 ? 63.062 -32.906 -41.625 1 13.88 415 SER B N 1
ATOM 12185 C CA . SER B 1 415 ? 62.781 -33.938 -42.594 1 13.88 415 SER B CA 1
ATOM 12186 C C . SER B 1 415 ? 61.562 -33.625 -43.438 1 13.88 415 SER B C 1
ATOM 12188 O O . SER B 1 415 ? 60.75 -32.781 -43.031 1 13.88 415 SER B O 1
ATOM 12190 N N . ASP B 1 416 ? 60.969 -34.875 -43.812 1 13.7 416 ASP B N 1
ATOM 12191 C CA . ASP B 1 416 ? 60.688 -35.531 -45.094 1 13.7 416 ASP B CA 1
ATOM 12192 C C . ASP B 1 416 ? 59.344 -35.094 -45.656 1 13.7 416 ASP B C 1
ATOM 12194 O O . ASP B 1 416 ? 58.5 -34.5 -44.938 1 13.7 416 ASP B O 1
ATOM 12198 N N . ASP B 1 417 ? 58.688 -36.188 -46.281 1 13.44 417 ASP B N 1
ATOM 12199 C CA . ASP B 1 417 ? 58.344 -36.594 -47.656 1 13.44 417 ASP B CA 1
ATOM 12200 C C . ASP B 1 417 ? 56.938 -36.156 -48.031 1 13.44 417 ASP B C 1
ATOM 12202 O O . ASP B 1 417 ? 56.75 -35.312 -48.875 1 13.44 417 ASP B O 1
ATOM 12206 N N . GLU B 1 418 ? 56.156 -37.25 -48.438 1 13.37 418 GLU B N 1
ATOM 12207 C CA . GLU B 1 418 ? 55.688 -37.688 -49.75 1 13.37 418 GLU B CA 1
ATOM 12208 C C . GLU B 1 418 ? 54.312 -37.156 -50.062 1 13.37 418 GLU B C 1
ATOM 12210 O O . GLU B 1 418 ? 53.625 -36.625 -49.156 1 13.37 418 GLU B O 1
ATOM 12215 N N . ALA B 1 419 ? 53.5 -38.25 -50.406 1 14.18 419 ALA B N 1
ATOM 12216 C CA . ALA B 1 419 ? 53 -38.594 -51.75 1 14.18 419 ALA B CA 1
ATOM 12217 C C . ALA B 1 419 ? 51.656 -37.906 -52 1 14.18 419 ALA B C 1
ATOM 12219 O O . ALA B 1 419 ? 51.469 -37.219 -53.031 1 14.18 419 ALA B O 1
ATOM 12220 N N . SER B 1 420 ? 50.625 -38.812 -52 1 13.67 420 SER B N 1
ATOM 12221 C CA . SER B 1 420 ? 50 -39.344 -53.188 1 13.67 420 SER B CA 1
ATOM 12222 C C . SER B 1 420 ? 48.75 -38.562 -53.562 1 13.67 420 SER B C 1
ATOM 12224 O O . SER B 1 420 ? 48.219 -37.812 -52.75 1 13.67 420 SER B O 1
ATOM 12226 N N . GLU B 1 421 ? 47.719 -39.406 -53.781 1 13.55 421 GLU B N 1
ATOM 12227 C CA . GLU B 1 421 ? 47.031 -39.75 -55 1 13.55 421 GLU B CA 1
ATOM 12228 C C . GLU B 1 421 ? 45.875 -38.812 -55.281 1 13.55 421 GLU B C 1
ATOM 12230 O O . GLU B 1 421 ? 45.406 -38.094 -54.406 1 13.55 421 GLU B O 1
ATOM 12235 N N . ARG B 1 422 ? 44.812 -39.562 -55.812 1 14.5 422 ARG B N 1
ATOM 12236 C CA . ARG B 1 422 ? 44.219 -39.594 -57.156 1 14.5 422 ARG B CA 1
ATOM 12237 C C . ARG B 1 422 ? 43.094 -38.562 -57.281 1 14.5 422 ARG B C 1
ATOM 12239 O O . ARG B 1 422 ? 42.812 -37.844 -56.312 1 14.5 422 ARG B O 1
ATOM 12246 N N . GLU B 1 423 ? 41.906 -39.188 -57.406 1 13.58 423 GLU B N 1
ATOM 12247 C CA . GLU B 1 423 ? 41.219 -39.281 -58.688 1 13.58 423 GLU B CA 1
ATOM 12248 C C . GLU B 1 423 ? 40.25 -38.125 -58.906 1 13.58 423 GLU B C 1
ATOM 12250 O O . GLU B 1 423 ? 39.906 -37.406 -57.969 1 13.58 423 GLU B O 1
ATOM 12255 N N . HIS B 1 424 ? 39.062 -38.594 -59.375 1 14.05 424 HIS B N 1
ATOM 12256 C CA . HIS B 1 424 ? 38.406 -38.406 -60.656 1 14.05 424 HIS B CA 1
ATOM 12257 C C . HIS B 1 424 ? 37.531 -37.156 -60.688 1 14.05 424 HIS B C 1
ATOM 12259 O O . HIS B 1 424 ? 37.031 -36.719 -59.656 1 14.05 424 HIS B O 1
ATOM 12265 N N . ARG B 1 425 ? 37.375 -36.562 -61.875 1 12.96 425 ARG B N 1
ATOM 12266 C CA . ARG B 1 425 ? 37.125 -35.438 -62.781 1 12.96 425 ARG B CA 1
ATOM 12267 C C . ARG B 1 425 ? 35.656 -35.031 -62.781 1 12.96 425 ARG B C 1
ATOM 12269 O O . ARG B 1 425 ? 35.344 -33.875 -63 1 12.96 425 ARG B O 1
ATOM 12276 N N . GLU B 1 426 ? 34.688 -36 -62.906 1 13.73 426 GLU B N 1
ATOM 12277 C CA . GLU B 1 426 ? 34 -35.875 -64.188 1 13.73 426 GLU B CA 1
ATOM 12278 C C . GLU B 1 426 ? 33.125 -34.625 -64.25 1 13.73 426 GLU B C 1
ATOM 12280 O O . GLU B 1 426 ? 32.719 -34.125 -63.188 1 13.73 426 GLU B O 1
ATOM 12285 N N . MET B 1 427 ? 32.531 -34.375 -65.438 1 13.52 427 MET B N 1
ATOM 12286 C CA . MET B 1 427 ? 32.25 -33.5 -66.562 1 13.52 427 MET B CA 1
ATOM 12287 C C . MET B 1 427 ? 30.969 -32.688 -66.312 1 13.52 427 MET B C 1
ATOM 12289 O O . MET B 1 427 ? 30.953 -31.469 -66.438 1 13.52 427 MET B O 1
ATOM 12293 N N . TRP B 1 428 ? 29.672 -33.156 -66.875 1 13.59 428 TRP B N 1
ATOM 12294 C CA . TRP B 1 428 ? 29.016 -32.688 -68.125 1 13.59 428 TRP B CA 1
ATOM 12295 C C . TRP B 1 428 ? 28.062 -31.547 -67.812 1 13.59 428 TRP B C 1
ATOM 12297 O O . TRP B 1 428 ? 27.688 -31.312 -66.688 1 13.59 428 TRP B O 1
ATOM 12307 N N . ARG B 1 429 ? 26.703 -31.469 -68.625 1 13.77 429 ARG B N 1
ATOM 12308 C CA . ARG B 1 429 ? 26.125 -30.766 -69.75 1 13.77 429 ARG B CA 1
ATOM 12309 C C . ARG B 1 429 ? 25.125 -29.703 -69.312 1 13.77 429 ARG B C 1
ATOM 12311 O O . ARG B 1 429 ? 25.266 -28.531 -69.688 1 13.77 429 ARG B O 1
ATOM 12318 N N . GLY B 1 430 ? 23.656 -29.875 -69.688 1 13.95 430 GLY B N 1
ATOM 12319 C CA . GLY B 1 430 ? 22.891 -29.219 -70.75 1 13.95 430 GLY B CA 1
ATOM 12320 C C . GLY B 1 430 ? 22.156 -27.984 -70.25 1 13.95 430 GLY B C 1
ATOM 12321 O O . GLY B 1 430 ? 22.109 -27.719 -69.062 1 13.95 430 GLY B O 1
ATOM 12322 N N . ARG B 1 431 ? 20.812 -27.547 -71.125 1 15.18 431 ARG B N 1
ATOM 12323 C CA . ARG B 1 431 ? 20.188 -26.562 -72 1 15.18 431 ARG B CA 1
ATOM 12324 C C . ARG B 1 431 ? 19.281 -25.625 -71.188 1 15.18 431 ARG B C 1
ATOM 12326 O O . ARG B 1 431 ? 18.859 -25.969 -70.062 1 15.18 431 ARG B O 1
ATOM 12333 N N . ALA B 1 432 ? 18.75 -24.453 -72 1 14.3 432 ALA B N 1
ATOM 12334 C CA . ALA B 1 432 ? 18.328 -23.094 -72.25 1 14.3 432 ALA B CA 1
ATOM 12335 C C . ALA B 1 432 ? 16.922 -22.828 -71.75 1 14.3 432 ALA B C 1
ATOM 12337 O O . ALA B 1 432 ? 16.688 -21.859 -71 1 14.3 432 ALA B O 1
ATOM 12338 N N . LYS B 1 433 ? 15.836 -23.078 -72.625 1 14.12 433 LYS B N 1
ATOM 12339 C CA . LYS B 1 433 ? 14.922 -22.172 -73.312 1 14.12 433 LYS B CA 1
ATOM 12340 C C . LYS B 1 433 ? 13.703 -21.875 -72.438 1 14.12 433 LYS B C 1
ATOM 12342 O O . LYS B 1 433 ? 13.32 -20.703 -72.25 1 14.12 433 LYS B O 1
ATOM 12347 N N . HIS B 1 434 ? 12.625 -22.688 -72.438 1 14.02 434 HIS B N 1
ATOM 12348 C CA . HIS B 1 434 ? 11.406 -22.406 -73.188 1 14.02 434 HIS B CA 1
ATOM 12349 C C . HIS B 1 434 ? 10.453 -21.531 -72.375 1 14.02 434 HIS B C 1
ATOM 12351 O O . HIS B 1 434 ? 9.992 -20.5 -72.812 1 14.02 434 HIS B O 1
ATOM 12357 N N . GLU B 1 435 ? 9.141 -22.094 -72.062 1 14.72 435 GLU B N 1
ATOM 12358 C CA . GLU B 1 435 ? 7.801 -21.844 -72.562 1 14.72 435 GLU B CA 1
ATOM 12359 C C . GLU B 1 435 ? 7.059 -20.828 -71.688 1 14.72 435 GLU B C 1
ATOM 12361 O O . GLU B 1 435 ? 7.406 -20.609 -70.5 1 14.72 435 GLU B O 1
ATOM 12366 N N . SER B 1 436 ? 5.613 -20.625 -72.062 1 15.42 436 SER B N 1
ATOM 12367 C CA . SER B 1 436 ? 4.488 -19.828 -72.562 1 15.42 436 SER B CA 1
ATOM 12368 C C . SER B 1 436 ? 3.664 -19.281 -71.375 1 15.42 436 SER B C 1
ATOM 12370 O O . SER B 1 436 ? 3.59 -19.891 -70.312 1 15.42 436 SER B O 1
ATOM 12372 N N . LEU B 1 437 ? 3.219 -17.781 -71.438 1 14.59 437 LEU B N 1
ATOM 12373 C CA . LEU B 1 437 ? 2.514 -16.516 -71.312 1 14.59 437 LEU B CA 1
ATOM 12374 C C . LEU B 1 437 ? 1.004 -16.719 -71.312 1 14.59 437 LEU B C 1
ATOM 12376 O O . LEU B 1 437 ? 0.24 -15.758 -71.438 1 14.59 437 LEU B O 1
ATOM 12380 N N . ALA B 1 438 ? 0.412 -17.875 -71.438 1 14.27 438 ALA B N 1
ATOM 12381 C CA . ALA B 1 438 ? -0.837 -17.75 -72.188 1 14.27 438 ALA B CA 1
ATOM 12382 C C . ALA B 1 438 ? -1.744 -16.703 -71.562 1 14.27 438 ALA B C 1
ATOM 12384 O O . ALA B 1 438 ? -1.507 -16.281 -70.438 1 14.27 438 ALA B O 1
ATOM 12385 N N . HIS B 1 439 ? -3.164 -17.016 -71.625 1 14.67 439 HIS B N 1
ATOM 12386 C CA . HIS B 1 439 ? -4.477 -16.781 -72.25 1 14.67 439 HIS B CA 1
ATOM 12387 C C . HIS B 1 439 ? -5.363 -15.969 -71.312 1 14.67 439 HIS B C 1
ATOM 12389 O O . HIS B 1 439 ? -5.32 -16.141 -70.062 1 14.67 439 HIS B O 1
ATOM 12395 N N . ARG B 1 440 ? -6.141 -14.844 -72 1 14.82 440 ARG B N 1
ATOM 12396 C CA . ARG B 1 440 ? -7.109 -13.789 -72.25 1 14.82 440 ARG B CA 1
ATOM 12397 C C . ARG B 1 440 ? -8.508 -14.203 -71.812 1 14.82 440 ARG B C 1
ATOM 12399 O O . ARG B 1 440 ? -9.484 -13.516 -72.125 1 14.82 440 ARG B O 1
ATOM 12406 N N . LEU B 1 441 ? -8.797 -15.305 -71.438 1 14.64 441 LEU B N 1
ATOM 12407 C CA . LEU B 1 441 ? -10.102 -15.664 -72 1 14.64 441 LEU B CA 1
ATOM 12408 C C . LEU B 1 441 ? -11.156 -14.633 -71.625 1 14.64 441 LEU B C 1
ATOM 12410 O O . LEU B 1 441 ? -11.016 -13.945 -70.625 1 14.64 441 LEU B O 1
ATOM 12414 N N . PHE B 1 442 ? -12.484 -14.852 -72 1 14.95 442 PHE B N 1
ATOM 12415 C CA . PHE B 1 442 ? -13.648 -14.516 -72.812 1 14.95 442 PHE B CA 1
ATOM 12416 C C . PHE B 1 442 ? -14.594 -13.594 -72.062 1 14.95 442 PHE B C 1
ATOM 12418 O O . PHE B 1 442 ? -14.445 -13.414 -70.812 1 14.95 442 PHE B O 1
ATOM 12425 N N . HIS B 1 443 ? -15.898 -13.891 -72 1 14.77 443 HIS B N 1
ATOM 12426 C CA . HIS B 1 443 ? -17.047 -13.422 -72.75 1 14.77 443 HIS B CA 1
ATOM 12427 C C . HIS B 1 443 ? -17.844 -12.391 -72 1 14.77 443 HIS B C 1
ATOM 12429 O O . HIS B 1 443 ? -18.141 -11.312 -72.5 1 14.77 443 HIS B O 1
ATOM 12435 N N . LEU B 1 444 ? -19.141 -12.703 -71.312 1 15.05 444 LEU B N 1
ATOM 12436 C CA . LEU B 1 444 ? -20.391 -12.414 -72 1 15.05 444 LEU B CA 1
ATOM 12437 C C . LEU B 1 444 ? -20.859 -11 -71.75 1 15.05 444 LEU B C 1
ATOM 12439 O O . LEU B 1 444 ? -20.484 -10.414 -70.688 1 15.05 444 LEU B O 1
ATOM 12443 N N . PRO B 1 445 ? -22.141 -10.438 -72.375 1 14.89 445 PRO B N 1
ATOM 12444 C CA . PRO B 1 445 ? -22.891 -9.406 -73.125 1 14.89 445 PRO B CA 1
ATOM 12445 C C . PRO B 1 445 ? -23.688 -8.492 -72.188 1 14.89 445 PRO B C 1
ATOM 12447 O O . PRO B 1 445 ? -23.875 -7.316 -72.5 1 14.89 445 PRO B O 1
ATOM 12450 N N . ARG B 1 446 ? -24.438 -8.758 -71.125 1 15.04 446 ARG B N 1
ATOM 12451 C CA . ARG B 1 446 ? -25.828 -8.414 -71.375 1 15.04 446 ARG B CA 1
ATOM 12452 C C . ARG B 1 446 ? -25.984 -6.906 -71.562 1 15.04 446 ARG B C 1
ATOM 12454 O O . ARG B 1 446 ? -25.219 -6.121 -71 1 15.04 446 ARG B O 1
ATOM 12461 N N . SER B 1 447 ? -27.156 -6.492 -72.25 1 14.34 447 SER B N 1
ATOM 12462 C CA . SER B 1 447 ? -27.938 -5.582 -73.062 1 14.34 447 SER B CA 1
ATOM 12463 C C . SER B 1 447 ? -28.281 -4.301 -72.312 1 14.34 447 SER B C 1
ATOM 12465 O O . SER B 1 447 ? -28.203 -4.266 -71.062 1 14.34 447 SER B O 1
ATOM 12467 N N . ARG B 1 448 ? -29.016 -3.307 -73.062 1 15.05 448 ARG B N 1
ATOM 12468 C CA . ARG B 1 448 ? -29.328 -1.978 -73.562 1 15.05 448 ARG B CA 1
ATOM 12469 C C . ARG B 1 448 ? -30.391 -1.298 -72.688 1 15.05 448 ARG B C 1
ATOM 12471 O O . ARG B 1 448 ? -30.531 -0.072 -72.75 1 15.05 448 ARG B O 1
ATOM 12478 N N . ASP B 1 449 ? -31.391 -1.83 -72.125 1 14.81 449 ASP B N 1
ATOM 12479 C CA . ASP B 1 449 ? -32.625 -1.259 -72.625 1 14.81 449 ASP B CA 1
ATOM 12480 C C . ASP B 1 449 ? -32.781 0.211 -72.25 1 14.81 449 ASP B C 1
ATOM 12482 O O . ASP B 1 449 ? -32.156 0.655 -71.25 1 14.81 449 ASP B O 1
ATOM 12486 N N . THR B 1 450 ? -33.906 1.013 -72.75 1 14.91 450 THR B N 1
ATOM 12487 C CA . THR B 1 450 ? -34.531 2.08 -73.5 1 14.91 450 THR B CA 1
ATOM 12488 C C . THR B 1 450 ? -35.031 3.186 -72.562 1 14.91 450 THR B C 1
ATOM 12490 O O . THR B 1 450 ? -34.969 4.367 -72.938 1 14.91 450 THR B O 1
ATOM 12493 N N . SER B 1 451 ? -36.031 3.15 -71.625 1 15.38 451 SER B N 1
ATOM 12494 C CA . SER B 1 451 ? -37.219 3.92 -72.062 1 15.38 451 SER B CA 1
ATOM 12495 C C . SER B 1 451 ? -37 5.41 -71.812 1 15.38 451 SER B C 1
ATOM 12497 O O . SER B 1 451 ? -36.156 5.801 -71 1 15.38 451 SER B O 1
ATOM 12499 N N . PRO B 1 452 ? -38.125 6.293 -72.062 1 15.56 452 PRO B N 1
ATOM 12500 C CA . PRO B 1 452 ? -38.562 7.469 -72.812 1 15.56 452 PRO B CA 1
ATOM 12501 C C . PRO B 1 452 ? -38.438 8.758 -72 1 15.56 452 PRO B C 1
ATOM 12503 O O . PRO B 1 452 ? -37.812 9.719 -72.438 1 15.56 452 PRO B O 1
ATOM 12506 N N . HIS B 1 453 ? -39.625 9.32 -71.438 1 15 453 HIS B N 1
ATOM 12507 C CA . HIS B 1 453 ? -40.312 10.484 -72 1 15 453 HIS B CA 1
ATOM 12508 C C . HIS B 1 453 ? -39.906 11.766 -71.312 1 15 453 HIS B C 1
ATOM 12510 O O . HIS B 1 453 ? -38.75 12.219 -71.438 1 15 453 HIS B O 1
ATOM 12516 N N . HIS B 1 454 ? -40.938 12.547 -70.625 1 14.95 454 HIS B N 1
ATOM 12517 C CA . HIS B 1 454 ? -41.562 13.789 -71.125 1 14.95 454 HIS B CA 1
ATOM 12518 C C . HIS B 1 454 ? -40.938 14.992 -70.375 1 14.95 454 HIS B C 1
ATOM 12520 O O . HIS B 1 454 ? -40.062 14.844 -69.562 1 14.95 454 HIS B O 1
ATOM 12526 N N . ASP B 1 455 ? -41.781 15.852 -69.625 1 15.47 455 ASP B N 1
ATOM 12527 C CA . ASP B 1 455 ? -42.25 17.188 -69.938 1 15.47 455 ASP B CA 1
ATOM 12528 C C . ASP B 1 455 ? -41.375 18.266 -69.312 1 15.47 455 ASP B C 1
ATOM 12530 O O . ASP B 1 455 ? -40.656 17.969 -68.375 1 15.47 455 ASP B O 1
ATOM 12534 N N . GLY B 1 456 ? -41.906 19.562 -69.188 1 15.32 456 GLY B N 1
ATOM 12535 C CA . GLY B 1 456 ? -41.656 20.922 -69.625 1 15.32 456 GLY B CA 1
ATOM 12536 C C . GLY B 1 456 ? -40.969 21.781 -68.625 1 15.32 456 GLY B C 1
ATOM 12537 O O . GLY B 1 456 ? -39.719 21.781 -68.562 1 15.32 456 GLY B O 1
ATOM 12538 N N . ASP B 1 457 ? -41.594 22.922 -68.062 1 16.09 457 ASP B N 1
ATOM 12539 C CA . ASP B 1 457 ? -41.375 24.344 -68.375 1 16.09 457 ASP B CA 1
ATOM 12540 C C . ASP B 1 457 ? -40.594 25.031 -67.25 1 16.09 457 ASP B C 1
ATOM 12542 O O . ASP B 1 457 ? -39.625 25.734 -67.5 1 16.09 457 ASP B O 1
ATOM 12546 N N . HIS B 1 458 ? -41.188 25.406 -66.062 1 17.2 458 HIS B N 1
ATOM 12547 C CA . HIS B 1 458 ? -41.469 26.797 -65.75 1 17.2 458 HIS B CA 1
ATOM 12548 C C . HIS B 1 458 ? -40.281 27.469 -65.062 1 17.2 458 HIS B C 1
ATOM 12550 O O . HIS B 1 458 ? -39.469 26.812 -64.438 1 17.2 458 HIS B O 1
ATOM 12556 N N . ASP B 1 459 ? -40 28.906 -65.125 1 16.53 459 ASP B N 1
ATOM 12557 C CA . ASP B 1 459 ? -39.094 30.031 -65.312 1 16.53 459 ASP B CA 1
ATOM 12558 C C . ASP B 1 459 ? -38.469 30.484 -64 1 16.53 459 ASP B C 1
ATOM 12560 O O . ASP B 1 459 ? -37.281 30.844 -64 1 16.53 459 ASP B O 1
ATOM 12564 N N . ARG B 1 460 ? -39.25 30.859 -62.906 1 16.09 460 ARG B N 1
ATOM 12565 C CA . ARG B 1 460 ? -39.188 32.25 -62.438 1 16.09 460 ARG B CA 1
ATOM 12566 C C . ARG B 1 460 ? -37.906 32.5 -61.688 1 16.09 460 ARG B C 1
ATOM 12568 O O . ARG B 1 460 ? -37.219 33.5 -61.969 1 16.09 460 ARG B O 1
ATOM 12575 N N . SER B 1 461 ? -37.969 32.469 -60.219 1 18.86 461 SER B N 1
ATOM 12576 C CA . SER B 1 461 ? -37.844 33.562 -59.281 1 18.86 461 SER B CA 1
ATOM 12577 C C . SER B 1 461 ? -36.375 33.719 -58.812 1 18.86 461 SER B C 1
ATOM 12579 O O . SER B 1 461 ? -35.812 32.781 -58.219 1 18.86 461 SER B O 1
ATOM 12581 N N . LYS B 1 462 ? -35.469 34.531 -59.469 1 18.17 462 LYS B N 1
ATOM 12582 C CA . LYS B 1 462 ? -34.062 34.906 -59.625 1 18.17 462 LYS B CA 1
ATOM 12583 C C . LYS B 1 462 ? -33.469 35.406 -58.344 1 18.17 462 LYS B C 1
ATOM 12585 O O . LYS B 1 462 ? -32.344 35.062 -57.969 1 18.17 462 LYS B O 1
ATOM 12590 N N . GLU B 1 463 ? -34.062 36.5 -57.844 1 17.48 463 GLU B N 1
ATOM 12591 C CA . GLU B 1 463 ? -33.219 37.688 -57.656 1 17.48 463 GLU B CA 1
ATOM 12592 C C . GLU B 1 463 ? -32.375 37.562 -56.406 1 17.48 463 GLU B C 1
ATOM 12594 O O . GLU B 1 463 ? -31.516 38.406 -56.125 1 17.48 463 GLU B O 1
ATOM 12599 N N . ARG B 1 464 ? -32.625 36.781 -55.438 1 18.58 464 ARG B N 1
ATOM 12600 C CA . ARG B 1 464 ? -32.281 37.094 -54.062 1 18.58 464 ARG B CA 1
ATOM 12601 C C . ARG B 1 464 ? -30.781 37 -53.844 1 18.58 464 ARG B C 1
ATOM 12603 O O . ARG B 1 464 ? -30.312 36.125 -53.125 1 18.58 464 ARG B O 1
ATOM 12610 N N . ARG B 1 465 ? -29.906 37.156 -54.844 1 18.55 465 ARG B N 1
ATOM 12611 C CA . ARG B 1 465 ? -28.547 36.625 -54.781 1 18.55 465 ARG B CA 1
ATOM 12612 C C . ARG B 1 465 ? -27.656 37.531 -53.938 1 18.55 465 ARG B C 1
ATOM 12614 O O . ARG B 1 465 ? -26.578 37.125 -53.5 1 18.55 465 ARG B O 1
ATOM 12621 N N . ARG B 1 466 ? -27.875 38.75 -54.125 1 18.52 466 ARG B N 1
ATOM 12622 C CA . ARG B 1 466 ? -26.641 39.531 -54.219 1 18.52 466 ARG B CA 1
ATOM 12623 C C . ARG B 1 466 ? -25.875 39.5 -52.906 1 18.52 466 ARG B C 1
ATOM 12625 O O . ARG B 1 466 ? -24.641 39.375 -52.906 1 18.52 466 ARG B O 1
ATOM 12632 N N . SER B 1 467 ? -26.5 40.125 -51.875 1 20.92 467 SER B N 1
ATOM 12633 C CA . SER B 1 467 ? -25.875 41.062 -50.969 1 20.92 467 SER B CA 1
ATOM 12634 C C . SER B 1 467 ? -24.953 40.344 -49.969 1 20.92 467 SER B C 1
ATOM 12636 O O . SER B 1 467 ? -24.422 40.969 -49.062 1 20.92 467 SER B O 1
ATOM 12638 N N . ARG B 1 468 ? -25.031 39.062 -49.781 1 20.42 468 ARG B N 1
ATOM 12639 C CA . ARG B 1 468 ? -24.547 38.344 -48.625 1 20.42 468 ARG B CA 1
ATOM 12640 C C . ARG B 1 468 ? -23.031 38.219 -48.625 1 20.42 468 ARG B C 1
ATOM 12642 O O . ARG B 1 468 ? -22.453 37.5 -47.812 1 20.42 468 ARG B O 1
ATOM 12649 N N . ASP B 1 469 ? -22.328 38.75 -49.625 1 22.7 469 ASP B N 1
ATOM 12650 C CA . ASP B 1 469 ? -20.984 38.281 -49.938 1 22.7 469 ASP B CA 1
ATOM 12651 C C . ASP B 1 469 ? -19.969 38.844 -48.938 1 22.7 469 ASP B C 1
ATOM 12653 O O . ASP B 1 469 ? -18.906 38.25 -48.75 1 22.7 469 ASP B O 1
ATOM 12657 N N . ARG B 1 470 ? -20.094 40.156 -48.688 1 24.25 470 ARG B N 1
ATOM 12658 C CA . ARG B 1 470 ? -18.891 40.906 -48.281 1 24.25 470 ARG B CA 1
ATOM 12659 C C . ARG B 1 470 ? -18.391 40.438 -46.938 1 24.25 470 ARG B C 1
ATOM 12661 O O . ARG B 1 470 ? -17.234 40.625 -46.594 1 24.25 470 ARG B O 1
ATOM 12668 N N . ARG B 1 471 ? -19.328 40.25 -45.938 1 25.19 471 ARG B N 1
ATOM 12669 C CA . ARG B 1 471 ? -18.984 40.094 -44.531 1 25.19 471 ARG B CA 1
ATOM 12670 C C . ARG B 1 471 ? -18.125 38.844 -44.344 1 25.19 471 ARG B C 1
ATOM 12672 O O . ARG B 1 471 ? -17.75 38.531 -43.188 1 25.19 471 ARG B O 1
ATOM 12679 N N . ARG B 1 472 ? -17.953 38.031 -45.375 1 26.11 472 ARG B N 1
ATOM 12680 C CA . ARG B 1 472 ? -17.25 36.75 -45.25 1 26.11 472 ARG B CA 1
ATOM 12681 C C . ARG B 1 472 ? -15.734 36.969 -45.125 1 26.11 472 ARG B C 1
ATOM 12683 O O . ARG B 1 472 ? -14.992 36.062 -44.812 1 26.11 472 ARG B O 1
ATOM 12690 N N . ARG B 1 473 ? -15.266 38.031 -45.844 1 28.33 473 ARG B N 1
ATOM 12691 C CA . ARG B 1 473 ? -13.82 38.062 -46.031 1 28.33 473 ARG B CA 1
ATOM 12692 C C . ARG B 1 473 ? -13.094 38.281 -44.719 1 28.33 473 ARG B C 1
ATOM 12694 O O . ARG B 1 473 ? -12.039 37.688 -44.469 1 28.33 473 ARG B O 1
ATOM 12701 N N . ARG B 1 474 ? -13.523 39.469 -44 1 29.25 474 ARG B N 1
ATOM 12702 C CA . ARG B 1 474 ? -12.703 39.906 -42.875 1 29.25 474 ARG B CA 1
ATOM 12703 C C . ARG B 1 474 ? -12.617 38.812 -41.812 1 29.25 474 ARG B C 1
ATOM 12705 O O . ARG B 1 474 ? -11.719 38.844 -40.969 1 29.25 474 ARG B O 1
ATOM 12712 N N . ILE B 1 475 ? -13.742 37.938 -41.688 1 30.33 475 ILE B N 1
ATOM 12713 C CA . ILE B 1 475 ? -13.75 36.844 -40.75 1 30.33 475 ILE B CA 1
ATOM 12714 C C . ILE B 1 475 ? -12.672 35.812 -41.094 1 30.33 475 ILE B C 1
ATOM 12716 O O . ILE B 1 475 ? -12.281 35 -40.281 1 30.33 475 ILE B O 1
ATOM 12720 N N . LYS B 1 476 ? -12.258 35.844 -42.469 1 31.27 476 LYS B N 1
ATOM 12721 C CA . LYS B 1 476 ? -11.242 34.875 -42.906 1 31.27 476 LYS B CA 1
ATOM 12722 C C . LYS B 1 476 ? -9.875 35.219 -42.344 1 31.27 476 LYS B C 1
ATOM 12724 O O . LYS B 1 476 ? -9.102 34.344 -42 1 31.27 476 LYS B O 1
ATOM 12729 N N . GLU B 1 477 ? -9.492 36.531 -42.562 1 33.72 477 GLU B N 1
ATOM 12730 C CA . GLU B 1 477 ? -8.125 36.906 -42.188 1 33.72 477 GLU B CA 1
ATOM 12731 C C . GLU B 1 477 ? -7.898 36.781 -40.688 1 33.72 477 GLU B C 1
ATOM 12733 O O . GLU B 1 477 ? -6.801 36.406 -40.281 1 33.72 477 GLU B O 1
ATOM 12738 N N . LEU B 1 478 ? -8.859 37.281 -39.781 1 30.91 478 LEU B N 1
ATOM 12739 C CA . LEU B 1 478 ? -8.727 37.062 -38.344 1 30.91 478 LEU B CA 1
ATOM 12740 C C . LEU B 1 478 ? -8.672 35.562 -38.031 1 30.91 478 LEU B C 1
ATOM 12742 O O . LEU B 1 478 ? -8.164 35.188 -36.969 1 30.91 478 LEU B O 1
ATOM 12746 N N . LYS B 1 479 ? -9.25 34.625 -38.938 1 31.55 479 LYS B N 1
ATOM 12747 C CA . LYS B 1 479 ? -9.164 33.156 -38.812 1 31.55 479 LYS B CA 1
ATOM 12748 C C . LYS B 1 479 ? -7.738 32.688 -39.094 1 31.55 479 LYS B C 1
ATOM 12750 O O . LYS B 1 479 ? -7.309 31.672 -38.5 1 31.55 479 LYS B O 1
ATOM 12755 N N . GLU B 1 480 ? -7.043 33.312 -40.156 1 33.25 480 GLU B N 1
ATOM 12756 C CA . GLU B 1 480 ? -5.695 32.844 -40.469 1 33.25 480 GLU B CA 1
ATOM 12757 C C . GLU B 1 480 ? -4.734 33.125 -39.344 1 33.25 480 GLU B C 1
ATOM 12759 O O . GLU B 1 480 ? -3.85 32.312 -39.031 1 33.25 480 GLU B O 1
ATOM 12764 N N . HIS B 1 481 ? -4.648 34.438 -38.844 1 31.48 481 HIS B N 1
ATOM 12765 C CA . HIS B 1 481 ? -3.736 34.688 -37.75 1 31.48 481 HIS B CA 1
ATOM 12766 C C . HIS B 1 481 ? -4.164 33.938 -36.469 1 31.48 481 HIS B C 1
ATOM 12768 O O . HIS B 1 481 ? -3.359 33.75 -35.562 1 31.48 481 HIS B O 1
ATOM 12774 N N . LYS B 1 482 ? -5.562 33.656 -36.188 1 31.5 482 LYS B N 1
ATOM 12775 C CA . LYS B 1 482 ? -6.055 32.781 -35.156 1 31.5 482 LYS B CA 1
ATOM 12776 C C . LYS B 1 482 ? -5.586 31.344 -35.375 1 31.5 482 LYS B C 1
ATOM 12778 O O . LYS B 1 482 ? -5.41 30.578 -34.438 1 31.5 482 LYS B O 1
ATOM 12783 N N . ASP B 1 483 ? -5.398 30.922 -36.688 1 32.81 483 ASP B N 1
ATOM 12784 C CA . ASP B 1 483 ? -4.891 29.578 -36.969 1 32.81 483 ASP B CA 1
ATOM 12785 C C . ASP B 1 483 ? -3.404 29.469 -36.625 1 32.81 483 ASP B C 1
ATOM 12787 O O . ASP B 1 483 ? -2.922 28.406 -36.25 1 32.81 483 ASP B O 1
ATOM 12791 N N . SER B 1 484 ? -2.586 30.484 -37.094 1 33.81 484 SER B N 1
ATOM 12792 C CA . SER B 1 484 ? -1.181 30.359 -36.719 1 33.81 484 SER B CA 1
ATOM 12793 C C . SER B 1 484 ? -1.003 30.469 -35.219 1 33.81 484 SER B C 1
ATOM 12795 O O . SER B 1 484 ? -0.099 29.844 -34.656 1 33.81 484 SER B O 1
ATOM 12797 N N . LEU B 1 485 ? -1.696 31.375 -34.531 1 31.84 485 LEU B N 1
ATOM 12798 C CA . LEU B 1 485 ? -1.715 31.375 -33.062 1 31.84 485 LEU B CA 1
ATOM 12799 C C . LEU B 1 485 ? -2.406 30.125 -32.531 1 31.84 485 LEU B C 1
ATOM 12801 O O . LEU B 1 485 ? -2.123 29.672 -31.422 1 31.84 485 LEU B O 1
ATOM 12805 N N . LYS B 1 486 ? -3.393 29.484 -33.344 1 34.44 486 LYS B N 1
ATOM 12806 C CA . LYS B 1 486 ? -3.967 28.188 -33 1 34.44 486 LYS B CA 1
ATOM 12807 C C . LYS B 1 486 ? -2.924 27.078 -33.125 1 34.44 486 LYS B C 1
ATOM 12809 O O . LYS B 1 486 ? -2.941 26.109 -32.344 1 34.44 486 LYS B O 1
ATOM 12814 N N . GLY B 1 487 ? -2.08 27.141 -34.188 1 34.38 487 GLY B N 1
ATOM 12815 C CA . GLY B 1 487 ? -1.039 26.141 -34.281 1 34.38 487 GLY B CA 1
ATOM 12816 C C . GLY B 1 487 ? -0.042 26.188 -33.125 1 34.38 487 GLY B C 1
ATOM 12817 O O . GLY B 1 487 ? 0.395 25.156 -32.625 1 34.38 487 GLY B O 1
ATOM 12818 N N . SER B 1 488 ? 0.593 27.438 -32.969 1 35.81 488 SER B N 1
ATOM 12819 C CA . SER B 1 488 ? 1.504 27.547 -31.828 1 35.81 488 SER B CA 1
ATOM 12820 C C . SER B 1 488 ? 0.772 27.344 -30.516 1 35.81 488 SER B C 1
ATOM 12822 O O . SER B 1 488 ? 1.354 26.859 -29.547 1 35.81 488 SER B O 1
ATOM 12824 N N . ALA B 1 489 ? -0.523 27.828 -30.406 1 35.78 489 ALA B N 1
ATOM 12825 C CA . ALA B 1 489 ? -1.354 27.516 -29.234 1 35.78 489 ALA B CA 1
ATOM 12826 C C . ALA B 1 489 ? -1.682 26.016 -29.188 1 35.78 489 ALA B C 1
ATOM 12828 O O . ALA B 1 489 ? -1.713 25.422 -28.109 1 35.78 489 ALA B O 1
ATOM 12829 N N . LEU B 1 490 ? -1.95 25.406 -30.391 1 37.06 490 LEU B N 1
ATOM 12830 C CA . LEU B 1 490 ? -2.141 23.953 -30.406 1 37.06 490 LEU B CA 1
ATOM 12831 C C . LEU B 1 490 ? -0.836 23.234 -30.078 1 37.06 490 LEU B C 1
ATOM 12833 O O . LEU B 1 490 ? -0.837 22.234 -29.359 1 37.06 490 LEU B O 1
ATOM 12837 N N . SER B 1 491 ? 0.288 23.625 -30.734 1 40.16 491 SER B N 1
ATOM 12838 C CA . SER B 1 491 ? 1.552 23.016 -30.328 1 40.16 491 SER B CA 1
ATOM 12839 C C . SER B 1 491 ? 1.872 23.297 -28.875 1 40.16 491 SER B C 1
ATOM 12841 O O . SER B 1 491 ? 2.381 22.422 -28.156 1 40.16 491 SER B O 1
ATOM 12843 N N . LEU B 1 492 ? 1.756 24.594 -28.453 1 38.62 492 LEU B N 1
ATOM 12844 C CA . LEU B 1 492 ? 1.894 24.875 -27.031 1 38.62 492 LEU B CA 1
ATOM 12845 C C . LEU B 1 492 ? 0.815 24.156 -26.219 1 38.62 492 LEU B C 1
ATOM 12847 O O . LEU B 1 492 ? 1.09 23.625 -25.156 1 38.62 492 LEU B O 1
ATOM 12851 N N . LEU B 1 493 ? -0.468 24.219 -26.766 1 38.41 493 LEU B N 1
ATOM 12852 C CA . LEU B 1 493 ? -1.5 23.406 -26.125 1 38.41 493 LEU B CA 1
ATOM 12853 C C . LEU B 1 493 ? -1.151 21.922 -26.219 1 38.41 493 LEU B C 1
ATOM 12855 O O . LEU B 1 493 ? -1.388 21.172 -25.266 1 38.41 493 LEU B O 1
ATOM 12859 N N . ASP B 1 494 ? -0.713 21.438 -27.406 1 42.06 494 ASP B N 1
ATOM 12860 C CA . ASP B 1 494 ? -0.258 20.047 -27.516 1 42.06 494 ASP B CA 1
ATOM 12861 C C . ASP B 1 494 ? 0.948 19.797 -26.625 1 42.06 494 ASP B C 1
ATOM 12863 O O . ASP B 1 494 ? 1.052 18.734 -26 1 42.06 494 ASP B O 1
ATOM 12867 N N . GLN B 1 495 ? 1.982 20.688 -26.734 1 44.09 495 GLN B N 1
ATOM 12868 C CA . GLN B 1 495 ? 3.08 20.562 -25.781 1 44.09 495 GLN B CA 1
ATOM 12869 C C . GLN B 1 495 ? 2.584 20.719 -24.344 1 44.09 495 GLN B C 1
ATOM 12871 O O . GLN B 1 495 ? 3.064 20.031 -23.438 1 44.09 495 GLN B O 1
ATOM 12876 N N . LEU B 1 496 ? 1.664 21.703 -24.172 1 43.56 496 LEU B N 1
ATOM 12877 C CA . LEU B 1 496 ? 1.035 21.875 -22.859 1 43.56 496 LEU B CA 1
ATOM 12878 C C . LEU B 1 496 ? 0.162 20.672 -22.516 1 43.56 496 LEU B C 1
ATOM 12880 O O . LEU B 1 496 ? 0.071 20.281 -21.344 1 43.56 496 LEU B O 1
ATOM 12884 N N . ARG B 1 497 ? -0.535 20.203 -23.562 1 44.94 497 ARG B N 1
ATOM 12885 C CA . ARG B 1 497 ? -1.317 19 -23.328 1 44.94 497 ARG B CA 1
ATOM 12886 C C . ARG B 1 497 ? -0.411 17.812 -23 1 44.94 497 ARG B C 1
ATOM 12888 O O . ARG B 1 497 ? -0.787 16.938 -22.234 1 44.94 497 ARG B O 1
ATOM 12895 N N . LYS B 1 498 ? 0.781 17.75 -23.906 1 51.22 498 LYS B N 1
ATOM 12896 C CA . LYS B 1 498 ? 1.708 16.641 -23.688 1 51.22 498 LYS B CA 1
ATOM 12897 C C . LYS B 1 498 ? 2.469 16.797 -22.375 1 51.22 498 LYS B C 1
ATOM 12899 O O . LYS B 1 498 ? 2.941 15.812 -21.812 1 51.22 498 LYS B O 1
ATOM 12904 N N . SER B 1 499 ? 2.764 18.078 -21.938 1 53.47 499 SER B N 1
ATOM 12905 C CA . SER B 1 499 ? 3.588 18.266 -20.75 1 53.47 499 SER B CA 1
ATOM 12906 C C . SER B 1 499 ? 2.756 18.188 -19.469 1 53.47 499 SER B C 1
ATOM 12908 O O . SER B 1 499 ? 1.626 18.672 -19.422 1 53.47 499 SER B O 1
ATOM 12910 N N . GLN B 1 500 ? 3.117 17.203 -18.672 1 66.19 500 GLN B N 1
ATOM 12911 C CA . GLN B 1 500 ? 2.494 17.031 -17.375 1 66.19 500 GLN B CA 1
ATOM 12912 C C . GLN B 1 500 ? 2.355 18.359 -16.641 1 66.19 500 GLN B C 1
ATOM 12914 O O . GLN B 1 500 ? 3.184 19.266 -16.828 1 66.19 500 GLN B O 1
ATOM 12919 N N . GLN B 1 501 ? 1.208 18.719 -16.125 1 70.75 501 GLN B N 1
ATOM 12920 C CA . GLN B 1 501 ? 0.935 19.922 -15.352 1 70.75 501 GLN B CA 1
ATOM 12921 C C . GLN B 1 501 ? 2.059 20.203 -14.359 1 70.75 501 GLN B C 1
ATOM 12923 O O . GLN B 1 501 ? 2.615 19.281 -13.758 1 70.75 501 GLN B O 1
ATOM 12928 N N . PRO B 1 502 ? 2.49 21.469 -14.391 1 78.62 502 PRO B N 1
ATOM 12929 C CA . PRO B 1 502 ? 3.553 21.812 -13.445 1 78.62 502 PRO B CA 1
ATOM 12930 C C . PRO B 1 502 ? 3.154 21.547 -11.992 1 78.62 502 PRO B C 1
ATOM 12932 O O . PRO B 1 502 ? 1.993 21.734 -11.625 1 78.62 502 PRO B O 1
ATOM 12935 N N . VAL B 1 503 ? 4.023 20.984 -11.352 1 85 503 VAL B N 1
ATOM 12936 C CA . VAL B 1 503 ? 3.816 20.656 -9.945 1 85 503 VAL B CA 1
ATOM 12937 C C . VAL B 1 503 ? 4.734 21.516 -9.07 1 85 503 VAL B C 1
ATOM 12939 O O . VAL B 1 503 ? 5.727 22.062 -9.562 1 85 503 VAL B O 1
ATOM 12942 N N . GLY B 1 504 ? 4.465 21.906 -7.871 1 82.25 504 GLY B N 1
ATOM 12943 C CA . GLY B 1 504 ? 5.266 22.641 -6.898 1 82.25 504 GLY B CA 1
ATOM 12944 C C . GLY B 1 504 ? 5.312 24.125 -7.164 1 82.25 504 GLY B C 1
ATOM 12945 O O . GLY B 1 504 ? 6.352 24.766 -6.98 1 82.25 504 GLY B O 1
ATOM 12946 N N . VAL B 1 505 ? 4.277 24.641 -7.668 1 79 505 VAL B N 1
ATOM 12947 C CA . VAL B 1 505 ? 4.242 26.062 -8 1 79 505 VAL B CA 1
ATOM 12948 C C . VAL B 1 505 ? 4.211 26.891 -6.719 1 79 505 VAL B C 1
ATOM 12950 O O . VAL B 1 505 ? 4.859 27.938 -6.633 1 79 505 VAL B O 1
ATOM 12953 N N . TYR B 1 506 ? 3.504 26.469 -5.719 1 81.12 506 TYR B N 1
ATOM 12954 C CA . TYR B 1 506 ? 3.422 27.172 -4.449 1 81.12 506 TYR B CA 1
ATOM 12955 C C . TYR B 1 506 ? 4.793 27.266 -3.785 1 81.12 506 TYR B C 1
ATOM 12957 O O . TYR B 1 506 ? 5.211 28.344 -3.354 1 81.12 506 TYR B O 1
ATOM 12965 N N . GLU B 1 507 ? 5.465 26.172 -3.752 1 83.19 507 GLU B N 1
ATOM 12966 C CA . GLU B 1 507 ? 6.773 26.141 -3.104 1 83.19 507 GLU B CA 1
ATOM 12967 C C . GLU B 1 507 ? 7.805 26.922 -3.904 1 83.19 507 GLU B C 1
ATOM 12969 O O . GLU B 1 507 ? 8.648 27.609 -3.328 1 83.19 507 GLU B O 1
ATOM 12974 N N . SER B 1 508 ? 7.695 26.828 -5.246 1 82.06 508 SER B N 1
ATOM 12975 C CA . SER B 1 508 ? 8.664 27.516 -6.086 1 82.06 508 SER B CA 1
ATOM 12976 C C . SER B 1 508 ? 8.477 29.031 -6.023 1 82.06 508 SER B C 1
ATOM 12978 O O . SER B 1 508 ? 9.445 29.781 -6.004 1 82.06 508 SER B O 1
ATOM 12980 N N . GLN B 1 509 ? 7.281 29.469 -5.922 1 77.69 509 GLN B N 1
ATOM 12981 C CA . GLN B 1 509 ? 7.023 30.891 -5.836 1 77.69 509 GLN B CA 1
ATOM 12982 C C . GLN B 1 509 ? 7.512 31.469 -4.504 1 77.69 509 GLN B C 1
ATOM 12984 O O . GLN B 1 509 ? 8.156 32.5 -4.469 1 77.69 509 GLN B O 1
ATOM 12989 N N . ARG B 1 510 ? 7.234 30.766 -3.471 1 79.38 510 ARG B N 1
ATOM 12990 C CA . ARG B 1 510 ? 7.664 31.234 -2.156 1 79.38 510 ARG B CA 1
ATOM 12991 C C . ARG B 1 510 ? 9.188 31.219 -2.033 1 79.38 510 ARG B C 1
ATOM 12993 O O . ARG B 1 510 ? 9.773 32.094 -1.398 1 79.38 510 ARG B O 1
ATOM 13000 N N . TYR B 1 511 ? 9.812 30.25 -2.627 1 78.81 511 TYR B N 1
ATOM 13001 C CA . TYR B 1 511 ? 11.273 30.156 -2.594 1 78.81 511 TYR B CA 1
ATOM 13002 C C . TYR B 1 511 ? 11.914 31.281 -3.398 1 78.81 511 TYR B C 1
ATOM 13004 O O . TYR B 1 511 ? 12.898 31.875 -2.965 1 78.81 511 TYR B O 1
ATOM 13012 N N . MET B 1 512 ? 11.344 31.562 -4.547 1 75.62 512 MET B N 1
ATOM 13013 C CA . MET B 1 512 ? 11.898 32.625 -5.387 1 75.62 512 MET B CA 1
ATOM 13014 C C . MET B 1 512 ? 11.734 34 -4.727 1 75.62 512 MET B C 1
ATOM 13016 O O . MET B 1 512 ? 12.602 34.844 -4.867 1 75.62 512 MET B O 1
ATOM 13020 N N . ASP B 1 513 ? 10.68 34.125 -3.977 1 72.44 513 ASP B N 1
ATOM 13021 C CA . ASP B 1 513 ? 10.477 35.344 -3.242 1 72.44 513 ASP B CA 1
ATOM 13022 C C . ASP B 1 513 ? 11.523 35.531 -2.143 1 72.44 513 ASP B C 1
ATOM 13024 O O . ASP B 1 513 ? 12.008 36.625 -1.896 1 72.44 513 ASP B O 1
ATOM 13028 N N . LEU B 1 514 ? 11.898 34.438 -1.581 1 73.75 514 LEU B N 1
ATOM 13029 C CA . LEU B 1 514 ? 12.898 34.469 -0.52 1 73.75 514 LEU B CA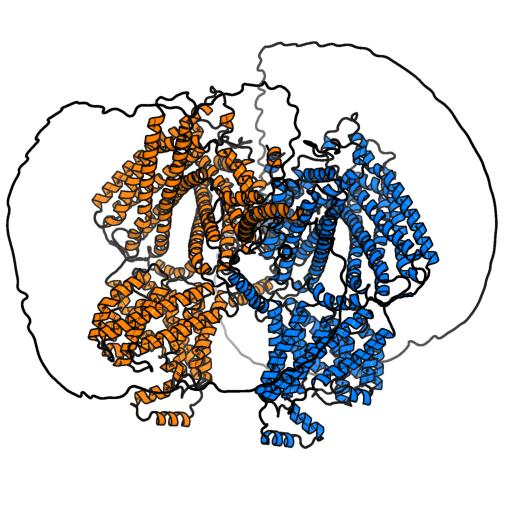 1
ATOM 13030 C C . LEU B 1 514 ? 14.289 34.688 -1.095 1 73.75 514 LEU B C 1
ATOM 13032 O O . LEU B 1 514 ? 15.086 35.438 -0.52 1 73.75 514 LEU B O 1
ATOM 13036 N N . GLU B 1 515 ? 14.609 34.156 -2.256 1 72.31 515 GLU B N 1
ATOM 13037 C CA . GLU B 1 515 ? 15.93 34.281 -2.859 1 72.31 515 GLU B CA 1
ATOM 13038 C C . GLU B 1 515 ? 16.156 35.656 -3.457 1 72.31 515 GLU B C 1
ATOM 13040 O O . GLU B 1 515 ? 17.281 36.156 -3.463 1 72.31 515 GLU B O 1
ATOM 13045 N N . SER B 1 516 ? 15.102 36.188 -3.977 1 69.5 516 SER B N 1
ATOM 13046 C CA . SER B 1 516 ? 15.25 37.531 -4.547 1 69.5 516 SER B CA 1
ATOM 13047 C C . SER B 1 516 ? 15.586 38.562 -3.473 1 69.5 516 SER B C 1
ATOM 13049 O O . SER B 1 516 ? 16.328 39.5 -3.727 1 69.5 516 SER B O 1
ATOM 13051 N N . GLY B 1 517 ? 15.211 38.219 -2.271 1 62.81 517 GLY B N 1
ATOM 13052 C CA . GLY B 1 517 ? 15.57 39.094 -1.174 1 62.81 517 GLY B CA 1
ATOM 13053 C C . GLY B 1 517 ? 17.016 38.969 -0.742 1 62.81 517 GLY B C 1
ATOM 13054 O O . GLY B 1 517 ? 17.641 39.938 -0.337 1 62.81 517 GLY B O 1
ATOM 13055 N N . ASN B 1 518 ? 17.656 37.844 -1.044 1 63.81 518 ASN B N 1
ATOM 13056 C CA . ASN B 1 518 ? 19.016 37.562 -0.604 1 63.81 518 ASN B CA 1
ATOM 13057 C C . ASN B 1 518 ? 20.031 37.938 -1.672 1 63.81 518 ASN B C 1
ATOM 13059 O O . ASN B 1 518 ? 21.234 38 -1.393 1 63.81 518 ASN B O 1
ATOM 13063 N N . ASP B 1 519 ? 19.781 38.125 -2.971 1 62.97 519 ASP B N 1
ATOM 13064 C CA . ASP B 1 519 ? 20.703 38.344 -4.078 1 62.97 519 ASP B CA 1
ATOM 13065 C C . ASP B 1 519 ? 21.406 39.719 -3.926 1 62.97 519 ASP B C 1
ATOM 13067 O O . ASP B 1 519 ? 22.469 39.938 -4.512 1 62.97 519 ASP B O 1
ATOM 13071 N N . ARG B 1 520 ? 21.031 40.531 -3.07 1 60.78 520 ARG B N 1
ATOM 13072 C CA . ARG B 1 520 ? 21.672 41.844 -2.902 1 60.78 520 ARG B CA 1
ATOM 13073 C C . ARG B 1 520 ? 23.047 41.688 -2.256 1 60.78 520 ARG B C 1
ATOM 13075 O O . ARG B 1 520 ? 23.922 42.531 -2.465 1 60.78 520 ARG B O 1
ATOM 13082 N N . ASP B 1 521 ? 23.312 40.469 -1.73 1 68.88 521 ASP B N 1
ATOM 13083 C CA . ASP B 1 521 ? 24.531 40.312 -0.955 1 68.88 521 ASP B CA 1
ATOM 13084 C C . ASP B 1 521 ? 25.547 39.438 -1.699 1 68.88 521 ASP B C 1
ATOM 13086 O O . ASP B 1 521 ? 26.594 39.094 -1.147 1 68.88 521 ASP B O 1
ATOM 13090 N N . LEU B 1 522 ? 25.5 39.125 -3.002 1 76.12 522 LEU B N 1
ATOM 13091 C CA . LEU B 1 522 ? 26.391 38.188 -3.693 1 76.12 522 LEU B CA 1
ATOM 13092 C C . LEU B 1 522 ? 27.75 38.844 -3.943 1 76.12 522 LEU B C 1
ATOM 13094 O O . LEU B 1 522 ? 28.781 38.156 -3.904 1 76.12 522 LEU B O 1
ATOM 13098 N N . GLU B 1 523 ? 27.766 40.094 -4.141 1 73.19 523 GLU B N 1
ATOM 13099 C CA . GLU B 1 523 ? 29.031 40.781 -4.367 1 73.19 523 GLU B CA 1
ATOM 13100 C C . GLU B 1 523 ? 29.906 40.781 -3.113 1 73.19 523 GLU B C 1
ATOM 13102 O O . GLU B 1 523 ? 31.109 40.562 -3.193 1 73.19 523 GLU B O 1
ATOM 13107 N N . LYS B 1 524 ? 29.266 40.938 -2.09 1 76.62 524 LYS B N 1
ATOM 13108 C CA . LYS B 1 524 ? 30 40.906 -0.834 1 76.62 524 LYS B CA 1
ATOM 13109 C C . LYS B 1 524 ? 30.516 39.5 -0.522 1 76.62 524 LYS B C 1
ATOM 13111 O O . LYS B 1 524 ? 31.578 39.312 0.078 1 76.62 524 LYS B O 1
ATOM 13116 N N . VAL B 1 525 ? 29.828 38.562 -0.978 1 82.12 525 VAL B N 1
ATOM 13117 C CA . VAL B 1 525 ? 30.219 37.156 -0.74 1 82.12 525 VAL B CA 1
ATOM 13118 C C . VAL B 1 525 ? 31.5 36.844 -1.513 1 82.12 525 VAL B C 1
ATOM 13120 O O . VAL B 1 525 ? 32.406 36.188 -0.987 1 82.12 525 VAL B O 1
ATOM 13123 N N . ILE B 1 526 ? 31.641 37.312 -2.723 1 80.44 526 ILE B N 1
ATOM 13124 C CA . ILE B 1 526 ? 32.812 37.031 -3.547 1 80.44 526 ILE B CA 1
ATOM 13125 C C . ILE B 1 526 ? 34.031 37.75 -2.977 1 80.44 526 ILE B C 1
ATOM 13127 O O . ILE B 1 526 ? 35.125 37.219 -2.98 1 80.44 526 ILE B O 1
ATOM 13131 N N . GLU B 1 527 ? 33.812 38.969 -2.51 1 79.94 527 GLU B N 1
ATOM 13132 C CA . GLU B 1 527 ? 34.906 39.688 -1.887 1 79.94 527 GLU B CA 1
ATOM 13133 C C . GLU B 1 527 ? 35.438 38.938 -0.657 1 79.94 527 GLU B C 1
ATOM 13135 O O . GLU B 1 527 ? 36.625 38.906 -0.422 1 79.94 527 GLU B O 1
ATOM 13140 N N . GLN B 1 528 ? 34.531 38.406 0.057 1 84.69 528 GLN B N 1
ATOM 13141 C CA . GLN B 1 528 ? 34.938 37.656 1.245 1 84.69 528 GLN B CA 1
ATOM 13142 C C . GLN B 1 528 ? 35.625 36.344 0.869 1 84.69 528 GLN B C 1
ATOM 13144 O O . GLN B 1 528 ? 36.562 35.938 1.548 1 84.69 528 GLN B O 1
ATOM 13149 N N . LEU B 1 529 ? 35.25 35.719 -0.175 1 86.69 529 LEU B N 1
ATOM 13150 C CA . LEU B 1 529 ? 35.906 34.5 -0.612 1 86.69 529 LEU B CA 1
ATOM 13151 C C . LEU B 1 529 ? 37.312 34.75 -1.135 1 86.69 529 LEU B C 1
ATOM 13153 O O . LEU B 1 529 ? 38.188 33.906 -0.991 1 86.69 529 LEU B O 1
ATOM 13157 N N . GLU B 1 530 ? 37.469 35.875 -1.688 1 85.69 530 GLU B N 1
ATOM 13158 C CA . GLU B 1 530 ? 38.812 36.25 -2.152 1 85.69 530 GLU B CA 1
ATOM 13159 C C . GLU B 1 530 ? 39.75 36.5 -0.981 1 85.69 530 GLU B C 1
ATOM 13161 O O . GLU B 1 530 ? 40.938 36.125 -1.04 1 85.69 530 GLU B O 1
ATOM 13166 N N . LEU B 1 531 ? 39.219 37.062 0.076 1 86.56 531 LEU B N 1
ATOM 13167 C CA . LEU B 1 531 ? 40 37.25 1.281 1 86.56 531 LEU B CA 1
ATOM 13168 C C . LEU B 1 531 ? 40.375 35.906 1.896 1 86.56 531 LEU B C 1
ATOM 13170 O O . LEU B 1 531 ? 41.5 35.719 2.363 1 86.56 531 LEU B O 1
ATOM 13174 N N . LEU B 1 532 ? 39.469 35.031 1.91 1 89.06 532 LEU B N 1
ATOM 13175 C CA . LEU B 1 532 ? 39.719 33.688 2.439 1 89.06 532 LEU B CA 1
ATOM 13176 C C . LEU B 1 532 ? 40.75 32.969 1.595 1 89.06 532 LEU B C 1
ATOM 13178 O O . LEU B 1 532 ? 41.625 32.25 2.131 1 89.06 532 LEU B O 1
ATOM 13182 N N . SER B 1 533 ? 40.688 33.156 0.274 1 88.94 533 SER B N 1
ATOM 13183 C CA . SER B 1 533 ? 41.594 32.469 -0.623 1 88.94 533 SER B CA 1
ATOM 13184 C C . SER B 1 533 ? 43.031 32.938 -0.401 1 88.94 533 SER B C 1
ATOM 13186 O O . SER B 1 533 ? 43.969 32.125 -0.45 1 88.94 533 SER B O 1
ATOM 13188 N N . THR B 1 534 ? 43.219 34.125 -0.1 1 87.31 534 THR B N 1
ATOM 13189 C CA . THR B 1 534 ? 44.562 34.656 0.132 1 87.31 534 THR B CA 1
ATOM 13190 C C . THR B 1 534 ? 45.125 34.156 1.447 1 87.31 534 THR B C 1
ATOM 13192 O O . THR B 1 534 ? 46.312 33.812 1.526 1 87.31 534 THR B O 1
ATOM 13195 N N . SER B 1 535 ? 44.312 34 2.408 1 88.75 535 SER B N 1
ATOM 13196 C CA . SER B 1 535 ? 44.781 33.531 3.709 1 88.75 535 SER B CA 1
ATOM 13197 C C . SER B 1 535 ? 44.969 32.031 3.719 1 88.75 535 SER B C 1
ATOM 13199 O O . SER B 1 535 ? 45.812 31.5 4.449 1 88.75 535 SER B O 1
ATOM 13201 N N . ALA B 1 536 ? 44.219 31.281 2.984 1 92.38 536 ALA B N 1
ATOM 13202 C CA . ALA B 1 536 ? 44.219 29.828 3.049 1 92.38 536 ALA B CA 1
ATOM 13203 C C . ALA B 1 536 ? 45.188 29.234 2.037 1 92.38 536 ALA B C 1
ATOM 13205 O O . ALA B 1 536 ? 45.5 28.031 2.096 1 92.38 536 ALA B O 1
ATOM 13206 N N . LEU B 1 537 ? 45.75 29.922 1.063 1 91.44 537 LEU B N 1
ATOM 13207 C CA . LEU B 1 537 ? 46.562 29.406 -0.038 1 91.44 537 LEU B CA 1
ATOM 13208 C C . LEU B 1 537 ? 47.812 28.672 0.486 1 91.44 537 LEU B C 1
ATOM 13210 O O . LEU B 1 537 ? 48.094 27.562 0.049 1 91.44 537 LEU B O 1
ATOM 13214 N N . PRO B 1 538 ? 48.562 29.203 1.499 1 92.06 538 PRO B N 1
ATOM 13215 C CA . PRO B 1 538 ? 49.719 28.453 1.982 1 92.06 538 PRO B CA 1
ATOM 13216 C C . PRO B 1 538 ? 49.344 27.109 2.607 1 92.06 538 PRO B C 1
ATOM 13218 O O . PRO B 1 538 ? 50.094 26.141 2.477 1 92.06 538 PRO B O 1
ATOM 13221 N N . LEU B 1 539 ? 48.312 27.094 3.256 1 94.56 539 LEU B N 1
ATOM 13222 C CA . LEU B 1 539 ? 47.844 25.844 3.867 1 94.56 539 LEU B CA 1
ATOM 13223 C C . LEU B 1 539 ? 47.469 24.828 2.801 1 94.56 539 LEU B C 1
ATOM 13225 O O . LEU B 1 539 ? 47.781 23.641 2.918 1 94.56 539 LEU B O 1
ATOM 13229 N N . VAL B 1 540 ? 46.781 25.266 1.733 1 94.94 540 VAL B N 1
ATOM 13230 C CA . VAL B 1 540 ? 46.344 24.375 0.668 1 94.94 540 VAL B CA 1
ATOM 13231 C C . VAL B 1 540 ? 47.531 23.797 -0.062 1 94.94 540 VAL B C 1
ATOM 13233 O O . VAL B 1 540 ? 47.562 22.625 -0.438 1 94.94 540 VAL B O 1
ATOM 13236 N N . LYS B 1 541 ? 48.562 24.578 -0.197 1 94 541 LYS B N 1
ATOM 13237 C CA . LYS B 1 541 ? 49.781 24.094 -0.821 1 94 541 LYS B CA 1
ATOM 13238 C C . LYS B 1 541 ? 50.469 23.031 0.049 1 94 541 LYS B C 1
ATOM 13240 O O . LYS B 1 541 ? 50.969 22.031 -0.459 1 94 541 LYS B O 1
ATOM 13245 N N . ALA B 1 542 ? 50.469 23.281 1.349 1 95.62 542 ALA B N 1
ATOM 13246 C CA . ALA B 1 542 ? 51.031 22.312 2.273 1 95.62 542 ALA B CA 1
ATOM 13247 C C . ALA B 1 542 ? 50.219 21.016 2.289 1 95.62 542 ALA B C 1
ATOM 13249 O O . ALA B 1 542 ? 50.781 19.922 2.422 1 95.62 542 ALA B O 1
ATOM 13250 N N . LEU B 1 543 ? 48.938 21.156 2.195 1 96.19 543 LEU B N 1
ATOM 13251 C CA . LEU B 1 543 ? 48.062 19.984 2.166 1 96.19 543 LEU B CA 1
ATOM 13252 C C . LEU B 1 543 ? 48.312 19.156 0.914 1 96.19 543 LEU B C 1
ATOM 13254 O O . LEU B 1 543 ? 48.375 17.922 0.982 1 96.19 543 LEU B O 1
ATOM 13258 N N . ARG B 1 544 ? 48.438 19.812 -0.274 1 95.44 544 ARG B N 1
ATOM 13259 C CA . ARG B 1 544 ? 48.719 19.109 -1.51 1 95.44 544 ARG B CA 1
ATOM 13260 C C . ARG B 1 544 ? 50.062 18.375 -1.407 1 95.44 544 ARG B C 1
ATOM 13262 O O . ARG B 1 544 ? 50.188 17.234 -1.828 1 95.44 544 ARG B O 1
ATOM 13269 N N . GLY B 1 545 ? 51.031 19 -0.797 1 93.75 545 GLY B N 1
ATOM 13270 C CA . GLY B 1 545 ? 52.344 18.375 -0.61 1 93.75 545 GLY B CA 1
ATOM 13271 C C . GLY B 1 545 ? 52.312 17.172 0.316 1 93.75 545 GLY B C 1
ATOM 13272 O O . GLY B 1 545 ? 52.938 16.156 0.045 1 93.75 545 GLY B O 1
ATOM 13273 N N . ALA B 1 546 ? 51.594 17.281 1.361 1 95.69 546 ALA B N 1
ATOM 13274 C CA . ALA B 1 546 ? 51.469 16.188 2.318 1 95.69 546 ALA B CA 1
ATOM 13275 C C . ALA B 1 546 ? 50.719 15 1.699 1 95.69 546 ALA B C 1
ATOM 13277 O O . ALA B 1 546 ? 51.094 13.844 1.94 1 95.69 546 ALA B O 1
ATOM 13278 N N . LEU B 1 547 ? 49.656 15.25 0.909 1 95.69 547 LEU B N 1
ATOM 13279 C CA . LEU B 1 547 ? 48.906 14.18 0.27 1 95.69 547 LEU B CA 1
ATOM 13280 C C . LEU B 1 547 ? 49.719 13.477 -0.796 1 95.69 547 LEU B C 1
ATOM 13282 O O . LEU B 1 547 ? 49.625 12.266 -0.984 1 95.69 547 LEU B O 1
ATOM 13286 N N . THR B 1 548 ? 50.594 14.188 -1.477 1 93.69 548 THR B N 1
ATOM 13287 C CA . THR B 1 548 ? 51.438 13.586 -2.479 1 93.69 548 THR B CA 1
ATOM 13288 C C . THR B 1 548 ? 52.438 12.617 -1.827 1 93.69 548 THR B C 1
ATOM 13290 O O . THR B 1 548 ? 52.688 11.531 -2.344 1 93.69 548 THR B O 1
ATOM 13293 N N . GLU B 1 549 ? 52.938 12.977 -0.652 1 92.69 549 GLU B N 1
ATOM 13294 C CA . GLU B 1 549 ? 53.875 12.102 0.06 1 92.69 549 GLU B CA 1
ATOM 13295 C C . GLU B 1 549 ? 53.125 10.883 0.635 1 92.69 549 GLU B C 1
ATOM 13297 O O . GLU B 1 549 ? 53.719 9.797 0.712 1 92.69 549 GLU B O 1
ATOM 13302 N N . ALA B 1 550 ? 51.969 11.078 1.083 1 92.5 550 ALA B N 1
ATOM 13303 C CA . ALA B 1 550 ? 51.188 9.945 1.58 1 92.5 550 ALA B CA 1
ATOM 13304 C C . ALA B 1 550 ? 50.906 8.953 0.464 1 92.5 550 ALA B C 1
ATOM 13306 O O . ALA B 1 550 ? 50.938 7.738 0.686 1 92.5 550 ALA B O 1
ATOM 13307 N N . CYS B 1 551 ? 50.562 9.445 -0.784 1 91.88 551 CYS B N 1
ATOM 13308 C CA . CYS B 1 551 ? 50.344 8.578 -1.929 1 91.88 551 CYS B CA 1
ATOM 13309 C C . CYS B 1 551 ? 51.594 7.777 -2.273 1 91.88 551 CYS B C 1
ATOM 13311 O O . CYS B 1 551 ? 51.5 6.59 -2.588 1 91.88 551 CYS B O 1
ATOM 13313 N N . THR B 1 552 ? 52.688 8.391 -2.131 1 89.5 552 THR B N 1
ATOM 13314 C CA . THR B 1 552 ? 53.969 7.719 -2.441 1 89.5 552 THR B CA 1
ATOM 13315 C C . THR B 1 552 ? 54.312 6.707 -1.354 1 89.5 552 THR B C 1
ATOM 13317 O O . THR B 1 552 ? 54.875 5.652 -1.643 1 89.5 552 THR B O 1
ATOM 13320 N N . TRP B 1 553 ? 54 7.004 -0.118 1 89.62 553 TRP B N 1
ATOM 13321 C CA . TRP B 1 553 ? 54.25 6.09 0.991 1 89.62 553 TRP B CA 1
ATOM 13322 C C . TRP B 1 553 ? 53.5 4.777 0.792 1 89.62 553 TRP B C 1
ATOM 13324 O O . TRP B 1 553 ? 54.031 3.703 1.102 1 89.62 553 TRP B O 1
ATOM 13334 N N . VAL B 1 554 ? 52.312 4.789 0.25 1 88.12 554 VAL B N 1
ATOM 13335 C CA . VAL B 1 554 ? 51.5 3.602 0.089 1 88.12 554 VAL B CA 1
ATOM 13336 C C . VAL B 1 554 ? 52.125 2.646 -0.91 1 88.12 554 VAL B C 1
ATOM 13338 O O . VAL B 1 554 ? 52.125 1.429 -0.717 1 88.12 554 VAL B O 1
ATOM 13341 N N . VAL B 1 555 ? 52.719 3.213 -1.89 1 83.56 555 VAL B N 1
ATOM 13342 C CA . VAL B 1 555 ? 53.281 2.379 -2.949 1 83.56 555 VAL B CA 1
ATOM 13343 C C . VAL B 1 555 ? 54.688 1.912 -2.553 1 83.56 555 VAL B C 1
ATOM 13345 O O . VAL B 1 555 ? 55.062 0.767 -2.812 1 83.56 555 VAL B O 1
ATOM 13348 N N . THR B 1 556 ? 55.469 2.68 -1.736 1 80.06 556 THR B N 1
ATOM 13349 C CA . THR B 1 556 ? 56.875 2.41 -1.562 1 80.06 556 THR B CA 1
ATOM 13350 C C . THR B 1 556 ? 57.188 1.952 -0.136 1 80.06 556 THR B C 1
ATOM 13352 O O . THR B 1 556 ? 58.344 1.704 0.217 1 80.06 556 THR B O 1
ATOM 13355 N N . SER B 1 557 ? 56.25 1.844 0.646 1 76.56 557 SER B N 1
ATOM 13356 C CA . SER B 1 557 ? 56.5 1.592 2.062 1 76.56 557 SER B CA 1
ATOM 13357 C C . SER B 1 557 ? 57.312 0.331 2.27 1 76.56 557 SER B C 1
ATOM 13359 O O . SER B 1 557 ? 58.125 0.255 3.205 1 76.56 557 SER B O 1
ATOM 13361 N N . ASP B 1 558 ? 57.219 -0.6 1.338 1 74.12 558 ASP B N 1
ATOM 13362 C CA . ASP B 1 558 ? 57.938 -1.853 1.562 1 74.12 558 ASP B CA 1
ATOM 13363 C C . ASP B 1 558 ? 59.312 -1.814 0.927 1 74.12 558 ASP B C 1
ATOM 13365 O O . ASP B 1 558 ? 60.25 -2.482 1.398 1 74.12 558 ASP B O 1
ATOM 13369 N N . LYS B 1 559 ? 59.594 -0.942 -0.066 1 71.88 559 LYS B N 1
ATOM 13370 C CA . LYS B 1 559 ? 60.875 -0.961 -0.809 1 71.88 559 LYS B CA 1
ATOM 13371 C C . LYS B 1 559 ? 61.812 0.096 -0.282 1 71.88 559 LYS B C 1
ATOM 13373 O O . LYS B 1 559 ? 63 -0.188 -0.058 1 71.88 559 LYS B O 1
ATOM 13378 N N . LYS B 1 560 ? 61.406 1.38 -0.138 1 68.81 560 LYS B N 1
ATOM 13379 C CA . LYS B 1 560 ? 62.25 2.512 0.205 1 68.81 560 LYS B CA 1
ATOM 13380 C C . LYS B 1 560 ? 61.844 3.145 1.525 1 68.81 560 LYS B C 1
ATOM 13382 O O . LYS B 1 560 ? 61.438 4.312 1.562 1 68.81 560 LYS B O 1
ATOM 13387 N N . ARG B 1 561 ? 62.094 2.422 2.586 1 69.44 561 ARG B N 1
ATOM 13388 C CA . ARG B 1 561 ? 61.5 2.799 3.873 1 69.44 561 ARG B CA 1
ATOM 13389 C C . ARG B 1 561 ? 62.156 4.078 4.406 1 69.44 561 ARG B C 1
ATOM 13391 O O . ARG B 1 561 ? 61.438 5 4.82 1 69.44 561 ARG B O 1
ATOM 13398 N N . TYR B 1 562 ? 63.5 4.168 4.383 1 70.94 562 TYR B N 1
ATOM 13399 C CA . TYR B 1 562 ? 64.125 5.254 5.09 1 70.94 562 TYR B CA 1
ATOM 13400 C C . TYR B 1 562 ? 63.938 6.582 4.371 1 70.94 562 TYR B C 1
ATOM 13402 O O . TYR B 1 562 ? 63.625 7.598 5.004 1 70.94 562 TYR B O 1
ATOM 13410 N N . ALA B 1 563 ? 64.062 6.594 3.049 1 70.31 563 ALA B N 1
ATOM 13411 C CA . ALA B 1 563 ? 63.844 7.836 2.301 1 70.31 563 ALA B CA 1
ATOM 13412 C C . ALA B 1 563 ? 62.406 8.32 2.414 1 70.31 563 ALA B C 1
ATOM 13414 O O . ALA B 1 563 ? 62.156 9.516 2.598 1 70.31 563 ALA B O 1
ATOM 13415 N N . GLN B 1 564 ? 61.562 7.414 2.492 1 78.81 564 GLN B N 1
ATOM 13416 C CA . GLN B 1 564 ? 60.156 7.809 2.504 1 78.81 564 GLN B CA 1
ATOM 13417 C C . GLN B 1 564 ? 59.719 8.25 3.898 1 78.81 564 GLN B C 1
ATOM 13419 O O . GLN B 1 564 ? 58.906 9.156 4.039 1 78.81 564 GLN B O 1
ATOM 13424 N N . ALA B 1 565 ? 60.312 7.68 4.902 1 82.06 565 ALA B N 1
ATOM 13425 C CA . ALA B 1 565 ? 60 8.086 6.266 1 82.06 565 ALA B CA 1
ATOM 13426 C C . ALA B 1 565 ? 60.438 9.531 6.523 1 82.06 565 ALA B C 1
ATOM 13428 O O . ALA B 1 565 ? 59.719 10.289 7.184 1 82.06 565 ALA B O 1
ATOM 13429 N N . ARG B 1 566 ? 61.531 9.938 5.895 1 85.44 566 ARG B N 1
ATOM 13430 C CA . ARG B 1 566 ? 62.031 11.297 6.059 1 85.44 566 ARG B CA 1
ATOM 13431 C C . ARG B 1 566 ? 61.188 12.289 5.301 1 85.44 566 ARG B C 1
ATOM 13433 O O . ARG B 1 566 ? 60.875 13.383 5.801 1 85.44 566 ARG B O 1
ATOM 13440 N N . ASP B 1 567 ? 60.781 11.93 4.141 1 88.12 567 ASP B N 1
ATOM 13441 C CA . ASP B 1 567 ? 59.938 12.82 3.344 1 88.12 567 ASP B CA 1
ATOM 13442 C C . ASP B 1 567 ? 58.594 13.031 3.998 1 88.12 567 ASP B C 1
ATOM 13444 O O . ASP B 1 567 ? 58.062 14.148 4.012 1 88.12 567 ASP B O 1
ATOM 13448 N N . VAL B 1 568 ? 58 11.969 4.547 1 92.56 568 VAL B N 1
ATOM 13449 C CA . VAL B 1 568 ? 56.719 12.078 5.211 1 92.56 568 VAL B CA 1
ATOM 13450 C C . VAL B 1 568 ? 56.875 12.914 6.48 1 92.56 568 VAL B C 1
ATOM 13452 O O . VAL B 1 568 ? 56 13.727 6.805 1 92.56 568 VAL B O 1
ATOM 13455 N N . ALA B 1 569 ? 57.938 12.75 7.188 1 91.56 569 ALA B N 1
ATOM 13456 C CA . ALA B 1 569 ? 58.188 13.523 8.406 1 91.56 569 ALA B CA 1
ATOM 13457 C C . ALA B 1 569 ? 58.375 15 8.086 1 91.56 569 ALA B C 1
ATOM 13459 O O . ALA B 1 569 ? 57.875 15.875 8.805 1 91.56 569 ALA B O 1
ATOM 13460 N N . SER B 1 570 ? 59.062 15.328 6.988 1 91.69 570 SER B N 1
ATOM 13461 C CA . SER B 1 570 ? 59.25 16.719 6.594 1 91.69 570 SER B CA 1
ATOM 13462 C C . SER B 1 570 ? 57.938 17.344 6.141 1 91.69 570 SER B C 1
ATOM 13464 O O . SER B 1 570 ? 57.688 18.516 6.434 1 91.69 570 SER B O 1
ATOM 13466 N N . ALA B 1 571 ? 57.219 16.562 5.398 1 93.75 571 ALA B N 1
ATOM 13467 C CA . ALA B 1 571 ? 55.938 17.078 4.957 1 93.75 571 ALA B CA 1
ATOM 13468 C C . ALA B 1 571 ? 55 17.312 6.145 1 93.75 571 ALA B C 1
ATOM 13470 O O . ALA B 1 571 ? 54.219 18.266 6.145 1 93.75 571 ALA B O 1
ATOM 13471 N N . THR B 1 572 ? 55.031 16.438 7.176 1 95.06 572 THR B N 1
ATOM 13472 C CA . THR B 1 572 ? 54.219 16.594 8.375 1 95.06 572 THR B CA 1
ATOM 13473 C C . THR B 1 572 ? 54.625 17.859 9.133 1 95.06 572 THR B C 1
ATOM 13475 O O . THR B 1 572 ? 53.75 18.594 9.617 1 95.06 572 THR B O 1
ATOM 13478 N N . ALA B 1 573 ? 55.875 18.188 9.203 1 94.25 573 ALA B N 1
ATOM 13479 C CA . ALA B 1 573 ? 56.344 19.391 9.891 1 94.25 573 ALA B CA 1
ATOM 13480 C C . ALA B 1 573 ? 55.938 20.656 9.141 1 94.25 573 ALA B C 1
ATOM 13482 O O . ALA B 1 573 ? 55.531 21.641 9.758 1 94.25 573 ALA B O 1
ATOM 13483 N N . ARG B 1 574 ? 56 20.578 7.84 1 94 574 ARG B N 1
ATOM 13484 C CA . ARG B 1 574 ? 55.562 21.719 7.039 1 94 574 ARG B CA 1
ATOM 13485 C C . ARG B 1 574 ? 54.062 21.969 7.199 1 94 574 ARG B C 1
ATOM 13487 O O . ARG B 1 574 ? 53.625 23.125 7.262 1 94 574 ARG B O 1
ATOM 13494 N N . LEU B 1 575 ? 53.312 20.906 7.203 1 96.62 575 LEU B N 1
ATOM 13495 C CA . LEU B 1 575 ? 51.875 21.047 7.348 1 96.62 575 LEU B CA 1
ATOM 13496 C C . LEU B 1 575 ? 51.531 21.578 8.734 1 96.62 575 LEU B C 1
ATOM 13498 O O . LEU B 1 575 ? 50.594 22.391 8.867 1 96.62 575 LEU B O 1
ATOM 13502 N N . ARG B 1 576 ? 52.219 21.172 9.789 1 95.94 576 ARG B N 1
ATOM 13503 C CA . ARG B 1 576 ? 51.969 21.656 11.141 1 95.94 576 ARG B CA 1
ATOM 13504 C C . ARG B 1 576 ? 52.219 23.156 11.242 1 95.94 576 ARG B C 1
ATOM 13506 O O . ARG B 1 576 ? 51.469 23.891 11.891 1 95.94 576 ARG B O 1
ATOM 13513 N N . VAL B 1 577 ? 53.25 23.672 10.547 1 94.88 577 VAL B N 1
ATOM 13514 C CA . VAL B 1 577 ? 53.594 25.094 10.562 1 94.88 577 VAL B CA 1
ATOM 13515 C C . VAL B 1 577 ? 52.531 25.875 9.766 1 94.88 577 VAL B C 1
ATOM 13517 O O . VAL B 1 577 ? 52.094 26.938 10.211 1 94.88 577 VAL B O 1
ATOM 13520 N N . ALA B 1 578 ? 52.219 25.312 8.641 1 95 578 ALA B N 1
ATOM 13521 C CA . ALA B 1 578 ? 51.25 25.984 7.812 1 95 578 ALA B CA 1
ATOM 13522 C C . ALA B 1 578 ? 49.875 26.062 8.523 1 95 578 ALA B C 1
ATOM 13524 O O . ALA B 1 578 ? 49.156 27.062 8.391 1 95 578 ALA B O 1
ATOM 13525 N N . LEU B 1 579 ? 49.469 25.031 9.258 1 95.75 579 LEU B N 1
ATOM 13526 C CA . LEU B 1 579 ? 48.188 25.016 9.984 1 95.75 579 LEU B CA 1
ATOM 13527 C C . LEU B 1 579 ? 48.219 26.047 11.117 1 95.75 579 LEU B C 1
ATOM 13529 O O . LEU B 1 579 ? 47.25 26.75 11.336 1 95.75 579 LEU B O 1
ATOM 13533 N N . ALA B 1 580 ? 49.312 26.156 11.836 1 93.81 580 ALA B N 1
ATOM 13534 C CA . ALA B 1 580 ? 49.438 27.125 12.93 1 93.81 580 ALA B CA 1
ATOM 13535 C C . ALA B 1 580 ? 49.375 28.562 12.398 1 93.81 580 ALA B C 1
ATOM 13537 O O . ALA B 1 580 ? 48.75 29.422 13.016 1 93.81 580 ALA B O 1
ATOM 13538 N N . GLU B 1 581 ? 49.938 28.766 11.234 1 92.62 581 GLU B N 1
ATOM 13539 C CA . GLU B 1 581 ? 49.906 30.094 10.625 1 92.62 581 GLU B CA 1
ATOM 13540 C C . GLU B 1 581 ? 48.5 30.453 10.172 1 92.62 581 GLU B C 1
ATOM 13542 O O . GLU B 1 581 ? 48.062 31.609 10.305 1 92.62 581 GLU B O 1
ATOM 13547 N N . PHE B 1 582 ? 47.875 29.516 9.688 1 92.69 582 PHE B N 1
ATOM 13548 C CA . PHE B 1 582 ? 46.531 29.781 9.234 1 92.69 582 PHE B CA 1
ATOM 13549 C C . PHE B 1 582 ? 45.594 30.062 10.406 1 92.69 582 PHE B C 1
ATOM 13551 O O . PHE B 1 582 ? 44.719 30.922 10.32 1 92.69 582 PHE B O 1
ATOM 13558 N N . GLN B 1 583 ? 45.688 29.344 11.484 1 90.44 583 GLN B N 1
ATOM 13559 C CA . GLN B 1 583 ? 44.844 29.531 12.656 1 90.44 583 GLN B CA 1
ATOM 13560 C C . GLN B 1 583 ? 45.031 30.922 13.25 1 90.44 583 GLN B C 1
ATOM 13562 O O . GLN B 1 583 ? 44.094 31.516 13.805 1 90.44 583 GLN B O 1
ATOM 13567 N N . GLU B 1 584 ? 46.188 31.516 13.008 1 85.25 584 GLU B N 1
ATOM 13568 C CA . GLU B 1 584 ? 46.469 32.844 13.5 1 85.25 584 GLU B CA 1
ATOM 13569 C C . GLU B 1 584 ? 45.969 33.906 12.523 1 85.25 584 GLU B C 1
ATOM 13571 O O . GLU B 1 584 ? 45.438 34.938 12.945 1 85.25 584 GLU B O 1
ATOM 13576 N N . HIS B 1 585 ? 45.969 33.594 11.219 1 83.88 585 HIS B N 1
ATOM 13577 C CA . HIS B 1 585 ? 45.625 34.594 10.219 1 83.88 585 HIS B CA 1
ATOM 13578 C C . HIS B 1 585 ? 44.188 34.469 9.773 1 83.88 585 HIS B C 1
ATOM 13580 O O . HIS B 1 585 ? 43.719 35.219 8.93 1 83.88 585 HIS B O 1
ATOM 13586 N N . ARG B 1 586 ? 43.562 33.625 10.367 1 84.06 586 ARG B N 1
ATOM 13587 C CA . ARG B 1 586 ? 42.188 33.375 9.906 1 84.06 586 ARG B CA 1
ATOM 13588 C C . ARG B 1 586 ? 41.312 34.594 10.203 1 84.06 586 ARG B C 1
ATOM 13590 O O . ARG B 1 586 ? 40.281 34.781 9.555 1 84.06 586 ARG B O 1
ATOM 13597 N N . GLY B 1 587 ? 41.656 35.438 11.102 1 79.5 587 GLY B N 1
ATOM 13598 C CA . GLY B 1 587 ? 40.875 36.594 11.492 1 79.5 587 GLY B CA 1
ATOM 13599 C C . GLY B 1 587 ? 40.781 37.656 10.414 1 79.5 587 GLY B C 1
ATOM 13600 O O . GLY B 1 587 ? 40 38.594 10.523 1 79.5 587 GLY B O 1
ATOM 13601 N N . VAL B 1 588 ? 41.469 37.469 9.281 1 80.38 588 VAL B N 1
ATOM 13602 C CA . VAL B 1 588 ? 41.469 38.469 8.211 1 80.38 588 VAL B CA 1
ATOM 13603 C C . VAL B 1 588 ? 40.062 38.531 7.586 1 80.38 588 VAL B C 1
ATOM 13605 O O . VAL B 1 588 ? 39.656 39.594 7.105 1 80.38 588 VAL B O 1
ATOM 13608 N N . VAL B 1 589 ? 39.344 37.5 7.699 1 81.44 589 VAL B N 1
ATOM 13609 C CA . VAL B 1 589 ? 38.031 37.438 7.086 1 81.44 589 VAL B CA 1
ATOM 13610 C C . VAL B 1 589 ? 37.062 38.312 7.859 1 81.44 589 VAL B C 1
ATOM 13612 O O . VAL B 1 589 ? 36.062 38.781 7.301 1 81.44 589 VAL B O 1
ATOM 13615 N N . THR B 1 590 ? 37.281 38.594 9.109 1 80.19 590 THR B N 1
ATOM 13616 C CA . THR B 1 590 ? 36.375 39.375 9.938 1 80.19 590 THR B CA 1
ATOM 13617 C C . THR B 1 590 ? 36.719 40.875 9.883 1 80.19 590 THR B C 1
ATOM 13619 O O . THR B 1 590 ? 36 41.688 10.422 1 80.19 590 THR B O 1
ATOM 13622 N N . ARG B 1 591 ? 37.75 41.281 9.141 1 76.25 591 ARG B N 1
ATOM 13623 C CA . ARG B 1 591 ? 38.25 42.656 9.133 1 76.25 591 ARG B CA 1
ATOM 13624 C C . ARG B 1 591 ? 37.188 43.594 8.555 1 76.25 591 ARG B C 1
ATOM 13626 O O . ARG B 1 591 ? 36.938 44.688 9.102 1 76.25 591 ARG B O 1
ATOM 13633 N N . PRO B 1 592 ? 36.531 43.094 7.492 1 74.94 592 PRO B N 1
ATOM 13634 C CA . PRO B 1 592 ? 35.531 44.031 6.945 1 74.94 592 PRO B CA 1
ATOM 13635 C C . PRO B 1 592 ? 34.375 44.281 7.898 1 74.94 592 PRO B C 1
ATOM 13637 O O . PRO B 1 592 ? 33.656 45.281 7.754 1 74.94 592 PRO B O 1
ATOM 13640 N N . TYR B 1 593 ? 34.219 43.438 8.891 1 73.56 593 TYR B N 1
ATOM 13641 C CA . TYR B 1 593 ? 33.062 43.562 9.789 1 73.56 593 TYR B CA 1
ATOM 13642 C C . TYR B 1 593 ? 33.469 44.219 11.109 1 73.56 593 TYR B C 1
ATOM 13644 O O . TYR B 1 593 ? 32.625 44.438 11.977 1 73.56 593 TYR B O 1
ATOM 13652 N N . ARG B 1 594 ? 34.656 44.625 11.305 1 70.12 594 ARG B N 1
ATOM 13653 C CA . ARG B 1 594 ? 35.156 45.188 12.562 1 70.12 594 ARG B CA 1
ATOM 13654 C C . ARG B 1 594 ? 34.531 46.531 12.844 1 70.12 594 ARG B C 1
ATOM 13656 O O . ARG B 1 594 ? 34.312 46.906 14.008 1 70.12 594 ARG B O 1
ATOM 13663 N N . HIS B 1 595 ? 34.156 47.125 11.742 1 65.12 595 HIS B N 1
ATOM 13664 C CA . HIS B 1 595 ? 33.594 48.469 11.938 1 65.12 595 HIS B CA 1
ATOM 13665 C C . HIS B 1 595 ? 32.188 48.375 12.547 1 65.12 595 HIS B C 1
ATOM 13667 O O . HIS B 1 595 ? 31.734 49.312 13.18 1 65.12 595 HIS B O 1
ATOM 13673 N N . LEU B 1 596 ? 31.547 47.156 12.367 1 66.81 596 LEU B N 1
ATOM 13674 C CA . LEU B 1 596 ? 30.188 47 12.867 1 66.81 596 LEU B CA 1
ATOM 13675 C C . LEU B 1 596 ? 30.172 46.969 14.391 1 66.81 596 LEU B C 1
ATOM 13677 O O . LEU B 1 596 ? 29.156 47.25 15.023 1 66.81 596 LEU B O 1
ATOM 13681 N N . PHE B 1 597 ? 31.328 46.656 14.969 1 63.22 597 PHE B N 1
ATOM 13682 C CA . PHE B 1 597 ? 31.375 46.469 16.406 1 63.22 597 PHE B CA 1
ATOM 13683 C C . PHE B 1 597 ? 31.984 47.688 17.094 1 63.22 597 PHE B C 1
ATOM 13685 O O . PHE B 1 597 ? 32.094 47.75 18.312 1 63.22 597 PHE B O 1
ATOM 13692 N N . ASP B 1 598 ? 32.531 48.625 16.266 1 57.59 598 ASP B N 1
ATOM 13693 C CA . ASP B 1 598 ? 33.062 49.844 16.828 1 57.59 598 ASP B CA 1
ATOM 13694 C C . ASP B 1 598 ? 31.922 50.781 17.234 1 57.59 598 ASP B C 1
ATOM 13696 O O . ASP B 1 598 ? 31.031 51.094 16.438 1 57.59 598 ASP B O 1
ATOM 13700 N N . PRO B 1 599 ? 31.562 50.906 18.5 1 56.72 599 PRO B N 1
ATOM 13701 C CA . PRO B 1 599 ? 30.5 51.781 18.984 1 56.72 599 PRO B CA 1
ATOM 13702 C C . PRO B 1 599 ? 30.5 53.125 18.281 1 56.72 599 PRO B C 1
ATOM 13704 O O . PRO B 1 599 ? 29.5 53.844 18.312 1 56.72 599 PRO B O 1
ATOM 13707 N N . SER B 1 600 ? 31.656 53.594 17.859 1 52.91 600 SER B N 1
ATOM 13708 C CA . SER B 1 600 ? 31.719 54.938 17.281 1 52.91 600 SER B CA 1
ATOM 13709 C C . SER B 1 600 ? 31.078 54.969 15.898 1 52.91 600 SER B C 1
ATOM 13711 O O . SER B 1 600 ? 30.891 56.062 15.328 1 52.91 600 SER B O 1
ATOM 13713 N N . HIS B 1 601 ? 31.125 53.875 15.258 1 51.09 601 HIS B N 1
ATOM 13714 C CA . HIS B 1 601 ? 30.609 53.938 13.891 1 51.09 601 HIS B CA 1
ATOM 13715 C C . HIS B 1 601 ? 29.094 53.812 13.867 1 51.09 601 HIS B C 1
ATOM 13717 O O . HIS B 1 601 ? 28.516 53.062 14.672 1 51.09 601 HIS B O 1
ATOM 13723 N N . LYS B 1 602 ? 28.469 54.812 13.406 1 49.56 602 LYS B N 1
ATOM 13724 C CA . LYS B 1 602 ? 27.031 54.906 13.242 1 49.56 602 LYS B CA 1
ATOM 13725 C C . LYS B 1 602 ? 26.453 53.562 12.75 1 49.56 602 LYS B C 1
ATOM 13727 O O . LYS B 1 602 ? 26.984 52.969 11.836 1 49.56 602 LYS B O 1
ATOM 13732 N N . ARG B 1 603 ? 25.766 52.875 13.57 1 51.94 603 ARG B N 1
ATOM 13733 C CA . ARG B 1 603 ? 25 51.656 13.289 1 51.94 603 ARG B CA 1
ATOM 13734 C C . ARG B 1 603 ? 24.328 51.719 11.93 1 51.94 603 ARG B C 1
ATOM 13736 O O . ARG B 1 603 ? 23.391 52.531 11.734 1 51.94 603 ARG B O 1
ATOM 13743 N N . ASP B 1 604 ? 24.938 51.719 10.805 1 45.97 604 ASP B N 1
ATOM 13744 C CA . ASP B 1 604 ? 24.203 51.719 9.539 1 45.97 604 ASP B CA 1
ATOM 13745 C C . ASP B 1 604 ? 23.109 50.625 9.547 1 45.97 604 ASP B C 1
ATOM 13747 O O . ASP B 1 604 ? 23.406 49.438 9.758 1 45.97 604 ASP B O 1
ATOM 13751 N N . ALA B 1 605 ? 21.875 51 9.797 1 47.69 605 ALA B N 1
ATOM 13752 C CA . ALA B 1 605 ? 20.625 50.219 9.812 1 47.69 605 ALA B CA 1
ATOM 13753 C C . ALA B 1 605 ? 20.609 49.188 8.711 1 47.69 605 ALA B C 1
ATOM 13755 O O . ALA B 1 605 ? 20.047 48.094 8.883 1 47.69 605 ALA B O 1
ATOM 13756 N N . HIS B 1 606 ? 21.203 49.5 7.555 1 47.19 606 HIS B N 1
ATOM 13757 C CA . HIS B 1 606 ? 21.094 48.625 6.414 1 47.19 606 HIS B CA 1
ATOM 13758 C C . HIS B 1 606 ? 21.969 47.375 6.605 1 47.19 606 HIS B C 1
ATOM 13760 O O . HIS B 1 606 ? 21.656 46.312 6.09 1 47.19 606 HIS B O 1
ATOM 13766 N N . LEU B 1 607 ? 23.047 47.562 7.16 1 50.34 607 LEU B N 1
ATOM 13767 C CA . LEU B 1 607 ? 23.953 46.438 7.359 1 50.34 607 LEU B CA 1
ATOM 13768 C C . LEU B 1 607 ? 23.391 45.469 8.383 1 50.34 607 LEU B C 1
ATOM 13770 O O . LEU B 1 607 ? 23.719 44.281 8.344 1 50.34 607 LEU B O 1
ATOM 13774 N N . SER B 1 608 ? 22.594 46.062 9.328 1 49 608 SER B N 1
ATOM 13775 C CA . SER B 1 608 ? 22.016 45.188 10.328 1 49 608 SER B CA 1
ATOM 13776 C C . SER B 1 608 ? 21.016 44.219 9.703 1 49 608 SER B C 1
ATOM 13778 O O . SER B 1 608 ? 20.828 43.094 10.203 1 49 608 SER B O 1
ATOM 13780 N N . GLN B 1 609 ? 20.469 44.688 8.594 1 51.09 609 GLN B N 1
ATOM 13781 C CA . GLN B 1 609 ? 19.438 43.812 8.023 1 51.09 609 GLN B CA 1
ATOM 13782 C C . GLN B 1 609 ? 20.031 42.781 7.078 1 51.09 609 GLN B C 1
ATOM 13784 O O . GLN B 1 609 ? 19.344 41.844 6.66 1 51.09 609 GLN B O 1
ATOM 13789 N N . SER B 1 610 ? 21.391 42.969 6.738 1 55.81 610 SER B N 1
ATOM 13790 C CA . SER B 1 610 ? 21.922 42.062 5.73 1 55.81 610 SER B CA 1
ATOM 13791 C C . SER B 1 610 ? 22.344 40.719 6.348 1 55.81 610 SER B C 1
ATOM 13793 O O . SER B 1 610 ? 22.766 40.688 7.504 1 55.81 610 SER B O 1
ATOM 13795 N N . GLN B 1 611 ? 21.891 39.531 5.945 1 61.78 611 GLN B N 1
ATOM 13796 C CA . GLN B 1 611 ? 22.047 38.156 6.441 1 61.78 611 GLN B CA 1
ATOM 13797 C C . GLN B 1 611 ? 23.516 37.75 6.422 1 61.78 611 GLN B C 1
ATOM 13799 O O . GLN B 1 611 ? 23.906 36.812 7.113 1 61.78 611 GLN B O 1
ATOM 13804 N N . HIS B 1 612 ? 24.547 38.656 6.266 1 71 612 HIS B N 1
ATOM 13805 C CA . HIS B 1 612 ? 25.984 38.438 6.234 1 71 612 HIS B CA 1
ATOM 13806 C C . HIS B 1 612 ? 26.328 36.969 5.914 1 71 612 HIS B C 1
ATOM 13808 O O . HIS B 1 612 ? 27.125 36.344 6.613 1 71 612 HIS B O 1
ATOM 13814 N N . MET B 1 613 ? 25.828 36.406 4.859 1 77.44 613 MET B N 1
ATOM 13815 C CA . MET B 1 613 ? 26.031 35.031 4.445 1 77.44 613 MET B CA 1
ATOM 13816 C C . MET B 1 613 ? 27.484 34.781 4.07 1 77.44 613 MET B C 1
ATOM 13818 O O . MET B 1 613 ? 28 33.656 4.258 1 77.44 613 MET B O 1
ATOM 13822 N N . GLY B 1 614 ? 28.125 35.812 3.57 1 78 614 GLY B N 1
ATOM 13823 C CA . GLY B 1 614 ? 29.531 35.656 3.189 1 78 614 GLY B CA 1
ATOM 13824 C C . GLY B 1 614 ? 30.438 35.312 4.359 1 78 614 GLY B C 1
ATOM 13825 O O . GLY B 1 614 ? 31.328 34.469 4.234 1 78 614 GLY B O 1
ATOM 13826 N N . LEU B 1 615 ? 30.141 35.969 5.445 1 82.75 615 LEU B N 1
ATOM 13827 C CA . LEU B 1 615 ? 30.938 35.688 6.641 1 82.75 615 LEU B CA 1
ATOM 13828 C C . LEU B 1 615 ? 30.719 34.25 7.102 1 82.75 615 LEU B C 1
ATOM 13830 O O . LEU B 1 615 ? 31.656 33.562 7.48 1 82.75 615 LEU B O 1
ATOM 13834 N N . PHE B 1 616 ? 29.5 33.781 7.078 1 84.94 616 PHE B N 1
ATOM 13835 C CA . PHE B 1 616 ? 29.203 32.438 7.508 1 84.94 616 PHE B CA 1
ATOM 13836 C C . PHE B 1 616 ? 29.859 31.406 6.582 1 84.94 616 PHE B C 1
ATOM 13838 O O . PHE B 1 616 ? 30.375 30.391 7.039 1 84.94 616 PHE B O 1
ATOM 13845 N N . TYR B 1 617 ? 29.922 31.672 5.297 1 87.31 617 TYR B N 1
ATOM 13846 C CA . TYR B 1 617 ? 30.562 30.766 4.355 1 87.31 617 TYR B CA 1
ATOM 13847 C C . TYR B 1 617 ? 32.062 30.672 4.609 1 87.31 617 TYR B C 1
ATOM 13849 O O . TYR B 1 617 ? 32.656 29.609 4.516 1 87.31 617 TYR B O 1
ATOM 13857 N N . CYS B 1 618 ? 32.625 31.75 4.934 1 88.62 618 CYS B N 1
ATOM 13858 C CA . CYS B 1 618 ? 34.062 31.781 5.199 1 88.62 618 CYS B CA 1
ATOM 13859 C C . CYS B 1 618 ? 34.375 31.031 6.488 1 88.62 618 CYS B C 1
ATOM 13861 O O . CYS B 1 618 ? 35.406 30.328 6.566 1 88.62 618 CYS B O 1
ATOM 13863 N N . LEU B 1 619 ? 33.531 31.234 7.465 1 88.75 619 LEU B N 1
ATOM 13864 C CA . LEU B 1 619 ? 33.75 30.516 8.711 1 88.75 619 LEU B CA 1
ATOM 13865 C C . LEU B 1 619 ? 33.562 29.016 8.516 1 88.75 619 LEU B C 1
ATOM 13867 O O . LEU B 1 619 ? 34.281 28.219 9.109 1 88.75 619 LEU B O 1
ATOM 13871 N N . VAL B 1 620 ? 32.656 28.672 7.695 1 90.69 620 VAL B N 1
ATOM 13872 C CA . VAL B 1 620 ? 32.438 27.266 7.387 1 90.69 620 VAL B CA 1
ATOM 13873 C C . VAL B 1 620 ? 33.656 26.703 6.652 1 90.69 620 VAL B C 1
ATOM 13875 O O . VAL B 1 620 ? 34.125 25.609 6.965 1 90.69 620 VAL B O 1
ATOM 13878 N N . ALA B 1 621 ? 34.188 27.344 5.668 1 90.38 621 ALA B N 1
ATOM 13879 C CA . ALA B 1 621 ? 35.375 26.922 4.938 1 90.38 621 ALA B CA 1
ATOM 13880 C C . ALA B 1 621 ? 36.562 26.781 5.871 1 90.38 621 ALA B C 1
ATOM 13882 O O . ALA B 1 621 ? 37.344 25.844 5.758 1 90.38 621 ALA B O 1
ATOM 13883 N N . SER B 1 622 ? 36.719 27.766 6.785 1 91.19 622 SER B N 1
ATOM 13884 C CA . SER B 1 622 ? 37.844 27.719 7.723 1 91.19 622 SER B CA 1
ATOM 13885 C C . SER B 1 622 ? 37.75 26.516 8.648 1 91.19 622 SER B C 1
ATOM 13887 O O . SER B 1 622 ? 38.75 25.891 8.961 1 91.19 622 SER B O 1
ATOM 13889 N N . TYR B 1 623 ? 36.531 26.219 9.039 1 91.31 623 TYR B N 1
ATOM 13890 C CA . TYR B 1 623 ? 36.344 25.062 9.906 1 91.31 623 TYR B CA 1
ATOM 13891 C C . TYR B 1 623 ? 36.75 23.766 9.188 1 91.31 623 TYR B C 1
ATOM 13893 O O . TYR B 1 623 ? 37.469 22.938 9.734 1 91.31 623 TYR B O 1
ATOM 13901 N N . HIS B 1 624 ? 36.281 23.625 8.016 1 91 624 HIS B N 1
ATOM 13902 C CA . HIS B 1 624 ? 36.562 22.406 7.281 1 91 624 HIS B CA 1
ATOM 13903 C C . HIS B 1 624 ? 38.031 22.297 6.902 1 91 624 HIS B C 1
ATOM 13905 O O . HIS B 1 624 ? 38.594 21.203 6.863 1 91 624 HIS B O 1
ATOM 13911 N N . LEU B 1 625 ? 38.625 23.359 6.633 1 91.38 625 LEU B N 1
ATOM 13912 C CA . LEU B 1 625 ? 40.031 23.359 6.324 1 91.38 625 LEU B CA 1
ATOM 13913 C C . LEU B 1 625 ? 40.844 22.938 7.539 1 91.38 625 LEU B C 1
ATOM 13915 O O . LEU B 1 625 ? 41.812 22.156 7.418 1 91.38 625 LEU B O 1
ATOM 13919 N N . ILE B 1 626 ? 40.5 23.422 8.664 1 91.94 626 ILE B N 1
ATOM 13920 C CA . ILE B 1 626 ? 41.219 23.094 9.883 1 91.94 626 ILE B CA 1
ATOM 13921 C C . ILE B 1 626 ? 41 21.625 10.242 1 91.94 626 ILE B C 1
ATOM 13923 O O . ILE B 1 626 ? 41.969 20.891 10.531 1 91.94 626 ILE B O 1
ATOM 13927 N N . GLU B 1 627 ? 39.75 21.234 10.156 1 90 627 GLU B N 1
ATOM 13928 C CA . GLU B 1 627 ? 39.438 19.859 10.523 1 90 627 GLU B CA 1
ATOM 13929 C C . GLU B 1 627 ? 40.062 18.859 9.547 1 90 627 GLU B C 1
ATOM 13931 O O . GLU B 1 627 ? 40.5 17.781 9.945 1 90 627 GLU B O 1
ATOM 13936 N N . PHE B 1 628 ? 40.062 19.219 8.266 1 92.12 628 PHE B N 1
ATOM 13937 C CA . PHE B 1 628 ? 40.688 18.359 7.273 1 92.12 628 PHE B CA 1
ATOM 13938 C C . PHE B 1 628 ? 42.188 18.281 7.512 1 92.12 628 PHE B C 1
ATOM 13940 O O . PHE B 1 628 ? 42.781 17.203 7.418 1 92.12 628 PHE B O 1
ATOM 13947 N N . SER B 1 629 ? 42.812 19.328 7.863 1 94.38 629 SER B N 1
ATOM 13948 C CA . SER B 1 629 ? 44.25 19.359 8.117 1 94.38 629 SER B CA 1
ATOM 13949 C C . SER B 1 629 ? 44.594 18.578 9.375 1 94.38 629 SER B C 1
ATOM 13951 O O . SER B 1 629 ? 45.594 17.859 9.398 1 94.38 629 SER B O 1
ATOM 13953 N N . ASP B 1 630 ? 43.781 18.719 10.328 1 92.56 630 ASP B N 1
ATOM 13954 C CA . ASP B 1 630 ? 44 17.984 11.57 1 92.56 630 ASP B CA 1
ATOM 13955 C C . ASP B 1 630 ? 43.875 16.469 11.344 1 92.56 630 ASP B C 1
ATOM 13957 O O . ASP B 1 630 ? 44.656 15.688 11.891 1 92.56 630 ASP B O 1
ATOM 13961 N N . SER B 1 631 ? 42.875 16.109 10.656 1 92.5 631 SER B N 1
ATOM 13962 C CA . SER B 1 631 ? 42.688 14.695 10.391 1 92.5 631 SER B CA 1
ATOM 13963 C C . SER B 1 631 ? 43.812 14.141 9.531 1 92.5 631 SER B C 1
ATOM 13965 O O . SER B 1 631 ? 44.25 13 9.719 1 92.5 631 SER B O 1
ATOM 13967 N N . LEU B 1 632 ? 44.25 14.898 8.57 1 95.19 632 LEU B N 1
ATOM 13968 C CA . LEU B 1 632 ? 45.375 14.461 7.738 1 95.19 632 LEU B CA 1
ATOM 13969 C C . LEU B 1 632 ? 46.656 14.359 8.562 1 95.19 632 LEU B C 1
ATOM 13971 O O . LEU B 1 632 ? 47.469 13.461 8.336 1 95.19 632 LEU B O 1
ATOM 13975 N N . LEU B 1 633 ? 46.875 15.273 9.523 1 95.5 633 LEU B N 1
ATOM 13976 C CA . LEU B 1 633 ? 48.031 15.219 10.406 1 95.5 633 LEU B CA 1
ATOM 13977 C C . LEU B 1 633 ? 48.031 13.953 11.25 1 95.5 633 LEU B C 1
ATOM 13979 O O . LEU B 1 633 ? 49.062 13.328 11.469 1 95.5 633 LEU B O 1
ATOM 13983 N N . LYS B 1 634 ? 46.844 13.594 11.695 1 94 634 LYS B N 1
ATOM 13984 C CA . LYS B 1 634 ? 46.75 12.359 12.461 1 94 634 LYS B CA 1
ATOM 13985 C C . LYS B 1 634 ? 47.094 11.148 11.602 1 94 634 LYS B C 1
ATOM 13987 O O . LYS B 1 634 ? 47.75 10.203 12.086 1 94 634 LYS B O 1
ATOM 13992 N N . LEU B 1 635 ? 46.688 11.18 10.352 1 94.56 635 LEU B N 1
ATOM 13993 C CA . LEU B 1 635 ? 47.031 10.094 9.445 1 94.56 635 LEU B CA 1
ATOM 13994 C C . LEU B 1 635 ? 48.531 10.039 9.203 1 94.56 635 LEU B C 1
ATOM 13996 O O . LEU B 1 635 ? 49.156 8.969 9.273 1 94.56 635 LEU B O 1
ATOM 14000 N N . LEU B 1 636 ? 49.188 11.172 8.969 1 94.5 636 LEU B N 1
ATOM 14001 C CA . LEU B 1 636 ? 50.625 11.219 8.695 1 94.5 636 LEU B CA 1
ATOM 14002 C C . LEU B 1 636 ? 51.406 10.82 9.93 1 94.5 636 LEU B C 1
ATOM 14004 O O . LEU B 1 636 ? 52.438 10.125 9.82 1 94.5 636 LEU B O 1
ATOM 14008 N N . ASP B 1 637 ? 50.938 11.227 11.062 1 93.44 637 ASP B N 1
ATOM 14009 C CA . ASP B 1 637 ? 51.594 10.82 12.305 1 93.44 637 ASP B CA 1
ATOM 14010 C C . ASP B 1 637 ? 51.531 9.305 12.492 1 93.44 637 ASP B C 1
ATOM 14012 O O . ASP B 1 637 ? 52.469 8.688 12.961 1 93.44 637 ASP B O 1
ATOM 14016 N N . MET B 1 638 ? 50.406 8.812 12.148 1 92.56 638 MET B N 1
ATOM 14017 C CA . MET B 1 638 ? 50.25 7.367 12.281 1 92.56 638 MET B CA 1
ATOM 14018 C C . MET B 1 638 ? 51.156 6.633 11.297 1 92.56 638 MET B C 1
ATOM 14020 O O . MET B 1 638 ? 51.656 5.559 11.609 1 92.56 638 MET B O 1
ATOM 14024 N N . LEU B 1 639 ? 51.375 7.164 10.117 1 91.12 639 LEU B N 1
ATOM 14025 C CA . LEU B 1 639 ? 52.25 6.543 9.133 1 91.12 639 LEU B CA 1
ATOM 14026 C C . LEU B 1 639 ? 53.688 6.578 9.617 1 91.12 639 LEU B C 1
ATOM 14028 O O . LEU B 1 639 ? 54.406 5.59 9.492 1 91.12 639 LEU B O 1
ATOM 14032 N N . VAL B 1 640 ? 54.094 7.688 10.227 1 89.44 640 VAL B N 1
ATOM 14033 C CA . VAL B 1 640 ? 55.438 7.836 10.734 1 89.44 640 VAL B CA 1
ATOM 14034 C C . VAL B 1 640 ? 55.656 6.902 11.922 1 89.44 640 VAL B C 1
ATOM 14036 O O . VAL B 1 640 ? 56.688 6.258 12.031 1 89.44 640 VAL B O 1
ATOM 14039 N N . ASP B 1 641 ? 54.656 6.793 12.727 1 89.69 641 ASP B N 1
ATOM 14040 C CA . ASP B 1 641 ? 54.75 5.922 13.898 1 89.69 641 ASP B CA 1
ATOM 14041 C C . ASP B 1 641 ? 54.812 4.453 13.477 1 89.69 641 ASP B C 1
ATOM 14043 O O . ASP B 1 641 ? 55.562 3.666 14.078 1 89.69 641 ASP B O 1
ATOM 14047 N N . THR B 1 642 ? 54 4.098 12.508 1 89.19 642 THR B N 1
ATOM 14048 C CA . THR B 1 642 ? 54 2.715 12.039 1 89.19 642 THR B CA 1
ATOM 14049 C C . THR B 1 642 ? 55.344 2.365 11.391 1 89.19 642 THR B C 1
ATOM 14051 O O . THR B 1 642 ? 55.844 1.243 11.531 1 89.19 642 THR B O 1
ATOM 14054 N N . ASP B 1 643 ? 55.938 3.334 10.688 1 87.12 643 ASP B N 1
ATOM 14055 C CA . ASP B 1 643 ? 57.219 3.096 10.07 1 87.12 643 ASP B CA 1
ATOM 14056 C C . ASP B 1 643 ? 58.312 2.932 11.125 1 87.12 643 ASP B C 1
ATOM 14058 O O . ASP B 1 643 ? 59.281 2.174 10.938 1 87.12 643 ASP B O 1
ATOM 14062 N N . ALA B 1 644 ? 58.125 3.602 12.227 1 85.44 644 ALA B N 1
ATOM 14063 C CA . ALA B 1 644 ? 59.125 3.51 13.305 1 85.44 644 ALA B CA 1
ATOM 14064 C C . ALA B 1 644 ? 58.938 2.213 14.094 1 85.44 644 ALA B C 1
ATOM 14066 O O . ALA B 1 644 ? 59.938 1.621 14.547 1 85.44 644 ALA B O 1
ATOM 14067 N N . ARG B 1 645 ? 57.75 1.714 14.164 1 87.06 645 ARG B N 1
ATOM 14068 C CA . ARG B 1 645 ? 57.469 0.523 14.961 1 87.06 645 ARG B CA 1
ATOM 14069 C C . ARG B 1 645 ? 57.75 -0.747 14.172 1 87.06 645 ARG B C 1
ATOM 14071 O O . ARG B 1 645 ? 58.219 -1.737 14.734 1 87.06 645 ARG B O 1
ATOM 14078 N N . ARG B 1 646 ? 57.375 -0.613 12.891 1 87 646 ARG B N 1
ATOM 14079 C CA . ARG B 1 646 ? 57.531 -1.818 12.078 1 87 646 ARG B CA 1
ATOM 14080 C C . ARG B 1 646 ? 58.656 -1.677 11.07 1 87 646 ARG B C 1
ATOM 14082 O O . ARG B 1 646 ? 58.438 -1.312 9.914 1 87 646 ARG B O 1
ATOM 14089 N N . GLN B 1 647 ? 59.812 -2.096 11.336 1 82 647 GLN B N 1
ATOM 14090 C CA . GLN B 1 647 ? 60.969 -1.848 10.5 1 82 647 GLN B CA 1
ATOM 14091 C C . GLN B 1 647 ? 61.344 -3.088 9.695 1 82 647 GLN B C 1
ATOM 14093 O O . GLN B 1 647 ? 61.938 -2.98 8.609 1 82 647 GLN B O 1
ATOM 14098 N N . ARG B 1 648 ? 60.969 -4.277 10.172 1 83.06 648 ARG B N 1
ATOM 14099 C CA . ARG B 1 648 ? 61.406 -5.496 9.492 1 83.06 648 ARG B CA 1
ATOM 14100 C C . ARG B 1 648 ? 60.188 -6.285 8.984 1 83.06 648 ARG B C 1
ATOM 14102 O O . ARG B 1 648 ? 59.125 -6.203 9.555 1 83.06 648 ARG B O 1
ATOM 14109 N N . ARG B 1 649 ? 60.375 -6.918 7.82 1 86.44 649 ARG B N 1
ATOM 14110 C CA . ARG B 1 649 ? 59.344 -7.773 7.238 1 86.44 649 ARG B CA 1
ATOM 14111 C C . ARG B 1 649 ? 59.219 -9.07 8.023 1 86.44 649 ARG B C 1
ATOM 14113 O O . ARG B 1 649 ? 60.219 -9.633 8.492 1 86.44 649 ARG B O 1
ATOM 14120 N N . ARG B 1 650 ? 58 -9.461 8.367 1 84.94 650 ARG B N 1
ATOM 14121 C CA . ARG B 1 650 ? 57.719 -10.703 9.07 1 84.94 650 ARG B CA 1
ATOM 14122 C C . ARG B 1 650 ? 56.469 -11.383 8.5 1 84.94 650 ARG B C 1
ATOM 14124 O O . ARG B 1 650 ? 55.719 -10.773 7.738 1 84.94 650 ARG B O 1
ATOM 14131 N N . LEU B 1 651 ? 56.438 -12.734 8.727 1 85.88 651 LEU B N 1
ATOM 14132 C CA . LEU B 1 651 ? 55.25 -13.492 8.352 1 85.88 651 LEU B CA 1
ATOM 14133 C C . LEU B 1 651 ? 54.156 -13.398 9.438 1 85.88 651 LEU B C 1
ATOM 14135 O O . LEU B 1 651 ? 54.438 -13.734 10.594 1 85.88 651 LEU B O 1
ATOM 14139 N N . TRP B 1 652 ? 53.125 -12.844 9.039 1 86.62 652 TRP B N 1
ATOM 14140 C CA . TRP B 1 652 ? 52.031 -12.664 9.977 1 86.62 652 TRP B CA 1
ATOM 14141 C C . TRP B 1 652 ? 50.969 -13.766 9.82 1 86.62 652 TRP B C 1
ATOM 14143 O O . TRP B 1 652 ? 50.594 -14.102 8.695 1 86.62 652 TRP B O 1
ATOM 14153 N N . PHE B 1 653 ? 50.5 -14.469 10.852 1 82.25 653 PHE B N 1
ATOM 14154 C CA . PHE B 1 653 ? 49.531 -15.547 10.828 1 82.25 653 PHE B CA 1
ATOM 14155 C C . PHE B 1 653 ? 48.188 -15.086 11.391 1 82.25 653 PHE B C 1
ATOM 14157 O O . PHE B 1 653 ? 48.125 -14.195 12.234 1 82.25 653 PHE B O 1
ATOM 14164 N N . PRO B 1 654 ? 47.062 -15.727 10.781 1 80.44 654 PRO B N 1
ATOM 14165 C CA . PRO B 1 654 ? 45.75 -15.344 11.25 1 80.44 654 PRO B CA 1
ATOM 14166 C C . PRO B 1 654 ? 45.406 -15.914 12.633 1 80.44 654 PRO B C 1
ATOM 14168 O O . PRO B 1 654 ? 46.031 -16.906 13.055 1 80.44 654 PRO B O 1
ATOM 14171 N N . ASN B 1 655 ? 44.5 -15.156 13.391 1 77.62 655 ASN B N 1
ATOM 14172 C CA . ASN B 1 655 ? 43.938 -15.703 14.609 1 77.62 655 ASN B CA 1
ATOM 14173 C C . ASN B 1 655 ? 42.844 -16.734 14.297 1 77.62 655 ASN B C 1
ATOM 14175 O O . ASN B 1 655 ? 41.844 -16.422 13.625 1 77.62 655 ASN B O 1
ATOM 14179 N N . LEU B 1 656 ? 43.031 -17.969 14.562 1 72.5 656 LEU B N 1
ATOM 14180 C CA . LEU B 1 656 ? 42.156 -19.078 14.203 1 72.5 656 LEU B CA 1
ATOM 14181 C C . LEU B 1 656 ? 40.75 -18.859 14.734 1 72.5 656 LEU B C 1
ATOM 14183 O O . LEU B 1 656 ? 39.75 -19.219 14.078 1 72.5 656 LEU B O 1
ATOM 14187 N N . VAL B 1 657 ? 40.594 -18.266 15.82 1 69.88 657 VAL B N 1
ATOM 14188 C CA . VAL B 1 657 ? 39.281 -18.047 16.406 1 69.88 657 VAL B CA 1
ATOM 14189 C C . VAL B 1 657 ? 38.5 -17.047 15.547 1 69.88 657 VAL B C 1
ATOM 14191 O O . VAL B 1 657 ? 37.312 -17.234 15.289 1 69.88 657 VAL B O 1
ATOM 14194 N N . LYS B 1 658 ? 39.125 -16.125 15.062 1 77.06 658 LYS B N 1
ATOM 14195 C CA . LYS B 1 658 ? 38.438 -15.094 14.273 1 77.06 658 LYS B CA 1
ATOM 14196 C C . LYS B 1 658 ? 38.125 -15.609 12.867 1 77.06 658 LYS B C 1
ATOM 14198 O O . LYS B 1 658 ? 37.156 -15.18 12.25 1 77.06 658 LYS B O 1
ATOM 14203 N N . LEU B 1 659 ? 38.938 -16.516 12.5 1 74.88 659 LEU B N 1
ATOM 14204 C CA . LEU B 1 659 ? 38.688 -17.125 11.203 1 74.88 659 LEU B CA 1
ATOM 14205 C C . LEU B 1 659 ? 37.344 -17.906 11.219 1 74.88 659 LEU B C 1
ATOM 14207 O O . LEU B 1 659 ? 36.562 -17.797 10.281 1 74.88 659 LEU B O 1
ATOM 14211 N N . PHE B 1 660 ? 37.094 -18.594 12.312 1 72.25 660 PHE B N 1
ATOM 14212 C CA . PHE B 1 660 ? 35.875 -19.375 12.406 1 72.25 660 PHE B CA 1
ATOM 14213 C C . PHE B 1 660 ? 34.656 -18.469 12.57 1 72.25 660 PHE B C 1
ATOM 14215 O O . PHE B 1 660 ? 33.594 -18.734 12.016 1 72.25 660 PHE B O 1
ATOM 14222 N N . LYS B 1 661 ? 34.875 -17.422 13.219 1 73.56 661 LYS B N 1
ATOM 14223 C CA . LYS B 1 661 ? 33.781 -16.469 13.383 1 73.56 661 LYS B CA 1
ATOM 14224 C C . LYS B 1 661 ? 33.438 -15.789 12.062 1 73.56 661 LYS B C 1
ATOM 14226 O O . LYS B 1 661 ? 32.25 -15.547 11.758 1 73.56 661 LYS B O 1
ATOM 14231 N N . GLN B 1 662 ? 34.406 -15.594 11.289 1 74.06 662 GLN B N 1
ATOM 14232 C CA . GLN B 1 662 ? 34.219 -14.953 10 1 74.06 662 GLN B CA 1
ATOM 14233 C C . GLN B 1 662 ? 33.438 -15.859 9.039 1 74.06 662 GLN B C 1
ATOM 14235 O O . GLN B 1 662 ? 32.594 -15.391 8.289 1 74.06 662 GLN B O 1
ATOM 14240 N N . PHE B 1 663 ? 33.781 -17.047 9.18 1 68.62 663 PHE B N 1
ATOM 14241 C CA . PHE B 1 663 ? 33.094 -18 8.32 1 68.62 663 PHE B CA 1
ATOM 14242 C C . PHE B 1 663 ? 31.594 -18.031 8.625 1 68.62 663 PHE B C 1
ATOM 14244 O O . PHE B 1 663 ? 30.766 -18.156 7.719 1 68.62 663 PHE B O 1
ATOM 14251 N N . ARG B 1 664 ? 31.281 -17.688 9.844 1 64.38 664 ARG B N 1
ATOM 14252 C CA . ARG B 1 664 ? 29.891 -17.734 10.273 1 64.38 664 ARG B CA 1
ATOM 14253 C C . ARG B 1 664 ? 29.172 -16.422 9.938 1 64.38 664 ARG B C 1
ATOM 14255 O O . ARG B 1 664 ? 28.016 -16.438 9.5 1 64.38 664 ARG B O 1
ATOM 14262 N N . THR B 1 665 ? 29.828 -15.344 10.047 1 63 665 THR B N 1
ATOM 14263 C CA . THR B 1 665 ? 29.172 -14.039 9.914 1 63 665 THR B CA 1
ATOM 14264 C C . THR B 1 665 ? 29.094 -13.625 8.453 1 63 665 THR B C 1
ATOM 14266 O O . THR B 1 665 ? 28.219 -12.836 8.078 1 63 665 THR B O 1
ATOM 14269 N N . SER B 1 666 ? 29.969 -14.102 7.711 1 58.16 666 SER B N 1
ATOM 14270 C CA . SER B 1 666 ? 29.984 -13.703 6.305 1 58.16 666 SER B CA 1
ATOM 14271 C C . SER B 1 666 ? 28.688 -14.102 5.605 1 58.16 666 SER B C 1
ATOM 14273 O O . SER B 1 666 ? 28.203 -13.383 4.727 1 58.16 666 SER B O 1
ATOM 14275 N N . VAL B 1 667 ? 28.156 -15.094 6.102 1 52.53 667 VAL B N 1
ATOM 14276 C CA . VAL B 1 667 ? 26.922 -15.547 5.457 1 52.53 667 VAL B CA 1
ATOM 14277 C C . VAL B 1 667 ? 25.75 -14.695 5.938 1 52.53 667 VAL B C 1
ATOM 14279 O O . VAL B 1 667 ? 24.859 -14.359 5.152 1 52.53 667 VAL B O 1
ATOM 14282 N N . LYS B 1 668 ? 25.75 -14.156 7.227 1 50.69 668 LYS B N 1
ATOM 14283 C CA . LYS B 1 668 ? 24.625 -13.445 7.812 1 50.69 668 LYS B CA 1
ATOM 14284 C C . LYS B 1 668 ? 24.625 -11.977 7.406 1 50.69 668 LYS B C 1
ATOM 14286 O O . LYS B 1 668 ? 23.562 -11.375 7.184 1 50.69 668 LYS B O 1
ATOM 14291 N N . SER B 1 669 ? 25.734 -11.305 7.613 1 48.84 669 SER B N 1
ATOM 14292 C CA . SER B 1 669 ? 25.859 -9.852 7.543 1 48.84 669 SER B CA 1
ATOM 14293 C C . SER B 1 669 ? 25.422 -9.328 6.176 1 48.84 669 SER B C 1
ATOM 14295 O O . SER B 1 669 ? 24.875 -8.227 6.07 1 48.84 669 SER B O 1
ATOM 14297 N N . ASP B 1 670 ? 25.766 -10.078 5.191 1 44.41 670 ASP B N 1
ATOM 14298 C CA . ASP B 1 670 ? 25.5 -9.469 3.895 1 44.41 670 ASP B CA 1
ATOM 14299 C C . ASP B 1 670 ? 24 -9.461 3.592 1 44.41 670 ASP B C 1
ATOM 14301 O O . ASP B 1 670 ? 23.578 -8.984 2.537 1 44.41 670 ASP B O 1
ATOM 14305 N N . VAL B 1 671 ? 23.281 -10.156 4.414 1 39.56 671 VAL B N 1
ATOM 14306 C CA . VAL B 1 671 ? 21.828 -10.172 4.32 1 39.56 671 VAL B CA 1
ATOM 14307 C C . VAL B 1 671 ? 21.281 -8.773 4.574 1 39.56 671 VAL B C 1
ATOM 14309 O O . VAL B 1 671 ? 20.266 -8.383 3.99 1 39.56 671 VAL B O 1
ATOM 14312 N N . SER B 1 672 ? 21.875 -8.109 5.438 1 39.03 672 SER B N 1
ATOM 14313 C CA . SER B 1 672 ? 21.359 -6.793 5.797 1 39.03 672 SER B CA 1
ATOM 14314 C C . SER B 1 672 ? 21.406 -5.836 4.609 1 39.03 672 SER B C 1
ATOM 14316 O O . SER B 1 672 ? 20.953 -4.699 4.703 1 39.03 672 SER B O 1
ATOM 14318 N N . ASP B 1 673 ? 22.156 -6.234 3.645 1 38.53 673 ASP B N 1
ATOM 14319 C CA . ASP B 1 673 ? 22.297 -5.281 2.549 1 38.53 673 ASP B CA 1
ATOM 14320 C C . ASP B 1 673 ? 21 -5.16 1.749 1 38.53 673 ASP B C 1
ATOM 14322 O O . ASP B 1 673 ? 20.062 -5.93 1.963 1 38.53 673 ASP B O 1
ATOM 14326 N N . GLY B 1 674 ? 21.016 -4.742 0.31 1 36 674 GLY B N 1
ATOM 14327 C CA . GLY B 1 674 ? 20.109 -4.027 -0.577 1 36 674 GLY B CA 1
ATOM 14328 C C . GLY B 1 674 ? 18.875 -4.832 -0.944 1 36 674 GLY B C 1
ATOM 14329 O O . GLY B 1 674 ? 17.938 -4.301 -1.527 1 36 674 GLY B O 1
ATOM 14330 N N . ARG B 1 675 ? 19.062 -6.238 -1.439 1 35.47 675 ARG B N 1
ATOM 14331 C CA . ARG B 1 675 ? 17.984 -6.734 -2.287 1 35.47 675 ARG B CA 1
ATOM 14332 C C . ARG B 1 675 ? 16.719 -6.98 -1.475 1 35.47 675 ARG B C 1
ATOM 14334 O O . ARG B 1 675 ? 15.609 -6.926 -2.012 1 35.47 675 ARG B O 1
ATOM 14341 N N . GLU B 1 676 ? 16.828 -7.844 -0.422 1 37.03 676 GLU B N 1
ATOM 14342 C CA . GLU B 1 676 ? 15.547 -8.305 0.101 1 37.03 676 GLU B CA 1
ATOM 14343 C C . GLU B 1 676 ? 14.836 -7.199 0.878 1 37.03 676 GLU B C 1
ATOM 14345 O O . GLU B 1 676 ? 14.836 -7.199 2.111 1 37.03 676 GLU B O 1
ATOM 14350 N N . GLU B 1 677 ? 15.055 -6.043 0.764 1 35.91 677 GLU B N 1
ATOM 14351 C CA . GLU B 1 677 ? 14.078 -5.285 1.543 1 35.91 677 GLU B CA 1
ATOM 14352 C C . GLU B 1 677 ? 12.664 -5.801 1.311 1 35.91 677 GLU B C 1
ATOM 14354 O O . GLU B 1 677 ? 12.062 -5.531 0.27 1 35.91 677 GLU B O 1
ATOM 14359 N N . THR B 1 678 ? 12.375 -7.078 1.506 1 34.19 678 THR B N 1
ATOM 14360 C CA . THR B 1 678 ? 11.055 -7.691 1.573 1 34.19 678 THR B CA 1
ATOM 14361 C C . THR B 1 678 ? 10.016 -6.68 2.031 1 34.19 678 THR B C 1
ATOM 14363 O O . THR B 1 678 ? 10.289 -5.844 2.898 1 34.19 678 THR B O 1
ATOM 14366 N N . GLN B 1 679 ? 9.109 -6.477 1.358 1 37.09 679 GLN B N 1
ATOM 14367 C CA . GLN B 1 679 ? 7.863 -5.879 1.824 1 37.09 679 GLN B CA 1
ATOM 14368 C C . GLN B 1 679 ? 7.617 -6.199 3.295 1 37.09 679 GLN B C 1
ATOM 14370 O O . GLN B 1 679 ? 6.922 -5.453 3.99 1 37.09 679 GLN B O 1
ATOM 14375 N N . GLU B 1 680 ? 7.859 -7.449 3.719 1 35.41 680 GLU B N 1
ATOM 14376 C CA . GLU B 1 680 ? 7.531 -7.848 5.086 1 35.41 680 GLU B CA 1
ATOM 14377 C C . GLU B 1 680 ? 8.375 -7.082 6.102 1 35.41 680 GLU B C 1
ATOM 14379 O O . GLU B 1 680 ? 7.988 -6.941 7.262 1 35.41 680 GLU B O 1
ATOM 14384 N N . ALA B 1 681 ? 9.711 -6.996 5.855 1 36.53 681 ALA B N 1
ATOM 14385 C CA . ALA B 1 681 ? 10.547 -6.23 6.781 1 36.53 681 ALA B CA 1
ATOM 14386 C C . ALA B 1 681 ? 10.125 -4.762 6.809 1 36.53 681 ALA B C 1
ATOM 14388 O O . ALA B 1 681 ? 10.938 -3.887 7.133 1 36.53 681 ALA B O 1
ATOM 14389 N N . ASP B 1 682 ? 9.328 -4.305 6.059 1 35.88 682 ASP B N 1
ATOM 14390 C CA . ASP B 1 682 ? 8.781 -2.996 6.406 1 35.88 682 ASP B CA 1
ATOM 14391 C C . ASP B 1 682 ? 8.859 -2.754 7.914 1 35.88 682 ASP B C 1
ATOM 14393 O O . ASP B 1 682 ? 8.234 -1.829 8.43 1 35.88 682 ASP B O 1
ATOM 14397 N N . SER B 1 683 ? 8.969 -3.777 8.641 1 33.28 683 SER B N 1
ATOM 14398 C CA . SER B 1 683 ? 9.148 -3.404 10.039 1 33.28 683 SER B CA 1
ATOM 14399 C C . SER B 1 683 ? 10.312 -2.436 10.211 1 33.28 683 SER B C 1
ATOM 14401 O O . SER B 1 683 ? 11.414 -2.678 9.695 1 33.28 683 SER B O 1
ATOM 14403 N N . PHE B 1 684 ? 10.172 -1.294 9.945 1 34.72 684 PHE B N 1
ATOM 14404 C CA . PHE B 1 684 ? 11.109 -0.357 10.555 1 34.72 684 PHE B CA 1
ATOM 14405 C C . PHE B 1 684 ? 11.914 -1.034 11.664 1 34.72 684 PHE B C 1
ATOM 14407 O O . PHE B 1 684 ? 11.398 -1.258 12.758 1 34.72 684 PHE B O 1
ATOM 14414 N N . ASN B 1 685 ? 12.672 -1.912 11.406 1 34.41 685 ASN B N 1
ATOM 14415 C CA . ASN B 1 685 ? 13.562 -2.66 12.281 1 34.41 685 ASN B CA 1
ATOM 14416 C C . ASN B 1 685 ? 14.102 -1.783 13.406 1 34.41 685 ASN B C 1
ATOM 14418 O O . ASN B 1 685 ? 14.758 -2.279 14.328 1 34.41 685 ASN B O 1
ATOM 14422 N N . HIS B 1 686 ? 14.344 -0.611 13.125 1 36.06 686 HIS B N 1
ATOM 14423 C CA . HIS B 1 686 ? 14.953 0.035 14.281 1 36.06 686 HIS B CA 1
ATOM 14424 C C . HIS B 1 686 ? 14.086 -0.134 15.523 1 36.06 686 HIS B C 1
ATOM 14426 O O . HIS B 1 686 ? 14.578 -0.026 16.656 1 36.06 686 HIS B O 1
ATOM 14432 N N . ALA B 1 687 ? 12.781 -0.194 15.383 1 36.09 687 ALA B N 1
ATOM 14433 C CA . ALA B 1 687 ? 11.93 -0.243 16.578 1 36.09 687 ALA B CA 1
ATOM 14434 C C . ALA B 1 687 ? 11.938 -1.637 17.188 1 36.09 687 ALA B C 1
ATOM 14436 O O . ALA B 1 687 ? 11.586 -1.803 18.359 1 36.09 687 ALA B O 1
ATOM 14437 N N . GLU B 1 688 ? 11.969 -2.738 16.484 1 34.94 688 GLU B N 1
ATOM 14438 C CA . GLU B 1 688 ? 11.898 -4.035 17.141 1 34.94 688 GLU B CA 1
ATOM 14439 C C . GLU B 1 688 ? 13.102 -4.254 18.062 1 34.94 688 GLU B C 1
ATOM 14441 O O . GLU B 1 688 ? 13.016 -4.984 19.047 1 34.94 688 GLU B O 1
ATOM 14446 N N . GLU B 1 689 ? 14.227 -4.039 17.594 1 34.5 689 GLU B N 1
ATOM 14447 C CA . GLU B 1 689 ? 15.273 -4.375 18.547 1 34.5 689 GLU B CA 1
ATOM 14448 C C . GLU B 1 689 ? 15.055 -3.66 19.891 1 34.5 689 GLU B C 1
ATOM 14450 O O . GLU B 1 689 ? 15.578 -4.09 20.922 1 34.5 689 GLU B O 1
ATOM 14455 N N . ASN B 1 690 ? 14.703 -2.49 19.922 1 33.66 690 ASN B N 1
ATOM 14456 C CA . ASN B 1 690 ? 14.664 -1.907 21.266 1 33.66 690 ASN B CA 1
ATOM 14457 C C . ASN B 1 690 ? 13.398 -2.293 22.016 1 33.66 690 ASN B C 1
ATOM 14459 O O . ASN B 1 690 ? 12.555 -1.438 22.312 1 33.66 690 ASN B O 1
ATOM 14463 N N . GLU B 1 691 ? 12.758 -3.242 21.656 1 34.88 691 GLU B N 1
ATOM 14464 C CA . GLU B 1 691 ? 11.656 -3.709 22.5 1 34.88 691 GLU B CA 1
ATOM 14465 C C . GLU B 1 691 ? 11.977 -3.535 23.969 1 34.88 691 GLU B C 1
ATOM 14467 O O . GLU B 1 691 ? 11.078 -3.359 24.797 1 34.88 691 GLU B O 1
ATOM 14472 N N . ASP B 1 692 ? 13.18 -3.92 24.344 1 33.5 692 ASP B N 1
ATOM 14473 C CA . ASP B 1 692 ? 13.352 -4.078 25.781 1 33.5 692 ASP B CA 1
ATOM 14474 C C . ASP B 1 692 ? 13.195 -2.742 26.5 1 33.5 692 ASP B C 1
ATOM 14476 O O . ASP B 1 692 ? 13.102 -2.701 27.734 1 33.5 692 ASP B O 1
ATOM 14480 N N . THR B 1 693 ? 13.82 -1.682 26.016 1 34.16 693 THR B N 1
ATOM 14481 C CA . THR B 1 693 ? 13.844 -0.618 27.016 1 34.16 693 THR B CA 1
ATOM 14482 C C . THR B 1 693 ? 12.57 0.215 26.953 1 34.16 693 THR B C 1
ATOM 14484 O O . THR B 1 693 ? 12.383 1.009 26.031 1 34.16 693 THR B O 1
ATOM 14487 N N . ASP B 1 694 ? 11.539 -0.381 27.25 1 38.75 694 ASP B N 1
ATOM 14488 C CA . ASP B 1 694 ? 10.203 0.164 27.484 1 38.75 694 ASP B CA 1
ATOM 14489 C C . ASP B 1 694 ? 10.281 1.489 28.25 1 38.75 694 ASP B C 1
ATOM 14491 O O . ASP B 1 694 ? 10.07 1.529 29.453 1 38.75 694 ASP B O 1
ATOM 14495 N N . LEU B 1 695 ? 11.219 2.262 28.016 1 39.25 695 LEU B N 1
ATOM 14496 C CA . LEU B 1 695 ? 11.086 3.506 28.766 1 39.25 695 LEU B CA 1
ATOM 14497 C C . LEU B 1 695 ? 9.828 4.266 28.359 1 39.25 695 LEU B C 1
ATOM 14499 O O . LEU B 1 695 ? 9.469 4.277 27.172 1 39.25 695 LEU B O 1
ATOM 14503 N N . LEU B 1 696 ? 9.023 4.449 29.156 1 39.41 696 LEU B N 1
ATOM 14504 C CA . LEU B 1 696 ? 7.797 5.242 29.156 1 39.41 696 LEU B CA 1
ATOM 14505 C C . LEU B 1 696 ? 7.984 6.543 28.391 1 39.41 696 LEU B C 1
ATOM 14507 O O . LEU B 1 696 ? 8.984 7.238 28.562 1 39.41 696 LEU B O 1
ATOM 14511 N N . GLY B 1 697 ? 7.293 6.84 27.172 1 55.34 697 GLY B N 1
ATOM 14512 C CA . GLY B 1 697 ? 7.312 8.023 26.328 1 55.34 697 GLY B CA 1
ATOM 14513 C C . GLY B 1 697 ? 7.895 7.762 24.953 1 55.34 697 GLY B C 1
ATOM 14514 O O . GLY B 1 697 ? 7.973 8.672 24.125 1 55.34 697 GLY B O 1
ATOM 14515 N N . GLN B 1 698 ? 8.258 6.539 24.844 1 68.38 698 GLN B N 1
ATOM 14516 C CA . GLN B 1 698 ? 8.891 6.293 23.547 1 68.38 698 GLN B CA 1
ATOM 14517 C C . GLN B 1 698 ? 7.859 5.914 22.484 1 68.38 698 GLN B C 1
ATOM 14519 O O . GLN B 1 698 ? 6.812 5.352 22.812 1 68.38 698 GLN B O 1
ATOM 14524 N N . ALA B 1 699 ? 7.984 6.531 21.344 1 78.56 699 ALA B N 1
ATOM 14525 C CA . ALA B 1 699 ? 7.109 6.305 20.188 1 78.56 699 ALA B CA 1
ATOM 14526 C C . ALA B 1 699 ? 7.258 4.883 19.656 1 78.56 699 ALA B C 1
ATOM 14528 O O . ALA B 1 699 ? 8.375 4.379 19.531 1 78.56 699 ALA B O 1
ATOM 14529 N N . ARG B 1 700 ? 6.07 4.102 19.781 1 78 700 ARG B N 1
ATOM 14530 C CA . ARG B 1 700 ? 6.09 2.758 19.219 1 78 700 ARG B CA 1
ATOM 14531 C C . ARG B 1 700 ? 5.074 2.621 18.094 1 78 700 ARG B C 1
ATOM 14533 O O . ARG B 1 700 ? 4.043 3.299 18.094 1 78 700 ARG B O 1
ATOM 14540 N N . ARG B 1 701 ? 5.406 1.796 17.203 1 81.69 701 ARG B N 1
ATOM 14541 C CA . ARG B 1 701 ? 4.508 1.508 16.094 1 81.69 701 ARG B CA 1
ATOM 14542 C C . ARG B 1 701 ? 3.43 0.509 16.5 1 81.69 701 ARG B C 1
ATOM 14544 O O . ARG B 1 701 ? 3.684 -0.392 17.297 1 81.69 701 ARG B O 1
ATOM 14551 N N . ARG B 1 702 ? 2.215 0.747 16.125 1 82.06 702 ARG B N 1
ATOM 14552 C CA . ARG B 1 702 ? 1.089 -0.158 16.328 1 82.06 702 ARG B CA 1
ATOM 14553 C C . ARG B 1 702 ? 0.526 -0.652 15.008 1 82.06 702 ARG B C 1
ATOM 14555 O O . ARG B 1 702 ? 0.606 0.047 13.992 1 82.06 702 ARG B O 1
ATOM 14562 N N . ASN B 1 703 ? 0.164 -1.952 14.961 1 78.12 703 ASN B N 1
ATOM 14563 C CA . ASN B 1 703 ? -0.508 -2.479 13.773 1 78.12 703 ASN B CA 1
ATOM 14564 C C . ASN B 1 703 ? -2.008 -2.207 13.82 1 78.12 703 ASN B C 1
ATOM 14566 O O . ASN B 1 703 ? -2.688 -2.588 14.773 1 78.12 703 ASN B O 1
ATOM 14570 N N . PRO B 1 704 ? -2.516 -1.496 12.875 1 85 704 PRO B N 1
ATOM 14571 C CA . PRO B 1 704 ? -3.93 -1.114 12.875 1 85 704 PRO B CA 1
ATOM 14572 C C . PRO B 1 704 ? -4.863 -2.303 12.656 1 85 704 PRO B C 1
ATOM 14574 O O . PRO B 1 704 ? -6.059 -2.217 12.953 1 85 704 PRO B O 1
ATOM 14577 N N . ASP B 1 705 ? -4.383 -3.443 12.195 1 81.25 705 ASP B N 1
ATOM 14578 C CA . ASP B 1 705 ? -5.262 -4.559 11.859 1 81.25 705 ASP B CA 1
ATOM 14579 C C . ASP B 1 705 ? -5.375 -5.543 13.016 1 81.25 705 ASP B C 1
ATOM 14581 O O . ASP B 1 705 ? -6.309 -6.352 13.062 1 81.25 705 ASP B O 1
ATOM 14585 N N . TYR B 1 706 ? -4.363 -5.477 13.969 1 81.62 706 TYR B N 1
ATOM 14586 C CA . TYR B 1 706 ? -4.398 -6.457 15.047 1 81.62 706 TYR B CA 1
ATOM 14587 C C . TYR B 1 706 ? -3.955 -5.836 16.359 1 81.62 706 TYR B C 1
ATOM 14589 O O . TYR B 1 706 ? -2.979 -5.086 16.406 1 81.62 706 TYR B O 1
ATOM 14597 N N . LYS B 1 707 ? -4.762 -5.941 17.359 1 78.12 707 LYS B N 1
ATOM 14598 C CA . LYS B 1 707 ? -4.34 -5.664 18.734 1 78.12 707 LYS B CA 1
ATOM 14599 C C . LYS B 1 707 ? -3.727 -6.902 19.391 1 78.12 707 LYS B C 1
ATOM 14601 O O . LYS B 1 707 ? -4.309 -7.988 19.328 1 78.12 707 LYS B O 1
ATOM 14606 N N . PRO B 1 708 ? -2.482 -6.789 19.766 1 73.88 708 PRO B N 1
ATOM 14607 C CA . PRO B 1 708 ? -1.834 -7.969 20.359 1 73.88 708 PRO B CA 1
ATOM 14608 C C . PRO B 1 708 ? -2.637 -8.578 21.5 1 73.88 708 PRO B C 1
ATOM 14610 O O . PRO B 1 708 ? -3.352 -7.863 22.203 1 73.88 708 PRO B O 1
ATOM 14613 N N . TYR B 1 709 ? -2.611 -10 21.469 1 70.12 709 TYR B N 1
ATOM 14614 C CA . TYR B 1 709 ? -3.342 -10.734 22.5 1 70.12 709 TYR B CA 1
ATOM 14615 C C . TYR B 1 709 ? -2.713 -10.531 23.875 1 70.12 709 TYR B C 1
ATOM 14617 O O . TYR B 1 709 ? -1.493 -10.383 23.984 1 70.12 709 TYR B O 1
ATOM 14625 N N . GLY B 1 710 ? -3.492 -10.227 24.828 1 63.84 710 GLY B N 1
ATOM 14626 C CA . GLY B 1 710 ? -3 -10.062 26.188 1 63.84 710 GLY B CA 1
ATOM 14627 C C . GLY B 1 710 ? -2.602 -11.367 26.844 1 63.84 710 GLY B C 1
ATOM 14628 O O . GLY B 1 710 ? -1.704 -11.398 27.688 1 63.84 710 GLY B O 1
ATOM 14629 N N . SER B 1 711 ? -3.193 -12.469 26.328 1 67.31 711 SER B N 1
ATOM 14630 C CA . SER B 1 711 ? -2.967 -13.734 27.031 1 67.31 711 SER B CA 1
ATOM 14631 C C . SER B 1 711 ? -1.777 -14.484 26.453 1 67.31 711 SER B C 1
ATOM 14633 O O . SER B 1 711 ? -1.451 -14.32 25.266 1 67.31 711 SER B O 1
ATOM 14635 N N . TRP B 1 712 ? -0.898 -15.023 27.266 1 63.94 712 TRP B N 1
ATOM 14636 C CA . TRP B 1 712 ? 0.325 -15.734 26.906 1 63.94 712 TRP B CA 1
ATOM 14637 C C . TRP B 1 712 ? 0.03 -16.859 25.922 1 63.94 712 TRP B C 1
ATOM 14639 O O . TRP B 1 712 ? 0.789 -17.094 24.984 1 63.94 712 TRP B O 1
ATOM 14649 N N . GLY B 1 713 ? -1.047 -17.641 26.172 1 61.91 713 GLY B N 1
ATOM 14650 C CA . GLY B 1 713 ? -1.363 -18.734 25.266 1 61.91 713 GLY B CA 1
ATOM 14651 C C . GLY B 1 713 ? -1.696 -18.266 23.859 1 61.91 713 GLY B C 1
ATOM 14652 O O . GLY B 1 713 ? -1.247 -18.875 22.875 1 61.91 713 GLY B O 1
ATOM 14653 N N . MET B 1 714 ? -2.34 -17.25 23.891 1 71.81 714 MET B N 1
ATOM 14654 C CA . MET B 1 714 ? -2.742 -16.719 22.578 1 71.81 714 MET B CA 1
ATOM 14655 C C . MET B 1 714 ? -1.57 -16.031 21.891 1 71.81 714 MET B C 1
ATOM 14657 O O . MET B 1 714 ? -1.531 -15.945 20.672 1 71.81 714 MET B O 1
ATOM 14661 N N . GLY B 1 715 ? -0.625 -15.625 22.75 1 71.19 715 GLY B N 1
ATOM 14662 C CA . GLY B 1 715 ? 0.587 -15.062 22.188 1 71.19 715 GLY B CA 1
ATOM 14663 C C . GLY B 1 715 ? 1.429 -16.078 21.438 1 71.19 715 GLY B C 1
ATOM 14664 O O . GLY B 1 715 ? 2.031 -15.766 20.406 1 71.19 715 GLY B O 1
ATOM 14665 N N . MET B 1 716 ? 1.378 -17.344 21.922 1 73.19 716 MET B N 1
ATOM 14666 C CA . MET B 1 716 ? 2.104 -18.406 21.234 1 73.19 716 MET B CA 1
ATOM 14667 C C . MET B 1 716 ? 1.456 -18.734 19.891 1 73.19 716 MET B C 1
ATOM 14669 O O . MET B 1 716 ? 2.148 -19.062 18.922 1 73.19 716 MET B O 1
ATOM 14673 N N . LEU B 1 717 ? 0.154 -18.625 19.953 1 71.19 717 LEU B N 1
ATOM 14674 C CA . LEU B 1 717 ? -0.552 -18.875 18.703 1 71.19 717 LEU B CA 1
ATOM 14675 C C . LEU B 1 717 ? -0.214 -17.797 17.672 1 71.19 717 LEU B C 1
ATOM 14677 O O . LEU B 1 717 ? -0.11 -18.094 16.484 1 71.19 717 LEU B O 1
ATOM 14681 N N . SER B 1 718 ? 0.018 -16.656 18.312 1 76.38 718 SER B N 1
ATOM 14682 C CA . SER B 1 718 ? 0.372 -15.57 17.422 1 76.38 718 SER B CA 1
ATOM 14683 C C . SER B 1 718 ? 1.743 -15.789 16.781 1 76.38 718 SER B C 1
ATOM 14685 O O . SER B 1 718 ? 1.991 -15.367 15.656 1 76.38 718 SER B O 1
ATOM 14687 N N . ARG B 1 719 ? 2.559 -16.484 17.469 1 76.06 719 ARG B N 1
ATOM 14688 C CA . ARG B 1 719 ? 3.881 -16.766 16.906 1 76.06 719 ARG B CA 1
ATOM 14689 C C . ARG B 1 719 ? 3.805 -17.859 15.852 1 76.06 719 ARG B C 1
ATOM 14691 O O . ARG B 1 719 ? 4.621 -17.891 14.922 1 76.06 719 ARG B O 1
ATOM 14698 N N . LEU B 1 720 ? 2.791 -18.688 15.953 1 76 720 LEU B N 1
ATOM 14699 C CA . LEU B 1 720 ? 2.592 -19.719 14.93 1 76 720 LEU B CA 1
ATOM 14700 C C . LEU B 1 720 ? 2.111 -19.094 13.625 1 76 720 LEU B C 1
ATOM 14702 O O . LEU B 1 720 ? 2.309 -19.672 12.555 1 76 720 LEU B O 1
ATOM 14706 N N . ALA B 1 721 ? 1.518 -18 13.867 1 74 721 ALA B N 1
ATOM 14707 C CA . ALA B 1 721 ? 1.041 -17.312 12.672 1 74 721 ALA B CA 1
ATOM 14708 C C . ALA B 1 721 ? 2.207 -16.766 11.844 1 74 721 ALA B C 1
ATOM 14710 O O . ALA B 1 721 ? 2.047 -16.453 10.664 1 74 721 ALA B O 1
ATOM 14711 N N . THR B 1 722 ? 3.422 -16.828 12.406 1 74.25 722 THR B N 1
ATOM 14712 C CA . THR B 1 722 ? 4.59 -16.359 11.672 1 74.25 722 THR B CA 1
ATOM 14713 C C . THR B 1 722 ? 5.035 -17.406 10.648 1 74.25 722 THR B C 1
ATOM 14715 O O . THR B 1 722 ? 5.73 -17.078 9.68 1 74.25 722 THR B O 1
ATOM 14718 N N . VAL B 1 723 ? 4.551 -18.641 10.797 1 73.56 723 VAL B N 1
ATOM 14719 C CA . VAL B 1 723 ? 4.969 -19.734 9.914 1 73.56 723 VAL B CA 1
ATOM 14720 C C . VAL B 1 723 ? 4.367 -19.531 8.523 1 73.56 723 VAL B C 1
ATOM 14722 O O . VAL B 1 723 ? 5.086 -19.516 7.523 1 73.56 723 VAL B O 1
ATOM 14725 N N . PRO B 1 724 ? 3.055 -19.375 8.492 1 72.88 724 PRO B N 1
ATOM 14726 C CA . PRO B 1 724 ? 2.543 -19.094 7.145 1 72.88 724 PRO B CA 1
ATOM 14727 C C . PRO B 1 724 ? 3.121 -17.828 6.535 1 72.88 724 PRO B C 1
ATOM 14729 O O . PRO B 1 724 ? 3.258 -17.734 5.312 1 72.88 724 PRO B O 1
ATOM 14732 N N . ASP B 1 725 ? 3.566 -16.922 7.395 1 70.62 725 ASP B N 1
ATOM 14733 C CA . ASP B 1 725 ? 4.164 -15.695 6.875 1 70.62 725 ASP B CA 1
ATOM 14734 C C . ASP B 1 725 ? 5.512 -15.977 6.219 1 70.62 725 ASP B C 1
ATOM 14736 O O . ASP B 1 725 ? 5.855 -15.359 5.207 1 70.62 725 ASP B O 1
ATOM 14740 N N . ILE B 1 726 ? 6.141 -16.906 6.754 1 70.25 726 ILE B N 1
ATOM 14741 C CA . ILE B 1 726 ? 7.43 -17.281 6.188 1 70.25 726 ILE B CA 1
ATOM 14742 C C . ILE B 1 726 ? 7.219 -18.062 4.887 1 70.25 726 ILE B C 1
ATOM 14744 O O . ILE B 1 726 ? 7.945 -17.859 3.91 1 70.25 726 ILE B O 1
ATOM 14748 N N . LEU B 1 727 ? 6.148 -18.828 4.871 1 72.69 727 LEU B N 1
ATOM 14749 C CA . LEU B 1 727 ? 5.887 -19.656 3.703 1 72.69 727 LEU B CA 1
ATOM 14750 C C . LEU B 1 727 ? 5.359 -18.828 2.545 1 72.69 727 LEU B C 1
ATOM 14752 O O . LEU B 1 727 ? 5.621 -19.125 1.38 1 72.69 727 LEU B O 1
ATOM 14756 N N . PHE B 1 728 ? 4.789 -17.766 2.949 1 71.5 728 PHE B N 1
ATOM 14757 C CA . PHE B 1 728 ? 4.211 -16.969 1.884 1 71.5 728 PHE B CA 1
ATOM 14758 C C . PHE B 1 728 ? 4.996 -15.664 1.704 1 71.5 728 PHE B C 1
ATOM 14760 O O . PHE B 1 728 ? 4.504 -14.719 1.087 1 71.5 728 PHE B O 1
ATOM 14767 N N . SER B 1 729 ? 6.172 -15.797 2.24 1 76.38 729 SER B N 1
ATOM 14768 C CA . SER B 1 729 ? 7.055 -14.656 2.02 1 76.38 729 SER B CA 1
ATOM 14769 C C . SER B 1 729 ? 7.543 -14.609 0.577 1 76.38 729 SER B C 1
ATOM 14771 O O . SER B 1 729 ? 7.402 -15.578 -0.166 1 76.38 729 SER B O 1
ATOM 14773 N N . ARG B 1 730 ? 8.008 -13.461 0.094 1 77.44 730 ARG B N 1
ATOM 14774 C CA . ARG B 1 730 ? 8.492 -13.266 -1.269 1 77.44 730 ARG B CA 1
ATOM 14775 C C . ARG B 1 730 ? 9.625 -14.234 -1.595 1 77.44 730 ARG B C 1
ATOM 14777 O O . ARG B 1 730 ? 9.68 -14.781 -2.697 1 77.44 730 ARG B O 1
ATOM 14784 N N . SER B 1 731 ? 10.469 -14.438 -0.577 1 82.69 731 SER B N 1
ATOM 14785 C CA . SER B 1 731 ? 11.609 -15.328 -0.806 1 82.69 731 SER B CA 1
ATOM 14786 C C . SER B 1 731 ? 11.156 -16.781 -0.897 1 82.69 731 SER B C 1
ATOM 14788 O O . SER B 1 731 ? 11.664 -17.547 -1.727 1 82.69 731 SER B O 1
ATOM 14790 N N . ALA B 1 732 ? 10.195 -17.078 -0.067 1 82.75 732 ALA B N 1
ATOM 14791 C CA . ALA B 1 732 ? 9.711 -18.469 -0.087 1 82.75 732 ALA B CA 1
ATOM 14792 C C . ALA B 1 732 ? 8.898 -18.734 -1.351 1 82.75 732 ALA B C 1
ATOM 14794 O O . ALA B 1 732 ? 8.969 -19.828 -1.911 1 82.75 732 ALA B O 1
ATOM 14795 N N . MET B 1 733 ? 8.203 -17.781 -1.756 1 84.31 733 MET B N 1
ATOM 14796 C CA . MET B 1 733 ? 7.445 -17.953 -2.99 1 84.31 733 MET B CA 1
ATOM 14797 C C . MET B 1 733 ? 8.383 -18.062 -4.191 1 84.31 733 MET B C 1
ATOM 14799 O O . MET B 1 733 ? 8.086 -18.781 -5.152 1 84.31 733 MET B O 1
ATOM 14803 N N . TYR B 1 734 ? 9.469 -17.375 -4.219 1 87.81 734 TYR B N 1
ATOM 14804 C CA . TYR B 1 734 ? 10.484 -17.531 -5.254 1 87.81 734 TYR B CA 1
ATOM 14805 C C . TYR B 1 734 ? 11.023 -18.953 -5.273 1 87.81 734 TYR B C 1
ATOM 14807 O O . TYR B 1 734 ? 11.148 -19.562 -6.336 1 87.81 734 TYR B O 1
ATOM 14815 N N . GLY B 1 735 ? 11.336 -19.422 -4.051 1 87.69 735 GLY B N 1
ATOM 14816 C CA . GLY B 1 735 ? 11.82 -20.797 -3.963 1 87.69 735 GLY B CA 1
ATOM 14817 C C . GLY B 1 735 ? 10.828 -21.812 -4.488 1 87.69 735 GLY B C 1
ATOM 14818 O O . GLY B 1 735 ? 11.203 -22.734 -5.203 1 87.69 735 GLY B O 1
ATOM 14819 N N . LEU B 1 736 ? 9.617 -21.594 -4.199 1 87.19 736 LEU B N 1
ATOM 14820 C CA . LEU B 1 736 ? 8.578 -22.516 -4.668 1 87.19 736 LEU B CA 1
ATOM 14821 C C . LEU B 1 736 ? 8.406 -22.422 -6.18 1 87.19 736 LEU B C 1
ATOM 14823 O O . LEU B 1 736 ? 8.219 -23.438 -6.852 1 87.19 736 LEU B O 1
ATOM 14827 N N . LYS B 1 737 ? 8.516 -21.234 -6.664 1 89.88 737 LYS B N 1
ATOM 14828 C CA . LYS B 1 737 ? 8.406 -21.062 -8.109 1 89.88 737 LYS B CA 1
ATOM 14829 C C . LYS B 1 737 ? 9.609 -21.656 -8.828 1 89.88 737 LYS B C 1
ATOM 14831 O O . LYS B 1 737 ? 9.477 -22.25 -9.906 1 89.88 737 LYS B O 1
ATOM 14836 N N . ALA B 1 738 ? 10.711 -21.422 -8.273 1 92.19 738 ALA B N 1
ATOM 14837 C CA . ALA B 1 738 ? 11.914 -21.984 -8.875 1 92.19 738 ALA B CA 1
ATOM 14838 C C . ALA B 1 738 ? 11.875 -23.5 -8.867 1 92.19 738 ALA B C 1
ATOM 14840 O O . ALA B 1 738 ? 12.297 -24.156 -9.828 1 92.19 738 ALA B O 1
ATOM 14841 N N . GLY B 1 739 ? 11.383 -24.062 -7.781 1 91.31 739 GLY B N 1
ATOM 14842 C CA . GLY B 1 739 ? 11.234 -25.516 -7.715 1 91.31 739 GLY B CA 1
ATOM 14843 C C . GLY B 1 739 ? 10.195 -26.047 -8.695 1 91.31 739 GLY B C 1
ATOM 14844 O O . GLY B 1 739 ? 10.422 -27.078 -9.336 1 91.31 739 GLY B O 1
ATOM 14845 N N . ALA B 1 740 ? 9.109 -25.328 -8.852 1 91.56 740 ALA B N 1
ATOM 14846 C CA . ALA B 1 740 ? 8.086 -25.734 -9.805 1 91.56 740 ALA B CA 1
ATOM 14847 C C . ALA B 1 740 ? 8.602 -25.672 -11.242 1 91.56 740 ALA B C 1
ATOM 14849 O O . ALA B 1 740 ? 8.273 -26.516 -12.07 1 91.56 740 ALA B O 1
ATOM 14850 N N . LEU B 1 741 ? 9.383 -24.641 -11.508 1 94 741 LEU B N 1
ATOM 14851 C CA . LEU B 1 741 ? 9.984 -24.516 -12.828 1 94 741 LEU B CA 1
ATOM 14852 C C . LEU B 1 741 ? 10.961 -25.656 -13.094 1 94 741 LEU B C 1
ATOM 14854 O O . LEU B 1 741 ? 11.016 -26.188 -14.211 1 94 741 LEU B O 1
ATOM 14858 N N . GLY B 1 742 ? 11.711 -26.016 -12.094 1 93 742 GLY B N 1
ATOM 14859 C CA . GLY B 1 742 ? 12.586 -27.172 -12.227 1 93 742 GLY B CA 1
ATOM 14860 C C . GLY B 1 742 ? 11.836 -28.469 -12.5 1 93 742 GLY B C 1
ATOM 14861 O O . GLY B 1 742 ? 12.273 -29.281 -13.305 1 93 742 GLY B O 1
ATOM 14862 N N . CYS B 1 743 ? 10.711 -28.547 -11.883 1 91.75 743 CYS B N 1
ATOM 14863 C CA . CYS B 1 743 ? 9.867 -29.719 -12.086 1 91.75 743 CYS B CA 1
ATOM 14864 C C . CYS B 1 743 ? 9.289 -29.734 -13.5 1 91.75 743 CYS B C 1
ATOM 14866 O O . CYS B 1 743 ? 9.328 -30.766 -14.18 1 91.75 743 CYS B O 1
ATOM 14868 N N . LEU B 1 744 ? 8.859 -28.594 -14.016 1 92.5 744 LEU B N 1
ATOM 14869 C CA . LEU B 1 744 ? 8.219 -28.5 -15.32 1 92.5 744 LEU B CA 1
ATOM 14870 C C . LEU B 1 744 ? 9.234 -28.734 -16.438 1 92.5 744 LEU B C 1
ATOM 14872 O O . LEU B 1 744 ? 8.922 -29.359 -17.453 1 92.5 744 LEU B O 1
ATOM 14876 N N . THR B 1 745 ? 10.391 -28.219 -16.312 1 94 745 THR B N 1
ATOM 14877 C CA . THR B 1 745 ? 11.398 -28.344 -17.359 1 94 745 THR B CA 1
ATOM 14878 C C . THR B 1 745 ? 12.031 -29.734 -17.344 1 94 745 THR B C 1
ATOM 14880 O O . THR B 1 745 ? 12.57 -30.188 -18.359 1 94 745 THR B O 1
ATOM 14883 N N . SER B 1 746 ? 11.992 -30.469 -16.219 1 94.69 746 SER B N 1
ATOM 14884 C CA . SER B 1 746 ? 12.555 -31.812 -16.141 1 94.69 746 SER B CA 1
ATOM 14885 C C . SER B 1 746 ? 11.484 -32.875 -16.359 1 94.69 746 SER B C 1
ATOM 14887 O O . SER B 1 746 ? 11.789 -34.062 -16.375 1 94.69 746 SER B O 1
ATOM 14889 N N . LEU B 1 747 ? 10.305 -32.5 -16.609 1 91.88 747 LEU B N 1
ATOM 14890 C CA . LEU B 1 747 ? 9.188 -33.438 -16.75 1 91.88 747 LEU B CA 1
ATOM 14891 C C . LEU B 1 747 ? 9.43 -34.406 -17.891 1 91.88 747 LEU B C 1
ATOM 14893 O O . LEU B 1 747 ? 9.164 -35.594 -17.766 1 91.88 747 LEU B O 1
ATOM 14897 N N . PRO B 1 748 ? 10.031 -33.938 -19.031 1 90.88 748 PRO B N 1
ATOM 14898 C CA . PRO B 1 748 ? 10.266 -34.875 -20.125 1 90.88 748 PRO B CA 1
ATOM 14899 C C . PRO B 1 748 ? 11.266 -35.969 -19.75 1 90.88 748 PRO B C 1
ATOM 14901 O O . PRO B 1 748 ? 11.328 -37.031 -20.422 1 90.88 748 PRO B O 1
ATOM 14904 N N . ALA B 1 749 ? 12.023 -35.781 -18.75 1 91.88 749 ALA B N 1
ATOM 14905 C CA . ALA B 1 749 ? 12.984 -36.781 -18.312 1 91.88 749 ALA B CA 1
ATOM 14906 C C . ALA B 1 749 ? 12.297 -37.938 -17.562 1 91.88 749 ALA B C 1
ATOM 14908 O O . ALA B 1 749 ? 12.828 -39.031 -17.469 1 91.88 749 ALA B O 1
ATOM 14909 N N . PHE B 1 750 ? 11.055 -37.75 -17.062 1 91.38 750 PHE B N 1
ATOM 14910 C CA . PHE B 1 750 ? 10.391 -38.719 -16.188 1 91.38 750 PHE B CA 1
ATOM 14911 C C . PHE B 1 750 ? 9.25 -39.406 -16.922 1 91.38 750 PHE B C 1
ATOM 14913 O O . PHE B 1 750 ? 8.57 -40.25 -16.359 1 91.38 750 PHE B O 1
ATOM 14920 N N . LEU B 1 751 ? 9.133 -39.031 -18.219 1 87.44 751 LEU B N 1
ATOM 14921 C CA . LEU B 1 751 ? 8.125 -39.688 -19.047 1 87.44 751 LEU B CA 1
ATOM 14922 C C . LEU B 1 751 ? 8.766 -40.719 -19.969 1 87.44 751 LEU B C 1
ATOM 14924 O O . LEU B 1 751 ? 9.828 -40.469 -20.531 1 87.44 751 LEU B O 1
ATOM 14928 N N . ALA B 1 752 ? 8.141 -41.938 -20.125 1 82.69 752 ALA B N 1
ATOM 14929 C CA . ALA B 1 752 ? 8.711 -43.062 -20.875 1 82.69 752 ALA B CA 1
ATOM 14930 C C . ALA B 1 752 ? 8.859 -42.688 -22.359 1 82.69 752 ALA B C 1
ATOM 14932 O O . ALA B 1 752 ? 9.836 -43.094 -23 1 82.69 752 ALA B O 1
ATOM 14933 N N . SER B 1 753 ? 8 -41.875 -22.875 1 82.38 753 SER B N 1
ATOM 14934 C CA . SER B 1 753 ? 8.023 -41.531 -24.297 1 82.38 753 SER B CA 1
ATOM 14935 C C . SER B 1 753 ? 9.078 -40.469 -24.609 1 82.38 753 SER B C 1
ATOM 14937 O O . SER B 1 753 ? 9.609 -40.438 -25.719 1 82.38 753 SER B O 1
ATOM 14939 N N . SER B 1 754 ? 9.516 -39.656 -23.672 1 89.5 754 SER B N 1
ATOM 14940 C CA . SER B 1 754 ? 10.391 -38.531 -23.953 1 89.5 754 SER B CA 1
ATOM 14941 C C . SER B 1 754 ? 11.695 -38.625 -23.172 1 89.5 754 SER B C 1
ATOM 14943 O O . SER B 1 754 ? 12.562 -37.75 -23.297 1 89.5 754 SER B O 1
ATOM 14945 N N . ALA B 1 755 ? 11.906 -39.656 -22.391 1 88.69 755 ALA B N 1
ATOM 14946 C CA . ALA B 1 755 ? 13.102 -39.781 -21.578 1 88.69 755 ALA B CA 1
ATOM 14947 C C . ALA B 1 755 ? 14.352 -39.906 -22.453 1 88.69 755 ALA B C 1
ATOM 14949 O O . ALA B 1 755 ? 15.391 -39.312 -22.141 1 88.69 755 ALA B O 1
ATOM 14950 N N . SER B 1 756 ? 14.219 -40.781 -23.547 1 87.19 756 SER B N 1
ATOM 14951 C CA . SER B 1 756 ? 15.352 -40.938 -24.438 1 87.19 756 SER B CA 1
ATOM 14952 C C . SER B 1 756 ? 15.688 -39.656 -25.172 1 87.19 756 SER B C 1
ATOM 14954 O O . SER B 1 756 ? 16.859 -39.312 -25.359 1 87.19 756 SER B O 1
ATOM 14956 N N . PHE B 1 757 ? 14.688 -38.875 -25.484 1 88.31 757 PHE B N 1
ATOM 14957 C CA . PHE B 1 757 ? 14.867 -37.594 -26.156 1 88.31 757 PHE B CA 1
ATOM 14958 C C . PHE B 1 757 ? 15.547 -36.594 -25.234 1 88.31 757 PHE B C 1
ATOM 14960 O O . PHE B 1 757 ? 16.453 -35.875 -25.656 1 88.31 757 PHE B O 1
ATOM 14967 N N . TYR B 1 758 ? 15.141 -36.531 -24.031 1 91.5 758 TYR B N 1
ATOM 14968 C CA . TYR B 1 758 ? 15.695 -35.625 -23.047 1 91.5 758 TYR B CA 1
ATOM 14969 C C . TYR B 1 758 ? 17.156 -35.938 -22.766 1 91.5 758 TYR B C 1
ATOM 14971 O O . TYR B 1 758 ? 17.984 -35.031 -22.656 1 91.5 758 TYR B O 1
ATOM 14979 N N . TYR B 1 759 ? 17.516 -37.156 -22.656 1 88.81 759 TYR B N 1
ATOM 14980 C CA . TYR B 1 759 ? 18.891 -37.562 -22.328 1 88.81 759 TYR B CA 1
ATOM 14981 C C . TYR B 1 759 ? 19.828 -37.312 -23.5 1 88.81 759 TYR B C 1
ATOM 14983 O O . TYR B 1 759 ? 20.875 -36.688 -23.344 1 88.81 759 TYR B O 1
ATOM 14991 N N . TYR B 1 760 ? 19.469 -37.688 -24.734 1 88.88 760 TYR B N 1
ATOM 14992 C CA . TYR B 1 760 ? 20.375 -37.625 -25.875 1 88.88 760 TYR B CA 1
ATOM 14993 C C . TYR B 1 760 ? 20.469 -36.219 -26.438 1 88.88 760 TYR B C 1
ATOM 14995 O O . TYR B 1 760 ? 21.453 -35.844 -27.078 1 88.88 760 TYR B O 1
ATOM 15003 N N . ASN B 1 761 ? 19.469 -35.375 -26.125 1 89.56 761 ASN B N 1
ATOM 15004 C CA . ASN B 1 761 ? 19.531 -33.969 -26.547 1 89.56 761 ASN B CA 1
ATOM 15005 C C . ASN B 1 761 ? 19.891 -33.031 -25.391 1 89.56 761 ASN B C 1
ATOM 15007 O O . ASN B 1 761 ? 19.766 -31.828 -25.5 1 89.56 761 ASN B O 1
ATOM 15011 N N . ARG B 1 762 ? 20.344 -33.625 -24.328 1 90.12 762 ARG B N 1
ATOM 15012 C CA . ARG B 1 762 ? 20.844 -32.906 -23.156 1 90.12 762 ARG B CA 1
ATOM 15013 C C . ARG B 1 762 ? 19.844 -31.859 -22.672 1 90.12 762 ARG B C 1
ATOM 15015 O O . ARG B 1 762 ? 20.172 -30.688 -22.5 1 90.12 762 ARG B O 1
ATOM 15022 N N . GLY B 1 763 ? 18.688 -32.344 -22.438 1 91.19 763 GLY B N 1
ATOM 15023 C CA . GLY B 1 763 ? 17.641 -31.516 -21.859 1 91.19 763 GLY B CA 1
ATOM 15024 C C . GLY B 1 763 ? 18 -30.969 -20.5 1 91.19 763 GLY B C 1
ATOM 15025 O O . GLY B 1 763 ? 17.406 -29.984 -20.047 1 91.19 763 GLY B O 1
ATOM 15026 N N . ILE B 1 764 ? 19.109 -31.5 -19.906 1 91.62 764 ILE B N 1
ATOM 15027 C CA . ILE B 1 764 ? 19.547 -31.078 -18.578 1 91.62 764 ILE B CA 1
ATOM 15028 C C . ILE B 1 764 ? 20.047 -29.641 -18.625 1 91.62 764 ILE B C 1
ATOM 15030 O O . ILE B 1 764 ? 19.938 -28.891 -17.656 1 91.62 764 ILE B O 1
ATOM 15034 N N . TRP B 1 765 ? 20.641 -29.234 -19.797 1 93.75 765 TRP B N 1
ATOM 15035 C CA . TRP B 1 765 ? 21.109 -27.875 -19.953 1 93.75 765 TRP B CA 1
ATOM 15036 C C . TRP B 1 765 ? 19.953 -26.875 -19.906 1 93.75 765 TRP B C 1
ATOM 15038 O O . TRP B 1 765 ? 20.109 -25.75 -19.406 1 93.75 765 TRP B O 1
ATOM 15048 N N . CYS B 1 766 ? 18.797 -27.312 -20.344 1 94.81 766 CYS B N 1
ATOM 15049 C CA . CYS B 1 766 ? 17.594 -26.484 -20.281 1 94.81 766 CYS B CA 1
ATOM 15050 C C . CYS B 1 766 ? 17.141 -26.266 -18.844 1 94.81 766 CYS B C 1
ATOM 15052 O O . CYS B 1 766 ? 16.828 -25.141 -18.453 1 94.81 766 CYS B O 1
ATOM 15054 N N . THR B 1 767 ? 17.156 -27.344 -18.094 1 95.19 767 THR B N 1
ATOM 15055 C CA . THR B 1 767 ? 16.688 -27.266 -16.719 1 95.19 767 THR B CA 1
ATOM 15056 C C . THR B 1 767 ? 17.609 -26.406 -15.875 1 95.19 767 THR B C 1
ATOM 15058 O O . THR B 1 767 ? 17.141 -25.562 -15.094 1 95.19 767 THR B O 1
ATOM 15061 N N . ILE B 1 768 ? 18.875 -26.516 -16.078 1 93.69 768 ILE B N 1
ATOM 15062 C CA . ILE B 1 768 ? 19.859 -25.734 -15.312 1 93.69 768 ILE B CA 1
ATOM 15063 C C . ILE B 1 768 ? 19.719 -24.25 -15.656 1 93.69 768 ILE B C 1
ATOM 15065 O O . ILE B 1 768 ? 19.703 -23.406 -14.758 1 93.69 768 ILE B O 1
ATOM 15069 N N . MET B 1 769 ? 19.625 -23.969 -16.906 1 94.88 769 MET B N 1
ATOM 15070 C CA . MET B 1 769 ? 19.547 -22.562 -17.328 1 94.88 769 MET B CA 1
ATOM 15071 C C . MET B 1 769 ? 18.234 -21.938 -16.891 1 94.88 769 MET B C 1
ATOM 15073 O O . MET B 1 769 ? 18.172 -20.75 -16.562 1 94.88 769 MET B O 1
ATOM 15077 N N . ALA B 1 770 ? 17.219 -22.719 -16.891 1 95.12 770 ALA B N 1
ATOM 15078 C CA . ALA B 1 770 ? 15.922 -22.188 -16.453 1 95.12 770 ALA B CA 1
ATOM 15079 C C . ALA B 1 770 ? 15.961 -21.828 -14.969 1 95.12 770 ALA B C 1
ATOM 15081 O O . ALA B 1 770 ? 15.508 -20.75 -14.57 1 95.12 770 ALA B O 1
ATOM 15082 N N . GLN B 1 771 ? 16.578 -22.656 -14.18 1 93 771 GLN B N 1
ATOM 15083 C CA . GLN B 1 771 ? 16.641 -22.438 -12.742 1 93 771 GLN B CA 1
ATOM 15084 C C . GLN B 1 771 ? 17.516 -21.25 -12.391 1 93 771 GLN B C 1
ATOM 15086 O O . GLN B 1 771 ? 17.203 -20.469 -11.5 1 93 771 GLN B O 1
ATOM 15091 N N . MET B 1 772 ? 18.5 -21.062 -13.109 1 91.38 772 MET B N 1
ATOM 15092 C CA . MET B 1 772 ? 19.484 -20.047 -12.758 1 91.38 772 MET B CA 1
ATOM 15093 C C . MET B 1 772 ? 19.062 -18.672 -13.281 1 91.38 772 MET B C 1
ATOM 15095 O O . MET B 1 772 ? 19.531 -17.641 -12.797 1 91.38 772 MET B O 1
ATOM 15099 N N . THR B 1 773 ? 18.203 -18.672 -14.211 1 92.62 773 THR B N 1
ATOM 15100 C CA . THR B 1 773 ? 17.797 -17.406 -14.805 1 92.62 773 THR B CA 1
ATOM 15101 C C . THR B 1 773 ? 16.625 -16.797 -14.031 1 92.62 773 THR B C 1
ATOM 15103 O O . THR B 1 773 ? 16.453 -15.578 -14.016 1 92.62 773 THR B O 1
ATOM 15106 N N . LEU B 1 774 ? 15.883 -17.609 -13.375 1 91.94 774 LEU B N 1
ATOM 15107 C CA . LEU B 1 774 ? 14.711 -17.109 -12.672 1 91.94 774 LEU B CA 1
ATOM 15108 C C . LEU B 1 774 ? 15.117 -16.25 -11.484 1 91.94 774 LEU B C 1
ATOM 15110 O O . LEU B 1 774 ? 15.953 -16.656 -10.672 1 91.94 774 LEU B O 1
ATOM 15114 N N . ALA B 1 775 ? 14.695 -15.008 -11.547 1 88.5 775 ALA B N 1
ATOM 15115 C CA . ALA B 1 775 ? 14.938 -14.078 -10.445 1 88.5 775 ALA B CA 1
ATOM 15116 C C . ALA B 1 775 ? 13.625 -13.68 -9.766 1 88.5 775 ALA B C 1
ATOM 15118 O O . ALA B 1 775 ? 12.547 -14.117 -10.18 1 88.5 775 ALA B O 1
ATOM 15119 N N . VAL B 1 776 ? 13.758 -13.008 -8.633 1 83.44 776 VAL B N 1
ATOM 15120 C CA . VAL B 1 776 ? 12.586 -12.633 -7.852 1 83.44 776 VAL B CA 1
ATOM 15121 C C . VAL B 1 776 ? 11.766 -11.594 -8.617 1 83.44 776 VAL B C 1
ATOM 15123 O O . VAL B 1 776 ? 10.539 -11.695 -8.68 1 83.44 776 VAL B O 1
ATOM 15126 N N . PHE B 1 777 ? 12.492 -10.625 -9.273 1 82.88 777 PHE B N 1
ATOM 15127 C CA . PHE B 1 777 ? 11.789 -9.562 -9.977 1 82.88 777 PHE B CA 1
ATOM 15128 C C . PHE B 1 777 ? 11.727 -9.844 -11.469 1 82.88 777 PHE B C 1
ATOM 15130 O O . PHE B 1 777 ? 12.711 -10.305 -12.062 1 82.88 777 PHE B O 1
ATOM 15137 N N . ALA B 1 778 ? 10.609 -9.617 -12.055 1 82.69 778 ALA B N 1
ATOM 15138 C CA . ALA B 1 778 ? 10.414 -9.891 -13.477 1 82.69 778 ALA B CA 1
ATOM 15139 C C . ALA B 1 778 ? 11.383 -9.07 -14.328 1 82.69 778 ALA B C 1
ATOM 15141 O O . ALA B 1 778 ? 11.82 -9.516 -15.391 1 82.69 778 ALA B O 1
ATOM 15142 N N . GLY B 1 779 ? 11.703 -7.836 -13.938 1 80.94 779 GLY B N 1
ATOM 15143 C CA . GLY B 1 779 ? 12.664 -7.031 -14.68 1 80.94 779 GLY B CA 1
ATOM 15144 C C . GLY B 1 779 ? 14.062 -7.609 -14.664 1 80.94 779 GLY B C 1
ATOM 15145 O O . GLY B 1 779 ? 14.773 -7.559 -15.672 1 80.94 779 GLY B O 1
ATOM 15146 N N . ASP B 1 780 ? 14.422 -8.195 -13.555 1 85.06 780 ASP B N 1
ATOM 15147 C CA . ASP B 1 780 ? 15.734 -8.836 -13.453 1 85.06 780 ASP B CA 1
ATOM 15148 C C . ASP B 1 780 ? 15.797 -10.094 -14.305 1 85.06 780 ASP B C 1
ATOM 15150 O O . ASP B 1 780 ? 16.844 -10.414 -14.883 1 85.06 780 ASP B O 1
ATOM 15154 N N . THR B 1 781 ? 14.664 -10.82 -14.359 1 89.5 781 THR B N 1
ATOM 15155 C CA . THR B 1 781 ? 14.641 -12.039 -15.172 1 89.5 781 THR B CA 1
ATOM 15156 C C . THR B 1 781 ? 14.75 -11.695 -16.656 1 89.5 781 THR B C 1
ATOM 15158 O O . THR B 1 781 ? 15.43 -12.391 -17.406 1 89.5 781 THR B O 1
ATOM 15161 N N . PHE B 1 782 ? 14.172 -10.641 -17.094 1 87.5 782 PHE B N 1
ATOM 15162 C CA . PHE B 1 782 ? 14.25 -10.25 -18.5 1 87.5 782 PHE B CA 1
ATOM 15163 C C . PHE B 1 782 ? 15.648 -9.766 -18.859 1 87.5 782 PHE B C 1
ATOM 15165 O O . PHE B 1 782 ? 16.156 -10.062 -19.938 1 87.5 782 PHE B O 1
ATOM 15172 N N . SER B 1 783 ? 16.172 -8.969 -17.969 1 87.12 783 SER B N 1
ATOM 15173 C CA . SER B 1 783 ? 17.547 -8.508 -18.219 1 87.12 783 SER B CA 1
ATOM 15174 C C . SER B 1 783 ? 18.516 -9.68 -18.281 1 87.12 783 SER B C 1
ATOM 15176 O O . SER B 1 783 ? 19.438 -9.68 -19.094 1 87.12 783 SER B O 1
ATOM 15178 N N . SER B 1 784 ? 18.297 -10.641 -17.391 1 89.81 784 SER B N 1
ATOM 15179 C CA . SER B 1 784 ? 19.141 -11.836 -17.438 1 89.81 784 SER B CA 1
ATOM 15180 C C . SER B 1 784 ? 18.891 -12.648 -18.703 1 89.81 784 SER B C 1
ATOM 15182 O O . SER B 1 784 ? 19.812 -13.258 -19.25 1 89.81 784 SER B O 1
ATOM 15184 N N . TRP B 1 785 ? 17.625 -12.664 -19.172 1 92.25 785 TRP B N 1
ATOM 15185 C CA . TRP B 1 785 ? 17.297 -13.352 -20.422 1 92.25 785 TRP B CA 1
ATOM 15186 C C . TRP B 1 785 ? 18.062 -12.766 -21.594 1 92.25 785 TRP B C 1
ATOM 15188 O O . TRP B 1 785 ? 18.656 -13.5 -22.391 1 92.25 785 TRP B O 1
ATOM 15198 N N . VAL B 1 786 ? 18.219 -11.422 -21.688 1 89.69 786 VAL B N 1
ATOM 15199 C CA . VAL B 1 786 ? 18.906 -10.758 -22.797 1 89.69 786 VAL B CA 1
ATOM 15200 C C . VAL B 1 786 ? 20.406 -10.992 -22.703 1 89.69 786 VAL B C 1
ATOM 15202 O O . VAL B 1 786 ? 21.062 -11.297 -23.703 1 89.69 786 VAL B O 1
ATOM 15205 N N . SER B 1 787 ? 20.859 -10.844 -21.5 1 91.56 787 SER B N 1
ATOM 15206 C CA . SER B 1 787 ? 22.297 -11.008 -21.297 1 91.56 787 SER B CA 1
ATOM 15207 C C . SER B 1 787 ? 22.734 -12.438 -21.594 1 91.56 787 SER B C 1
ATOM 15209 O O . SER B 1 787 ? 23.766 -12.656 -22.219 1 91.56 787 SER B O 1
ATOM 15211 N N . ARG B 1 788 ? 21.969 -13.383 -21.141 1 93.81 788 ARG B N 1
ATOM 15212 C CA . ARG B 1 788 ? 22.328 -14.781 -21.344 1 93.81 788 ARG B CA 1
ATOM 15213 C C . ARG B 1 788 ? 22.141 -15.188 -22.812 1 93.81 788 ARG B C 1
ATOM 15215 O O . ARG B 1 788 ? 22.859 -16.047 -23.312 1 93.81 788 ARG B O 1
ATOM 15222 N N . LEU B 1 789 ? 21.156 -14.594 -23.438 1 94.69 789 LEU B N 1
ATOM 15223 C CA . LEU B 1 789 ? 20.969 -14.852 -24.859 1 94.69 789 LEU B CA 1
ATOM 15224 C C . LEU B 1 789 ? 22.172 -14.383 -25.672 1 94.69 789 LEU B C 1
ATOM 15226 O O . LEU B 1 789 ? 22.703 -15.133 -26.484 1 94.69 789 LEU B O 1
ATOM 15230 N N . LEU B 1 790 ? 22.672 -13.219 -25.344 1 94.06 790 LEU B N 1
ATOM 15231 C CA . LEU B 1 790 ? 23.812 -12.656 -26.062 1 94.06 790 LEU B CA 1
ATOM 15232 C C . LEU B 1 790 ? 25.109 -13.375 -25.672 1 94.06 790 LEU B C 1
ATOM 15234 O O . LEU B 1 790 ? 25.938 -13.656 -26.531 1 94.06 790 LEU B O 1
ATOM 15238 N N . ALA B 1 791 ? 25.219 -13.602 -24.422 1 95.12 791 ALA B N 1
ATOM 15239 C CA . ALA B 1 791 ? 26.422 -14.266 -23.953 1 95.12 791 ALA B CA 1
ATOM 15240 C C . ALA B 1 791 ? 26.547 -15.672 -24.531 1 95.12 791 ALA B C 1
ATOM 15242 O O . ALA B 1 791 ? 27.625 -16.094 -24.938 1 95.12 791 ALA B O 1
ATOM 15243 N N . SER B 1 792 ? 25.469 -16.438 -24.547 1 95.94 792 SER B N 1
ATOM 15244 C CA . SER B 1 792 ? 25.516 -17.797 -25.062 1 95.94 792 SER B CA 1
ATOM 15245 C C . SER B 1 792 ? 25.719 -17.812 -26.578 1 95.94 792 SER B C 1
ATOM 15247 O O . SER B 1 792 ? 26.375 -18.703 -27.109 1 95.94 792 SER B O 1
ATOM 15249 N N . PHE B 1 793 ? 25.141 -16.859 -27.281 1 96 793 PHE B N 1
ATOM 15250 C CA . PHE B 1 793 ? 25.312 -16.797 -28.719 1 96 793 PHE B CA 1
ATOM 15251 C C . PHE B 1 793 ? 26.766 -16.516 -29.094 1 96 793 PHE B C 1
ATOM 15253 O O . PHE B 1 793 ? 27.375 -17.266 -29.875 1 96 793 PHE B O 1
ATOM 15260 N N . TRP B 1 794 ? 27.359 -15.523 -28.438 1 95.19 794 TRP B N 1
ATOM 15261 C CA . TRP B 1 794 ? 28.75 -15.172 -28.719 1 95.19 794 TRP B CA 1
ATOM 15262 C C . TRP B 1 794 ? 29.703 -16.219 -28.141 1 95.19 794 TRP B C 1
ATOM 15264 O O . TRP B 1 794 ? 30.75 -16.484 -28.703 1 95.19 794 TRP B O 1
ATOM 15274 N N . GLY B 1 795 ? 29.391 -16.734 -27.016 1 95.75 795 GLY B N 1
ATOM 15275 C CA . GLY B 1 795 ? 30.203 -17.797 -26.453 1 95.75 795 GLY B CA 1
ATOM 15276 C C . GLY B 1 795 ? 30.234 -19.047 -27.312 1 95.75 795 GLY B C 1
ATOM 15277 O O . GLY B 1 795 ? 31.297 -19.641 -27.5 1 95.75 795 GLY B O 1
ATOM 15278 N N . GLY B 1 796 ? 29.031 -19.453 -27.781 1 95.25 796 GLY B N 1
ATOM 15279 C CA . GLY B 1 796 ? 28.984 -20.594 -28.688 1 95.25 796 GLY B CA 1
ATOM 15280 C C . GLY B 1 796 ? 29.766 -20.359 -29.969 1 95.25 796 GLY B C 1
ATOM 15281 O O . GLY B 1 796 ? 30.453 -21.266 -30.453 1 95.25 796 GLY B O 1
ATOM 15282 N N . LEU B 1 797 ? 29.719 -19.125 -30.469 1 95 797 LEU B N 1
ATOM 15283 C CA . LEU B 1 797 ? 30.422 -18.797 -31.703 1 95 797 LEU B CA 1
ATOM 15284 C C . LEU B 1 797 ? 31.938 -18.844 -31.5 1 95 797 LEU B C 1
ATOM 15286 O O . LEU B 1 797 ? 32.656 -19.406 -32.312 1 95 797 LEU B O 1
ATOM 15290 N N . VAL B 1 798 ? 32.438 -18.281 -30.422 1 95.5 798 VAL B N 1
ATOM 15291 C CA . VAL B 1 798 ? 33.875 -18.281 -30.141 1 95.5 798 VAL B CA 1
ATOM 15292 C C . VAL B 1 798 ? 34.344 -19.703 -29.859 1 95.5 798 VAL B C 1
ATOM 15294 O O . VAL B 1 798 ? 35.438 -20.094 -30.281 1 95.5 798 VAL B O 1
ATOM 15297 N N . GLY B 1 799 ? 33.594 -20.453 -29.125 1 94.5 799 GLY B N 1
ATOM 15298 C CA . GLY B 1 799 ? 33.938 -21.844 -28.891 1 94.5 799 GLY B CA 1
ATOM 15299 C C . GLY B 1 799 ? 34 -22.656 -30.156 1 94.5 799 GLY B C 1
ATOM 15300 O O . GLY B 1 799 ? 34.938 -23.484 -30.312 1 94.5 799 GLY B O 1
ATOM 15301 N N . MET B 1 800 ? 33.125 -22.391 -31.094 1 93.94 800 MET B N 1
ATOM 15302 C CA . MET B 1 800 ? 33.094 -23.094 -32.375 1 93.94 800 MET B CA 1
ATOM 15303 C C . MET B 1 800 ? 34.312 -22.734 -33.219 1 93.94 800 MET B C 1
ATOM 15305 O O . MET B 1 800 ? 34.938 -23.594 -33.844 1 93.94 800 MET B O 1
ATOM 15309 N N . VAL B 1 801 ? 34.594 -21.438 -33.219 1 93.56 801 VAL B N 1
ATOM 15310 C CA . VAL B 1 801 ? 35.75 -20.969 -34 1 93.56 801 VAL B CA 1
ATOM 15311 C C . VAL B 1 801 ? 37.031 -21.562 -33.406 1 93.56 801 VAL B C 1
ATOM 15313 O O . VAL B 1 801 ? 37.906 -21.969 -34.156 1 93.56 801 VAL B O 1
ATOM 15316 N N . ALA B 1 802 ? 37.125 -21.625 -32.125 1 94.19 802 ALA B N 1
ATOM 15317 C CA . ALA B 1 802 ? 38.312 -22.203 -31.453 1 94.19 802 ALA B CA 1
ATOM 15318 C C . ALA B 1 802 ? 38.406 -23.688 -31.781 1 94.19 802 ALA B C 1
ATOM 15320 O O . ALA B 1 802 ? 39.531 -24.203 -31.984 1 94.19 802 ALA B O 1
ATOM 15321 N N . TRP B 1 803 ? 37.312 -24.422 -31.844 1 93.06 803 TRP B N 1
ATOM 15322 C CA . TRP B 1 803 ? 37.312 -25.844 -32.156 1 93.06 803 TRP B CA 1
ATOM 15323 C C . TRP B 1 803 ? 37.781 -26.078 -33.594 1 93.06 803 TRP B C 1
ATOM 15325 O O . TRP B 1 803 ? 38.625 -26.953 -33.844 1 93.06 803 TRP B O 1
ATOM 15335 N N . TYR B 1 804 ? 37.312 -25.297 -34.594 1 92.69 804 TYR B N 1
ATOM 15336 C CA . TYR B 1 804 ? 37.625 -25.516 -36 1 92.69 804 TYR B CA 1
ATOM 15337 C C . TYR B 1 804 ? 39.062 -25.094 -36.312 1 92.69 804 TYR B C 1
ATOM 15339 O O . TYR B 1 804 ? 39.688 -25.656 -37.188 1 92.69 804 TYR B O 1
ATOM 15347 N N . ILE B 1 805 ? 39.562 -24.172 -35.594 1 92.31 805 ILE B N 1
ATOM 15348 C CA . ILE B 1 805 ? 40.969 -23.781 -35.781 1 92.31 805 ILE B CA 1
ATOM 15349 C C . ILE B 1 805 ? 41.875 -24.891 -35.25 1 92.31 805 ILE B C 1
ATOM 15351 O O . ILE B 1 805 ? 42.906 -25.219 -35.875 1 92.31 805 ILE B O 1
ATOM 15355 N N . GLY B 1 806 ? 41.594 -25.438 -34.156 1 89.75 806 GLY B N 1
ATOM 15356 C CA . GLY B 1 806 ? 42.438 -26.453 -33.531 1 89.75 806 GLY B CA 1
ATOM 15357 C C . GLY B 1 806 ? 42.281 -27.828 -34.156 1 89.75 806 GLY B C 1
ATOM 15358 O O . GLY B 1 806 ? 43.25 -28.578 -34.281 1 89.75 806 GLY B O 1
ATOM 15359 N N . SER B 1 807 ? 41.062 -28.312 -34.5 1 88.25 807 SER B N 1
ATOM 15360 C CA . SER B 1 807 ? 40.812 -29.688 -34.906 1 88.25 807 SER B CA 1
ATOM 15361 C C . SER B 1 807 ? 40.25 -29.75 -36.312 1 88.25 807 SER B C 1
ATOM 15363 O O . SER B 1 807 ? 40.062 -30.844 -36.844 1 88.25 807 SER B O 1
ATOM 15365 N N . GLY B 1 808 ? 40.062 -28.688 -37 1 81.88 808 GLY B N 1
ATOM 15366 C CA . GLY B 1 808 ? 39.438 -28.734 -38.312 1 81.88 808 GLY B CA 1
ATOM 15367 C C . GLY B 1 808 ? 38.031 -29.312 -38.312 1 81.88 808 GLY B C 1
ATOM 15368 O O . GLY B 1 808 ? 37.25 -29 -37.406 1 81.88 808 GLY B O 1
ATOM 15369 N N . SER B 1 809 ? 37.625 -30.219 -39.25 1 80 809 SER B N 1
ATOM 15370 C CA . SER B 1 809 ? 36.312 -30.828 -39.312 1 80 809 SER B CA 1
ATOM 15371 C C . SER B 1 809 ? 36.312 -32.219 -38.719 1 80 809 SER B C 1
ATOM 15373 O O . SER B 1 809 ? 35.312 -32.938 -38.781 1 80 809 SER B O 1
ATOM 15375 N N . GLY B 1 810 ? 37.438 -32.5 -37.906 1 79 810 GLY B N 1
ATOM 15376 C CA . GLY B 1 810 ? 37.594 -33.844 -37.375 1 79 810 GLY B CA 1
ATOM 15377 C C . GLY B 1 810 ? 37.188 -33.969 -35.906 1 79 810 GLY B C 1
ATOM 15378 O O . GLY B 1 810 ? 36.688 -33 -35.344 1 79 810 GLY B O 1
ATOM 15379 N N . PRO B 1 811 ? 37.219 -35.25 -35.312 1 80.12 811 PRO B N 1
ATOM 15380 C CA . PRO B 1 811 ? 36.75 -35.531 -33.969 1 80.12 811 PRO B CA 1
ATOM 15381 C C . PRO B 1 811 ? 37.625 -34.875 -32.875 1 80.12 811 PRO B C 1
ATOM 15383 O O . PRO B 1 811 ? 37.188 -34.719 -31.75 1 80.12 811 PRO B O 1
ATOM 15386 N N . GLY B 1 812 ? 38.844 -34.344 -33.125 1 81.81 812 GLY B N 1
ATOM 15387 C CA . GLY B 1 812 ? 39.594 -33.625 -32.125 1 81.81 812 GLY B CA 1
ATOM 15388 C C . GLY B 1 812 ? 41.062 -33.938 -32.156 1 81.81 812 GLY B C 1
ATOM 15389 O O . GLY B 1 812 ? 41.469 -35.094 -32.125 1 81.81 812 GLY B O 1
ATOM 15390 N N . ASN B 1 813 ? 41.938 -33 -32.438 1 86.75 813 ASN B N 1
ATOM 15391 C CA . ASN B 1 813 ? 43.406 -33.125 -32.281 1 86.75 813 ASN B CA 1
ATOM 15392 C C . ASN B 1 813 ? 43.875 -32.531 -30.953 1 86.75 813 ASN B C 1
ATOM 15394 O O . ASN B 1 813 ? 43.781 -31.328 -30.734 1 86.75 813 ASN B O 1
ATOM 15398 N N . PRO B 1 814 ? 44.312 -33.438 -30.016 1 89.5 814 PRO B N 1
ATOM 15399 C CA . PRO B 1 814 ? 44.656 -32.938 -28.688 1 89.5 814 PRO B CA 1
ATOM 15400 C C . PRO B 1 814 ? 45.75 -31.859 -28.734 1 89.5 814 PRO B C 1
ATOM 15402 O O . PRO B 1 814 ? 45.719 -30.906 -27.953 1 89.5 814 PRO B O 1
ATOM 15405 N N . TYR B 1 815 ? 46.688 -31.859 -29.656 1 90.12 815 TYR B N 1
ATOM 15406 C CA . TYR B 1 815 ? 47.781 -30.891 -29.734 1 90.12 815 TYR B CA 1
ATOM 15407 C C . TYR B 1 815 ? 47.281 -29.578 -30.312 1 90.12 815 TYR B C 1
ATOM 15409 O O . TYR B 1 815 ? 47.656 -28.5 -29.844 1 90.12 815 TYR B O 1
ATOM 15417 N N . GLY B 1 816 ? 46.438 -29.625 -31.312 1 91.06 816 GLY B N 1
ATOM 15418 C CA . GLY B 1 816 ? 45.875 -28.422 -31.891 1 91.06 816 GLY B CA 1
ATOM 15419 C C . GLY B 1 816 ? 44.969 -27.656 -30.922 1 91.06 816 GLY B C 1
ATOM 15420 O O . GLY B 1 816 ? 45.094 -26.422 -30.812 1 91.06 816 GLY B O 1
ATOM 15421 N N . ILE B 1 817 ? 44.156 -28.375 -30.203 1 92.56 817 ILE B N 1
ATOM 15422 C CA . ILE B 1 817 ? 43.25 -27.734 -29.25 1 92.56 817 ILE B CA 1
ATOM 15423 C C . ILE B 1 817 ? 44.031 -27.125 -28.094 1 92.56 817 ILE B C 1
ATOM 15425 O O . ILE B 1 817 ? 43.719 -26.047 -27.609 1 92.56 817 ILE B O 1
ATOM 15429 N N . ALA B 1 818 ? 45.062 -27.812 -27.625 1 93.81 818 ALA B N 1
ATOM 15430 C CA . ALA B 1 818 ? 45.906 -27.312 -26.547 1 93.81 818 ALA B CA 1
ATOM 15431 C C . ALA B 1 818 ? 46.594 -26.016 -26.953 1 93.81 818 ALA B C 1
ATOM 15433 O O . ALA B 1 818 ? 46.719 -25.078 -26.156 1 93.81 818 ALA B O 1
ATOM 15434 N N . ALA B 1 819 ? 47.031 -25.906 -28.219 1 93 819 ALA B N 1
ATOM 15435 C CA . ALA B 1 819 ? 47.75 -24.719 -28.703 1 93 819 ALA B CA 1
ATOM 15436 C C . ALA B 1 819 ? 46.812 -23.531 -28.844 1 93 819 ALA B C 1
ATOM 15438 O O . ALA B 1 819 ? 47.125 -22.422 -28.438 1 93 819 ALA B O 1
ATOM 15439 N N . VAL B 1 820 ? 45.719 -23.781 -29.406 1 93.44 820 VAL B N 1
ATOM 15440 C CA . VAL B 1 820 ? 44.781 -22.688 -29.625 1 93.44 820 VAL B CA 1
ATOM 15441 C C . VAL B 1 820 ? 44.25 -22.188 -28.297 1 93.44 820 VAL B C 1
ATOM 15443 O O . VAL B 1 820 ? 44.062 -20.969 -28.109 1 93.44 820 VAL B O 1
ATOM 15446 N N . THR B 1 821 ? 43.969 -23.094 -27.406 1 93.81 821 THR B N 1
ATOM 15447 C CA . THR B 1 821 ? 43.406 -22.688 -26.125 1 93.81 821 THR B CA 1
ATOM 15448 C C . THR B 1 821 ? 44.438 -22.016 -25.25 1 93.81 821 THR B C 1
ATOM 15450 O O . THR B 1 821 ? 44.094 -21.203 -24.375 1 93.81 821 THR B O 1
ATOM 15453 N N . ALA B 1 822 ? 45.656 -22.312 -25.391 1 93.88 822 ALA B N 1
ATOM 15454 C CA . ALA B 1 822 ? 46.688 -21.641 -24.641 1 93.88 822 ALA B CA 1
ATOM 15455 C C . ALA B 1 822 ? 46.688 -20.141 -24.922 1 93.88 822 ALA B C 1
ATOM 15457 O O . ALA B 1 822 ? 46.938 -19.328 -24.016 1 93.88 822 ALA B O 1
ATOM 15458 N N . VAL B 1 823 ? 46.344 -19.766 -26.078 1 93.06 823 VAL B N 1
ATOM 15459 C CA . VAL B 1 823 ? 46.312 -18.359 -26.469 1 93.06 823 VAL B CA 1
ATOM 15460 C C . VAL B 1 823 ? 44.969 -17.766 -26.125 1 93.06 823 VAL B C 1
ATOM 15462 O O . VAL B 1 823 ? 44.875 -16.641 -25.609 1 93.06 823 VAL B O 1
ATOM 15465 N N . LEU B 1 824 ? 43.906 -18.484 -26.344 1 94.38 824 LEU B N 1
ATOM 15466 C CA . LEU B 1 824 ? 42.562 -17.969 -26.188 1 94.38 824 LEU B CA 1
ATOM 15467 C C . LEU B 1 824 ? 42.188 -17.828 -24.719 1 94.38 824 LEU B C 1
ATOM 15469 O O . LEU B 1 824 ? 41.438 -16.922 -24.344 1 94.38 824 LEU B O 1
ATOM 15473 N N . PHE B 1 825 ? 42.688 -18.641 -23.844 1 94.81 825 PHE B N 1
ATOM 15474 C CA . PHE B 1 825 ? 42.312 -18.641 -22.453 1 94.81 825 PHE B CA 1
ATOM 15475 C C . PHE B 1 825 ? 42.812 -17.406 -21.734 1 94.81 825 PHE B C 1
ATOM 15477 O O . PHE B 1 825 ? 42.25 -16.969 -20.734 1 94.81 825 PHE B O 1
ATOM 15484 N N . LEU B 1 826 ? 43.812 -16.812 -22.234 1 92.5 826 LEU B N 1
ATOM 15485 C CA . LEU B 1 826 ? 44.312 -15.594 -21.609 1 92.5 826 LEU B CA 1
ATOM 15486 C C . LEU B 1 826 ? 43.344 -14.445 -21.766 1 92.5 826 LEU B C 1
ATOM 15488 O O . LEU B 1 826 ? 42.906 -13.852 -20.766 1 92.5 826 LEU B O 1
ATOM 15492 N N . PRO B 1 827 ? 42.906 -14.172 -23.016 1 92.19 827 PRO B N 1
ATOM 15493 C CA . PRO B 1 827 ? 41.906 -13.109 -23.125 1 92.19 827 PRO B CA 1
ATOM 15494 C C . PRO B 1 827 ? 40.562 -13.492 -22.484 1 92.19 827 PRO B C 1
ATOM 15496 O O . PRO B 1 827 ? 39.844 -12.633 -21.969 1 92.19 827 PRO B O 1
ATOM 15499 N N . LEU B 1 828 ? 40.219 -14.734 -22.438 1 93.25 828 LEU B N 1
ATOM 15500 C CA . LEU B 1 828 ? 38.969 -15.18 -21.844 1 93.25 828 LEU B CA 1
ATOM 15501 C C . LEU B 1 828 ? 38.969 -14.953 -20.328 1 93.25 828 LEU B C 1
ATOM 15503 O O . LEU B 1 828 ? 37.969 -14.5 -19.75 1 93.25 828 LEU B O 1
ATOM 15507 N N . MET B 1 829 ? 40.031 -15.289 -19.719 1 92.25 829 MET B N 1
ATOM 15508 C CA . MET B 1 829 ? 40.125 -15.109 -18.281 1 92.25 829 MET B CA 1
ATOM 15509 C C . MET B 1 829 ? 40.219 -13.633 -17.922 1 92.25 829 MET B C 1
ATOM 15511 O O . MET B 1 829 ? 39.75 -13.211 -16.859 1 92.25 829 MET B O 1
ATOM 15515 N N . LEU B 1 830 ? 40.875 -12.812 -18.781 1 90.94 830 LEU B N 1
ATOM 15516 C CA . LEU B 1 830 ? 40.875 -11.367 -18.562 1 90.94 830 LEU B CA 1
ATOM 15517 C C . LEU B 1 830 ? 39.469 -10.797 -18.656 1 90.94 830 LEU B C 1
ATOM 15519 O O . LEU B 1 830 ? 39.094 -9.898 -17.891 1 90.94 830 LEU B O 1
ATOM 15523 N N . PHE B 1 831 ? 38.75 -11.43 -19.547 1 90.69 831 PHE B N 1
ATOM 15524 C CA . PHE B 1 831 ? 37.344 -11.008 -19.688 1 90.69 831 PHE B CA 1
ATOM 15525 C C . PHE B 1 831 ? 36.531 -11.445 -18.469 1 90.69 831 PHE B C 1
ATOM 15527 O O . PHE B 1 831 ? 35.688 -10.695 -18 1 90.69 831 PHE B O 1
ATOM 15534 N N . ARG B 1 832 ? 36.719 -12.508 -17.891 1 92.06 832 ARG B N 1
ATOM 15535 C CA . ARG B 1 832 ? 35.969 -13.039 -16.75 1 92.06 832 ARG B CA 1
ATOM 15536 C C . ARG B 1 832 ? 36.281 -12.242 -15.484 1 92.06 832 ARG B C 1
ATOM 15538 O O . ARG B 1 832 ? 35.375 -11.93 -14.711 1 92.06 832 ARG B O 1
ATOM 15545 N N . VAL B 1 833 ? 37.469 -11.844 -15.297 1 86.81 833 VAL B N 1
ATOM 15546 C CA . VAL B 1 833 ? 37.875 -11.281 -14.016 1 86.81 833 VAL B CA 1
ATOM 15547 C C . VAL B 1 833 ? 37.781 -9.758 -14.07 1 86.81 833 VAL B C 1
ATOM 15549 O O . VAL B 1 833 ? 37.406 -9.117 -13.094 1 86.81 833 VAL B O 1
ATOM 15552 N N . HIS B 1 834 ? 38.031 -9.125 -15.219 1 84.06 834 HIS B N 1
ATOM 15553 C CA . HIS B 1 834 ? 38.188 -7.676 -15.227 1 84.06 834 HIS B CA 1
ATOM 15554 C C . HIS B 1 834 ? 37.031 -7.02 -16 1 84.06 834 HIS B C 1
ATOM 15556 O O . HIS B 1 834 ? 37 -5.797 -16.141 1 84.06 834 HIS B O 1
ATOM 15562 N N . TRP B 1 835 ? 36.094 -7.742 -16.391 1 81.12 835 TRP B N 1
ATOM 15563 C CA . TRP B 1 835 ? 34.969 -7.176 -17.094 1 81.12 835 TRP B CA 1
ATOM 15564 C C . TRP B 1 835 ? 34.125 -6.297 -16.172 1 81.12 835 TRP B C 1
ATOM 15566 O O . TRP B 1 835 ? 33.75 -6.715 -15.062 1 81.12 835 TRP B O 1
ATOM 15576 N N . PRO B 1 836 ? 33.938 -5 -16.484 1 78.25 836 PRO B N 1
ATOM 15577 C CA . PRO B 1 836 ? 33.219 -4.07 -15.633 1 78.25 836 PRO B CA 1
ATOM 15578 C C . PRO B 1 836 ? 31.719 -4.344 -15.617 1 78.25 836 PRO B C 1
ATOM 15580 O O . PRO B 1 836 ? 31 -3.846 -14.742 1 78.25 836 PRO B O 1
ATOM 15583 N N . GLY B 1 837 ? 31.188 -5.238 -16.359 1 73.69 837 GLY B N 1
ATOM 15584 C CA . GLY B 1 837 ? 29.766 -5.516 -16.406 1 73.69 837 GLY B CA 1
ATOM 15585 C C . GLY B 1 837 ? 29.312 -6.578 -15.422 1 73.69 837 GLY B C 1
ATOM 15586 O O . GLY B 1 837 ? 30.062 -6.926 -14.508 1 73.69 837 GLY B O 1
ATOM 15587 N N . PRO B 1 838 ? 28.062 -6.938 -15.461 1 77.88 838 PRO B N 1
ATOM 15588 C CA . PRO B 1 838 ? 27.578 -7.988 -14.562 1 77.88 838 PRO B CA 1
ATOM 15589 C C . PRO B 1 838 ? 28.375 -9.281 -14.68 1 77.88 838 PRO B C 1
ATOM 15591 O O . PRO B 1 838 ? 28.625 -9.75 -15.789 1 77.88 838 PRO B O 1
ATOM 15594 N N . PRO B 1 839 ? 28.812 -9.727 -13.586 1 83 839 PRO B N 1
ATOM 15595 C CA . PRO B 1 839 ? 29.672 -10.922 -13.602 1 83 839 PRO B CA 1
ATOM 15596 C C . PRO B 1 839 ? 28.969 -12.133 -14.203 1 83 839 PRO B C 1
ATOM 15598 O O . PRO B 1 839 ? 29.625 -13.008 -14.773 1 83 839 PRO B O 1
ATOM 15601 N N . LEU B 1 840 ? 27.734 -12.188 -14.141 1 84.94 840 LEU B N 1
ATOM 15602 C CA . LEU B 1 840 ? 27 -13.367 -14.617 1 84.94 840 LEU B CA 1
ATOM 15603 C C . LEU B 1 840 ? 27.094 -13.477 -16.141 1 84.94 840 LEU B C 1
ATOM 15605 O O . LEU B 1 840 ? 27.125 -14.586 -16.672 1 84.94 840 LEU B O 1
ATOM 15609 N N . THR B 1 841 ? 27.203 -12.312 -16.812 1 88.44 841 THR B N 1
ATOM 15610 C CA . THR B 1 841 ? 27.344 -12.344 -18.266 1 88.44 841 THR B CA 1
ATOM 15611 C C . THR B 1 841 ? 28.703 -12.891 -18.672 1 88.44 841 THR B C 1
ATOM 15613 O O . THR B 1 841 ? 28.812 -13.68 -19.609 1 88.44 841 THR B O 1
ATOM 15616 N N . ALA B 1 842 ? 29.641 -12.5 -17.922 1 92.31 842 ALA B N 1
ATOM 15617 C CA . ALA B 1 842 ? 30.984 -13 -18.219 1 92.31 842 ALA B CA 1
ATOM 15618 C C . ALA B 1 842 ? 31.094 -14.492 -17.906 1 92.31 842 ALA B C 1
ATOM 15620 O O . ALA B 1 842 ? 31.781 -15.227 -18.625 1 92.31 842 ALA B O 1
ATOM 15621 N N . ILE B 1 843 ? 30.422 -14.961 -16.938 1 92.44 843 ILE B N 1
ATOM 15622 C CA . ILE B 1 843 ? 30.484 -16.375 -16.562 1 92.44 843 ILE B CA 1
ATOM 15623 C C . ILE B 1 843 ? 29.797 -17.219 -17.609 1 92.44 843 ILE B C 1
ATOM 15625 O O . ILE B 1 843 ? 30.328 -18.25 -18.047 1 92.44 843 ILE B O 1
ATOM 15629 N N . VAL B 1 844 ? 28.625 -16.797 -18.047 1 92.94 844 VAL B N 1
ATOM 15630 C CA . VAL B 1 844 ? 27.875 -17.578 -19.016 1 92.94 844 VAL B CA 1
ATOM 15631 C C . VAL B 1 844 ? 28.609 -17.578 -20.359 1 92.94 844 VAL B C 1
ATOM 15633 O O . VAL B 1 844 ? 28.625 -18.594 -21.062 1 92.94 844 VAL B O 1
ATOM 15636 N N . PHE B 1 845 ? 29.266 -16.484 -20.75 1 94.5 845 PHE B N 1
ATOM 15637 C CA . PHE B 1 845 ? 30.031 -16.391 -21.984 1 94.5 845 PHE B CA 1
ATOM 15638 C C . PHE B 1 845 ? 31.203 -17.375 -21.953 1 94.5 845 PHE B C 1
ATOM 15640 O O . PHE B 1 845 ? 31.344 -18.203 -22.859 1 94.5 845 PHE B O 1
ATOM 15647 N N . CYS B 1 846 ? 31.938 -17.359 -20.859 1 94.62 846 CYS B N 1
ATOM 15648 C CA . CYS B 1 846 ? 33.094 -18.219 -20.75 1 94.62 846 CYS B CA 1
ATOM 15649 C C . CYS B 1 846 ? 32.719 -19.688 -20.594 1 94.62 846 CYS B C 1
ATOM 15651 O O . CYS B 1 846 ? 33.375 -20.578 -21.109 1 94.62 846 CYS B O 1
ATOM 15653 N N . THR B 1 847 ? 31.641 -19.922 -19.875 1 94.25 847 THR B N 1
ATOM 15654 C CA . THR B 1 847 ? 31.156 -21.297 -19.703 1 94.25 847 THR B CA 1
ATOM 15655 C C . THR B 1 847 ? 30.719 -21.875 -21.047 1 94.25 847 THR B C 1
ATOM 15657 O O . THR B 1 847 ? 30.953 -23.062 -21.328 1 94.25 847 THR B O 1
ATOM 15660 N N . SER B 1 848 ? 30.047 -21.109 -21.859 1 95.44 848 SER B N 1
ATOM 15661 C CA . SER B 1 848 ? 29.578 -21.594 -23.156 1 95.44 848 SER B CA 1
ATOM 15662 C C . SER B 1 848 ? 30.766 -21.891 -24.078 1 95.44 848 SER B C 1
ATOM 15664 O O . SER B 1 848 ? 30.734 -22.891 -24.828 1 95.44 848 SER B O 1
ATOM 15666 N N . VAL B 1 849 ? 31.797 -21.109 -24.031 1 95.38 849 VAL B N 1
ATOM 15667 C CA . VAL B 1 849 ? 33 -21.359 -24.828 1 95.38 849 VAL B CA 1
ATOM 15668 C C . VAL B 1 849 ? 33.625 -22.688 -24.406 1 95.38 849 VAL B C 1
ATOM 15670 O O . VAL B 1 849 ? 33.906 -23.547 -25.25 1 95.38 849 VAL B O 1
ATOM 15673 N N . ASN B 1 850 ? 33.75 -22.875 -23.125 1 94.81 850 ASN B N 1
ATOM 15674 C CA . ASN B 1 850 ? 34.406 -24.078 -22.609 1 94.81 850 ASN B CA 1
ATOM 15675 C C . ASN B 1 850 ? 33.531 -25.312 -22.797 1 94.81 850 ASN B C 1
ATOM 15677 O O . ASN B 1 850 ? 34.062 -26.422 -22.984 1 94.81 850 ASN B O 1
ATOM 15681 N N . LEU B 1 851 ? 32.281 -25.141 -22.672 1 93.12 851 LEU B N 1
ATOM 15682 C CA . LEU B 1 851 ? 31.375 -26.281 -22.859 1 93.12 851 LEU B CA 1
ATOM 15683 C C . LEU B 1 851 ? 31.438 -26.781 -24.297 1 93.12 851 LEU B C 1
ATOM 15685 O O . LEU B 1 851 ? 31.406 -27.984 -24.547 1 93.12 851 LEU B O 1
ATOM 15689 N N . VAL B 1 852 ? 31.516 -25.875 -25.25 1 92.75 852 VAL B N 1
ATOM 15690 C CA . VAL B 1 852 ? 31.594 -26.266 -26.656 1 92.75 852 VAL B CA 1
ATOM 15691 C C . VAL B 1 852 ? 32.906 -27 -26.922 1 92.75 852 VAL B C 1
ATOM 15693 O O . VAL B 1 852 ? 32.938 -28.062 -27.547 1 92.75 852 VAL B O 1
ATOM 15696 N N . ILE B 1 853 ? 33.969 -26.547 -26.359 1 91.62 853 ILE B N 1
ATOM 15697 C CA . ILE B 1 853 ? 35.281 -27.156 -26.578 1 91.62 853 ILE B CA 1
ATOM 15698 C C . ILE B 1 853 ? 35.375 -28.484 -25.828 1 91.62 853 ILE B C 1
ATOM 15700 O O . ILE B 1 853 ? 35.719 -29.516 -26.406 1 91.62 853 ILE B O 1
ATOM 15704 N N . GLY B 1 854 ? 35.031 -28.422 -24.547 1 89.62 854 GLY B N 1
ATOM 15705 C CA . GLY B 1 854 ? 35.156 -29.609 -23.703 1 89.62 854 GLY B CA 1
ATOM 15706 C C . GLY B 1 854 ? 34.219 -30.734 -24.094 1 89.62 854 GLY B C 1
ATOM 15707 O O . GLY B 1 854 ? 34.625 -31.891 -24.156 1 89.62 854 GLY B O 1
ATOM 15708 N N . TYR B 1 855 ? 33.031 -30.391 -24.359 1 89.5 855 TYR B N 1
ATOM 15709 C CA . TYR B 1 855 ? 32.031 -31.406 -24.703 1 89.5 855 TYR B CA 1
ATOM 15710 C C . TYR B 1 855 ? 32.312 -31.969 -26.094 1 89.5 855 TYR B C 1
ATOM 15712 O O . TYR B 1 855 ? 32.062 -33.156 -26.344 1 89.5 855 TYR B O 1
ATOM 15720 N N . SER B 1 856 ? 32.781 -31.172 -27.062 1 89.56 856 SER B N 1
ATOM 15721 C CA . SER B 1 856 ? 33.156 -31.656 -28.391 1 89.56 856 SER B CA 1
ATOM 15722 C C . SER B 1 856 ? 34.281 -32.656 -28.328 1 89.56 856 SER B C 1
ATOM 15724 O O . SER B 1 856 ? 34.281 -33.656 -29.047 1 89.56 856 SER B O 1
ATOM 15726 N N . TYR B 1 857 ? 35.219 -32.406 -27.469 1 89.62 857 TYR B N 1
ATOM 15727 C CA . TYR B 1 857 ? 36.344 -33.344 -27.328 1 89.62 857 TYR B CA 1
ATOM 15728 C C . TYR B 1 857 ? 35.906 -34.625 -26.656 1 89.62 857 TYR B C 1
ATOM 15730 O O . TYR B 1 857 ? 36.375 -35.719 -27.031 1 89.62 857 TYR B O 1
ATOM 15738 N N . LEU B 1 858 ? 35.031 -34.562 -25.703 1 87.19 858 LEU B N 1
ATOM 15739 C CA . LEU B 1 858 ? 34.562 -35.75 -25 1 87.19 858 LEU B CA 1
ATOM 15740 C C . LEU B 1 858 ? 33.75 -36.656 -25.938 1 87.19 858 LEU B C 1
ATOM 15742 O O . LEU B 1 858 ? 33.906 -37.875 -25.891 1 87.19 858 LEU B O 1
ATOM 15746 N N . ASN B 1 859 ? 32.906 -36.062 -26.766 1 84.62 859 ASN B N 1
ATOM 15747 C CA . ASN B 1 859 ? 32.094 -36.812 -27.703 1 84.62 859 ASN B CA 1
ATOM 15748 C C . ASN B 1 859 ? 32.938 -37.469 -28.797 1 84.62 859 ASN B C 1
ATOM 15750 O O . ASN B 1 859 ? 32.594 -38.531 -29.312 1 84.62 859 ASN B O 1
ATOM 15754 N N . GLY B 1 860 ? 34.062 -36.906 -29.125 1 80.5 860 GLY B N 1
ATOM 15755 C CA . GLY B 1 860 ? 34.906 -37.406 -30.188 1 80.5 860 GLY B CA 1
ATOM 15756 C C . GLY B 1 860 ? 35.875 -38.5 -29.734 1 80.5 860 GLY B C 1
ATOM 15757 O O . GLY B 1 860 ? 36.156 -39.406 -30.484 1 80.5 860 GLY B O 1
ATOM 15758 N N . HIS B 1 861 ? 36.312 -38.406 -28.531 1 79.81 861 HIS B N 1
ATOM 15759 C CA . HIS B 1 861 ? 37.406 -39.312 -28.172 1 79.81 861 HIS B CA 1
ATOM 15760 C C . HIS B 1 861 ? 37.031 -40.188 -26.969 1 79.81 861 HIS B C 1
ATOM 15762 O O . HIS B 1 861 ? 37.594 -41.281 -26.797 1 79.81 861 HIS B O 1
ATOM 15768 N N . LEU B 1 862 ? 36.188 -39.781 -26.125 1 74.56 862 LEU B N 1
ATOM 15769 C CA . LEU B 1 862 ? 36.031 -40.469 -24.844 1 74.56 862 LEU B CA 1
ATOM 15770 C C . LEU B 1 862 ? 34.719 -41.219 -24.766 1 74.56 862 LEU B C 1
ATOM 15772 O O . LEU B 1 862 ? 34.688 -42.438 -24.703 1 74.56 862 LEU B O 1
ATOM 15776 N N . PHE B 1 863 ? 33.625 -40.5 -24.625 1 73.44 863 PHE B N 1
ATOM 15777 C CA . PHE B 1 863 ? 32.312 -41.125 -24.406 1 73.44 863 PHE B CA 1
ATOM 15778 C C . PHE B 1 863 ? 31.281 -40.562 -25.375 1 73.44 863 PHE B C 1
ATOM 15780 O O . PHE B 1 863 ? 31.141 -39.344 -25.5 1 73.44 863 PHE B O 1
ATOM 15787 N N . ARG B 1 864 ? 30.781 -41.406 -26.297 1 67.5 864 ARG B N 1
ATOM 15788 C CA . ARG B 1 864 ? 29.719 -40.875 -27.156 1 67.5 864 ARG B CA 1
ATOM 15789 C C . ARG B 1 864 ? 28.391 -40.844 -26.422 1 67.5 864 ARG B C 1
ATOM 15791 O O . ARG B 1 864 ? 27.672 -41.844 -26.406 1 67.5 864 ARG B O 1
ATOM 15798 N N . MET B 1 865 ? 28.094 -39.812 -25.688 1 70.56 865 MET B N 1
ATOM 15799 C CA . MET B 1 865 ? 26.953 -39.781 -24.797 1 70.56 865 MET B CA 1
ATOM 15800 C C . MET B 1 865 ? 25.797 -39 -25.422 1 70.56 865 MET B C 1
ATOM 15802 O O . MET B 1 865 ? 24.656 -39.094 -24.953 1 70.56 865 MET B O 1
ATOM 15806 N N . SER B 1 866 ? 25.984 -38.25 -26.516 1 76.94 866 SER B N 1
ATOM 15807 C CA . SER B 1 866 ? 24.922 -37.406 -27.062 1 76.94 866 SER B CA 1
ATOM 15808 C C . SER B 1 866 ? 24.797 -37.594 -28.578 1 76.94 866 SER B C 1
ATOM 15810 O O . SER B 1 866 ? 25.656 -38.219 -29.203 1 76.94 866 SER B O 1
ATOM 15812 N N . ASN B 1 867 ? 23.641 -37.219 -29.141 1 78.88 867 ASN B N 1
ATOM 15813 C CA . ASN B 1 867 ? 23.422 -37.25 -30.578 1 78.88 867 ASN B CA 1
ATOM 15814 C C . ASN B 1 867 ? 24.234 -36.188 -31.297 1 78.88 867 ASN B C 1
ATOM 15816 O O . ASN B 1 867 ? 24.438 -36.281 -32.531 1 78.88 867 ASN B O 1
ATOM 15820 N N . ALA B 1 868 ? 24.766 -35.25 -30.375 1 80.94 868 ALA B N 1
ATOM 15821 C CA . ALA B 1 868 ? 25.578 -34.219 -31 1 80.94 868 ALA B CA 1
ATOM 15822 C C . ALA B 1 868 ? 27 -34.688 -31.219 1 80.94 868 ALA B C 1
ATOM 15824 O O . ALA B 1 868 ? 27.594 -35.344 -30.375 1 80.94 868 ALA B O 1
ATOM 15825 N N . THR B 1 869 ? 27.516 -34.438 -32.406 1 82.81 869 THR B N 1
ATOM 15826 C CA . THR B 1 869 ? 28.859 -34.906 -32.75 1 82.81 869 THR B CA 1
ATOM 15827 C C . THR B 1 869 ? 29.906 -33.906 -32.219 1 82.81 869 THR B C 1
ATOM 15829 O O . THR B 1 869 ? 30.234 -33.938 -31.031 1 82.81 869 THR B O 1
ATOM 15832 N N . TRP B 1 870 ? 30.438 -33 -33.125 1 87.5 870 TRP B N 1
ATOM 15833 C CA . TRP B 1 870 ? 31.438 -32.094 -32.594 1 87.5 870 TRP B CA 1
ATOM 15834 C C . TRP B 1 870 ? 31.375 -30.75 -33.344 1 87.5 870 TRP B C 1
ATOM 15836 O O . TRP B 1 870 ? 30.781 -30.656 -34.438 1 87.5 870 TRP B O 1
ATOM 15846 N N . GLY B 1 871 ? 31.734 -29.672 -32.656 1 88 871 GLY B N 1
ATOM 15847 C CA . GLY B 1 871 ? 31.875 -28.344 -33.25 1 88 871 GLY B CA 1
ATOM 15848 C C . GLY B 1 871 ? 30.562 -27.594 -33.344 1 88 871 GLY B C 1
ATOM 15849 O O . GLY B 1 871 ? 30.031 -27.109 -32.344 1 88 871 GLY B O 1
ATOM 15850 N N . PHE B 1 872 ? 29.922 -27.594 -34.531 1 90.25 872 PHE B N 1
ATOM 15851 C CA . PHE B 1 872 ? 28.703 -26.859 -34.781 1 90.25 872 PHE B CA 1
ATOM 15852 C C . PHE B 1 872 ? 27.516 -27.531 -34.125 1 90.25 872 PHE B C 1
ATOM 15854 O O . PHE B 1 872 ? 26.625 -26.844 -33.594 1 90.25 872 PHE B O 1
ATOM 15861 N N . ASP B 1 873 ? 27.484 -28.812 -34.031 1 90.56 873 ASP B N 1
ATOM 15862 C CA . ASP B 1 873 ? 26.359 -29.531 -33.469 1 90.56 873 ASP B CA 1
ATOM 15863 C C . ASP B 1 873 ? 26.25 -29.281 -31.969 1 90.56 873 ASP B C 1
ATOM 15865 O O . ASP B 1 873 ? 25.156 -29.141 -31.438 1 90.56 873 ASP B O 1
ATOM 15869 N N . VAL B 1 874 ? 27.391 -29.25 -31.344 1 91.31 874 VAL B N 1
ATOM 15870 C CA . VAL B 1 874 ? 27.375 -29.031 -29.906 1 91.31 874 VAL B CA 1
ATOM 15871 C C . VAL B 1 874 ? 27.016 -27.578 -29.609 1 91.31 874 VAL B C 1
ATOM 15873 O O . VAL B 1 874 ? 26.234 -27.297 -28.688 1 91.31 874 VAL B O 1
ATOM 15876 N N . ALA B 1 875 ? 27.531 -26.672 -30.391 1 94.19 875 ALA B N 1
ATOM 15877 C CA . ALA B 1 875 ? 27.234 -25.25 -30.188 1 94.19 875 ALA B CA 1
ATOM 15878 C C . ALA B 1 875 ? 25.75 -24.969 -30.453 1 94.19 875 ALA B C 1
ATOM 15880 O O . ALA B 1 875 ? 25.125 -24.203 -29.719 1 94.19 875 ALA B O 1
ATOM 15881 N N . TRP B 1 876 ? 25.234 -25.516 -31.453 1 93.62 876 TRP B N 1
ATOM 15882 C CA . TRP B 1 876 ? 23.828 -25.328 -31.797 1 93.62 876 TRP B CA 1
ATOM 15883 C C . TRP B 1 876 ? 22.922 -25.938 -30.719 1 93.62 876 TRP B C 1
ATOM 15885 O O . TRP B 1 876 ? 21.938 -25.328 -30.312 1 93.62 876 TRP B O 1
ATOM 15895 N N . LEU B 1 877 ? 23.266 -27.109 -30.281 1 93.25 877 LEU B N 1
ATOM 15896 C CA . LEU B 1 877 ? 22.484 -27.75 -29.234 1 93.25 877 LEU B CA 1
ATOM 15897 C C . LEU B 1 877 ? 22.5 -26.922 -27.953 1 93.25 877 LEU B C 1
ATOM 15899 O O . LEU B 1 877 ? 21.469 -26.766 -27.297 1 93.25 877 LEU B O 1
ATOM 15903 N N . ARG B 1 878 ? 23.656 -26.438 -27.594 1 93.25 878 ARG B N 1
ATOM 15904 C CA . ARG B 1 878 ? 23.766 -25.609 -26.391 1 93.25 878 ARG B CA 1
ATOM 15905 C C . ARG B 1 878 ? 22.938 -24.344 -26.516 1 93.25 878 ARG B C 1
ATOM 15907 O O . ARG B 1 878 ? 22.219 -23.969 -25.578 1 93.25 878 ARG B O 1
ATOM 15914 N N . PHE B 1 879 ? 23.031 -23.781 -27.656 1 94.81 879 PHE B N 1
ATOM 15915 C CA . PHE B 1 879 ? 22.312 -22.531 -27.859 1 94.81 879 PHE B CA 1
ATOM 15916 C C . PHE B 1 879 ? 20.812 -22.75 -27.797 1 94.81 879 PHE B C 1
ATOM 15918 O O . PHE B 1 879 ? 20.094 -21.984 -27.156 1 94.81 879 PHE B O 1
ATOM 15925 N N . VAL B 1 880 ? 20.312 -23.734 -28.438 1 94.81 880 VAL B N 1
ATOM 15926 C CA . VAL B 1 880 ? 18.875 -24.031 -28.469 1 94.81 880 VAL B CA 1
ATOM 15927 C C . VAL B 1 880 ? 18.406 -24.375 -27.047 1 94.81 880 VAL B C 1
ATOM 15929 O O . VAL B 1 880 ? 17.344 -23.922 -26.625 1 94.81 880 VAL B O 1
ATOM 15932 N N . CYS B 1 881 ? 19.188 -25.156 -26.312 1 94.62 881 CYS B N 1
ATOM 15933 C CA . CYS B 1 881 ? 18.797 -25.547 -24.969 1 94.62 881 CYS B CA 1
ATOM 15934 C C . CYS B 1 881 ? 18.781 -24.344 -24.031 1 94.62 881 CYS B C 1
ATOM 15936 O O . CYS B 1 881 ? 17.891 -24.219 -23.203 1 94.62 881 CYS B O 1
ATOM 15938 N N . VAL B 1 882 ? 19.719 -23.547 -24.25 1 95.62 882 VAL B N 1
ATOM 15939 C CA . VAL B 1 882 ? 19.781 -22.359 -23.406 1 95.62 882 VAL B CA 1
ATOM 15940 C C . VAL B 1 882 ? 18.578 -21.453 -23.703 1 95.62 882 VAL B C 1
ATOM 15942 O O . VAL B 1 882 ? 17.922 -20.953 -22.797 1 95.62 882 VAL B O 1
ATOM 15945 N N . VAL B 1 883 ? 18.25 -21.281 -24.984 1 96.12 883 VAL B N 1
ATOM 15946 C CA . VAL B 1 883 ? 17.156 -20.422 -25.375 1 96.12 883 VAL B CA 1
ATOM 15947 C C . VAL B 1 883 ? 15.836 -20.969 -24.828 1 96.12 883 VAL B C 1
ATOM 15949 O O . VAL B 1 883 ? 14.992 -20.203 -24.359 1 96.12 883 VAL B O 1
ATOM 15952 N N . ILE B 1 884 ? 15.695 -22.234 -24.781 1 95.81 884 ILE B N 1
ATOM 15953 C CA . ILE B 1 884 ? 14.484 -22.844 -24.25 1 95.81 884 ILE B CA 1
ATOM 15954 C C . ILE B 1 884 ? 14.43 -22.656 -22.734 1 95.81 884 ILE B C 1
ATOM 15956 O O . ILE B 1 884 ? 13.391 -22.281 -22.188 1 95.81 884 ILE B O 1
ATOM 15960 N N . GLY B 1 885 ? 15.539 -22.922 -22.141 1 95.81 885 GLY B N 1
ATOM 15961 C CA . GLY B 1 885 ? 15.586 -22.781 -20.703 1 95.81 885 GLY B CA 1
ATOM 15962 C C . GLY B 1 885 ? 15.32 -21.359 -20.234 1 95.81 885 GLY B C 1
ATOM 15963 O O . GLY B 1 885 ? 14.484 -21.141 -19.359 1 95.81 885 GLY B O 1
ATOM 15964 N N . ILE B 1 886 ? 15.953 -20.391 -20.828 1 95.62 886 ILE B N 1
ATOM 15965 C CA . ILE B 1 886 ? 15.828 -19.016 -20.406 1 95.62 886 ILE B CA 1
ATOM 15966 C C . ILE B 1 886 ? 14.438 -18.484 -20.75 1 95.62 886 ILE B C 1
ATOM 15968 O O . ILE B 1 886 ? 13.859 -17.703 -20 1 95.62 886 ILE B O 1
ATOM 15972 N N . THR B 1 887 ? 13.898 -18.875 -21.891 1 95.56 887 THR B N 1
ATOM 15973 C CA . THR B 1 887 ? 12.562 -18.438 -22.266 1 95.56 887 THR B CA 1
ATOM 15974 C C . THR B 1 887 ? 11.508 -19.047 -21.359 1 95.56 887 THR B C 1
ATOM 15976 O O . THR B 1 887 ? 10.508 -18.406 -21.031 1 95.56 887 THR B O 1
ATOM 15979 N N . ALA B 1 888 ? 11.734 -20.266 -20.922 1 95 888 ALA B N 1
ATOM 15980 C CA . ALA B 1 888 ? 10.828 -20.875 -19.953 1 95 888 ALA B CA 1
ATOM 15981 C C . ALA B 1 888 ? 10.844 -20.094 -18.641 1 95 888 ALA B C 1
ATOM 15983 O O . ALA B 1 888 ? 9.797 -19.906 -18.016 1 95 888 ALA B O 1
ATOM 15984 N N . ALA B 1 889 ? 12.008 -19.75 -18.266 1 94.75 889 ALA B N 1
ATOM 15985 C CA . ALA B 1 889 ? 12.117 -18.969 -17.047 1 94.75 889 ALA B CA 1
ATOM 15986 C C . ALA B 1 889 ? 11.422 -17.625 -17.188 1 94.75 889 ALA B C 1
ATOM 15988 O O . ALA B 1 889 ? 10.758 -17.172 -16.25 1 94.75 889 ALA B O 1
ATOM 15989 N N . TRP B 1 890 ? 11.516 -16.938 -18.344 1 91.88 890 TRP B N 1
ATOM 15990 C CA . TRP B 1 890 ? 10.891 -15.641 -18.578 1 91.88 890 TRP B CA 1
ATOM 15991 C C . TRP B 1 890 ? 9.375 -15.758 -18.578 1 91.88 890 TRP B C 1
ATOM 15993 O O . TRP B 1 890 ? 8.68 -14.938 -17.984 1 91.88 890 TRP B O 1
ATOM 16003 N N . ILE B 1 891 ? 8.844 -16.781 -19.109 1 88.69 891 ILE B N 1
ATOM 16004 C CA . ILE B 1 891 ? 7.402 -16.984 -19.188 1 88.69 891 ILE B CA 1
ATOM 16005 C C . ILE B 1 891 ? 6.863 -17.297 -17.781 1 88.69 891 ILE B C 1
ATOM 16007 O O . ILE B 1 891 ? 5.805 -16.797 -17.391 1 88.69 891 ILE B O 1
ATOM 16011 N N . PHE B 1 892 ? 7.637 -18.094 -17.109 1 90.19 892 PHE B N 1
ATOM 16012 C CA . PHE B 1 892 ? 7.195 -18.5 -15.789 1 90.19 892 PHE B CA 1
ATOM 16013 C C . PHE B 1 892 ? 7.258 -17.328 -14.812 1 90.19 892 PHE B C 1
ATOM 16015 O O . PHE B 1 892 ? 6.586 -17.328 -13.781 1 90.19 892 PHE B O 1
ATOM 16022 N N . SER B 1 893 ? 8.148 -16.375 -15.125 1 87.62 893 SER B N 1
ATOM 16023 C CA . SER B 1 893 ? 8.258 -15.203 -14.266 1 87.62 893 SER B CA 1
ATOM 16024 C C . SER B 1 893 ? 6.996 -14.344 -14.344 1 87.62 893 SER B C 1
ATOM 16026 O O . SER B 1 893 ? 6.715 -13.562 -13.43 1 87.62 893 SER B O 1
ATOM 16028 N N . LEU B 1 894 ? 6.129 -14.578 -15.391 1 80.19 894 LEU B N 1
ATOM 16029 C CA . LEU B 1 894 ? 4.902 -13.805 -15.57 1 80.19 894 LEU B CA 1
ATOM 16030 C C . LEU B 1 894 ? 3.727 -14.484 -14.875 1 80.19 894 LEU B C 1
ATOM 16032 O O . LEU B 1 894 ? 2.656 -13.891 -14.727 1 80.19 894 LEU B O 1
ATOM 16036 N N . VAL B 1 895 ? 3.988 -15.703 -14.359 1 78.5 895 VAL B N 1
ATOM 16037 C CA . VAL B 1 895 ? 2.953 -16.422 -13.625 1 78.5 895 VAL B CA 1
ATOM 16038 C C . VAL B 1 895 ? 2.83 -15.859 -12.211 1 78.5 895 VAL B C 1
ATOM 16040 O O . VAL B 1 895 ? 3.836 -15.648 -11.523 1 78.5 895 VAL B O 1
ATOM 16043 N N . PRO B 1 896 ? 1.587 -15.578 -11.75 1 74.88 896 PRO B N 1
ATOM 16044 C CA . PRO B 1 896 ? 1.416 -15.008 -10.414 1 74.88 896 PRO B CA 1
ATOM 16045 C C . PRO B 1 896 ? 1.881 -15.945 -9.305 1 74.88 896 PRO B C 1
ATOM 16047 O O . PRO B 1 896 ? 1.746 -17.172 -9.43 1 74.88 896 PRO B O 1
ATOM 16050 N N . PRO B 1 897 ? 2.539 -15.398 -8.305 1 77.75 897 PRO B N 1
ATOM 16051 C CA . PRO B 1 897 ? 2.662 -14.016 -7.828 1 77.75 897 PRO B CA 1
ATOM 16052 C C . PRO B 1 897 ? 3.822 -13.266 -8.484 1 77.75 897 PRO B C 1
ATOM 16054 O O . PRO B 1 897 ? 4.926 -13.805 -8.586 1 77.75 897 PRO B O 1
ATOM 16057 N N . VAL B 1 898 ? 3.51 -12.055 -9.102 1 76.81 898 VAL B N 1
ATOM 16058 C CA . VAL B 1 898 ? 4.52 -11.273 -9.805 1 76.81 898 VAL B CA 1
ATOM 16059 C C . VAL B 1 898 ? 4.93 -10.07 -8.953 1 76.81 898 VAL B C 1
ATOM 16061 O O . VAL B 1 898 ? 4.078 -9.375 -8.398 1 76.81 898 VAL B O 1
ATOM 16064 N N . TYR B 1 899 ? 6.273 -9.945 -8.672 1 78.44 899 TYR B N 1
ATOM 16065 C CA . TYR B 1 899 ? 6.797 -8.797 -7.938 1 78.44 899 TYR B CA 1
ATOM 16066 C C . TYR B 1 899 ? 7.516 -7.836 -8.875 1 78.44 899 TYR B C 1
ATOM 16068 O O . TYR B 1 899 ? 8.312 -8.258 -9.719 1 78.44 899 TYR B O 1
ATOM 16076 N N . SER B 1 900 ? 7.141 -6.551 -8.844 1 80.44 900 SER B N 1
ATOM 16077 C CA . SER B 1 900 ? 7.727 -5.539 -9.711 1 80.44 900 SER B CA 1
ATOM 16078 C C . SER B 1 900 ? 8.93 -4.875 -9.055 1 80.44 900 SER B C 1
ATOM 16080 O O . SER B 1 900 ? 8.898 -4.57 -7.859 1 80.44 900 SER B O 1
ATOM 16082 N N . ALA B 1 901 ? 10 -4.711 -9.758 1 83.56 901 ALA B N 1
ATOM 16083 C CA . ALA B 1 901 ? 11.195 -4.016 -9.281 1 83.56 901 ALA B CA 1
ATOM 16084 C C . ALA B 1 901 ? 10.922 -2.529 -9.078 1 83.56 901 ALA B C 1
ATOM 16086 O O . ALA B 1 901 ? 11.523 -1.896 -8.203 1 83.56 901 ALA B O 1
ATOM 16087 N N . LYS B 1 902 ? 10.039 -1.98 -9.898 1 87.44 902 LYS B N 1
ATOM 16088 C CA . LYS B 1 902 ? 9.711 -0.562 -9.805 1 87.44 902 LYS B CA 1
ATOM 16089 C C . LYS B 1 902 ? 9.062 -0.239 -8.461 1 87.44 902 LYS B C 1
ATOM 16091 O O . LYS B 1 902 ? 9.414 0.755 -7.816 1 87.44 902 LYS B O 1
ATOM 16096 N N . ARG B 1 903 ? 8.227 -1.101 -8.016 1 86.06 903 ARG B N 1
ATOM 16097 C CA . ARG B 1 903 ? 7.559 -0.89 -6.734 1 86.06 903 ARG B CA 1
ATOM 16098 C C . ARG B 1 903 ? 8.531 -1.083 -5.578 1 86.06 903 ARG B C 1
ATOM 16100 O O . ARG B 1 903 ? 8.453 -0.383 -4.566 1 86.06 903 ARG B O 1
ATOM 16107 N N . ALA B 1 904 ? 9.406 -1.985 -5.758 1 85.62 904 ALA B N 1
ATOM 16108 C CA . ALA B 1 904 ? 10.398 -2.232 -4.711 1 85.62 904 ALA B CA 1
ATOM 16109 C C . ALA B 1 904 ? 11.32 -1.029 -4.531 1 85.62 904 ALA B C 1
ATOM 16111 O O . ALA B 1 904 ? 11.695 -0.687 -3.408 1 85.62 904 ALA B O 1
ATOM 16112 N N . ILE B 1 905 ? 11.719 -0.39 -5.59 1 89.75 905 ILE B N 1
ATOM 16113 C CA . ILE B 1 905 ? 12.57 0.788 -5.523 1 89.75 905 ILE B CA 1
ATOM 16114 C C . ILE B 1 905 ? 11.82 1.935 -4.852 1 89.75 905 ILE B C 1
ATOM 16116 O O . ILE B 1 905 ? 12.398 2.672 -4.043 1 89.75 905 ILE B O 1
ATOM 16120 N N . ARG B 1 906 ? 10.578 2.082 -5.199 1 90.75 906 ARG B N 1
ATOM 16121 C CA . ARG B 1 906 ? 9.766 3.123 -4.582 1 90.75 906 ARG B CA 1
ATOM 16122 C C . ARG B 1 906 ? 9.664 2.916 -3.074 1 90.75 906 ARG B C 1
ATOM 16124 O O . ARG B 1 906 ? 9.797 3.869 -2.303 1 90.75 906 ARG B O 1
ATOM 16131 N N . TYR B 1 907 ? 9.539 1.72 -2.594 1 88.5 907 TYR B N 1
ATOM 16132 C CA . TYR B 1 907 ? 9.438 1.415 -1.17 1 88.5 907 TYR B CA 1
ATOM 16133 C C . TYR B 1 907 ? 10.766 1.687 -0.463 1 88.5 907 TYR B C 1
ATOM 16135 O O . TYR B 1 907 ? 10.781 2.17 0.671 1 88.5 907 TYR B O 1
ATOM 16143 N N . SER B 1 908 ? 11.773 1.392 -1.17 1 90.88 908 SER B N 1
ATOM 16144 C CA . SER B 1 908 ? 13.078 1.623 -0.566 1 90.88 908 SER B CA 1
ATOM 16145 C C . SER B 1 908 ? 13.352 3.113 -0.386 1 90.88 908 SER B C 1
ATOM 16147 O O . SER B 1 908 ? 13.922 3.527 0.622 1 90.88 908 SER B O 1
ATOM 16149 N N . TYR B 1 909 ? 12.961 3.9 -1.359 1 93.81 909 TYR B N 1
ATOM 16150 C CA . TYR B 1 909 ? 13.133 5.344 -1.218 1 93.81 909 TYR B CA 1
ATOM 16151 C C . TYR B 1 909 ? 12.227 5.895 -0.125 1 93.81 909 TYR B C 1
ATOM 16153 O O . TYR B 1 909 ? 12.617 6.809 0.608 1 93.81 909 TYR B O 1
ATOM 16161 N N . ALA B 1 910 ? 11.008 5.422 -0.006 1 93.5 910 ALA B N 1
ATOM 16162 C CA . ALA B 1 910 ? 10.117 5.848 1.066 1 93.5 910 ALA B CA 1
ATOM 16163 C C . ALA B 1 910 ? 10.711 5.535 2.436 1 93.5 910 ALA B C 1
ATOM 16165 O O . ALA B 1 910 ? 10.648 6.355 3.352 1 93.5 910 ALA B O 1
ATOM 16166 N N . ARG B 1 911 ? 11.383 4.457 2.533 1 91.06 911 ARG B N 1
ATOM 16167 C CA . ARG B 1 911 ? 12.023 4.074 3.787 1 91.06 911 ARG B CA 1
ATOM 16168 C C . ARG B 1 911 ? 13.234 4.965 4.078 1 91.06 911 ARG B C 1
ATOM 16170 O O . ARG B 1 911 ? 13.5 5.297 5.234 1 91.06 911 ARG B O 1
ATOM 16177 N N . ALA B 1 912 ? 13.883 5.238 3.055 1 92.94 912 ALA B N 1
ATOM 16178 C CA . ALA B 1 912 ? 15.039 6.117 3.227 1 92.94 912 ALA B CA 1
ATOM 16179 C C . ALA B 1 912 ? 14.609 7.484 3.754 1 92.94 912 ALA B C 1
ATOM 16181 O O . ALA B 1 912 ? 15.273 8.062 4.617 1 92.94 912 ALA B O 1
ATOM 16182 N N . ILE B 1 913 ? 13.508 8.016 3.277 1 94.69 913 ILE B N 1
ATOM 16183 C CA . ILE B 1 913 ? 13 9.297 3.744 1 94.69 913 ILE B CA 1
ATOM 16184 C C . ILE B 1 913 ? 12.562 9.18 5.203 1 94.69 913 ILE B C 1
ATOM 16186 O O . ILE B 1 913 ? 12.82 10.078 6.008 1 94.69 913 ILE B O 1
ATOM 16190 N N . ALA B 1 914 ? 11.914 8.125 5.527 1 92.81 914 ALA B N 1
ATOM 16191 C CA . ALA B 1 914 ? 11.484 7.906 6.906 1 92.81 914 ALA B CA 1
ATOM 16192 C C . ALA B 1 914 ? 12.688 7.82 7.844 1 92.81 914 ALA B C 1
ATOM 16194 O O . ALA B 1 914 ? 12.641 8.312 8.969 1 92.81 914 ALA B O 1
ATOM 16195 N N . ASN B 1 915 ? 13.766 7.246 7.402 1 91.5 915 ASN B N 1
ATOM 16196 C CA . ASN B 1 915 ? 14.969 7.121 8.219 1 91.5 915 ASN B CA 1
ATOM 16197 C C . ASN B 1 915 ? 15.656 8.469 8.422 1 91.5 915 ASN B C 1
ATOM 16199 O O . ASN B 1 915 ? 16.344 8.68 9.422 1 91.5 915 ASN B O 1
ATOM 16203 N N . VAL B 1 916 ? 15.461 9.359 7.445 1 93.81 916 VAL B N 1
ATOM 16204 C CA . VAL B 1 916 ? 15.969 10.719 7.625 1 93.81 916 VAL B CA 1
ATOM 16205 C C . VAL B 1 916 ? 15.32 11.352 8.859 1 93.81 916 VAL B C 1
ATOM 16207 O O . VAL B 1 916 ? 16 11.984 9.664 1 93.81 916 VAL B O 1
ATOM 16210 N N . GLY B 1 917 ? 13.992 11.133 8.977 1 92.31 917 GLY B N 1
ATOM 16211 C CA . GLY B 1 917 ? 13.312 11.664 10.141 1 92.31 917 GLY B CA 1
ATOM 16212 C C . GLY B 1 917 ? 13.742 11.016 11.438 1 92.31 917 GLY B C 1
ATOM 16213 O O . GLY B 1 917 ? 13.906 11.688 12.453 1 92.31 917 GLY B O 1
ATOM 16214 N N . TYR B 1 918 ? 14.039 9.82 11.375 1 90.56 918 TYR B N 1
ATOM 16215 C CA . TYR B 1 918 ? 14.461 9.086 12.562 1 90.56 918 TYR B CA 1
ATOM 16216 C C . TYR B 1 918 ? 15.844 9.539 13.023 1 90.56 918 TYR B C 1
ATOM 16218 O O . TYR B 1 918 ? 16.047 9.797 14.211 1 90.56 918 TYR B O 1
ATOM 16226 N N . ILE B 1 919 ? 16.781 9.727 12.133 1 92 919 ILE B N 1
ATOM 16227 C CA . ILE B 1 919 ? 18.141 10.141 12.469 1 92 919 ILE B CA 1
ATOM 16228 C C . ILE B 1 919 ? 18.125 11.578 12.969 1 92 919 ILE B C 1
ATOM 16230 O O . ILE B 1 919 ? 18.844 11.922 13.914 1 92 919 ILE B O 1
ATOM 16234 N N . LEU B 1 920 ? 17.359 12.406 12.305 1 92.62 920 LEU B N 1
ATOM 16235 C CA . LEU B 1 920 ? 17.25 13.797 12.75 1 92.62 920 LEU B CA 1
ATOM 16236 C C . LEU B 1 920 ? 16.766 13.867 14.195 1 92.62 920 LEU B C 1
ATOM 16238 O O . LEU B 1 920 ? 17.312 14.633 14.992 1 92.62 920 LEU B O 1
ATOM 16242 N N . CYS B 1 921 ? 15.773 13.102 14.555 1 90.56 921 CYS B N 1
ATOM 16243 C CA . CYS B 1 921 ? 15.234 13.125 15.914 1 90.56 921 CYS B CA 1
ATOM 16244 C C . CYS B 1 921 ? 16.25 12.57 16.906 1 90.56 921 CYS B C 1
ATOM 16246 O O . CYS B 1 921 ? 16.312 13.031 18.047 1 90.56 921 CYS B O 1
ATOM 16248 N N . GLN B 1 922 ? 17.062 11.617 16.5 1 88 922 GLN B N 1
ATOM 16249 C CA . GLN B 1 922 ? 18.109 11.109 17.375 1 88 922 GLN B CA 1
ATOM 16250 C C . GLN B 1 922 ? 19.188 12.164 17.609 1 88 922 GLN B C 1
ATOM 16252 O O . GLN B 1 922 ? 19.688 12.305 18.734 1 88 922 GLN B O 1
ATOM 16257 N N . GLU B 1 923 ? 19.516 12.906 16.609 1 89.94 923 GLU B N 1
ATOM 16258 C CA . GLU B 1 923 ? 20.516 13.961 16.75 1 89.94 923 GLU B CA 1
ATOM 16259 C C . GLU B 1 923 ? 19.984 15.102 17.609 1 89.94 923 GLU B C 1
ATOM 16261 O O . GLU B 1 923 ? 20.75 15.688 18.406 1 89.94 923 GLU B O 1
ATOM 16266 N N . LEU B 1 924 ? 18.734 15.406 17.469 1 89.75 924 LEU B N 1
ATOM 16267 C CA . LEU B 1 924 ? 18.156 16.469 18.281 1 89.75 924 LEU B CA 1
ATOM 16268 C C . LEU B 1 924 ? 18.047 16.031 19.75 1 89.75 924 LEU B C 1
ATOM 16270 O O . LEU B 1 924 ? 18.156 16.859 20.656 1 89.75 924 LEU B O 1
ATOM 16274 N N . SER B 1 925 ? 17.797 14.719 19.938 1 85.19 925 SER B N 1
ATOM 16275 C CA . SER B 1 925 ? 17.781 14.203 21.297 1 85.19 925 SER B CA 1
ATOM 16276 C C . SER B 1 925 ? 19.156 14.336 21.953 1 85.19 925 SER B C 1
ATOM 16278 O O . SER B 1 925 ? 19.25 14.656 23.141 1 85.19 925 SER B O 1
ATOM 16280 N N . ALA B 1 926 ? 20.172 14.172 21.156 1 83.44 926 ALA B N 1
ATOM 16281 C CA . ALA B 1 926 ? 21.531 14.32 21.656 1 83.44 926 ALA B CA 1
ATOM 16282 C C . ALA B 1 926 ? 21.875 15.797 21.891 1 83.44 926 ALA B C 1
ATOM 16284 O O . ALA B 1 926 ? 22.609 16.125 22.812 1 83.44 926 ALA B O 1
ATOM 16285 N N . ALA B 1 927 ? 21.344 16.672 21.031 1 84.5 927 ALA B N 1
ATOM 16286 C CA . ALA B 1 927 ? 21.625 18.094 21.156 1 84.5 927 ALA B CA 1
ATOM 16287 C C . ALA B 1 927 ? 20.953 18.688 22.391 1 84.5 927 ALA B C 1
ATOM 16289 O O . ALA B 1 927 ? 21.469 19.641 22.984 1 84.5 927 ALA B O 1
ATOM 16290 N N . ASN B 1 928 ? 19.844 18.094 22.781 1 80.5 928 ASN B N 1
ATOM 16291 C CA . ASN B 1 928 ? 19.094 18.609 23.922 1 80.5 928 ASN B CA 1
ATOM 16292 C C . ASN B 1 928 ? 19.562 18 25.234 1 80.5 928 ASN B C 1
ATOM 16294 O O . ASN B 1 928 ? 19.141 18.422 26.312 1 80.5 928 ASN B O 1
ATOM 16298 N N . ASP B 1 929 ? 20.422 17.016 25.109 1 76.12 929 ASP B N 1
ATOM 16299 C CA . ASP B 1 929 ? 20.906 16.359 26.312 1 76.12 929 ASP B CA 1
ATOM 16300 C C . ASP B 1 929 ? 21.938 17.219 27.016 1 76.12 929 ASP B C 1
ATOM 16302 O O . ASP B 1 929 ? 22.969 17.562 26.438 1 76.12 929 ASP B O 1
ATOM 16306 N N . PRO B 1 930 ? 21.594 17.656 28.25 1 66.81 930 PRO B N 1
ATOM 16307 C CA . PRO B 1 930 ? 22.562 18.5 28.953 1 66.81 930 PRO B CA 1
ATOM 16308 C C . PRO B 1 930 ? 23.812 17.734 29.359 1 66.81 930 PRO B C 1
ATOM 16310 O O . PRO B 1 930 ? 24.875 18.344 29.562 1 66.81 930 PRO B O 1
ATOM 16313 N N . HIS B 1 931 ? 23.766 16.359 29.531 1 61.41 931 HIS B N 1
ATOM 16314 C CA . HIS B 1 931 ? 24.906 15.625 30.047 1 61.41 931 HIS B CA 1
ATOM 16315 C C . HIS B 1 931 ? 25.812 15.133 28.922 1 61.41 931 HIS B C 1
ATOM 16317 O O . HIS B 1 931 ? 25.469 14.211 28.188 1 61.41 931 HIS B O 1
ATOM 16323 N N . SER B 1 932 ? 26.672 15.93 28.328 1 55.16 932 SER B N 1
ATOM 16324 C CA . SER B 1 932 ? 27.531 15.883 27.156 1 55.16 932 SER B CA 1
ATOM 16325 C C . SER B 1 932 ? 28.219 14.531 27.031 1 55.16 932 SER B C 1
ATOM 16327 O O . SER B 1 932 ? 28.438 14.047 25.922 1 55.16 932 SER B O 1
ATOM 16329 N N . HIS B 1 933 ? 29.047 14.039 28.125 1 48.34 933 HIS B N 1
ATOM 16330 C CA . HIS B 1 933 ? 30.094 13.031 28.062 1 48.34 933 HIS B CA 1
ATOM 16331 C C . HIS B 1 933 ? 29.547 11.703 27.547 1 48.34 933 HIS B C 1
ATOM 16333 O O . HIS B 1 933 ? 30.297 10.898 26.984 1 48.34 933 HIS B O 1
ATOM 16339 N N . ALA B 1 934 ? 28.625 11.188 28.188 1 47.28 934 ALA B N 1
ATOM 16340 C CA . ALA B 1 934 ? 28.047 9.852 28.062 1 47.28 934 ALA B CA 1
ATOM 16341 C C . ALA B 1 934 ? 27.703 9.539 26.609 1 47.28 934 ALA B C 1
ATOM 16343 O O . ALA B 1 934 ? 27.609 8.367 26.219 1 47.28 934 ALA B O 1
ATOM 16344 N N . ASN B 1 935 ? 27.5 10.555 25.578 1 54.34 935 ASN B N 1
ATOM 16345 C CA . ASN B 1 935 ? 26.781 10.273 24.328 1 54.34 935 ASN B CA 1
ATOM 16346 C C . ASN B 1 935 ? 27.766 9.945 23.203 1 54.34 935 ASN B C 1
ATOM 16348 O O . ASN B 1 935 ? 27.453 10.172 22.031 1 54.34 935 ASN B O 1
ATOM 16352 N N . MET B 1 936 ? 29.062 9.789 23.672 1 55.91 936 MET B N 1
ATOM 16353 C CA . MET B 1 936 ? 29.969 9.352 22.609 1 55.91 936 MET B CA 1
ATOM 16354 C C . MET B 1 936 ? 29.484 8.047 21.984 1 55.91 936 MET B C 1
ATOM 16356 O O . MET B 1 936 ? 29.594 7.863 20.766 1 55.91 936 MET B O 1
ATOM 16360 N N . GLU B 1 937 ? 29.031 7.234 22.875 1 56.69 937 GLU B N 1
ATOM 16361 C CA . GLU B 1 937 ? 28.531 5.973 22.344 1 56.69 937 GLU B CA 1
ATOM 16362 C C . GLU B 1 937 ? 27.328 6.191 21.438 1 56.69 937 GLU B C 1
ATOM 16364 O O . GLU B 1 937 ? 27.203 5.535 20.406 1 56.69 937 GLU B O 1
ATOM 16369 N N . PHE B 1 938 ? 26.609 7.176 21.891 1 62.12 938 PHE B N 1
ATOM 16370 C CA . PHE B 1 938 ? 25.438 7.5 21.078 1 62.12 938 PHE B CA 1
ATOM 16371 C C . PHE B 1 938 ? 25.859 8.039 19.719 1 62.12 938 PHE B C 1
ATOM 16373 O O . PHE B 1 938 ? 25.266 7.688 18.688 1 62.12 938 PHE B O 1
ATOM 16380 N N . ASN B 1 939 ? 26.922 8.711 19.766 1 70.06 939 ASN B N 1
ATOM 16381 C CA . ASN B 1 939 ? 27.406 9.289 18.516 1 70.06 939 ASN B CA 1
ATOM 16382 C C . ASN B 1 939 ? 27.953 8.219 17.578 1 70.06 939 ASN B C 1
ATOM 16384 O O . ASN B 1 939 ? 27.781 8.297 16.359 1 70.06 939 ASN B O 1
ATOM 16388 N N . GLN B 1 940 ? 28.453 7.16 18.234 1 71.25 940 GLN B N 1
ATOM 16389 C CA . GLN B 1 940 ? 29 6.105 17.391 1 71.25 940 GLN B CA 1
ATOM 16390 C C . GLN B 1 940 ? 27.891 5.273 16.75 1 71.25 940 GLN B C 1
ATOM 16392 O O . GLN B 1 940 ? 28 4.855 15.594 1 71.25 940 GLN B O 1
ATOM 16397 N N . HIS B 1 941 ? 26.875 5.164 17.469 1 76.19 941 HIS B N 1
ATOM 16398 C CA . HIS B 1 941 ? 25.75 4.406 16.938 1 76.19 941 HIS B CA 1
ATOM 16399 C C . HIS B 1 941 ? 25.078 5.152 15.789 1 76.19 941 HIS B C 1
ATOM 16401 O O . HIS B 1 941 ? 24.766 4.559 14.758 1 76.19 941 HIS B O 1
ATOM 16407 N N . VAL B 1 942 ? 24.938 6.473 15.984 1 81.31 942 VAL B N 1
ATOM 16408 C CA . VAL B 1 942 ? 24.297 7.273 14.953 1 81.31 942 VAL B CA 1
ATOM 16409 C C . VAL B 1 942 ? 25.188 7.348 13.711 1 81.31 942 VAL B C 1
ATOM 16411 O O . VAL B 1 942 ? 24.688 7.324 12.586 1 81.31 942 VAL B O 1
ATOM 16414 N N . ARG B 1 943 ? 26.469 7.297 13.977 1 76 943 ARG B N 1
ATOM 16415 C CA . ARG B 1 943 ? 27.406 7.328 12.859 1 76 943 ARG B CA 1
ATOM 16416 C C . ARG B 1 943 ? 27.344 6.031 12.055 1 76 943 ARG B C 1
ATOM 16418 O O . ARG B 1 943 ? 27.344 6.059 10.82 1 76 943 ARG B O 1
ATOM 16425 N N . ALA B 1 944 ? 27.234 4.984 12.758 1 72.12 944 ALA B N 1
ATOM 16426 C CA . ALA B 1 944 ? 27.141 3.691 12.086 1 72.12 944 ALA B CA 1
ATOM 16427 C C . ALA B 1 944 ? 25.859 3.572 11.281 1 72.12 944 ALA B C 1
ATOM 16429 O O . ALA B 1 944 ? 25.859 3.02 10.18 1 72.12 944 ALA B O 1
ATOM 16430 N N . GLU B 1 945 ? 24.844 4.145 11.828 1 79.62 945 GLU B N 1
ATOM 16431 C CA . GLU B 1 945 ? 23.562 4.117 11.133 1 79.62 945 GLU B CA 1
ATOM 16432 C C . GLU B 1 945 ? 23.594 4.992 9.883 1 79.62 945 GLU B C 1
ATOM 16434 O O . GLU B 1 945 ? 23.031 4.625 8.852 1 79.62 945 GLU B O 1
ATOM 16439 N N . LEU B 1 946 ? 24.234 6.07 9.992 1 83.19 946 LEU B N 1
ATOM 16440 C CA . LEU B 1 946 ? 24.328 6.988 8.859 1 83.19 946 LEU B CA 1
ATOM 16441 C C . LEU B 1 946 ? 25.156 6.375 7.738 1 83.19 946 LEU B C 1
ATOM 16443 O O . LEU B 1 946 ? 24.812 6.496 6.562 1 83.19 946 LEU B O 1
ATOM 16447 N N . LEU B 1 947 ? 26.156 5.602 8.07 1 70.88 947 LEU B N 1
ATOM 16448 C CA . LEU B 1 947 ? 27 4.961 7.07 1 70.88 947 LEU B CA 1
ATOM 16449 C C . LEU B 1 947 ? 26.266 3.812 6.391 1 70.88 947 LEU B C 1
ATOM 16451 O O . LEU B 1 947 ? 26.375 3.631 5.176 1 70.88 947 LEU B O 1
ATOM 16455 N N . SER B 1 948 ? 25.547 3.174 7.203 1 75.06 948 SER B N 1
ATOM 16456 C CA . SER B 1 948 ? 24.766 2.076 6.641 1 75.06 948 SER B CA 1
ATOM 16457 C C . SER B 1 948 ? 23.703 2.59 5.676 1 75.06 948 SER B C 1
ATOM 16459 O O . SER B 1 948 ? 23.469 1.99 4.625 1 75.06 948 SER B O 1
ATOM 16461 N N . GLN B 1 949 ? 23.094 3.725 6.02 1 83.19 949 GLN B N 1
ATOM 16462 C CA . GLN B 1 949 ? 22.047 4.285 5.164 1 83.19 949 GLN B CA 1
ATOM 16463 C C . GLN B 1 949 ? 22.641 4.848 3.873 1 83.19 949 GLN B C 1
ATOM 16465 O O . GLN B 1 949 ? 22.031 4.75 2.811 1 83.19 949 GLN B O 1
ATOM 16470 N N . ARG B 1 950 ? 23.828 5.387 3.932 1 78.12 950 ARG B N 1
ATOM 16471 C CA . ARG B 1 950 ? 24.484 5.898 2.734 1 78.12 950 ARG B CA 1
ATOM 16472 C C . ARG B 1 950 ? 24.859 4.766 1.786 1 78.12 950 ARG B C 1
ATOM 16474 O O . ARG B 1 950 ? 24.719 4.895 0.568 1 78.12 950 ARG B O 1
ATOM 16481 N N . ALA B 1 951 ? 25.219 3.666 2.371 1 72.12 951 ALA B N 1
ATOM 16482 C CA . ALA B 1 951 ? 25.562 2.504 1.556 1 72.12 951 ALA B CA 1
ATOM 16483 C C . ALA B 1 951 ? 24.328 1.932 0.868 1 72.12 951 ALA B C 1
ATOM 16485 O O . ALA B 1 951 ? 24.391 1.535 -0.298 1 72.12 951 ALA B O 1
ATOM 16486 N N . LYS B 1 952 ? 23.312 1.94 1.587 1 81.12 952 LYS B N 1
ATOM 16487 C CA . LYS B 1 952 ? 22.062 1.438 1.023 1 81.12 952 LYS B CA 1
ATOM 16488 C C . LYS B 1 952 ? 21.578 2.33 -0.114 1 81.12 952 LYS B C 1
ATOM 16490 O O . LYS B 1 952 ? 21.062 1.837 -1.117 1 81.12 952 LYS B O 1
ATOM 16495 N N . LEU B 1 953 ? 21.75 3.607 0.007 1 87.12 953 LEU B N 1
ATOM 16496 C CA . LEU B 1 953 ? 21.297 4.539 -1.021 1 87.12 953 LEU B CA 1
ATOM 16497 C C . LEU B 1 953 ? 22.156 4.406 -2.283 1 87.12 953 LEU B C 1
ATOM 16499 O O . LEU B 1 953 ? 21.641 4.523 -3.396 1 87.12 953 LEU B O 1
ATOM 16503 N N . THR B 1 954 ? 23.406 4.113 -2.127 1 75.94 954 THR B N 1
ATOM 16504 C CA . THR B 1 954 ? 24.266 3.926 -3.287 1 75.94 954 THR B CA 1
ATOM 16505 C C . THR B 1 954 ? 23.906 2.637 -4.023 1 75.94 954 THR B C 1
ATOM 16507 O O . THR B 1 954 ? 23.906 2.6 -5.254 1 75.94 954 THR B O 1
ATOM 16510 N N . LYS B 1 955 ? 23.609 1.654 -3.219 1 75.94 955 LYS B N 1
ATOM 16511 C CA . LYS B 1 955 ? 23.188 0.4 -3.834 1 75.94 955 LYS B CA 1
ATOM 16512 C C . LYS B 1 955 ? 21.859 0.57 -4.578 1 75.94 955 LYS B C 1
ATOM 16514 O O . LYS B 1 955 ? 21.656 -0.031 -5.633 1 75.94 955 LYS B O 1
ATOM 16519 N N . LEU B 1 956 ? 21 1.393 -4.023 1 86.5 956 LEU B N 1
ATOM 16520 C CA . LEU B 1 956 ? 19.719 1.661 -4.664 1 86.5 956 LEU B CA 1
ATOM 16521 C C . LEU B 1 956 ? 19.906 2.387 -5.988 1 86.5 956 LEU B C 1
ATOM 16523 O O . LEU B 1 956 ? 19.156 2.164 -6.941 1 86.5 956 LEU B O 1
ATOM 16527 N N . GLY B 1 957 ? 20.953 3.203 -6.07 1 85.06 957 GLY B N 1
ATOM 16528 C CA . GLY B 1 957 ? 21.234 3.896 -7.312 1 85.06 957 GLY B CA 1
ATOM 16529 C C . GLY B 1 957 ? 21.656 2.963 -8.43 1 85.06 957 GLY B C 1
ATOM 16530 O O . GLY B 1 957 ? 21.297 3.174 -9.594 1 85.06 957 GLY B O 1
ATOM 16531 N N . MET B 1 958 ? 22.172 1.82 -8.062 1 77.06 958 MET B N 1
ATOM 16532 C CA . MET B 1 958 ? 22.609 0.848 -9.055 1 77.06 958 MET B CA 1
ATOM 16533 C C . MET B 1 958 ? 21.438 0.029 -9.578 1 77.06 958 MET B C 1
ATOM 16535 O O . MET B 1 958 ? 21.453 -0.464 -10.703 1 77.06 958 MET B O 1
ATOM 16539 N N . ARG B 1 959 ? 20.422 0.03 -8.836 1 84.19 959 ARG B N 1
ATOM 16540 C CA . ARG B 1 959 ? 19.266 -0.767 -9.203 1 84.19 959 ARG B CA 1
ATOM 16541 C C . ARG B 1 959 ? 18.375 -0.011 -10.18 1 84.19 959 ARG B C 1
ATOM 16543 O O . ARG B 1 959 ? 17.453 -0.591 -10.773 1 84.19 959 ARG B O 1
ATOM 16550 N N . HIS B 1 960 ? 18.625 1.281 -10.43 1 87.38 960 HIS B N 1
ATOM 16551 C CA . HIS B 1 960 ? 17.828 2.064 -11.359 1 87.38 960 HIS B CA 1
ATOM 16552 C C . HIS B 1 960 ? 17.891 1.487 -12.766 1 87.38 960 HIS B C 1
ATOM 16554 O O . HIS B 1 960 ? 16.906 1.496 -13.5 1 87.38 960 HIS B O 1
ATOM 16560 N N . GLU B 1 961 ? 18.969 0.854 -13.086 1 78.5 961 GLU B N 1
ATOM 16561 C CA . GLU B 1 961 ? 19.156 0.321 -14.438 1 78.5 961 GLU B CA 1
ATOM 16562 C C . GLU B 1 961 ? 18.297 -0.925 -14.656 1 78.5 961 GLU B C 1
ATOM 16564 O O . GLU B 1 961 ? 17.797 -1.149 -15.758 1 78.5 961 GLU B O 1
ATOM 16569 N N . PHE B 1 962 ? 18.078 -1.601 -13.609 1 76.56 962 PHE B N 1
ATOM 16570 C CA . PHE B 1 962 ? 17.281 -2.816 -13.719 1 76.56 962 PHE B CA 1
ATOM 16571 C C . PHE B 1 962 ? 15.805 -2.486 -13.766 1 76.56 962 PHE B C 1
ATOM 16573 O O . PHE B 1 962 ? 15.031 -3.176 -14.438 1 76.56 962 PHE B O 1
ATOM 16580 N N . ALA B 1 963 ? 15.438 -1.456 -13.094 1 82.12 963 ALA B N 1
ATOM 16581 C CA . ALA B 1 963 ? 14.031 -1.081 -13.078 1 82.12 963 ALA B CA 1
ATOM 16582 C C . ALA B 1 963 ? 13.586 -0.539 -14.43 1 82.12 963 ALA B C 1
ATOM 16584 O O . ALA B 1 963 ? 12.445 -0.744 -14.844 1 82.12 963 ALA B O 1
ATOM 16585 N N . GLN B 1 964 ? 14.531 0.074 -15.164 1 82 964 GLN B N 1
ATOM 16586 C CA . GLN B 1 964 ? 14.195 0.644 -16.469 1 82 964 GLN B CA 1
ATOM 16587 C C . GLN B 1 964 ? 13.969 -0.451 -17.5 1 82 964 GLN B C 1
ATOM 16589 O O . GLN B 1 964 ? 13.195 -0.267 -18.438 1 82 964 GLN B O 1
ATOM 16594 N N . LYS B 1 965 ? 14.516 -1.582 -17.203 1 76.81 965 LYS B N 1
ATOM 16595 C CA . LYS B 1 965 ? 14.445 -2.648 -18.203 1 76.81 965 LYS B CA 1
ATOM 16596 C C . LYS B 1 965 ? 13.195 -3.51 -18 1 76.81 965 LYS B C 1
ATOM 16598 O O . LYS B 1 965 ? 12.883 -4.367 -18.828 1 76.81 965 LYS B O 1
ATOM 16603 N N . GLU B 1 966 ? 12.508 -3.252 -16.938 1 76.69 966 GLU B N 1
ATOM 16604 C CA . GLU B 1 966 ? 11.25 -3.973 -16.75 1 76.69 966 GLU B CA 1
ATOM 16605 C C . GLU B 1 966 ? 10.203 -3.541 -17.766 1 76.69 966 GLU B C 1
ATOM 16607 O O . GLU B 1 966 ? 9.914 -2.35 -17.906 1 76.69 966 GLU B O 1
ATOM 16612 N N . LEU B 1 967 ? 9.766 -4.477 -18.547 1 70.38 967 LEU B N 1
ATOM 16613 C CA . LEU B 1 967 ? 8.82 -4.18 -19.625 1 70.38 967 LEU B CA 1
ATOM 16614 C C . LEU B 1 967 ? 7.441 -3.854 -19.047 1 70.38 967 LEU B C 1
ATOM 16616 O O . LEU B 1 967 ? 6.918 -4.594 -18.219 1 70.38 967 LEU B O 1
ATOM 16620 N N . SER B 1 968 ? 7.086 -2.57 -19.141 1 73.69 968 SER B N 1
ATOM 16621 C CA . SER B 1 968 ? 5.727 -2.203 -18.766 1 73.69 968 SER B CA 1
ATOM 16622 C C . SER B 1 968 ? 4.953 -1.663 -19.969 1 73.69 968 SER B C 1
ATOM 16624 O O . SER B 1 968 ? 5.5 -0.914 -20.781 1 73.69 968 SER B O 1
ATOM 16626 N N . LEU B 1 969 ? 3.859 -2.232 -20.266 1 71.94 969 LEU B N 1
ATOM 16627 C CA . LEU B 1 969 ? 3.012 -1.776 -21.359 1 71.94 969 LEU B CA 1
ATOM 16628 C C . LEU B 1 969 ? 2.342 -0.452 -21.016 1 71.94 969 LEU B C 1
ATOM 16630 O O . LEU B 1 969 ? 1.788 0.216 -21.891 1 71.94 969 LEU B O 1
ATOM 16634 N N . ARG B 1 970 ? 2.449 -0.055 -19.766 1 74.88 970 ARG B N 1
ATOM 16635 C CA . ARG B 1 970 ? 1.702 1.12 -19.328 1 74.88 970 ARG B CA 1
ATOM 16636 C C . ARG B 1 970 ? 2.5 2.396 -19.562 1 74.88 970 ARG B C 1
ATOM 16638 O O . ARG B 1 970 ? 1.921 3.465 -19.781 1 74.88 970 ARG B O 1
ATOM 16645 N N . GLY B 1 971 ? 3.795 2.396 -19.453 1 77.62 971 GLY B N 1
ATOM 16646 C CA . GLY B 1 971 ? 4.613 3.588 -19.625 1 77.62 971 GLY B CA 1
ATOM 16647 C C . GLY B 1 971 ? 6.074 3.365 -19.281 1 77.62 971 GLY B C 1
ATOM 16648 O O . GLY B 1 971 ? 6.469 2.256 -18.922 1 77.62 971 GLY B O 1
ATOM 16649 N N . ARG B 1 972 ? 6.789 4.492 -19.469 1 82.06 972 ARG B N 1
ATOM 16650 C CA . ARG B 1 972 ? 8.211 4.457 -19.156 1 82.06 972 ARG B CA 1
ATOM 16651 C C . ARG B 1 972 ? 8.461 4.805 -17.703 1 82.06 972 ARG B C 1
ATOM 16653 O O . ARG B 1 972 ? 7.73 5.605 -17.109 1 82.06 972 ARG B O 1
ATOM 16660 N N . TRP B 1 973 ? 9.398 4.105 -17.062 1 87.81 973 TRP B N 1
ATOM 16661 C CA . TRP B 1 973 ? 9.797 4.406 -15.695 1 87.81 973 TRP B CA 1
ATOM 16662 C C . TRP B 1 973 ? 10.547 5.734 -15.625 1 87.81 973 TRP B C 1
ATOM 16664 O O . TRP B 1 973 ? 11.453 5.98 -16.422 1 87.81 973 TRP B O 1
ATOM 16674 N N . PRO B 1 974 ? 10.125 6.734 -14.773 1 88.06 974 PRO B N 1
ATOM 16675 C CA . PRO B 1 974 ? 10.797 8.031 -14.664 1 88.06 974 PRO B CA 1
ATOM 16676 C C . PRO B 1 974 ? 12.164 7.926 -13.992 1 88.06 974 PRO B C 1
ATOM 16678 O O . PRO B 1 974 ? 12.32 8.312 -12.828 1 88.06 974 PRO B O 1
ATOM 16681 N N . LYS B 1 975 ? 13.211 7.582 -14.68 1 88.56 975 LYS B N 1
ATOM 16682 C CA . LYS B 1 975 ? 14.555 7.352 -14.148 1 88.56 975 LYS B CA 1
ATOM 16683 C C . LYS B 1 975 ? 15.195 8.656 -13.688 1 88.56 975 LYS B C 1
ATOM 16685 O O . LYS B 1 975 ? 15.867 8.688 -12.648 1 88.56 975 LYS B O 1
ATOM 16690 N N . ASP B 1 976 ? 14.953 9.789 -14.336 1 87.5 976 ASP B N 1
ATOM 16691 C CA . ASP B 1 976 ? 15.602 11.055 -14.023 1 87.5 976 ASP B CA 1
ATOM 16692 C C . ASP B 1 976 ? 15.086 11.625 -12.703 1 87.5 976 ASP B C 1
ATOM 16694 O O . ASP B 1 976 ? 15.859 12.188 -11.922 1 87.5 976 ASP B O 1
ATOM 16698 N N . VAL B 1 977 ? 13.828 11.461 -12.484 1 91.12 977 VAL B N 1
ATOM 16699 C CA . VAL B 1 977 ? 13.273 12.008 -11.25 1 91.12 977 VAL B CA 1
ATOM 16700 C C . VAL B 1 977 ? 13.758 11.188 -10.055 1 91.12 977 VAL B C 1
ATOM 16702 O O . VAL B 1 977 ? 14.086 11.742 -9.008 1 91.12 977 VAL B O 1
ATOM 16705 N N . TYR B 1 978 ? 13.875 9.82 -10.227 1 92.94 978 TYR B N 1
ATOM 16706 C CA . TYR B 1 978 ? 14.383 9 -9.141 1 92.94 978 TYR B CA 1
ATOM 16707 C C . TYR B 1 978 ? 15.875 9.227 -8.93 1 92.94 978 TYR B C 1
ATOM 16709 O O . TYR B 1 978 ? 16.375 9.133 -7.801 1 92.94 978 TYR B O 1
ATOM 16717 N N . ALA B 1 979 ? 16.578 9.555 -9.977 1 91.06 979 ALA B N 1
ATOM 16718 C CA . ALA B 1 979 ? 17.984 9.914 -9.812 1 91.06 979 ALA B CA 1
ATOM 16719 C C . ALA B 1 979 ? 18.125 11.227 -9.047 1 91.06 979 ALA B C 1
ATOM 16721 O O . ALA B 1 979 ? 19.047 11.383 -8.242 1 91.06 979 ALA B O 1
ATOM 16722 N N . GLY B 1 980 ? 17.203 12.156 -9.336 1 89.88 980 GLY B N 1
ATOM 16723 C CA . GLY B 1 980 ? 17.188 13.391 -8.57 1 89.88 980 GLY B CA 1
ATOM 16724 C C . GLY B 1 980 ? 16.859 13.18 -7.105 1 89.88 980 GLY B C 1
ATOM 16725 O O . GLY B 1 980 ? 17.453 13.812 -6.234 1 89.88 980 GLY B O 1
ATOM 16726 N N . LEU B 1 981 ? 15.938 12.289 -6.824 1 93.5 981 LEU B N 1
ATOM 16727 C CA . LEU B 1 981 ? 15.594 11.969 -5.445 1 93.5 981 LEU B CA 1
ATOM 16728 C C . LEU B 1 981 ? 16.766 11.305 -4.73 1 93.5 981 LEU B C 1
ATOM 16730 O O . LEU B 1 981 ? 17.047 11.609 -3.568 1 93.5 981 LEU B O 1
ATOM 16734 N N . GLN B 1 982 ? 17.516 10.398 -5.41 1 92.81 982 GLN B N 1
ATOM 16735 C CA . GLN B 1 982 ? 18.656 9.719 -4.824 1 92.81 982 GLN B CA 1
ATOM 16736 C C . GLN B 1 982 ? 19.766 10.703 -4.477 1 92.81 982 GLN B C 1
ATOM 16738 O O . GLN B 1 982 ? 20.359 10.633 -3.395 1 92.81 982 GLN B O 1
ATOM 16743 N N . SER B 1 983 ? 20.016 11.625 -5.383 1 87.62 983 SER B N 1
ATOM 16744 C CA . SER B 1 983 ? 21.078 12.602 -5.133 1 87.62 983 SER B CA 1
ATOM 16745 C C . SER B 1 983 ? 20.719 13.516 -3.967 1 87.62 983 SER B C 1
ATOM 16747 O O . SER B 1 983 ? 21.578 13.852 -3.15 1 87.62 983 SER B O 1
ATOM 16749 N N . THR B 1 984 ? 19.453 13.922 -3.865 1 91.25 984 THR B N 1
ATOM 16750 C CA . THR B 1 984 ? 19.031 14.781 -2.768 1 91.25 984 THR B CA 1
ATOM 16751 C C . THR B 1 984 ? 19.094 14.039 -1.438 1 91.25 984 THR B C 1
ATOM 16753 O O . THR B 1 984 ? 19.469 14.617 -0.417 1 91.25 984 THR B O 1
ATOM 16756 N N . LEU B 1 985 ? 18.781 12.789 -1.438 1 93.56 985 LEU B N 1
ATOM 16757 C CA . LEU B 1 985 ? 18.797 12.008 -0.205 1 93.56 985 LEU B CA 1
ATOM 16758 C C . LEU B 1 985 ? 20.234 11.742 0.248 1 93.56 985 LEU B C 1
ATOM 16760 O O . LEU B 1 985 ? 20.516 11.742 1.447 1 93.56 985 LEU B O 1
ATOM 16764 N N . VAL B 1 986 ? 21.172 11.5 -0.718 1 86.81 986 VAL B N 1
ATOM 16765 C CA . VAL B 1 986 ? 22.562 11.32 -0.36 1 86.81 986 VAL B CA 1
ATOM 16766 C C . VAL B 1 986 ? 23.125 12.602 0.249 1 86.81 986 VAL B C 1
ATOM 16768 O O . VAL B 1 986 ? 23.844 12.562 1.245 1 86.81 986 VAL B O 1
ATOM 16771 N N . GLU B 1 987 ? 22.703 13.734 -0.283 1 85.94 987 GLU B N 1
ATOM 16772 C CA . GLU B 1 987 ? 23.125 15.016 0.271 1 85.94 987 GLU B CA 1
ATOM 16773 C C . GLU B 1 987 ? 22.547 15.242 1.66 1 85.94 987 GLU B C 1
ATOM 16775 O O . GLU B 1 987 ? 23.203 15.773 2.547 1 85.94 987 GLU B O 1
ATOM 16780 N N . THR B 1 988 ? 21.297 14.891 1.831 1 91.62 988 THR B N 1
ATOM 16781 C CA . THR B 1 988 ? 20.656 15.047 3.133 1 91.62 988 THR B CA 1
ATOM 16782 C C . THR B 1 988 ? 21.359 14.188 4.184 1 91.62 988 THR B C 1
ATOM 16784 O O . THR B 1 988 ? 21.578 14.633 5.312 1 91.62 988 THR B O 1
ATOM 16787 N N . MET B 1 989 ? 21.781 13.008 3.795 1 89.88 989 MET B N 1
ATOM 16788 C CA . MET B 1 989 ? 22.484 12.133 4.738 1 89.88 989 MET B CA 1
ATOM 16789 C C . MET B 1 989 ? 23.875 12.68 5.062 1 89.88 989 MET B C 1
ATOM 16791 O O . MET B 1 989 ? 24.344 12.539 6.191 1 89.88 989 MET B O 1
ATOM 16795 N N . SER B 1 990 ? 24.484 13.312 4.09 1 84.5 990 SER B N 1
ATOM 16796 C CA . SER B 1 990 ? 25.797 13.914 4.332 1 84.5 990 SER B CA 1
ATOM 16797 C C . SER B 1 990 ? 25.688 15.102 5.285 1 84.5 990 SER B C 1
ATOM 16799 O O . SER B 1 990 ? 26.562 15.32 6.121 1 84.5 990 SER B O 1
ATOM 16801 N N . LEU B 1 991 ? 24.594 15.836 5.18 1 89.81 991 LEU B N 1
ATOM 16802 C CA . LEU B 1 991 ? 24.375 16.969 6.078 1 89.81 991 LEU B CA 1
ATOM 16803 C C . LEU B 1 991 ? 24.078 16.484 7.496 1 89.81 991 LEU B C 1
ATOM 16805 O O . LEU B 1 991 ? 24.547 17.078 8.469 1 89.81 991 LEU B O 1
ATOM 16809 N N . LEU B 1 992 ? 23.359 15.406 7.625 1 92.06 992 LEU B N 1
ATOM 16810 C CA . LEU B 1 992 ? 23.094 14.844 8.945 1 92.06 992 LEU B CA 1
ATOM 16811 C C . LEU B 1 992 ? 24.359 14.289 9.57 1 92.06 992 LEU B C 1
ATOM 16813 O O . LEU B 1 992 ? 24.547 14.383 10.789 1 92.06 992 LEU B O 1
ATOM 16817 N N . ALA B 1 993 ? 25.234 13.742 8.734 1 85.94 993 ALA B N 1
ATOM 16818 C CA . ALA B 1 993 ? 26.516 13.25 9.234 1 85.94 993 ALA B CA 1
ATOM 16819 C C . ALA B 1 993 ? 27.375 14.406 9.75 1 85.94 993 ALA B C 1
ATOM 16821 O O . ALA B 1 993 ? 28.047 14.281 10.773 1 85.94 993 ALA B O 1
ATOM 16822 N N . MET B 1 994 ? 27.281 15.555 9.094 1 85.19 994 MET B N 1
ATOM 16823 C CA . MET B 1 994 ? 28.016 16.734 9.516 1 85.19 994 MET B CA 1
ATOM 16824 C C . MET B 1 994 ? 27.469 17.281 10.836 1 85.19 994 MET B C 1
ATOM 16826 O O . MET B 1 994 ? 28.234 17.688 11.711 1 85.19 994 MET B O 1
ATOM 16830 N N . PHE B 1 995 ? 26.203 17.281 10.938 1 89.5 995 PHE B N 1
ATOM 16831 C CA . PHE B 1 995 ? 25.562 17.75 12.164 1 89.5 995 PHE B CA 1
ATOM 16832 C C . PHE B 1 995 ? 25.906 16.859 13.344 1 89.5 995 PHE B C 1
ATOM 16834 O O . PHE B 1 995 ? 26.156 17.344 14.445 1 89.5 995 PHE B O 1
ATOM 16841 N N . ASN B 1 996 ? 25.984 15.562 13.07 1 87.25 996 ASN B N 1
ATOM 16842 C CA . ASN B 1 996 ? 26.328 14.609 14.125 1 87.25 996 ASN B CA 1
ATOM 16843 C C . ASN B 1 996 ? 27.781 14.766 14.562 1 87.25 996 ASN B C 1
ATOM 16845 O O . ASN B 1 996 ? 28.109 14.547 15.734 1 87.25 996 ASN B O 1
ATOM 16849 N N . HIS B 1 997 ? 28.578 15.195 13.664 1 81.5 997 HIS B N 1
ATOM 16850 C CA . HIS B 1 997 ? 30 15.375 13.969 1 81.5 997 HIS B CA 1
ATOM 16851 C C . HIS B 1 997 ? 30.219 16.656 14.766 1 81.5 997 HIS B C 1
ATOM 16853 O O . HIS B 1 997 ? 31.125 16.719 15.609 1 81.5 997 HIS B O 1
ATOM 16859 N N . LEU B 1 998 ? 29.422 17.641 14.555 1 87.44 998 LEU B N 1
ATOM 16860 C CA . LEU B 1 998 ? 29.594 18.969 15.156 1 87.44 998 LEU B CA 1
ATOM 16861 C C . LEU B 1 998 ? 29.094 18.984 16.594 1 87.44 998 LEU B C 1
ATOM 16863 O O . LEU B 1 998 ? 29.672 19.656 17.453 1 87.44 998 LEU B O 1
ATOM 16867 N N . LEU B 1 999 ? 28.125 18.219 16.953 1 87.38 999 LEU B N 1
ATOM 16868 C CA . LEU B 1 999 ? 27.406 18.344 18.219 1 87.38 999 LEU B CA 1
ATOM 16869 C C . LEU B 1 999 ? 28.312 18.016 19.406 1 87.38 999 LEU B C 1
ATOM 16871 O O . LEU B 1 999 ? 28.344 18.75 20.391 1 87.38 999 LEU B O 1
ATOM 16875 N N . PRO B 1 1000 ? 29.156 16.969 19.234 1 82.88 1000 PRO B N 1
ATOM 16876 C CA . PRO B 1 1000 ? 29.984 16.672 20.391 1 82.88 1000 PRO B CA 1
ATOM 16877 C C . PRO B 1 1000 ? 31.094 17.703 20.609 1 82.88 1000 PRO B C 1
ATOM 16879 O O . PRO B 1 1000 ? 31.625 17.812 21.719 1 82.88 1000 PRO B O 1
ATOM 16882 N N . GLN B 1 1001 ? 31.375 18.609 19.703 1 84.5 1001 GLN B N 1
ATOM 16883 C CA . GLN B 1 1001 ? 32.469 19.594 19.797 1 84.5 1001 GLN B CA 1
ATOM 16884 C C . GLN B 1 1001 ? 31.938 20.906 20.391 1 84.5 1001 GLN B C 1
ATOM 16886 O O . GLN B 1 1001 ? 32.719 21.766 20.781 1 84.5 1001 GLN B O 1
ATOM 16891 N N . MET B 1 1002 ? 30.641 21.031 20.562 1 86.62 1002 MET B N 1
ATOM 16892 C CA . MET B 1 1002 ? 30.062 22.281 21.062 1 86.62 1002 MET B CA 1
ATOM 16893 C C . MET B 1 1002 ? 29.703 22.172 22.531 1 86.62 1002 MET B C 1
ATOM 16895 O O . MET B 1 1002 ? 29.125 21.172 22.969 1 86.62 1002 MET B O 1
ATOM 16899 N N . PRO B 1 1003 ? 30.172 23.219 23.281 1 84.38 1003 PRO B N 1
ATOM 16900 C CA . PRO B 1 1003 ? 29.703 23.25 24.672 1 84.38 1003 PRO B CA 1
ATOM 16901 C C . PRO B 1 1003 ? 28.188 23.391 24.781 1 84.38 1003 PRO B C 1
ATOM 16903 O O . PRO B 1 1003 ? 27.547 23.859 23.844 1 84.38 1003 PRO B O 1
ATOM 16906 N N . PRO B 1 1004 ? 27.547 23 25.828 1 82.38 1004 PRO B N 1
ATOM 16907 C CA . PRO B 1 1004 ? 26.078 22.969 25.969 1 82.38 1004 PRO B CA 1
ATOM 16908 C C . PRO B 1 1004 ? 25.438 24.344 25.812 1 82.38 1004 PRO B C 1
ATOM 16910 O O . PRO B 1 1004 ? 24.328 24.453 25.312 1 82.38 1004 PRO B O 1
ATOM 16913 N N . THR B 1 1005 ? 26.109 25.422 26.188 1 81.94 1005 THR B N 1
ATOM 16914 C CA . THR B 1 1005 ? 25.516 26.75 26.062 1 81.94 1005 THR B CA 1
ATOM 16915 C C . THR B 1 1005 ? 25.391 27.156 24.594 1 81.94 1005 THR B C 1
ATOM 16917 O O . THR B 1 1005 ? 24.375 27.719 24.203 1 81.94 1005 THR B O 1
ATOM 16920 N N . TRP B 1 1006 ? 26.438 26.75 23.844 1 84.75 1006 TRP B N 1
ATOM 16921 C CA . TRP B 1 1006 ? 26.391 27.094 22.422 1 84.75 1006 TRP B CA 1
ATOM 16922 C C . TRP B 1 1006 ? 25.438 26.172 21.672 1 84.75 1006 TRP B C 1
ATOM 16924 O O . TRP B 1 1006 ? 24.859 26.562 20.656 1 84.75 1006 TRP B O 1
ATOM 16934 N N . ARG B 1 1007 ? 25.281 25.016 22.219 1 87 1007 ARG B N 1
ATOM 16935 C CA . ARG B 1 1007 ? 24.312 24.109 21.609 1 87 1007 ARG B CA 1
ATOM 16936 C C . ARG B 1 1007 ? 22.891 24.656 21.781 1 87 1007 ARG B C 1
ATOM 16938 O O . ARG B 1 1007 ? 22.078 24.594 20.859 1 87 1007 ARG B O 1
ATOM 16945 N N . LYS B 1 1008 ? 22.609 25.109 22.891 1 83.31 1008 LYS B N 1
ATOM 16946 C CA . LYS B 1 1008 ? 21.297 25.672 23.156 1 83.31 1008 LYS B CA 1
ATOM 16947 C C . LYS B 1 1008 ? 21.047 26.922 22.312 1 83.31 1008 LYS B C 1
ATOM 16949 O O . LYS B 1 1008 ? 19.938 27.156 21.844 1 83.31 1008 LYS B O 1
ATOM 16954 N N . ALA B 1 1009 ? 22.109 27.734 22.141 1 84.81 1009 ALA B N 1
ATOM 16955 C CA . ALA B 1 1009 ? 21.984 28.906 21.297 1 84.81 1009 ALA B CA 1
ATOM 16956 C C . ALA B 1 1009 ? 21.703 28.516 19.844 1 84.81 1009 ALA B C 1
ATOM 16958 O O . ALA B 1 1009 ? 20.938 29.188 19.156 1 84.81 1009 ALA B O 1
ATOM 16959 N N . LEU B 1 1010 ? 22.328 27.484 19.469 1 88.19 1010 LEU B N 1
ATOM 16960 C CA . LEU B 1 1010 ? 22.125 26.984 18.125 1 88.19 1010 LEU B CA 1
ATOM 16961 C C . LEU B 1 1010 ? 20.688 26.516 17.922 1 88.19 1010 LEU B C 1
ATOM 16963 O O . LEU B 1 1010 ? 20.062 26.844 16.922 1 88.19 1010 LEU B O 1
ATOM 16967 N N . LEU B 1 1011 ? 20.141 25.828 18.891 1 88.06 1011 LEU B N 1
ATOM 16968 C CA . LEU B 1 1011 ? 18.797 25.281 18.781 1 88.06 1011 LEU B CA 1
ATOM 16969 C C . LEU B 1 1011 ? 17.75 26.391 18.828 1 88.06 1011 LEU B C 1
ATOM 16971 O O . LEU B 1 1011 ? 16.703 26.297 18.172 1 88.06 1011 LEU B O 1
ATOM 16975 N N . LEU B 1 1012 ? 18 27.391 19.562 1 83.44 1012 LEU B N 1
ATOM 16976 C CA . LEU B 1 1012 ? 17.062 28.5 19.656 1 83.44 1012 LEU B CA 1
ATOM 16977 C C . LEU B 1 1012 ? 17.078 29.328 18.359 1 83.44 1012 LEU B C 1
ATOM 16979 O O . LEU B 1 1012 ? 16.016 29.734 17.875 1 83.44 1012 LEU B O 1
ATOM 16983 N N . ARG B 1 1013 ? 18.297 29.469 17.812 1 84.69 1013 ARG B N 1
ATOM 16984 C CA . ARG B 1 1013 ? 18.406 30.25 16.578 1 84.69 1013 ARG B CA 1
ATOM 16985 C C . ARG B 1 1013 ? 17.766 29.516 15.406 1 84.69 1013 ARG B C 1
ATOM 16987 O O . ARG B 1 1013 ? 17.156 30.141 14.539 1 84.69 1013 ARG B O 1
ATOM 16994 N N . THR B 1 1014 ? 17.922 28.234 15.398 1 88.81 1014 THR B N 1
ATOM 16995 C CA . THR B 1 1014 ? 17.406 27.453 14.281 1 88.81 1014 THR B CA 1
ATOM 16996 C C . THR B 1 1014 ? 15.992 26.969 14.578 1 88.81 1014 THR B C 1
ATOM 16998 O O . THR B 1 1014 ? 15.367 26.328 13.734 1 88.81 1014 THR B O 1
ATOM 17001 N N . ARG B 1 1015 ? 15.344 27.219 15.617 1 87.06 1015 ARG B N 1
ATOM 17002 C CA . ARG B 1 1015 ? 13.984 26.875 16.016 1 87.06 1015 ARG B CA 1
ATOM 17003 C C . ARG B 1 1015 ? 13.797 25.359 16.125 1 87.06 1015 ARG B C 1
ATOM 17005 O O . ARG B 1 1015 ? 12.688 24.859 15.977 1 87.06 1015 ARG B O 1
ATOM 17012 N N . MET B 1 1016 ? 14.906 24.688 16.328 1 89.12 1016 MET B N 1
ATOM 17013 C CA . MET B 1 1016 ? 14.797 23.234 16.406 1 89.12 1016 MET B CA 1
ATOM 17014 C C . MET B 1 1016 ? 14.367 22.812 17.812 1 89.12 1016 MET B C 1
ATOM 17016 O O . MET B 1 1016 ? 14.156 21.625 18.078 1 89.12 1016 MET B O 1
ATOM 17020 N N . CYS B 1 1017 ? 14.172 23.812 18.625 1 83.25 1017 CYS B N 1
ATOM 17021 C CA . CYS B 1 1017 ? 13.648 23.5 19.953 1 83.25 1017 CYS B CA 1
ATOM 17022 C C . CYS B 1 1017 ? 12.18 23.906 20.062 1 83.25 1017 CYS B C 1
ATOM 17024 O O . CYS B 1 1017 ? 11.531 23.609 21.078 1 83.25 1017 CYS B O 1
ATOM 17026 N N . ASP B 1 1018 ? 11.68 24.547 18.984 1 81.62 1018 ASP B N 1
ATOM 17027 C CA . ASP B 1 1018 ? 10.273 24.953 18.938 1 81.62 1018 ASP B CA 1
ATOM 17028 C C . ASP B 1 1018 ? 9.391 23.828 18.422 1 81.62 1018 ASP B C 1
ATOM 17030 O O . ASP B 1 1018 ? 9.531 23.391 17.281 1 81.62 1018 ASP B O 1
ATOM 17034 N N . PRO B 1 1019 ? 8.516 23.375 19.203 1 84.88 1019 PRO B N 1
ATOM 17035 C CA . PRO B 1 1019 ? 7.66 22.266 18.781 1 84.88 1019 PRO B CA 1
ATOM 17036 C C . PRO B 1 1019 ? 6.77 22.625 17.594 1 84.88 1019 PRO B C 1
ATOM 17038 O O . PRO B 1 1019 ? 6.383 21.75 16.812 1 84.88 1019 PRO B O 1
ATOM 17041 N N . LEU B 1 1020 ? 6.414 23.891 17.391 1 83.44 1020 LEU B N 1
ATOM 17042 C CA . LEU B 1 1020 ? 5.574 24.281 16.266 1 83.44 1020 LEU B CA 1
ATOM 17043 C C . LEU B 1 1020 ? 6.316 24.094 14.938 1 83.44 1020 LEU B C 1
ATOM 17045 O O . LEU B 1 1020 ? 5.754 23.547 13.977 1 83.44 1020 LEU B O 1
ATOM 17049 N N . PHE B 1 1021 ? 7.613 24.578 14.969 1 89.56 1021 PHE B N 1
ATOM 17050 C CA . PHE B 1 1021 ? 8.406 24.406 13.758 1 89.56 1021 PHE B CA 1
ATOM 17051 C C . PHE B 1 1021 ? 8.805 22.953 13.57 1 89.56 1021 PHE B C 1
ATOM 17053 O O . PHE B 1 1021 ? 8.805 22.453 12.445 1 89.56 1021 PHE B O 1
ATOM 17060 N N . LEU B 1 1022 ? 9.102 22.234 14.672 1 90.75 1022 LEU B N 1
ATOM 17061 C CA . LEU B 1 1022 ? 9.477 20.828 14.594 1 90.75 1022 LEU B CA 1
ATOM 17062 C C . LEU B 1 1022 ? 8.305 19.969 14.109 1 90.75 1022 LEU B C 1
ATOM 17064 O O . LEU B 1 1022 ? 8.5 18.984 13.414 1 90.75 1022 LEU B O 1
ATOM 17068 N N . GLY B 1 1023 ? 7.086 20.344 14.531 1 89.69 1023 GLY B N 1
ATOM 17069 C CA . GLY B 1 1023 ? 5.91 19.641 14.047 1 89.69 1023 GLY B CA 1
ATOM 17070 C C . GLY B 1 1023 ? 5.734 19.734 12.547 1 89.69 1023 GLY B C 1
ATOM 17071 O O . GLY B 1 1023 ? 5.32 18.781 11.898 1 89.69 1023 GLY B O 1
ATOM 17072 N N . ASP B 1 1024 ? 6.109 20.844 11.953 1 92.06 1024 ASP B N 1
ATOM 17073 C CA . ASP B 1 1024 ? 6.02 21.031 10.508 1 92.06 1024 ASP B CA 1
ATOM 17074 C C . ASP B 1 1024 ? 7.086 20.203 9.781 1 92.06 1024 ASP B C 1
ATOM 17076 O O . ASP B 1 1024 ? 6.828 19.625 8.727 1 92.06 1024 ASP B O 1
ATOM 17080 N N . VAL B 1 1025 ? 8.273 20.188 10.367 1 94.25 1025 VAL B N 1
ATOM 17081 C CA . VAL B 1 1025 ? 9.375 19.453 9.758 1 94.25 1025 VAL B CA 1
ATOM 17082 C C . VAL B 1 1025 ? 9.055 17.953 9.742 1 94.25 1025 VAL B C 1
ATOM 17084 O O . VAL B 1 1025 ? 9.188 17.297 8.711 1 94.25 1025 VAL B O 1
ATOM 17087 N N . LEU B 1 1026 ? 8.586 17.453 10.844 1 93.69 1026 LEU B N 1
ATOM 17088 C CA . LEU B 1 1026 ? 8.297 16.016 10.945 1 93.69 1026 LEU B CA 1
ATOM 17089 C C . LEU B 1 1026 ? 7.074 15.656 10.117 1 93.69 1026 LEU B C 1
ATOM 17091 O O . LEU B 1 1026 ? 6.984 14.547 9.586 1 93.69 1026 LEU B O 1
ATOM 17095 N N . ALA B 1 1027 ? 6.168 16.578 9.969 1 93.5 1027 ALA B N 1
ATOM 17096 C CA . ALA B 1 1027 ? 5.008 16.344 9.117 1 93.5 1027 ALA B CA 1
ATOM 17097 C C . ALA B 1 1027 ? 5.414 16.219 7.652 1 93.5 1027 ALA B C 1
ATOM 17099 O O . ALA B 1 1027 ? 4.887 15.375 6.922 1 93.5 1027 ALA B O 1
ATOM 17100 N N . VAL B 1 1028 ? 6.289 17.078 7.246 1 94.44 1028 VAL B N 1
ATOM 17101 C CA . VAL B 1 1028 ? 6.75 17.047 5.859 1 94.44 1028 VAL B CA 1
ATOM 17102 C C . VAL B 1 1028 ? 7.461 15.727 5.586 1 94.44 1028 VAL B C 1
ATOM 17104 O O . VAL B 1 1028 ? 7.242 15.102 4.543 1 94.44 1028 VAL B O 1
ATOM 17107 N N . ILE B 1 1029 ? 8.266 15.234 6.508 1 95.06 1029 ILE B N 1
ATOM 17108 C CA . ILE B 1 1029 ? 8.992 13.984 6.328 1 95.06 1029 ILE B CA 1
ATOM 17109 C C . ILE B 1 1029 ? 8.016 12.812 6.328 1 95.06 1029 ILE B C 1
ATOM 17111 O O . ILE B 1 1029 ? 8.078 11.938 5.461 1 95.06 1029 ILE B O 1
ATOM 17115 N N . SER B 1 1030 ? 7.074 12.859 7.238 1 93.94 1030 SER B N 1
ATOM 17116 C CA . SER B 1 1030 ? 6.125 11.766 7.363 1 93.94 1030 SER B CA 1
ATOM 17117 C C . SER B 1 1030 ? 5.168 11.727 6.176 1 93.94 1030 SER B C 1
ATOM 17119 O O . SER B 1 1030 ? 4.875 10.656 5.641 1 93.94 1030 SER B O 1
ATOM 17121 N N . MET B 1 1031 ? 4.664 12.844 5.77 1 93.62 1031 MET B N 1
ATOM 17122 C CA . MET B 1 1031 ? 3.719 12.898 4.66 1 93.62 1031 MET B CA 1
ATOM 17123 C C . MET B 1 1031 ? 4.383 12.461 3.357 1 93.62 1031 MET B C 1
ATOM 17125 O O . MET B 1 1031 ? 3.781 11.734 2.564 1 93.62 1031 MET B O 1
ATOM 17129 N N . THR B 1 1032 ? 5.598 12.867 3.123 1 94.56 1032 THR B N 1
ATOM 17130 C CA . THR B 1 1032 ? 6.297 12.508 1.896 1 94.56 1032 THR B CA 1
ATOM 17131 C C . THR B 1 1032 ? 6.641 11.023 1.884 1 94.56 1032 THR B C 1
ATOM 17133 O O . THR B 1 1032 ? 6.48 10.352 0.862 1 94.56 1032 THR B O 1
ATOM 17136 N N . SER B 1 1033 ? 7.082 10.523 3.008 1 94.81 1033 SER B N 1
ATOM 17137 C CA . SER B 1 1033 ? 7.441 9.109 3.092 1 94.81 1033 SER B CA 1
ATOM 17138 C C . SER B 1 1033 ? 6.215 8.219 2.924 1 94.81 1033 SER B C 1
ATOM 17140 O O . SER B 1 1033 ? 6.234 7.27 2.137 1 94.81 1033 SER B O 1
ATOM 17142 N N . SER B 1 1034 ? 5.117 8.539 3.613 1 93.06 1034 SER B N 1
ATOM 17143 C CA . SER B 1 1034 ? 3.91 7.727 3.541 1 93.06 1034 SER B CA 1
ATOM 17144 C C . SER B 1 1034 ? 3.238 7.852 2.178 1 93.06 1034 SER B C 1
ATOM 17146 O O . SER B 1 1034 ? 2.678 6.879 1.665 1 93.06 1034 SER B O 1
ATOM 17148 N N . ALA B 1 1035 ? 3.283 9.047 1.6 1 93.38 1035 ALA B N 1
ATOM 17149 C CA . ALA B 1 1035 ? 2.678 9.25 0.286 1 93.38 1035 ALA B CA 1
ATOM 17150 C C . ALA B 1 1035 ? 3.434 8.477 -0.791 1 93.38 1035 ALA B C 1
ATOM 17152 O O . ALA B 1 1035 ? 2.824 7.91 -1.702 1 93.38 1035 ALA B O 1
ATOM 17153 N N . LEU B 1 1036 ? 4.738 8.453 -0.706 1 93.5 1036 LEU B N 1
ATOM 17154 C CA . LEU B 1 1036 ? 5.535 7.711 -1.678 1 93.5 1036 LEU B CA 1
ATOM 17155 C C . LEU B 1 1036 ? 5.32 6.211 -1.531 1 93.5 1036 LEU B C 1
ATOM 17157 O O . LEU B 1 1036 ? 5.289 5.48 -2.527 1 93.5 1036 LEU B O 1
ATOM 17161 N N . ARG B 1 1037 ? 5.137 5.797 -0.312 1 92.12 1037 ARG B N 1
ATOM 17162 C CA . ARG B 1 1037 ? 4.891 4.383 -0.065 1 92.12 1037 ARG B CA 1
ATOM 17163 C C . ARG B 1 1037 ? 3.521 3.963 -0.584 1 92.12 1037 ARG B C 1
ATOM 17165 O O . ARG B 1 1037 ? 3.381 2.904 -1.203 1 92.12 1037 ARG B O 1
ATOM 17172 N N . ALA B 1 1038 ? 2.539 4.773 -0.356 1 88.88 1038 ALA B N 1
ATOM 17173 C CA . ALA B 1 1038 ? 1.174 4.465 -0.777 1 88.88 1038 ALA B CA 1
ATOM 17174 C C . ALA B 1 1038 ? 0.933 4.906 -2.219 1 88.88 1038 ALA B C 1
ATOM 17176 O O . ALA B 1 1038 ? -0.083 4.551 -2.82 1 88.88 1038 ALA B O 1
ATOM 17177 N N . ALA B 1 1039 ? 1.789 5.598 -2.904 1 90.06 1039 ALA B N 1
ATOM 17178 C CA . ALA B 1 1039 ? 1.639 6.152 -4.246 1 90.06 1039 ALA B CA 1
ATOM 17179 C C . ALA B 1 1039 ? 0.424 7.074 -4.328 1 90.06 1039 ALA B C 1
ATOM 17181 O O . ALA B 1 1039 ? -0.392 6.957 -5.246 1 90.06 1039 ALA B O 1
ATOM 17182 N N . THR B 1 1040 ? 0.227 7.957 -3.238 1 89.81 1040 THR B N 1
ATOM 17183 C CA . THR B 1 1040 ? -0.834 8.961 -3.221 1 89.81 1040 THR B CA 1
ATOM 17184 C C . THR B 1 1040 ? -0.268 10.352 -3.473 1 89.81 1040 THR B C 1
ATOM 17186 O O . THR B 1 1040 ? 0.885 10.633 -3.139 1 89.81 1040 THR B O 1
ATOM 17189 N N . PRO B 1 1041 ? -1.024 11.117 -4.09 1 91.56 1041 PRO B N 1
ATOM 17190 C CA . PRO B 1 1041 ? -0.53 12.469 -4.363 1 91.56 1041 PRO B CA 1
ATOM 17191 C C . PRO B 1 1041 ? -0.379 13.305 -3.1 1 91.56 1041 PRO B C 1
ATOM 17193 O O . PRO B 1 1041 ? -0.93 12.961 -2.053 1 91.56 1041 PRO B O 1
ATOM 17196 N N . LEU B 1 1042 ? 0.436 14.336 -3.189 1 93.75 1042 LEU B N 1
ATOM 17197 C CA . LEU B 1 1042 ? 0.657 15.281 -2.096 1 93.75 1042 LEU B CA 1
ATOM 17198 C C . LEU B 1 1042 ? -0.222 16.516 -2.254 1 93.75 1042 LEU B C 1
ATOM 17200 O O . LEU B 1 1042 ? -0.668 16.828 -3.359 1 93.75 1042 LEU B O 1
ATOM 17204 N N . PRO B 1 1043 ? -0.542 17.125 -1.103 1 92.19 1043 PRO B N 1
ATOM 17205 C CA . PRO B 1 1043 ? -1.35 18.344 -1.212 1 92.19 1043 PRO B CA 1
ATOM 17206 C C . PRO B 1 1043 ? -0.645 19.453 -1.989 1 92.19 1043 PRO B C 1
ATOM 17208 O O . PRO B 1 1043 ? 0.586 19.531 -1.981 1 92.19 1043 PRO B O 1
ATOM 17211 N N . GLN B 1 1044 ? -1.385 20.297 -2.633 1 88.62 1044 GLN B N 1
ATOM 17212 C CA . GLN B 1 1044 ? -0.827 21.406 -3.402 1 88.62 1044 GLN B CA 1
ATOM 17213 C C . GLN B 1 1044 ? -0.167 22.422 -2.488 1 88.62 1044 GLN B C 1
ATOM 17215 O O . GLN B 1 1044 ? 0.882 22.984 -2.822 1 88.62 1044 GLN B O 1
ATOM 17220 N N . ILE B 1 1045 ? -0.828 22.625 -1.341 1 88.56 1045 ILE B N 1
ATOM 17221 C CA . ILE B 1 1045 ? -0.266 23.547 -0.351 1 88.56 1045 ILE B CA 1
ATOM 17222 C C . ILE B 1 1045 ? 0.266 22.75 0.839 1 88.56 1045 ILE B C 1
ATOM 17224 O O . ILE B 1 1045 ? -0.498 22.078 1.532 1 88.56 1045 ILE B O 1
ATOM 17228 N N . THR B 1 1046 ? 1.545 22.688 0.95 1 88.69 1046 THR B N 1
ATOM 17229 C CA . THR B 1 1046 ? 2.199 21.984 2.055 1 88.69 1046 THR B CA 1
ATOM 17230 C C . THR B 1 1046 ? 2.711 22.984 3.092 1 88.69 1046 THR B C 1
ATOM 17232 O O . THR B 1 1046 ? 2.732 24.203 2.842 1 88.69 1046 THR B O 1
ATOM 17235 N N . PRO B 1 1047 ? 2.941 22.469 4.289 1 86.88 1047 PRO B N 1
ATOM 17236 C CA . PRO B 1 1047 ? 3.523 23.375 5.277 1 86.88 1047 PRO B CA 1
ATOM 17237 C C . PRO B 1 1047 ? 4.906 23.875 4.867 1 86.88 1047 PRO B C 1
ATOM 17239 O O . PRO B 1 1047 ? 5.438 24.797 5.492 1 86.88 1047 PRO B O 1
ATOM 17242 N N . GLY B 1 1048 ? 5.336 23.469 3.752 1 79.12 1048 GLY B N 1
ATOM 17243 C CA . GLY B 1 1048 ? 6.586 23.969 3.189 1 79.12 1048 GLY B CA 1
ATOM 17244 C C . GLY B 1 1048 ? 6.395 25.125 2.238 1 79.12 1048 GLY B C 1
ATOM 17245 O O . GLY B 1 1048 ? 5.262 25.453 1.867 1 79.12 1048 GLY B O 1
ATOM 17246 N N . PRO B 1 1049 ? 7.395 25.859 2.086 1 86.31 1049 PRO B N 1
ATOM 17247 C CA . PRO B 1 1049 ? 8.828 25.609 2.268 1 86.31 1049 PRO B CA 1
ATOM 17248 C C . PRO B 1 1049 ? 9.297 25.891 3.693 1 86.31 1049 PRO B C 1
ATOM 17250 O O . PRO B 1 1049 ? 9.016 26.969 4.246 1 86.31 1049 PRO B O 1
ATOM 17253 N N . LEU B 1 1050 ? 9.938 24.969 4.234 1 90.19 1050 LEU B N 1
ATOM 17254 C CA . LEU B 1 1050 ? 10.406 25.031 5.613 1 90.19 1050 LEU B CA 1
ATOM 17255 C C . LEU B 1 1050 ? 11.406 26.172 5.801 1 90.19 1050 LEU B C 1
ATOM 17257 O O . LEU B 1 1050 ? 11.5 26.75 6.887 1 90.19 1050 LEU B O 1
ATOM 17261 N N . ILE B 1 1051 ? 12.094 26.641 4.738 1 86.81 1051 ILE B N 1
ATOM 17262 C CA . ILE B 1 1051 ? 13.07 27.719 4.812 1 86.81 1051 ILE B CA 1
ATOM 17263 C C . ILE B 1 1051 ? 12.367 29.031 5.105 1 86.81 1051 ILE B C 1
ATOM 17265 O O . ILE B 1 1051 ? 12.906 29.891 5.805 1 86.81 1051 ILE B O 1
ATOM 17269 N N . ALA B 1 1052 ? 11.156 29.141 4.582 1 81.5 1052 ALA B N 1
ATOM 17270 C CA . ALA B 1 1052 ? 10.398 30.359 4.84 1 81.5 1052 ALA B CA 1
ATOM 17271 C C . ALA B 1 1052 ? 9.984 30.453 6.305 1 81.5 1052 ALA B C 1
ATOM 17273 O O . ALA B 1 1052 ? 10.023 31.531 6.906 1 81.5 1052 ALA B O 1
ATOM 17274 N N . LYS B 1 1053 ? 9.656 29.328 6.875 1 83.31 1053 LYS B N 1
ATOM 17275 C CA . LYS B 1 1053 ? 9.273 29.297 8.281 1 83.31 1053 LYS B CA 1
ATOM 17276 C C . LYS B 1 1053 ? 10.492 29.391 9.195 1 83.31 1053 LYS B C 1
ATOM 17278 O O . LYS B 1 1053 ? 10.398 29.859 10.328 1 83.31 1053 LYS B O 1
ATOM 17283 N N . TYR B 1 1054 ? 11.594 28.938 8.617 1 83.31 1054 TYR B N 1
ATOM 17284 C CA . TYR B 1 1054 ? 12.867 29.016 9.32 1 83.31 1054 TYR B CA 1
ATOM 17285 C C . TYR B 1 1054 ? 13.273 30.469 9.531 1 83.31 1054 TYR B C 1
ATOM 17287 O O . TYR B 1 1054 ? 13.789 30.844 10.586 1 83.31 1054 TYR B O 1
ATOM 17295 N N . HIS B 1 1055 ? 12.914 31.359 8.602 1 75.12 1055 HIS B N 1
ATOM 17296 C CA . HIS B 1 1055 ? 13.328 32.75 8.648 1 75.12 1055 HIS B CA 1
ATOM 17297 C C . HIS B 1 1055 ? 12.367 33.594 9.492 1 75.12 1055 HIS B C 1
ATOM 17299 O O . HIS B 1 1055 ? 12.641 34.75 9.797 1 75.12 1055 HIS B O 1
ATOM 17305 N N . MET B 1 1056 ? 11.242 32.969 9.883 1 66.56 1056 MET B N 1
ATOM 17306 C CA . MET B 1 1056 ? 10.289 33.719 10.711 1 66.56 1056 MET B CA 1
ATOM 17307 C C . MET B 1 1056 ? 10.781 33.812 12.148 1 66.56 1056 MET B C 1
ATOM 17309 O O . MET B 1 1056 ? 10.133 34.438 12.984 1 66.56 1056 MET B O 1
ATOM 17313 N N . ASN B 1 1057 ? 12.156 33.438 12.305 1 65.25 1057 ASN B N 1
ATOM 17314 C CA . ASN B 1 1057 ? 12.719 33.5 13.648 1 65.25 1057 ASN B CA 1
ATOM 17315 C C . ASN B 1 1057 ? 13.094 34.938 14.023 1 65.25 1057 ASN B C 1
ATOM 17317 O O . ASN B 1 1057 ? 13.367 35.75 13.141 1 65.25 1057 ASN B O 1
ATOM 17321 N N . ARG B 1 1058 ? 12.977 35.156 15.273 1 57.34 1058 ARG B N 1
ATOM 17322 C CA . ARG B 1 1058 ? 13.25 36.469 15.836 1 57.34 1058 ARG B CA 1
ATOM 17323 C C . ARG B 1 1058 ? 14.711 36.844 15.656 1 57.34 1058 ARG B C 1
ATOM 17325 O O . ARG B 1 1058 ? 15.039 38.031 15.508 1 57.34 1058 ARG B O 1
ATOM 17332 N N . TYR B 1 1059 ? 15.586 35.812 15.547 1 56.09 1059 TYR B N 1
ATOM 17333 C CA . TYR B 1 1059 ? 17.016 36.062 15.562 1 56.09 1059 TYR B CA 1
ATOM 17334 C C . TYR B 1 1059 ? 17.594 36.062 14.156 1 56.09 1059 TYR B C 1
ATOM 17336 O O . TYR B 1 1059 ? 17.422 35.094 13.406 1 56.09 1059 TYR B O 1
ATOM 17344 N N . LYS B 1 1060 ? 17.828 37.312 13.633 1 61.09 1060 LYS B N 1
ATOM 17345 C CA . LYS B 1 1060 ? 18.344 37.438 12.273 1 61.09 1060 LYS B CA 1
ATOM 17346 C C . LYS B 1 1060 ? 19.781 37.969 12.281 1 61.09 1060 LYS B C 1
ATOM 17348 O O . LYS B 1 1060 ? 20.188 38.625 13.227 1 61.09 1060 LYS B O 1
ATOM 17353 N N . GLY B 1 1061 ? 20.578 37.562 11.492 1 59.53 1061 GLY B N 1
ATOM 17354 C CA . GLY B 1 1061 ? 21.906 38.125 11.273 1 59.53 1061 GLY B CA 1
ATOM 17355 C C . GLY B 1 1061 ? 22.953 37.5 12.18 1 59.53 1061 GLY B C 1
ATOM 17356 O O . GLY B 1 1061 ? 23.062 36.281 12.266 1 59.53 1061 GLY B O 1
ATOM 17357 N N . VAL B 1 1062 ? 23.734 38.312 12.82 1 59 1062 VAL B N 1
ATOM 17358 C CA . VAL B 1 1062 ? 24.859 37.906 13.656 1 59 1062 VAL B CA 1
ATOM 17359 C C . VAL B 1 1062 ? 24.422 37.875 15.125 1 59 1062 VAL B C 1
ATOM 17361 O O . VAL B 1 1062 ? 25.156 37.375 15.984 1 59 1062 VAL B O 1
ATOM 17364 N N . GLU B 1 1063 ? 23.031 38.094 15.367 1 62.84 1063 GLU B N 1
ATOM 17365 C CA . GLU B 1 1063 ? 22.562 38.219 16.734 1 62.84 1063 GLU B CA 1
ATOM 17366 C C . GLU B 1 1063 ? 22.359 36.875 17.391 1 62.84 1063 GLU B C 1
ATOM 17368 O O . GLU B 1 1063 ? 21.969 35.906 16.719 1 62.84 1063 GLU B O 1
ATOM 17373 N N . LEU B 1 1064 ? 22.953 36.812 18.547 1 66.75 1064 LEU B N 1
ATOM 17374 C CA . LEU B 1 1064 ? 22.766 35.625 19.375 1 66.75 1064 LEU B CA 1
ATOM 17375 C C . LEU B 1 1064 ? 21.469 35.719 20.188 1 66.75 1064 LEU B C 1
ATOM 17377 O O . LEU B 1 1064 ? 21.031 36.812 20.516 1 66.75 1064 LEU B O 1
ATOM 17381 N N . PRO B 1 1065 ? 20.641 34.688 20.25 1 67 1065 PRO B N 1
ATOM 17382 C CA . PRO B 1 1065 ? 19.422 34.719 21.047 1 67 1065 PRO B CA 1
ATOM 17383 C C . PRO B 1 1065 ? 19.656 35.188 22.484 1 67 1065 PRO B C 1
ATOM 17385 O O . PRO B 1 1065 ? 20.734 34.938 23.047 1 67 1065 PRO B O 1
ATOM 17388 N N . ASP B 1 1066 ? 18.859 36.25 22.875 1 56.88 1066 ASP B N 1
ATOM 17389 C CA . ASP B 1 1066 ? 18.953 36.812 24.219 1 56.88 1066 ASP B CA 1
ATOM 17390 C C . ASP B 1 1066 ? 18.906 35.719 25.281 1 56.88 1066 ASP B C 1
ATOM 17392 O O . ASP B 1 1066 ? 18.031 34.875 25.266 1 56.88 1066 ASP B O 1
ATOM 17396 N N . PRO B 1 1067 ? 20.172 35.406 25.859 1 51.69 1067 PRO B N 1
ATOM 17397 C CA . PRO B 1 1067 ? 20.156 34.406 26.906 1 51.69 1067 PRO B CA 1
ATOM 17398 C C . PRO B 1 1067 ? 19.031 34.625 27.922 1 51.69 1067 PRO B C 1
ATOM 17400 O O . PRO B 1 1067 ? 18.922 35.688 28.516 1 51.69 1067 PRO B O 1
ATOM 17403 N N . ALA B 1 1068 ? 17.859 34.312 27.672 1 48.91 1068 ALA B N 1
ATOM 17404 C CA . ALA B 1 1068 ? 17.016 34.438 28.859 1 48.91 1068 ALA B CA 1
ATOM 17405 C C . ALA B 1 1068 ? 17.828 34.219 30.125 1 48.91 1068 ALA B C 1
ATOM 17407 O O . ALA B 1 1068 ? 18.969 33.75 30.078 1 48.91 1068 ALA B O 1
ATOM 17408 N N . GLU B 1 1069 ? 17.156 34.031 31.469 1 42.53 1069 GLU B N 1
ATOM 17409 C CA . GLU B 1 1069 ? 17.531 33.875 32.875 1 42.53 1069 GLU B CA 1
ATOM 17410 C C . GLU B 1 1069 ? 18.359 32.594 33.062 1 42.53 1069 GLU B C 1
ATOM 17412 O O . GLU B 1 1069 ? 17.922 31.5 32.719 1 42.53 1069 GLU B O 1
ATOM 17417 N N . GLY B 1 1070 ? 19.719 32.469 33.156 1 46.97 1070 GLY B N 1
ATOM 17418 C CA . GLY B 1 1070 ? 20.562 31.562 33.875 1 46.97 1070 GLY B CA 1
ATOM 17419 C C . GLY B 1 1070 ? 21.672 30.953 33.031 1 46.97 1070 GLY B C 1
ATOM 17420 O O . GLY B 1 1070 ? 22.234 29.906 33.375 1 46.97 1070 GLY B O 1
ATOM 17421 N N . TRP B 1 1071 ? 21.641 31.219 31.641 1 56.22 1071 TRP B N 1
ATOM 17422 C CA . TRP B 1 1071 ? 22.672 30.391 31.031 1 56.22 1071 TRP B CA 1
ATOM 17423 C C . TRP B 1 1071 ? 24.047 31 31.219 1 56.22 1071 TRP B C 1
ATOM 17425 O O . TRP B 1 1071 ? 24.328 32.094 30.734 1 56.22 1071 TRP B O 1
ATOM 17435 N N . GLU B 1 1072 ? 24.797 30.719 32.062 1 56.28 1072 GLU B N 1
ATOM 17436 C CA . GLU B 1 1072 ? 26.125 31.188 32.438 1 56.28 1072 GLU B CA 1
ATOM 17437 C C . GLU B 1 1072 ? 27.125 30.938 31.312 1 56.28 1072 GLU B C 1
ATOM 17439 O O . GLU B 1 1072 ? 27.203 29.828 30.766 1 56.28 1072 GLU B O 1
ATOM 17444 N N . GLY B 1 1073 ? 27.781 32 30.594 1 60.66 1073 GLY B N 1
ATOM 17445 C CA . GLY B 1 1073 ? 28.938 31.906 29.703 1 60.66 1073 GLY B CA 1
ATOM 17446 C C . GLY B 1 1073 ? 28.641 32.344 28.281 1 60.66 1073 GLY B C 1
ATOM 17447 O O . GLY B 1 1073 ? 29.547 32.406 27.453 1 60.66 1073 GLY B O 1
ATOM 17448 N N . MET B 1 1074 ? 27.344 32.469 27.906 1 67 1074 MET B N 1
ATOM 17449 C CA . MET B 1 1074 ? 27.109 32.844 26.516 1 67 1074 MET B CA 1
ATOM 17450 C C . MET B 1 1074 ? 27.156 34.375 26.344 1 67 1074 MET B C 1
ATOM 17452 O O . MET B 1 1074 ? 26.594 35.125 27.156 1 67 1074 MET B O 1
ATOM 17456 N N . PRO B 1 1075 ? 28 34.719 25.359 1 66.06 1075 PRO B N 1
ATOM 17457 C CA . PRO B 1 1075 ? 28.078 36.188 25.156 1 66.06 1075 PRO B CA 1
ATOM 17458 C C . PRO B 1 1075 ? 26.75 36.781 24.703 1 66.06 1075 PRO B C 1
ATOM 17460 O O . PRO B 1 1075 ? 26.031 36.156 23.906 1 66.06 1075 PRO B O 1
ATOM 17463 N N . THR B 1 1076 ? 26.156 37.688 25.297 1 63.53 1076 THR B N 1
ATOM 17464 C CA . THR B 1 1076 ? 24.906 38.344 24.969 1 63.53 1076 THR B CA 1
ATOM 17465 C C . THR B 1 1076 ? 25.031 39.125 23.672 1 63.53 1076 THR B C 1
ATOM 17467 O O . THR B 1 1076 ? 24.062 39.281 22.922 1 63.53 1076 THR B O 1
ATOM 17470 N N . HIS B 1 1077 ? 26.344 39.656 23.406 1 66.19 1077 HIS B N 1
ATOM 17471 C CA . HIS B 1 1077 ? 26.562 40.469 22.203 1 66.19 1077 HIS B CA 1
ATOM 17472 C C . HIS B 1 1077 ? 27.734 39.906 21.391 1 66.19 1077 HIS B C 1
ATOM 17474 O O . HIS B 1 1077 ? 28.688 39.375 21.969 1 66.19 1077 HIS B O 1
ATOM 17480 N N . VAL B 1 1078 ? 27.562 39.938 20.125 1 74.25 1078 VAL B N 1
ATOM 17481 C CA . VAL B 1 1078 ? 28.625 39.469 19.234 1 74.25 1078 VAL B CA 1
ATOM 17482 C C . VAL B 1 1078 ? 29.703 40.531 19.109 1 74.25 1078 VAL B C 1
ATOM 17484 O O . VAL B 1 1078 ? 29.453 41.625 18.594 1 74.25 1078 VAL B O 1
ATOM 17487 N N . THR B 1 1079 ? 30.797 40.375 19.844 1 74.56 1079 THR B N 1
ATOM 17488 C CA . THR B 1 1079 ? 31.969 41.219 19.703 1 74.56 1079 THR B CA 1
ATOM 17489 C C . THR B 1 1079 ? 32.969 40.625 18.703 1 74.56 1079 THR B C 1
ATOM 17491 O O . THR B 1 1079 ? 32.75 39.562 18.172 1 74.56 1079 THR B O 1
ATOM 17494 N N . ALA B 1 1080 ? 33.938 41.406 18.297 1 75.38 1080 ALA B N 1
ATOM 17495 C CA . ALA B 1 1080 ? 34.969 40.969 17.359 1 75.38 1080 ALA B CA 1
ATOM 17496 C C . ALA B 1 1080 ? 35.688 39.75 17.891 1 75.38 1080 ALA B C 1
ATOM 17498 O O . ALA B 1 1080 ? 36.031 38.844 17.109 1 75.38 1080 ALA B O 1
ATOM 17499 N N . ASP B 1 1081 ? 35.812 39.656 19.219 1 77.06 1081 ASP B N 1
ATOM 17500 C CA . ASP B 1 1081 ? 36.5 38.5 19.812 1 77.06 1081 ASP B CA 1
ATOM 17501 C C . ASP B 1 1081 ? 35.656 37.25 19.734 1 77.06 1081 ASP B C 1
ATOM 17503 O O . ASP B 1 1081 ? 36.188 36.156 19.547 1 77.06 1081 ASP B O 1
ATOM 17507 N N . VAL B 1 1082 ? 34.406 37.438 19.875 1 81.88 1082 VAL B N 1
ATOM 17508 C CA . VAL B 1 1082 ? 33.5 36.281 19.781 1 81.88 1082 VAL B CA 1
ATOM 17509 C C . VAL B 1 1082 ? 33.469 35.781 18.344 1 81.88 1082 VAL B C 1
ATOM 17511 O O . VAL B 1 1082 ? 33.406 34.562 18.125 1 81.88 1082 VAL B O 1
ATOM 17514 N N . LEU B 1 1083 ? 33.531 36.719 17.469 1 80.69 1083 LEU B N 1
ATOM 17515 C CA . LEU B 1 1083 ? 33.5 36.344 16.062 1 80.69 1083 LEU B CA 1
ATOM 17516 C C . LEU B 1 1083 ? 34.75 35.531 15.68 1 80.69 1083 LEU B C 1
ATOM 17518 O O . LEU B 1 1083 ? 34.688 34.688 14.789 1 80.69 1083 LEU B O 1
ATOM 17522 N N . GLN B 1 1084 ? 35.812 35.812 16.328 1 82.31 1084 GLN B N 1
ATOM 17523 C CA . GLN B 1 1084 ? 37.062 35.125 16 1 82.31 1084 GLN B CA 1
ATOM 17524 C C . GLN B 1 1084 ? 37.25 33.875 16.844 1 82.31 1084 GLN B C 1
ATOM 17526 O O . GLN B 1 1084 ? 38.156 33.062 16.578 1 82.31 1084 GLN B O 1
ATOM 17531 N N . SER B 1 1085 ? 36.344 33.625 17.703 1 85.69 1085 SER B N 1
ATOM 17532 C CA . SER B 1 1085 ? 36.469 32.469 18.562 1 85.69 1085 SER B CA 1
ATOM 17533 C C . SER B 1 1085 ? 36.125 31.188 17.812 1 85.69 1085 SER B C 1
ATOM 17535 O O . SER B 1 1085 ? 35.406 31.234 16.797 1 85.69 1085 SER B O 1
ATOM 17537 N N . ASP B 1 1086 ? 36.625 30.078 18.297 1 87.56 1086 ASP B N 1
ATOM 17538 C CA . ASP B 1 1086 ? 36.375 28.781 17.703 1 87.56 1086 ASP B CA 1
ATOM 17539 C C . ASP B 1 1086 ? 34.938 28.344 17.938 1 87.56 1086 ASP B C 1
ATOM 17541 O O . ASP B 1 1086 ? 34.344 27.641 17.094 1 87.56 1086 ASP B O 1
ATOM 17545 N N . ASP B 1 1087 ? 34.344 28.828 18.969 1 87.31 1087 ASP B N 1
ATOM 17546 C CA . ASP B 1 1087 ? 32.969 28.438 19.281 1 87.31 1087 ASP B CA 1
ATOM 17547 C C . ASP B 1 1087 ? 31.984 29.094 18.328 1 87.31 1087 ASP B C 1
ATOM 17549 O O . ASP B 1 1087 ? 30.984 28.484 17.953 1 87.31 1087 ASP B O 1
ATOM 17553 N N . TYR B 1 1088 ? 32.281 30.266 17.984 1 87.25 1088 TYR B N 1
ATOM 17554 C CA . TYR B 1 1088 ? 31.406 30.922 17.047 1 87.25 1088 TYR B CA 1
ATOM 17555 C C . TYR B 1 1088 ? 31.531 30.297 15.656 1 87.25 1088 TYR B C 1
ATOM 17557 O O . TYR B 1 1088 ? 30.562 30.25 14.898 1 87.25 1088 TYR B O 1
ATOM 17565 N N . MET B 1 1089 ? 32.719 29.875 15.367 1 89.44 1089 MET B N 1
ATOM 17566 C CA . MET B 1 1089 ? 32.906 29.188 14.094 1 89.44 1089 MET B CA 1
ATOM 17567 C C . MET B 1 1089 ? 32.094 27.906 14.039 1 89.44 1089 MET B C 1
ATOM 17569 O O . MET B 1 1089 ? 31.453 27.625 13.023 1 89.44 1089 MET B O 1
ATOM 17573 N N . ARG B 1 1090 ? 32.062 27.203 15.109 1 91.5 1090 ARG B N 1
ATOM 17574 C CA . ARG B 1 1090 ? 31.281 25.984 15.18 1 91.5 1090 ARG B CA 1
ATOM 17575 C C . ARG B 1 1090 ? 29.781 26.312 15.164 1 91.5 1090 ARG B C 1
ATOM 17577 O O . ARG B 1 1090 ? 28.984 25.578 14.578 1 91.5 1090 ARG B O 1
ATOM 17584 N N . TYR B 1 1091 ? 29.453 27.406 15.859 1 89.38 1091 TYR B N 1
ATOM 17585 C CA . TYR B 1 1091 ? 28.062 27.891 15.859 1 89.38 1091 TYR B CA 1
ATOM 17586 C C . TYR B 1 1091 ? 27.625 28.25 14.445 1 89.38 1091 TYR B C 1
ATOM 17588 O O . TYR B 1 1091 ? 26.516 27.875 14.023 1 89.38 1091 TYR B O 1
ATOM 17596 N N . ALA B 1 1092 ? 28.484 28.875 13.719 1 87.75 1092 ALA B N 1
ATOM 17597 C CA . ALA B 1 1092 ? 28.156 29.266 12.344 1 87.75 1092 ALA B CA 1
ATOM 17598 C C . ALA B 1 1092 ? 28.016 28.031 11.445 1 87.75 1092 ALA B C 1
ATOM 17600 O O . ALA B 1 1092 ? 27.172 28.016 10.547 1 87.75 1092 ALA B O 1
ATOM 17601 N N . LEU B 1 1093 ? 28.859 27.094 11.664 1 91.12 1093 LEU B N 1
ATOM 17602 C CA . LEU B 1 1093 ? 28.734 25.844 10.898 1 91.12 1093 LEU B CA 1
ATOM 17603 C C . LEU B 1 1093 ? 27.406 25.156 11.195 1 91.12 1093 LEU B C 1
ATOM 17605 O O . LEU B 1 1093 ? 26.766 24.641 10.281 1 91.12 1093 LEU B O 1
ATOM 17609 N N . GLY B 1 1094 ? 27.016 25.094 12.422 1 91.31 1094 GLY B N 1
ATOM 17610 C CA . GLY B 1 1094 ? 25.75 24.484 12.781 1 91.31 1094 GLY B CA 1
ATOM 17611 C C . GLY B 1 1094 ? 24.562 25.172 12.141 1 91.31 1094 GLY B C 1
ATOM 17612 O O . GLY B 1 1094 ? 23.672 24.516 11.609 1 91.31 1094 GLY B O 1
ATOM 17613 N N . VAL B 1 1095 ? 24.547 26.469 12.102 1 89.75 1095 VAL B N 1
ATOM 17614 C CA . VAL B 1 1095 ? 23.438 27.234 11.523 1 89.75 1095 VAL B CA 1
ATOM 17615 C C . VAL B 1 1095 ? 23.375 26.984 10.016 1 89.75 1095 VAL B C 1
ATOM 17617 O O . VAL B 1 1095 ? 22.297 26.781 9.461 1 89.75 1095 VAL B O 1
ATOM 17620 N N . SER B 1 1096 ? 24.516 26.969 9.398 1 88.56 1096 SER B N 1
ATOM 17621 C CA . SER B 1 1096 ? 24.531 26.75 7.953 1 88.56 1096 SER B CA 1
ATOM 17622 C C . SER B 1 1096 ? 24.125 25.328 7.598 1 88.56 1096 SER B C 1
ATOM 17624 O O . SER B 1 1096 ? 23.484 25.109 6.57 1 88.56 1096 SER B O 1
ATOM 17626 N N . THR B 1 1097 ? 24.469 24.375 8.422 1 91.38 1097 THR B N 1
ATOM 17627 C CA . THR B 1 1097 ? 24.125 22.984 8.156 1 91.38 1097 THR B CA 1
ATOM 17628 C C . THR B 1 1097 ? 22.625 22.766 8.305 1 91.38 1097 THR B C 1
ATOM 17630 O O . THR B 1 1097 ? 22.016 22.094 7.473 1 91.38 1097 THR B O 1
ATOM 17633 N N . ILE B 1 1098 ? 22 23.297 9.297 1 92.88 1098 ILE B N 1
ATOM 17634 C CA . ILE B 1 1098 ? 20.578 23.125 9.508 1 92.88 1098 ILE B CA 1
ATOM 17635 C C . ILE B 1 1098 ? 19.797 23.859 8.422 1 92.88 1098 ILE B C 1
ATOM 17637 O O . ILE B 1 1098 ? 18.75 23.391 7.961 1 92.88 1098 ILE B O 1
ATOM 17641 N N . TYR B 1 1099 ? 20.297 25.031 8.055 1 89.25 1099 TYR B N 1
ATOM 17642 C CA . TYR B 1 1099 ? 19.672 25.75 6.945 1 89.25 1099 TYR B CA 1
ATOM 17643 C C . TYR B 1 1099 ? 19.703 24.922 5.672 1 89.25 1099 TYR B C 1
ATOM 17645 O O . TYR B 1 1099 ? 18.703 24.828 4.953 1 89.25 1099 TYR B O 1
ATOM 17653 N N . ALA B 1 1100 ? 20.828 24.344 5.363 1 89.62 1100 ALA B N 1
ATOM 17654 C CA . ALA B 1 1100 ? 20.953 23.5 4.18 1 89.62 1100 ALA B CA 1
ATOM 17655 C C . ALA B 1 1100 ? 20.094 22.25 4.293 1 89.62 1100 ALA B C 1
ATOM 17657 O O . ALA B 1 1100 ? 19.547 21.781 3.297 1 89.62 1100 ALA B O 1
ATOM 17658 N N . LEU B 1 1101 ? 20.016 21.75 5.5 1 93.25 1101 LEU B N 1
ATOM 17659 C CA . LEU B 1 1101 ? 19.156 20.578 5.734 1 93.25 1101 LEU B CA 1
ATOM 17660 C C . LEU B 1 1101 ? 17.703 20.906 5.441 1 93.25 1101 LEU B C 1
ATOM 17662 O O . LEU B 1 1101 ? 17 20.109 4.809 1 93.25 1101 LEU B O 1
ATOM 17666 N N . MET B 1 1102 ? 17.203 22.062 5.859 1 92.88 1102 MET B N 1
ATOM 17667 C CA . MET B 1 1102 ? 15.82 22.469 5.602 1 92.88 1102 MET B CA 1
ATOM 17668 C C . MET B 1 1102 ? 15.586 22.688 4.109 1 92.88 1102 MET B C 1
ATOM 17670 O O . MET B 1 1102 ? 14.523 22.359 3.584 1 92.88 1102 MET B O 1
ATOM 17674 N N . SER B 1 1103 ? 16.547 23.156 3.449 1 89.44 1103 SER B N 1
ATOM 17675 C CA . SER B 1 1103 ? 16.422 23.359 2.01 1 89.44 1103 SER B CA 1
ATOM 17676 C C . SER B 1 1103 ? 16.344 22.031 1.266 1 89.44 1103 SER B C 1
ATOM 17678 O O . SER B 1 1103 ? 15.609 21.906 0.285 1 89.44 1103 SER B O 1
ATOM 17680 N N . ARG B 1 1104 ? 17.078 21.125 1.748 1 92 1104 ARG B N 1
ATOM 17681 C CA . ARG B 1 1104 ? 17.047 19.828 1.093 1 92 1104 ARG B CA 1
ATOM 17682 C C . ARG B 1 1104 ? 15.734 19.094 1.389 1 92 1104 ARG B C 1
ATOM 17684 O O . ARG B 1 1104 ? 15.234 18.344 0.551 1 92 1104 ARG B O 1
ATOM 17691 N N . LEU B 1 1105 ? 15.203 19.266 2.564 1 93.56 1105 LEU B N 1
ATOM 17692 C CA . LEU B 1 1105 ? 13.898 18.672 2.867 1 93.56 1105 LEU B CA 1
ATOM 17693 C C . LEU B 1 1105 ? 12.82 19.25 1.965 1 93.56 1105 LEU B C 1
ATOM 17695 O O . LEU B 1 1105 ? 11.914 18.531 1.529 1 93.56 1105 LEU B O 1
ATOM 17699 N N . ASP B 1 1106 ? 12.945 20.531 1.655 1 92.62 1106 ASP B N 1
ATOM 17700 C CA . ASP B 1 1106 ? 12 21.141 0.729 1 92.62 1106 ASP B CA 1
ATOM 17701 C C . ASP B 1 1106 ? 12.18 20.594 -0.684 1 92.62 1106 ASP B C 1
ATOM 17703 O O . ASP B 1 1106 ? 11.203 20.422 -1.416 1 92.62 1106 ASP B O 1
ATOM 17707 N N . SER B 1 1107 ? 13.406 20.328 -1.035 1 91.69 1107 SER B N 1
ATOM 17708 C CA . SER B 1 1107 ? 13.664 19.75 -2.352 1 91.69 1107 SER B CA 1
ATOM 17709 C C . SER B 1 1107 ? 13.078 18.344 -2.459 1 91.69 1107 SER B C 1
ATOM 17711 O O . SER B 1 1107 ? 12.625 17.938 -3.527 1 91.69 1107 SER B O 1
ATOM 17713 N N . ILE B 1 1108 ? 13.094 17.641 -1.359 1 93.56 1108 ILE B N 1
ATOM 17714 C CA . ILE B 1 1108 ? 12.523 16.297 -1.356 1 93.56 1108 ILE B CA 1
ATOM 17715 C C . ILE B 1 1108 ? 11.016 16.375 -1.597 1 93.56 1108 ILE B C 1
ATOM 17717 O O . ILE B 1 1108 ? 10.453 15.539 -2.316 1 93.56 1108 ILE B O 1
ATOM 17721 N N . VAL B 1 1109 ? 10.367 17.391 -1.034 1 93.06 1109 VAL B N 1
ATOM 17722 C CA . VAL B 1 1109 ? 8.922 17.531 -1.199 1 93.06 1109 VAL B CA 1
ATOM 17723 C C . VAL B 1 1109 ? 8.594 17.812 -2.664 1 93.06 1109 VAL B C 1
ATOM 17725 O O . VAL B 1 1109 ? 7.684 17.203 -3.23 1 93.06 1109 VAL B O 1
ATOM 17728 N N . VAL B 1 1110 ? 9.367 18.641 -3.357 1 91.62 1110 VAL B N 1
ATOM 17729 C CA . VAL B 1 1110 ? 9.062 19.047 -4.73 1 91.62 1110 VAL B CA 1
ATOM 17730 C C . VAL B 1 1110 ? 9.383 17.891 -5.68 1 91.62 1110 VAL B C 1
ATOM 17732 O O . VAL B 1 1110 ? 8.672 17.672 -6.672 1 91.62 1110 VAL B O 1
ATOM 17735 N N . VAL B 1 1111 ? 10.406 17.172 -5.379 1 92.88 1111 VAL B N 1
ATOM 17736 C CA . VAL B 1 1111 ? 10.734 16.016 -6.207 1 92.88 1111 VAL B CA 1
ATOM 17737 C C . VAL B 1 1111 ? 9.641 14.953 -6.066 1 92.88 1111 VAL B C 1
ATOM 17739 O O . VAL B 1 1111 ? 9.242 14.336 -7.055 1 92.88 1111 VAL B O 1
ATOM 17742 N N . CYS B 1 1112 ? 9.18 14.727 -4.84 1 93.06 1112 CYS B N 1
ATOM 17743 C CA . CYS B 1 1112 ? 8.109 13.758 -4.625 1 93.06 1112 CYS B CA 1
ATOM 17744 C C . CYS B 1 1112 ? 6.812 14.219 -5.273 1 93.06 1112 CYS B C 1
ATOM 17746 O O . CYS B 1 1112 ? 6.031 13.398 -5.762 1 93.06 1112 CYS B O 1
ATOM 17748 N N . LYS B 1 1113 ? 6.547 15.57 -5.301 1 91.88 1113 LYS B N 1
ATOM 17749 C CA . LYS B 1 1113 ? 5.375 16.078 -6.004 1 91.88 1113 LYS B CA 1
ATOM 17750 C C . LYS B 1 1113 ? 5.473 15.828 -7.504 1 91.88 1113 LYS B C 1
ATOM 17752 O O . LYS B 1 1113 ? 4.461 15.586 -8.164 1 91.88 1113 LYS B O 1
ATOM 17757 N N . THR B 1 1114 ? 6.672 15.836 -8.031 1 90.88 1114 THR B N 1
ATOM 17758 C CA . THR B 1 1114 ? 6.863 15.555 -9.453 1 90.88 1114 THR B CA 1
ATOM 17759 C C . THR B 1 1114 ? 6.582 14.086 -9.758 1 90.88 1114 THR B C 1
ATOM 17761 O O . THR B 1 1114 ? 6.141 13.75 -10.859 1 90.88 1114 THR B O 1
ATOM 17764 N N . LEU B 1 1115 ? 6.82 13.242 -8.828 1 92.12 1115 LEU B N 1
ATOM 17765 C CA . LEU B 1 1115 ? 6.598 11.812 -9.016 1 92.12 1115 LEU B CA 1
ATOM 17766 C C . LEU B 1 1115 ? 5.137 11.453 -8.766 1 92.12 1115 LEU B C 1
ATOM 17768 O O . LEU B 1 1115 ? 4.551 10.664 -9.5 1 92.12 1115 LEU B O 1
ATOM 17772 N N . LEU B 1 1116 ? 4.52 11.992 -7.711 1 92.69 1116 LEU B N 1
ATOM 17773 C CA . LEU B 1 1116 ? 3.213 11.562 -7.227 1 92.69 1116 LEU B CA 1
ATOM 17774 C C . LEU B 1 1116 ? 2.105 12.461 -7.766 1 92.69 1116 LEU B C 1
ATOM 17776 O O . LEU B 1 1116 ? 0.948 12.047 -7.848 1 92.69 1116 LEU B O 1
ATOM 17780 N N . GLY B 1 1117 ? 2.418 13.672 -8.117 1 89.81 1117 GLY B N 1
ATOM 17781 C CA . GLY B 1 1117 ? 1.391 14.641 -8.477 1 89.81 1117 GLY B CA 1
ATOM 17782 C C . GLY B 1 1117 ? 0.837 15.391 -7.277 1 89.81 1117 GLY B C 1
ATOM 17783 O O . GLY B 1 1117 ? 1.441 15.391 -6.203 1 89.81 1117 GLY B O 1
ATOM 17784 N N . GLU B 1 1118 ? -0.17 16.25 -7.457 1 89.38 1118 GLU B N 1
ATOM 17785 C CA . GLU B 1 1118 ? -0.764 17.062 -6.406 1 89.38 1118 GLU B CA 1
ATOM 17786 C C . GLU B 1 1118 ? -2.271 16.844 -6.316 1 89.38 1118 GLU B C 1
ATOM 17788 O O . GLU B 1 1118 ? -2.896 16.391 -7.277 1 89.38 1118 GLU B O 1
ATOM 17793 N N . ASN B 1 1119 ? -2.736 16.922 -5.023 1 88 1119 ASN B N 1
ATOM 17794 C CA . ASN B 1 1119 ? -4.172 16.859 -4.77 1 88 1119 ASN B CA 1
ATOM 17795 C C . ASN B 1 1119 ? -4.648 18.062 -3.959 1 88 1119 ASN B C 1
ATOM 17797 O O . ASN B 1 1119 ? -3.832 18.844 -3.455 1 88 1119 ASN B O 1
ATOM 17801 N N . TYR B 1 1120 ? -5.957 18.375 -3.84 1 87.44 1120 TYR B N 1
ATOM 17802 C CA . TYR B 1 1120 ? -6.598 19.422 -3.045 1 87.44 1120 TYR B CA 1
ATOM 17803 C C . TYR B 1 1120 ? -6.379 20.797 -3.666 1 87.44 1120 TYR B C 1
ATOM 17805 O O . TYR B 1 1120 ? -5.664 21.625 -3.105 1 87.44 1120 TYR B O 1
ATOM 17813 N N . HIS B 1 1121 ? -6.941 21.031 -4.703 1 82.94 1121 HIS B N 1
ATOM 17814 C CA . HIS B 1 1121 ? -6.82 22.312 -5.391 1 82.94 1121 HIS B CA 1
ATOM 17815 C C . HIS B 1 1121 ? -7.844 23.312 -4.879 1 82.94 1121 HIS B C 1
ATOM 17817 O O . HIS B 1 1121 ? -9.008 22.969 -4.668 1 82.94 1121 HIS B O 1
ATOM 17823 N N . ILE B 1 1122 ? -7.449 24.5 -4.477 1 83.5 1122 ILE B N 1
ATOM 17824 C CA . ILE B 1 1122 ? -8.32 25.609 -4.086 1 83.5 1122 ILE B CA 1
ATOM 17825 C C . ILE B 1 1122 ? -8.289 26.688 -5.16 1 83.5 1122 ILE B C 1
ATOM 17827 O O . ILE B 1 1122 ? -7.254 27.312 -5.395 1 83.5 1122 ILE B O 1
ATOM 17831 N N . GLU B 1 1123 ? -9.383 26.891 -5.652 1 77.62 1123 GLU B N 1
ATOM 17832 C CA . GLU B 1 1123 ? -9.484 27.891 -6.707 1 77.62 1123 GLU B CA 1
ATOM 17833 C C . GLU B 1 1123 ? -9.602 29.297 -6.117 1 77.62 1123 GLU B C 1
ATOM 17835 O O . GLU B 1 1123 ? -10.242 29.5 -5.086 1 77.62 1123 GLU B O 1
ATOM 17840 N N . ASN B 1 1124 ? -8.977 30.359 -6.621 1 70.19 1124 ASN B N 1
ATOM 17841 C CA . ASN B 1 1124 ? -9.148 31.781 -6.336 1 70.19 1124 ASN B CA 1
ATOM 17842 C C . ASN B 1 1124 ? -8.422 32.188 -5.062 1 70.19 1124 ASN B C 1
ATOM 17844 O O . ASN B 1 1124 ? -8.82 33.125 -4.391 1 70.19 1124 ASN B O 1
ATOM 17848 N N . LEU B 1 1125 ? -7.5 31.328 -4.629 1 71.88 1125 LEU B N 1
ATOM 17849 C CA . LEU B 1 1125 ? -6.711 31.734 -3.473 1 71.88 1125 LEU B CA 1
ATOM 17850 C C . LEU B 1 1125 ? -5.555 32.625 -3.893 1 71.88 1125 LEU B C 1
ATOM 17852 O O . LEU B 1 1125 ? -4.797 32.281 -4.805 1 71.88 1125 LEU B O 1
ATOM 17856 N N . LYS B 1 1126 ? -5.594 33.938 -3.533 1 59.59 1126 LYS B N 1
ATOM 17857 C CA . LYS B 1 1126 ? -4.508 34.875 -3.859 1 59.59 1126 LYS B CA 1
ATOM 17858 C C . LYS B 1 1126 ? -3.27 34.594 -3.016 1 59.59 1126 LYS B C 1
ATOM 17860 O O . LYS B 1 1126 ? -3.326 34.625 -1.785 1 59.59 1126 LYS B O 1
ATOM 17865 N N . LEU B 1 1127 ? -2.295 33.844 -3.475 1 58.84 1127 LEU B N 1
ATOM 17866 C CA . LEU B 1 1127 ? -1.071 33.5 -2.76 1 58.84 1127 LEU B CA 1
ATOM 17867 C C . LEU B 1 1127 ? -0.265 34.75 -2.42 1 58.84 1127 LEU B C 1
ATOM 17869 O O . LEU B 1 1127 ? 0.529 34.75 -1.476 1 58.84 1127 LEU B O 1
ATOM 17873 N N . VAL B 1 1128 ? -0.181 35.969 -3.139 1 47.81 1128 VAL B N 1
ATOM 17874 C CA . VAL B 1 1128 ? 0.766 37.094 -3.047 1 47.81 1128 VAL B CA 1
ATOM 17875 C C . VAL B 1 1128 ? 0.41 37.969 -1.855 1 47.81 1128 VAL B C 1
ATOM 17877 O O . VAL B 1 1128 ? 1.297 38.5 -1.189 1 47.81 1128 VAL B O 1
ATOM 17880 N N . GLU B 1 1129 ? -0.762 38.312 -1.626 1 41.66 1129 GLU B N 1
ATOM 17881 C CA . GLU B 1 1129 ? -1.037 39.438 -0.734 1 41.66 1129 GLU B CA 1
ATOM 17882 C C . GLU B 1 1129 ? -0.632 39.094 0.701 1 41.66 1129 GLU B C 1
ATOM 17884 O O . GLU B 1 1129 ? -0.393 40 1.503 1 41.66 1129 GLU B O 1
ATOM 17889 N N . THR B 1 1130 ? -0.557 37.969 1.101 1 40.06 1130 THR B N 1
ATOM 17890 C CA . THR B 1 1130 ? -0.4 37.656 2.514 1 40.06 1130 THR B CA 1
ATOM 17891 C C . THR B 1 1130 ? 1.053 37.844 2.949 1 40.06 1130 THR B C 1
ATOM 17893 O O . THR B 1 1130 ? 1.375 37.688 4.129 1 40.06 1130 THR B O 1
ATOM 17896 N N . ALA B 1 1131 ? 1.98 37.781 2.176 1 39.91 1131 ALA B N 1
ATOM 17897 C CA . ALA B 1 1131 ? 3.361 38.094 2.547 1 39.91 1131 ALA B CA 1
ATOM 17898 C C . ALA B 1 1131 ? 3.461 39.438 3.227 1 39.91 1131 ALA B C 1
ATOM 17900 O O . ALA B 1 1131 ? 4.293 39.656 4.113 1 39.91 1131 ALA B O 1
ATOM 17901 N N . GLN B 1 1132 ? 2.645 40.406 2.896 1 35.94 1132 GLN B N 1
ATOM 17902 C CA . GLN B 1 1132 ? 2.754 41.719 3.512 1 35.94 1132 GLN B CA 1
ATOM 17903 C C . GLN B 1 1132 ? 2.174 41.719 4.922 1 35.94 1132 GLN B C 1
ATOM 17905 O O . GLN B 1 1132 ? 2.432 42.625 5.707 1 35.94 1132 GLN B O 1
ATOM 17910 N N . MET B 1 1133 ? 1.305 40.844 5.258 1 35.03 1133 MET B N 1
ATOM 17911 C CA . MET B 1 1133 ? 0.699 40.906 6.586 1 35.03 1133 MET B CA 1
ATOM 17912 C C . MET B 1 1133 ? 1.629 40.281 7.629 1 35.03 1133 MET B C 1
ATOM 17914 O O . MET B 1 1133 ? 1.421 40.469 8.828 1 35.03 1133 MET B O 1
ATOM 17918 N N . ILE B 1 1134 ? 2.416 39.406 7.273 1 36.88 1134 ILE B N 1
ATOM 17919 C CA . ILE B 1 1134 ? 3.359 38.844 8.227 1 36.88 1134 ILE B CA 1
ATOM 17920 C C . ILE B 1 1134 ? 4.594 39.719 8.336 1 36.88 1134 ILE B C 1
ATOM 17922 O O . ILE B 1 1134 ? 5.371 39.625 9.281 1 36.88 1134 ILE B O 1
ATOM 17926 N N . ALA B 1 1135 ? 5 40.688 7.504 1 35.28 1135 ALA B N 1
ATOM 17927 C CA . ALA B 1 1135 ? 6.074 41.656 7.738 1 35.28 1135 ALA B CA 1
ATOM 17928 C C . ALA B 1 1135 ? 5.613 42.781 8.664 1 35.28 1135 ALA B C 1
ATOM 17930 O O . ALA B 1 1135 ? 4.516 43.312 8.492 1 35.28 1135 ALA B O 1
#

InterPro domains:
  IPR018820 Brefeldin A sensitivity protein-related, domain of unknown function DUF2421 [PF10334] (900-1120)
  IPR018823 Putative ER transporter, 6TM, N-terminal [PF10337] (1-329)
  IPR049453 Integral membrane bound transporter domain [PF13515] (758-892)

pLDDT: mean 72.98, std 25.77, range [12.66, 97.44]

Radius of gyration: 48.35 Å; Cα contacts (8 Å, |Δi|>4): 2729; chains: 2; bounding box: 167×138×142 Å

Secondary structure (DSSP, 8-state):
-HHHHHHHHSHHHHHHH-TTTTHHHHHHHHS-TTS-HHHHHHHHHHHHHHHHHHHHHHHHHHHHHHHTPPPP-HHHHHHHHHHTTTS-HHHHHHHHHHTTTT--HHHHHHHHHHHHHHHHHHHHHHHHH-SSTTHHHHHHHHHHHHHHHHHGGGSSS--TTTTHHHHHHHHHHHHHHHHHHHHS---HHHHHHHTTHHHHHHHHHHHHHHHHHHHHHHHHHHHHSSS--SS---HHHHHHHHHHHHHHHHHHHHHHHHHHHHHHTHHHHHHHGGGSTT--EEESS-HHHHHHHHHHHHHHHHHHHHHHHHHHHHHHHHHT-SS-BTTB-HHHHHHHHHHTS-----------------------------------------------------------------------------------------------------------------------------GGGSHHHHHHHHHHHHHHHHHHHHHHHHHHHHS-----HHHHHHHHHHHHHHGGGHHHHHHHHHHHHHHHHHHHHHHHHHHHHHHHHHHHTTT-HHHHHHHHHHHHHHHHHHHHHHHHHGGGGGGGGGGGG-TTS---HHHHHS--HHHHHHHHHHHHHHHHHHHHHHHHHHHHHHHHH--S-EEE---HHHHHHHHHHHHHHGGGSTT---GGG-S-HHHHHTTS---TT---B--TT-BPPSSHHHHHHHHHTHHHHHHTSHHHHHHHHHHHHHHHHHHHHHSTTTHHHHHHTTHHHHHHHHHHH--SBHHHHHHHHHHHHHHHHHHHHHHHHHHHHHHTTSS--HHHHHHHHHHHHHHHHHHHHH-SS-HHHHHHHHHHHHHHHHHHHIIIII---SS--STHHHHHHHHHHHHHHHHHHHHHHTSSS-B-HHHHHHHHHHHHHHHHHHHHHHHHHHHS-S--TTTHHHHHHHHHHHHHHHHHHHHHHHTHHHHHTS--SS-B--HHHHHHHHHHHHHHHHHHHHHHHHGGGS-HHHHHHHHHHHTTT-HHHHHHHHHHHHHHHHHHHHT-PEESS-S--HHHHHTTSS--TTPPP---TT-TT--SS--HHHHHSHHHHHHHHHHHHHHHHHHHHHHHHHHHHHHHBEE---TT--SSTTHHHH-/-HHHHHHHHSHHHHHHH-TTTTHHHHHHHHS-TTS-HHHHHHHHHHHHHHHHHHHHHHHHHHHHHHHTPPPP-HHHHHHHHHHTTTS-HHHHHHHHHHTTTT--HHHHHHHHHHHHHHHHHHHHHHHHH-SSTTHHHHHHHHHHHHHHHHHGGGSSS--TTTTHHHHHHHHHHHHHHHHHHHHS---HHHHHHHTTHHHHHHHHHHHHHHHHHHHHHHHHHHHHSSS--SS---HHHHHHHHHHHHHHHHHHHHHHHHHHHHHHTHHHHHHHGGGSTT--EEESS-HHHHHHHHHHHHHHHHHHHHHHHHHHHHHHHHHT-SS-BTTB-HHHHHHHHHTTS--------------------------------------------------------------------------------------------------------------------------TTGGGGGGGTHHHHHHHHHHHHHHHHHHHHHHHHHS-----HHHHHHHHHHHHHHGGGHHHHHHHHHHHHHHHHHHHHHHHHHHHHHHHHHHHTTT-HHHHHHHHHHHHHHHHHHHHHHHHHGGGGGGGGGGGG-TTS---HHHHHS--HHHHHHHHHHHHHHHHHHHHHHHHHHHHHHHHH--S-EEE---HHHHHHHHHHHHHHGGGSTT---GGG-S-HHHHHTTS---TT---B--TT-BPPSSHHHHHHHHHTHHHHHHTSHHHHHHHHHHHHHHHHHHHHHSTTTHHHHHHTTHHHHHHHHHHH--SBHHHHHHHHHHHHHHHHHHHHHHHHHHHHHHTTSS--HHHHHHHHHHHHHHHHHHHHH-SS-HHHHHHHHHHHHHHHHHHHIIIII---SS--STHHHHHHHHHHHHHHHHHHHHHHTSSS-B-HHHHHHHHHHHHHHHHHHHHHHHHHHHS-S--GGGHHHHHHHHHHHHHHHHHHHHHHHTHHHHHTS--SS-B--HHHHHHHHHHHHHHHHHHHHHHHHGGGS-HHHHHHHHHHHTTT-HHHHHHHHHHHHHHHHHHHHT-PEESS-S--HHHHHTTSS--TTPPP---TT-TT--SS--HHHHHSHHHHHHHHHHHHHHHHHHHHHHHHHHHHHHHBEE---TT--SSTTHHHH-